Protein 3J5Q (pdb70)

Organism: Chilobrachys guangxiensis (NCBI:txid278060)

Foldseek 3Di:
DDFLVQLLVCLLVLHPPSCPCPLVPCVVVVDAQQDCRNADVAWRAHSLNSNLVNDDPLDHCSNVVVLVSRVVSVVQACRQQTATCHLAQGQDGSLQSCLVVVHPVSVVVSLVSPYDQAGFRAHQQQPDDCPPHDDHLGGGNLSSCLLVLNLVVVCCQQPPPRHHDPQQDAHPQQDGSLLSLLVSADPDPVSLVSSLVSNVVSVVSCCVPPNVDPRQCRATPVGDRSLLSSLLQLVASNNLCCFQVQADDVVRHVRGQWDWDDDDPFWGKIKGRGCQLVDDPRCGNLNSLLPHDPSVSNLRNCPRDDCSVQVLCQFCVVPVVVVLVVVLVVLVVLLVLLCVLLVLPDPPAFQDPQPCDDPSSVVSVVSLVSNLVVLVVLCVVLVVVCVVPVDDLPVPLNVLSNVLSVLSVQLVVVSVVRDPCSSVSSVCNSVSSVVSSLCSLALDLVSVLVVQLVSVCVVPLCVVLCVVVVVLLLVLLVVQCVQACFPQSVDSVSSSVQVVCLLVPHHDALPQPPHDCSVPVNVSCCVSSVCSNPDSVVVSVVVSVVSSVVSNVCRVSSSSSRNSNVSVVCCVVVVVPDGDPIGMDITGDDVD/DDFLVQLLVCLLVLHPPSCPCPLVPCVVVVDAQQDCRNADVAWRAHSLNSNLVNDDPLDHCSNVVVLVSRVVSVVQACRQQTATCHLAQGQDGSLQSCLVVVHPVSVVVSLVSPYDQAGFRAHQQQPDDCPPHDDHLGGGNLSSCLLVLNLVVVCCQQPPPRHHDPQQDAHPQQDGSLLSLLVSADPDPVSLVSSLVSNVVSVVSCCVPPNVDPRQCRATPVGDRSLLSSLLQLVASNNLCCFQVQADDVVRHVRGQWDWDDDDPFWGKIKGRGCQLVDDPRCGNLNSLLPHDPSVSNLRNCPRDDCSVQVLCQFCVVPVVVVLVVVLVVLVVLLVLLCVLLVLPDPPAFQDPQPCDDPSSVVSVVSLVSNLVVLVVLCVVLVVVCVVPVDDLPVPLNVLSNVLSVLSVQLVVVSVVRDPCSSVSSVCNSVSSVVSSLCSLALDLVSVLVVQLVSVCVVPLCVVLCVVVVVLLLVLLVVQCVQACFPQSVDSVSSSVQVVCLLVPHHDALPQPPHDCSVPVNVSCCVSSVCSNPDSVVVSVVVSVVSSVVSNVCRVSSSSSRNSNVSVVCCVVVVVPDGDPIGMDITGDDVD/DDFLVQLLVCLLVLHPPSCPCPLVPCVVVVDAQQDCRNADVAWRAHSLNSNLVNDDPLDHCSNVVVLVSRVVSVVQACRQQTATCHLAQGQDGSLQSCLVVVHPVSVVVSLVSPYDQAGFRAHQQQPDDCPPHDDHLGGGNLSSCLLVLNLVVVCCQQPPPRHHDPQQDAHPQQDGSLLSLLVSADPDPVSLVSSLVSNVVSVVSCCVPPNVDPRQCRATPVGDRSLLSSLLQLVASNNLCCFQVQADDVVRHVRGQWDWDDDDPFWGKIKGRGCQLVDDPRCGNLNSLLPHDPSVSNLRNCPRDDCSVQVLCQFCVVPVVVVLVVVLVVLVVLLVLLCVLLVLPDPPAFQDPQPCDDPSSVVSVVSLVSNLVVLVVLCVVLVVVCVVPVDDLPVPLNVLSNVLSVLSVQLVVVSVVRDPCSSVSSVCNSVSSVVSSLCSLALDLVSVLVVQLVSVCVVPLCVVLCVVVVVLLLVLLVVQCVQACFPQSVDSVSSSVQVVCLLVPHHDALPQPPHDCSVPVNVSCCVSSVCSNPDSVVVSVVVSVVSSVVSNVCRVSSSSSRNSNVSVVCCVVVVVPDGDPIGMDITGDDVD/DDFLVQLLVCLLVLHPPSCPCPLVPCVVVVDAQQDCRNADVAWRAHSLNSNLVNDDPLDHCSNVVVLVSRVVSVVQACRQQTATCHLAQGQDGSLQSCLVVVHPVSVVVSLVSPYDQAGFRAHQQQPDDCPPHDDHLGGGNLSSCLLVLNLVVVCCQQPPPRHHDPQQDAHPQQDGSLLSLLVSADPDPVSLVSSLVSNVVSVVSCCVPPNVDPRQCRATPVGDRSLLSSLLQLVASNNLCCFQVQADDVVRHVRGQWDWDDDDPFWGKIKGRGCQLVDDPRCGNLNSLLPHDPSVSNLRNCPRDDCSVQVLCQFCVVPVVVVLVVVLVVLVVLLVLLCVLLVLPDPPAFQDPQPCDDPSSVVSVVSLVSNLVVLVVLCVVLVVVCVVPVDDLPVPLNVLSNVLSVLSVQLVVVSVVRDPCSSVSSVCNSVSSVVSSLCSLALDLVSVLVVQLVSVCVVPLCVVLCVVVVVLLLVLLVVQCVQACFPQSVDSVSSSVQVVCLLVPHHDALPQPPHDCSVPVNVSCCVSSVCSNPDSVVVSVVVSVVSSVVSNVCRVSSSSSRNSNVSVVCCVVVVVPDGDPIGMDITGDDVD/DAQEAQGAPPDDDPHDDQWDQDPPRRGTDGD/DAQEAQGAPPDDDPHDDQWDQDPPRRGTDGD/DAQEAQGAPPDDDPHDDQWDQDPPRRGTDGD/DAQEAQGAPPDDDPHDDQWDQDPPRRGTDGD

Solvent-accessible surface area: 115366 Å² total; per-residue (Å²): 195,28,88,84,134,53,3,10,65,4,0,47,126,33,42,48,118,109,4,112,71,1,50,64,32,6,98,199,46,159,73,96,2,29,46,92,74,4,64,25,109,123,28,11,48,2,2,1,2,37,0,0,75,41,45,111,146,33,109,12,84,0,0,52,39,0,7,70,5,0,134,136,28,99,1,22,118,101,3,1,38,26,44,13,99,31,84,35,11,104,11,7,3,2,1,0,2,2,0,10,81,96,19,70,87,13,0,37,58,0,2,69,26,19,2,44,1,52,16,35,0,47,3,48,0,0,94,177,68,138,53,98,1,2,27,34,0,1,6,15,0,7,1,0,0,0,6,2,67,16,58,72,10,0,81,44,0,4,83,16,109,146,60,76,4,73,8,33,21,123,11,76,64,4,5,4,5,3,0,1,0,0,55,27,4,84,80,76,129,114,14,33,149,46,0,24,52,6,1,60,35,1,42,85,4,2,52,124,58,70,103,122,86,152,11,64,105,45,60,6,171,159,41,24,31,0,23,5,10,0,6,51,38,4,27,24,28,2,6,23,40,10,9,36,35,50,38,163,124,102,76,29,70,131,60,6,42,11,105,59,80,68,44,2,6,6,8,43,18,26,75,37,65,32,36,8,34,75,35,101,114,55,75,6,4,26,32,8,36,24,113,35,68,99,52,96,46,39,42,42,6,16,115,16,44,3,2,37,49,26,28,23,112,65,56,32,78,86,93,15,26,73,77,32,85,146,71,55,133,86,8,20,48,32,0,84,55,14,8,50,18,17,74,156,83,69,84,71,71,36,22,77,84,49,150,38,103,55,51,67,16,144,172,72,61,54,12,39,65,45,6,65,67,14,5,63,146,22,51,171,48,19,56,56,82,146,78,124,85,80,88,152,139,55,34,42,19,75,70,44,30,116,41,2,2,50,59,11,55,82,10,17,62,21,85,165,74,27,181,38,46,41,12,12,19,16,1,62,0,0,6,49,0,18,28,8,18,35,59,28,33,43,6,50,97,22,48,1,27,22,6,34,0,14,26,38,1,55,48,103,6,40,55,72,5,76,137,24,16,80,28,8,12,73,0,14,1,6,0,6,10,6,0,17,104,17,32,101,10,74,35,62,57,20,0,33,6,20,1,23,25,2,2,10,22,14,22,91,13,40,122,38,114,100,36,28,8,6,7,18,8,0,78,16,11,26,46,5,1,34,35,4,49,16,3,2,22,14,4,6,70,23,19,2,20,69,13,0,73,91,4,41,145,55,6,157,70,19,41,44,50,22,28,27,39,50,12,33,65,34,42,130,89,40,156,80,60,112,62,80,146,132,15,31,41,13,38,43,59,64,106,57,195,28,89,85,136,52,3,9,65,4,0,46,127,33,43,48,117,106,4,113,70,1,50,63,32,6,98,199,46,159,73,96,1,29,46,92,77,4,63,25,110,121,29,10,47,1,1,1,2,38,0,1,74,41,46,111,147,32,109,12,84,0,0,53,39,0,6,70,5,0,136,134,26,101,0,22,118,100,2,1,38,25,45,12,99,31,84,36,11,102,12,7,3,1,0,0,2,2,0,10,80,96,19,68,89,12,0,38,57,0,1,73,26,19,2,44,1,52,16,35,0,47,3,47,0,0,93,176,67,139,52,98,2,2,27,32,0,0,7,15,0,7,2,0,0,0,7,2,68,16,59,72,8,0,80,44,0,4,82,16,110,146,60,75,4,73,9,32,21,124,10,76,64,3,5,5,5,2,0,1,0,0,58,26,5,85,79,76,130,115,14,34,148,45,0,24,54,5,1,60,34,0,43,86,3,3,53,124,58,71,104,122,84,153,12,60,104,42,60,7,172,158,40,25,33,0,23,4,10,0,5,49,38,4,27,24,28,1,6,23,40,11,8,37,35,50,36,165,126,104,76,29,70,130,62,6,41,10,103,57,82,68,44,2,5,6,8,44,18,26,75,38,65,33,37,7,35,76,36,101,115,55,74,5,3,25,33,8,36,25,111,37,66,99,51,94,46,39,42,43,6,17,114,17,43,3,3,36,47,26,28,22,112,67,55,33,80,86,95,16,25,74,76,34,82,146,71,56,134,85,8,21,46,31,0,83,56,12,8,49,19,18,72,158,83,69,83,72,71,36,22,76,84,50,151,37,102,54,52,68,16,146,171,72,61,52,11,39,65,45,6,65,66,13,5,62,147,22,50,173,50,19,55,55,82,147,78,125,86,80,88,148,139,55,33,41,19,74,68,43,30,114,40,2,2,51,61,10,56,82,10,16,63,21,85,168,75,27,181,38,46,41,11,11,20,16,1,61,0,0,6,48,0,18,28,8,18,35,61,28,32,43,7,50,96,22,48,2,27,22,6,33,0,13,25,39,1,55,48,100,6,39,54,71,5,76,134,25,17,80,30,8,13,75,1,16,1,7,0,6,10,6,1,18,106,16,33,101,10,71,32,65,58,20,0,32,6,21,1,23,25,2,2,9,22,13,22,90,12,40,123,37,114,100,38,28,8,5,8,19,8,0,78,17,10,28,46,4,1,35,35,3,50,15,3,3,21,16,5,6,68,23,18,2,20,67,14,0,72,90,3,40,144,55,6,156,71,18,40,45,50,22,30,28,38,50,12,32,66,34,42,131,90,40,156,79,61,113,60,79,148,132,16,31,42,13,38,42,59,64,107,56,197,27,88,84,134,53,3,10,65,4,0,46,130,34,43,49,117,108,5,111,69,1,49,62,32,6,96,199,46,159,73,96,2,31,46,91,77,4,64,26,109,126,28,11,47,2,2,1,2,36,0,1,76,41,45,111,146,32,106,13,84,0,0,53,39,0,7,72,5,0,134,135,27,102,1,21,117,99,2,1,37,24,44,13,99,31,84,34,12,105,11,7,4,2,0,0,3,1,0,10,80,97,19,69,88,12,0,37,58,0,1,70,27,19,2,45,2,52,18,34,0,47,3,49,0,0,95,174,67,140,52,98,1,2,27,32,0,0,6,14,0,7,2,0,0,0,6,2,67,15,59,72,9,0,80,45,0,4,81,16,110,146,60,77,4,72,8,32,20,124,11,77,66,3,4,5,4,3,0,1,0,0,58,25,5,86,78,76,127,116,15,32,146,44,0,24,53,6,1,59,33,0,42,86,4,3,54,124,59,68,104,121,86,150,14,60,108,43,61,6,172,158,40,23,33,0,22,5,10,0,4,51,38,4,27,24,28,1,6,25,41,10,9,35,37,50,38,161,127,102,74,28,69,130,61,6,41,11,103,57,80,67,44,2,6,6,9,43,17,26,76,37,66,34,36,8,33,77,36,100,115,57,73,6,4,27,32,9,36,26,112,35,66,100,52,96,46,40,42,43,5,17,114,18,44,2,2,35,46,27,30,23,111,67,53,32,81,85,94,16,25,73,76,34,84,147,71,55,137,87,7,21,47,30,0,84,56,12,8,49,19,17,74,156,81,69,83,73,70,36,20,78,84,50,148,37,104,53,52,68,16,145,169,72,61,52,12,39,63,45,6,64,67,13,5,62,145,23,49,169,50,19,56,54,82,144,79,124,86,80,87,150,142,56,33,41,19,74,68,41,30,115,43,2,1,51,60,11,55,84,10,17,62,21,85,170,75,28,180,37,45,40,10,10,21,16,2,61,0,0,5,48,0,18,26,9,18,36,59,28,32,45,7,51,98,21,46,2,26,21,5,34,0,12,26,38,0,54,47,103,6,40,52,73,6,76,137,24,16,81,29,8,12,75,0,17,1,6,0,5,10,6,0,18,104,16,32,100,9,72,34,64,55,21,0,32,6,19,1,23,24,2,2,10,21,14,22,92,12,39,123,37,112,102,38,29,8,5,8,19,8,0,77,16,11,26,46,4,1,34,33,4,49,15,3,3,23,15,4,7,70,21,20,2,19,67,13,0,72,92,3,39,144,56,7,157,69,18,40,45,50,22,29,27,38,51,11,32,65,34,40,133,89,40,155,80,58,113,62,82,148,130,16,32,41,13,38,43,59,63,106,56,196,27,88,84,134,51,4,10,64,4,0,46,128,33,42,49,120,108,4,114,69,1,51,63,32,6,96,198,46,160,74,98,2,30,45,91,76,3,62,26,110,123,29,11,48,1,2,1,2,37,0,1,75,42,45,112,145,33,108,12,83,0,0,52,39,0,7,70,6,0,135,135,28,100,1,22,118,99,2,1,38,24,44,13,98,31,85,35,12,103,12,8,3,1,0,0,2,1,0,10,82,97,19,70,88,13,0,38,59,0,2,71,27,19,2,44,1,51,17,36,0,47,3,48,0,0,95,175,66,139,51,99,1,1,28,33,0,1,6,15,0,7,2,0,0,0,7,2,67,17,59,71,9,0,82,44,0,5,81,15,110,147,60,75,5,72,9,32,22,124,10,78,65,4,4,4,5,3,0,1,0,0,58,25,5,85,80,75,129,115,14,32,146,44,0,24,52,5,1,61,33,1,43,86,4,3,54,123,58,69,102,122,85,152,12,62,105,43,60,6,172,159,41,23,32,0,21,4,8,0,5,49,38,3,27,24,28,2,6,23,39,10,8,37,35,50,38,163,124,100,77,30,70,129,61,6,42,10,103,57,79,69,45,2,6,6,8,44,17,27,75,37,64,33,36,8,33,77,35,102,114,55,74,6,4,27,32,9,35,26,112,34,67,100,52,97,46,40,40,43,6,16,115,18,44,4,2,34,47,26,28,21,111,66,53,32,78,85,96,15,25,74,75,35,82,147,71,56,135,85,7,21,45,30,1,82,54,12,8,49,19,18,72,157,81,69,82,72,71,37,21,78,84,51,148,37,104,54,50,67,16,144,173,71,60,52,12,40,64,46,5,64,65,13,4,61,144,24,52,172,49,19,56,56,82,146,79,122,85,79,86,150,140,54,33,42,18,75,68,43,30,115,41,1,1,52,61,10,55,82,10,16,62,20,87,170,75,28,183,37,47,41,11,11,20,15,0,62,0,0,6,48,0,17,26,9,18,37,60,28,32,44,6,49,96,22,48,2,27,22,6,35,0,14,25,38,0,54,46,103,6,42,54,72,5,76,139,24,15,81,27,7,12,74,0,17,1,6,0,5,10,6,1,17,104,16,33,99,10,73,35,63,58,20,0,33,7,21,1,23,25,3,2,11,22,14,22,92,12,38,126,35,112,99,36,28,8,5,7,20,9,1,77,17,10,28,46,4,1,34,34,4,50,16,3,2,23,14,4,6,70,22,18,3,20,65,13,0,73,92,3,40,144,56,6,155,70,18,41,45,51,23,28,26,38,51,11,32,66,34,41,131,90,40,154,81,60,112,62,80,148,132,17,30,41,14,38,42,59,65,107,56,130,52,21,64,80,94,15,52,2,39,9,47,6,56,25,45,100,88,17,37,48,56,18,35,87,8,39,4,68,51,153,130,53,23,63,81,94,16,53,2,39,9,46,6,55,28,46,100,89,17,37,48,56,18,34,88,9,40,4,67,52,155,130,52,22,63,82,95,15,52,2,39,9,47,5,55,25,45,99,87,17,38,48,54,17,35,88,10,40,4,68,52,155,131,52,22,63,81,96,15,53,2,40,9,45,6,56,26,46,99,88,16,37,47,54,17,36,88,9,40,4,67,50,153

Radius of gyration: 47.03 Å; Cα contacts (8 Å, |Δi|>4): 4127; chains: 8; bounding box: 120×120×105 Å

InterPro domains:
  IPR011696 Huwentoxin-1 family [PF07740] (51-79)

Sequence (2492 aa):
LYDRRSIFDAVAQSNCQELESLLPFLQRSKKRLTDSEFKDPETGKTCLLKAMLNLHNGQNDTIALLLDVARKTDSLKQFVNASYTDSYYKGQTALHIAIERRNMTLVTLLVENGADVQAAANGDFFKKTKGRPGFYFGELPLSLAACTNQLAIVKFLLQNSWQPADISARDSVGNTVLHALVEVADNTVDNTKFVTSMYNEILILGAKLHPTLKLEEITNRKGLTPLALAASSGKIGVLAYILQREIHEPECRHLSRKFTEWAYGPVHSSLYDLSCIDTCEKNSVLEVIAYSSSETPNRHDMLLVEPLNRLLQDKWDRFVKRIFYFNFFVYCLYMIIFTAAAYYRPVEGLPPYKLKNTVGDYFRVTGEILSVSGGVYFFFRGIQYFLQRRPSVDSYSEILFFVQSLFMLVSVVLYFSQRKEYVASMVFSLAMGWTNMLYYTRGFQQMGIYAVMIEKMILRDLCRFMFVYLVFLFGFSTAVVTLIEDGKYNSLYSTCLELFKFTIGMGDLEFTENYDFKAVFIILLLAYVILTYILLLNMLIALMGETVNKIAQESKNIWKLQRAITILDTEKSFLKCMRKALYDRRSIFDAVAQSNCQELESLLPFLQRSKKRLTDSEFKDPETGKTCLLKAMLNLHNGQNDTIALLLDVARKTDSLKQFVNASYTDSYYKGQTALHIAIERRNMTLVTLLVENGADVQAAANGDFFKKTKGRPGFYFGELPLSLAACTNQLAIVKFLLQNSWQPADISARDSVGNTVLHALVEVADNTVDNTKFVTSMYNEILILGAKLHPTLKLEEITNRKGLTPLALAASSGKIGVLAYILQREIHEPECRHLSRKFTEWAYGPVHSSLYDLSCIDTCEKNSVLEVIAYSSSETPNRHDMLLVEPLNRLLQDKWDRFVKRIFYFNFFVYCLYMIIFTAAAYYRPVEGLPPYKLKNTVGDYFRVTGEILSVSGGVYFFFRGIQYFLQRRPSVDSYSEILFFVQSLFMLVSVVLYFSQRKEYVASMVFSLAMGWTNMLYYTRGFQQMGIYAVMIEKMILRDLCRFMFVYLVFLFGFSTAVVTLIEDGKYNSLYSTCLELFKFTIGMGDLEFTENYDFKAVFIILLLAYVILTYILLLNMLIALMGETVNKIAQESKNIWKLQRAITILDTEKSFLKCMRKALYDRRSIFDAVAQSNCQELESLLPFLQRSKKRLTDSEFKDPETGKTCLLKAMLNLHNGQNDTIALLLDVARKTDSLKQFVNASYTDSYYKGQTALHIAIERRNMTLVTLLVENGADVQAAANGDFFKKTKGRPGFYFGELPLSLAACTNQLAIVKFLLQNSWQPADISARDSVGNTVLHALVEVADNTVDNTKFVTSMYNEILILGAKLHPTLKLEEITNRKGLTPLALAASSGKIGVLAYILQREIHEPECRHLSRKFTEWAYGPVHSSLYDLSCIDTCEKNSVLEVIAYSSSETPNRHDMLLVEPLNRLLQDKWDRFVKRIFYFNFFVYCLYMIIFTAAAYYRPVEGLPPYKLKNTVGDYFRVTGEILSVSGGVYFFFRGIQYFLQRRPSVDSYSEILFFVQSLFMLVSVVLYFSQRKEYVASMVFSLAMGWTNMLYYTRGFQQMGIYAVMIEKMILRDLCRFMFVYLVFLFGFSTAVVTLIEDGKYNSLYSTCLELFKFTIGMGDLEFTENYDFKAVFIILLLAYVILTYILLLNMLIALMGETVNKIAQESKNIWKLQRAITILDTEKSFLKCMRKALYDRRSIFDAVAQSNCQELESLLPFLQRSKKRLTDSEFKDPETGKTCLLKAMLNLHNGQNDTIALLLDVARKTDSLKQFVNASYTDSYYKGQTALHIAIERRNMTLVTLLVENGADVQAAANGDFFKKTKGRPGFYFGELPLSLAACTNQLAIVKFLLQNSWQPADISARDSVGNTVLHALVEVADNTVDNTKFVTSMYNEILILGAKLHPTLKLEEITNRKGLTPLALAASSGKIGVLAYILQREIHEPECRHLSRKFTEWAYGPVHSSLYDLSCIDTCEKNSVLEVIAYSSSETPNRHDMLLVEPLNRLLQDKWDRFVKRIFYFNFFVYCLYMIIFTAAAYYRPVEGLPPYKLKNTVGDYFRVTGEILSVSGGVYFFFRGIQYFLQRRPSVDSYSEILFFVQSLFMLVSVVLYFSQRKEYVASMVFSLAMGWTNMLYYTRGFQQMGIYAVMIEKMILRDLCRFMFVYLVFLFGFSTAVVTLIEDGKYNSLYSTCLELFKFTIGMGDLEFTENYDFKAVFIILLLAYVILTYILLLNMLIALMGETVNKIAQESKNIWKLQRAITILDTEKSFLKCMRKAECRKMFGGCSVDSDCCAHLGCKPTLKYCAWDECRKMFGGCSVDSDCCAHLGCKPTLKYCAWDECRKMFGGCSVDSDCCAHLGCKPTLKYCAWDECRKMFGGCSVDSDCCAHLGCKPTLKYCAWD

Nearest PDB structures (foldseek):
  3j5q-assembly1_A  TM=1.033E+00  e=2.123E-05  Chilobrachys guangxiensis
  1d1h-assembly1_A  TM=8.222E-01  e=3.586E-03  Grammostola rosea
  1la4-assembly1_A  TM=7.455E-01  e=1.729E-02  unclassified
  2m9l-assembly1_A  TM=7.697E-01  e=4.205E-02  Thrixopelma pruriens
  5irx-assembly1_E  TM=7.419E-01  e=7.960E-01  Cyriopagopus schmidti

Secondary structure (DSSP, 8-state):
--B-TT---SSS--B-SSEEE-TTT--EEE-/---HHHHHHHHHTT-SSTTTTHHHHHHHS---TTSGGGS-TTT---HHHHHHHS-BTTB-HHHHHHHHHHHHTT-HHHHHT----STTTTT--HHHHHHHTT-HHHHHHHHHTT--TT--B-SGGGSS-SSS----S-BSHHHHHHHTT-HHHHHHHHH-SS----TT---TTS--HHHHHHHH--S-HHHHHHHHHHHHHHHHHHHHH-TT--GGGPPPTTS--HHHHHHHTT-HHHHHHHHH----STTHHHH-S-------TT-EEEEE--HHHH--SS-HHHHHHHH--S-S-HHHHHH-TTHHHHHHHHHIIIIIHHHHHHHHHHHHHHHHHHHHHHHH---SSSS------HHHHHHHHHHHHHHHHHHHHHHHHHHHHHHH------SHHHHHHHHHHHHHHHHHHHHHHT-TTHHHHHHHHHHHHHHHHGGGGTT-HHHHHHHHHHHHIIIIIHHHHHHHHHHHHHHHHHHHHHH--TTT-SSHHHHHHHHHHHHHT-------SS-TTHHHHHHHHHHHHHHIIIIIIHHHHHHHHHHHHHHHHHHHHHHHHHHHHHHHHHHHHTTS-S----EEEEE-----/--B-TT---SSS--B-SSEEE-TTT--EEE-/---HHHHHHHHHTT-SSTTTTHHHHHHHS---TTSGGGS-TTT---HHHHHHHS-BTTB-HHHHHHHHHHHHTT-HHHHHT----STTTTT--HHHHHHHTT-HHHHHHHHHTT--TT--B-SGGGSS-SSS----S-BSHHHHHHHTT-HHHHHHHHH-SS----TT---TTS--HHHHHHHH--S-HHHHHHHHHHHHHHHHHHHHH-TT--GGGPPPTTS--HHHHHHHTT-HHHHHHHHH----STTHHHH-S-------TT-EEEEE--HHHH--SS-HHHHHHHH--S-S-HHHHHH-TTHHHHHHHHHIIIIIHHHHHHHHHHHHHHHHHHHHHHHH---SSSS------HHHHHHHHHHHHHHHHHHHHHHHHHHHHHHH------SHHHHHHHHHHHHHHHHHHHHHHT-TTHHHHHHHHHHHHHHHHGGGGTT-HHHHHHHHHHHHIIIIIHHHHHHHHHHHHHHHHHHHHHH--TTT-SSHHHHHHHHHHHHHT-------SS-TTHHHHHHHHHHHHHHIIIIIIHHHHHHHHHHHHHHHHHHHHHHHHHHHHHHHHHHHHTTS-S----EEEEE-----/---HHHHHHHHHTT-SSTTTTHHHHHHHS---TTSGGGS-TTT---HHHHHHHS-BTTB-HHHHHHHHHHHHTT-HHHHHT----STTTTT--HHHHHHHTT-HHHHHHHHHTT--TT--B-SGGGSS-SSS----S-BSHHHHHHHTT-HHHHHHHHH-SS----TT---TTS--HHHHHHHH--S-HHHHHHHHHHHHHHHHHHHHH-TT--GGGPPPTTS--HHHHHHHTT-HHHHHHHHH----STTHHHH-S-------TT-EEEEE--HHHH--SS-HHHHHHHH--S-S-HHHHHH-TTHHHHHHHHHIIIIIHHHHHHHHHHHHHHHHHHHHHHHH---SSSS------HHHHHHHHHHHHHHHHHHHHHHHHHHHHHHH------SHHHHHHHHHHHHHHHHHHHHHHT-TTHHHHHHHHHHHHHHHHGGGGTT-HHHHHHHHHHHHIIIIIHHHHHHHHHHHHHHHHHHHHHH--TTT-SSHHHHHHHHHHHHHT-------SS-TTHHHHHHHHHHHHHHIIIIIIHHHHHHHHHHHHHHHHHHHHHHHHHHHHHHHHHHHHTTS-S----EEEEE-----/--B-TT---SSS--B-SSEEE-TTT--EEE-/---HHHHHHHHHTT-SSTTTTHHHHHHHS---TTSGGGS-TTT---HHHHHHHS-BTTB-HHHHHHHHHHHHTT-HHHHHT----STTTTT--HHHHHHHTT-HHHHHHHHHTT--TT--B-SGGGSS-SSS----S-BSHHHHHHHTT-HHHHHHHHH-SS----TT---TTS--HHHHHHHH--S-HHHHHHHHHHHHHHHHHHHHH-TT--GGGPPPTTS--HHHHHHHTT-HHHHHHHHH----STTHHHH-S-------TT-EEEEE--HHHH--SS-HHHHHHHH--S-S-HHHHHH-TTHHHHHHHHHIIIIIHHHHHHHHHHHHHHHHHHHHHHHH---SSSS------HHHHHHHHHHHHHHHHHHHHHHHHHHHHHHH------SHHHHHHHHHHHHHHHHHHHHHHT-TTHHHHHHHHHHHHHHHHGGGGTT-HHHHHHHHHHHHIIIIIHHHHHHHHHHHHHHHHHHHHHH--TTT-SSHHHHHHHHHHHHHT-------SS-TTHHHHHHHHHHHHHHIIIIIIHHHHHHHHHHHHHHHHHHHHHHHHHHHHHHHHHHHHTTS-S----EEEEE-----/--B-TT---SSS--B-SSEEE-TTT--EEE-

Structure (mmCIF, N/CA/C/O backbone):
data_3J5Q
#
_entry.id   3J5Q
#
_cell.length_a   1.000
_cell.length_b   1.000
_cell.length_c   1.000
_cell.angle_alpha   90.00
_cell.angle_beta   90.00
_cell.angle_gamma   90.00
#
_symmetry.space_group_name_H-M   'P 1'
#
loop_
_entity.id
_entity.type
_entity.pdbx_description
1 polymer 'Transient receptor potential cation channel subfamily V member 1'
2 polymer 'Kappa-theraphotoxin-Cg1a 1'
#
loop_
_atom_site.group_PDB
_atom_site.id
_atom_site.type_symbol
_atom_site.label_atom_id
_atom_site.label_alt_id
_atom_site.label_comp_id
_atom_site.label_asym_id
_atom_site.label_entity_id
_atom_site.label_seq_id
_atom_site.pdbx_PDB_ins_code
_atom_site.Cartn_x
_atom_site.Cartn_y
_atom_site.Cartn_z
_atom_site.occupancy
_atom_site.B_iso_or_equiv
_atom_site.auth_seq_id
_atom_site.auth_comp_id
_atom_site.auth_asym_id
_atom_site.auth_atom_id
_atom_site.pdbx_PDB_model_num
ATOM 1 N N . LEU A 1 1 ? -25.309 59.570 46.419 1.00 38.59 111 LEU D N 1
ATOM 2 C CA . LEU A 1 1 ? -25.661 59.318 44.980 1.00 38.96 111 LEU D CA 1
ATOM 3 C C . LEU A 1 1 ? -24.916 58.134 44.338 1.00 39.03 111 LEU D C 1
ATOM 4 O O . LEU A 1 1 ? -23.800 57.790 44.752 1.00 38.95 111 LEU D O 1
ATOM 9 N N . TYR A 1 2 ? -25.549 57.532 43.321 1.00 39.14 112 TYR D N 1
ATOM 10 C CA . TYR A 1 2 ? -25.045 56.343 42.615 1.00 39.10 112 TYR D CA 1
ATOM 11 C C . TYR A 1 2 ? -25.317 56.422 41.106 1.00 39.27 112 TYR D C 1
ATOM 12 O O . TYR A 1 2 ? -26.465 56.620 40.697 1.00 39.37 112 TYR D O 1
ATOM 21 N N . ASP A 1 3 ? -24.271 56.279 40.289 1.00 39.39 113 ASP D N 1
ATOM 22 C CA . ASP A 1 3 ? -24.456 56.021 38.848 1.00 39.57 113 ASP D CA 1
ATOM 23 C C . ASP A 1 3 ? -24.216 54.540 38.551 1.00 39.87 113 ASP D C 1
ATOM 24 O O . ASP A 1 3 ? -23.826 53.788 39.447 1.00 40.20 113 ASP D O 1
ATOM 29 N N . ARG A 1 4 ? -24.458 54.121 37.314 1.00 39.93 114 ARG D N 1
ATOM 30 C CA . ARG A 1 4 ? -24.237 52.728 36.955 1.00 40.15 114 ARG D CA 1
ATOM 31 C C . ARG A 1 4 ? -22.809 52.283 37.332 1.00 40.23 114 ARG D C 1
ATOM 32 O O . ARG A 1 4 ? -22.622 51.236 37.961 1.00 40.53 114 ARG D O 1
ATOM 40 N N . ARG A 1 5 ? -21.826 53.112 36.967 1.00 40.14 115 ARG D N 1
ATOM 41 C CA . ARG A 1 5 ? -20.397 52.832 37.167 1.00 40.07 115 ARG D CA 1
ATOM 42 C C . ARG A 1 5 ? -20.036 52.573 38.635 1.00 39.81 115 ARG D C 1
ATOM 43 O O . ARG A 1 5 ? -19.306 51.625 38.943 1.00 39.80 115 ARG D O 1
ATOM 51 N N . SER A 1 6 ? -20.569 53.414 39.516 1.00 39.58 116 SER D N 1
ATOM 52 C CA . SER A 1 6 ? -20.332 53.350 40.955 1.00 39.08 116 SER D CA 1
ATOM 53 C C . SER A 1 6 ? -20.643 51.969 41.541 1.00 38.85 116 SER D C 1
ATOM 54 O O . SER A 1 6 ? -19.825 51.398 42.264 1.00 38.96 116 SER D O 1
ATOM 57 N N . ILE A 1 7 ? -21.818 51.438 41.214 1.00 38.38 117 ILE D N 1
ATOM 58 C CA . ILE A 1 7 ? -22.265 50.146 41.736 1.00 38.11 117 ILE D CA 1
ATOM 59 C C . ILE A 1 7 ? -21.489 48.993 41.129 1.00 37.99 117 ILE D C 1
ATOM 60 O O . ILE A 1 7 ? -21.115 48.054 41.830 1.00 37.85 117 ILE D O 1
ATOM 65 N N . PHE A 1 8 ? -21.260 49.074 39.825 1.00 37.93 118 PHE D N 1
ATOM 66 C CA . PHE A 1 8 ? -20.607 48.005 39.085 1.00 38.10 118 PHE D CA 1
ATOM 67 C C . PHE A 1 8 ? -19.198 47.760 39.607 1.00 38.06 118 PHE D C 1
ATOM 68 O O . PHE A 1 8 ? -18.737 46.616 39.632 1.00 38.35 118 PHE D O 1
ATOM 76 N N . ASP A 1 9 ? -18.537 48.835 40.033 1.00 37.75 119 ASP D N 1
ATOM 77 C CA . ASP A 1 9 ? -17.227 48.759 40.674 1.00 37.56 119 ASP D CA 1
ATOM 78 C C . ASP A 1 9 ? -17.304 48.149 42.059 1.00 37.47 119 ASP D C 1
ATOM 79 O O . ASP A 1 9 ? -16.442 47.358 42.433 1.00 37.67 119 ASP D O 1
ATOM 84 N N . ALA A 1 10 ? -18.322 48.549 42.821 1.00 37.22 120 ALA D N 1
ATOM 85 C CA . ALA A 1 10 ? -18.559 48.023 44.156 1.00 37.08 120 ALA D CA 1
ATOM 86 C C . ALA A 1 10 ? -18.717 46.513 44.087 1.00 37.29 120 ALA D C 1
ATOM 87 O O . ALA A 1 10 ? -18.086 45.776 44.842 1.00 37.22 120 ALA D O 1
ATOM 89 N N . VAL A 1 11 ? -19.553 46.075 43.147 1.00 37.81 121 VAL D N 1
ATOM 90 C CA . VAL A 1 11 ? -19.856 44.660 42.897 1.00 38.20 121 VAL D CA 1
ATOM 91 C C . VAL A 1 11 ? -18.598 43.860 42.533 1.00 38.75 121 VAL D C 1
ATOM 92 O O . VAL A 1 11 ? -18.401 42.742 43.006 1.00 38.65 121 VAL D O 1
ATOM 96 N N . ALA A 1 12 ? -17.756 44.465 41.701 1.00 39.52 122 ALA D N 1
ATOM 97 C CA . ALA A 1 12 ? -16.532 43.846 41.209 1.00 40.17 122 ALA D CA 1
ATOM 98 C C . ALA A 1 12 ? -15.647 43.334 42.345 1.00 40.51 122 ALA D C 1
ATOM 99 O O . ALA A 1 12 ? -14.968 42.316 42.209 1.00 41.04 122 ALA D O 1
ATOM 101 N N . GLN A 1 13 ? -15.664 44.034 43.468 1.00 40.68 123 GLN D N 1
ATOM 102 C CA . GLN A 1 13 ? -14.810 43.650 44.586 1.00 40.83 123 GLN D CA 1
ATOM 103 C C . GLN A 1 13 ? -15.540 43.123 45.821 1.00 40.67 123 GLN D C 1
ATOM 104 O O . GLN A 1 13 ? -14.954 43.054 46.906 1.00 40.24 123 GLN D O 1
ATOM 110 N N . SER A 1 14 ? -16.806 42.740 45.624 1.00 40.54 124 SER D N 1
ATOM 111 C CA . SER A 1 14 ? -17.660 42.180 46.680 1.00 40.46 124 SER D CA 1
ATOM 112 C C . SER A 1 14 ? -17.785 43.063 47.922 1.00 40.46 124 SER D C 1
ATOM 113 O O . SER A 1 14 ? -17.686 42.592 49.064 1.00 40.55 124 SER D O 1
ATOM 116 N N . ASN A 1 15 ? -17.986 44.353 47.672 1.00 40.34 125 ASN D N 1
ATOM 117 C CA . ASN A 1 15 ? -18.074 45.372 48.710 1.00 40.00 125 ASN D CA 1
ATOM 118 C C . ASN A 1 15 ? -19.516 45.654 49.129 1.00 39.97 125 ASN D C 1
ATOM 119 O O . ASN A 1 15 ? -20.288 46.263 48.381 1.00 39.73 125 ASN D O 1
ATOM 124 N N . CYS A 1 16 ? -19.897 45.184 50.316 1.00 40.02 126 CYS D N 1
ATOM 125 C CA . CYS A 1 16 ? -21.254 45.395 50.818 1.00 40.19 126 CYS D CA 1
ATOM 126 C C . CYS A 1 16 ? -21.420 46.700 51.591 1.00 40.19 126 CYS D C 1
ATOM 127 O O . CYS A 1 16 ? -22.517 47.036 52.040 1.00 40.35 126 CYS D O 1
ATOM 130 N N . GLN A 1 17 ? -20.325 47.443 51.737 1.00 39.96 127 GLN D N 1
ATOM 131 C CA . GLN A 1 17 ? -20.357 48.717 52.411 1.00 39.86 127 GLN D CA 1
ATOM 132 C C . GLN A 1 17 ? -20.693 49.880 51.483 1.00 39.70 127 GLN D C 1
ATOM 133 O O . GLN A 1 17 ? -21.585 50.667 51.792 1.00 39.89 127 GLN D O 1
ATOM 139 N N . GLU A 1 18 ? -19.979 50.011 50.364 1.00 39.36 128 GLU D N 1
ATOM 140 C CA . GLU A 1 18 ? -20.245 51.129 49.451 1.00 38.87 128 GLU D CA 1
ATOM 141 C C . GLU A 1 18 ? -21.708 51.139 48.997 1.00 38.40 128 GLU D C 1
ATOM 142 O O . GLU A 1 18 ? -22.181 52.105 48.397 1.00 38.38 128 GLU D O 1
ATOM 148 N N . LEU A 1 19 ? -22.418 50.060 49.329 1.00 37.82 129 LEU D N 1
ATOM 149 C CA . LEU A 1 19 ? -23.839 49.913 49.035 1.00 37.32 129 LEU D CA 1
ATOM 150 C C . LEU A 1 19 ? -24.689 50.025 50.317 1.00 37.27 129 LEU D C 1
ATOM 151 O O . LEU A 1 19 ? -25.873 49.660 50.324 1.00 37.02 129 LEU D O 1
ATOM 156 N N . GLU A 1 20 ? -24.082 50.533 51.386 1.00 37.17 130 GLU D N 1
ATOM 157 C CA . GLU A 1 20 ? -24.834 50.924 52.575 1.00 37.14 130 GLU D CA 1
ATOM 158 C C . GLU A 1 20 ? -25.859 52.005 52.251 1.00 37.12 130 GLU D C 1
ATOM 159 O O . GLU A 1 20 ? -27.028 51.899 52.622 1.00 36.99 130 GLU D O 1
ATOM 165 N N . SER A 1 21 ? -25.413 53.044 51.555 1.00 37.17 131 SER D N 1
ATOM 166 C CA . SER A 1 21 ? -26.258 54.180 51.235 1.00 37.31 131 SER D CA 1
ATOM 167 C C . SER A 1 21 ? -27.092 53.942 49.965 1.00 37.35 131 SER D C 1
ATOM 168 O O . SER A 1 21 ? -27.701 54.870 49.427 1.00 37.49 131 SER D O 1
ATOM 171 N N . LEU A 1 22 ? -27.148 52.694 49.509 1.00 37.54 132 LEU D N 1
ATOM 172 C CA . LEU A 1 22 ? -27.805 52.372 48.243 1.00 37.75 132 LEU D CA 1
ATOM 173 C C . LEU A 1 22 ? -29.318 52.461 48.313 1.00 37.89 132 LEU D C 1
ATOM 174 O O . LEU A 1 22 ? -29.921 53.322 47.673 1.00 37.85 132 LEU D O 1
ATOM 179 N N . LEU A 1 23 ? -29.922 51.562 49.079 1.00 38.23 133 LEU D N 1
ATOM 180 C CA . LEU A 1 23 ? -31.371 51.550 49.258 1.00 38.63 133 LEU D CA 1
ATOM 181 C C . LEU A 1 23 ? -31.953 52.965 49.445 1.00 38.59 133 LEU D C 1
ATOM 182 O O . LEU A 1 23 ? -32.836 53.368 48.682 1.00 38.79 133 LEU D O 1
ATOM 187 N N . PRO A 1 24 ? -31.439 53.733 50.433 1.00 38.39 134 PRO D N 1
ATOM 188 C CA . PRO A 1 24 ? -32.024 55.056 50.644 1.00 38.39 134 PRO D CA 1
ATOM 189 C C . PRO A 1 24 ? -31.890 56.030 49.465 1.00 38.38 134 PRO D C 1
ATOM 190 O O . PRO A 1 24 ? -32.660 56.989 49.402 1.00 38.58 134 PRO D O 1
ATOM 194 N N . PHE A 1 25 ? -30.950 55.791 48.546 1.00 38.22 135 PHE D N 1
ATOM 195 C CA . PHE A 1 25 ? -30.771 56.689 47.385 1.00 38.15 135 PHE D CA 1
ATOM 196 C C . PHE A 1 25 ? -31.945 56.664 46.402 1.00 38.22 135 PHE D C 1
ATOM 197 O O . PHE A 1 25 ? -32.483 57.715 46.043 1.00 38.24 135 PHE D O 1
ATOM 205 N N . LEU A 1 26 ? -32.329 55.473 45.955 1.00 38.28 136 LEU D N 1
ATOM 206 C CA . LEU A 1 26 ? -33.427 55.352 44.995 1.00 38.37 136 LEU D CA 1
ATOM 207 C C . LEU A 1 26 ? -34.768 55.290 45.708 1.00 38.58 136 LEU D C 1
ATOM 208 O O . LEU A 1 26 ? -35.778 54.873 45.137 1.00 38.71 136 LEU D O 1
ATOM 213 N N . GLN A 1 27 ? -34.754 55.707 46.970 1.00 38.63 137 GLN D N 1
ATOM 214 C CA . GLN A 1 27 ? -35.956 55.942 47.731 1.00 38.64 137 GLN D CA 1
ATOM 215 C C . GLN A 1 27 ? -36.280 57.412 47.557 1.00 39.00 137 GLN D C 1
ATOM 216 O O . GLN A 1 27 ? -37.445 57.779 47.398 1.00 39.16 137 GLN D O 1
ATOM 222 N N . ARG A 1 28 ? -35.236 58.241 47.581 1.00 39.25 138 ARG D N 1
ATOM 223 C CA . ARG A 1 28 ? -35.357 59.694 47.414 1.00 39.39 138 ARG D CA 1
ATOM 224 C C . ARG A 1 28 ? -35.706 60.002 45.963 1.00 39.31 138 ARG D C 1
ATOM 225 O O . ARG A 1 28 ? -36.733 60.630 45.680 1.00 39.50 138 ARG D O 1
ATOM 233 N N . SER A 1 29 ? -34.847 59.541 45.057 1.00 39.07 139 SER D N 1
ATOM 234 C CA . SER A 1 29 ? -35.010 59.752 43.629 1.00 38.76 139 SER D CA 1
ATOM 235 C C . SER A 1 29 ? -36.052 58.811 43.044 1.00 38.54 139 SER D C 1
ATOM 236 O O . SER A 1 29 ? -36.425 58.934 41.875 1.00 38.28 139 SER D O 1
ATOM 239 N N . LYS A 1 30 ? -36.524 57.873 43.874 1.00 38.44 140 LYS D N 1
ATOM 240 C CA . LYS A 1 30 ? -37.467 56.827 43.457 1.00 38.58 140 LYS D CA 1
ATOM 241 C C . LYS A 1 30 ? -36.997 56.131 42.186 1.00 38.66 140 LYS D C 1
ATOM 242 O O . LYS A 1 30 ? -37.814 55.615 41.421 1.00 38.76 140 LYS D O 1
ATOM 248 N N . LYS A 1 31 ? -35.680 56.127 41.966 1.00 38.72 141 LYS D N 1
ATOM 249 C CA . LYS A 1 31 ? -35.084 55.414 40.843 1.00 38.73 141 LYS D CA 1
ATOM 250 C C . LYS A 1 31 ? -35.170 53.905 41.101 1.00 39.11 141 LYS D C 1
ATOM 251 O O . LYS A 1 31 ? -35.298 53.481 42.255 1.00 39.13 141 LYS D O 1
ATOM 257 N N . ARG A 1 32 ? -35.146 53.098 40.047 1.00 39.34 142 ARG D N 1
ATOM 258 C CA . ARG A 1 32 ? -35.234 51.645 40.219 1.00 39.69 142 ARG D CA 1
ATOM 259 C C . ARG A 1 32 ? -33.976 50.957 39.763 1.00 39.38 142 ARG D C 1
ATOM 260 O O . ARG A 1 32 ? -33.391 51.326 38.745 1.00 39.44 142 ARG D O 1
ATOM 268 N N . LEU A 1 33 ? -33.582 49.927 40.503 1.00 38.96 143 LEU D N 1
ATOM 269 C CA . LEU A 1 33 ? -32.384 49.175 40.192 1.00 38.73 143 LEU D CA 1
ATOM 270 C C . LEU A 1 33 ? -32.457 48.607 38.773 1.00 38.69 143 LEU D C 1
ATOM 271 O O . LEU A 1 33 ? -31.461 48.129 38.221 1.00 38.54 143 LEU D O 1
ATOM 276 N N . THR A 1 34 ? -33.653 48.704 38.193 1.00 38.76 144 THR D N 1
ATOM 277 C CA . THR A 1 34 ? -33.995 48.117 36.895 1.00 38.85 144 THR D CA 1
ATOM 278 C C . THR A 1 34 ? -34.118 49.167 35.787 1.00 39.09 144 THR D C 1
ATOM 279 O O . THR A 1 34 ? -34.356 48.819 34.616 1.00 39.27 144 THR D O 1
ATOM 283 N N . ASP A 1 35 ? -33.974 50.445 36.150 1.00 38.98 145 ASP D N 1
ATOM 284 C CA . ASP A 1 35 ? -34.074 51.529 35.177 1.00 38.85 145 ASP D CA 1
ATOM 285 C C . ASP A 1 35 ? -33.124 51.320 34.007 1.00 39.08 145 ASP D C 1
ATOM 286 O O . ASP A 1 35 ? -32.056 50.714 34.152 1.00 39.05 145 ASP D O 1
ATOM 291 N N . SER A 1 36 ? -33.542 51.810 32.842 1.00 39.39 146 SER D N 1
ATOM 292 C CA . SER A 1 36 ? -32.701 51.859 31.647 1.00 39.67 146 SER D CA 1
ATOM 293 C C . SER A 1 36 ? -31.237 52.207 31.982 1.00 39.67 146 SER D C 1
ATOM 294 O O . SER A 1 36 ? -30.300 51.562 31.492 1.00 39.33 146 SER D O 1
ATOM 297 N N . GLU A 1 37 ? -31.075 53.210 32.852 1.00 39.87 147 GLU D N 1
ATOM 298 C CA . GLU A 1 37 ? -29.782 53.809 33.194 1.00 39.89 147 GLU D CA 1
ATOM 299 C C . GLU A 1 37 ? -28.871 52.899 34.031 1.00 39.69 147 GLU D C 1
ATOM 300 O O . GLU A 1 37 ? -27.674 53.167 34.169 1.00 39.61 147 GLU D O 1
ATOM 306 N N . PHE A 1 38 ? -29.447 51.850 34.611 1.00 39.45 148 PHE D N 1
ATOM 307 C CA . PHE A 1 38 ? -28.690 50.964 35.485 1.00 39.46 148 PHE D CA 1
ATOM 308 C C . PHE A 1 38 ? -28.325 49.654 34.795 1.00 39.33 148 PHE D C 1
ATOM 309 O O . PHE A 1 38 ? -27.950 48.670 35.445 1.00 39.46 148 PHE D O 1
ATOM 317 N N . LYS A 1 39 ? -28.446 49.656 33.469 1.00 39.00 149 LYS D N 1
ATOM 318 C CA . LYS A 1 39 ? -28.067 48.525 32.640 1.00 38.75 149 LYS D CA 1
ATOM 319 C C . LYS A 1 39 ? -27.080 49.003 31.571 1.00 38.43 149 LYS D C 1
ATOM 320 O O . LYS A 1 39 ? -27.140 50.170 31.159 1.00 38.02 149 LYS D O 1
ATOM 326 N N . ASP A 1 40 ? -26.172 48.119 31.142 1.00 38.04 150 ASP D N 1
ATOM 327 C CA . ASP A 1 40 ? -25.330 48.429 29.989 1.00 37.79 150 ASP D CA 1
ATOM 328 C C . ASP A 1 40 ? -26.220 48.542 28.746 1.00 37.52 150 ASP D C 1
ATOM 329 O O . ASP A 1 40 ? -26.905 47.577 28.388 1.00 37.31 150 ASP D O 1
ATOM 334 N N . PRO A 1 41 ? -26.223 49.734 28.107 1.00 37.24 151 PRO D N 1
ATOM 335 C CA . PRO A 1 41 ? -27.103 50.055 26.985 1.00 36.93 151 PRO D CA 1
ATOM 336 C C . PRO A 1 41 ? -26.991 49.172 25.731 1.00 36.66 151 PRO D C 1
ATOM 337 O O . PRO A 1 41 ? -27.730 49.405 24.780 1.00 36.96 151 PRO D O 1
ATOM 341 N N . GLU A 1 42 ? -26.106 48.179 25.713 1.00 36.02 152 GLU D N 1
ATOM 342 C CA . GLU A 1 42 ? -25.940 47.373 24.504 1.00 35.59 152 GLU D CA 1
ATOM 343 C C . GLU A 1 42 ? -26.019 45.889 24.761 1.00 35.14 152 GLU D C 1
ATOM 344 O O . GLU A 1 42 ? -26.146 45.102 23.819 1.00 35.02 152 GLU D O 1
ATOM 350 N N . THR A 1 43 ? -25.929 45.518 26.035 1.00 34.80 153 THR D N 1
ATOM 351 C CA . THR A 1 43 ? -26.022 44.119 26.446 1.00 34.40 153 THR D CA 1
ATOM 352 C C . THR A 1 43 ? -27.206 43.885 27.364 1.00 34.46 153 THR D C 1
ATOM 353 O O . THR A 1 43 ? -27.787 42.811 27.366 1.00 34.63 153 THR D O 1
ATOM 357 N N . GLY A 1 44 ? -27.560 44.894 28.150 1.00 34.74 154 GLY D N 1
ATOM 358 C CA . GLY A 1 44 ? -28.672 44.770 29.085 1.00 34.90 154 GLY D CA 1
ATOM 359 C C . GLY A 1 44 ? -28.260 44.173 30.416 1.00 34.97 154 GLY D C 1
ATOM 360 O O . GLY A 1 44 ? -29.104 43.737 31.191 1.00 35.23 154 GLY D O 1
ATOM 361 N N . LYS A 1 45 ? -26.954 44.150 30.674 1.00 34.94 155 LYS D N 1
ATOM 362 C CA . LYS A 1 45 ? -26.397 43.639 31.917 1.00 34.79 155 LYS D CA 1
ATOM 363 C C . LYS A 1 45 ? -26.795 44.543 33.082 1.00 34.96 155 LYS D C 1
ATOM 364 O O . LYS A 1 45 ? -26.818 45.775 32.953 1.00 35.13 155 LYS D O 1
ATOM 370 N N . THR A 1 46 ? -27.118 43.916 34.208 1.00 35.06 156 THR D N 1
ATOM 371 C CA . THR A 1 46 ? -27.485 44.613 35.439 1.00 34.96 156 THR D CA 1
ATOM 372 C C . THR A 1 46 ? -26.407 44.347 36.467 1.00 35.02 156 THR D C 1
ATOM 373 O O . THR A 1 46 ? -25.515 43.522 36.242 1.00 35.10 156 THR D O 1
ATOM 377 N N . CYS A 1 47 ? -26.486 45.027 37.604 1.00 35.09 157 CYS D N 1
ATOM 378 C CA . CYS A 1 47 ? -25.498 44.829 38.660 1.00 35.66 157 CYS D CA 1
ATOM 379 C C . CYS A 1 47 ? -25.478 43.383 39.153 1.00 35.90 157 CYS D C 1
ATOM 380 O O . CYS A 1 47 ? -24.406 42.805 39.367 1.00 36.18 157 CYS D O 1
ATOM 383 N N . LEU A 1 48 ? -26.661 42.806 39.328 1.00 36.12 158 LEU D N 1
ATOM 384 C CA . LEU A 1 48 ? -26.778 41.400 39.698 1.00 36.17 158 LEU D CA 1
ATOM 385 C C . LEU A 1 48 ? -26.024 40.507 38.717 1.00 36.66 158 LEU D C 1
ATOM 386 O O . LEU A 1 48 ? -25.356 39.554 39.116 1.00 36.92 158 LEU D O 1
ATOM 391 N N . LEU A 1 49 ? -26.140 40.824 37.432 1.00 36.62 159 LEU D N 1
ATOM 392 C CA . LEU A 1 49 ? -25.444 40.082 36.399 1.00 36.33 159 LEU D CA 1
ATOM 393 C C . LEU A 1 49 ? -23.925 40.333 36.430 1.00 36.42 159 LEU D C 1
ATOM 394 O O . LEU A 1 49 ? -23.148 39.372 36.333 1.00 36.36 159 LEU D O 1
ATOM 399 N N . LYS A 1 50 ? -23.498 41.591 36.613 1.00 36.13 160 LYS D N 1
ATOM 400 C CA . LYS A 1 50 ? -22.076 41.894 36.864 1.00 35.98 160 LYS D CA 1
ATOM 401 C C . LYS A 1 50 ? -21.564 41.060 38.050 1.00 35.96 160 LYS D C 1
ATOM 402 O O . LYS A 1 50 ? -20.479 40.463 37.980 1.00 36.14 160 LYS D O 1
ATOM 408 N N . ALA A 1 51 ? -22.372 41.011 39.117 1.00 35.51 161 ALA D N 1
ATOM 409 C CA . ALA A 1 51 ? -22.066 40.221 40.300 1.00 34.75 161 ALA D CA 1
ATOM 410 C C . ALA A 1 51 ? -21.938 38.771 39.923 1.00 34.59 161 ALA D C 1
ATOM 411 O O . ALA A 1 51 ? -21.106 38.083 40.479 1.00 34.45 161 ALA D O 1
ATOM 413 N N . MET A 1 52 ? -22.748 38.319 38.971 1.00 34.65 162 MET D N 1
ATOM 414 C CA . MET A 1 52 ? -22.730 36.912 38.561 1.00 35.39 162 MET D CA 1
ATOM 415 C C . MET A 1 52 ? -21.426 36.559 37.821 1.00 35.59 162 MET D C 1
ATOM 416 O O . MET A 1 52 ? -20.930 35.417 37.868 1.00 35.17 162 MET D O 1
ATOM 421 N N . LEU A 1 53 ? -20.862 37.555 37.150 1.00 36.12 163 LEU D N 1
ATOM 422 C CA . LEU A 1 53 ? -19.594 37.394 36.439 1.00 36.33 163 LEU D CA 1
ATOM 423 C C . LEU A 1 53 ? -18.401 37.568 37.397 1.00 36.44 163 LEU D C 1
ATOM 424 O O . LEU A 1 53 ? -17.376 36.861 37.313 1.00 36.08 163 LEU D O 1
ATOM 429 N N . ASN A 1 54 ? -18.575 38.480 38.344 1.00 36.57 164 ASN D N 1
ATOM 430 C CA . ASN A 1 54 ? -17.548 38.755 39.316 1.00 36.87 164 ASN D CA 1
ATOM 431 C C . ASN A 1 54 ? -17.712 37.896 40.562 1.00 37.10 164 ASN D C 1
ATOM 432 O O . ASN A 1 54 ? -17.941 38.391 41.669 1.00 37.34 164 ASN D O 1
ATOM 437 N N . LEU A 1 55 ? -17.606 36.593 40.356 1.00 37.40 165 LEU D N 1
ATOM 438 C CA . LEU A 1 55 ? -17.563 35.648 41.451 1.00 37.89 165 LEU D CA 1
ATOM 439 C C . LEU A 1 55 ? -16.147 35.491 41.982 1.00 38.56 165 LEU D C 1
ATOM 440 O O . LEU A 1 55 ? -15.183 35.488 41.221 1.00 38.82 165 LEU D O 1
ATOM 445 N N . HIS A 1 56 ? -16.035 35.370 43.299 1.00 39.17 166 HIS D N 1
ATOM 446 C CA . HIS A 1 56 ? -14.804 34.937 43.938 1.00 39.93 166 HIS D CA 1
ATOM 447 C C . HIS A 1 56 ? -15.176 33.741 44.820 1.00 39.77 166 HIS D C 1
ATOM 448 O O . HIS A 1 56 ? -16.048 33.852 45.693 1.00 39.48 166 HIS D O 1
ATOM 455 N N . ASN A 1 57 ? -14.542 32.595 44.571 1.00 39.93 167 ASN D N 1
ATOM 456 C CA . ASN A 1 57 ? -14.915 31.319 45.215 1.00 40.26 167 ASN D CA 1
ATOM 457 C C . ASN A 1 57 ? -16.414 30.939 45.139 1.00 40.12 167 ASN D C 1
ATOM 458 O O . ASN A 1 57 ? -17.009 30.489 46.126 1.00 39.94 167 ASN D O 1
ATOM 463 N N . GLY A 1 58 ? -16.995 31.110 43.955 1.00 40.09 168 GLY D N 1
ATOM 464 C CA . GLY A 1 58 ? -18.420 30.904 43.738 1.00 40.56 168 GLY D CA 1
ATOM 465 C C . GLY A 1 58 ? -19.319 31.669 44.689 1.00 40.77 168 GLY D C 1
ATOM 466 O O . GLY A 1 58 ? -20.419 31.213 44.998 1.00 41.08 168 GLY D O 1
ATOM 467 N N . GLN A 1 59 ? -18.848 32.837 45.143 1.00 41.30 169 GLN D N 1
ATOM 468 C CA . GLN A 1 59 ? -19.509 33.649 46.181 1.00 41.41 169 GLN D CA 1
ATOM 469 C C . GLN A 1 59 ? -19.504 35.147 45.898 1.00 41.42 169 GLN D C 1
ATOM 470 O O . GLN A 1 59 ? -18.559 35.698 45.331 1.00 40.95 169 GLN D O 1
ATOM 476 N N . ASN A 1 60 ? -20.595 35.783 46.316 1.00 41.86 170 ASN D N 1
ATOM 477 C CA . ASN A 1 60 ? -20.780 37.221 46.259 1.00 41.99 170 ASN D CA 1
ATOM 478 C C . ASN A 1 60 ? -22.053 37.538 47.034 1.00 42.39 170 ASN D C 1
ATOM 479 O O . ASN A 1 60 ? -23.122 36.973 46.786 1.00 42.37 170 ASN D O 1
ATOM 484 N N . ASP A 1 61 ? -21.922 38.410 48.025 1.00 42.77 171 ASP D N 1
ATOM 485 C CA . ASP A 1 61 ? -23.062 38.768 48.870 1.00 42.88 171 ASP D CA 1
ATOM 486 C C . ASP A 1 61 ? -23.556 40.163 48.505 1.00 42.46 171 ASP D C 1
ATOM 487 O O . ASP A 1 61 ? -24.521 40.678 49.096 1.00 42.86 171 ASP D O 1
ATOM 492 N N . THR A 1 62 ? -22.890 40.764 47.524 1.00 41.40 172 THR D N 1
ATOM 493 C CA . THR A 1 62 ? -23.460 41.899 46.827 1.00 40.37 172 THR D CA 1
ATOM 494 C C . THR A 1 62 ? -24.769 41.442 46.191 1.00 39.69 172 THR D C 1
ATOM 495 O O . THR A 1 62 ? -25.729 42.207 46.115 1.00 39.48 172 THR D O 1
ATOM 499 N N . ILE A 1 63 ? -24.804 40.173 45.777 1.00 38.95 173 ILE D N 1
ATOM 500 C CA . ILE A 1 63 ? -26.017 39.537 45.267 1.00 38.33 173 ILE D CA 1
ATOM 501 C C . ILE A 1 63 ? -27.126 39.597 46.305 1.00 38.15 173 ILE D C 1
ATOM 502 O O . ILE A 1 63 ? -28.156 40.232 46.076 1.00 38.38 173 ILE D O 1
ATOM 507 N N . ALA A 1 64 ? -26.897 38.949 47.452 1.00 37.74 174 ALA D N 1
ATOM 508 C CA . ALA A 1 64 ? -27.848 38.940 48.569 1.00 37.19 174 ALA D CA 1
ATOM 509 C C . ALA A 1 64 ? -28.351 40.340 48.936 1.00 36.85 174 ALA D C 1
ATOM 510 O O . ALA A 1 64 ? -29.546 40.530 49.158 1.00 36.82 174 ALA D O 1
ATOM 512 N N . LEU A 1 65 ? -27.446 41.307 48.998 1.00 36.44 175 LEU D N 1
ATOM 513 C CA . LEU A 1 65 ? -27.829 42.693 49.249 1.00 36.17 175 LEU D CA 1
ATOM 514 C C . LEU A 1 65 ? -28.579 43.271 48.054 1.00 36.04 175 LEU D C 1
ATOM 515 O O . LEU A 1 65 ? -29.571 43.963 48.227 1.00 36.01 175 LEU D O 1
ATOM 520 N N . LEU A 1 66 ? -28.102 42.989 46.848 1.00 35.86 176 LEU D N 1
ATOM 521 C CA . LEU A 1 66 ? -28.711 43.564 45.659 1.00 35.77 176 LEU D CA 1
ATOM 522 C C . LEU A 1 66 ? -30.154 43.129 45.508 1.00 36.05 176 LEU D C 1
ATOM 523 O O . LEU A 1 66 ? -31.035 43.968 45.272 1.00 36.32 176 LEU D O 1
ATOM 528 N N . LEU A 1 67 ? -30.396 41.829 45.671 1.00 36.01 177 LEU D N 1
ATOM 529 C CA . LEU A 1 67 ? -31.748 41.277 45.676 1.00 35.94 177 LEU D CA 1
ATOM 530 C C . LEU A 1 67 ? -32.602 41.950 46.753 1.00 35.94 177 LEU D C 1
ATOM 531 O O . LEU A 1 67 ? -33.684 42.471 46.474 1.00 35.94 177 LEU D O 1
ATOM 536 N N . ASP A 1 68 ? -32.098 41.933 47.982 1.00 35.85 178 ASP D N 1
ATOM 537 C CA . ASP A 1 68 ? -32.774 42.532 49.133 1.00 35.71 178 ASP D CA 1
ATOM 538 C C . ASP A 1 68 ? -33.298 43.941 48.798 1.00 35.58 178 ASP D C 1
ATOM 539 O O . ASP A 1 68 ? -34.450 44.263 49.074 1.00 35.51 178 ASP D O 1
ATOM 544 N N . VAL A 1 69 ? -32.446 44.749 48.176 1.00 35.46 179 VAL D N 1
ATOM 545 C CA . VAL A 1 69 ? -32.797 46.103 47.757 1.00 35.16 179 VAL D CA 1
ATOM 546 C C . VAL A 1 69 ? -33.938 46.100 46.734 1.00 35.18 179 VAL D C 1
ATOM 547 O O . VAL A 1 69 ? -34.771 47.014 46.726 1.00 35.06 179 VAL D O 1
ATOM 551 N N . ALA A 1 70 ? -33.971 45.082 45.878 1.00 35.23 180 ALA D N 1
ATOM 552 C CA . ALA A 1 70 ? -34.931 45.049 44.779 1.00 35.31 180 ALA D CA 1
ATOM 553 C C . ALA A 1 70 ? -36.340 44.720 45.242 1.00 35.56 180 ALA D C 1
ATOM 554 O O . ALA A 1 70 ? -37.295 45.105 44.590 1.00 35.54 180 ALA D O 1
ATOM 556 N N . ARG A 1 71 ? -36.453 44.011 46.368 1.00 36.06 181 ARG D N 1
ATOM 557 C CA . ARG A 1 71 ? -37.747 43.655 46.967 1.00 36.48 181 ARG D CA 1
ATOM 558 C C . ARG A 1 71 ? -38.317 44.836 47.743 1.00 36.43 181 ARG D C 1
ATOM 559 O O . ARG A 1 71 ? -39.513 45.109 47.687 1.00 36.41 181 ARG D O 1
ATOM 567 N N . LYS A 1 72 ? -37.442 45.529 48.462 1.00 36.57 182 LYS D N 1
ATOM 568 C CA . LYS A 1 72 ? -37.792 46.742 49.192 1.00 36.73 182 LYS D CA 1
ATOM 569 C C . LYS A 1 72 ? -38.404 47.796 48.265 1.00 36.99 182 LYS D C 1
ATOM 570 O O . LYS A 1 72 ? -39.216 48.628 48.687 1.00 36.79 182 LYS D O 1
ATOM 576 N N . THR A 1 73 ? -38.006 47.752 46.997 1.00 37.47 183 THR D N 1
ATOM 577 C CA . THR A 1 73 ? -38.715 48.477 45.949 1.00 37.98 183 THR D CA 1
ATOM 578 C C . THR A 1 73 ? -39.533 47.525 45.079 1.00 38.46 183 THR D C 1
ATOM 579 O O . THR A 1 73 ? -40.233 47.954 44.165 1.00 38.34 183 THR D O 1
ATOM 583 N N . ASP A 1 74 ? -39.435 46.233 45.370 1.00 39.17 184 ASP D N 1
ATOM 584 C CA . ASP A 1 74 ? -40.192 45.222 44.636 1.00 39.96 184 ASP D CA 1
ATOM 585 C C . ASP A 1 74 ? -39.894 45.290 43.143 1.00 40.03 184 ASP D C 1
ATOM 586 O O . ASP A 1 74 ? -40.718 44.885 42.319 1.00 40.00 184 ASP D O 1
ATOM 591 N N . SER A 1 75 ? -38.719 45.801 42.802 1.00 40.19 185 SER D N 1
ATOM 592 C CA . SER A 1 75 ? -38.164 45.608 41.488 1.00 40.37 185 SER D CA 1
ATOM 593 C C . SER A 1 75 ? -37.972 44.110 41.376 1.00 40.21 185 SER D C 1
ATOM 594 O O . SER A 1 75 ? -37.604 43.603 40.319 1.00 40.14 185 SER D O 1
ATOM 597 N N . LEU A 1 76 ? -38.253 43.407 42.474 1.00 40.20 186 LEU D N 1
ATOM 598 C CA . LEU A 1 76 ? -37.744 42.055 42.692 1.00 40.37 186 LEU D CA 1
ATOM 599 C C . LEU A 1 76 ? -37.830 41.111 41.500 1.00 40.39 186 LEU D C 1
ATOM 600 O O . LEU A 1 76 ? -36.798 40.617 41.053 1.00 40.42 186 LEU D O 1
ATOM 605 N N . LYS A 1 77 ? -39.028 40.868 40.975 1.00 40.55 187 LYS D N 1
ATOM 606 C CA . LYS A 1 77 ? -39.165 39.845 39.930 1.00 40.80 187 LYS D CA 1
ATOM 607 C C . LYS A 1 77 ? -38.433 40.180 38.630 1.00 40.74 187 LYS D C 1
ATOM 608 O O . LYS A 1 77 ? -37.662 39.348 38.116 1.00 40.82 187 LYS D O 1
ATOM 614 N N . GLN A 1 78 ? -38.651 41.394 38.111 1.00 40.45 188 GLN D N 1
ATOM 615 C CA . GLN A 1 78 ? -38.060 41.788 36.823 1.00 40.16 188 GLN D CA 1
ATOM 616 C C . GLN A 1 78 ? -36.566 42.029 36.948 1.00 39.54 188 GLN D C 1
ATOM 617 O O . GLN A 1 78 ? -35.854 42.049 35.953 1.00 39.50 188 GLN D O 1
ATOM 623 N N . PHE A 1 79 ? -36.105 42.192 38.185 1.00 38.99 189 PHE D N 1
ATOM 624 C CA . PHE A 1 79 ? -34.690 42.371 38.461 1.00 38.81 189 PHE D CA 1
ATOM 625 C C . PHE A 1 79 ? -33.944 41.052 38.315 1.00 38.59 189 PHE D C 1
ATOM 626 O O . PHE A 1 79 ? -32.989 40.945 37.540 1.00 38.55 189 PHE D O 1
ATOM 634 N N . VAL A 1 80 ? -34.400 40.046 39.057 1.00 38.37 190 VAL D N 1
ATOM 635 C CA . VAL A 1 80 ? -33.839 38.696 39.017 1.00 37.89 190 VAL D CA 1
ATOM 636 C C . VAL A 1 80 ? -34.040 38.028 37.639 1.00 37.68 190 VAL D C 1
ATOM 637 O O . VAL A 1 80 ? -33.370 37.047 37.313 1.00 37.45 190 VAL D O 1
ATOM 641 N N . ASN A 1 81 ? -34.958 38.574 36.835 1.00 37.40 191 ASN D N 1
ATOM 642 C CA . ASN A 1 81 ? -35.273 37.991 35.534 1.00 37.11 191 ASN D CA 1
ATOM 643 C C . ASN A 1 81 ? -34.857 38.783 34.306 1.00 37.21 191 ASN D C 1
ATOM 644 O O . ASN A 1 81 ? -35.281 38.458 33.195 1.00 37.84 191 ASN D O 1
ATOM 649 N N . ALA A 1 82 ? -34.036 39.808 34.485 1.00 36.96 192 ALA D N 1
ATOM 650 C CA . ALA A 1 82 ? -33.586 40.601 33.347 1.00 37.11 192 ALA D CA 1
ATOM 651 C C . ALA A 1 82 ? -32.607 39.801 32.473 1.00 37.09 192 ALA D C 1
ATOM 652 O O . ALA A 1 82 ? -31.772 39.059 32.987 1.00 37.24 192 ALA D O 1
ATOM 654 N N . SER A 1 83 ? -32.722 39.946 31.159 1.00 36.86 193 SER D N 1
ATOM 655 C CA . SER A 1 83 ? -31.910 39.152 30.244 1.00 36.74 193 SER D CA 1
ATOM 656 C C . SER A 1 83 ? -31.008 39.983 29.344 1.00 36.48 193 SER D C 1
ATOM 657 O O . SER A 1 83 ? -31.266 41.152 29.114 1.00 36.45 193 SER D O 1
ATOM 660 N N . TYR A 1 84 ? -29.942 39.358 28.848 1.00 36.53 194 TYR D N 1
ATOM 661 C CA . TYR A 1 84 ? -29.043 39.968 27.864 1.00 36.19 194 TYR D CA 1
ATOM 662 C C . TYR A 1 84 ? -29.792 40.248 26.558 1.00 36.04 194 TYR D C 1
ATOM 663 O O . TYR A 1 84 ? -30.715 39.517 26.200 1.00 36.20 194 TYR D O 1
ATOM 672 N N . THR A 1 85 ? -29.395 41.298 25.849 1.00 35.84 195 THR D N 1
ATOM 673 C CA . THR A 1 85 ? -30.079 41.648 24.606 1.00 36.01 195 THR D CA 1
ATOM 674 C C . THR A 1 85 ? -29.168 41.723 23.360 1.00 35.92 195 THR D C 1
ATOM 675 O O . THR A 1 85 ? -29.657 41.815 22.233 1.00 35.93 195 THR D O 1
ATOM 679 N N . ASP A 1 86 ? -27.859 41.658 23.572 1.00 35.76 196 ASP D N 1
ATOM 680 C CA . ASP A 1 86 ? -26.914 41.606 22.466 1.00 35.82 196 ASP D CA 1
ATOM 681 C C . ASP A 1 86 ? -27.050 40.247 21.772 1.00 35.95 196 ASP D C 1
ATOM 682 O O . ASP A 1 86 ? -27.389 39.253 22.415 1.00 36.10 196 ASP D O 1
ATOM 687 N N . SER A 1 87 ? -26.774 40.199 20.472 1.00 35.95 197 SER D N 1
ATOM 688 C CA . SER A 1 87 ? -26.885 38.960 19.701 1.00 35.93 197 SER D CA 1
ATOM 689 C C . SER A 1 87 ? -26.131 37.780 20.323 1.00 36.26 197 SER D C 1
ATOM 690 O O . SER A 1 87 ? -26.503 36.610 20.131 1.00 36.28 197 SER D O 1
ATOM 693 N N . TYR A 1 88 ? -25.071 38.077 21.068 1.00 36.30 198 TYR D N 1
ATOM 694 C CA . TYR A 1 88 ? -24.266 37.010 21.632 1.00 36.64 198 TYR D CA 1
ATOM 695 C C . TYR A 1 88 ? -24.955 36.237 22.780 1.00 36.95 198 TYR D C 1
ATOM 696 O O . TYR A 1 88 ? -25.257 35.035 22.649 1.00 37.09 198 TYR D O 1
ATOM 705 N N . TYR A 1 89 ? -25.197 36.923 23.897 1.00 36.79 199 TYR D N 1
ATOM 706 C CA . TYR A 1 89 ? -25.683 36.257 25.112 1.00 36.52 199 TYR D CA 1
ATOM 707 C C . TYR A 1 89 ? -27.220 36.354 25.263 1.00 36.61 199 TYR D C 1
ATOM 708 O O . TYR A 1 89 ? -27.781 36.016 26.319 1.00 36.26 199 TYR D O 1
ATOM 717 N N . LYS A 1 90 ? -27.884 36.810 24.191 1.00 36.58 200 LYS D N 1
ATOM 718 C CA . LYS A 1 90 ? -29.313 37.143 24.199 1.00 36.50 200 LYS D CA 1
ATOM 719 C C . LYS A 1 90 ? -30.109 36.191 25.052 1.00 35.94 200 LYS D C 1
ATOM 720 O O . LYS A 1 90 ? -29.972 34.971 24.915 1.00 36.20 200 LYS D O 1
ATOM 726 N N . GLY A 1 91 ? -30.930 36.756 25.933 1.00 35.28 201 GLY D N 1
ATOM 727 C CA . GLY A 1 91 ? -31.867 35.962 26.728 1.00 34.60 201 GLY D CA 1
ATOM 728 C C . GLY A 1 91 ? -31.267 35.255 27.936 1.00 33.96 201 GLY D C 1
ATOM 729 O O . GLY A 1 91 ? -31.979 34.566 28.681 1.00 33.92 201 GLY D O 1
ATOM 730 N N . GLN A 1 92 ? -29.965 35.421 28.133 1.00 33.54 202 GLN D N 1
ATOM 731 C CA . GLN A 1 92 ? -29.326 34.914 29.336 1.00 33.55 202 GLN D CA 1
ATOM 732 C C . GLN A 1 92 ? -29.708 35.725 30.568 1.00 33.13 202 GLN D C 1
ATOM 733 O O . GLN A 1 92 ? -29.638 36.959 30.566 1.00 32.30 202 GLN D O 1
ATOM 739 N N . THR A 1 93 ? -30.094 34.985 31.615 1.00 33.20 203 THR D N 1
ATOM 740 C CA . THR A 1 93 ? -30.502 35.502 32.929 1.00 32.78 203 THR D CA 1
ATOM 741 C C . THR A 1 93 ? -29.454 35.102 33.957 1.00 32.51 203 THR D C 1
ATOM 742 O O . THR A 1 93 ? -28.624 34.247 33.683 1.00 32.76 203 THR D O 1
ATOM 746 N N . ALA A 1 94 ? -29.522 35.674 35.151 1.00 32.34 204 ALA D N 1
ATOM 747 C CA . ALA A 1 94 ? -28.652 35.259 36.241 1.00 31.96 204 ALA D CA 1
ATOM 748 C C . ALA A 1 94 ? -28.748 33.748 36.518 1.00 31.85 204 ALA D C 1
ATOM 749 O O . ALA A 1 94 ? -27.737 33.094 36.712 1.00 31.71 204 ALA D O 1
ATOM 751 N N . LEU A 1 95 ? -29.947 33.179 36.495 1.00 32.32 205 LEU D N 1
ATOM 752 C CA . LEU A 1 95 ? -30.084 31.726 36.730 1.00 32.60 205 LEU D CA 1
ATOM 753 C C . LEU A 1 95 ? -29.276 30.876 35.736 1.00 33.36 205 LEU D C 1
ATOM 754 O O . LEU A 1 95 ? -28.723 29.828 36.103 1.00 33.49 205 LEU D O 1
ATOM 759 N N . HIS A 1 96 ? -29.204 31.325 34.480 1.00 33.70 206 HIS D N 1
ATOM 760 C CA . HIS A 1 96 ? -28.420 30.607 33.507 1.00 33.84 206 HIS D CA 1
ATOM 761 C C . HIS A 1 96 ? -27.001 30.539 34.021 1.00 34.02 206 HIS D C 1
ATOM 762 O O . HIS A 1 96 ? -26.419 29.451 34.113 1.00 34.50 206 HIS D O 1
ATOM 769 N N . ILE A 1 97 ? -26.468 31.688 34.414 1.00 34.13 207 ILE D N 1
ATOM 770 C CA . ILE A 1 97 ? -25.072 31.788 34.838 1.00 33.87 207 ILE D CA 1
ATOM 771 C C . ILE A 1 97 ? -24.762 30.895 36.049 1.00 34.34 207 ILE D C 1
ATOM 772 O O . ILE A 1 97 ? -23.694 30.269 36.097 1.00 34.61 207 ILE D O 1
ATOM 777 N N . ALA A 1 98 ? -25.694 30.832 37.010 1.00 34.56 208 ALA D N 1
ATOM 778 C CA . ALA A 1 98 ? -25.491 30.084 38.265 1.00 34.58 208 ALA D CA 1
ATOM 779 C C . ALA A 1 98 ? -25.292 28.637 37.951 1.00 35.11 208 ALA D C 1
ATOM 780 O O . ALA A 1 98 ? -24.524 27.942 38.631 1.00 34.85 208 ALA D O 1
ATOM 782 N N . ILE A 1 99 ? -26.037 28.184 36.934 1.00 35.52 209 ILE D N 1
ATOM 783 C CA . ILE A 1 99 ? -25.978 26.808 36.489 1.00 36.09 209 ILE D CA 1
ATOM 784 C C . ILE A 1 99 ? -24.691 26.601 35.698 1.00 36.83 209 ILE D C 1
ATOM 785 O O . ILE A 1 99 ? -23.920 25.658 35.971 1.00 37.89 209 ILE D O 1
ATOM 790 N N . GLU A 1 100 ? -24.446 27.481 34.736 1.00 36.05 210 GLU D N 1
ATOM 791 C CA . GLU A 1 100 ? -23.219 27.417 33.999 1.00 36.34 210 GLU D CA 1
ATOM 792 C C . GLU A 1 100 ? -22.038 27.278 34.939 1.00 35.78 210 GLU D C 1
ATOM 793 O O . GLU A 1 100 ? -21.059 26.619 34.611 1.00 36.68 210 GLU D O 1
ATOM 799 N N . ARG A 1 101 ? -22.134 27.885 36.111 1.00 34.82 211 ARG D N 1
ATOM 800 C CA . ARG A 1 101 ? -21.050 27.838 37.073 1.00 33.96 211 ARG D CA 1
ATOM 801 C C . ARG A 1 101 ? -21.167 26.681 38.046 1.00 33.96 211 ARG D C 1
ATOM 802 O O . ARG A 1 101 ? -20.330 26.553 38.936 1.00 33.83 211 ARG D O 1
ATOM 810 N N . ARG A 1 102 ? -22.192 25.840 37.888 1.00 34.16 212 ARG D N 1
ATOM 811 C CA . ARG A 1 102 ? -22.367 24.643 38.729 1.00 34.80 212 ARG D CA 1
ATOM 812 C C . ARG A 1 102 ? -22.503 25.001 40.233 1.00 35.04 212 ARG D C 1
ATOM 813 O O . ARG A 1 102 ? -21.865 24.389 41.114 1.00 35.10 212 ARG D O 1
ATOM 821 N N . ASN A 1 103 ? -23.334 26.000 40.509 1.00 35.16 213 ASN D N 1
ATOM 822 C CA . ASN A 1 103 ? -23.389 26.606 41.819 1.00 34.87 213 ASN D CA 1
ATOM 823 C C . ASN A 1 103 ? -24.780 26.399 42.403 1.00 34.73 213 ASN D C 1
ATOM 824 O O . ASN A 1 103 ? -25.677 27.209 42.198 1.00 35.25 213 ASN D O 1
ATOM 829 N N . MET A 1 104 ? -24.964 25.293 43.122 1.00 34.41 214 MET D N 1
ATOM 830 C CA . MET A 1 104 ? -26.247 24.986 43.751 1.00 34.05 214 MET D CA 1
ATOM 831 C C . MET A 1 104 ? -26.773 26.169 44.547 1.00 33.35 214 MET D C 1
ATOM 832 O O . MET A 1 104 ? -27.876 26.665 44.300 1.00 32.73 214 MET D O 1
ATOM 837 N N . THR A 1 105 ? -25.951 26.603 45.495 1.00 32.53 215 THR D N 1
ATOM 838 C CA . THR A 1 105 ? -26.267 27.700 46.369 1.00 31.99 215 THR D CA 1
ATOM 839 C C . THR A 1 105 ? -26.867 28.893 45.647 1.00 31.91 215 THR D C 1
ATOM 840 O O . THR A 1 105 ? -27.859 29.455 46.108 1.00 32.47 215 THR D O 1
ATOM 844 N N . LEU A 1 106 ? -26.284 29.275 44.516 1.00 31.39 216 LEU D N 1
ATOM 845 C CA . LEU A 1 106 ? -26.810 30.413 43.770 1.00 30.96 216 LEU D CA 1
ATOM 846 C C . LEU A 1 106 ? -28.027 30.068 42.912 1.00 30.67 216 LEU D C 1
ATOM 847 O O . LEU A 1 106 ? -28.879 30.921 42.691 1.00 30.53 216 LEU D O 1
ATOM 852 N N . VAL A 1 107 ? -28.105 28.832 42.423 1.00 30.16 217 VAL D N 1
ATOM 853 C CA . VAL A 1 107 ? -29.325 28.363 41.789 1.00 30.11 217 VAL D CA 1
ATOM 854 C C . VAL A 1 107 ? -30.417 28.475 42.853 1.00 30.57 217 VAL D C 1
ATOM 855 O O . VAL A 1 107 ? -31.382 29.212 42.678 1.00 30.55 217 VAL D O 1
ATOM 859 N N . THR A 1 108 ? -30.231 27.768 43.970 1.00 30.78 218 THR D N 1
ATOM 860 C CA . THR A 1 108 ? -31.170 27.800 45.076 1.00 31.27 218 THR D CA 1
ATOM 861 C C . THR A 1 108 ? -31.599 29.253 45.355 1.00 31.61 218 THR D C 1
ATOM 862 O O . THR A 1 108 ? -32.794 29.563 45.366 1.00 31.90 218 THR D O 1
ATOM 866 N N . LEU A 1 109 ? -30.640 30.147 45.558 1.00 31.40 219 LEU D N 1
ATOM 867 C CA . LEU A 1 109 ? -31.003 31.495 45.962 1.00 31.48 219 LEU D CA 1
ATOM 868 C C . LEU A 1 109 ? -31.881 32.184 44.915 1.00 31.51 219 LEU D C 1
ATOM 869 O O . LEU A 1 109 ? -32.902 32.779 45.255 1.00 31.83 219 LEU D O 1
ATOM 874 N N . LEU A 1 110 ? -31.488 32.077 43.650 1.00 31.24 220 LEU D N 1
ATOM 875 C CA . LEU A 1 110 ? -32.204 32.737 42.561 1.00 30.90 220 LEU D CA 1
ATOM 876 C C . LEU A 1 110 ? -33.624 32.240 42.399 1.00 31.36 220 LEU D C 1
ATOM 877 O O . LEU A 1 110 ? -34.536 33.054 42.249 1.00 31.79 220 LEU D O 1
ATOM 882 N N . VAL A 1 111 ? -33.806 30.917 42.415 1.00 31.56 221 VAL D N 1
ATOM 883 C CA . VAL A 1 111 ? -35.134 30.290 42.393 1.00 31.86 221 VAL D CA 1
ATOM 884 C C . VAL A 1 111 ? -36.061 30.755 43.557 1.00 32.39 221 VAL D C 1
ATOM 885 O O . VAL A 1 111 ? -37.279 30.941 43.374 1.00 32.47 221 VAL D O 1
ATOM 889 N N . GLU A 1 112 ? -35.468 30.977 44.732 1.00 32.58 222 GLU D N 1
ATOM 890 C CA . GLU A 1 112 ? -36.216 31.399 45.914 1.00 32.83 222 GLU D CA 1
ATOM 891 C C . GLU A 1 112 ? -36.631 32.859 45.864 1.00 32.93 222 GLU D C 1
ATOM 892 O O . GLU A 1 112 ? -37.639 33.252 46.448 1.00 32.97 222 GLU D O 1
ATOM 898 N N . ASN A 1 113 ? -35.825 33.672 45.201 1.00 33.20 223 ASN D N 1
ATOM 899 C CA . ASN A 1 113 ? -36.190 35.059 44.968 1.00 33.13 223 ASN D CA 1
ATOM 900 C C . ASN A 1 113 ? -36.830 35.178 43.580 1.00 33.28 223 ASN D C 1
ATOM 901 O O . ASN A 1 113 ? -36.892 36.260 42.997 1.00 33.45 223 ASN D O 1
ATOM 906 N N . GLY A 1 114 ? -37.294 34.045 43.060 1.00 33.11 224 GLY D N 1
ATOM 907 C CA . GLY A 1 114 ? -38.228 34.040 41.950 1.00 33.52 224 GLY D CA 1
ATOM 908 C C . GLY A 1 114 ? -37.686 34.094 40.539 1.00 33.93 224 GLY D C 1
ATOM 909 O O . GLY A 1 114 ? -38.377 34.582 39.644 1.00 34.08 224 GLY D O 1
ATOM 910 N N . ALA A 1 115 ? -36.473 33.585 40.329 1.00 34.20 225 ALA D N 1
ATOM 911 C CA . ALA A 1 115 ? -35.933 33.408 38.979 1.00 34.75 225 ALA D CA 1
ATOM 912 C C . ALA A 1 115 ? -36.876 32.551 38.119 1.00 34.93 225 ALA D C 1
ATOM 913 O O . ALA A 1 115 ? -37.373 31.530 38.583 1.00 34.60 225 ALA D O 1
ATOM 915 N N . ASP A 1 116 ? -37.133 33.003 36.884 1.00 35.17 226 ASP D N 1
ATOM 916 C CA . ASP A 1 116 ? -37.959 32.278 35.943 1.00 35.10 226 ASP D CA 1
ATOM 917 C C . ASP A 1 116 ? -37.182 31.086 35.460 1.00 35.68 226 ASP D C 1
ATOM 918 O O . ASP A 1 116 ? -36.100 31.201 34.872 1.00 36.07 226 ASP D O 1
ATOM 923 N N . VAL A 1 117 ? -37.757 29.925 35.701 1.00 35.93 227 VAL D N 1
ATOM 924 C CA . VAL A 1 117 ? -37.074 28.678 35.479 1.00 35.59 227 VAL D CA 1
ATOM 925 C C . VAL A 1 117 ? -37.191 28.252 34.011 1.00 36.16 227 VAL D C 1
ATOM 926 O O . VAL A 1 117 ? -36.456 27.380 33.547 1.00 36.54 227 VAL D O 1
ATOM 930 N N . GLN A 1 118 ? -38.097 28.892 33.281 1.00 36.72 228 GLN D N 1
ATOM 931 C CA . GLN A 1 118 ? -38.329 28.587 31.860 1.00 37.20 228 GLN D CA 1
ATOM 932 C C . GLN A 1 118 ? -37.678 29.601 30.887 1.00 37.42 228 GLN D C 1
ATOM 933 O O . GLN A 1 118 ? -37.968 29.574 29.684 1.00 37.71 228 GLN D O 1
ATOM 939 N N . ALA A 1 119 ? -36.826 30.492 31.404 1.00 37.18 229 ALA D N 1
ATOM 940 C CA . ALA A 1 119 ? -36.213 31.544 30.597 1.00 37.01 229 ALA D CA 1
ATOM 941 C C . ALA A 1 119 ? -35.237 30.941 29.601 1.00 37.32 229 ALA D C 1
ATOM 942 O O . ALA A 1 119 ? -34.334 30.193 29.981 1.00 37.95 229 ALA D O 1
ATOM 944 N N . ALA A 1 120 ? -35.422 31.267 28.323 1.00 37.46 230 ALA D N 1
ATOM 945 C CA . ALA A 1 120 ? -34.591 30.703 27.251 1.00 37.09 230 ALA D CA 1
ATOM 946 C C . ALA A 1 120 ? -33.399 31.592 26.883 1.00 36.79 230 ALA D C 1
ATOM 947 O O . ALA A 1 120 ? -33.559 32.712 26.411 1.00 36.32 230 ALA D O 1
ATOM 949 N N . ALA A 1 121 ? -32.203 31.080 27.134 1.00 37.21 231 ALA D N 1
ATOM 950 C CA . ALA A 1 121 ? -30.980 31.746 26.717 1.00 37.27 231 ALA D CA 1
ATOM 951 C C . ALA A 1 121 ? -30.748 31.332 25.283 1.00 37.43 231 ALA D C 1
ATOM 952 O O . ALA A 1 121 ? -30.331 30.201 25.049 1.00 37.54 231 ALA D O 1
ATOM 954 N N . ASN A 1 122 ? -31.011 32.237 24.332 1.00 37.63 232 ASN D N 1
ATOM 955 C CA . ASN A 1 122 ? -31.082 31.855 22.898 1.00 37.77 232 ASN D CA 1
ATOM 956 C C . ASN A 1 122 ? -30.118 32.583 21.951 1.00 37.76 232 ASN D C 1
ATOM 957 O O . ASN A 1 122 ? -30.224 32.444 20.720 1.00 38.23 232 ASN D O 1
ATOM 962 N N . GLY A 1 123 ? -29.202 33.367 22.514 1.00 37.20 233 GLY D N 1
ATOM 963 C CA . GLY A 1 123 ? -28.251 34.112 21.702 1.00 36.91 233 GLY D CA 1
ATOM 964 C C . GLY A 1 123 ? -27.241 33.198 21.058 1.00 36.67 233 GLY D C 1
ATOM 965 O O . GLY A 1 123 ? -27.175 32.033 21.396 1.00 36.32 233 GLY D O 1
ATOM 966 N N . ASP A 1 124 ? -26.435 33.732 20.138 1.00 37.19 234 ASP D N 1
ATOM 967 C CA . ASP A 1 124 ? -25.433 32.922 19.417 1.00 37.27 234 ASP D CA 1
ATOM 968 C C . ASP A 1 124 ? -24.443 32.177 20.331 1.00 37.43 234 ASP D C 1
ATOM 969 O O . ASP A 1 124 ? -23.825 31.183 19.915 1.00 37.82 234 ASP D O 1
ATOM 974 N N . PHE A 1 125 ? -24.307 32.642 21.575 1.00 37.05 235 PHE D N 1
ATOM 975 C CA . PHE A 1 125 ? -23.418 31.986 22.520 1.00 36.45 235 PHE D CA 1
ATOM 976 C C . PHE A 1 125 ? -23.980 30.638 22.962 1.00 37.07 235 PHE D C 1
ATOM 977 O O . PHE A 1 125 ? -23.260 29.819 23.511 1.00 37.16 235 PHE D O 1
ATOM 985 N N . PHE A 1 126 ? -25.270 30.429 22.715 1.00 38.32 236 PHE D N 1
ATOM 986 C CA . PHE A 1 126 ? -26.018 29.244 23.148 1.00 39.25 236 PHE D CA 1
ATOM 987 C C . PHE A 1 126 ? -26.483 28.337 22.005 1.00 40.39 236 PHE D C 1
ATOM 988 O O . PHE A 1 126 ? -27.346 27.460 22.211 1.00 40.80 236 PHE D O 1
ATOM 996 N N . LYS A 1 127 ? -25.918 28.566 20.818 1.00 41.63 237 LYS D N 1
ATOM 997 C CA . LYS A 1 127 ? -26.111 27.732 19.635 1.00 43.09 237 LYS D CA 1
ATOM 998 C C . LYS A 1 127 ? -24.748 27.285 19.109 1.00 44.23 237 LYS D C 1
ATOM 999 O O . LYS A 1 127 ? -23.713 27.750 19.603 1.00 44.19 237 LYS D O 1
ATOM 1005 N N . LYS A 1 128 ? -24.758 26.413 18.093 1.00 45.75 238 LYS D N 1
ATOM 1006 C CA . LYS A 1 128 ? -23.535 25.908 17.443 1.00 47.02 238 LYS D CA 1
ATOM 1007 C C . LYS A 1 128 ? -22.598 26.966 16.865 1.00 47.53 238 LYS D C 1
ATOM 1008 O O . LYS A 1 128 ? -23.006 27.859 16.096 1.00 47.60 238 LYS D O 1
ATOM 1014 N N . THR A 1 129 ? -21.331 26.811 17.252 1.00 48.16 239 THR D N 1
ATOM 1015 C CA . THR A 1 129 ? -20.189 27.652 16.881 1.00 48.41 239 THR D CA 1
ATOM 1016 C C . THR A 1 129 ? -20.198 28.136 15.422 1.00 48.72 239 THR D C 1
ATOM 1017 O O . THR A 1 129 ? -20.497 27.370 14.500 1.00 48.88 239 THR D O 1
ATOM 1021 N N . LYS A 1 130 ? -19.878 29.409 15.243 1.00 48.95 240 LYS D N 1
ATOM 1022 C CA . LYS A 1 130 ? -19.678 29.997 13.926 1.00 49.25 240 LYS D CA 1
ATOM 1023 C C . LYS A 1 130 ? -18.526 29.391 13.097 1.00 49.38 240 LYS D C 1
ATOM 1024 O O . LYS A 1 130 ? -18.668 29.265 11.881 1.00 49.73 240 LYS D O 1
ATOM 1030 N N . GLY A 1 131 ? -17.380 29.062 13.707 1.00 49.21 241 GLY D N 1
ATOM 1031 C CA . GLY A 1 131 ? -17.186 29.062 15.144 1.00 48.86 241 GLY D CA 1
ATOM 1032 C C . GLY A 1 131 ? -17.297 30.428 15.793 1.00 48.49 241 GLY D C 1
ATOM 1033 O O . GLY A 1 131 ? -16.691 31.397 15.335 1.00 47.95 241 GLY D O 1
ATOM 1034 N N . ARG A 1 132 ? -18.074 30.501 16.872 1.00 48.01 242 ARG D N 1
ATOM 1035 C CA . ARG A 1 132 ? -18.118 31.696 17.701 1.00 47.44 242 ARG D CA 1
ATOM 1036 C C . ARG A 1 132 ? -17.268 31.460 18.943 1.00 47.52 242 ARG D C 1
ATOM 1037 O O . ARG A 1 132 ? -16.386 32.254 19.273 1.00 47.43 242 ARG D O 1
ATOM 1045 N N . PRO A 1 133 ? -17.501 30.322 19.592 1.00 47.47 243 PRO D N 1
ATOM 1046 C CA . PRO A 1 133 ? -18.660 29.479 19.293 1.00 47.54 243 PRO D CA 1
ATOM 1047 C C . PRO A 1 133 ? -19.842 29.796 20.201 1.00 47.08 243 PRO D C 1
ATOM 1048 O O . PRO A 1 133 ? -19.893 30.871 20.795 1.00 46.99 243 PRO D O 1
ATOM 1052 N N . GLY A 1 134 ? -20.781 28.860 20.307 1.00 46.44 244 GLY D N 1
ATOM 1053 C CA . GLY A 1 134 ? -20.564 27.641 21.064 1.00 45.32 244 GLY D CA 1
ATOM 1054 C C . GLY A 1 134 ? -20.732 27.847 22.558 1.00 44.60 244 GLY D C 1
ATOM 1055 O O . GLY A 1 134 ? -19.883 28.458 23.210 1.00 44.80 244 GLY D O 1
ATOM 1056 N N . PHE A 1 135 ? -21.833 27.333 23.098 1.00 43.60 245 PHE D N 1
ATOM 1057 C CA . PHE A 1 135 ? -22.169 25.922 22.958 1.00 42.40 245 PHE D CA 1
ATOM 1058 C C . PHE A 1 135 ? -23.624 25.661 23.335 1.00 41.70 245 PHE D C 1
ATOM 1059 O O . PHE A 1 135 ? -24.152 26.274 24.262 1.00 41.58 245 PHE D O 1
ATOM 1067 N N . TYR A 1 136 ? -24.263 24.747 22.612 1.00 40.54 246 TYR D N 1
ATOM 1068 C CA . TYR A 1 136 ? -25.713 24.615 22.654 1.00 39.51 246 TYR D CA 1
ATOM 1069 C C . TYR A 1 136 ? -26.227 23.490 23.547 1.00 39.17 246 TYR D C 1
ATOM 1070 O O . TYR A 1 136 ? -25.710 22.373 23.511 1.00 39.13 246 TYR D O 1
ATOM 1079 N N . PHE A 1 137 ? -27.245 23.794 24.344 1.00 38.74 247 PHE D N 1
ATOM 1080 C CA . PHE A 1 137 ? -27.739 22.854 25.344 1.00 38.29 247 PHE D CA 1
ATOM 1081 C C . PHE A 1 137 ? -29.242 22.985 25.571 1.00 38.47 247 PHE D C 1
ATOM 1082 O O . PHE A 1 137 ? -29.718 22.904 26.702 1.00 39.32 247 PHE D O 1
ATOM 1090 N N . GLY A 1 138 ? -29.982 23.186 24.484 1.00 38.07 248 GLY D N 1
ATOM 1091 C CA . GLY A 1 138 ? -30.459 24.508 24.123 1.00 37.44 248 GLY D CA 1
ATOM 1092 C C . GLY A 1 138 ? -31.010 25.130 25.388 1.00 36.79 248 GLY D C 1
ATOM 1093 O O . GLY A 1 138 ? -31.696 24.471 26.168 1.00 36.19 248 GLY D O 1
ATOM 1094 N N . GLU A 1 139 ? -30.704 26.407 25.596 1.00 36.05 249 GLU D N 1
ATOM 1095 C CA . GLU A 1 139 ? -31.722 27.391 25.937 1.00 35.37 249 GLU D CA 1
ATOM 1096 C C . GLU A 1 139 ? -32.335 27.483 27.332 1.00 35.20 249 GLU D C 1
ATOM 1097 O O . GLU A 1 139 ? -32.290 28.534 27.971 1.00 35.15 249 GLU D O 1
ATOM 1103 N N . LEU A 1 140 ? -32.905 26.375 27.797 1.00 34.71 250 LEU D N 1
ATOM 1104 C CA . LEU A 1 140 ? -33.670 26.368 29.044 1.00 34.40 250 LEU D CA 1
ATOM 1105 C C . LEU A 1 140 ? -32.908 25.724 30.182 1.00 34.69 250 LEU D C 1
ATOM 1106 O O . LEU A 1 140 ? -32.272 24.678 29.977 1.00 34.97 250 LEU D O 1
ATOM 1111 N N . PRO A 1 141 ? -33.006 26.312 31.399 1.00 34.97 251 PRO D N 1
ATOM 1112 C CA . PRO A 1 141 ? -32.241 25.893 32.599 1.00 34.76 251 PRO D CA 1
ATOM 1113 C C . PRO A 1 141 ? -32.164 24.390 32.803 1.00 34.77 251 PRO D C 1
ATOM 1114 O O . PRO A 1 141 ? -31.060 23.861 32.961 1.00 34.93 251 PRO D O 1
ATOM 1118 N N . LEU A 1 142 ? -33.303 23.706 32.798 1.00 34.56 252 LEU D N 1
ATOM 1119 C CA . LEU A 1 142 ? -33.315 22.247 32.876 1.00 34.60 252 LEU D CA 1
ATOM 1120 C C . LEU A 1 142 ? -32.398 21.623 31.828 1.00 35.05 252 LEU D C 1
ATOM 1121 O O . LEU A 1 142 ? -31.582 20.756 32.136 1.00 35.30 252 LEU D O 1
ATOM 1126 N N . SER A 1 143 ? -32.548 22.072 30.588 1.00 34.91 253 SER D N 1
ATOM 1127 C CA . SER A 1 143 ? -31.800 21.525 29.449 1.00 34.69 253 SER D CA 1
ATOM 1128 C C . SER A 1 143 ? -30.301 21.703 29.685 1.00 34.17 253 SER D C 1
ATOM 1129 O O . SER A 1 143 ? -29.511 20.769 29.539 1.00 33.85 253 SER D O 1
ATOM 1132 N N . LEU A 1 144 ? -29.938 22.916 30.078 1.00 33.53 254 LEU D N 1
ATOM 1133 C CA . LEU A 1 144 ? -28.596 23.229 30.496 1.00 32.91 254 LEU D CA 1
ATOM 1134 C C . LEU A 1 144 ? -28.129 22.257 31.582 1.00 32.93 254 LEU D C 1
ATOM 1135 O O . LEU A 1 144 ? -27.089 21.576 31.430 1.00 32.67 254 LEU D O 1
ATOM 1140 N N . ALA A 1 145 ? -28.911 22.178 32.658 1.00 32.12 255 ALA D N 1
ATOM 1141 C CA . ALA A 1 145 ? -28.489 21.439 33.836 1.00 31.71 255 ALA D CA 1
ATOM 1142 C C . ALA A 1 145 ? -28.272 19.973 33.489 1.00 31.93 255 ALA D C 1
ATOM 1143 O O . ALA A 1 145 ? -27.401 19.320 34.059 1.00 32.05 255 ALA D O 1
ATOM 1145 N N . ALA A 1 146 ? -29.024 19.464 32.522 1.00 32.11 256 ALA D N 1
ATOM 1146 C CA . ALA A 1 146 ? -28.819 18.084 32.101 1.00 32.63 256 ALA D CA 1
ATOM 1147 C C . ALA A 1 146 ? -27.595 17.942 31.189 1.00 32.95 256 ALA D C 1
ATOM 1148 O O . ALA A 1 146 ? -26.685 17.118 31.448 1.00 32.62 256 ALA D O 1
ATOM 1150 N N . CYS A 1 147 ? -27.559 18.773 30.145 1.00 32.92 257 CYS D N 1
ATOM 1151 C CA . CYS A 1 147 ? -26.505 18.698 29.138 1.00 32.95 257 CYS D CA 1
ATOM 1152 C C . CYS A 1 147 ? -25.113 18.892 29.731 1.00 33.24 257 CYS D C 1
ATOM 1153 O O . CYS A 1 147 ? -24.113 18.506 29.126 1.00 33.78 257 CYS D O 1
ATOM 1156 N N . THR A 1 148 ? -25.046 19.460 30.925 1.00 33.12 258 THR D N 1
ATOM 1157 C CA . THR A 1 148 ? -23.776 19.673 31.581 1.00 32.68 258 THR D CA 1
ATOM 1158 C C . THR A 1 148 ? -23.611 18.631 32.669 1.00 32.55 258 THR D C 1
ATOM 1159 O O . THR A 1 148 ? -22.725 18.735 33.518 1.00 32.39 258 THR D O 1
ATOM 1163 N N . ASN A 1 149 ? -24.469 17.617 32.636 1.00 32.42 259 ASN D N 1
ATOM 1164 C CA . ASN A 1 149 ? -24.384 16.517 33.589 1.00 32.30 259 ASN D CA 1
ATOM 1165 C C . ASN A 1 149 ? -24.438 17.023 35.000 1.00 32.12 259 ASN D C 1
ATOM 1166 O O . ASN A 1 149 ? -23.477 16.865 35.747 1.00 32.02 259 ASN D O 1
ATOM 1171 N N . GLN A 1 150 ? -25.544 17.650 35.363 1.00 32.07 260 GLN D N 1
ATOM 1172 C CA . GLN A 1 150 ? -25.663 18.164 36.707 1.00 32.28 260 GLN D CA 1
ATOM 1173 C C . GLN A 1 150 ? -26.966 17.711 37.328 1.00 32.76 260 GLN D C 1
ATOM 1174 O O . GLN A 1 150 ? -27.927 18.479 37.441 1.00 32.85 260 GLN D O 1
ATOM 1180 N N . LEU A 1 151 ? -26.976 16.455 37.756 1.00 33.43 261 LEU D N 1
ATOM 1181 C CA . LEU A 1 151 ? -28.208 15.796 38.184 1.00 34.04 261 LEU D CA 1
ATOM 1182 C C . LEU A 1 151 ? -28.934 16.523 39.297 1.00 34.12 261 LEU D C 1
ATOM 1183 O O . LEU A 1 151 ? -30.122 16.781 39.161 1.00 34.40 261 LEU D O 1
ATOM 1188 N N . ALA A 1 152 ? -28.223 16.865 40.376 1.00 34.53 262 ALA D N 1
ATOM 1189 C CA . ALA A 1 152 ? -28.855 17.449 41.570 1.00 35.08 262 ALA D CA 1
ATOM 1190 C C . ALA A 1 152 ? -29.684 18.680 41.237 1.00 35.65 262 ALA D C 1
ATOM 1191 O O . ALA A 1 152 ? -30.780 18.887 41.779 1.00 36.05 262 ALA D O 1
ATOM 1193 N N . ILE A 1 153 ? -29.159 19.484 40.323 1.00 36.30 263 ILE D N 1
ATOM 1194 C CA . ILE A 1 153 ? -29.812 20.709 39.886 1.00 36.36 263 ILE D CA 1
ATOM 1195 C C . ILE A 1 153 ? -30.973 20.394 38.931 1.00 36.30 263 ILE D C 1
ATOM 1196 O O . ILE A 1 153 ? -32.013 21.068 38.936 1.00 36.10 263 ILE D O 1
ATOM 1201 N N . VAL A 1 154 ? -30.807 19.366 38.118 1.00 36.61 264 VAL D N 1
ATOM 1202 C CA . VAL A 1 154 ? -31.944 18.873 37.349 1.00 36.92 264 VAL D CA 1
ATOM 1203 C C . VAL A 1 154 ? -33.075 18.554 38.325 1.00 37.18 264 VAL D C 1
ATOM 1204 O O . VAL A 1 154 ? -34.221 19.002 38.135 1.00 37.38 264 VAL D O 1
ATOM 1208 N N . LYS A 1 155 ? -32.753 17.804 39.381 1.00 37.01 265 LYS D N 1
ATOM 1209 C CA . LYS A 1 155 ? -33.753 17.472 40.379 1.00 37.06 265 LYS D CA 1
ATOM 1210 C C . LYS A 1 155 ? -34.336 18.738 41.017 1.00 37.03 265 LYS D C 1
ATOM 1211 O O . LYS A 1 155 ? -35.541 18.968 40.941 1.00 37.38 265 LYS D O 1
ATOM 1217 N N . PHE A 1 156 ? -33.490 19.584 41.595 1.00 36.91 266 PHE D N 1
ATOM 1218 C CA . PHE A 1 156 ? -33.975 20.808 42.212 1.00 36.74 266 PHE D CA 1
ATOM 1219 C C . PHE A 1 156 ? -34.812 21.652 41.265 1.00 37.09 266 PHE D C 1
ATOM 1220 O O . PHE A 1 156 ? -35.712 22.359 41.714 1.00 37.67 266 PHE D O 1
ATOM 1228 N N . LEU A 1 157 ? -34.537 21.611 39.969 1.00 36.91 267 LEU D N 1
ATOM 1229 C CA . LEU A 1 157 ? -35.333 22.439 39.073 1.00 36.91 267 LEU D CA 1
ATOM 1230 C C . LEU A 1 157 ? -36.766 21.914 39.016 1.00 37.10 267 LEU D C 1
ATOM 1231 O O . LEU A 1 157 ? -37.732 22.673 39.212 1.00 36.93 267 LEU D O 1
ATOM 1236 N N . LEU A 1 158 ? -36.874 20.599 38.806 1.00 37.13 268 LEU D N 1
ATOM 1237 C CA . LEU A 1 158 ? -38.146 19.903 38.666 1.00 36.84 268 LEU D CA 1
ATOM 1238 C C . LEU A 1 158 ? -38.916 19.724 39.976 1.00 36.88 268 LEU D C 1
ATOM 1239 O O . LEU A 1 158 ? -40.161 19.654 39.974 1.00 37.27 268 LEU D O 1
ATOM 1244 N N . GLN A 1 159 ? -38.186 19.642 41.090 1.00 36.20 269 GLN D N 1
ATOM 1245 C CA . GLN A 1 159 ? -38.823 19.332 42.375 1.00 35.73 269 GLN D CA 1
ATOM 1246 C C . GLN A 1 159 ? -39.085 20.518 43.340 1.00 35.19 269 GLN D C 1
ATOM 1247 O O . GLN A 1 159 ? -39.956 20.418 44.197 1.00 35.32 269 GLN D O 1
ATOM 1253 N N . ASN A 1 160 ? -38.361 21.630 43.195 1.00 34.61 270 ASN D N 1
ATOM 1254 C CA . ASN A 1 160 ? -38.492 22.789 44.099 1.00 34.25 270 ASN D CA 1
ATOM 1255 C C . ASN A 1 160 ? -39.908 23.345 44.357 1.00 34.68 270 ASN D C 1
ATOM 1256 O O . ASN A 1 160 ? -40.832 23.195 43.538 1.00 34.33 270 ASN D O 1
ATOM 1261 N N . SER A 1 161 ? -40.050 24.003 45.509 1.00 35.17 271 SER D N 1
ATOM 1262 C CA . SER A 1 161 ? -41.319 24.569 45.957 1.00 35.59 271 SER D CA 1
ATOM 1263 C C . SER A 1 161 ? -41.691 25.820 45.192 1.00 36.05 271 SER D C 1
ATOM 1264 O O . SER A 1 161 ? -42.861 26.176 45.143 1.00 36.43 271 SER D O 1
ATOM 1267 N N . TRP A 1 162 ? -40.703 26.502 44.622 1.00 36.79 272 TRP D N 1
ATOM 1268 C CA . TRP A 1 162 ? -40.908 27.874 44.147 1.00 37.18 272 TRP D CA 1
ATOM 1269 C C . TRP A 1 162 ? -41.388 27.931 42.721 1.00 37.58 272 TRP D C 1
ATOM 1270 O O . TRP A 1 162 ? -42.365 28.608 42.433 1.00 38.05 272 TRP D O 1
ATOM 1281 N N . GLN A 1 163 ? -40.706 27.237 41.822 1.00 38.17 273 GLN D N 1
ATOM 1282 C CA . GLN A 1 163 ? -41.244 27.028 40.488 1.00 39.13 273 GLN D CA 1
ATOM 1283 C C . GLN A 1 163 ? -40.664 25.763 39.930 1.00 39.25 273 GLN D C 1
ATOM 1284 O O . GLN A 1 163 ? -39.468 25.723 39.617 1.00 39.86 273 GLN D O 1
ATOM 1290 N N . PRO A 1 164 ? -41.500 24.714 39.807 1.00 39.26 274 PRO D N 1
ATOM 1291 C CA . PRO A 1 164 ? -41.006 23.470 39.234 1.00 39.22 274 PRO D CA 1
ATOM 1292 C C . PRO A 1 164 ? -40.832 23.677 37.742 1.00 39.26 274 PRO D C 1
ATOM 1293 O O . PRO A 1 164 ? -41.659 24.359 37.116 1.00 39.58 274 PRO D O 1
ATOM 1297 N N . ALA A 1 165 ? -39.758 23.121 37.183 1.00 39.06 275 ALA D N 1
ATOM 1298 C CA . ALA A 1 165 ? -39.507 23.226 35.746 1.00 38.44 275 ALA D CA 1
ATOM 1299 C C . ALA A 1 165 ? -40.584 22.470 34.965 1.00 38.13 275 ALA D C 1
ATOM 1300 O O . ALA A 1 165 ? -41.068 21.438 35.424 1.00 38.53 275 ALA D O 1
ATOM 1302 N N . ASP A 1 166 ? -40.993 23.011 33.817 1.00 37.42 276 ASP D N 1
ATOM 1303 C CA . ASP A 1 166 ? -41.847 22.280 32.885 1.00 36.53 276 ASP D CA 1
ATOM 1304 C C . ASP A 1 166 ? -40.963 21.271 32.175 1.00 35.69 276 ASP D C 1
ATOM 1305 O O . ASP A 1 166 ? -40.190 21.645 31.301 1.00 35.57 276 ASP D O 1
ATOM 1310 N N . ILE A 1 167 ? -41.086 19.998 32.541 1.00 34.98 277 ILE D N 1
ATOM 1311 C CA . ILE A 1 167 ? -40.205 18.961 31.993 1.00 34.31 277 ILE D CA 1
ATOM 1312 C C . ILE A 1 167 ? -40.363 18.723 30.485 1.00 34.10 277 ILE D C 1
ATOM 1313 O O . ILE A 1 167 ? -39.500 18.101 29.855 1.00 34.97 277 ILE D O 1
ATOM 1318 N N . SER A 1 168 ? -41.428 19.225 29.888 1.00 33.64 278 SER D N 1
ATOM 1319 C CA . SER A 1 168 ? -41.651 18.976 28.466 1.00 33.28 278 SER D CA 1
ATOM 1320 C C . SER A 1 168 ? -41.472 20.217 27.583 1.00 33.04 278 SER D C 1
ATOM 1321 O O . SER A 1 168 ? -41.839 20.197 26.407 1.00 32.99 278 SER D O 1
ATOM 1324 N N . ALA A 1 169 ? -40.934 21.304 28.129 1.00 32.90 279 ALA D N 1
ATOM 1325 C CA . ALA A 1 169 ? -40.851 22.522 27.339 1.00 32.96 279 ALA D CA 1
ATOM 1326 C C . ALA A 1 169 ? -39.915 22.275 26.155 1.00 33.01 279 ALA D C 1
ATOM 1327 O O . ALA A 1 169 ? -39.053 21.384 26.217 1.00 33.23 279 ALA D O 1
ATOM 1329 N N . ARG A 1 170 ? -40.146 23.017 25.070 1.00 32.67 280 ARG D N 1
ATOM 1330 C CA . ARG A 1 170 ? -39.370 22.929 23.848 1.00 31.94 280 ARG D CA 1
ATOM 1331 C C . ARG A 1 170 ? -38.581 24.221 23.653 1.00 32.36 280 ARG D C 1
ATOM 1332 O O . ARG A 1 170 ? -39.135 25.308 23.848 1.00 32.38 280 ARG D O 1
ATOM 1340 N N . ASP A 1 171 ? -37.296 24.117 23.285 1.00 32.43 281 ASP D N 1
ATOM 1341 C CA . ASP A 1 171 ? -36.479 25.296 22.900 1.00 32.25 281 ASP D CA 1
ATOM 1342 C C . ASP A 1 171 ? -36.817 25.829 21.499 1.00 32.03 281 ASP D C 1
ATOM 1343 O O . ASP A 1 171 ? -37.702 25.294 20.810 1.00 32.49 281 ASP D O 1
ATOM 1348 N N . SER A 1 172 ? -36.110 26.865 21.065 1.00 31.66 282 SER D N 1
ATOM 1349 C CA . SER A 1 172 ? -36.474 27.545 19.813 1.00 31.43 282 SER D CA 1
ATOM 1350 C C . SER A 1 172 ? -36.553 26.577 18.628 1.00 31.29 282 SER D C 1
ATOM 1351 O O . SER A 1 172 ? -37.337 26.785 17.713 1.00 31.10 282 SER D O 1
ATOM 1354 N N . VAL A 1 173 ? -35.768 25.504 18.695 1.00 31.40 283 VAL D N 1
ATOM 1355 C CA . VAL A 1 173 ? -35.669 24.505 17.641 1.00 31.70 283 VAL D CA 1
ATOM 1356 C C . VAL A 1 173 ? -36.694 23.354 17.795 1.00 31.88 283 VAL D C 1
ATOM 1357 O O . VAL A 1 173 ? -36.843 22.507 16.910 1.00 31.87 283 VAL D O 1
ATOM 1361 N N . GLY A 1 174 ? -37.414 23.342 18.910 1.00 32.34 284 GLY D N 1
ATOM 1362 C CA . GLY A 1 174 ? -38.431 22.331 19.169 1.00 32.96 284 GLY D CA 1
ATOM 1363 C C . GLY A 1 174 ? -37.910 21.257 20.099 1.00 33.68 284 GLY D C 1
ATOM 1364 O O . GLY A 1 174 ? -38.619 20.309 20.459 1.00 33.53 284 GLY D O 1
ATOM 1365 N N . ASN A 1 175 ? -36.661 21.414 20.504 1.00 34.42 285 ASN D N 1
ATOM 1366 C CA . ASN A 1 175 ? -36.022 20.392 21.291 1.00 35.30 285 ASN D CA 1
ATOM 1367 C C . ASN A 1 175 ? -36.389 20.428 22.752 1.00 36.05 285 ASN D C 1
ATOM 1368 O O . ASN A 1 175 ? -36.479 21.485 23.361 1.00 36.78 285 ASN D O 1
ATOM 1373 N N . THR A 1 176 ? -36.641 19.261 23.307 1.00 36.77 286 THR D N 1
ATOM 1374 C CA . THR A 1 176 ? -36.819 19.144 24.734 1.00 37.65 286 THR D CA 1
ATOM 1375 C C . THR A 1 176 ? -35.481 18.719 25.288 1.00 38.40 286 THR D C 1
ATOM 1376 O O . THR A 1 176 ? -34.508 18.526 24.527 1.00 38.45 286 THR D O 1
ATOM 1380 N N . VAL A 1 177 ? -35.442 18.531 26.605 1.00 38.89 287 VAL D N 1
ATOM 1381 C CA . VAL A 1 177 ? -34.234 18.077 27.284 1.00 39.65 287 VAL D CA 1
ATOM 1382 C C . VAL A 1 177 ? -33.747 16.759 26.719 1.00 39.71 287 VAL D C 1
ATOM 1383 O O . VAL A 1 177 ? -32.544 16.521 26.657 1.00 40.27 287 VAL D O 1
ATOM 1387 N N . LEU A 1 178 ? -34.675 15.887 26.331 1.00 39.26 288 LEU D N 1
ATOM 1388 C CA . LEU A 1 178 ? -34.283 14.651 25.698 1.00 38.44 288 LEU D CA 1
ATOM 1389 C C . LEU A 1 178 ? -33.691 14.945 24.322 1.00 37.94 288 LEU D C 1
ATOM 1390 O O . LEU A 1 178 ? -32.615 14.406 23.997 1.00 38.41 288 LEU D O 1
ATOM 1395 N N . HIS A 1 179 ? -34.324 15.818 23.539 1.00 36.59 289 HIS D N 1
ATOM 1396 C CA . HIS A 1 179 ? -33.694 16.217 22.279 1.00 36.20 289 HIS D CA 1
ATOM 1397 C C . HIS A 1 179 ? -32.286 16.804 22.499 1.00 35.86 289 HIS D C 1
ATOM 1398 O O . HIS A 1 179 ? -31.332 16.379 21.852 1.00 35.48 289 HIS D O 1
ATOM 1405 N N . ALA A 1 180 ? -32.161 17.778 23.408 1.00 35.53 290 ALA D N 1
ATOM 1406 C CA . ALA A 1 180 ? -30.867 18.432 23.654 1.00 35.39 290 ALA D CA 1
ATOM 1407 C C . ALA A 1 180 ? -29.763 17.434 24.040 1.00 35.64 290 ALA D C 1
ATOM 1408 O O . ALA A 1 180 ? -28.623 17.552 23.578 1.00 35.84 290 ALA D O 1
ATOM 1410 N N . LEU A 1 181 ? -30.118 16.441 24.860 1.00 35.27 291 LEU D N 1
ATOM 1411 C CA . LEU A 1 181 ? -29.174 15.415 25.300 1.00 34.97 291 LEU D CA 1
ATOM 1412 C C . LEU A 1 181 ? -28.614 14.635 24.105 1.00 35.39 291 LEU D C 1
ATOM 1413 O O . LEU A 1 181 ? -27.388 14.394 24.014 1.00 34.76 291 LEU D O 1
ATOM 1418 N N . VAL A 1 182 ? -29.526 14.263 23.186 1.00 35.67 292 VAL D N 1
ATOM 1419 C CA . VAL A 1 182 ? -29.172 13.604 21.917 1.00 35.57 292 VAL D CA 1
ATOM 1420 C C . VAL A 1 182 ? -28.224 14.517 21.151 1.00 35.81 292 VAL D C 1
ATOM 1421 O O . VAL A 1 182 ? -27.274 14.049 20.531 1.00 36.03 292 VAL D O 1
ATOM 1425 N N . GLU A 1 183 ? -28.465 15.822 21.212 1.00 36.13 293 GLU D N 1
ATOM 1426 C CA . GLU A 1 183 ? -27.641 16.751 20.432 1.00 36.61 293 GLU D CA 1
ATOM 1427 C C . GLU A 1 183 ? -26.255 16.884 21.047 1.00 35.99 293 GLU D C 1
ATOM 1428 O O . GLU A 1 183 ? -25.272 17.148 20.360 1.00 35.94 293 GLU D O 1
ATOM 1434 N N . VAL A 1 184 ? -26.189 16.646 22.346 1.00 35.71 294 VAL D N 1
ATOM 1435 C CA . VAL A 1 184 ? -24.964 16.8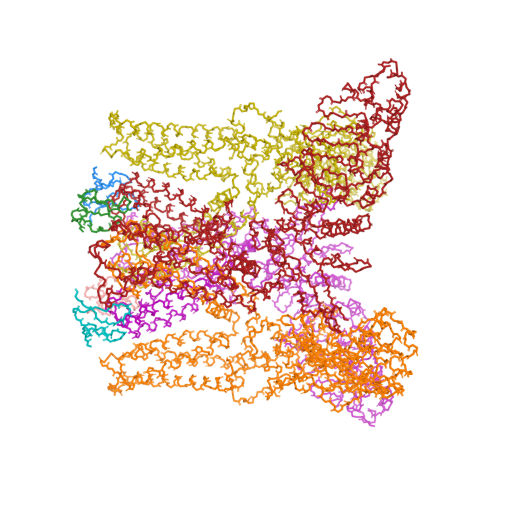72 23.087 1.00 35.07 294 VAL D CA 1
ATOM 1436 C C . VAL A 1 184 ? -24.035 15.637 23.094 1.00 34.72 294 VAL D C 1
ATOM 1437 O O . VAL A 1 184 ? -22.873 15.732 23.484 1.00 34.59 294 VAL D O 1
ATOM 1441 N N . ALA A 1 185 ? -24.554 14.503 22.623 1.00 34.58 295 ALA D N 1
ATOM 1442 C CA . ALA A 1 185 ? -23.773 13.283 22.433 1.00 34.58 295 ALA D CA 1
ATOM 1443 C C . ALA A 1 185 ? -22.749 13.443 21.329 1.00 34.96 295 ALA D C 1
ATOM 1444 O O . ALA A 1 185 ? -23.030 14.079 20.310 1.00 35.16 295 ALA D O 1
ATOM 1446 N N . ASP A 1 186 ? -21.569 12.852 21.538 1.00 35.21 296 ASP D N 1
ATOM 1447 C CA . ASP A 1 186 ? -20.467 12.918 20.577 1.00 35.34 296 ASP D CA 1
ATOM 1448 C C . ASP A 1 186 ? -19.793 11.564 20.328 1.00 35.55 296 ASP D C 1
ATOM 1449 O O . ASP A 1 186 ? -18.641 11.513 19.877 1.00 35.68 296 ASP D O 1
ATOM 1454 N N . ASN A 1 187 ? -20.500 10.480 20.656 1.00 35.54 297 ASN D N 1
ATOM 1455 C CA . ASN A 1 187 ? -20.078 9.093 20.391 1.00 35.48 297 ASN D CA 1
ATOM 1456 C C . ASN A 1 187 ? -18.798 8.607 21.075 1.00 35.25 297 ASN D C 1
ATOM 1457 O O . ASN A 1 187 ? -18.199 7.602 20.676 1.00 35.30 297 ASN D O 1
ATOM 1462 N N . THR A 1 188 ? -18.370 9.312 22.110 1.00 35.11 298 THR D N 1
ATOM 1463 C CA . THR A 1 188 ? -17.244 8.832 22.905 1.00 34.66 298 THR D CA 1
ATOM 1464 C C . THR A 1 188 ? -17.836 8.034 24.053 1.00 34.86 298 THR D C 1
ATOM 1465 O O . THR A 1 188 ? -18.978 8.268 24.452 1.00 34.61 298 THR D O 1
ATOM 1469 N N . VAL A 1 189 ? -17.073 7.084 24.570 1.00 35.38 299 VAL D N 1
ATOM 1470 C CA . VAL A 1 189 ? -17.618 6.135 25.551 1.00 35.48 299 VAL D CA 1
ATOM 1471 C C . VAL A 1 189 ? -18.132 6.801 26.816 1.00 35.54 299 VAL D C 1
ATOM 1472 O O . VAL A 1 189 ? -19.232 6.482 27.246 1.00 35.69 299 VAL D O 1
ATOM 1476 N N . ASP A 1 190 ? -17.352 7.724 27.391 1.00 35.62 300 ASP D N 1
ATOM 1477 C CA . ASP A 1 190 ? -17.790 8.466 28.578 1.00 35.45 300 ASP D CA 1
ATOM 1478 C C . ASP A 1 190 ? -18.931 9.432 28.285 1.00 35.69 300 ASP D C 1
ATOM 1479 O O . ASP A 1 190 ? -19.678 9.782 29.204 1.00 35.84 300 ASP D O 1
ATOM 1484 N N . ASN A 1 191 ? -19.076 9.836 27.012 1.00 35.91 301 ASN D N 1
ATOM 1485 C CA . ASN A 1 191 ? -20.161 10.738 26.586 1.00 35.99 301 ASN D CA 1
ATOM 1486 C C . ASN A 1 191 ? -21.483 10.035 26.595 1.00 36.07 301 ASN D C 1
ATOM 1487 O O . ASN A 1 191 ? -22.423 10.507 27.222 1.00 36.19 301 ASN D O 1
ATOM 1492 N N . THR A 1 192 ? -21.546 8.931 25.855 1.00 36.53 302 THR D N 1
ATOM 1493 C CA . THR A 1 192 ? -22.670 8.014 25.864 1.00 37.03 302 THR D CA 1
ATOM 1494 C C . THR A 1 192 ? -23.080 7.746 27.296 1.00 37.36 302 THR D C 1
ATOM 1495 O O . THR A 1 192 ? -24.223 8.017 27.682 1.00 37.68 302 THR D O 1
ATOM 1499 N N . LYS A 1 193 ? -22.137 7.243 28.092 1.00 37.71 303 LYS D N 1
ATOM 1500 C CA . LYS A 1 193 ? -22.397 6.881 29.476 1.00 38.27 303 LYS D CA 1
ATOM 1501 C C . LYS A 1 193 ? -23.145 7.965 30.234 1.00 37.43 303 LYS D C 1
ATOM 1502 O O . LYS A 1 193 ? -24.186 7.686 30.782 1.00 37.31 303 LYS D O 1
ATOM 1508 N N . PHE A 1 194 ? -22.642 9.198 30.243 1.00 37.33 304 PHE D N 1
ATOM 1509 C CA . PHE A 1 194 ? -23.328 10.275 30.977 1.00 37.43 304 PHE D CA 1
ATOM 1510 C C . PHE A 1 194 ? -24.680 10.699 30.377 1.00 37.02 304 PHE D C 1
ATOM 1511 O O . PHE A 1 194 ? -25.627 10.930 31.124 1.00 36.53 304 PHE D O 1
ATOM 1519 N N . VAL A 1 195 ? -24.762 10.801 29.046 1.00 36.86 305 VAL D N 1
ATOM 1520 C CA . VAL A 1 195 ? -26.011 11.205 28.396 1.00 37.33 305 VAL D CA 1
ATOM 1521 C C . VAL A 1 195 ? -27.052 10.144 28.654 1.00 37.78 305 VAL D C 1
ATOM 1522 O O . VAL A 1 195 ? -28.180 10.420 29.036 1.00 38.04 305 VAL D O 1
ATOM 1526 N N . THR A 1 196 ? -26.623 8.913 28.475 1.00 38.67 306 THR D N 1
ATOM 1527 C CA . THR A 1 196 ? -27.474 7.752 28.563 1.00 39.10 306 THR D CA 1
ATOM 1528 C C . THR A 1 196 ? -28.265 7.689 29.894 1.00 39.31 306 THR D C 1
ATOM 1529 O O . THR A 1 196 ? -29.448 7.397 29.910 1.00 39.36 306 THR D O 1
ATOM 1533 N N . SER A 1 197 ? -27.615 8.013 31.000 1.00 39.48 307 SER D N 1
ATOM 1534 C CA . SER A 1 197 ? -28.209 7.818 32.301 1.00 39.53 307 SER D CA 1
ATOM 1535 C C . SER A 1 197 ? -28.866 9.091 32.784 1.00 39.22 307 SER D C 1
ATOM 1536 O O . SER A 1 197 ? -29.793 9.057 33.589 1.00 39.80 307 SER D O 1
ATOM 1539 N N . MET A 1 198 ? -28.371 10.224 32.318 1.00 38.61 308 MET D N 1
ATOM 1540 C CA . MET A 1 198 ? -29.091 11.457 32.550 1.00 38.33 308 MET D CA 1
ATOM 1541 C C . MET A 1 198 ? -30.424 11.380 31.834 1.00 37.59 308 MET D C 1
ATOM 1542 O O . MET A 1 198 ? -31.430 11.826 32.358 1.00 37.64 308 MET D O 1
ATOM 1547 N N . TYR A 1 199 ? -30.420 10.782 30.655 1.00 37.06 309 TYR D N 1
ATOM 1548 C CA . TYR A 1 199 ? -31.653 10.509 29.907 1.00 37.16 309 TYR D CA 1
ATOM 1549 C C . TYR A 1 199 ? -32.591 9.658 30.776 1.00 36.66 309 TYR D C 1
ATOM 1550 O O . TYR A 1 199 ? -33.720 10.056 31.082 1.00 36.33 309 TYR D O 1
ATOM 1559 N N . ASN A 1 200 ? -32.086 8.493 31.178 1.00 36.13 310 ASN D N 1
ATOM 1560 C CA . ASN A 1 200 ? -32.730 7.600 32.147 1.00 35.67 310 ASN D CA 1
ATOM 1561 C C . ASN A 1 200 ? -33.323 8.361 33.310 1.00 35.02 310 ASN D C 1
ATOM 1562 O O . ASN A 1 200 ? -34.498 8.232 33.619 1.00 34.58 310 ASN D O 1
ATOM 1567 N N . GLU A 1 201 ? -32.496 9.190 33.928 1.00 34.86 311 GLU D N 1
ATOM 1568 C CA . GLU A 1 201 ? -32.916 9.999 35.058 1.00 34.91 311 GLU D CA 1
ATOM 1569 C C . GLU A 1 201 ? -34.096 10.901 34.780 1.00 34.47 311 GLU D C 1
ATOM 1570 O O . GLU A 1 201 ? -34.964 11.066 35.624 1.00 34.49 311 GLU D O 1
ATOM 1576 N N . ILE A 1 202 ? -34.101 11.507 33.607 1.00 34.43 312 ILE D N 1
ATOM 1577 C CA . ILE A 1 202 ? -35.180 12.409 33.216 1.00 34.08 312 ILE D CA 1
ATOM 1578 C C . ILE A 1 202 ? -36.483 11.653 33.099 1.00 33.76 312 ILE D C 1
ATOM 1579 O O . ILE A 1 202 ? -37.531 12.130 33.539 1.00 33.16 312 ILE D O 1
ATOM 1584 N N . LEU A 1 203 ? -36.402 10.466 32.502 1.00 33.86 313 LEU D N 1
ATOM 1585 C CA . LEU A 1 203 ? -37.580 9.653 32.310 1.00 33.99 313 LEU D CA 1
ATOM 1586 C C . LEU A 1 203 ? -38.132 9.212 33.664 1.00 34.81 313 LEU D C 1
ATOM 1587 O O . LEU A 1 203 ? -39.324 9.394 33.925 1.00 35.41 313 LEU D O 1
ATOM 1592 N N . ILE A 1 204 ? -37.254 8.711 34.541 1.00 35.08 314 ILE D N 1
ATOM 1593 C CA . ILE A 1 204 ? -37.649 8.305 35.894 1.00 35.14 314 ILE D CA 1
ATOM 1594 C C . ILE A 1 204 ? -38.370 9.444 36.618 1.00 35.43 314 ILE D C 1
ATOM 1595 O O . ILE A 1 204 ? -39.294 9.209 37.399 1.00 36.07 314 ILE D O 1
ATOM 1600 N N . LEU A 1 205 ? -37.937 10.672 36.356 1.00 35.37 315 LEU D N 1
ATOM 1601 C CA . LEU A 1 205 ? -38.502 11.847 37.000 1.00 35.44 315 LEU D CA 1
ATOM 1602 C C . LEU A 1 205 ? -39.812 12.235 36.343 1.00 35.70 315 LEU D C 1
ATOM 1603 O O . LEU A 1 205 ? -40.720 12.728 37.004 1.00 35.55 315 LEU D O 1
ATOM 1608 N N . GLY A 1 206 ? -39.893 12.023 35.033 1.00 36.01 316 GLY D N 1
ATOM 1609 C CA . GLY A 1 206 ? -41.109 12.281 34.297 1.00 36.12 316 GLY D CA 1
ATOM 1610 C C . GLY A 1 206 ? -42.205 11.407 34.849 1.00 36.42 316 GLY D C 1
ATOM 1611 O O . GLY A 1 206 ? -43.246 11.913 35.269 1.00 36.66 316 GLY D O 1
ATOM 1612 N N . ALA A 1 207 ? -41.949 10.097 34.868 1.00 36.32 317 ALA D N 1
ATOM 1613 C CA . ALA A 1 207 ? -42.882 9.088 35.366 1.00 36.19 317 ALA D CA 1
ATOM 1614 C C . ALA A 1 207 ? -43.240 9.210 36.855 1.00 36.17 317 ALA D C 1
ATOM 1615 O O . ALA A 1 207 ? -44.363 8.876 37.270 1.00 36.66 317 ALA D O 1
ATOM 1617 N N . LYS A 1 208 ? -42.289 9.676 37.666 1.00 35.86 318 LYS D N 1
ATOM 1618 C CA . LYS A 1 208 ? -42.560 9.902 39.079 1.00 35.39 318 LYS D CA 1
ATOM 1619 C C . LYS A 1 208 ? -43.489 11.099 39.222 1.00 35.49 318 LYS D C 1
ATOM 1620 O O . LYS A 1 208 ? -44.583 10.977 39.743 1.00 35.14 318 LYS D O 1
ATOM 1626 N N . LEU A 1 209 ? -43.044 12.242 38.712 1.00 35.90 319 LEU D N 1
ATOM 1627 C CA . LEU A 1 209 ? -43.734 13.521 38.873 1.00 36.33 319 LEU D CA 1
ATOM 1628 C C . LEU A 1 209 ? -44.989 13.709 37.997 1.00 37.06 319 LEU D C 1
ATOM 1629 O O . LEU A 1 209 ? -46.012 14.223 38.469 1.00 37.33 319 LEU D O 1
ATOM 1634 N N . HIS A 1 210 ? -44.915 13.318 36.726 1.00 37.30 320 HIS D N 1
ATOM 1635 C CA . HIS A 1 210 ? -46.008 13.603 35.803 1.00 37.59 320 HIS D CA 1
ATOM 1636 C C . HIS A 1 210 ? -46.220 12.439 34.871 1.00 37.84 320 HIS D C 1
ATOM 1637 O O . HIS A 1 210 ? -45.746 12.472 33.747 1.00 38.14 320 HIS D O 1
ATOM 1644 N N . PRO A 1 211 ? -46.953 11.409 35.331 1.00 38.21 321 PRO D N 1
ATOM 1645 C CA . PRO A 1 211 ? -47.007 10.059 34.730 1.00 38.61 321 PRO D CA 1
ATOM 1646 C C . PRO A 1 211 ? -47.707 9.986 33.373 1.00 39.13 321 PRO D C 1
ATOM 1647 O O . PRO A 1 211 ? -47.434 9.083 32.569 1.00 39.01 321 PRO D O 1
ATOM 1651 N N . THR A 1 212 ? -48.610 10.935 33.144 1.00 40.11 322 THR D N 1
ATOM 1652 C CA . THR A 1 212 ? -49.441 11.001 31.942 1.00 40.57 322 THR D CA 1
ATOM 1653 C C . THR A 1 212 ? -48.640 11.358 30.692 1.00 41.42 322 THR D C 1
ATOM 1654 O O . THR A 1 212 ? -49.084 11.065 29.580 1.00 41.51 322 THR D O 1
ATOM 1658 N N . LEU A 1 213 ? -47.470 11.981 30.890 1.00 42.09 323 LEU D N 1
ATOM 1659 C CA . LEU A 1 213 ? -46.685 12.572 29.804 1.00 43.00 323 LEU D CA 1
ATOM 1660 C C . LEU A 1 213 ? -45.877 11.532 29.059 1.00 43.40 323 LEU D C 1
ATOM 1661 O O . LEU A 1 213 ? -45.015 10.870 29.637 1.00 43.62 323 LEU D O 1
ATOM 1666 N N . LYS A 1 214 ? -46.182 11.368 27.778 1.00 43.96 324 LYS D N 1
ATOM 1667 C CA . LYS A 1 214 ? -45.404 10.469 26.928 1.00 44.34 324 LYS D CA 1
ATOM 1668 C C . LYS A 1 214 ? -44.231 11.257 26.321 1.00 44.17 324 LYS D C 1
ATOM 1669 O O . LYS A 1 214 ? -44.303 11.770 25.201 1.00 44.41 324 LYS D O 1
ATOM 1675 N N . LEU A 1 215 ? -43.158 11.355 27.102 1.00 43.78 325 LEU D N 1
ATOM 1676 C CA . LEU A 1 215 ? -42.024 12.206 26.791 1.00 42.83 325 LEU D CA 1
ATOM 1677 C C . LEU A 1 215 ? -41.305 11.855 25.511 1.00 42.54 325 LEU D C 1
ATOM 1678 O O . LEU A 1 215 ? -40.886 12.740 24.780 1.00 42.49 325 LEU D O 1
ATOM 1683 N N . GLU A 1 216 ? -41.151 10.569 25.233 1.00 42.52 326 GLU D N 1
ATOM 1684 C CA . GLU A 1 216 ? -40.282 10.185 24.126 1.00 42.43 326 GLU D CA 1
ATOM 1685 C C . GLU A 1 216 ? -40.970 10.329 22.787 1.00 42.37 326 GLU D C 1
ATOM 1686 O O . GLU A 1 216 ? -40.350 10.155 21.737 1.00 42.67 326 GLU D O 1
ATOM 1692 N N . GLU A 1 217 ? -42.251 10.661 22.825 1.00 42.14 327 GLU D N 1
ATOM 1693 C CA . GLU A 1 217 ? -43.016 10.864 21.610 1.00 42.71 327 GLU D CA 1
ATOM 1694 C C . GLU A 1 217 ? -43.011 12.316 21.080 1.00 42.18 327 GLU D C 1
ATOM 1695 O O . GLU A 1 217 ? -43.430 12.564 19.936 1.00 41.87 327 GLU D O 1
ATOM 1701 N N . ILE A 1 218 ? -42.528 13.255 21.898 1.00 41.59 328 ILE D N 1
ATOM 1702 C CA . ILE A 1 218 ? -42.538 14.691 21.567 1.00 40.96 328 ILE D CA 1
ATOM 1703 C C . ILE A 1 218 ? -41.530 15.075 20.473 1.00 40.45 328 ILE D C 1
ATOM 1704 O O . ILE A 1 218 ? -40.314 14.911 20.648 1.00 40.35 328 ILE D O 1
ATOM 1709 N N . THR A 1 219 ? -42.061 15.630 19.378 1.00 39.85 329 THR D N 1
ATOM 1710 C CA . THR A 1 219 ? -41.321 15.983 18.155 1.00 39.26 329 THR D CA 1
ATOM 1711 C C . THR A 1 219 ? -40.703 17.393 18.189 1.00 39.24 329 THR D C 1
ATOM 1712 O O . THR A 1 219 ? -41.375 18.366 18.550 1.00 39.32 329 THR D O 1
ATOM 1716 N N . ASN A 1 220 ? -39.431 17.500 17.802 1.00 39.03 330 ASN D N 1
ATOM 1717 C CA . ASN A 1 220 ? -38.770 18.809 17.640 1.00 38.49 330 ASN D CA 1
ATOM 1718 C C . ASN A 1 220 ? -39.289 19.521 16.387 1.00 38.73 330 ASN D C 1
ATOM 1719 O O . ASN A 1 220 ? -40.076 18.933 15.642 1.00 39.12 330 ASN D O 1
ATOM 1724 N N . ARG A 1 221 ? -38.927 20.772 16.159 1.00 38.84 331 ARG D N 1
ATOM 1725 C CA . ARG A 1 221 ? -39.496 21.474 15.011 1.00 39.07 331 ARG D CA 1
ATOM 1726 C C . ARG A 1 221 ? -39.543 20.591 13.762 1.00 38.96 331 ARG D C 1
ATOM 1727 O O . ARG A 1 221 ? -40.546 20.564 13.047 1.00 38.93 331 ARG D O 1
ATOM 1735 N N . LYS A 1 222 ? -38.451 19.898 13.464 1.00 39.20 332 LYS D N 1
ATOM 1736 C CA . LYS A 1 222 ? -38.345 19.167 12.196 1.00 39.52 332 LYS D CA 1
ATOM 1737 C C . LYS A 1 222 ? -39.167 17.881 12.132 1.00 39.12 332 LYS D C 1
ATOM 1738 O O . LYS A 1 222 ? -39.069 17.129 11.168 1.00 38.79 332 LYS D O 1
ATOM 1744 N N . GLY A 1 223 ? -39.979 17.637 13.154 1.00 39.06 333 GLY D N 1
ATOM 1745 C CA . GLY A 1 223 ? -40.815 16.437 13.219 1.00 38.52 333 GLY D CA 1
ATOM 1746 C C . GLY A 1 223 ? -40.164 15.218 13.852 1.00 38.03 333 GLY D C 1
ATOM 1747 O O . GLY A 1 223 ? -40.689 14.118 13.725 1.00 38.36 333 GLY D O 1
ATOM 1748 N N . LEU A 1 224 ? -39.051 15.417 14.554 1.00 37.34 334 LEU D N 1
ATOM 1749 C CA . LEU A 1 224 ? -38.261 14.312 15.072 1.00 36.85 334 LEU D CA 1
ATOM 1750 C C . LEU A 1 224 ? -38.477 14.060 16.548 1.00 36.97 334 LEU D C 1
ATOM 1751 O O . LEU A 1 224 ? -38.303 14.963 17.364 1.00 36.82 334 LEU D O 1
ATOM 1756 N N . THR A 1 225 ? -38.842 12.827 16.885 1.00 36.89 335 THR D N 1
ATOM 1757 C CA . THR A 1 225 ? -38.727 12.345 18.255 1.00 36.74 335 THR D CA 1
ATOM 1758 C C . THR A 1 225 ? -37.240 12.310 18.607 1.00 36.68 335 THR D C 1
ATOM 1759 O O . THR A 1 225 ? -36.410 12.274 17.690 1.00 36.82 335 THR D O 1
ATOM 1763 N N . PRO A 1 226 ? -36.900 12.280 19.924 1.00 36.46 336 PRO D N 1
ATOM 1764 C CA . PRO A 1 226 ? -35.494 12.184 20.346 1.00 35.71 336 PRO D CA 1
ATOM 1765 C C . PRO A 1 226 ? -34.792 11.047 19.640 1.00 35.26 336 PRO D C 1
ATOM 1766 O O . PRO A 1 226 ? -33.755 11.257 19.024 1.00 35.27 336 PRO D O 1
ATOM 1770 N N . LEU A 1 227 ? -35.374 9.853 19.693 1.00 35.26 337 LEU D N 1
ATOM 1771 C CA . LEU A 1 227 ? -34.844 8.704 18.954 1.00 34.53 337 LEU D CA 1
ATOM 1772 C C . LEU A 1 227 ? -34.540 9.067 17.504 1.00 34.37 337 LEU D C 1
ATOM 1773 O O . LEU A 1 227 ? -33.428 8.845 17.030 1.00 34.02 337 LEU D O 1
ATOM 1778 N N . ALA A 1 228 ? -35.524 9.622 16.805 1.00 33.95 338 ALA D N 1
ATOM 1779 C CA . ALA A 1 228 ? -35.350 9.853 15.377 1.00 34.02 338 ALA D CA 1
ATOM 1780 C C . ALA A 1 228 ? -34.275 10.884 15.071 1.00 34.07 338 ALA D C 1
ATOM 1781 O O . ALA A 1 228 ? -33.610 10.777 14.041 1.00 34.62 338 ALA D O 1
ATOM 1783 N N . LEU A 1 229 ? -34.109 11.862 15.961 1.00 33.85 339 LEU D N 1
ATOM 1784 C CA . LEU A 1 229 ? -32.988 12.793 15.900 1.00 33.53 339 LEU D CA 1
ATOM 1785 C C . LEU A 1 229 ? -31.690 12.023 16.068 1.00 33.66 339 LEU D C 1
ATOM 1786 O O . LEU A 1 229 ? -30.817 12.098 15.221 1.00 34.18 339 LEU D O 1
ATOM 1791 N N . ALA A 1 230 ? -31.572 11.261 17.155 1.00 33.60 340 ALA D N 1
ATOM 1792 C CA . ALA A 1 230 ? -30.385 10.456 17.400 1.00 33.36 340 ALA D CA 1
ATOM 1793 C C . ALA A 1 230 ? -29.892 9.791 16.121 1.00 33.23 340 ALA D C 1
ATOM 1794 O O . ALA A 1 230 ? -28.708 9.855 15.791 1.00 33.09 340 ALA D O 1
ATOM 1796 N N . ALA A 1 231 ? -30.835 9.177 15.404 1.00 33.42 341 ALA D N 1
ATOM 1797 C CA . ALA A 1 231 ? -30.570 8.386 14.206 1.00 33.00 341 ALA D CA 1
ATOM 1798 C C . ALA A 1 231 ? -30.305 9.254 12.989 1.00 33.03 341 ALA D C 1
ATOM 1799 O O . ALA A 1 231 ? -29.501 8.887 12.121 1.00 33.45 341 ALA D O 1
ATOM 1801 N N . SER A 1 232 ? -30.978 10.401 12.920 1.00 32.96 342 SER D N 1
ATOM 1802 C CA . SER A 1 232 ? -30.684 11.383 11.871 1.00 32.56 342 SER D CA 1
ATOM 1803 C C . SER A 1 232 ? -29.260 11.922 12.009 1.00 32.96 342 SER D C 1
ATOM 1804 O O . SER A 1 232 ? -28.622 12.195 10.990 1.00 33.30 342 SER D O 1
ATOM 1807 N N . SER A 1 233 ? -28.738 12.030 13.240 1.00 32.75 343 SER D N 1
ATOM 1808 C CA . SER A 1 233 ? -27.397 12.617 13.426 1.00 32.98 343 SER D CA 1
ATOM 1809 C C . SER A 1 233 ? -26.277 11.631 13.830 1.00 33.17 343 SER D C 1
ATOM 1810 O O . SER A 1 233 ? -25.235 12.048 14.359 1.00 32.85 343 SER D O 1
ATOM 1813 N N . GLY A 1 234 ? -26.484 10.341 13.563 1.00 33.56 344 GLY D N 1
ATOM 1814 C CA . GLY A 1 234 ? -25.471 9.306 13.832 1.00 34.45 344 GLY D CA 1
ATOM 1815 C C . GLY A 1 234 ? -24.939 9.255 15.261 1.00 35.18 344 GLY D C 1
ATOM 1816 O O . GLY A 1 234 ? -23.721 9.096 15.475 1.00 35.31 344 GLY D O 1
ATOM 1817 N N . LYS A 1 235 ? -25.847 9.458 16.212 1.00 35.75 345 LYS D N 1
ATOM 1818 C CA . LYS A 1 235 ? -25.553 9.362 17.634 1.00 36.22 345 LYS D CA 1
ATOM 1819 C C . LYS A 1 235 ? -25.892 7.965 18.126 1.00 36.63 345 LYS D C 1
ATOM 1820 O O . LYS A 1 235 ? -26.898 7.749 18.802 1.00 36.92 345 LYS D O 1
ATOM 1826 N N . ILE A 1 236 ? -25.030 7.021 17.772 1.00 36.53 346 ILE D N 1
ATOM 1827 C CA . ILE A 1 236 ? -25.373 5.611 17.705 1.00 36.02 346 ILE D CA 1
ATOM 1828 C C . ILE A 1 236 ? -25.505 4.977 19.089 1.00 36.09 346 ILE D C 1
ATOM 1829 O O . ILE A 1 236 ? -26.470 4.224 19.350 1.00 36.19 346 ILE D O 1
ATOM 1834 N N . GLY A 1 237 ? -24.555 5.295 19.970 1.00 35.51 347 GLY D N 1
ATOM 1835 C CA . GLY A 1 237 ? -24.536 4.699 21.306 1.00 35.19 347 GLY D CA 1
ATOM 1836 C C . GLY A 1 237 ? -25.855 4.963 22.008 1.00 34.92 347 GLY D C 1
ATOM 1837 O O . GLY A 1 237 ? -26.389 4.089 22.720 1.00 34.78 347 GLY D O 1
ATOM 1838 N N . VAL A 1 238 ? -26.374 6.170 21.781 1.00 34.20 348 VAL D N 1
ATOM 1839 C CA . VAL A 1 238 ? -27.578 6.651 22.431 1.00 33.89 348 VAL D CA 1
ATOM 1840 C C . VAL A 1 238 ? -28.798 6.053 21.768 1.00 34.13 348 VAL D C 1
ATOM 1841 O O . VAL A 1 238 ? -29.715 5.569 22.438 1.00 34.36 348 VAL D O 1
ATOM 1845 N N . LEU A 1 239 ? -28.813 6.081 20.439 1.00 34.10 349 LEU D N 1
ATOM 1846 C CA . LEU A 1 239 ? -29.798 5.329 19.671 1.00 33.94 349 LEU D CA 1
ATOM 1847 C C . LEU A 1 239 ? -29.965 3.915 20.221 1.00 33.11 349 LEU D C 1
ATOM 1848 O O . LEU A 1 239 ? -31.067 3.505 20.581 1.00 32.65 349 LEU D O 1
ATOM 1853 N N . ALA A 1 240 ? -28.864 3.176 20.281 1.00 32.35 350 ALA D N 1
ATOM 1854 C CA . ALA A 1 240 ? -28.860 1.833 20.892 1.00 31.91 350 ALA D CA 1
ATOM 1855 C C . ALA A 1 240 ? -29.393 1.815 22.327 1.00 31.54 350 ALA D C 1
ATOM 1856 O O . ALA A 1 240 ? -30.098 0.884 22.734 1.00 31.60 350 ALA D O 1
ATOM 1858 N N . TYR A 1 241 ? -29.036 2.835 23.102 1.00 30.99 351 TYR D N 1
ATOM 1859 C CA . TYR A 1 241 ? -29.514 2.963 24.480 1.00 30.59 351 TYR D CA 1
ATOM 1860 C C . TYR A 1 241 ? -31.031 3.168 24.587 1.00 31.05 351 TYR D C 1
ATOM 1861 O O . TYR A 1 241 ? -31.686 2.576 25.444 1.00 31.61 351 TYR D O 1
ATOM 1870 N N . ILE A 1 242 ? -31.576 4.009 23.717 1.00 30.80 352 ILE D N 1
ATOM 1871 C CA . ILE A 1 242 ? -32.992 4.364 23.751 1.00 30.99 352 ILE D CA 1
ATOM 1872 C C . ILE A 1 242 ? -33.842 3.201 23.319 1.00 31.33 352 ILE D C 1
ATOM 1873 O O . ILE A 1 242 ? -34.945 3.029 23.842 1.00 32.20 352 ILE D O 1
ATOM 1878 N N . LEU A 1 243 ? -33.347 2.399 22.383 1.00 30.90 353 LEU D N 1
ATOM 1879 C CA . LEU A 1 243 ? -34.171 1.317 21.882 1.00 30.99 353 LEU D CA 1
ATOM 1880 C C . LEU A 1 243 ? -34.106 0.141 22.826 1.00 31.13 353 LEU D C 1
ATOM 1881 O O . LEU A 1 243 ? -35.054 -0.629 22.926 1.00 31.12 353 LEU D O 1
ATOM 1886 N N . GLN A 1 244 ? -32.908 -0.065 23.365 1.00 31.81 354 GLN D N 1
ATOM 1887 C CA . GLN A 1 244 ? -32.561 -1.251 24.132 1.00 32.41 354 GLN D CA 1
ATOM 1888 C C . GLN A 1 244 ? -32.385 -0.935 25.605 1.00 33.15 354 GLN D C 1
ATOM 1889 O O . GLN A 1 244 ? -31.840 -1.741 26.359 1.00 33.51 354 GLN D O 1
ATOM 1895 N N . ARG A 1 245 ? -32.838 0.242 26.018 1.00 34.49 355 ARG D N 1
ATOM 1896 C CA . ARG A 1 245 ? -32.642 0.653 27.393 1.00 35.92 355 ARG D CA 1
ATOM 1897 C C . ARG A 1 245 ? -33.728 -0.017 28.209 1.00 36.56 355 ARG D C 1
ATOM 1898 O O . ARG A 1 245 ? -34.665 0.625 28.684 1.00 37.15 355 ARG D O 1
ATOM 1900 N N . GLU A 1 246 ? -33.582 -1.329 28.358 1.00 30.00 356 GLU D N 1
ATOM 1901 C CA . GLU A 1 246 ? -34.531 -2.125 29.114 1.00 30.00 356 GLU D CA 1
ATOM 1902 C C . GLU A 1 246 ? -34.498 -1.686 30.564 1.00 30.00 356 GLU D C 1
ATOM 1903 O O . GLU A 1 246 ? -33.437 -1.404 31.119 1.00 30.00 356 GLU D O 1
ATOM 1905 N N . ILE A 1 247 ? -35.673 -1.628 31.173 1.00 30.00 357 ILE D N 1
ATOM 1906 C CA . ILE A 1 247 ? -35.799 -1.183 32.555 1.00 30.00 357 ILE D CA 1
ATOM 1907 C C . ILE A 1 247 ? -36.488 -2.230 33.419 1.00 30.00 357 ILE D C 1
ATOM 1908 O O . ILE A 1 247 ? -37.508 -2.789 33.021 1.00 30.00 357 ILE D O 1
ATOM 1910 N N . HIS A 1 248 ? -35.942 -2.488 34.604 1.00 30.00 358 HIS D N 1
ATOM 1911 C CA . HIS A 1 248 ? -36.617 -3.382 35.540 1.00 30.00 358 HIS D CA 1
ATOM 1912 C C . HIS A 1 248 ? -36.746 -2.775 36.937 1.00 30.00 358 HIS D C 1
ATOM 1913 O O . HIS A 1 248 ? -35.779 -2.708 37.692 1.00 30.00 358 HIS D O 1
ATOM 1920 N N . GLU A 1 249 ? -37.960 -2.346 37.268 1.00 30.00 359 GLU D N 1
ATOM 1921 C CA . GLU A 1 249 ? -38.323 -1.882 38.603 1.00 30.00 359 GLU D CA 1
ATOM 1922 C C . GLU A 1 249 ? -39.837 -1.786 38.593 1.00 30.00 359 GLU D C 1
ATOM 1923 O O . GLU A 1 249 ? -40.433 -1.841 37.520 1.00 30.00 359 GLU D O 1
ATOM 1929 N N . PRO A 1 250 ? -40.478 -1.529 39.725 1.00 30.00 360 PRO D N 1
ATOM 1930 C CA . PRO A 1 250 ? -41.933 -1.403 39.652 1.00 30.00 360 PRO D CA 1
ATOM 1931 C C . PRO A 1 250 ? -42.244 -0.289 38.658 1.00 30.00 360 PRO D C 1
ATOM 1932 O O . PRO A 1 250 ? -41.646 0.784 38.733 1.00 30.00 360 PRO D O 1
ATOM 1936 N N . GLU A 1 251 ? -43.165 -0.555 37.735 1.00 30.00 361 GLU D N 1
ATOM 1937 C CA . GLU A 1 251 ? -43.514 0.390 36.676 1.00 30.00 361 GLU D CA 1
ATOM 1938 C C . GLU A 1 251 ? -42.491 0.365 35.539 1.00 30.00 361 GLU D C 1
ATOM 1939 O O . GLU A 1 251 ? -42.570 1.157 34.600 1.00 30.00 361 GLU D O 1
ATOM 1941 N N . CYS A 1 252 ? -41.532 -0.552 35.636 1.00 30.00 362 CYS D N 1
ATOM 1942 C CA . CYS A 1 252 ? -40.451 -0.680 34.656 1.00 30.00 362 CYS D CA 1
ATOM 1943 C C . CYS A 1 252 ? -40.901 -1.072 33.247 1.00 30.00 362 CYS D C 1
ATOM 1944 O O . CYS A 1 252 ? -40.370 -0.572 32.256 1.00 30.00 362 CYS D O 1
ATOM 1947 N N . ARG A 1 253 ? -41.868 -1.979 33.167 1.00 30.00 363 ARG D N 1
ATOM 1948 C CA . ARG A 1 253 ? -42.238 -2.620 31.909 1.00 30.00 363 ARG D CA 1
ATOM 1949 C C . ARG A 1 253 ? -42.745 -1.650 30.845 1.00 30.00 363 ARG D C 1
ATOM 1950 O O . ARG A 1 253 ? -42.429 -1.797 29.666 1.00 30.00 363 ARG D O 1
ATOM 1952 N N . HIS A 1 254 ? -43.535 -0.665 31.262 1.00 30.00 364 HIS D N 1
ATOM 1953 C CA . HIS A 1 254 ? -44.105 0.304 30.331 1.00 30.00 364 HIS D CA 1
ATOM 1954 C C . HIS A 1 254 ? -43.013 1.111 29.638 1.00 30.00 364 HIS D C 1
ATOM 1955 O O . HIS A 1 254 ? -43.083 1.374 28.437 1.00 30.00 364 HIS D O 1
ATOM 1962 N N . LEU A 1 255 ? -42.001 1.497 30.407 1.00 30.00 365 LEU D N 1
ATOM 1963 C CA . LEU A 1 255 ? -40.849 2.227 29.880 1.00 30.00 365 LEU D CA 1
ATOM 1964 C C . LEU A 1 255 ? -39.900 1.446 28.960 1.00 30.00 365 LEU D C 1
ATOM 1965 O O . LEU A 1 255 ? -39.452 1.968 27.939 1.00 30.00 365 LEU D O 1
ATOM 1967 N N . SER A 1 256 ? -39.597 0.203 29.322 1.00 30.00 366 SER D N 1
ATOM 1968 C CA . SER A 1 256 ? -38.546 -0.558 28.652 1.00 30.00 366 SER D CA 1
ATOM 1969 C C . SER A 1 256 ? -38.785 -0.872 27.176 1.00 30.00 366 SER D C 1
ATOM 1970 O O . SER A 1 256 ? -39.901 -1.176 26.756 1.00 30.00 366 SER D O 1
ATOM 1973 N N . ARG A 1 257 ? -37.704 -0.801 26.405 1.00 30.00 367 ARG D N 1
ATOM 1974 C CA . ARG A 1 257 ? -37.677 -1.219 24.999 1.00 30.00 367 ARG D CA 1
ATOM 1975 C C . ARG A 1 257 ? -37.386 -2.704 24.758 1.00 30.00 367 ARG D C 1
ATOM 1976 O O . ARG A 1 257 ? -38.032 -3.344 23.929 1.00 30.00 367 ARG D O 1
ATOM 1984 N N . LYS A 1 258 ? -36.413 -3.239 25.487 1.00 30.00 368 LYS D N 1
ATOM 1985 C CA . LYS A 1 258 ? -36.049 -4.648 25.405 1.00 30.00 368 LYS D CA 1
ATOM 1986 C C . LYS A 1 258 ? -36.278 -5.459 26.677 1.00 30.00 368 LYS D C 1
ATOM 1987 O O . LYS A 1 258 ? -35.849 -5.080 27.765 1.00 30.00 368 LYS D O 1
ATOM 1989 N N . PHE A 1 259 ? -36.918 -6.614 26.511 1.00 30.00 369 PHE D N 1
ATOM 1990 C CA . PHE A 1 259 ? -36.972 -7.639 27.548 1.00 30.00 369 PHE D CA 1
ATOM 1991 C C . PHE A 1 259 ? -36.303 -8.897 26.994 1.00 30.00 369 PHE D C 1
ATOM 1992 O O . PHE A 1 259 ? -36.659 -9.366 25.916 1.00 30.00 369 PHE D O 1
ATOM 2000 N N . THR A 1 260 ? -35.331 -9.431 27.727 1.00 30.00 370 THR D N 1
ATOM 2001 C CA . THR A 1 260 ? -34.674 -10.686 27.362 1.00 30.00 370 THR D CA 1
ATOM 2002 C C . THR A 1 260 ? -34.894 -11.649 28.528 1.00 30.00 370 THR D C 1
ATOM 2003 O O . THR A 1 260 ? -34.713 -11.270 29.679 1.00 30.00 370 THR D O 1
ATOM 2005 N N . GLU A 1 261 ? -35.347 -12.868 28.261 1.00 30.00 371 GLU D N 1
ATOM 2006 C CA . GLU A 1 261 ? -35.482 -13.832 29.355 1.00 30.00 371 GLU D CA 1
ATOM 2007 C C . GLU A 1 261 ? -35.332 -15.292 28.957 1.00 30.00 371 GLU D C 1
ATOM 2008 O O . GLU A 1 261 ? -36.310 -15.990 28.963 1.00 30.00 371 GLU D O 1
ATOM 2010 N N . TRP A 1 262 ? -34.144 -15.764 28.587 1.00 30.00 372 TRP D N 1
ATOM 2011 C CA . TRP A 1 262 ? -33.998 -17.199 28.296 1.00 30.00 372 TRP D CA 1
ATOM 2012 C C . TRP A 1 262 ? -32.597 -17.754 28.441 1.00 30.00 372 TRP D C 1
ATOM 2013 O O . TRP A 1 262 ? -31.947 -17.943 27.439 1.00 30.00 372 TRP D O 1
ATOM 2024 N N . ALA A 1 263 ? -32.139 -18.040 29.657 1.00 30.00 373 ALA D N 1
ATOM 2025 C CA . ALA A 1 263 ? -30.734 -18.415 29.846 1.00 30.00 373 ALA D CA 1
ATOM 2026 C C . ALA A 1 263 ? -30.443 -19.865 30.261 1.00 30.00 373 ALA D C 1
ATOM 2027 O O . ALA A 1 263 ? -30.987 -20.374 31.241 1.00 30.00 373 ALA D O 1
ATOM 2029 N N . TYR A 1 264 ? -29.552 -20.507 29.510 1.00 30.00 374 TYR D N 1
ATOM 2030 C CA . TYR A 1 264 ? -29.020 -21.822 29.852 1.00 30.00 374 TYR D CA 1
ATOM 2031 C C . TYR A 1 264 ? -27.537 -21.696 30.192 1.00 30.00 374 TYR D C 1
ATOM 2032 O O . TYR A 1 264 ? -26.855 -20.786 29.720 1.00 30.00 374 TYR D O 1
ATOM 2034 N N . GLY A 1 265 ? -27.052 -22.601 31.033 1.00 30.00 375 GLY D N 1
ATOM 2035 C CA . GLY A 1 265 ? -25.786 -22.438 31.717 1.00 30.00 375 GLY D CA 1
ATOM 2036 C C . GLY A 1 265 ? -24.805 -21.739 30.796 1.00 30.00 375 GLY D C 1
ATOM 2037 O O . GLY A 1 265 ? -24.033 -20.886 31.231 1.00 30.00 375 GLY D O 1
ATOM 2038 N N . PRO A 1 266 ? -24.839 -22.098 29.517 1.00 30.00 376 PRO D N 1
ATOM 2039 C CA . PRO A 1 266 ? -23.971 -21.460 28.505 1.00 30.00 376 PRO D CA 1
ATOM 2040 C C . PRO A 1 266 ? -24.327 -20.017 28.193 1.00 30.00 376 PRO D C 1
ATOM 2041 O O . PRO A 1 266 ? -23.465 -19.149 28.105 1.00 30.00 376 PRO D O 1
ATOM 2045 N N . VAL A 1 267 ? -25.625 -19.768 28.116 1.00 30.00 377 VAL D N 1
ATOM 2046 C CA . VAL A 1 267 ? -26.354 -19.342 26.936 1.00 30.00 377 VAL D CA 1
ATOM 2047 C C . VAL A 1 267 ? -27.147 -18.100 27.303 1.00 30.00 377 VAL D C 1
ATOM 2048 O O . VAL A 1 267 ? -27.384 -17.839 28.480 1.00 30.00 377 VAL D O 1
ATOM 2050 N N . HIS A 1 268 ? -27.565 -17.337 26.305 1.00 30.00 378 HIS D N 1
ATOM 2051 C CA . HIS A 1 268 ? -28.381 -16.166 26.573 1.00 30.00 378 HIS D CA 1
ATOM 2052 C C . HIS A 1 268 ? -29.295 -15.824 25.406 1.00 30.00 378 HIS D C 1
ATOM 2053 O O . HIS A 1 268 ? -29.067 -16.246 24.276 1.00 30.00 378 HIS D O 1
ATOM 2055 N N . SER A 1 269 ? -30.388 -15.144 25.729 1.00 30.00 379 SER D N 1
ATOM 2056 C CA . SER A 1 269 ? -31.340 -14.699 24.733 1.00 30.00 379 SER D CA 1
ATOM 2057 C C . SER A 1 269 ? -31.674 -13.246 25.024 1.00 30.00 379 SER D C 1
ATOM 2058 O O . SER A 1 269 ? -31.799 -12.853 26.181 1.00 30.00 379 SER D O 1
ATOM 2061 N N . SER A 1 270 ? -31.815 -12.449 23.974 1.00 30.00 380 SER D N 1
ATOM 2062 C CA . SER A 1 270 ? -32.168 -11.049 24.129 1.00 30.00 380 SER D CA 1
ATOM 2063 C C . SER A 1 270 ? -33.435 -10.752 23.344 1.00 30.00 380 SER D C 1
ATOM 2064 O O . SER A 1 270 ? -33.597 -11.217 22.218 1.00 30.00 380 SER D O 1
ATOM 2066 N N . LEU A 1 271 ? -34.342 -9.977 23.932 1.00 30.00 381 LEU D N 1
ATOM 2067 C CA . LEU A 1 271 ? -35.611 -9.649 23.282 1.00 30.00 381 LEU D CA 1
ATOM 2068 C C . LEU A 1 271 ? -35.741 -8.147 23.045 1.00 30.00 381 LEU D C 1
ATOM 2069 O O . LEU A 1 271 ? -35.455 -7.351 23.938 1.00 30.00 381 LEU D O 1
ATOM 2074 N N . TYR A 1 272 ? -36.159 -7.757 21.842 1.00 30.00 382 TYR D N 1
ATOM 2075 C CA . TYR A 1 272 ? -36.203 -6.321 21.493 1.00 30.00 382 TYR D CA 1
ATOM 2076 C C . TYR A 1 272 ? -37.618 -5.849 21.111 1.00 30.00 382 TYR D C 1
ATOM 2077 O O . TYR A 1 272 ? -38.437 -6.649 20.662 1.00 30.00 382 TYR D O 1
ATOM 2086 N N . ASP A 1 273 ? -37.953 -4.579 21.337 1.00 30.00 383 ASP D N 1
ATOM 2087 C CA . ASP A 1 273 ? -39.380 -4.304 21.532 1.00 30.00 383 ASP D CA 1
ATOM 2088 C C . ASP A 1 273 ? -40.428 -4.645 20.452 1.00 30.00 383 ASP D C 1
ATOM 2089 O O . ASP A 1 273 ? -41.395 -5.335 20.774 1.00 30.00 383 ASP D O 1
ATOM 2094 N N . LEU A 1 274 ? -40.262 -4.210 19.207 1.00 30.00 384 LEU D N 1
ATOM 2095 C CA . LEU A 1 274 ? -39.349 -3.156 18.833 1.00 30.00 384 LEU D CA 1
ATOM 2096 C C . LEU A 1 274 ? -40.187 -2.047 18.208 1.00 30.00 384 LEU D C 1
ATOM 2097 O O . LEU A 1 274 ? -40.972 -2.281 17.291 1.00 30.00 384 LEU D O 1
ATOM 2102 N N . SER A 1 275 ? -40.013 -0.840 18.723 1.00 30.00 385 SER D N 1
ATOM 2103 C CA . SER A 1 275 ? -40.723 0.347 18.249 1.00 30.00 385 SER D CA 1
ATOM 2104 C C . SER A 1 275 ? -40.306 0.845 16.868 1.00 30.00 385 SER D C 1
ATOM 2105 O O . SER A 1 275 ? -41.141 1.306 16.090 1.00 30.00 385 SER D O 1
ATOM 2108 N N . CYS A 1 276 ? -39.015 0.749 16.568 1.00 30.00 386 CYS D N 1
ATOM 2109 C CA . CYS A 1 276 ? -38.455 1.385 15.382 1.00 30.00 386 CYS D CA 1
ATOM 2110 C C . CYS A 1 276 ? -39.111 0.837 14.128 1.00 30.00 386 CYS D C 1
ATOM 2111 O O . CYS A 1 276 ? -39.404 1.581 13.191 1.00 30.00 386 CYS D O 1
ATOM 2114 N N . ILE A 1 277 ? -39.347 -0.466 14.116 1.00 30.00 387 ILE D N 1
ATOM 2115 C CA . ILE A 1 277 ? -40.080 -1.087 13.025 1.00 30.00 387 ILE D CA 1
ATOM 2116 C C . ILE A 1 277 ? -41.491 -0.510 12.995 1.00 30.00 387 ILE D C 1
ATOM 2117 O O . ILE A 1 277 ? -42.045 -0.251 11.926 1.00 30.00 387 ILE D O 1
ATOM 2119 N N . ASP A 1 278 ? -42.063 -0.311 14.178 1.00 30.00 388 ASP D N 1
ATOM 2120 C CA . ASP A 1 278 ? -43.415 0.223 14.304 1.00 30.00 388 ASP D CA 1
ATOM 2121 C C . ASP A 1 278 ? -43.536 1.637 13.739 1.00 30.00 388 ASP D C 1
ATOM 2122 O O . ASP A 1 278 ? -44.518 1.961 13.072 1.00 30.00 388 ASP D O 1
ATOM 2124 N N . THR A 1 279 ? -42.534 2.485 13.941 1.00 30.00 389 THR D N 1
ATOM 2125 C CA . THR A 1 279 ? -42.672 3.848 13.441 1.00 30.00 389 THR D CA 1
ATOM 2126 C C . THR A 1 279 ? -42.864 3.795 11.928 1.00 30.00 389 THR D C 1
ATOM 2127 O O . THR A 1 279 ? -42.135 3.095 11.226 1.00 30.00 389 THR D O 1
ATOM 2129 N N . CYS A 1 280 ? -43.873 4.507 11.433 1.00 30.00 390 CYS D N 1
ATOM 2130 C CA . CYS A 1 280 ? -44.167 4.508 10.002 1.00 30.00 390 CYS D CA 1
ATOM 2131 C C . CYS A 1 280 ? -44.452 5.894 9.421 1.00 30.00 390 CYS D C 1
ATOM 2132 O O . CYS A 1 280 ? -43.677 6.408 8.616 1.00 30.00 390 CYS D O 1
ATOM 2135 N N . GLU A 1 281 ? -45.570 6.493 9.827 1.00 30.00 391 GLU D N 1
ATOM 2136 C CA . GLU A 1 281 ? -46.001 7.765 9.256 1.00 30.00 391 GLU D CA 1
ATOM 2137 C C . GLU A 1 281 ? -44.940 8.828 9.486 1.00 30.00 391 GLU D C 1
ATOM 2138 O O . GLU A 1 281 ? -44.645 9.634 8.604 1.00 30.00 391 GLU D O 1
ATOM 2140 N N . LYS A 1 282 ? -44.366 8.813 10.683 1.00 30.00 392 LYS D N 1
ATOM 2141 C CA . LYS A 1 282 ? -43.143 9.538 10.970 1.00 30.00 392 LYS D CA 1
ATOM 2142 C C . LYS A 1 282 ? -42.020 8.768 10.290 1.00 30.00 392 LYS D C 1
ATOM 2143 O O . LYS A 1 282 ? -42.166 7.578 10.017 1.00 30.00 392 LYS D O 1
ATOM 2145 N N . ASN A 1 283 ? -40.898 9.429 10.026 1.00 30.00 393 ASN D N 1
ATOM 2146 C CA . ASN A 1 283 ? -39.791 8.761 9.353 1.00 30.00 393 ASN D CA 1
ATOM 2147 C C . ASN A 1 283 ? -39.303 7.606 10.212 1.00 30.00 393 ASN D C 1
ATOM 2148 O O . ASN A 1 283 ? -38.984 6.528 9.710 1.00 30.00 393 ASN D O 1
ATOM 2153 N N . SER A 1 284 ? -39.259 7.844 11.516 1.00 30.00 394 SER D N 1
ATOM 2154 C CA . SER A 1 284 ? -39.007 6.794 12.495 1.00 30.00 394 SER D CA 1
ATOM 2155 C C . SER A 1 284 ? -37.529 6.465 12.654 1.00 30.00 394 SER D C 1
ATOM 2156 O O . SER A 1 284 ? -36.675 7.013 11.958 1.00 30.00 394 SER D O 1
ATOM 2158 N N . VAL A 1 285 ? -37.196 5.677 13.672 1.00 30.00 395 VAL D N 1
ATOM 2159 C CA . VAL A 1 285 ? -35.808 5.268 13.838 1.00 30.00 395 VAL D CA 1
ATOM 2160 C C . VAL A 1 285 ? -35.386 4.359 12.693 1.00 30.00 395 VAL D C 1
ATOM 2161 O O . VAL A 1 285 ? -34.325 4.539 12.083 1.00 30.00 395 VAL D O 1
ATOM 2163 N N . LEU A 1 286 ? -36.250 3.397 12.386 1.00 30.00 396 LEU D N 1
ATOM 2164 C CA . LEU A 1 286 ? -35.990 2.466 11.303 1.00 30.00 396 LEU D CA 1
ATOM 2165 C C . LEU A 1 286 ? -35.974 3.191 9.973 1.00 30.00 396 LEU D C 1
ATOM 2166 O O . LEU A 1 286 ? -35.094 2.970 9.149 1.00 30.00 396 LEU D O 1
ATOM 2168 N N . GLU A 1 287 ? -36.942 4.079 9.779 1.00 30.00 397 GLU D N 1
ATOM 2169 C CA . GLU A 1 287 ? -37.054 4.801 8.522 1.00 30.00 397 GLU D CA 1
ATOM 2170 C C . GLU A 1 287 ? -35.835 5.680 8.311 1.00 30.00 397 GLU D C 1
ATOM 2171 O O . GLU A 1 287 ? -35.264 5.718 7.223 1.00 30.00 397 GLU D O 1
ATOM 2173 N N . VAL A 1 288 ? -35.419 6.363 9.371 1.00 30.00 398 VAL D N 1
ATOM 2174 C CA . VAL A 1 288 ? -34.263 7.237 9.287 1.00 30.00 398 VAL D CA 1
ATOM 2175 C C . VAL A 1 288 ? -33.027 6.415 8.967 1.00 30.00 398 VAL D C 1
ATOM 2176 O O . VAL A 1 288 ? -32.210 6.807 8.133 1.00 30.00 398 VAL D O 1
ATOM 2178 N N . ILE A 1 289 ? -32.902 5.261 9.614 1.00 30.00 399 ILE D N 1
ATOM 2179 C CA . ILE A 1 289 ? -31.735 4.421 9.385 1.00 30.00 399 ILE D CA 1
ATOM 2180 C C . ILE A 1 289 ? -31.703 3.955 7.931 1.00 30.00 399 ILE D C 1
ATOM 2181 O O . ILE A 1 289 ? -30.651 3.929 7.292 1.00 30.00 399 ILE D O 1
ATOM 2186 N N . ALA A 1 290 ? -32.877 3.597 7.420 1.00 30.00 400 ALA D N 1
ATOM 2187 C CA . ALA A 1 290 ? -33.029 3.123 6.052 1.00 30.00 400 ALA D CA 1
ATOM 2188 C C . ALA A 1 290 ? -32.664 4.211 5.058 1.00 30.00 400 ALA D C 1
ATOM 2189 O O . ALA A 1 290 ? -32.045 3.947 4.027 1.00 30.00 400 ALA D O 1
ATOM 2191 N N . TYR A 1 291 ? -33.263 5.380 5.266 1.00 30.00 401 TYR D N 1
ATOM 2192 C CA . TYR A 1 291 ? -33.048 6.565 4.431 1.00 30.00 401 TYR D CA 1
ATOM 2193 C C . TYR A 1 291 ? -31.691 7.261 4.511 1.00 30.00 401 TYR D C 1
ATOM 2194 O O . TYR A 1 291 ? -31.162 7.724 3.502 1.00 30.00 401 TYR D O 1
ATOM 2203 N N . SER A 1 292 ? -31.146 7.354 5.719 1.00 30.00 402 SER D N 1
ATOM 2204 C CA . SER A 1 292 ? -30.085 8.310 6.013 1.00 30.00 402 SER D CA 1
ATOM 2205 C C . SER A 1 292 ? -28.831 8.103 5.174 1.00 30.00 402 SER D C 1
ATOM 2206 O O . SER A 1 292 ? -28.372 6.977 4.979 1.00 30.00 402 SER D O 1
ATOM 2209 N N . SER A 1 293 ? -28.282 9.209 4.677 1.00 30.00 403 SER D N 1
ATOM 2210 C CA . SER A 1 293 ? -27.110 9.156 3.813 1.00 30.00 403 SER D CA 1
ATOM 2211 C C . SER A 1 293 ? -26.163 10.352 3.944 1.00 30.00 403 SER D C 1
ATOM 2212 O O . SER A 1 293 ? -26.552 11.442 4.362 1.00 30.00 403 SER D O 1
ATOM 2215 N N . SER A 1 294 ? -24.914 10.109 3.566 1.00 30.00 404 SER D N 1
ATOM 2216 C CA . SER A 1 294 ? -23.853 11.106 3.494 1.00 30.00 404 SER D CA 1
ATOM 2217 C C . SER A 1 294 ? -23.477 11.701 4.849 1.00 30.00 404 SER D C 1
ATOM 2218 O O . SER A 1 294 ? -22.678 12.635 4.920 1.00 30.00 404 SER D O 1
ATOM 2221 N N . GLU A 1 295 ? -24.048 11.163 5.921 1.00 30.00 405 GLU D N 1
ATOM 2222 C CA . GLU A 1 295 ? -23.705 11.625 7.262 1.00 30.00 405 GLU D CA 1
ATOM 2223 C C . GLU A 1 295 ? -22.260 11.266 7.598 1.00 30.00 405 GLU D C 1
ATOM 2224 O O . GLU A 1 295 ? -21.534 12.058 8.199 1.00 30.00 405 GLU D O 1
ATOM 2226 N N . THR A 1 296 ? -21.865 10.057 7.207 1.00 30.00 406 THR D N 1
ATOM 2227 C CA . THR A 1 296 ? -20.507 9.542 7.399 1.00 30.00 406 THR D CA 1
ATOM 2228 C C . THR A 1 296 ? -20.300 8.849 8.747 1.00 30.00 406 THR D C 1
ATOM 2229 O O . THR A 1 296 ? -19.235 8.269 8.987 1.00 30.00 406 THR D O 1
ATOM 2231 N N . PRO A 1 297 ? -21.375 8.908 9.647 1.00 30.00 407 PRO D N 1
ATOM 2232 C CA . PRO A 1 297 ? -21.183 8.086 10.846 1.00 30.00 407 PRO D CA 1
ATOM 2233 C C . PRO A 1 297 ? -22.033 6.826 10.736 1.00 30.00 407 PRO D C 1
ATOM 2234 O O . PRO A 1 297 ? -22.181 6.080 11.704 1.00 30.00 407 PRO D O 1
ATOM 2238 N N . ASN A 1 298 ? -22.599 6.614 9.553 1.00 30.00 408 ASN D N 1
ATOM 2239 C CA . ASN A 1 298 ? -23.648 5.625 9.344 1.00 30.00 408 ASN D CA 1
ATOM 2240 C C . ASN A 1 298 ? -23.277 4.171 9.617 1.00 30.00 408 ASN D C 1
ATOM 2241 O O . ASN A 1 298 ? -24.079 3.433 10.188 1.00 30.00 408 ASN D O 1
ATOM 2246 N N . ARG A 1 299 ? -22.085 3.741 9.215 1.00 30.00 409 ARG D N 1
ATOM 2247 C CA . ARG A 1 299 ? -21.764 2.330 9.390 1.00 30.00 409 ARG D CA 1
ATOM 2248 C C . ARG A 1 299 ? -22.272 1.832 10.742 1.00 30.00 409 ARG D C 1
ATOM 2249 O O . ARG A 1 299 ? -22.836 0.744 10.847 1.00 30.00 409 ARG D O 1
ATOM 2251 N N . HIS A 1 300 ? -22.060 2.647 11.771 1.00 30.00 410 HIS D N 1
ATOM 2252 C CA . HIS A 1 300 ? -22.441 2.307 13.138 1.00 30.00 410 HIS D CA 1
ATOM 2253 C C . HIS A 1 300 ? -23.948 2.167 13.362 1.00 30.00 410 HIS D C 1
ATOM 2254 O O . HIS A 1 300 ? -24.398 1.261 14.061 1.00 30.00 410 HIS D O 1
ATOM 2256 N N . ASP A 1 301 ? -24.719 3.073 12.771 1.00 30.00 411 ASP D N 1
ATOM 2257 C CA . ASP A 1 301 ? -26.154 3.124 13.011 1.00 30.00 411 ASP D CA 1
ATOM 2258 C C . ASP A 1 301 ? -26.838 1.930 12.364 1.00 30.00 411 ASP D C 1
ATOM 2259 O O . ASP A 1 301 ? -27.737 1.325 12.944 1.00 30.00 411 ASP D O 1
ATOM 2261 N N . MET A 1 302 ? -26.399 1.591 11.155 1.00 30.00 412 MET D N 1
ATOM 2262 C CA . MET A 1 302 ? -26.954 0.450 10.440 1.00 30.00 412 MET D CA 1
ATOM 2263 C C . MET A 1 302 ? -26.680 -0.833 11.214 1.00 30.00 412 MET D C 1
ATOM 2264 O O . MET A 1 302 ? -27.542 -1.708 11.312 1.00 30.00 412 MET D O 1
ATOM 2266 N N . LEU A 1 303 ? -25.485 -0.892 11.787 1.00 30.00 413 LEU D N 1
ATOM 2267 C CA . LEU A 1 303 ? -24.985 -2.049 12.521 1.00 30.00 413 LEU D CA 1
ATOM 2268 C C . LEU A 1 303 ? -25.798 -2.343 13.772 1.00 30.00 413 LEU D C 1
ATOM 2269 O O . LEU A 1 303 ? -25.802 -3.470 14.267 1.00 30.00 413 LEU D O 1
ATOM 2274 N N . LEU A 1 304 ? -26.529 -1.341 14.247 1.00 30.00 414 LEU D N 1
ATOM 2275 C CA . LEU A 1 304 ? -27.161 -1.410 15.557 1.00 30.00 414 LEU D CA 1
ATOM 2276 C C . LEU A 1 304 ? -28.130 -2.579 15.655 1.00 30.00 414 LEU D C 1
ATOM 2277 O O . LEU A 1 304 ? -28.871 -2.879 14.718 1.00 30.00 414 LEU D O 1
ATOM 2282 N N . VAL A 1 305 ? -28.100 -3.241 16.807 1.00 30.00 415 VAL D N 1
ATOM 2283 C CA . VAL A 1 305 ? -28.856 -4.466 17.026 1.00 30.00 415 VAL D CA 1
ATOM 2284 C C . VAL A 1 305 ? -29.406 -4.460 18.447 1.00 30.00 415 VAL D C 1
ATOM 2285 O O . VAL A 1 305 ? -29.056 -3.585 19.237 1.00 30.00 415 VAL D O 1
ATOM 2287 N N . GLU A 1 306 ? -30.268 -5.416 18.778 1.00 30.00 416 GLU D N 1
ATOM 2288 C CA . GLU A 1 306 ? -30.685 -6.485 17.873 1.00 30.00 416 GLU D CA 1
ATOM 2289 C C . GLU A 1 306 ? -31.517 -6.066 16.661 1.00 30.00 416 GLU D C 1
ATOM 2290 O O . GLU A 1 306 ? -31.328 -6.600 15.563 1.00 30.00 416 GLU D O 1
ATOM 2292 N N . PRO A 1 307 ? -32.497 -5.088 16.902 1.00 30.00 417 PRO D N 1
ATOM 2293 C CA . PRO A 1 307 ? -33.480 -4.990 15.805 1.00 30.00 417 PRO D CA 1
ATOM 2294 C C . PRO A 1 307 ? -32.938 -4.558 14.446 1.00 30.00 417 PRO D C 1
ATOM 2295 O O . PRO A 1 307 ? -33.289 -5.187 13.447 1.00 30.00 417 PRO D O 1
ATOM 2299 N N . LEU A 1 308 ? -32.115 -3.524 14.362 1.00 30.00 418 LEU D N 1
ATOM 2300 C CA . LEU A 1 308 ? -31.770 -3.084 13.024 1.00 30.00 418 LEU D CA 1
ATOM 2301 C C . LEU A 1 308 ? -31.070 -4.218 12.286 1.00 30.00 418 LEU D C 1
ATOM 2302 O O . LEU A 1 308 ? -31.456 -4.567 11.166 1.00 30.00 418 LEU D O 1
ATOM 2304 N N . ASN A 1 309 ? -30.084 -4.838 12.927 1.00 30.00 419 ASN D N 1
ATOM 2305 C CA . ASN A 1 309 ? -29.478 -6.038 12.364 1.00 30.00 419 ASN D CA 1
ATOM 2306 C C . ASN A 1 309 ? -30.435 -7.224 12.369 1.00 30.00 419 ASN D C 1
ATOM 2307 O O . ASN A 1 309 ? -30.596 -7.924 11.366 1.00 30.00 419 ASN D O 1
ATOM 2309 N N . ARG A 1 310 ? -31.095 -7.416 13.509 1.00 30.00 420 ARG D N 1
ATOM 2310 C CA . ARG A 1 310 ? -32.028 -8.519 13.674 1.00 30.00 420 ARG D CA 1
ATOM 2311 C C . ARG A 1 310 ? -33.215 -8.346 12.748 1.00 30.00 420 ARG D C 1
ATOM 2312 O O . ARG A 1 310 ? -33.655 -9.291 12.095 1.00 30.00 420 ARG D O 1
ATOM 2314 N N . LEU A 1 311 ? -33.756 -7.138 12.674 1.00 30.00 421 LEU D N 1
ATOM 2315 C CA . LEU A 1 311 ? -34.973 -6.927 11.897 1.00 30.00 421 LEU D CA 1
ATOM 2316 C C . LEU A 1 311 ? -34.775 -7.237 10.414 1.00 30.00 421 LEU D C 1
ATOM 2317 O O . LEU A 1 311 ? -35.631 -7.863 9.774 1.00 30.00 421 LEU D O 1
ATOM 2322 N N . LEU A 1 312 ? -33.638 -6.816 9.872 1.00 30.00 422 LEU D N 1
ATOM 2323 C CA . LEU A 1 312 ? -33.366 -6.997 8.453 1.00 30.00 422 LEU D CA 1
ATOM 2324 C C . LEU A 1 312 ? -33.303 -8.472 8.075 1.00 30.00 422 LEU D C 1
ATOM 2325 O O . LEU A 1 312 ? -33.843 -8.881 7.047 1.00 30.00 422 LEU D O 1
ATOM 2327 N N . GLN A 1 313 ? -32.652 -9.270 8.914 1.00 30.00 423 GLN D N 1
ATOM 2328 C CA . GLN A 1 313 ? -32.515 -10.697 8.651 1.00 30.00 423 GLN D CA 1
ATOM 2329 C C . GLN A 1 313 ? -33.879 -11.377 8.620 1.00 30.00 423 GLN D C 1
ATOM 2330 O O . GLN A 1 313 ? -34.138 -12.232 7.775 1.00 30.00 423 GLN D O 1
ATOM 2336 N N . ASP A 1 314 ? -34.751 -10.984 9.544 1.00 30.00 424 ASP D N 1
ATOM 2337 C CA . ASP A 1 314 ? -36.105 -11.519 9.597 1.00 30.00 424 ASP D CA 1
ATOM 2338 C C . ASP A 1 314 ? -36.899 -11.122 8.358 1.00 30.00 424 ASP D C 1
ATOM 2339 O O . ASP A 1 314 ? -37.642 -11.928 7.801 1.00 30.00 424 ASP D O 1
ATOM 2341 N N . LYS A 1 315 ? -36.738 -9.873 7.933 1.00 0.00 425 LYS D N 1
ATOM 2342 C CA . LYS A 1 315 ? -37.449 -9.375 6.759 1.00 0.00 425 LYS D CA 1
ATOM 2343 C C . LYS A 1 315 ? -37.060 -10.092 5.464 1.00 0.00 425 LYS D C 1
ATOM 2344 O O . LYS A 1 315 ? -37.903 -10.359 4.610 1.00 0.00 425 LYS D O 1
ATOM 2350 N N . TRP A 1 316 ? -35.772 -10.384 5.327 1.00 0.00 426 TRP D N 1
ATOM 2351 C CA . TRP A 1 316 ? -35.186 -10.859 4.071 1.00 0.00 426 TRP D CA 1
ATOM 2352 C C . TRP A 1 316 ? -34.907 -12.350 3.984 1.00 0.00 426 TRP D C 1
ATOM 2353 O O . TRP A 1 316 ? -35.152 -12.977 2.956 1.00 0.00 426 TRP D O 1
ATOM 2364 N N . ASP A 1 317 ? -34.416 -12.934 5.070 1.00 30.00 427 ASP D N 1
ATOM 2365 C CA . ASP A 1 317 ? -34.136 -14.354 5.033 1.00 30.00 427 ASP D CA 1
ATOM 2366 C C . ASP A 1 317 ? -35.464 -15.036 4.754 1.00 30.00 427 ASP D C 1
ATOM 2367 O O . ASP A 1 317 ? -35.539 -15.975 3.963 1.00 30.00 427 ASP D O 1
ATOM 2369 N N . ARG A 1 318 ? -36.518 -14.572 5.415 1.00 30.00 428 ARG D N 1
ATOM 2370 C CA . ARG A 1 318 ? -37.836 -15.164 5.220 1.00 30.00 428 ARG D CA 1
ATOM 2371 C C . ARG A 1 318 ? -38.415 -15.007 3.809 1.00 30.00 428 ARG D C 1
ATOM 2372 O O . ARG A 1 318 ? -38.936 -15.970 3.249 1.00 30.00 428 ARG D O 1
ATOM 2374 N N . PHE A 1 319 ? -38.331 -13.809 3.233 1.00 30.00 429 PHE D N 1
ATOM 2375 C CA . PHE A 1 319 ? -38.912 -13.597 1.903 1.00 30.00 429 PHE D CA 1
ATOM 2376 C C . PHE A 1 319 ? -38.205 -12.634 0.941 1.00 30.00 429 PHE D C 1
ATOM 2377 O O . PHE A 1 319 ? -38.323 -12.776 -0.276 1.00 30.00 429 PHE D O 1
ATOM 2385 N N . VAL A 1 320 ? -37.492 -11.649 1.477 1.00 30.00 430 VAL D N 1
ATOM 2386 C CA . VAL A 1 320 ? -36.986 -10.542 0.662 1.00 30.00 430 VAL D CA 1
ATOM 2387 C C . VAL A 1 320 ? -35.990 -10.945 -0.426 1.00 30.00 430 VAL D C 1
ATOM 2388 O O . VAL A 1 320 ? -36.054 -10.454 -1.552 1.00 30.00 430 VAL D O 1
ATOM 2392 N N . LYS A 1 321 ? -35.077 -11.843 -0.080 1.00 0.00 431 LYS D N 1
ATOM 2393 C CA . LYS A 1 321 ? -34.044 -12.309 -0.990 1.00 0.00 431 LYS D CA 1
ATOM 2394 C C . LYS A 1 321 ? -34.682 -12.888 -2.243 1.00 0.00 431 LYS D C 1
ATOM 2395 O O . LYS A 1 321 ? -34.212 -12.650 -3.354 1.00 0.00 431 LYS D O 1
ATOM 2397 N N . ARG A 1 322 ? -35.763 -13.638 -2.061 1.00 0.00 432 ARG D N 1
ATOM 2398 C CA . ARG A 1 322 ? -36.479 -14.213 -3.191 1.00 0.00 432 ARG D CA 1
ATOM 2399 C C . ARG A 1 322 ? -37.067 -13.125 -4.083 1.00 0.00 432 ARG D C 1
ATOM 2400 O O . ARG A 1 322 ? -37.016 -13.224 -5.309 1.00 0.00 432 ARG D O 1
ATOM 2402 N N . ILE A 1 323 ? -37.623 -12.090 -3.465 1.00 0.00 433 ILE D N 1
ATOM 2403 C CA . ILE A 1 323 ? -38.259 -11.008 -4.211 1.00 0.00 433 ILE D CA 1
ATOM 2404 C C . ILE A 1 323 ? -37.283 -10.234 -5.096 1.00 0.00 433 ILE D C 1
ATOM 2405 O O . ILE A 1 323 ? -37.614 -9.875 -6.226 1.00 0.00 433 ILE D O 1
ATOM 2410 N N . PHE A 1 324 ? -36.085 -9.977 -4.582 1.00 0.00 434 PHE D N 1
ATOM 2411 C CA . PHE A 1 324 ? -35.100 -9.204 -5.331 1.00 0.00 434 PHE D CA 1
ATOM 2412 C C . PHE A 1 324 ? -34.597 -9.907 -6.591 1.00 0.00 434 PHE D C 1
ATOM 2413 O O . PHE A 1 324 ? -34.461 -9.283 -7.643 1.00 0.00 434 PHE D O 1
ATOM 2421 N N . TYR A 1 325 ? -34.332 -11.206 -6.484 1.00 0.00 435 TYR D N 1
ATOM 2422 C CA . TYR A 1 325 ? -33.845 -11.971 -7.618 1.00 0.00 435 TYR D CA 1
ATOM 2423 C C . TYR A 1 325 ? -34.852 -11.970 -8.759 1.00 0.00 435 TYR D C 1
ATOM 2424 O O . TYR A 1 325 ? -34.474 -11.850 -9.922 1.00 0.00 435 TYR D O 1
ATOM 2433 N N . PHE A 1 326 ? -36.132 -12.064 -8.416 1.00 0.00 436 PHE D N 1
ATOM 2434 C CA . PHE A 1 326 ? -37.177 -12.015 -9.423 1.00 0.00 436 PHE D CA 1
ATOM 2435 C C . PHE A 1 326 ? -37.135 -10.667 -10.126 1.00 0.00 436 PHE D C 1
ATOM 2436 O O . PHE A 1 326 ? -37.296 -10.587 -11.343 1.00 0.00 436 PHE D O 1
ATOM 2444 N N . ASN A 1 327 ? -36.907 -9.606 -9.359 1.00 30.00 437 ASN D N 1
ATOM 2445 C CA . ASN A 1 327 ? -36.805 -8.281 -9.952 1.00 30.00 437 ASN D CA 1
ATOM 2446 C C . ASN A 1 327 ? -35.604 -8.190 -10.886 1.00 30.00 437 ASN D C 1
ATOM 2447 O O . ASN A 1 327 ? -35.691 -7.646 -11.990 1.00 30.00 437 ASN D O 1
ATOM 2452 N N . PHE A 1 328 ? -34.481 -8.741 -10.441 1.00 0.00 438 PHE D N 1
ATOM 2453 C CA . PHE A 1 328 ? -33.261 -8.720 -11.228 1.00 0.00 438 PHE D CA 1
ATOM 2454 C C . PHE A 1 328 ? -33.446 -9.497 -12.524 1.00 0.00 438 PHE D C 1
ATOM 2455 O O . PHE A 1 328 ? -33.089 -9.021 -13.597 1.00 0.00 438 PHE D O 1
ATOM 2463 N N . PHE A 1 329 ? -34.026 -10.690 -12.418 1.00 0.00 439 PHE D N 1
ATOM 2464 C CA . PHE A 1 329 ? -34.261 -11.529 -13.585 1.00 0.00 439 PHE D CA 1
ATOM 2465 C C . PHE A 1 329 ? -35.216 -10.865 -14.571 1.00 0.00 439 PHE D C 1
ATOM 2466 O O . PHE A 1 329 ? -34.998 -10.907 -15.783 1.00 0.00 439 PHE D O 1
ATOM 2474 N N . VAL A 1 330 ? -36.264 -10.239 -14.049 1.00 0.00 440 VAL D N 1
ATOM 2475 C CA . VAL A 1 330 ? -37.231 -9.550 -14.885 1.00 0.00 440 VAL D CA 1
ATOM 2476 C C . VAL A 1 330 ? -36.554 -8.409 -15.619 1.00 0.00 440 VAL D C 1
ATOM 2477 O O . VAL A 1 330 ? -36.823 -8.179 -16.794 1.00 0.00 440 VAL D O 1
ATOM 2481 N N . TYR A 1 331 ? -35.674 -7.692 -14.930 1.00 0.00 441 TYR D N 1
ATOM 2482 C CA . TYR A 1 331 ? -34.957 -6.590 -15.555 1.00 0.00 441 TYR D CA 1
ATOM 2483 C C . TYR A 1 331 ? -34.072 -7.085 -16.681 1.00 0.00 441 TYR D C 1
ATOM 2484 O O . TYR A 1 331 ? -33.950 -6.434 -17.713 1.00 0.00 441 TYR D O 1
ATOM 2493 N N . CYS A 1 332 ? -33.451 -8.241 -16.472 1.00 0.00 442 CYS D N 1
ATOM 2494 C CA . CYS A 1 332 ? -32.476 -8.765 -17.417 1.00 0.00 442 CYS D CA 1
ATOM 2495 C C . CYS A 1 332 ? -33.116 -9.029 -18.770 1.00 0.00 442 CYS D C 1
ATOM 2496 O O . CYS A 1 332 ? -32.535 -8.732 -19.811 1.00 0.00 442 CYS D O 1
ATOM 2499 N N . LEU A 1 333 ? -34.323 -9.578 -18.748 1.00 0.00 443 LEU D N 1
ATOM 2500 C CA . LEU A 1 333 ? -35.044 -9.845 -19.982 1.00 0.00 443 LEU D CA 1
ATOM 2501 C C . LEU A 1 333 ? -35.344 -8.537 -20.691 1.00 0.00 443 LEU D C 1
ATOM 2502 O O . LEU A 1 333 ? -35.220 -8.440 -21.907 1.00 0.00 443 LEU D O 1
ATOM 2504 N N . TYR A 1 334 ? -35.667 -7.502 -19.932 1.00 0.00 444 TYR D N 1
ATOM 2505 C CA . TYR A 1 334 ? -35.984 -6.231 -20.559 1.00 0.00 444 TYR D CA 1
ATOM 2506 C C . TYR A 1 334 ? -34.760 -5.788 -21.346 1.00 0.00 444 TYR D C 1
ATOM 2507 O O . TYR A 1 334 ? -34.876 -5.276 -22.461 1.00 0.00 444 TYR D O 1
ATOM 2516 N N . MET A 1 335 ? -33.585 -5.997 -20.764 1.00 0.00 445 MET D N 1
ATOM 2517 C CA . MET A 1 335 ? -32.328 -5.649 -21.417 1.00 0.00 445 MET D CA 1
ATOM 2518 C C . MET A 1 335 ? -32.075 -6.438 -22.702 1.00 0.00 445 MET D C 1
ATOM 2519 O O . MET A 1 335 ? -31.621 -5.877 -23.699 1.00 0.00 445 MET D O 1
ATOM 2524 N N . ILE A 1 336 ? -32.370 -7.734 -22.682 1.00 0.00 446 ILE D N 1
ATOM 2525 C CA . ILE A 1 336 ? -32.124 -8.586 -23.845 1.00 0.00 446 ILE D CA 1
ATOM 2526 C C . ILE A 1 336 ? -32.968 -8.112 -25.017 1.00 0.00 446 ILE D C 1
ATOM 2527 O O . ILE A 1 336 ? -32.509 -8.045 -26.157 1.00 0.00 446 ILE D O 1
ATOM 2532 N N . ILE A 1 337 ? -34.211 -7.775 -24.704 1.00 0.00 447 ILE D N 1
ATOM 2533 C CA . ILE A 1 337 ? -35.173 -7.252 -25.657 1.00 0.00 447 ILE D CA 1
ATOM 2534 C C . ILE A 1 337 ? -34.777 -5.878 -26.224 1.00 0.00 447 ILE D C 1
ATOM 2535 O O . ILE A 1 337 ? -34.890 -5.662 -27.427 1.00 0.00 447 ILE D O 1
ATOM 2540 N N . PHE A 1 338 ? -34.335 -4.956 -25.376 1.00 0.00 448 PHE D N 1
ATOM 2541 C CA . PHE A 1 338 ? -33.992 -3.612 -25.840 1.00 0.00 448 PHE D CA 1
ATOM 2542 C C . PHE A 1 338 ? -32.834 -3.637 -26.841 1.00 0.00 448 PHE D C 1
ATOM 2543 O O . PHE A 1 338 ? -32.867 -2.963 -27.870 1.00 0.00 448 PHE D O 1
ATOM 2551 N N . THR A 1 339 ? -31.827 -4.449 -26.534 1.00 30.00 449 THR D N 1
ATOM 2552 C CA . THR A 1 339 ? -30.702 -4.724 -27.413 1.00 30.00 449 THR D CA 1
ATOM 2553 C C . THR A 1 339 ? -31.101 -5.510 -28.660 1.00 30.00 449 THR D C 1
ATOM 2554 O O . THR A 1 339 ? -30.609 -5.225 -29.748 1.00 30.00 449 THR D O 1
ATOM 2556 N N . ALA A 1 340 ? -31.986 -6.501 -28.509 1.00 30.00 450 ALA D N 1
ATOM 2557 C CA . ALA A 1 340 ? -32.337 -7.346 -29.637 1.00 30.00 450 ALA D CA 1
ATOM 2558 C C . ALA A 1 340 ? -33.033 -6.581 -30.743 1.00 30.00 450 ALA D C 1
ATOM 2559 O O . ALA A 1 340 ? -32.711 -6.748 -31.919 1.00 30.00 450 ALA D O 1
ATOM 2561 N N . ALA A 1 341 ? -33.983 -5.732 -30.370 1.00 30.00 451 ALA D N 1
ATOM 2562 C CA . ALA A 1 341 ? -34.648 -4.925 -31.368 1.00 30.00 451 ALA D CA 1
ATOM 2563 C C . ALA A 1 341 ? -33.620 -3.993 -31.975 1.00 30.00 451 ALA D C 1
ATOM 2564 O O . ALA A 1 341 ? -33.511 -3.880 -33.193 1.00 30.00 451 ALA D O 1
ATOM 2566 N N . ALA A 1 342 ? -32.815 -3.379 -31.113 1.00 30.00 452 ALA D N 1
ATOM 2567 C CA . ALA A 1 342 ? -31.811 -2.429 -31.564 1.00 30.00 452 ALA D CA 1
ATOM 2568 C C . ALA A 1 342 ? -30.780 -3.127 -32.435 1.00 30.00 452 ALA D C 1
ATOM 2569 O O . ALA A 1 342 ? -30.377 -2.607 -33.474 1.00 30.00 452 ALA D O 1
ATOM 2571 N N . TYR A 1 343 ? -30.384 -4.325 -32.023 1.00 30.00 453 TYR D N 1
ATOM 2572 C CA . TYR A 1 343 ? -29.413 -5.116 -32.769 1.00 30.00 453 TYR D CA 1
ATOM 2573 C C . TYR A 1 343 ? -29.942 -5.476 -34.153 1.00 30.00 453 TYR D C 1
ATOM 2574 O O . TYR A 1 343 ? -29.204 -5.457 -35.137 1.00 30.00 453 TYR D O 1
ATOM 2583 N N . TYR A 1 344 ? -31.223 -5.815 -34.210 1.00 30.00 454 TYR D N 1
ATOM 2584 C CA . TYR A 1 344 ? -31.855 -6.302 -35.433 1.00 30.00 454 TYR D CA 1
ATOM 2585 C C . TYR A 1 344 ? -32.733 -5.273 -36.130 1.00 30.00 454 TYR D C 1
ATOM 2586 O O . TYR A 1 344 ? -33.494 -5.611 -37.031 1.00 30.00 454 TYR D O 1
ATOM 2595 N N . ARG A 1 345 ? -32.632 -4.018 -35.712 1.00 30.00 455 ARG D N 1
ATOM 2596 C CA . ARG A 1 345 ? -33.478 -2.973 -36.266 1.00 30.00 455 ARG D CA 1
ATOM 2597 C C . ARG A 1 345 ? -33.226 -2.859 -37.770 1.00 30.00 455 ARG D C 1
ATOM 2598 O O . ARG A 1 345 ? -32.096 -3.041 -38.231 1.00 30.00 455 ARG D O 1
ATOM 2606 N N . PRO A 1 346 ? -34.279 -2.568 -38.524 1.00 30.00 456 PRO D N 1
ATOM 2607 C CA . PRO A 1 346 ? -34.175 -2.451 -39.981 1.00 30.00 456 PRO D CA 1
ATOM 2608 C C . PRO A 1 346 ? -33.616 -1.096 -40.397 1.00 30.00 456 PRO D C 1
ATOM 2609 O O . PRO A 1 346 ? -34.042 -0.068 -39.870 1.00 30.00 456 PRO D O 1
ATOM 2613 N N . VAL A 1 347 ? -32.673 -1.109 -41.333 1.00 30.00 457 VAL D N 1
ATOM 2614 C CA . VAL A 1 347 ? -32.011 0.108 -41.789 1.00 30.00 457 VAL D CA 1
ATOM 2615 C C . VAL A 1 347 ? -32.966 1.096 -42.454 1.00 30.00 457 VAL D C 1
ATOM 2616 O O . VAL A 1 347 ? -32.853 2.301 -42.252 1.00 30.00 457 VAL D O 1
ATOM 2618 N N . GLU A 1 348 ? -33.893 0.581 -43.257 1.00 30.00 458 GLU D N 1
ATOM 2619 C CA . GLU A 1 348 ? -34.839 1.421 -43.987 1.00 30.00 458 GLU D CA 1
ATOM 2620 C C . GLU A 1 348 ? -34.087 2.412 -44.873 1.00 30.00 458 GLU D C 1
ATOM 2621 O O . GLU A 1 348 ? -33.120 2.036 -45.537 1.00 30.00 458 GLU D O 1
ATOM 2622 N N . GLY A 1 349 ? -34.488 3.683 -44.853 1.00 30.00 459 GLY D N 1
ATOM 2623 C CA . GLY A 1 349 ? -35.701 4.135 -44.192 1.00 30.00 459 GLY D CA 1
ATOM 2624 C C . GLY A 1 349 ? -35.506 4.591 -42.759 1.00 30.00 459 GLY D C 1
ATOM 2625 O O . GLY A 1 349 ? -34.541 4.209 -42.103 1.00 30.00 459 GLY D O 1
ATOM 2626 N N . LEU A 1 350 ? -36.429 5.410 -42.269 1.00 30.00 460 LEU D N 1
ATOM 2627 C CA . LEU A 1 350 ? -36.405 5.820 -40.871 1.00 30.00 460 LEU D CA 1
ATOM 2628 C C . LEU A 1 350 ? -37.732 5.504 -40.195 1.00 30.00 460 LEU D C 1
ATOM 2629 O O . LEU A 1 350 ? -38.789 5.929 -40.661 1.00 30.00 460 LEU D O 1
ATOM 2631 N N . PRO A 1 351 ? -37.677 4.765 -39.092 1.00 30.00 461 PRO D N 1
ATOM 2632 C CA . PRO A 1 351 ? -38.886 4.471 -38.318 1.00 30.00 461 PRO D CA 1
ATOM 2633 C C . PRO A 1 351 ? -39.956 3.833 -39.206 1.00 30.00 461 PRO D C 1
ATOM 2634 O O . PRO A 1 351 ? -39.660 2.896 -39.949 1.00 30.00 461 PRO D O 1
ATOM 2636 N N . PRO A 1 352 ? -41.180 4.347 -39.132 1.00 30.00 462 PRO D N 1
ATOM 2637 C CA . PRO A 1 352 ? -42.271 3.921 -40.013 1.00 30.00 462 PRO D CA 1
ATOM 2638 C C . PRO A 1 352 ? -42.055 4.452 -41.429 1.00 30.00 462 PRO D C 1
ATOM 2639 O O . PRO A 1 352 ? -41.330 5.433 -41.591 1.00 30.00 462 PRO D O 1
ATOM 2641 N N . TYR A 1 353 ? -42.657 3.820 -42.435 1.00 30.00 463 TYR D N 1
ATOM 2642 C CA . TYR A 1 353 ? -43.535 2.670 -42.245 1.00 30.00 463 TYR D CA 1
ATOM 2643 C C . TYR A 1 353 ? -42.800 1.397 -41.839 1.00 30.00 463 TYR D C 1
ATOM 2644 O O . TYR A 1 353 ? -41.698 1.123 -42.312 1.00 30.00 463 TYR D O 1
ATOM 2645 N N . LYS A 1 354 ? -43.431 0.617 -40.967 1.00 30.00 464 LYS D N 1
ATOM 2646 C CA . LYS A 1 354 ? -42.934 -0.704 -40.604 1.00 30.00 464 LYS D CA 1
ATOM 2647 C C . LYS A 1 354 ? -44.013 -1.720 -40.959 1.00 30.00 464 LYS D C 1
ATOM 2648 O O . LYS A 1 354 ? -45.176 -1.543 -40.597 1.00 30.00 464 LYS D O 1
ATOM 2649 N N . LEU A 1 355 ? -43.636 -2.747 -41.714 1.00 30.00 465 LEU D N 1
ATOM 2650 C CA . LEU A 1 355 ? -44.597 -3.725 -42.209 1.00 30.00 465 LEU D CA 1
ATOM 2651 C C . LEU A 1 355 ? -45.282 -4.511 -41.097 1.00 30.00 465 LEU D C 1
ATOM 2652 O O . LEU A 1 355 ? -46.488 -4.748 -41.147 1.00 30.00 465 LEU D O 1
ATOM 2657 N N . LYS A 1 356 ? -44.508 -4.915 -40.096 1.00 30.00 466 LYS D N 1
ATOM 2658 C CA . LYS A 1 356 ? -45.047 -5.689 -38.986 1.00 30.00 466 LYS D CA 1
ATOM 2659 C C . LYS A 1 356 ? -45.727 -6.950 -39.510 1.00 30.00 466 LYS D C 1
ATOM 2660 O O . LYS A 1 356 ? -46.771 -7.358 -39.003 1.00 30.00 466 LYS D O 1
ATOM 2661 N N . ASN A 1 357 ? -45.131 -7.561 -40.529 1.00 30.00 467 ASN D N 1
ATOM 2662 C CA . ASN A 1 357 ? -45.708 -8.746 -41.152 1.00 30.00 467 ASN D CA 1
ATOM 2663 C C . ASN A 1 357 ? -44.821 -9.982 -41.045 1.00 30.00 467 ASN D C 1
ATOM 2664 O O . ASN A 1 357 ? -43.634 -9.939 -41.367 1.00 30.00 467 ASN D O 1
ATOM 2669 N N . THR A 1 358 ? -45.410 -11.084 -40.593 1.00 30.00 468 THR D N 1
ATOM 2670 C CA . THR A 1 358 ? -44.693 -12.346 -40.459 1.00 30.00 468 THR D CA 1
ATOM 2671 C C . THR A 1 358 ? -43.927 -12.406 -39.142 1.00 30.00 468 THR D C 1
ATOM 2672 O O . THR A 1 358 ? -43.942 -11.454 -38.362 1.00 30.00 468 THR D O 1
ATOM 2673 N N . VAL A 1 359 ? -43.258 -13.528 -38.900 1.00 30.00 469 VAL D N 1
ATOM 2674 C CA . VAL A 1 359 ? -42.481 -13.700 -37.681 1.00 30.00 469 VAL D CA 1
ATOM 2675 C C . VAL A 1 359 ? -41.325 -12.708 -37.602 1.00 30.00 469 VAL D C 1
ATOM 2676 O O . VAL A 1 359 ? -41.055 -12.139 -36.543 1.00 30.00 469 VAL D O 1
ATOM 2677 N N . GLY A 1 360 ? -40.646 -12.503 -38.726 1.00 30.00 470 GLY D N 1
ATOM 2678 C CA . GLY A 1 360 ? -39.523 -11.584 -38.773 1.00 30.00 470 GLY D CA 1
ATOM 2679 C C . GLY A 1 360 ? -39.932 -10.153 -38.487 1.00 30.00 470 GLY D C 1
ATOM 2680 O O . GLY A 1 360 ? -39.248 -9.433 -37.761 1.00 30.00 470 GLY D O 1
ATOM 2681 N N . ASP A 1 361 ? -41.058 -9.743 -39.060 1.00 30.00 471 ASP D N 1
ATOM 2682 C CA . ASP A 1 361 ? -41.593 -8.409 -38.832 1.00 30.00 471 ASP D CA 1
ATOM 2683 C C . ASP A 1 361 ? -42.472 -8.396 -37.589 1.00 30.00 471 ASP D C 1
ATOM 2684 O O . ASP A 1 361 ? -42.912 -7.339 -37.135 1.00 30.00 471 ASP D O 1
ATOM 2686 N N . TYR A 1 362 ? -42.727 -9.581 -37.045 1.00 0.00 472 TYR D N 1
ATOM 2687 C CA . TYR A 1 362 ? -43.603 -9.716 -35.886 1.00 0.00 472 TYR D CA 1
ATOM 2688 C C . TYR A 1 362 ? -42.841 -9.793 -34.564 1.00 0.00 472 TYR D C 1
ATOM 2689 O O . TYR A 1 362 ? -43.246 -9.185 -33.573 1.00 0.00 472 TYR D O 1
ATOM 2698 N N . PHE A 1 363 ? -41.738 -10.537 -34.549 1.00 0.00 473 PHE D N 1
ATOM 2699 C CA . PHE A 1 363 ? -40.932 -10.666 -33.340 1.00 0.00 473 PHE D CA 1
ATOM 2700 C C . PHE A 1 363 ? -40.249 -9.358 -32.951 1.00 0.00 473 PHE D C 1
ATOM 2701 O O . PHE A 1 363 ? -40.259 -8.972 -31.783 1.00 0.00 473 PHE D O 1
ATOM 2709 N N . ARG A 1 364 ? -39.654 -8.686 -33.932 1.00 30.00 474 ARG D N 1
ATOM 2710 C CA . ARG A 1 364 ? -38.967 -7.420 -33.693 1.00 30.00 474 ARG D CA 1
ATOM 2711 C C . ARG A 1 364 ? -39.914 -6.324 -33.206 1.00 30.00 474 ARG D C 1
ATOM 2712 O O . ARG A 1 364 ? -39.576 -5.552 -32.309 1.00 30.00 474 ARG D O 1
ATOM 2720 N N . VAL A 1 365 ? -41.101 -6.263 -33.799 1.00 0.00 475 VAL D N 1
ATOM 2721 C CA . VAL A 1 365 ? -42.095 -5.257 -33.434 1.00 0.00 475 VAL D CA 1
ATOM 2722 C C . VAL A 1 365 ? -42.569 -5.420 -31.995 1.00 0.00 475 VAL D C 1
ATOM 2723 O O . VAL A 1 365 ? -42.771 -4.434 -31.289 1.00 0.00 475 VAL D O 1
ATOM 2727 N N . THR A 1 366 ? -42.735 -6.657 -31.559 1.00 0.00 476 THR D N 1
ATOM 2728 C CA . THR A 1 366 ? -43.116 -6.906 -30.181 1.00 0.00 476 THR D CA 1
ATOM 2729 C C . THR A 1 366 ? -42.021 -6.387 -29.270 1.00 0.00 476 THR D C 1
ATOM 2730 O O . THR A 1 366 ? -42.295 -5.760 -28.256 1.00 0.00 476 THR D O 1
ATOM 2732 N N . GLY A 1 367 ? -40.775 -6.652 -29.640 1.00 0.00 477 GLY D N 1
ATOM 2733 C CA . GLY A 1 367 ? -39.654 -6.194 -28.847 1.00 0.00 477 GLY D CA 1
ATOM 2734 C C . GLY A 1 367 ? -39.602 -4.684 -28.710 1.00 0.00 477 GLY D C 1
ATOM 2735 O O . GLY A 1 367 ? -39.326 -4.166 -27.630 1.00 0.00 477 GLY D O 1
ATOM 2736 N N . GLU A 1 368 ? -39.833 -3.983 -29.811 1.00 0.00 478 GLU D N 1
ATOM 2737 C CA . GLU A 1 368 ? -39.780 -2.525 -29.813 1.00 0.00 478 GLU D CA 1
ATOM 2738 C C . GLU A 1 368 ? -40.851 -1.947 -28.902 1.00 0.00 478 GLU D C 1
ATOM 2739 O O . GLU A 1 368 ? -40.605 -0.998 -28.161 1.00 0.00 478 GLU D O 1
ATOM 2741 N N . ILE A 1 369 ? -42.059 -2.488 -28.992 1.00 0.00 479 ILE D N 1
ATOM 2742 C CA . ILE A 1 369 ? -43.134 -2.068 -28.105 1.00 0.00 479 ILE D CA 1
ATOM 2743 C C . ILE A 1 369 ? -42.820 -2.420 -26.655 1.00 0.00 479 ILE D C 1
ATOM 2744 O O . ILE A 1 369 ? -43.057 -1.628 -25.748 1.00 0.00 479 ILE D O 1
ATOM 2746 N N . LEU A 1 370 ? -42.282 -3.616 -26.446 1.00 0.00 480 LEU D N 1
ATOM 2747 C CA . LEU A 1 370 ? -41.957 -4.069 -25.103 1.00 0.00 480 LEU D CA 1
ATOM 2748 C C . LEU A 1 370 ? -40.888 -3.197 -24.461 1.00 0.00 480 LEU D C 1
ATOM 2749 O O . LEU A 1 370 ? -40.987 -2.848 -23.291 1.00 0.00 480 LEU D O 1
ATOM 2751 N N . SER A 1 371 ? -39.864 -2.843 -25.234 1.00 0.00 481 SER D N 1
ATOM 2752 C CA . SER A 1 371 ? -38.782 -2.012 -24.719 1.00 0.00 481 SER D CA 1
ATOM 2753 C C . SER A 1 371 ? -39.277 -0.632 -24.326 1.00 0.00 481 SER D C 1
ATOM 2754 O O . SER A 1 371 ? -38.917 -0.112 -23.274 1.00 0.00 481 SER D O 1
ATOM 2756 N N . VAL A 1 372 ? -40.110 -0.014 -25.151 1.00 0.00 482 VAL D N 1
ATOM 2757 C CA . VAL A 1 372 ? -40.649 1.293 -24.790 1.00 0.00 482 VAL D CA 1
ATOM 2758 C C . VAL A 1 372 ? -41.505 1.190 -23.526 1.00 0.00 482 VAL D C 1
ATOM 2759 O O . VAL A 1 372 ? -41.427 2.038 -22.627 1.00 0.00 482 VAL D O 1
ATOM 2763 N N . SER A 1 373 ? -42.301 0.129 -23.463 1.00 0.00 483 SER D N 1
ATOM 2764 C CA . SER A 1 373 ? -43.172 -0.110 -22.318 1.00 0.00 483 SER D CA 1
ATOM 2765 C C . SER A 1 373 ? -42.306 -0.298 -21.086 1.00 0.00 483 SER D C 1
ATOM 2766 O O . SER A 1 373 ? -42.630 0.195 -20.005 1.00 0.00 483 SER D O 1
ATOM 2768 N N . GLY A 1 374 ? -41.195 -0.995 -21.265 1.00 0.00 484 GLY D N 1
ATOM 2769 C CA . GLY A 1 374 ? -40.238 -1.191 -20.200 1.00 0.00 484 GLY D CA 1
ATOM 2770 C C . GLY A 1 374 ? -39.718 0.168 -19.783 1.00 0.00 484 GLY D C 1
ATOM 2771 O O . GLY A 1 374 ? -39.491 0.425 -18.606 1.00 0.00 484 GLY D O 1
ATOM 2772 N N . GLY A 1 375 ? -39.529 1.036 -20.767 1.00 0.00 485 GLY D N 1
ATOM 2773 C CA . GLY A 1 375 ? -39.046 2.376 -20.514 1.00 0.00 485 GLY D CA 1
ATOM 2774 C C . GLY A 1 375 ? -39.983 3.193 -19.647 1.00 0.00 485 GLY D C 1
ATOM 2775 O O . GLY A 1 375 ? -39.527 3.944 -18.788 1.00 0.00 485 GLY D O 1
ATOM 2776 N N . VAL A 1 376 ? -41.287 3.066 -19.858 1.00 0.00 486 VAL D N 1
ATOM 2777 C CA . VAL A 1 376 ? -42.260 3.865 -19.109 1.00 0.00 486 VAL D CA 1
ATOM 2778 C C . VAL A 1 376 ? -42.212 3.577 -17.608 1.00 0.00 486 VAL D C 1
ATOM 2779 O O . VAL A 1 376 ? -42.367 4.481 -16.779 1.00 0.00 486 VAL D O 1
ATOM 2781 N N . TYR A 1 377 ? -41.998 2.317 -17.246 1.00 0.00 487 TYR D N 1
ATOM 2782 C CA . TYR A 1 377 ? -42.057 1.934 -15.841 1.00 0.00 487 TYR D CA 1
ATOM 2783 C C . TYR A 1 377 ? -40.996 2.674 -15.037 1.00 0.00 487 TYR D C 1
ATOM 2784 O O . TYR A 1 377 ? -41.257 3.145 -13.930 1.00 0.00 487 TYR D O 1
ATOM 2793 N N . PHE A 1 378 ? -39.803 2.788 -15.605 1.00 0.00 488 PHE D N 1
ATOM 2794 C CA . PHE A 1 378 ? -38.719 3.510 -14.954 1.00 0.00 488 PHE D CA 1
ATOM 2795 C C . PHE A 1 378 ? -39.064 4.984 -14.786 1.00 0.00 488 PHE D C 1
ATOM 2796 O O . PHE A 1 378 ? -38.765 5.589 -13.758 1.00 0.00 488 PHE D O 1
ATOM 2804 N N . PHE A 1 379 ? -39.697 5.558 -15.804 1.00 0.00 489 PHE D N 1
ATOM 2805 C CA . PHE A 1 379 ? -40.065 6.967 -15.772 1.00 0.00 489 PHE D CA 1
ATOM 2806 C C . PHE A 1 379 ? -41.136 7.216 -14.718 1.00 0.00 489 PHE D C 1
ATOM 2807 O O . PHE A 1 379 ? -41.060 8.182 -13.957 1.00 0.00 489 PHE D O 1
ATOM 2809 N N . PHE A 1 380 ? -42.138 6.344 -14.673 1.00 0.00 490 PHE D N 1
ATOM 2810 C CA . PHE A 1 380 ? -43.177 6.424 -13.648 1.00 0.00 490 PHE D CA 1
ATOM 2811 C C . PHE A 1 380 ? -42.643 6.195 -12.231 1.00 0.00 490 PHE D C 1
ATOM 2812 O O . PHE A 1 380 ? -43.027 6.897 -11.297 1.00 0.00 490 PHE D O 1
ATOM 2820 N N . ARG A 1 381 ? -41.754 5.216 -12.080 1.00 0.00 491 ARG D N 1
ATOM 2821 C CA . ARG A 1 381 ? -41.163 4.903 -10.779 1.00 0.00 491 ARG D CA 1
ATOM 2822 C C . ARG A 1 381 ? -40.276 6.047 -10.312 1.00 0.00 491 ARG D C 1
ATOM 2823 O O . ARG A 1 381 ? -40.243 6.411 -9.139 1.00 0.00 491 ARG D O 1
ATOM 2825 N N . GLY A 1 382 ? -39.522 6.613 -11.250 1.00 0.00 492 GLY D N 1
ATOM 2826 C CA . GLY A 1 382 ? -38.617 7.711 -10.951 1.00 0.00 492 GLY D CA 1
ATOM 2827 C C . GLY A 1 382 ? -39.304 8.976 -10.472 1.00 0.00 492 GLY D C 1
ATOM 2828 O O . GLY A 1 382 ? -38.830 9.654 -9.553 1.00 0.00 492 GLY D O 1
ATOM 2829 N N . ILE A 1 383 ? -40.432 9.294 -11.097 1.00 30.00 493 ILE D N 1
ATOM 2830 C CA . ILE A 1 383 ? -41.159 10.518 -10.794 1.00 30.00 493 ILE D CA 1
ATOM 2831 C C . ILE A 1 383 ? -41.618 10.509 -9.344 1.00 30.00 493 ILE D C 1
ATOM 2832 O O . ILE A 1 383 ? -41.567 11.530 -8.660 1.00 30.00 493 ILE D O 1
ATOM 2834 N N . GLN A 1 384 ? -42.061 9.346 -8.879 1.00 30.00 494 GLN D N 1
ATOM 2835 C CA . GLN A 1 384 ? -42.494 9.198 -7.498 1.00 30.00 494 GLN D CA 1
ATOM 2836 C C . GLN A 1 384 ? -41.324 9.472 -6.562 1.00 30.00 494 GLN D C 1
ATOM 2837 O O . GLN A 1 384 ? -41.487 10.107 -5.520 1.00 30.00 494 GLN D O 1
ATOM 2839 N N . TYR A 1 385 ? -40.145 8.990 -6.938 1.00 30.00 495 TYR D N 1
ATOM 2840 C CA . TYR A 1 385 ? -38.947 9.216 -6.142 1.00 30.00 495 TYR D CA 1
ATOM 2841 C C . TYR A 1 385 ? -38.627 10.705 -6.065 1.00 30.00 495 TYR D C 1
ATOM 2842 O O . TYR A 1 385 ? -38.282 11.219 -5.001 1.00 30.00 495 TYR D O 1
ATOM 2851 N N . PHE A 1 386 ? -38.717 11.395 -7.197 1.00 30.00 496 PHE D N 1
ATOM 2852 C CA . PHE A 1 386 ? -38.654 12.852 -7.206 1.00 30.00 496 PHE D CA 1
ATOM 2853 C C . PHE A 1 386 ? -39.857 13.461 -6.480 1.00 30.00 496 PHE D C 1
ATOM 2854 O O . PHE A 1 386 ? -39.728 14.433 -5.735 1.00 30.00 496 PHE D O 1
ATOM 2862 N N . LEU A 1 387 ? -41.027 12.873 -6.711 1.00 30.00 497 LEU D N 1
ATOM 2863 C CA . LEU A 1 387 ? -42.281 13.328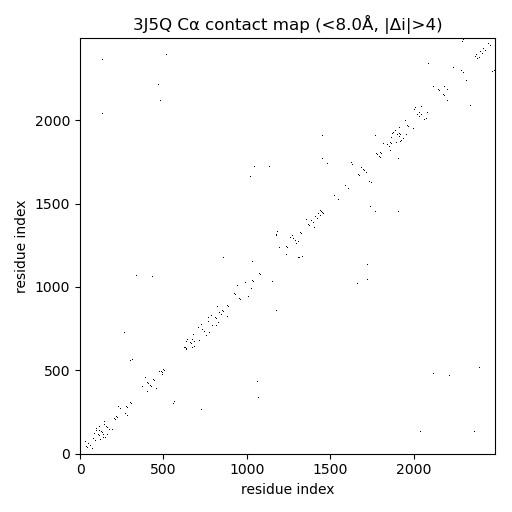 -6.109 1.00 30.00 497 LEU D CA 1
ATOM 2864 C C . LEU A 1 387 ? -42.406 13.098 -4.602 1.00 30.00 497 LEU D C 1
ATOM 2865 O O . LEU A 1 387 ? -42.869 13.972 -3.871 1.00 30.00 497 LEU D O 1
ATOM 2867 N N . GLN A 1 388 ? -42.029 11.911 -4.140 1.00 30.00 498 GLN D N 1
ATOM 2868 C CA . GLN A 1 388 ? -42.142 11.586 -2.721 1.00 30.00 498 GLN D CA 1
ATOM 2869 C C . GLN A 1 388 ? -41.256 12.498 -1.879 1.00 30.00 498 GLN D C 1
ATOM 2870 O O . GLN A 1 388 ? -41.642 12.942 -0.798 1.00 30.00 498 GLN D O 1
ATOM 2876 N N . ARG A 1 389 ? -40.062 12.764 -2.393 1.00 30.00 499 ARG D N 1
ATOM 2877 C CA . ARG A 1 389 ? -39.066 13.588 -1.719 1.00 30.00 499 ARG D CA 1
ATOM 2878 C C . ARG A 1 389 ? -38.452 14.592 -2.688 1.00 30.00 499 ARG D C 1
ATOM 2879 O O . ARG A 1 389 ? -37.418 14.327 -3.300 1.00 30.00 499 ARG D O 1
ATOM 2887 N N . ARG A 1 390 ? -39.096 15.746 -2.821 1.00 30.00 500 ARG D N 1
ATOM 2888 C CA . ARG A 1 390 ? -38.649 16.780 -3.748 1.00 30.00 500 ARG D CA 1
ATOM 2889 C C . ARG A 1 390 ? -37.268 17.330 -3.404 1.00 30.00 500 ARG D C 1
ATOM 2890 O O . ARG A 1 390 ? -36.454 17.581 -4.292 1.00 30.00 500 ARG D O 1
ATOM 2892 N N . PRO A 1 391 ? -37.008 17.524 -2.115 1.00 30.00 501 PRO D N 1
ATOM 2893 C CA . PRO A 1 391 ? -35.741 18.117 -1.673 1.00 30.00 501 PRO D CA 1
ATOM 2894 C C . PRO A 1 391 ? -34.539 17.246 -2.023 1.00 30.00 501 PRO D C 1
ATOM 2895 O O . PRO A 1 391 ? -34.602 16.024 -1.888 1.00 30.00 501 PRO D O 1
ATOM 2897 N N . SER A 1 392 ? -33.456 17.885 -2.458 1.00 30.00 502 SER D N 1
ATOM 2898 C CA . SER A 1 392 ? -32.231 17.187 -2.837 1.00 30.00 502 SER D CA 1
ATOM 2899 C C . SER A 1 392 ? -32.510 15.890 -3.594 1.00 30.00 502 SER D C 1
ATOM 2900 O O . SER A 1 392 ? -31.705 14.960 -3.572 1.00 30.00 502 SER D O 1
ATOM 2903 N N . VAL A 1 398 ? -25.293 12.879 -6.218 1.00 30.00 508 VAL D N 1
ATOM 2904 C CA . VAL A 1 398 ? -24.546 11.910 -5.426 1.00 30.00 508 VAL D CA 1
ATOM 2905 C C . VAL A 1 398 ? -25.436 10.753 -4.987 1.00 30.00 508 VAL D C 1
ATOM 2906 O O . VAL A 1 398 ? -25.583 9.763 -5.704 1.00 30.00 508 VAL D O 1
ATOM 2910 N N . ASP A 1 399 ? -26.063 10.905 -3.825 1.00 30.00 509 ASP D N 1
ATOM 2911 C CA . ASP A 1 399 ? -26.921 9.863 -3.271 1.00 30.00 509 ASP D CA 1
ATOM 2912 C C . ASP A 1 399 ? -28.401 10.247 -3.363 1.00 30.00 509 ASP D C 1
ATOM 2913 O O . ASP A 1 399 ? -28.773 11.362 -2.998 1.00 30.00 509 ASP D O 1
ATOM 2915 N N . SER A 1 400 ? -29.245 9.342 -3.866 1.00 30.00 510 SER D N 1
ATOM 2916 C CA . SER A 1 400 ? -28.833 7.994 -4.257 1.00 30.00 510 SER D CA 1
ATOM 2917 C C . SER A 1 400 ? -28.312 7.971 -5.688 1.00 30.00 510 SER D C 1
ATOM 2918 O O . SER A 1 400 ? -28.983 8.417 -6.617 1.00 30.00 510 SER D O 1
ATOM 2921 N N . TYR A 1 401 ? -27.099 7.455 -5.846 1.00 30.00 511 TYR D N 1
ATOM 2922 C CA . TYR A 1 401 ? -26.436 7.404 -7.142 1.00 30.00 511 TYR D CA 1
ATOM 2923 C C . TYR A 1 401 ? -27.132 6.531 -8.186 1.00 30.00 511 TYR D C 1
ATOM 2924 O O . TYR A 1 401 ? -27.190 6.897 -9.359 1.00 30.00 511 TYR D O 1
ATOM 2933 N N . SER A 1 402 ? -27.643 5.374 -7.773 1.00 30.00 512 SER D N 1
ATOM 2934 C CA . SER A 1 402 ? -28.069 4.375 -8.745 1.00 30.00 512 SER D CA 1
ATOM 2935 C C . SER A 1 402 ? -29.478 4.648 -9.248 1.00 30.00 512 SER D C 1
ATOM 2936 O O . SER A 1 402 ? -29.759 4.500 -10.437 1.00 30.00 512 SER D O 1
ATOM 2939 N N . GLU A 1 403 ? -30.362 5.049 -8.343 1.00 30.00 513 GLU D N 1
ATOM 2940 C CA . GLU A 1 403 ? -31.729 5.350 -8.718 1.00 30.00 513 GLU D CA 1
ATOM 2941 C C . GLU A 1 403 ? -31.659 6.467 -9.744 1.00 30.00 513 GLU D C 1
ATOM 2942 O O . GLU A 1 403 ? -32.430 6.495 -10.701 1.00 30.00 513 GLU D O 1
ATOM 2948 N N . ILE A 1 404 ? -30.739 7.402 -9.533 1.00 0.00 514 ILE D N 1
ATOM 2949 C CA . ILE A 1 404 ? -30.638 8.572 -10.394 1.00 0.00 514 ILE D CA 1
ATOM 2950 C C . ILE A 1 404 ? -30.309 8.166 -11.824 1.00 0.00 514 ILE D C 1
ATOM 2951 O O . ILE A 1 404 ? -30.851 8.720 -12.778 1.00 0.00 514 ILE D O 1
ATOM 2956 N N . LEU A 1 405 ? -29.416 7.195 -11.965 1.00 0.00 515 LEU D N 1
ATOM 2957 C CA . LEU A 1 405 ? -29.036 6.697 -13.279 1.00 0.00 515 LEU D CA 1
ATOM 2958 C C . LEU A 1 405 ? -30.214 6.056 -14.004 1.00 0.00 515 LEU D C 1
ATOM 2959 O O . LEU A 1 405 ? -30.376 6.226 -15.212 1.00 0.00 515 LEU D O 1
ATOM 2964 N N . PHE A 1 406 ? -31.059 5.351 -13.261 1.00 0.00 516 PHE D N 1
ATOM 2965 C CA . PHE A 1 406 ? -32.185 4.649 -13.863 1.00 0.00 516 PHE D CA 1
ATOM 2966 C C . PHE A 1 406 ? -33.123 5.636 -14.544 1.00 0.00 516 PHE D C 1
ATOM 2967 O O . PHE A 1 406 ? -33.626 5.376 -15.637 1.00 0.00 516 PHE D O 1
ATOM 2975 N N . PHE A 1 407 ? -33.353 6.772 -13.896 1.00 0.00 517 PHE D N 1
ATOM 2976 C CA . PHE A 1 407 ? -34.227 7.805 -14.444 1.00 0.00 517 PHE D CA 1
ATOM 2977 C C . PHE A 1 407 ? -33.661 8.356 -15.761 1.00 0.00 517 PHE D C 1
ATOM 2978 O O . PHE A 1 407 ? -34.404 8.612 -16.708 1.00 0.00 517 PHE D O 1
ATOM 2986 N N . VAL A 1 408 ? -32.347 8.538 -15.802 1.00 0.00 518 VAL D N 1
ATOM 2987 C CA . VAL A 1 408 ? -31.683 9.109 -16.968 1.00 0.00 518 VAL D CA 1
ATOM 2988 C C . VAL A 1 408 ? -31.843 8.240 -18.211 1.00 0.00 518 VAL D C 1
ATOM 2989 O O . VAL A 1 408 ? -32.037 8.748 -19.316 1.00 0.00 518 VAL D O 1
ATOM 2993 N N . GLN A 1 409 ? -31.640 6.938 -18.034 1.00 0.00 519 GLN D N 1
ATOM 2994 C CA . GLN A 1 409 ? -31.756 5.972 -19.123 1.00 0.00 519 GLN D CA 1
ATOM 2995 C C . GLN A 1 409 ? -33.173 5.836 -19.675 1.00 0.00 519 GLN D C 1
ATOM 2996 O O . GLN A 1 409 ? -33.373 5.782 -20.888 1.00 0.00 519 GLN D O 1
ATOM 3002 N N . SER A 1 410 ? -34.147 5.766 -18.774 1.00 0.00 520 SER D N 1
ATOM 3003 C CA . SER A 1 410 ? -35.542 5.625 -19.170 1.00 0.00 520 SER D CA 1
ATOM 3004 C C . SER A 1 410 ? -35.979 6.842 -19.969 1.00 0.00 520 SER D C 1
ATOM 3005 O O . SER A 1 410 ? -36.686 6.722 -20.969 1.00 0.00 520 SER D O 1
ATOM 3008 N N . LEU A 1 411 ? -35.547 8.015 -19.523 1.00 0.00 521 LEU D N 1
ATOM 3009 C CA . LEU A 1 411 ? -35.843 9.253 -20.226 1.00 0.00 521 LEU D CA 1
ATOM 3010 C C . LEU A 1 411 ? -35.205 9.219 -21.608 1.00 0.00 521 LEU D C 1
ATOM 3011 O O . LEU A 1 411 ? -35.796 9.664 -22.590 1.00 0.00 521 LEU D O 1
ATOM 3016 N N . PHE A 1 412 ? -33.998 8.671 -21.684 1.00 0.00 522 PHE D N 1
ATOM 3017 C CA . PHE A 1 412 ? -33.272 8.634 -22.944 1.00 0.00 522 PHE D CA 1
ATOM 3018 C C . PHE A 1 412 ? -34.055 7.821 -23.963 1.00 0.00 522 PHE D C 1
ATOM 3019 O O . PHE A 1 412 ? -34.136 8.186 -25.134 1.00 0.00 522 PHE D O 1
ATOM 3027 N N . MET A 1 413 ? -34.638 6.719 -23.507 1.00 0.00 523 MET D N 1
ATOM 3028 C CA . MET A 1 413 ? -35.474 5.892 -24.363 1.00 0.00 523 MET D CA 1
ATOM 3029 C C . MET A 1 413 ? -36.700 6.669 -24.833 1.00 0.00 523 MET D C 1
ATOM 3030 O O . MET A 1 413 ? -37.102 6.570 -25.992 1.00 0.00 523 MET D O 1
ATOM 3035 N N . LEU A 1 414 ? -37.279 7.446 -23.923 1.00 0.00 524 LEU D N 1
ATOM 3036 C CA . LEU A 1 414 ? -38.454 8.247 -24.229 1.00 0.00 524 LEU D CA 1
ATOM 3037 C C . LEU A 1 414 ? -38.123 9.269 -25.305 1.00 0.00 524 LEU D C 1
ATOM 3038 O O . LEU A 1 414 ? -38.921 9.519 -26.208 1.00 0.00 524 LEU D O 1
ATOM 3040 N N . VAL A 1 415 ? -36.935 9.856 -25.208 1.00 0.00 525 VAL D N 1
ATOM 3041 C CA . VAL A 1 415 ? -36.493 10.835 -26.189 1.00 0.00 525 VAL D CA 1
ATOM 3042 C C . VAL A 1 415 ? -36.404 10.171 -27.554 1.00 0.00 525 VAL D C 1
ATOM 3043 O O . VAL A 1 415 ? -36.788 10.753 -28.568 1.00 0.00 525 VAL D O 1
ATOM 3047 N N . SER A 1 416 ? -35.897 8.943 -27.572 1.00 0.00 526 SER D N 1
ATOM 3048 C CA . SER A 1 416 ? -35.801 8.173 -28.805 1.00 0.00 526 SER D CA 1
ATOM 3049 C C . SER A 1 416 ? -37.182 7.886 -29.384 1.00 0.00 526 SER D C 1
ATOM 3050 O O . SER A 1 416 ? -37.386 7.961 -30.596 1.00 0.00 526 SER D O 1
ATOM 3053 N N . VAL A 1 417 ? -38.131 7.558 -28.511 1.00 30.00 527 VAL D N 1
ATOM 3054 C CA . VAL A 1 417 ? -39.474 7.200 -28.945 1.00 30.00 527 VAL D CA 1
ATOM 3055 C C . VAL A 1 417 ? -40.161 8.389 -29.606 1.00 30.00 527 VAL D C 1
ATOM 3056 O O . VAL A 1 417 ? -40.816 8.241 -30.637 1.00 30.00 527 VAL D O 1
ATOM 3058 N N . VAL A 1 418 ? -40.004 9.565 -29.008 1.00 0.00 528 VAL D N 1
ATOM 3059 C CA . VAL A 1 418 ? -40.574 10.778 -29.572 1.00 0.00 528 VAL D CA 1
ATOM 3060 C C . VAL A 1 418 ? -39.938 11.022 -30.931 1.00 0.00 528 VAL D C 1
ATOM 3061 O O . VAL A 1 418 ? -40.610 11.409 -31.886 1.00 0.00 528 VAL D O 1
ATOM 3063 N N . LEU A 1 419 ? -38.634 10.785 -31.006 1.00 0.00 529 LEU D N 1
ATOM 3064 C CA . LEU A 1 419 ? -37.902 10.915 -32.257 1.00 0.00 529 LEU D CA 1
ATOM 3065 C C . LEU A 1 419 ? -38.405 9.914 -33.290 1.00 0.00 529 LEU D C 1
ATOM 3066 O O . LEU A 1 419 ? -38.531 10.239 -34.470 1.00 0.00 529 LEU D O 1
ATOM 3068 N N . TYR A 1 420 ? -38.687 8.698 -32.835 1.00 0.00 530 TYR D N 1
ATOM 3069 C CA . TYR A 1 420 ? -39.164 7.649 -33.723 1.00 0.00 530 TYR D CA 1
ATOM 3070 C C . TYR A 1 420 ? -40.498 8.054 -34.331 1.00 0.00 530 TYR D C 1
ATOM 3071 O O . TYR A 1 420 ? -40.727 7.858 -35.524 1.00 0.00 530 TYR D O 1
ATOM 3080 N N . PHE A 1 421 ? -41.377 8.624 -33.513 1.00 0.00 531 PHE D N 1
ATOM 3081 C CA . PHE A 1 421 ? -42.632 9.163 -34.020 1.00 0.00 531 PHE D CA 1
ATOM 3082 C C . PHE A 1 421 ? -42.305 10.299 -34.978 1.00 0.00 531 PHE D C 1
ATOM 3083 O O . PHE A 1 421 ? -42.910 10.430 -36.041 1.00 0.00 531 PHE D O 1
ATOM 3091 N N . SER A 1 422 ? -41.324 11.109 -34.592 1.00 30.00 532 SER D N 1
ATOM 3092 C CA . SER A 1 422 ? -40.758 12.118 -35.472 1.00 30.00 532 SER D CA 1
ATOM 3093 C C . SER A 1 422 ? -40.059 11.413 -36.625 1.00 30.00 532 SER D C 1
ATOM 3094 O O . SER A 1 422 ? -40.140 11.839 -37.776 1.00 30.00 532 SER D O 1
ATOM 3097 N N . GLN A 1 423 ? -39.439 10.278 -36.319 1.00 30.00 533 GLN D N 1
ATOM 3098 C CA . GLN A 1 423 ? -38.946 9.362 -37.346 1.00 30.00 533 GLN D CA 1
ATOM 3099 C C . GLN A 1 423 ? -37.588 9.730 -37.932 1.00 30.00 533 GLN D C 1
ATOM 3100 O O . GLN A 1 423 ? -37.123 9.091 -38.876 1.00 30.00 533 GLN D O 1
ATOM 3102 N N . ARG A 1 424 ? -36.944 10.726 -37.333 1.00 30.00 534 ARG D N 1
ATOM 3103 C CA . ARG A 1 424 ? -35.603 11.120 -37.736 1.00 30.00 534 ARG D CA 1
ATOM 3104 C C . ARG A 1 424 ? -34.609 9.993 -37.472 1.00 30.00 534 ARG D C 1
ATOM 3105 O O . ARG A 1 424 ? -34.690 9.299 -36.458 1.00 30.00 534 ARG D O 1
ATOM 3113 N N . LYS A 1 425 ? -33.676 9.821 -38.399 1.00 30.00 535 LYS D N 1
ATOM 3114 C CA . LYS A 1 425 ? -32.648 8.785 -38.312 1.00 30.00 535 LYS D CA 1
ATOM 3115 C C . LYS A 1 425 ? -31.776 8.970 -37.079 1.00 30.00 535 LYS D C 1
ATOM 3116 O O . LYS A 1 425 ? -31.317 8.004 -36.471 1.00 30.00 535 LYS D O 1
ATOM 3118 N N . GLU A 1 426 ? -31.551 10.229 -36.724 1.00 30.00 536 GLU D N 1
ATOM 3119 C CA . GLU A 1 426 ? -30.651 10.599 -35.644 1.00 30.00 536 GLU D CA 1
ATOM 3120 C C . GLU A 1 426 ? -31.154 10.021 -34.329 1.00 30.00 536 GLU D C 1
ATOM 3121 O O . GLU A 1 426 ? -30.398 9.900 -33.365 1.00 30.00 536 GLU D O 1
ATOM 3123 N N . TYR A 1 427 ? -32.433 9.667 -34.291 1.00 30.00 537 TYR D N 1
ATOM 3124 C CA . TYR A 1 427 ? -33.047 9.183 -33.065 1.00 30.00 537 TYR D CA 1
ATOM 3125 C C . TYR A 1 427 ? -32.328 7.936 -32.555 1.00 30.00 537 TYR D C 1
ATOM 3126 O O . TYR A 1 427 ? -32.105 7.802 -31.352 1.00 30.00 537 TYR D O 1
ATOM 3135 N N . VAL A 1 428 ? -31.948 7.027 -33.451 1.00 30.00 538 VAL D N 1
ATOM 3136 C CA . VAL A 1 428 ? -31.121 5.910 -33.019 1.00 30.00 538 VAL D CA 1
ATOM 3137 C C . VAL A 1 428 ? -30.067 6.285 -31.987 1.00 30.00 538 VAL D C 1
ATOM 3138 O O . VAL A 1 428 ? -30.068 5.759 -30.875 1.00 30.00 538 VAL D O 1
ATOM 3142 N N . ALA A 1 429 ? -29.159 7.184 -32.355 1.00 0.00 539 ALA D N 1
ATOM 3143 C CA . ALA A 1 429 ? -28.019 7.460 -31.496 1.00 0.00 539 ALA D CA 1
ATOM 3144 C C . ALA A 1 429 ? -28.483 7.546 -30.046 1.00 0.00 539 ALA D C 1
ATOM 3145 O O . ALA A 1 429 ? -27.835 7.014 -29.146 1.00 0.00 539 ALA D O 1
ATOM 3147 N N . SER A 1 430 ? -29.619 8.201 -29.826 1.00 0.00 540 SER D N 1
ATOM 3148 C CA . SER A 1 430 ? -30.176 8.328 -28.484 1.00 0.00 540 SER D CA 1
ATOM 3149 C C . SER A 1 430 ? -30.554 6.972 -27.905 1.00 0.00 540 SER D C 1
ATOM 3150 O O . SER A 1 430 ? -30.322 6.702 -26.728 1.00 0.00 540 SER D O 1
ATOM 3152 N N . MET A 1 431 ? -31.141 6.122 -28.740 1.00 0.00 541 MET D N 1
ATOM 3153 C CA . MET A 1 431 ? -31.521 4.779 -28.325 1.00 0.00 541 MET D CA 1
ATOM 3154 C C . MET A 1 431 ? -30.281 3.983 -27.956 1.00 0.00 541 MET D C 1
ATOM 3155 O O . MET A 1 431 ? -30.278 3.219 -26.991 1.00 0.00 541 MET D O 1
ATOM 3157 N N . VAL A 1 432 ? -29.225 4.174 -28.738 1.00 0.00 542 VAL D N 1
ATOM 3158 C CA . VAL A 1 432 ? -27.985 3.450 -28.554 1.00 0.00 542 VAL D CA 1
ATOM 3159 C C . VAL A 1 432 ? -27.445 3.805 -27.187 1.00 0.00 542 VAL D C 1
ATOM 3160 O O . VAL A 1 432 ? -26.970 2.931 -26.465 1.00 0.00 542 VAL D O 1
ATOM 3164 N N . PHE A 1 433 ? -27.563 5.060 -26.784 1.00 0.00 543 PHE D N 1
ATOM 3165 C CA . PHE A 1 433 ? -27.163 5.417 -25.432 1.00 0.00 543 PHE D CA 1
ATOM 3166 C C . PHE A 1 433 ? -28.037 4.659 -24.436 1.00 0.00 543 PHE D C 1
ATOM 3167 O O . PHE A 1 433 ? -27.557 4.187 -23.408 1.00 0.00 543 PHE D O 1
ATOM 3175 N N . SER A 1 434 ? -29.324 4.550 -24.746 1.00 0.00 544 SER D N 1
ATOM 3176 C CA . SER A 1 434 ? -30.278 3.879 -23.868 1.00 0.00 544 SER D CA 1
ATOM 3177 C C . SER A 1 434 ? -29.999 2.392 -23.663 1.00 0.00 544 SER D C 1
ATOM 3178 O O . SER A 1 434 ? -30.107 1.886 -22.548 1.00 0.00 544 SER D O 1
ATOM 3181 N N . LEU A 1 435 ? -29.641 1.691 -24.735 1.00 0.00 545 LEU D N 1
ATOM 3182 C CA . LEU A 1 435 ? -29.361 0.251 -24.645 1.00 0.00 545 LEU D CA 1
ATOM 3183 C C . LEU A 1 435 ? -28.155 -0.133 -23.772 1.00 0.00 545 LEU D C 1
ATOM 3184 O O . LEU A 1 435 ? -28.206 -1.090 -23.002 1.00 0.00 545 LEU D O 1
ATOM 3189 N N . ALA A 1 436 ? -27.081 0.632 -23.916 1.00 0.00 546 ALA D N 1
ATOM 3190 C CA . ALA A 1 436 ? -25.823 0.457 -23.206 1.00 0.00 546 ALA D CA 1
ATOM 3191 C C . ALA A 1 436 ? -25.951 0.923 -21.767 1.00 0.00 546 ALA D C 1
ATOM 3192 O O . ALA A 1 436 ? -25.455 0.279 -20.838 1.00 0.00 546 ALA D O 1
ATOM 3194 N N . MET A 1 437 ? -26.615 2.058 -21.581 1.00 0.00 547 MET D N 1
ATOM 3195 C CA . MET A 1 437 ? -26.802 2.612 -20.251 1.00 0.00 547 MET D CA 1
ATOM 3196 C C . MET A 1 437 ? -27.619 1.654 -19.400 1.00 0.00 547 MET D C 1
ATOM 3197 O O . MET A 1 437 ? -27.334 1.464 -18.220 1.00 0.00 547 MET D O 1
ATOM 3202 N N . GLY A 1 438 ? -28.640 1.050 -19.997 1.00 0.00 548 GLY D N 1
ATOM 3203 C CA . GLY A 1 438 ? -29.455 0.110 -19.254 1.00 0.00 548 GLY D CA 1
ATOM 3204 C C . GLY A 1 438 ? -28.632 -1.084 -18.829 1.00 0.00 548 GLY D C 1
ATOM 3205 O O . GLY A 1 438 ? -28.722 -1.556 -17.683 1.00 0.00 548 GLY D O 1
ATOM 3206 N N . TRP A 1 439 ? -27.792 -1.563 -19.741 1.00 0.00 549 TRP D N 1
ATOM 3207 C CA . TRP A 1 439 ? -26.956 -2.706 -19.403 1.00 0.00 549 TRP D CA 1
ATOM 3208 C C . TRP A 1 439 ? -26.014 -2.366 -18.248 1.00 0.00 549 TRP D C 1
ATOM 3209 O O . TRP A 1 439 ? -25.868 -3.152 -17.314 1.00 0.00 549 TRP D O 1
ATOM 3220 N N . THR A 1 440 ? -25.403 -1.184 -18.294 1.00 0.00 550 THR D N 1
ATOM 3221 C CA . THR A 1 440 ? -24.485 -0.771 -17.227 1.00 0.00 550 THR D CA 1
ATOM 3222 C C . THR A 1 440 ? -25.232 -0.635 -15.905 1.00 0.00 550 THR D C 1
ATOM 3223 O O . THR A 1 440 ? -24.729 -0.985 -14.839 1.00 0.00 550 THR D O 1
ATOM 3227 N N . ASN A 1 441 ? -26.477 -0.179 -16.007 1.00 0.00 551 ASN D N 1
ATOM 3228 C CA . ASN A 1 441 ? -27.400 -0.082 -14.878 1.00 0.00 551 ASN D CA 1
ATOM 3229 C C . ASN A 1 441 ? -27.720 -1.446 -14.268 1.00 0.00 551 ASN D C 1
ATOM 3230 O O . ASN A 1 441 ? -27.888 -1.575 -13.057 1.00 0.00 551 ASN D O 1
ATOM 3232 N N . MET A 1 442 ? -27.807 -2.455 -15.125 1.00 30.00 552 MET D N 1
ATOM 3233 C CA . MET A 1 442 ? -28.231 -3.797 -14.740 1.00 30.00 552 MET D CA 1
ATOM 3234 C C . MET A 1 442 ? -27.303 -4.388 -13.688 1.00 30.00 552 MET D C 1
ATOM 3235 O O . MET A 1 442 ? -27.724 -5.175 -12.842 1.00 30.00 552 MET D O 1
ATOM 3240 N N . LEU A 1 443 ? -26.037 -4.006 -13.754 1.00 30.00 553 LEU D N 1
ATOM 3241 C CA . LEU A 1 443 ? -25.009 -4.541 -12.872 1.00 30.00 553 LEU D CA 1
ATOM 3242 C C . LEU A 1 443 ? -25.285 -4.219 -11.407 1.00 30.00 553 LEU D C 1
ATOM 3243 O O . LEU A 1 443 ? -24.763 -4.885 -10.512 1.00 30.00 553 LEU D O 1
ATOM 3248 N N . TYR A 1 444 ? -26.160 -3.237 -11.199 1.00 30.00 554 TYR D N 1
ATOM 3249 C CA . TYR A 1 444 ? -26.582 -2.754 -9.883 1.00 30.00 554 TYR D CA 1
ATOM 3250 C C . TYR A 1 444 ? -27.303 -3.828 -9.056 1.00 30.00 554 TYR D C 1
ATOM 3251 O O . TYR A 1 444 ? -27.154 -3.888 -7.837 1.00 30.00 554 TYR D O 1
ATOM 3260 N N . TYR A 1 445 ? -28.086 -4.662 -9.729 1.00 30.00 555 TYR D N 1
ATOM 3261 C CA . TYR A 1 445 ? -28.984 -5.604 -9.070 1.00 30.00 555 TYR D CA 1
ATOM 3262 C C . TYR A 1 445 ? -28.190 -6.576 -8.210 1.00 30.00 555 TYR D C 1
ATOM 3263 O O . TYR A 1 445 ? -28.720 -7.171 -7.273 1.00 30.00 555 TYR D O 1
ATOM 3272 N N . THR A 1 446 ? -26.913 -6.721 -8.535 1.00 30.00 556 THR D N 1
ATOM 3273 C CA . THR A 1 446 ? -26.011 -7.584 -7.790 1.00 30.00 556 THR D CA 1
ATOM 3274 C C . THR A 1 446 ? -25.895 -7.082 -6.354 1.00 30.00 556 THR D C 1
ATOM 3275 O O . THR A 1 446 ? -25.514 -7.828 -5.454 1.00 30.00 556 THR D O 1
ATOM 3277 N N . ARG A 1 447 ? -26.217 -5.808 -6.148 1.00 30.00 557 ARG D N 1
ATOM 3278 C CA . ARG A 1 447 ? -26.053 -5.165 -4.847 1.00 30.00 557 ARG D CA 1
ATOM 3279 C C . ARG A 1 447 ? -26.862 -5.821 -3.720 1.00 30.00 557 ARG D C 1
ATOM 3280 O O . ARG A 1 447 ? -27.978 -6.298 -3.914 1.00 30.00 557 ARG D O 1
ATOM 3288 N N . GLY A 1 448 ? -26.243 -5.828 -2.545 1.00 30.00 558 GLY D N 1
ATOM 3289 C CA . GLY A 1 448 ? -26.630 -6.586 -1.371 1.00 30.00 558 GLY D CA 1
ATOM 3290 C C . GLY A 1 448 ? -25.804 -7.846 -1.207 1.00 30.00 558 GLY D C 1
ATOM 3291 O O . GLY A 1 448 ? -26.061 -8.664 -0.323 1.00 30.00 558 GLY D O 1
ATOM 3292 N N . PHE A 1 449 ? -24.801 -7.999 -2.063 1.00 30.00 559 PHE D N 1
ATOM 3293 C CA . PHE A 1 449 ? -23.920 -9.155 -2.017 1.00 30.00 559 PHE D CA 1
ATOM 3294 C C . PHE A 1 449 ? -22.512 -8.686 -1.678 1.00 30.00 559 PHE D C 1
ATOM 3295 O O . PHE A 1 449 ? -22.001 -7.750 -2.293 1.00 30.00 559 PHE D O 1
ATOM 3303 N N . GLN A 1 450 ? -21.933 -9.304 -0.652 1.00 30.00 560 GLN D N 1
ATOM 3304 C CA . GLN A 1 450 ? -20.747 -8.770 -0.005 1.00 30.00 560 GLN D CA 1
ATOM 3305 C C . GLN A 1 450 ? -19.563 -8.684 -0.945 1.00 30.00 560 GLN D C 1
ATOM 3306 O O . GLN A 1 450 ? -18.870 -7.666 -0.972 1.00 30.00 560 GLN D O 1
ATOM 3312 N N . GLN A 1 451 ? -19.329 -9.729 -1.731 1.00 30.00 561 GLN D N 1
ATOM 3313 C CA . GLN A 1 451 ? -18.313 -9.619 -2.757 1.00 30.00 561 GLN D CA 1
ATOM 3314 C C . GLN A 1 451 ? -18.797 -8.565 -3.734 1.00 30.00 561 GLN D C 1
ATOM 3315 O O . GLN A 1 451 ? -18.070 -7.636 -4.082 1.00 30.00 561 GLN D O 1
ATOM 3317 N N . MET A 1 452 ? -19.982 -8.808 -4.289 1.00 30.00 562 MET D N 1
ATOM 3318 C CA . MET A 1 452 ? -20.549 -7.966 -5.340 1.00 30.00 562 MET D CA 1
ATOM 3319 C C . MET A 1 452 ? -20.869 -6.549 -4.882 1.00 30.00 562 MET D C 1
ATOM 3320 O O . MET A 1 452 ? -20.608 -5.578 -5.594 1.00 30.00 562 MET D O 1
ATOM 3325 N N . GLY A 1 453 ? -21.431 -6.437 -3.685 1.00 30.00 563 GLY D N 1
ATOM 3326 C CA . GLY A 1 453 ? -21.834 -5.145 -3.178 1.00 30.00 563 GLY D CA 1
ATOM 3327 C C . GLY A 1 453 ? -20.611 -4.273 -3.037 1.00 30.00 563 GLY D C 1
ATOM 3328 O O . GLY A 1 453 ? -20.633 -3.092 -3.381 1.00 30.00 563 GLY D O 1
ATOM 3329 N N . ILE A 1 454 ? -19.481 -4.847 -2.655 1.00 30.00 564 ILE D N 1
ATOM 3330 C CA . ILE A 1 454 ? -18.275 -4.030 -2.554 1.00 30.00 564 ILE D CA 1
ATOM 3331 C C . ILE A 1 454 ? -17.862 -3.415 -3.901 1.00 30.00 564 ILE D C 1
ATOM 3332 O O . ILE A 1 454 ? -17.505 -2.232 -3.966 1.00 30.00 564 ILE D O 1
ATOM 3337 N N . TYR A 1 455 ? -17.924 -4.199 -4.974 1.00 30.00 565 TYR D N 1
ATOM 3338 C CA . TYR A 1 455 ? -17.481 -3.718 -6.281 1.00 30.00 565 TYR D CA 1
ATOM 3339 C C . TYR A 1 455 ? -18.308 -2.550 -6.809 1.00 30.00 565 TYR D C 1
ATOM 3340 O O . TYR A 1 455 ? -17.761 -1.562 -7.302 1.00 30.00 565 TYR D O 1
ATOM 3349 N N . ALA A 1 456 ? -19.623 -2.653 -6.681 1.00 30.00 566 ALA D N 1
ATOM 3350 C CA . ALA A 1 456 ? -20.497 -1.595 -7.164 1.00 30.00 566 ALA D CA 1
ATOM 3351 C C . ALA A 1 456 ? -20.222 -0.322 -6.385 1.00 30.00 566 ALA D C 1
ATOM 3352 O O . ALA A 1 456 ? -20.147 0.765 -6.955 1.00 30.00 566 ALA D O 1
ATOM 3354 N N . VAL A 1 457 ? -20.042 -0.465 -5.080 1.00 30.00 567 VAL D N 1
ATOM 3355 C CA . VAL A 1 457 ? -19.793 0.693 -4.244 1.00 30.00 567 VAL D CA 1
ATOM 3356 C C . VAL A 1 457 ? -18.498 1.358 -4.671 1.00 30.00 567 VAL D C 1
ATOM 3357 O O . VAL A 1 457 ? -18.431 2.581 -4.797 1.00 30.00 567 VAL D O 1
ATOM 3361 N N . MET A 1 458 ? -17.472 0.550 -4.929 1.00 30.00 568 MET D N 1
ATOM 3362 C CA . MET A 1 458 ? -16.190 1.110 -5.333 1.00 30.00 568 MET D CA 1
ATOM 3363 C C . MET A 1 458 ? -16.307 1.846 -6.663 1.00 30.00 568 MET D C 1
ATOM 3364 O O . MET A 1 458 ? -15.745 2.935 -6.837 1.00 30.00 568 MET D O 1
ATOM 3369 N N . ILE A 1 459 ? -17.055 1.267 -7.600 1.00 30.00 569 ILE D N 1
ATOM 3370 C CA . ILE A 1 459 ? -17.230 1.917 -8.893 1.00 30.00 569 ILE D CA 1
ATOM 3371 C C . ILE A 1 459 ? -17.952 3.247 -8.727 1.00 30.00 569 ILE D C 1
ATOM 3372 O O . ILE A 1 459 ? -17.587 4.244 -9.347 1.00 30.00 569 ILE D O 1
ATOM 3377 N N . GLU A 1 460 ? -18.972 3.263 -7.878 1.00 0.00 570 GLU D N 1
ATOM 3378 C CA . GLU A 1 460 ? -19.729 4.483 -7.641 1.00 0.00 570 GLU D CA 1
ATOM 3379 C C . GLU A 1 460 ? -18.812 5.543 -7.046 1.00 0.00 570 GLU D C 1
ATOM 3380 O O . GLU A 1 460 ? -18.890 6.719 -7.400 1.00 0.00 570 GLU D O 1
ATOM 3386 N N . LYS A 1 461 ? -17.938 5.115 -6.143 1.00 0.00 571 LYS D N 1
ATOM 3387 C CA . LYS A 1 461 ? -16.985 6.014 -5.511 1.00 0.00 571 LYS D CA 1
ATOM 3388 C C . LYS A 1 461 ? -16.007 6.619 -6.514 1.00 0.00 571 LYS D C 1
ATOM 3389 O O . LYS A 1 461 ? -15.680 7.801 -6.423 1.00 0.00 571 LYS D O 1
ATOM 3395 N N . MET A 1 462 ? -15.538 5.821 -7.471 1.00 0.00 572 MET D N 1
ATOM 3396 C CA . MET A 1 462 ? -14.561 6.330 -8.437 1.00 0.00 572 MET D CA 1
ATOM 3397 C C . MET A 1 462 ? -15.136 7.475 -9.272 1.00 0.00 572 MET D C 1
ATOM 3398 O O . MET A 1 462 ? -14.455 8.453 -9.572 1.00 0.00 572 MET D O 1
ATOM 3403 N N . ILE A 1 463 ? -16.400 7.323 -9.638 1.00 0.00 573 ILE D N 1
ATOM 3404 C CA . ILE A 1 463 ? -17.149 8.232 -10.495 1.00 0.00 573 ILE D CA 1
ATOM 3405 C C . ILE A 1 463 ? -17.738 9.438 -9.759 1.00 0.00 573 ILE D C 1
ATOM 3406 O O . ILE A 1 463 ? -17.665 10.562 -10.249 1.00 0.00 573 ILE D O 1
ATOM 3411 N N . LEU A 1 464 ? -18.282 9.265 -8.567 1.00 0.00 574 LEU D N 1
ATOM 3412 C CA . LEU A 1 464 ? -18.645 10.483 -7.870 1.00 0.00 574 LEU D CA 1
ATOM 3413 C C . LEU A 1 464 ? -17.383 11.298 -7.565 1.00 0.00 574 LEU D C 1
ATOM 3414 O O . LEU A 1 464 ? -17.298 12.483 -7.907 1.00 0.00 574 LEU D O 1
ATOM 3419 N N . ARG A 1 465 ? -16.374 10.694 -6.950 1.00 0.00 575 ARG D N 1
ATOM 3420 C CA . ARG A 1 465 ? -15.238 11.509 -6.520 1.00 0.00 575 ARG D CA 1
ATOM 3421 C C . ARG A 1 465 ? -14.012 11.539 -7.440 1.00 0.00 575 ARG D C 1
ATOM 3422 O O . ARG A 1 465 ? -13.723 12.565 -8.071 1.00 0.00 575 ARG D O 1
ATOM 3430 N N . ASP A 1 466 ? -13.242 10.456 -7.446 1.00 30.00 576 ASP D N 1
ATOM 3431 C CA . ASP A 1 466 ? -11.913 10.498 -8.047 1.00 30.00 576 ASP D CA 1
ATOM 3432 C C . ASP A 1 466 ? -11.895 10.789 -9.545 1.00 30.00 576 ASP D C 1
ATOM 3433 O O . ASP A 1 466 ? -11.117 11.630 -10.009 1.00 30.00 576 ASP D O 1
ATOM 3438 N N . LEU A 1 467 ? -12.758 10.122 -10.302 1.00 0.00 577 LEU D N 1
ATOM 3439 C CA . LEU A 1 467 ? -12.818 10.389 -11.728 1.00 0.00 577 LEU D CA 1
ATOM 3440 C C . LEU A 1 467 ? -13.289 11.811 -11.955 1.00 0.00 577 LEU D C 1
ATOM 3441 O O . LEU A 1 467 ? -12.718 12.549 -12.755 1.00 0.00 577 LEU D O 1
ATOM 3446 N N . CYS A 1 468 ? -14.313 12.205 -11.208 1.00 0.00 578 CYS D N 1
ATOM 3447 C CA . CYS A 1 468 ? -14.912 13.514 -11.390 1.00 0.00 578 CYS D CA 1
ATOM 3448 C C . CYS A 1 468 ? -13.899 14.596 -11.080 1.00 0.00 578 CYS D C 1
ATOM 3449 O O . CYS A 1 468 ? -13.802 15.591 -11.796 1.00 0.00 578 CYS D O 1
ATOM 3452 N N . ARG A 1 469 ? -13.144 14.403 -10.005 1.00 0.00 579 ARG D N 1
ATOM 3453 C CA . ARG A 1 469 ? -12.108 15.357 -9.654 1.00 0.00 579 ARG D CA 1
ATOM 3454 C C . ARG A 1 469 ? -10.997 15.423 -10.699 1.00 0.00 579 ARG D C 1
ATOM 3455 O O . ARG A 1 469 ? -10.575 16.510 -11.086 1.00 0.00 579 ARG D O 1
ATOM 3463 N N . PHE A 1 470 ? -10.526 14.268 -11.162 1.00 0.00 580 PHE D N 1
ATOM 3464 C CA . PHE A 1 470 ? -9.449 14.265 -12.153 1.00 0.00 580 PHE D CA 1
ATOM 3465 C C . PHE A 1 470 ? -9.855 14.830 -13.510 1.00 0.00 580 PHE D C 1
ATOM 3466 O O . PHE A 1 470 ? -9.112 15.582 -14.137 1.00 0.00 580 PHE D O 1
ATOM 3474 N N . MET A 1 471 ? -11.094 14.536 -13.876 1.00 0.00 581 MET D N 1
ATOM 3475 C CA . MET A 1 471 ? -11.598 14.888 -15.177 1.00 0.00 581 MET D CA 1
ATOM 3476 C C . MET A 1 471 ? -11.441 16.382 -15.239 1.00 0.00 581 MET D C 1
ATOM 3477 O O . MET A 1 471 ? -11.108 16.925 -16.289 1.00 0.00 581 MET D O 1
ATOM 3482 N N . PHE A 1 472 ? -11.664 17.068 -14.124 1.00 0.00 582 PHE D N 1
ATOM 3483 C CA . PHE A 1 472 ? -11.421 18.507 -14.208 1.00 0.00 582 PHE D CA 1
ATOM 3484 C C . PHE A 1 472 ? -9.955 18.846 -14.536 1.00 0.00 582 PHE D C 1
ATOM 3485 O O . PHE A 1 472 ? -9.674 19.642 -15.445 1.00 0.00 582 PHE D O 1
ATOM 3493 N N . VAL A 1 473 ? -9.026 18.209 -13.825 1.00 0.00 583 VAL D N 1
ATOM 3494 C CA . VAL A 1 473 ? -7.598 18.439 -14.050 1.00 0.00 583 VAL D CA 1
ATOM 3495 C C . VAL A 1 473 ? -7.102 17.940 -15.403 1.00 0.00 583 VAL D C 1
ATOM 3496 O O . VAL A 1 473 ? -6.364 18.632 -16.100 1.00 0.00 583 VAL D O 1
ATOM 3500 N N . TYR A 1 474 ? -7.524 16.738 -15.774 1.00 0.00 584 TYR D N 1
ATOM 3501 C CA . TYR A 1 474 ? -7.126 16.179 -17.056 1.00 0.00 584 TYR D CA 1
ATOM 3502 C C . TYR A 1 474 ? -7.695 17.030 -18.168 1.00 0.00 584 TYR D C 1
ATOM 3503 O O . TYR A 1 474 ? -7.051 17.255 -19.189 1.00 0.00 584 TYR D O 1
ATOM 3512 N N . LEU A 1 475 ? -8.924 17.485 -17.966 1.00 0.00 585 LEU D N 1
ATOM 3513 C CA . LEU A 1 475 ? -9.589 18.313 -18.950 1.00 0.00 585 LEU D CA 1
ATOM 3514 C C . LEU A 1 475 ? -8.819 19.604 -19.132 1.00 0.00 585 LEU D C 1
ATOM 3515 O O . LEU A 1 475 ? -8.637 20.064 -20.257 1.00 0.00 585 LEU D O 1
ATOM 3520 N N . VAL A 1 476 ? -8.352 20.193 -18.035 1.00 0.00 586 VAL D N 1
ATOM 3521 C CA . VAL A 1 476 ? -7.539 21.398 -18.167 1.00 0.00 586 VAL D CA 1
ATOM 3522 C C . VAL A 1 476 ? -6.227 21.121 -18.901 1.00 0.00 586 VAL D C 1
ATOM 3523 O O . VAL A 1 476 ? -5.795 21.906 -19.744 1.00 0.00 586 VAL D O 1
ATOM 3527 N N . PHE A 1 477 ? -5.525 20.067 -18.501 1.00 0.00 587 PHE D N 1
ATOM 3528 C CA . PHE A 1 477 ? -4.247 19.776 -19.128 1.00 0.00 587 PHE D CA 1
ATOM 3529 C C . PHE A 1 477 ? -4.458 19.446 -20.594 1.00 0.00 587 PHE D C 1
ATOM 3530 O O . PHE A 1 477 ? -3.755 19.955 -21.477 1.00 0.00 587 PHE D O 1
ATOM 3538 N N . LEU A 1 478 ? -5.456 18.611 -20.851 1.00 0.00 588 LEU D N 1
ATOM 3539 C CA . LEU A 1 478 ? -5.741 18.199 -22.211 1.00 0.00 588 LEU D CA 1
ATOM 3540 C C . LEU A 1 478 ? -6.173 19.395 -23.036 1.00 0.00 588 LEU D C 1
ATOM 3541 O O . LEU A 1 478 ? -5.686 19.596 -24.139 1.00 0.00 588 LEU D O 1
ATOM 3546 N N . PHE A 1 479 ? -7.054 20.216 -22.479 1.00 0.00 589 PHE D N 1
ATOM 3547 C CA . PHE A 1 479 ? -7.582 21.333 -23.242 1.00 0.00 589 PHE D CA 1
ATOM 3548 C C . PHE A 1 479 ? -6.467 22.299 -23.605 1.00 0.00 589 PHE D C 1
ATOM 3549 O O . PHE A 1 479 ? -6.341 22.712 -24.759 1.00 0.00 589 PHE D O 1
ATOM 3557 N N . GLY A 1 480 ? -5.619 22.609 -22.632 1.00 0.00 590 GLY D N 1
ATOM 3558 C CA . GLY A 1 480 ? -4.545 23.545 -22.877 1.00 0.00 590 GLY D CA 1
ATOM 3559 C C . GLY A 1 480 ? -3.604 22.994 -23.921 1.00 0.00 590 GLY D C 1
ATOM 3560 O O . GLY A 1 480 ? -3.193 23.702 -24.846 1.00 0.00 590 GLY D O 1
ATOM 3561 N N . PHE A 1 481 ? -3.281 21.711 -23.798 1.00 0.00 591 PHE D N 1
ATOM 3562 C CA . PHE A 1 481 ? -2.347 21.125 -24.745 1.00 0.00 591 PHE D CA 1
ATOM 3563 C C . PHE A 1 481 ? -2.921 21.125 -26.157 1.00 0.00 591 PHE D C 1
ATOM 3564 O O . PHE A 1 481 ? -2.209 21.375 -27.128 1.00 0.00 591 PHE D O 1
ATOM 3572 N N . SER A 1 482 ? -4.213 20.842 -26.257 1.00 0.00 592 SER D N 1
ATOM 3573 C CA . SER A 1 482 ? -4.892 20.817 -27.539 1.00 0.00 592 SER D CA 1
ATOM 3574 C C . SER A 1 482 ? -4.868 22.198 -28.164 1.00 0.00 592 SER D C 1
ATOM 3575 O O . SER A 1 482 ? -4.623 22.338 -29.358 1.00 0.00 592 SER D O 1
ATOM 3578 N N . THR A 1 483 ? -5.104 23.223 -27.351 1.00 30.00 593 THR D N 1
ATOM 3579 C CA . THR A 1 483 ? -5.089 24.582 -27.870 1.00 30.00 593 THR D CA 1
ATOM 3580 C C . THR A 1 483 ? -3.698 24.896 -28.386 1.00 30.00 593 THR D C 1
ATOM 3581 O O . THR A 1 483 ? -3.539 25.473 -29.463 1.00 30.00 593 THR D O 1
ATOM 3585 N N . ALA A 1 484 ? -2.685 24.476 -27.636 1.00 30.00 594 ALA D N 1
ATOM 3586 C CA . ALA A 1 484 ? -1.315 24.750 -28.038 1.00 30.00 594 ALA D CA 1
ATOM 3587 C C . ALA A 1 484 ? -1.014 24.082 -29.372 1.00 30.00 594 ALA D C 1
ATOM 3588 O O . ALA A 1 484 ? -0.378 24.672 -30.241 1.00 30.00 594 ALA D O 1
ATOM 3590 N N . VAL A 1 485 ? -1.457 22.841 -29.533 1.00 30.00 595 VAL D N 1
ATOM 3591 C CA . VAL A 1 485 ? -1.256 22.132 -30.790 1.00 30.00 595 VAL D CA 1
ATOM 3592 C C . VAL A 1 485 ? -1.987 22.781 -31.966 1.00 30.00 595 VAL D C 1
ATOM 3593 O O . VAL A 1 485 ? -1.449 22.861 -33.070 1.00 30.00 595 VAL D O 1
ATOM 3597 N N . VAL A 1 486 ? -3.214 23.231 -31.733 1.00 30.00 596 VAL D N 1
ATOM 3598 C CA . VAL A 1 486 ? -4.049 23.743 -32.812 1.00 30.00 596 VAL D CA 1
ATOM 3599 C C . VAL A 1 486 ? -3.407 24.959 -33.460 1.00 30.00 596 VAL D C 1
ATOM 3600 O O . VAL A 1 486 ? -3.428 25.110 -34.681 1.00 30.00 596 VAL D O 1
ATOM 3604 N N . THR A 1 487 ? -2.848 25.845 -32.647 1.00 30.00 597 THR D N 1
ATOM 3605 C CA . THR A 1 487 ? -2.107 26.986 -33.177 1.00 30.00 597 THR D CA 1
ATOM 3606 C C . THR A 1 487 ? -0.829 26.599 -33.934 1.00 30.00 597 THR D C 1
ATOM 3607 O O . THR A 1 487 ? -0.515 27.173 -34.975 1.00 30.00 597 THR D O 1
ATOM 3611 N N . LEU A 1 488 ? -0.094 25.634 -33.389 1.00 30.00 598 LEU D N 1
ATOM 3612 C CA . LEU A 1 488 ? 1.261 25.323 -33.848 1.00 30.00 598 LEU D CA 1
ATOM 3613 C C . LEU A 1 488 ? 1.445 24.802 -35.278 1.00 30.00 598 LEU D C 1
ATOM 3614 O O . LEU A 1 488 ? 2.373 25.216 -35.972 1.00 30.00 598 LEU D O 1
ATOM 3619 N N . ILE A 1 489 ? 0.540 23.928 -35.702 1.00 30.00 599 ILE D N 1
ATOM 3620 C CA . ILE A 1 489 ? 0.536 23.405 -37.061 1.00 30.00 599 ILE D CA 1
ATOM 3621 C C . ILE A 1 489 ? -0.786 22.701 -37.331 1.00 30.00 599 ILE D C 1
ATOM 3622 O O . ILE A 1 489 ? -1.104 21.698 -36.694 1.00 30.00 599 ILE D O 1
ATOM 3627 N N . GLU A 1 490 ? -1.561 23.229 -38.272 1.00 30.00 600 GLU D N 1
ATOM 3628 C CA . GLU A 1 490 ? -2.856 22.642 -38.578 1.00 30.00 600 GLU D CA 1
ATOM 3629 C C . GLU A 1 490 ? -2.651 21.217 -39.086 1.00 30.00 600 GLU D C 1
ATOM 3630 O O . GLU A 1 490 ? -3.371 20.301 -38.693 1.00 30.00 600 GLU D O 1
ATOM 3636 N N . ASP A 1 491 ? -1.666 21.038 -39.957 1.00 30.00 601 ASP D N 1
ATOM 3637 C CA . ASP A 1 491 ? -1.275 19.707 -40.400 1.00 30.00 601 ASP D CA 1
ATOM 3638 C C . ASP A 1 491 ? -2.483 18.950 -40.932 1.00 30.00 601 ASP D C 1
ATOM 3639 O O . ASP A 1 491 ? -3.270 19.475 -41.717 1.00 30.00 601 ASP D O 1
ATOM 3640 N N . GLY A 1 492 ? -2.581 17.678 -40.556 1.00 30.00 602 GLY D N 1
ATOM 3641 C CA . GLY A 1 492 ? -3.729 16.871 -40.910 1.00 30.00 602 GLY D CA 1
ATOM 3642 C C . GLY A 1 492 ? -4.365 16.240 -39.690 1.00 30.00 602 GLY D C 1
ATOM 3643 O O . GLY A 1 492 ? -3.705 15.536 -38.925 1.00 30.00 602 GLY D O 1
ATOM 3644 N N . LYS A 1 493 ? -5.653 16.506 -39.505 1.00 30.00 603 LYS D N 1
ATOM 3645 C CA . LYS A 1 493 ? -6.439 15.896 -38.442 1.00 30.00 603 LYS D CA 1
ATOM 3646 C C . LYS A 1 493 ? -6.209 16.644 -37.134 1.00 30.00 603 LYS D C 1
ATOM 3647 O O . LYS A 1 493 ? -6.855 16.368 -36.125 1.00 30.00 603 LYS D O 1
ATOM 3653 N N . TYR A 1 494 ? -5.287 17.602 -37.165 1.00 30.00 627 TYR D N 1
ATOM 3654 C CA . TYR A 1 494 ? -5.050 18.468 -36.021 1.00 30.00 627 TYR D CA 1
ATOM 3655 C C . TYR A 1 494 ? -5.685 19.830 -36.255 1.00 30.00 627 TYR D C 1
ATOM 3656 O O . TYR A 1 494 ? -5.643 20.708 -35.395 1.00 30.00 627 TYR D O 1
ATOM 3665 N N . ASN A 1 495 ? -6.279 19.994 -37.432 1.00 30.00 628 ASN D N 1
ATOM 3666 C CA . ASN A 1 495 ? -6.920 21.244 -37.800 1.00 30.00 628 ASN D CA 1
ATOM 3667 C C . ASN A 1 495 ? -8.086 21.542 -36.874 1.00 30.00 628 ASN D C 1
ATOM 3668 O O . ASN A 1 495 ? -8.296 22.684 -36.467 1.00 30.00 628 ASN D O 1
ATOM 3673 N N . SER A 1 496 ? -8.843 20.504 -36.538 1.00 30.00 629 SER D N 1
ATOM 3674 C CA . SER A 1 496 ? -9.972 20.663 -35.635 1.00 30.00 629 SER D CA 1
ATOM 3675 C C . SER A 1 496 ? -9.590 20.456 -34.177 1.00 30.00 629 SER D C 1
ATOM 3676 O O . SER A 1 496 ? -8.775 19.598 -33.850 1.00 30.00 629 SER D O 1
ATOM 3679 N N . LEU A 1 497 ? -10.205 21.239 -33.298 1.00 30.00 630 LEU D N 1
ATOM 3680 C CA . LEU A 1 497 ? -10.120 20.994 -31.859 1.00 30.00 630 LEU D CA 1
ATOM 3681 C C . LEU A 1 497 ? -10.871 19.750 -31.382 1.00 30.00 630 LEU D C 1
ATOM 3682 O O . LEU A 1 497 ? -10.372 19.001 -30.543 1.00 30.00 630 LEU D O 1
ATOM 3687 N N . TYR A 1 498 ? -12.045 19.480 -31.939 1.00 30.00 631 TYR D N 1
ATOM 3688 C CA . TYR A 1 498 ? -12.761 18.260 -31.562 1.00 30.00 631 TYR D CA 1
ATOM 3689 C C . TYR A 1 498 ? -11.987 16.995 -31.933 1.00 30.00 631 TYR D C 1
ATOM 3690 O O . TYR A 1 498 ? -11.931 16.044 -31.159 1.00 30.00 631 TYR D O 1
ATOM 3699 N N . SER A 1 499 ? -11.391 16.995 -33.121 1.00 30.00 632 SER D N 1
ATOM 3700 C CA . SER A 1 499 ? -10.539 15.896 -33.576 1.00 30.00 632 SER D CA 1
ATOM 3701 C C . SER A 1 499 ? -9.198 15.839 -32.850 1.00 30.00 632 SER D C 1
ATOM 3702 O O . SER A 1 499 ? -8.733 14.768 -32.453 1.00 30.00 632 SER D O 1
ATOM 3705 N N . THR A 1 500 ? -8.571 16.997 -32.691 1.00 30.00 633 THR D N 1
ATOM 3706 C CA . THR A 1 500 ? -7.275 17.063 -32.034 1.00 30.00 633 THR D CA 1
ATOM 3707 C C . THR A 1 500 ? -7.387 16.602 -30.589 1.00 30.00 633 THR D C 1
ATOM 3708 O O . THR A 1 500 ? -6.516 15.895 -30.088 1.00 30.00 633 THR D O 1
ATOM 3712 N N . CYS A 1 501 ? -8.467 16.995 -29.926 1.00 30.00 634 CYS D N 1
ATOM 3713 C CA . CYS A 1 501 ? -8.702 16.564 -28.557 1.00 30.00 634 CYS D CA 1
ATOM 3714 C C . CYS A 1 501 ? -8.857 15.050 -28.532 1.00 30.00 634 CYS D C 1
ATOM 3715 O O . CYS A 1 501 ? -8.336 14.378 -27.644 1.00 30.00 634 CYS D O 1
ATOM 3718 N N . LEU A 1 502 ? -9.573 14.517 -29.514 1.00 30.00 635 LEU D N 1
ATOM 3719 C CA . LEU A 1 502 ? -9.750 13.077 -29.630 1.00 30.00 635 LEU D CA 1
ATOM 3720 C C . LEU A 1 502 ? -8.402 12.420 -29.861 1.00 30.00 635 LEU D C 1
ATOM 3721 O O . LEU A 1 502 ? -8.107 11.364 -29.305 1.00 30.00 635 LEU D O 1
ATOM 3726 N N . GLU A 1 503 ? -7.581 13.063 -30.682 1.00 30.00 636 GLU D N 1
ATOM 3727 C CA . GLU A 1 503 ? -6.236 12.580 -30.947 1.00 30.00 636 GLU D CA 1
ATOM 3728 C C . GLU A 1 503 ? -5.423 12.594 -29.661 1.00 30.00 636 GLU D C 1
ATOM 3729 O O . GLU A 1 503 ? -4.638 11.683 -29.401 1.00 30.00 636 GLU D O 1
ATOM 3735 N N . LEU A 1 504 ? -5.613 13.636 -28.859 1.00 30.00 637 LEU D N 1
ATOM 3736 C CA . LEU A 1 504 ? -4.849 13.792 -27.629 1.00 30.00 637 LEU D CA 1
ATOM 3737 C C . LEU A 1 504 ? -5.325 12.859 -26.520 1.00 30.00 637 LEU D C 1
ATOM 3738 O O . LEU A 1 504 ? -4.517 12.282 -25.798 1.00 30.00 637 LEU D O 1
ATOM 3743 N N . PHE A 1 505 ? -6.636 12.670 -26.434 1.00 30.00 638 PHE D N 1
ATOM 3744 C CA . PHE A 1 505 ? -7.213 11.758 -25.455 1.00 30.00 638 PHE D CA 1
ATOM 3745 C C . PHE A 1 505 ? -6.715 10.345 -25.716 1.00 30.00 638 PHE D C 1
ATOM 3746 O O . PHE A 1 505 ? -6.447 9.589 -24.785 1.00 30.00 638 PHE D O 1
ATOM 3754 N N . LYS A 1 506 ? -6.573 10.002 -26.991 1.00 30.00 639 LYS D N 1
ATOM 3755 C CA . LYS A 1 506 ? -6.102 8.678 -27.366 1.00 30.00 639 LYS D CA 1
ATOM 3756 C C . LYS A 1 506 ? -4.704 8.501 -26.802 1.00 30.00 639 LYS D C 1
ATOM 3757 O O . LYS A 1 506 ? -4.346 7.429 -26.321 1.00 30.00 639 LYS D O 1
ATOM 3763 N N . PHE A 1 507 ? -3.920 9.569 -26.867 1.00 30.00 640 PHE D N 1
ATOM 3764 C CA . PHE A 1 507 ? -2.579 9.566 -26.299 1.00 30.00 640 PHE D CA 1
ATOM 3765 C C . PHE A 1 507 ? -2.604 9.379 -24.784 1.00 30.00 640 PHE D C 1
ATOM 3766 O O . PHE A 1 507 ? -1.768 8.665 -24.232 1.00 30.00 640 PHE D O 1
ATOM 3774 N N . THR A 1 508 ? -3.555 10.020 -24.114 1.00 30.00 641 THR D N 1
ATOM 3775 C CA . THR A 1 508 ? -3.641 9.906 -22.664 1.00 30.00 641 THR D CA 1
ATOM 3776 C C . THR A 1 508 ? -4.049 8.508 -22.193 1.00 30.00 641 THR D C 1
ATOM 3777 O O . THR A 1 508 ? -3.508 8.005 -21.211 1.00 30.00 641 THR D O 1
ATOM 3781 N N . ILE A 1 509 ? -4.929 7.876 -22.961 1.00 30.00 642 ILE D N 1
ATOM 3782 C CA . ILE A 1 509 ? -5.358 6.509 -22.708 1.00 30.00 642 ILE D CA 1
ATOM 3783 C C . ILE A 1 509 ? -4.163 5.579 -22.854 1.00 30.00 642 ILE D C 1
ATOM 3784 O O . ILE A 1 509 ? -4.161 4.466 -22.335 1.00 30.00 642 ILE D O 1
ATOM 3789 N N . GLY A 1 510 ? -3.148 6.049 -23.572 1.00 30.00 643 GLY D N 1
ATOM 3790 C CA . GLY A 1 510 ? -1.952 5.263 -23.811 1.00 30.00 643 GLY D CA 1
ATOM 3791 C C . GLY A 1 510 ? -1.911 4.513 -25.125 1.00 30.00 643 GLY D C 1
ATOM 3792 O O . GLY A 1 510 ? -0.984 3.740 -25.372 1.00 30.00 643 GLY D O 1
ATOM 3793 N N . MET A 1 511 ? -2.900 4.739 -25.981 1.00 30.00 644 MET D N 1
ATOM 3794 C CA . MET A 1 511 ? -2.834 4.213 -27.336 1.00 30.00 644 MET D CA 1
ATOM 3795 C C . MET A 1 511 ? -2.541 5.359 -28.294 1.00 30.00 644 MET D C 1
ATOM 3796 O O . MET A 1 511 ? -3.322 6.304 -28.404 1.00 30.00 644 MET D O 1
ATOM 3801 N N . GLY A 1 512 ? -1.407 5.272 -28.982 1.00 30.00 645 GLY D N 1
ATOM 3802 C CA . GLY A 1 512 ? -0.981 6.313 -29.899 1.00 30.00 645 GLY D CA 1
ATOM 3803 C C . GLY A 1 512 ? 0.004 5.815 -30.938 1.00 30.00 645 GLY D C 1
ATOM 3804 O O . GLY A 1 512 ? 0.621 4.767 -30.765 1.00 30.00 645 GLY D O 1
ATOM 3805 N N . ASP A 1 513 ? 0.120 6.567 -32.024 1.00 30.00 646 ASP D N 1
ATOM 3806 C CA . ASP A 1 513 ? 1.127 6.307 -33.027 1.00 30.00 646 ASP D CA 1
ATOM 3807 C C . ASP A 1 513 ? 2.060 7.499 -32.975 1.00 30.00 646 ASP D C 1
ATOM 3808 O O . ASP A 1 513 ? 1.620 8.644 -33.041 1.00 30.00 646 ASP D O 1
ATOM 3813 N N . LEU A 1 514 ? 3.355 7.247 -32.825 1.00 30.00 647 LEU D N 1
ATOM 3814 C CA . LEU A 1 514 ? 4.279 8.307 -32.437 1.00 30.00 647 LEU D CA 1
ATOM 3815 C C . LEU A 1 514 ? 5.295 8.759 -33.483 1.00 30.00 647 LEU D C 1
ATOM 3816 O O . LEU A 1 514 ? 5.871 7.952 -34.212 1.00 30.00 647 LEU D O 1
ATOM 3821 N N . GLU A 1 515 ? 5.498 10.073 -33.532 1.00 30.00 648 GLU D N 1
ATOM 3822 C CA . GLU A 1 515 ? 6.514 10.695 -34.374 1.00 30.00 648 GLU D CA 1
ATOM 3823 C C . GLU A 1 515 ? 6.359 10.409 -35.861 1.00 30.00 648 GLU D C 1
ATOM 3824 O O . GLU A 1 515 ? 7.347 10.225 -36.572 1.00 30.00 648 GLU D O 1
ATOM 3830 N N . PHE A 1 516 ? 5.118 10.383 -36.331 1.00 30.00 649 PHE D N 1
ATOM 3831 C CA . PHE A 1 516 ? 4.869 10.244 -37.756 1.00 30.00 649 PHE D CA 1
ATOM 3832 C C . PHE A 1 516 ? 5.469 11.454 -38.459 1.00 30.00 649 PHE D C 1
ATOM 3833 O O . PHE A 1 516 ? 6.075 11.333 -39.523 1.00 30.00 649 PHE D O 1
ATOM 3841 N N . THR A 1 517 ? 5.301 12.621 -37.846 1.00 30.00 650 THR D N 1
ATOM 3842 C CA . THR A 1 517 ? 5.902 13.845 -38.357 1.00 30.00 650 THR D CA 1
ATOM 3843 C C . THR A 1 517 ? 5.190 14.315 -39.616 1.00 30.00 650 THR D C 1
ATOM 3844 O O . THR A 1 517 ? 4.695 15.441 -39.688 1.00 30.00 650 THR D O 1
ATOM 3848 N N . GLU A 1 518 ? 5.062 13.448 -40.608 1.00 30.00 651 GLU D N 1
ATOM 3849 C CA . GLU A 1 518 ? 5.061 13.874 -41.994 1.00 30.00 651 GLU D CA 1
ATOM 3850 C C . GLU A 1 518 ? 4.050 14.991 -42.233 1.00 30.00 651 GLU D C 1
ATOM 3851 O O . GLU A 1 518 ? 2.948 14.981 -41.689 1.00 30.00 651 GLU D O 1
ATOM 3857 N N . ASN A 1 519 ? 4.473 15.966 -43.041 1.00 30.00 652 ASN D N 1
ATOM 3858 C CA . ASN A 1 519 ? 3.818 17.269 -43.190 1.00 30.00 652 ASN D CA 1
ATOM 3859 C C . ASN A 1 519 ? 3.776 18.115 -41.908 1.00 30.00 652 ASN D C 1
ATOM 3860 O O . ASN A 1 519 ? 2.797 18.811 -41.636 1.00 30.00 652 ASN D O 1
ATOM 3865 N N . TYR A 1 520 ? 4.858 18.059 -41.133 1.00 30.00 653 TYR D N 1
ATOM 3866 C CA . TYR A 1 520 ? 4.922 18.740 -39.846 1.00 30.00 653 TYR D CA 1
ATOM 3867 C C . TYR A 1 520 ? 5.976 19.835 -39.751 1.00 30.00 653 TYR D C 1
ATOM 3868 O O . TYR A 1 520 ? 7.135 19.649 -40.122 1.00 30.00 653 TYR D O 1
ATOM 3877 N N . ASP A 1 521 ? 5.537 20.982 -39.251 1.00 30.00 654 ASP D N 1
ATOM 3878 C CA . ASP A 1 521 ? 6.375 22.162 -39.091 1.00 30.00 654 ASP D CA 1
ATOM 3879 C C . ASP A 1 521 ? 6.749 22.303 -37.621 1.00 30.00 654 ASP D C 1
ATOM 3880 O O . ASP A 1 521 ? 5.910 22.130 -36.738 1.00 30.00 654 ASP D O 1
ATOM 3885 N N . PHE A 1 522 ? 8.018 22.599 -37.361 1.00 30.00 655 PHE D N 1
ATOM 3886 C CA . PHE A 1 522 ? 8.538 22.582 -36.004 1.00 30.00 655 PHE D CA 1
ATOM 3887 C C . PHE A 1 522 ? 8.398 21.178 -35.434 1.00 30.00 655 PHE D C 1
ATOM 3888 O O . PHE A 1 522 ? 8.128 21.002 -34.248 1.00 30.00 655 PHE D O 1
ATOM 3896 N N . LYS A 1 523 ? 8.588 20.180 -36.291 1.00 30.00 656 LYS D N 1
ATOM 3897 C CA . LYS A 1 523 ? 8.461 18.792 -35.873 1.00 30.00 656 LYS D CA 1
ATOM 3898 C C . LYS A 1 523 ? 9.499 18.481 -34.803 1.00 30.00 656 LYS D C 1
ATOM 3899 O O . LYS A 1 523 ? 9.198 17.812 -33.816 1.00 30.00 656 LYS D O 1
ATOM 3900 N N . ALA A 1 524 ? 10.718 18.976 -34.992 1.00 30.00 657 ALA D N 1
ATOM 3901 C CA . ALA A 1 524 ? 11.743 18.838 -33.967 1.00 30.00 657 ALA D CA 1
ATOM 3902 C C . ALA A 1 524 ? 11.276 19.597 -32.738 1.00 30.00 657 ALA D C 1
ATOM 3903 O O . ALA A 1 524 ? 11.406 19.125 -31.611 1.00 30.00 657 ALA D O 1
ATOM 3905 N N . VAL A 1 525 ? 10.721 20.780 -32.975 1.00 30.00 658 VAL D N 1
ATOM 3906 C CA . VAL A 1 525 ? 10.050 21.540 -31.935 1.00 30.00 658 VAL D CA 1
ATOM 3907 C C . VAL A 1 525 ? 8.834 20.754 -31.478 1.00 30.00 658 VAL D C 1
ATOM 3908 O O . VAL A 1 525 ? 8.505 20.719 -30.293 1.00 30.00 658 VAL D O 1
ATOM 3912 N N . PHE A 1 526 ? 8.161 20.137 -32.442 1.00 30.00 659 PHE D N 1
ATOM 3913 C CA . PHE A 1 526 ? 6.912 19.429 -32.179 1.00 30.00 659 PHE D CA 1
ATOM 3914 C C . PHE A 1 526 ? 7.097 18.090 -31.473 1.00 30.00 659 PHE D C 1
ATOM 3915 O O . PHE A 1 526 ? 6.340 17.759 -30.563 1.00 30.00 659 PHE D O 1
ATOM 3923 N N . ILE A 1 527 ? 8.101 17.317 -31.880 1.00 30.00 660 ILE D N 1
ATOM 3924 C CA . ILE A 1 527 ? 8.332 16.028 -31.261 1.00 30.00 660 ILE D CA 1
ATOM 3925 C C . ILE A 1 527 ? 8.602 16.278 -29.790 1.00 30.00 660 ILE D C 1
ATOM 3926 O O . ILE A 1 527 ? 8.145 15.530 -28.930 1.00 30.00 660 ILE D O 1
ATOM 3931 N N . ILE A 1 528 ? 9.336 17.347 -29.505 1.00 30.00 661 ILE D N 1
ATOM 3932 C CA . ILE A 1 528 ? 9.639 17.706 -28.131 1.00 30.00 661 ILE D CA 1
ATOM 3933 C C . ILE A 1 528 ? 8.352 18.007 -27.377 1.00 30.00 661 ILE D C 1
ATOM 3934 O O . ILE A 1 528 ? 8.186 17.592 -26.233 1.00 30.00 661 ILE D O 1
ATOM 3939 N N . LEU A 1 529 ? 7.434 18.712 -28.028 1.00 30.00 662 LEU D N 1
ATOM 3940 C CA . LEU A 1 529 ? 6.160 19.053 -27.410 1.00 30.00 662 LEU D CA 1
ATOM 3941 C C . LEU A 1 529 ? 5.362 17.798 -27.084 1.00 30.00 662 LEU D C 1
ATOM 3942 O O . LEU A 1 529 ? 4.747 17.699 -26.024 1.00 30.00 662 LEU D O 1
ATOM 3947 N N . LEU A 1 530 ? 5.383 16.836 -27.998 1.00 30.00 663 LEU D N 1
ATOM 3948 C CA . LEU A 1 530 ? 4.693 15.569 -27.797 1.00 30.00 663 LEU D CA 1
ATOM 3949 C C . LEU A 1 530 ? 5.310 14.786 -26.648 1.00 30.00 663 LEU D C 1
ATOM 3950 O O . LEU A 1 530 ? 4.604 14.150 -25.870 1.00 30.00 663 LEU D O 1
ATOM 3955 N N . LEU A 1 531 ? 6.635 14.817 -26.559 1.00 30.00 664 LEU D N 1
ATOM 3956 C CA . LEU A 1 531 ? 7.345 14.144 -25.481 1.00 30.00 664 LEU D CA 1
ATOM 3957 C C . LEU A 1 531 ? 6.972 14.766 -24.145 1.00 30.00 664 LEU D C 1
ATOM 3958 O O . LEU A 1 531 ? 6.792 14.064 -23.151 1.00 30.00 664 LEU D O 1
ATOM 3963 N N . ALA A 1 532 ? 6.855 16.088 -24.135 1.00 30.00 665 ALA D N 1
ATOM 3964 C CA . ALA A 1 532 ? 6.476 16.810 -22.932 1.00 30.00 665 ALA D CA 1
ATOM 3965 C C . ALA A 1 532 ? 5.082 16.377 -22.520 1.00 30.00 665 ALA D C 1
ATOM 3966 O O . ALA A 1 532 ? 4.802 16.194 -21.339 1.00 30.00 665 ALA D O 1
ATOM 3968 N N . TYR A 1 533 ? 4.133 16.542 -23.431 1.00 30.00 666 TYR D N 1
ATOM 3969 C CA . TYR A 1 533 ? 2.746 16.321 -23.046 1.00 30.00 666 TYR D CA 1
ATOM 3970 C C . TYR A 1 533 ? 2.407 14.869 -22.771 1.00 30.00 666 TYR D C 1
ATOM 3971 O O . TYR A 1 533 ? 1.778 14.546 -21.765 1.00 30.00 666 TYR D O 1
ATOM 3980 N N . VAL A 1 534 ? 2.832 13.992 -23.674 1.00 30.00 667 VAL D N 1
ATOM 3981 C CA . VAL A 1 534 ? 2.495 12.593 -23.533 1.00 30.00 667 VAL D CA 1
ATOM 3982 C C . VAL A 1 534 ? 3.159 12.032 -22.298 1.00 30.00 667 VAL D C 1
ATOM 3983 O O . VAL A 1 534 ? 2.514 11.389 -21.469 1.00 30.00 667 VAL D O 1
ATOM 3987 N N . ILE A 1 535 ? 4.444 12.329 -22.143 1.00 0.00 668 ILE D N 1
ATOM 3988 C CA . ILE A 1 535 ? 5.166 11.719 -21.051 1.00 0.00 668 ILE D CA 1
ATOM 3989 C C . ILE A 1 535 ? 4.550 12.193 -19.754 1.00 0.00 668 ILE D C 1
ATOM 3990 O O . ILE A 1 535 ? 4.176 11.389 -18.928 1.00 0.00 668 ILE D O 1
ATOM 3995 N N . LEU A 1 536 ? 4.330 13.493 -19.631 1.00 0.00 669 LEU D N 1
ATOM 3996 C CA . LEU A 1 536 ? 3.844 14.012 -18.369 1.00 0.00 669 LEU D CA 1
ATOM 3997 C C . LEU A 1 536 ? 2.485 13.412 -18.085 1.00 0.00 669 LEU D C 1
ATOM 3998 O O . LEU A 1 536 ? 2.218 12.953 -16.975 1.00 0.00 669 LEU D O 1
ATOM 4003 N N . THR A 1 537 ? 1.633 13.379 -19.102 1.00 0.00 670 THR D N 1
ATOM 4004 C CA . THR A 1 537 ? 0.273 12.925 -18.873 1.00 0.00 670 THR D CA 1
ATOM 4005 C C . THR A 1 537 ? 0.222 11.466 -18.447 1.00 0.00 670 THR D C 1
ATOM 4006 O O . THR A 1 537 ? -0.525 11.114 -17.534 1.00 0.00 670 THR D O 1
ATOM 4010 N N . TYR A 1 538 ? 0.997 10.611 -19.109 1.00 0.00 671 TYR D N 1
ATOM 4011 C CA . TYR A 1 538 ? 0.968 9.205 -18.733 1.00 0.00 671 TYR D CA 1
ATOM 4012 C C . TYR A 1 538 ? 1.561 9.076 -17.348 1.00 0.00 671 TYR D C 1
ATOM 4013 O O . TYR A 1 538 ? 1.060 8.370 -16.477 1.00 0.00 671 TYR D O 1
ATOM 4022 N N . ILE A 1 539 ? 2.669 9.782 -17.192 1.00 0.00 672 ILE D N 1
ATOM 4023 C CA . ILE A 1 539 ? 3.482 9.784 -15.997 1.00 0.00 672 ILE D CA 1
ATOM 4024 C C . ILE A 1 539 ? 2.877 10.421 -14.761 1.00 0.00 672 ILE D C 1
ATOM 4025 O O . ILE A 1 539 ? 3.009 9.855 -13.678 1.00 0.00 672 ILE D O 1
ATOM 4030 N N . LEU A 1 540 ? 2.218 11.576 -14.861 1.00 30.00 673 LEU D N 1
ATOM 4031 C CA . LEU A 1 540 ? 1.808 12.100 -13.570 1.00 30.00 673 LEU D CA 1
ATOM 4032 C C . LEU A 1 540 ? 0.316 12.068 -13.326 1.00 30.00 673 LEU D C 1
ATOM 4033 O O . LEU A 1 540 ? -0.122 11.718 -12.233 1.00 30.00 673 LEU D O 1
ATOM 4038 N N . LEU A 1 541 ? -0.476 12.430 -14.327 1.00 30.00 674 LEU D N 1
ATOM 4039 C CA . LEU A 1 541 ? -1.915 12.412 -14.093 1.00 30.00 674 LEU D CA 1
ATOM 4040 C C . LEU A 1 541 ? -2.487 11.008 -13.922 1.00 30.00 674 LEU D C 1
ATOM 4041 O O . LEU A 1 541 ? -3.179 10.727 -12.944 1.00 30.00 674 LEU D O 1
ATOM 4046 N N . LEU A 1 542 ? -2.140 10.107 -14.834 1.00 0.00 675 LEU D N 1
ATOM 4047 C CA . LEU A 1 542 ? -2.720 8.770 -14.797 1.00 0.00 675 LEU D CA 1
ATOM 4048 C C . LEU A 1 542 ? -2.293 7.991 -13.565 1.00 0.00 675 LEU D C 1
ATOM 4049 O O . LEU A 1 542 ? -3.112 7.365 -12.900 1.00 0.00 675 LEU D O 1
ATOM 4054 N N . ASN A 1 543 ? -0.998 8.028 -13.279 1.00 0.00 676 ASN D N 1
ATOM 4055 C CA . ASN A 1 543 ? -0.458 7.428 -12.070 1.00 0.00 676 ASN D CA 1
ATOM 4056 C C . ASN A 1 543 ? -0.993 8.113 -10.816 1.00 0.00 676 ASN D C 1
ATOM 4057 O O . ASN A 1 543 ? -1.306 7.457 -9.825 1.00 0.00 676 ASN D O 1
ATOM 4062 N N . MET A 1 544 ? -1.096 9.438 -10.867 1.00 0.00 677 MET D N 1
ATOM 4063 C CA . MET A 1 544 ? -1.584 10.208 -9.733 1.00 0.00 677 MET D CA 1
ATOM 4064 C C . MET A 1 544 ? -3.036 9.899 -9.526 1.00 0.00 677 MET D C 1
ATOM 4065 O O . MET A 1 544 ? -3.468 9.713 -8.391 1.00 0.00 677 MET D O 1
ATOM 4070 N N . LEU A 1 545 ? -3.809 9.815 -10.604 1.00 0.00 678 LEU D N 1
ATOM 4071 C CA . LEU A 1 545 ? -5.181 9.398 -10.336 1.00 0.00 678 LEU D CA 1
ATOM 4072 C C . LEU A 1 545 ? -5.243 7.949 -9.843 1.00 0.00 678 LEU D C 1
ATOM 4073 O O . LEU A 1 545 ? -5.961 7.622 -8.892 1.00 0.00 678 LEU D O 1
ATOM 4078 N N . ILE A 1 546 ? -4.460 7.094 -10.494 1.00 0.00 679 ILE D N 1
ATOM 4079 C CA . ILE A 1 546 ? -4.409 5.668 -10.178 1.00 0.00 679 ILE D CA 1
ATOM 4080 C C . ILE A 1 546 ? -3.884 5.408 -8.772 1.00 0.00 679 ILE D C 1
ATOM 4081 O O . ILE A 1 546 ? -4.319 4.476 -8.105 1.00 0.00 679 ILE D O 1
ATOM 4086 N N . ALA A 1 547 ? -2.916 6.209 -8.347 1.00 0.00 680 ALA D N 1
ATOM 4087 C CA . ALA A 1 547 ? -2.403 6.125 -6.988 1.00 0.00 680 ALA D CA 1
ATOM 4088 C C . ALA A 1 547 ? -3.522 6.458 -6.009 1.00 0.00 680 ALA D C 1
ATOM 4089 O O . ALA A 1 547 ? -3.645 5.837 -4.955 1.00 0.00 680 ALA D O 1
ATOM 4091 N N . LEU A 1 548 ? -4.333 7.445 -6.371 1.00 0.00 681 LEU D N 1
ATOM 4092 C CA . LEU A 1 548 ? -5.482 7.848 -5.568 1.00 0.00 681 LEU D CA 1
ATOM 4093 C C . LEU A 1 548 ? -6.477 6.703 -5.463 1.00 0.00 681 LEU D C 1
ATOM 4094 O O . LEU A 1 548 ? -7.105 6.499 -4.424 1.00 0.00 681 LEU D O 1
ATOM 4099 N N . MET A 1 549 ? -6.625 5.964 -6.555 1.00 0.00 682 MET D N 1
ATOM 4100 C CA . MET A 1 549 ? -7.616 4.899 -6.632 1.00 0.00 682 MET D CA 1
ATOM 4101 C C . MET A 1 549 ? -7.445 3.762 -5.616 1.00 0.00 682 MET D C 1
ATOM 4102 O O . MET A 1 549 ? -8.441 3.300 -5.066 1.00 0.00 682 MET D O 1
ATOM 4107 N N . GLY A 1 550 ? -6.225 3.297 -5.350 1.00 0.00 683 GLY D N 1
ATOM 4108 C CA . GLY A 1 550 ? -6.112 2.195 -4.418 1.00 0.00 683 GLY D CA 1
ATOM 4109 C C . GLY A 1 550 ? -6.792 2.506 -3.097 1.00 0.00 683 GLY D C 1
ATOM 4110 O O . GLY A 1 550 ? -7.439 1.637 -2.511 1.00 0.00 683 GLY D O 1
ATOM 4111 N N . GLU A 1 551 ? -6.665 3.749 -2.643 1.00 0.00 684 GLU D N 1
ATOM 4112 C CA . GLU A 1 551 ? -7.199 4.166 -1.348 1.00 0.00 684 GLU D CA 1
ATOM 4113 C C . GLU A 1 551 ? -8.725 4.071 -1.235 1.00 0.00 684 GLU D C 1
ATOM 4114 O O . GLU A 1 551 ? -9.248 3.614 -0.219 1.00 0.00 684 GLU D O 1
ATOM 4120 N N . THR A 1 552 ? -9.423 4.527 -2.269 1.00 0.00 685 THR D N 1
ATOM 4121 C CA . THR A 1 552 ? -10.869 4.370 -2.320 1.00 0.00 685 THR D CA 1
ATOM 4122 C C . THR A 1 552 ? -11.218 2.889 -2.380 1.00 0.00 685 THR D C 1
ATOM 4123 O O . THR A 1 552 ? -12.137 2.428 -1.700 1.00 0.00 685 THR D O 1
ATOM 4127 N N . VAL A 1 553 ? -10.469 2.129 -3.170 1.00 0.00 686 VAL D N 1
ATOM 4128 C CA . VAL A 1 553 ? -10.656 0.685 -3.206 1.00 0.00 686 VAL D CA 1
ATOM 4129 C C . VAL A 1 553 ? -10.337 0.030 -1.855 1.00 0.00 686 VAL D C 1
ATOM 4130 O O . VAL A 1 553 ? -11.069 -0.849 -1.395 1.00 0.00 686 VAL D O 1
ATOM 4134 N N . ASN A 1 554 ? -9.246 0.454 -1.227 1.00 0.00 687 ASN D N 1
ATOM 4135 C CA . ASN A 1 554 ? -8.871 -0.089 0.077 1.00 0.00 687 ASN D CA 1
ATOM 4136 C C . ASN A 1 554 ? -9.870 0.242 1.182 1.00 0.00 687 ASN D C 1
ATOM 4137 O O . ASN A 1 554 ? -10.239 -0.619 1.993 1.00 0.00 687 ASN D O 1
ATOM 4142 N N . LYS A 1 555 ? -10.315 1.494 1.203 1.00 0.00 688 LYS D N 1
ATOM 4143 C CA . LYS A 1 555 ? -11.288 1.939 2.192 1.00 0.00 688 LYS D CA 1
ATOM 4144 C C . LYS A 1 555 ? -12.600 1.200 1.993 1.00 0.00 688 LYS D C 1
ATOM 4145 O O . LYS A 1 555 ? -13.244 0.777 2.955 1.00 0.00 688 LYS D O 1
ATOM 4151 N N . ILE A 1 556 ? -12.980 1.037 0.731 1.00 0.00 689 ILE D N 1
ATOM 4152 C CA . ILE A 1 556 ? -14.210 0.339 0.386 1.00 0.00 689 ILE D CA 1
ATOM 4153 C C . ILE A 1 556 ? -14.098 -1.105 0.868 1.00 0.00 689 ILE D C 1
ATOM 4154 O O . ILE A 1 556 ? -15.059 -1.668 1.386 1.00 0.00 689 ILE D O 1
ATOM 4159 N N . ALA A 1 557 ? -12.923 -1.699 0.699 1.00 30.00 690 ALA D N 1
ATOM 4160 C CA . ALA A 1 557 ? -12.705 -3.058 1.182 1.00 30.00 690 ALA D CA 1
ATOM 4161 C C . ALA A 1 557 ? -12.824 -3.167 2.705 1.00 30.00 690 ALA D C 1
ATOM 4162 O O . ALA A 1 557 ? -13.432 -4.108 3.212 1.00 30.00 690 ALA D O 1
ATOM 4164 N N . GLN A 1 558 ? -12.241 -2.231 3.448 1.00 30.00 691 GLN D N 1
ATOM 4165 C CA . GLN A 1 558 ? -12.347 -2.266 4.911 1.00 30.00 691 GLN D CA 1
ATOM 4166 C C . GLN A 1 558 ? -13.788 -2.090 5.414 1.00 30.00 691 GLN D C 1
ATOM 4167 O O . GLN A 1 558 ? -14.237 -2.789 6.322 1.00 30.00 691 GLN D O 1
ATOM 4173 N N . GLU A 1 559 ? -14.495 -1.160 4.787 1.00 30.00 692 GLU D N 1
ATOM 4174 C CA . GLU A 1 559 ? -15.917 -0.937 5.015 1.00 30.00 692 GLU D CA 1
ATOM 4175 C C . GLU A 1 559 ? -16.821 -2.104 4.605 1.00 30.00 692 GLU D C 1
ATOM 4176 O O . GLU A 1 559 ? -17.826 -2.378 5.260 1.00 30.00 692 GLU D O 1
ATOM 4182 N N . SER A 1 560 ? -16.471 -2.771 3.510 1.00 30.00 693 SER D N 1
ATOM 4183 C CA . SER A 1 560 ? -17.408 -3.599 2.752 1.00 30.00 693 SER D CA 1
ATOM 4184 C C . SER A 1 560 ? -18.054 -4.766 3.506 1.00 30.00 693 SER D C 1
ATOM 4185 O O . SER A 1 560 ? -19.251 -5.002 3.359 1.00 30.00 693 SER D O 1
ATOM 4188 N N . LYS A 1 561 ? -17.489 -5.314 4.557 1.00 30.00 694 LYS D N 1
ATOM 4189 C CA . LYS A 1 561 ? -18.469 -6.109 5.288 1.00 30.00 694 LYS D CA 1
ATOM 4190 C C . LYS A 1 561 ? -19.624 -5.156 5.730 1.00 30.00 694 LYS D C 1
ATOM 4191 O O . LYS A 1 561 ? -20.823 -5.404 5.461 1.00 30.00 694 LYS D O 1
ATOM 4197 N N . ASN A 1 562 ? -19.245 -4.023 6.321 1.00 30.00 695 ASN D N 1
ATOM 4198 C CA . ASN A 1 562 ? -20.195 -3.005 6.797 1.00 30.00 695 ASN D CA 1
ATOM 4199 C C . ASN A 1 562 ? -21.004 -2.248 5.734 1.00 30.00 695 ASN D C 1
ATOM 4200 O O . ASN A 1 562 ? -22.211 -1.987 5.899 1.00 30.00 695 ASN D O 1
ATOM 4205 N N . ILE A 1 563 ? -20.322 -1.865 4.659 1.00 30.00 696 ILE D N 1
ATOM 4206 C CA . ILE A 1 563 ? -20.972 -1.159 3.568 1.00 30.00 696 ILE D CA 1
ATOM 4207 C C . ILE A 1 563 ? -21.996 -2.090 2.955 1.00 30.00 696 ILE D C 1
ATOM 4208 O O . ILE A 1 563 ? -23.132 -1.700 2.678 1.00 30.00 696 ILE D O 1
ATOM 4213 N N . TRP A 1 564 ? -21.597 -3.346 2.796 1.00 30.00 697 TRP D N 1
ATOM 4214 C CA . TRP A 1 564 ? -22.474 -4.329 2.192 1.00 30.00 697 TRP D CA 1
ATOM 4215 C C . TRP A 1 564 ? -23.690 -4.443 3.078 1.00 30.00 697 TRP D C 1
ATOM 4216 O O . TRP A 1 564 ? -24.815 -4.541 2.588 1.00 30.00 697 TRP D O 1
ATOM 4227 N N . LYS A 1 565 ? -23.476 -4.423 4.390 1.00 30.00 698 LYS D N 1
ATOM 4228 C CA . LYS A 1 565 ? -24.626 -4.436 5.293 1.00 30.00 698 LYS D CA 1
ATOM 4229 C C . LYS A 1 565 ? -25.602 -3.233 5.220 1.00 30.00 698 LYS D C 1
ATOM 4230 O O . LYS A 1 565 ? -26.813 -3.446 5.202 1.00 30.00 698 LYS D O 1
ATOM 4232 N N . LEU A 1 566 ? -25.112 -1.988 5.182 1.00 30.00 699 LEU D N 1
ATOM 4233 C CA . LEU A 1 566 ? -26.043 -0.823 5.242 1.00 30.00 699 LEU D CA 1
ATOM 4234 C C . LEU A 1 566 ? -27.008 -0.592 4.049 1.00 30.00 699 LEU D C 1
ATOM 4235 O O . LEU A 1 566 ? -28.201 -0.331 4.206 1.00 30.00 699 LEU D O 1
ATOM 4240 N N . GLN A 1 567 ? -26.416 -0.703 2.874 1.00 30.00 700 GLN D N 1
ATOM 4241 C CA . GLN A 1 567 ? -26.937 -0.660 1.513 1.00 30.00 700 GLN D CA 1
ATOM 4242 C C . GLN A 1 567 ? -28.014 -1.723 1.315 1.00 30.00 700 GLN D C 1
ATOM 4243 O O . GLN A 1 567 ? -29.047 -1.471 0.689 1.00 30.00 700 GLN D O 1
ATOM 4245 N N . ARG A 1 568 ? -27.761 -2.915 1.839 1.00 30.00 701 ARG D N 1
ATOM 4246 C CA . ARG A 1 568 ? -28.751 -3.969 1.763 1.00 30.00 701 ARG D CA 1
ATOM 4247 C C . ARG A 1 568 ? -30.010 -3.459 2.428 1.00 30.00 701 ARG D C 1
ATOM 4248 O O . ARG A 1 568 ? -31.091 -3.493 1.846 1.00 30.00 701 ARG D O 1
ATOM 4256 N N . ALA A 1 569 ? -29.858 -2.970 3.653 1.00 30.00 702 ALA D N 1
ATOM 4257 C CA . ALA A 1 569 ? -31.001 -2.520 4.432 1.00 30.00 702 ALA D CA 1
ATOM 4258 C C . ALA A 1 569 ? -31.806 -1.496 3.644 1.00 30.00 702 ALA D C 1
ATOM 4259 O O . ALA A 1 569 ? -33.035 -1.511 3.659 1.00 30.00 702 ALA D O 1
ATOM 4261 N N . ILE A 1 570 ? -31.103 -0.607 2.952 1.00 30.00 703 ILE D N 1
ATOM 4262 C CA . ILE A 1 570 ? -31.757 0.401 2.132 1.00 30.00 703 ILE D CA 1
ATOM 4263 C C . ILE A 1 570 ? -32.546 -0.273 1.018 1.00 30.00 703 ILE D C 1
ATOM 4264 O O . ILE A 1 570 ? -33.678 0.115 0.722 1.00 30.00 703 ILE D O 1
ATOM 4266 N N . THR A 1 571 ? -31.954 -1.297 0.418 1.00 30.00 704 THR D N 1
ATOM 4267 C CA . THR A 1 571 ? -32.620 -2.030 -0.651 1.00 30.00 704 THR D CA 1
ATOM 4268 C C . THR A 1 571 ? -33.883 -2.684 -0.115 1.00 30.00 704 THR D C 1
ATOM 4269 O O . THR A 1 571 ? -34.922 -2.693 -0.770 1.00 30.00 704 THR D O 1
ATOM 4271 N N . ILE A 1 572 ? -33.791 -3.279 1.070 1.00 30.00 705 ILE D N 1
ATOM 4272 C CA . ILE A 1 572 ? -34.955 -3.919 1.667 1.00 30.00 705 ILE D CA 1
ATOM 4273 C C . ILE A 1 572 ? -36.056 -2.908 1.980 1.00 30.00 705 ILE D C 1
ATOM 4274 O O . ILE A 1 572 ? -37.237 -3.155 1.721 1.00 30.00 705 ILE D O 1
ATOM 4279 N N . LEU A 1 573 ? -35.661 -1.765 2.533 1.00 30.00 706 LEU D N 1
ATOM 4280 C CA . LEU A 1 573 ? -36.624 -0.760 2.956 1.00 30.00 706 LEU D CA 1
ATOM 4281 C C . LEU A 1 573 ? -37.423 -0.176 1.798 1.00 30.00 706 LEU D C 1
ATOM 4282 O O . LEU A 1 573 ? -38.640 -0.023 1.892 1.00 30.00 706 LEU D O 1
ATOM 4284 N N . ASP A 1 574 ? -36.742 0.134 0.700 1.00 30.00 707 ASP D N 1
ATOM 4285 C CA . ASP A 1 574 ? -37.417 0.730 -0.444 1.00 30.00 707 ASP D CA 1
ATOM 4286 C C . ASP A 1 574 ? -38.439 -0.237 -1.015 1.00 30.00 707 ASP D C 1
ATOM 4287 O O . ASP A 1 574 ? -39.572 0.140 -1.316 1.00 30.00 707 ASP D O 1
ATOM 4289 N N . THR A 1 575 ? -38.042 -1.500 -1.125 1.00 30.00 708 THR D N 1
ATOM 4290 C CA . THR A 1 575 ? -38.928 -2.521 -1.655 1.00 30.00 708 THR D CA 1
ATOM 4291 C C . THR A 1 575 ? -40.128 -2.668 -0.740 1.00 30.00 708 THR D C 1
ATOM 4292 O O .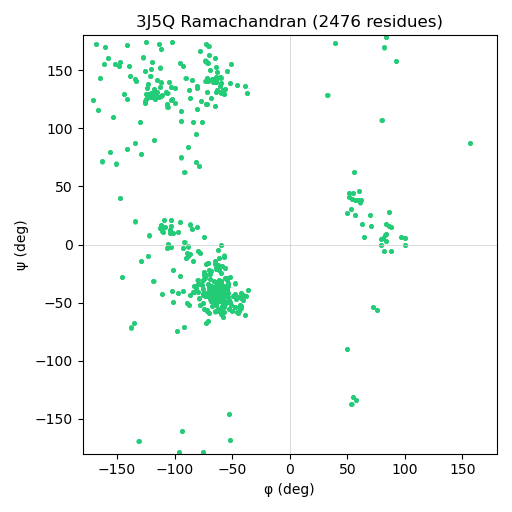 THR A 1 575 ? -41.264 -2.776 -1.201 1.00 30.00 708 THR D O 1
ATOM 4294 N N . GLU A 1 576 ? -39.876 -2.644 0.564 1.00 30.00 709 GLU D N 1
ATOM 4295 C CA . GLU A 1 576 ? -40.957 -2.804 1.522 1.00 30.00 709 GLU D CA 1
ATOM 4296 C C . GLU A 1 576 ? -41.953 -1.662 1.384 1.00 30.00 709 GLU D C 1
ATOM 4297 O O . GLU A 1 576 ? -43.163 -1.872 1.430 1.00 30.00 709 GLU D O 1
ATOM 4299 N N . LYS A 1 577 ? -41.436 -0.449 1.225 1.00 30.00 710 LYS D N 1
ATOM 4300 C CA . LYS A 1 577 ? -42.284 0.724 1.050 1.00 30.00 710 LYS D CA 1
ATOM 4301 C C . LYS A 1 577 ? -43.109 0.649 -0.233 1.00 30.00 710 LYS D C 1
ATOM 4302 O O . LYS A 1 577 ? -44.283 1.019 -0.248 1.00 30.00 710 LYS D O 1
ATOM 4308 N N . SER A 1 578 ? -42.486 0.171 -1.306 1.00 30.00 711 SER D N 1
ATOM 4309 C CA . SER A 1 578 ? -43.135 0.128 -2.611 1.00 30.00 711 SER D CA 1
ATOM 4310 C C . SER A 1 578 ? -43.840 -1.193 -2.907 1.00 30.00 711 SER D C 1
ATOM 4311 O O . SER A 1 578 ? -44.461 -1.342 -3.959 1.00 30.00 711 SER D O 1
ATOM 4314 N N . PHE A 1 579 ? -43.738 -2.152 -1.996 1.00 30.00 712 PHE D N 1
ATOM 4315 C CA . PHE A 1 579 ? -44.282 -3.478 -2.263 1.00 30.00 712 PHE D CA 1
ATOM 4316 C C . PHE A 1 579 ? -45.786 -3.496 -2.019 1.00 30.00 712 PHE D C 1
ATOM 4317 O O . PHE A 1 579 ? -46.389 -4.566 -1.907 1.00 30.00 712 PHE D O 1
ATOM 4319 N N . LEU A 1 580 ? -46.365 -2.302 -1.937 1.00 30.00 713 LEU D N 1
ATOM 4320 C CA . LEU A 1 580 ? -47.770 -2.134 -1.601 1.00 30.00 713 LEU D CA 1
ATOM 4321 C C . LEU A 1 580 ? -48.021 -2.161 -0.093 1.00 30.00 713 LEU D C 1
ATOM 4322 O O . LEU A 1 580 ? -49.172 -2.201 0.340 1.00 30.00 713 LEU D O 1
ATOM 4327 N N . LYS A 1 581 ? -46.957 -2.143 0.709 1.00 30.00 714 LYS D N 1
ATOM 4328 C CA . LYS A 1 581 ? -47.141 -2.208 2.147 1.00 30.00 714 LYS D CA 1
ATOM 4329 C C . LYS A 1 581 ? -48.036 -3.415 2.354 1.00 30.00 714 LYS D C 1
ATOM 4330 O O . LYS A 1 581 ? -48.953 -3.400 3.173 1.00 30.00 714 LYS D O 1
ATOM 4332 N N . CYS A 1 582 ? -47.754 -4.462 1.588 1.00 30.00 715 CYS D N 1
ATOM 4333 C CA . CYS A 1 582 ? -48.550 -5.677 1.585 1.00 30.00 715 CYS D CA 1
ATOM 4334 C C . CYS A 1 582 ? -48.321 -6.366 2.911 1.00 30.00 715 CYS D C 1
ATOM 4335 O O . CYS A 1 582 ? -47.338 -6.077 3.592 1.00 30.00 715 CYS D O 1
ATOM 4337 N N . MET A 1 583 ? -49.194 -7.299 3.262 1.00 30.00 716 MET D N 1
ATOM 4338 C CA . MET A 1 583 ? -49.117 -7.893 4.576 1.00 30.00 716 MET D CA 1
ATOM 4339 C C . MET A 1 583 ? -47.723 -8.473 4.698 1.00 30.00 716 MET D C 1
ATOM 4340 O O . MET A 1 583 ? -47.234 -9.150 3.795 1.00 30.00 716 MET D O 1
ATOM 4342 N N . ARG A 1 584 ? -47.091 -8.189 5.830 1.00 30.00 717 ARG D N 1
ATOM 4343 C CA . ARG A 1 584 ? -45.712 -8.565 6.081 1.00 30.00 717 ARG D CA 1
ATOM 4344 C C . ARG A 1 584 ? -45.540 -8.518 7.583 1.00 30.00 717 ARG D C 1
ATOM 4345 O O . ARG A 1 584 ? -46.420 -8.022 8.286 1.00 30.00 717 ARG D O 1
ATOM 4347 N N . LYS A 1 585 ? -44.423 -9.024 8.091 1.00 30.00 718 LYS D N 1
ATOM 4348 C CA . LYS A 1 585 ? -44.247 -9.036 9.532 1.00 30.00 718 LYS D CA 1
ATOM 4349 C C . LYS A 1 585 ? -44.362 -7.596 10.015 1.00 30.00 718 LYS D C 1
ATOM 4350 O O . LYS A 1 585 ? -43.761 -6.682 9.455 1.00 30.00 718 LYS D O 1
ATOM 4352 N N . ALA A 1 586 ? -45.149 -7.418 11.068 1.00 30.00 719 ALA D N 1
ATOM 4353 C CA . ALA A 1 586 ? -45.370 -6.112 11.677 1.00 30.00 719 ALA D CA 1
ATOM 4354 C C . ALA A 1 586 ? -46.691 -6.071 12.438 1.00 30.00 719 ALA D C 1
ATOM 4355 O O . ALA A 1 586 ? -46.809 -6.628 13.530 1.00 30.00 719 ALA D O 1
ATOM 4357 N N . UNK A 1 618 ? -41.743 -8.949 18.175 1.00 30.00 752 UNK D N 1
ATOM 4358 C CA . UNK A 1 618 ? -40.657 -9.658 18.863 1.00 30.00 752 UNK D CA 1
ATOM 4359 C C . UNK A 1 618 ? -39.392 -9.744 17.996 1.00 30.00 752 UNK D C 1
ATOM 4360 O O . UNK A 1 618 ? -39.449 -10.155 16.836 1.00 30.00 752 UNK D O 1
ATOM 4362 N N . UNK A 1 619 ? -38.265 -9.337 18.582 1.00 30.00 753 UNK D N 1
ATOM 4363 C CA . UNK A 1 619 ? -36.918 -9.509 18.050 1.00 30.00 753 UNK D CA 1
ATOM 4364 C C . UNK A 1 619 ? -36.197 -10.012 19.306 1.00 30.00 753 UNK D C 1
ATOM 4365 O O . UNK A 1 619 ? -36.659 -9.777 20.422 1.00 30.00 753 UNK D O 1
ATOM 4367 N N . UNK A 1 620 ? -35.287 -10.941 19.060 1.00 30.00 754 UNK D N 1
ATOM 4368 C CA . UNK A 1 620 ? -34.409 -11.499 20.059 1.00 30.00 754 UNK D CA 1
ATOM 4369 C C . UNK A 1 620 ? -33.296 -12.125 19.264 1.00 30.00 754 UNK D C 1
ATOM 4370 O O . UNK A 1 620 ? -33.499 -12.505 18.115 1.00 30.00 754 UNK D O 1
ATOM 4371 N N . UNK A 1 621 ? -32.128 -12.268 19.865 1.00 30.00 755 UNK D N 1
ATOM 4372 C CA . UNK A 1 621 ? -31.020 -12.887 19.171 1.00 30.00 755 UNK D CA 1
ATOM 4373 C C . UNK A 1 621 ? -30.538 -14.063 19.982 1.00 30.00 755 UNK D C 1
ATOM 4374 O O . UNK A 1 621 ? -30.279 -13.927 21.174 1.00 30.00 755 UNK D O 1
ATOM 4376 N N . UNK A 1 622 ? -30.394 -15.219 19.348 1.00 30.00 756 UNK D N 1
ATOM 4377 C CA . UNK A 1 622 ? -29.831 -16.350 20.057 1.00 30.00 756 UNK D CA 1
ATOM 4378 C C . UNK A 1 622 ? -28.423 -15.928 20.414 1.00 30.00 756 UNK D C 1
ATOM 4379 O O . UNK A 1 622 ? -27.699 -15.392 19.576 1.00 30.00 756 UNK D O 1
ATOM 4381 N N . UNK A 1 623 ? -28.038 -16.156 21.659 1.00 30.00 757 UNK D N 1
ATOM 4382 C CA . UNK A 1 623 ? -26.730 -15.732 22.123 1.00 30.00 757 UNK D CA 1
ATOM 4383 C C . UNK A 1 623 ? -26.136 -16.801 23.012 1.00 30.00 757 UNK D C 1
ATOM 4384 O O . UNK A 1 623 ? -26.858 -17.577 23.633 1.00 30.00 757 UNK D O 1
ATOM 4386 N N . UNK A 1 624 ? -24.813 -16.838 23.073 1.00 30.00 758 UNK D N 1
ATOM 4387 C CA . UNK A 1 624 ? -24.142 -17.787 23.940 1.00 30.00 758 UNK D CA 1
ATOM 4388 C C . UNK A 1 624 ? -22.685 -17.491 24.242 1.00 30.00 758 UNK D C 1
ATOM 4389 O O . UNK A 1 624 ? -21.802 -18.192 23.762 1.00 30.00 758 UNK D O 1
ATOM 4391 N N . UNK A 1 625 ? -22.425 -16.462 25.046 1.00 30.00 759 UNK D N 1
ATOM 4392 C CA . UNK A 1 625 ? -21.061 -16.147 25.435 1.00 30.00 759 UNK D CA 1
ATOM 4393 C C . UNK A 1 625 ? -20.827 -16.134 26.935 1.00 30.00 759 UNK D C 1
ATOM 4394 O O . UNK A 1 625 ? -21.536 -15.451 27.673 1.00 30.00 759 UNK D O 1
ATOM 4395 N N . UNK A 1 626 ? -19.830 -16.893 27.383 1.00 30.00 760 UNK D N 1
ATOM 4396 C CA . UNK A 1 626 ? -19.445 -16.937 28.794 1.00 30.00 760 UNK D CA 1
ATOM 4397 C C . UNK A 1 626 ? -17.968 -16.613 29.018 1.00 30.00 760 UNK D C 1
ATOM 4398 O O . UNK A 1 626 ? -17.098 -17.212 28.393 1.00 30.00 760 UNK D O 1
ATOM 4400 N N . UNK A 1 627 ? -17.681 -15.691 29.937 1.00 30.00 761 UNK D N 1
ATOM 4401 C CA . UNK A 1 627 ? -18.706 -14.916 30.637 1.00 30.00 761 UNK D CA 1
ATOM 4402 C C . UNK A 1 627 ? -19.518 -15.753 31.623 1.00 30.00 761 UNK D C 1
ATOM 4403 O O . UNK A 1 627 ? -20.582 -15.334 32.075 1.00 30.00 761 UNK D O 1
ATOM 4405 N N . UNK A 1 628 ? -19.006 -16.934 31.959 1.00 30.00 762 UNK D N 1
ATOM 4406 C CA . UNK A 1 628 ? -19.686 -17.824 32.892 1.00 30.00 762 UNK D CA 1
ATOM 4407 C C . UNK A 1 628 ? -18.840 -19.054 33.206 1.00 30.00 762 UNK D C 1
ATOM 4408 O O . UNK A 1 628 ? -18.574 -19.355 34.372 1.00 30.00 762 UNK D O 1
ATOM 4410 N N . LEU B 1 1 ? -59.556 -25.300 46.409 1.00 38.59 111 LEU B N 1
ATOM 4411 C CA . LEU B 1 1 ? -59.305 -25.653 44.970 1.00 38.96 111 LEU B CA 1
ATOM 4412 C C . LEU B 1 1 ? -58.120 -24.908 44.328 1.00 39.03 111 LEU B C 1
ATOM 4413 O O . LEU B 1 1 ? -57.776 -23.793 44.742 1.00 38.95 111 LEU B O 1
ATOM 4418 N N . TYR B 1 2 ? -57.518 -25.541 43.311 1.00 39.14 112 TYR B N 1
ATOM 4419 C CA . TYR B 1 2 ? -56.329 -25.038 42.605 1.00 39.10 112 TYR B CA 1
ATOM 4420 C C . TYR B 1 2 ? -56.409 -25.310 41.096 1.00 39.27 112 TYR B C 1
ATOM 4421 O O . TYR B 1 2 ? -56.607 -26.457 40.687 1.00 39.37 112 TYR B O 1
ATOM 4430 N N . ASP B 1 3 ? -56.265 -24.264 40.279 1.00 39.39 113 ASP B N 1
ATOM 4431 C CA . ASP B 1 3 ? -56.007 -24.448 38.838 1.00 39.57 113 ASP B CA 1
ATOM 4432 C C . ASP B 1 3 ? -54.527 -24.209 38.542 1.00 39.87 113 ASP B C 1
ATOM 4433 O O . ASP B 1 3 ? -53.774 -23.819 39.438 1.00 40.20 113 ASP B O 1
ATOM 4438 N N . ARG B 1 4 ? -54.107 -24.452 37.305 1.00 39.93 114 ARG B N 1
ATOM 4439 C CA . ARG B 1 4 ? -52.714 -24.230 36.945 1.00 40.15 114 ARG B CA 1
ATOM 4440 C C . ARG B 1 4 ? -52.269 -22.803 37.322 1.00 40.23 114 ARG B C 1
ATOM 4441 O O . ARG B 1 4 ? -51.222 -22.616 37.951 1.00 40.53 114 ARG B O 1
ATOM 4449 N N . ARG B 1 5 ? -53.097 -21.819 36.957 1.00 40.14 115 ARG B N 1
ATOM 4450 C CA . ARG B 1 5 ? -52.818 -20.391 37.157 1.00 40.07 115 ARG B CA 1
ATOM 4451 C C . ARG B 1 5 ? -52.558 -20.029 38.625 1.00 39.81 115 ARG B C 1
ATOM 4452 O O . ARG B 1 5 ? -51.610 -19.299 38.933 1.00 39.80 115 ARG B O 1
ATOM 4460 N N . SER B 1 6 ? -53.399 -20.562 39.506 1.00 39.58 116 SER B N 1
ATOM 4461 C CA . SER B 1 6 ? -53.335 -20.325 40.945 1.00 39.08 116 SER B CA 1
ATOM 4462 C C . SER B 1 6 ? -51.954 -20.637 41.531 1.00 38.85 116 SER B C 1
ATOM 4463 O O . SER B 1 6 ? -51.383 -19.819 42.254 1.00 38.96 116 SER B O 1
ATOM 4466 N N . ILE B 1 7 ? -51.423 -21.812 41.204 1.00 38.38 117 ILE B N 1
ATOM 4467 C CA . ILE B 1 7 ? -50.131 -22.259 41.726 1.00 38.11 117 ILE B CA 1
ATOM 4468 C C . ILE B 1 7 ? -48.979 -21.483 41.119 1.00 37.99 117 ILE B C 1
ATOM 4469 O O . ILE B 1 7 ? -48.039 -21.110 41.820 1.00 37.85 117 ILE B O 1
ATOM 4474 N N . PHE B 1 8 ? -49.059 -21.254 39.815 1.00 37.93 118 PHE B N 1
ATOM 4475 C CA . PHE B 1 8 ? -47.990 -20.602 39.075 1.00 38.10 118 PHE B CA 1
ATOM 4476 C C . PHE B 1 8 ? -47.745 -19.192 39.596 1.00 38.06 118 PHE B C 1
ATOM 4477 O O . PHE B 1 8 ? -46.601 -18.732 39.622 1.00 38.35 118 PHE B O 1
ATOM 4485 N N . ASP B 1 9 ? -48.820 -18.531 40.022 1.00 37.75 119 ASP B N 1
ATOM 4486 C CA . ASP B 1 9 ? -48.743 -17.221 40.663 1.00 37.56 119 ASP B CA 1
ATOM 4487 C C . ASP B 1 9 ? -48.134 -17.299 42.048 1.00 37.47 119 ASP B C 1
ATOM 4488 O O . ASP B 1 9 ? -47.342 -16.436 42.423 1.00 37.67 119 ASP B O 1
ATOM 4493 N N . ALA B 1 10 ? -48.533 -18.316 42.810 1.00 37.22 120 ALA B N 1
ATOM 4494 C CA . ALA B 1 10 ? -48.008 -18.553 44.145 1.00 37.08 120 ALA B CA 1
ATOM 4495 C C . ALA B 1 10 ? -46.498 -18.712 44.077 1.00 37.29 120 ALA B C 1
ATOM 4496 O O . ALA B 1 10 ? -45.761 -18.081 44.832 1.00 37.22 120 ALA B O 1
ATOM 4498 N N . VAL B 1 11 ? -46.060 -19.547 43.137 1.00 37.81 121 VAL B N 1
ATOM 4499 C CA . VAL B 1 11 ? -44.645 -19.851 42.887 1.00 38.20 121 VAL B CA 1
ATOM 4500 C C . VAL B 1 11 ? -43.845 -18.593 42.523 1.00 38.75 121 VAL B C 1
ATOM 4501 O O . VAL B 1 11 ? -42.727 -18.396 42.996 1.00 38.65 121 VAL B O 1
ATOM 4505 N N . ALA B 1 12 ? -44.449 -17.751 41.691 1.00 39.52 122 ALA B N 1
ATOM 4506 C CA . ALA B 1 12 ? -43.830 -16.527 41.199 1.00 40.17 122 ALA B CA 1
ATOM 4507 C C . ALA B 1 12 ? -43.319 -15.642 42.335 1.00 40.51 122 ALA B C 1
ATOM 4508 O O . ALA B 1 12 ? -42.300 -14.964 42.198 1.00 41.04 122 ALA B O 1
ATOM 4510 N N . GLN B 1 13 ? -44.018 -15.659 43.458 1.00 40.68 123 GLN B N 1
ATOM 4511 C CA . GLN B 1 13 ? -43.634 -14.805 44.576 1.00 40.83 123 GLN B CA 1
ATOM 4512 C C . GLN B 1 13 ? -43.107 -15.535 45.811 1.00 40.67 123 GLN B C 1
ATOM 4513 O O . GLN B 1 13 ? -43.038 -14.949 46.895 1.00 40.24 123 GLN B O 1
ATOM 4519 N N . SER B 1 14 ? -42.724 -16.801 45.614 1.00 40.54 124 SER B N 1
ATOM 4520 C CA . SER B 1 14 ? -42.165 -17.655 46.670 1.00 40.46 124 SER B CA 1
ATOM 4521 C C . SER B 1 14 ? -43.048 -17.780 47.912 1.00 40.46 124 SER B C 1
ATOM 4522 O O . SER B 1 14 ? -42.577 -17.681 49.054 1.00 40.55 124 SER B O 1
ATOM 4525 N N . ASN B 1 15 ? -44.337 -17.981 47.662 1.00 40.34 125 ASN B N 1
ATOM 4526 C CA . ASN B 1 15 ? -45.357 -18.069 48.700 1.00 40.00 125 ASN B CA 1
ATOM 4527 C C . ASN B 1 15 ? -45.639 -19.510 49.119 1.00 39.97 125 ASN B C 1
ATOM 4528 O O . ASN B 1 15 ? -46.248 -20.282 48.371 1.00 39.73 125 ASN B O 1
ATOM 4533 N N . CYS B 1 16 ? -45.169 -19.891 50.306 1.00 40.02 126 CYS B N 1
ATOM 4534 C CA . CYS B 1 16 ? -45.380 -21.249 50.808 1.00 40.19 126 CYS B CA 1
ATOM 4535 C C . CYS B 1 16 ? -46.686 -21.415 51.581 1.00 40.19 126 CYS B C 1
ATOM 4536 O O . CYS B 1 16 ? -47.022 -22.511 52.030 1.00 40.35 126 CYS B O 1
ATOM 4539 N N . GLN B 1 17 ? -47.428 -20.319 51.726 1.00 39.96 127 GLN B N 1
ATOM 4540 C CA . GLN B 1 17 ? -48.702 -20.351 52.401 1.00 39.86 127 GLN B CA 1
ATOM 4541 C C . GLN B 1 17 ? -49.865 -20.687 51.473 1.00 39.70 127 GLN B C 1
ATOM 4542 O O . GLN B 1 17 ? -50.652 -21.578 51.782 1.00 39.89 127 GLN B O 1
ATOM 4548 N N . GLU B 1 18 ? -49.996 -19.973 50.354 1.00 39.36 128 GLU B N 1
ATOM 4549 C CA . GLU B 1 18 ? -51.114 -20.239 49.441 1.00 38.87 128 GLU B CA 1
ATOM 4550 C C . GLU B 1 18 ? -51.124 -21.702 48.987 1.00 38.40 128 GLU B C 1
ATOM 4551 O O . GLU B 1 18 ? -52.091 -22.174 48.387 1.00 38.38 128 GLU B O 1
ATOM 4557 N N . LEU B 1 19 ? -50.045 -22.411 49.319 1.00 37.82 129 LEU B N 1
ATOM 4558 C CA . LEU B 1 19 ? -49.899 -23.833 49.025 1.00 37.32 129 LEU B CA 1
ATOM 4559 C C . LEU B 1 19 ? -50.011 -24.683 50.307 1.00 37.27 129 LEU B C 1
ATOM 4560 O O . LEU B 1 19 ? -49.647 -25.866 50.314 1.00 37.02 129 LEU B O 1
ATOM 4565 N N . GLU B 1 20 ? -50.518 -24.076 51.376 1.00 37.17 130 GLU B N 1
ATOM 4566 C CA . GLU B 1 20 ? -50.910 -24.827 52.565 1.00 37.14 130 GLU B CA 1
ATOM 4567 C C . GLU B 1 20 ? -51.992 -25.852 52.242 1.00 37.12 130 GLU B C 1
ATOM 4568 O O . GLU B 1 20 ? -51.886 -27.021 52.613 1.00 36.99 130 GLU B O 1
ATOM 4574 N N . SER B 1 21 ? -53.030 -25.405 51.546 1.00 37.17 131 SER B N 1
ATOM 4575 C CA . SER B 1 21 ? -54.166 -26.250 51.226 1.00 37.31 131 SER B CA 1
ATOM 4576 C C . SER B 1 21 ? -53.929 -27.085 49.955 1.00 37.35 131 SER B C 1
ATOM 4577 O O . SER B 1 21 ? -54.857 -27.694 49.417 1.00 37.49 131 SER B O 1
ATOM 4580 N N . LEU B 1 22 ? -52.681 -27.141 49.500 1.00 37.54 132 LEU B N 1
ATOM 4581 C CA . LEU B 1 22 ? -52.359 -27.798 48.234 1.00 37.75 132 LEU B CA 1
ATOM 4582 C C . LEU B 1 22 ? -52.448 -29.311 48.304 1.00 37.89 132 LEU B C 1
ATOM 4583 O O . LEU B 1 22 ? -53.309 -29.914 47.663 1.00 37.85 132 LEU B O 1
ATOM 4588 N N . LEU B 1 23 ? -51.549 -29.915 49.070 1.00 38.23 133 LEU B N 1
ATOM 4589 C CA . LEU B 1 23 ? -51.537 -31.364 49.249 1.00 38.63 133 LEU B CA 1
ATOM 4590 C C . LEU B 1 23 ? -52.952 -31.946 49.435 1.00 38.59 133 LEU B C 1
ATOM 4591 O O . LEU B 1 23 ? -53.356 -32.829 48.672 1.00 38.79 133 LEU B O 1
ATOM 4596 N N . PRO B 1 24 ? -53.720 -31.432 50.423 1.00 38.39 134 PRO B N 1
ATOM 4597 C CA . PRO B 1 24 ? -55.043 -32.017 50.634 1.00 38.39 134 PRO B CA 1
ATOM 4598 C C . PRO B 1 24 ? -56.017 -31.882 49.456 1.00 38.38 134 PRO B C 1
ATOM 4599 O O . PRO B 1 24 ? -56.976 -32.652 49.393 1.00 38.58 134 PRO B O 1
ATOM 4603 N N . PHE B 1 25 ? -55.778 -30.942 48.536 1.00 38.22 135 PHE B N 1
ATOM 4604 C CA . PHE B 1 25 ? -56.676 -30.764 47.375 1.00 38.15 135 PHE B CA 1
ATOM 4605 C C . PHE B 1 25 ? -56.652 -31.938 46.393 1.00 38.22 135 PHE B C 1
ATOM 4606 O O . PHE B 1 25 ? -57.703 -32.475 46.034 1.00 38.24 135 PHE B O 1
ATOM 4614 N N . LEU B 1 26 ? -55.461 -32.322 45.946 1.00 38.28 136 LEU B N 1
ATOM 4615 C CA . LEU B 1 26 ? -55.339 -33.420 44.986 1.00 38.37 136 LEU B CA 1
ATOM 4616 C C . LEU B 1 26 ? -55.278 -34.761 45.699 1.00 38.58 136 LEU B C 1
ATOM 4617 O O . LEU B 1 26 ? -54.862 -35.771 45.128 1.00 38.71 136 LEU B O 1
ATOM 4622 N N . GLN B 1 27 ? -55.695 -34.746 46.961 1.00 38.63 137 GLN B N 1
ATOM 4623 C CA . GLN B 1 27 ? -55.930 -35.948 47.722 1.00 38.64 137 GLN B CA 1
ATOM 4624 C C . GLN B 1 27 ? -57.401 -36.272 47.548 1.00 39.00 137 GLN B C 1
ATOM 4625 O O . GLN B 1 27 ? -57.768 -37.437 47.389 1.00 39.16 137 GLN B O 1
ATOM 4631 N N . ARG B 1 28 ? -58.229 -35.228 47.572 1.00 39.25 138 ARG B N 1
ATOM 4632 C CA . ARG B 1 28 ? -59.682 -35.348 47.405 1.00 39.39 138 ARG B CA 1
ATOM 4633 C C . ARG B 1 28 ? -59.991 -35.698 45.954 1.00 39.31 138 ARG B C 1
ATOM 4634 O O . ARG B 1 28 ? -60.618 -36.725 45.670 1.00 39.50 138 ARG B O 1
ATOM 4642 N N . SER B 1 29 ? -59.529 -34.838 45.048 1.00 39.07 139 SER B N 1
ATOM 4643 C CA . SER B 1 29 ? -59.740 -35.002 43.620 1.00 38.76 139 SER B CA 1
ATOM 4644 C C . SER B 1 29 ? -58.799 -36.044 43.035 1.00 38.54 139 SER B C 1
ATOM 4645 O O . SER B 1 29 ? -58.922 -36.417 41.866 1.00 38.28 139 SER B O 1
ATOM 4648 N N . LYS B 1 30 ? -57.862 -36.516 43.865 1.00 38.44 140 LYS B N 1
ATOM 4649 C CA . LYS B 1 30 ? -56.815 -37.459 43.448 1.00 38.58 140 LYS B CA 1
ATOM 4650 C C . LYS B 1 30 ? -56.120 -36.989 42.177 1.00 38.66 140 LYS B C 1
ATOM 4651 O O . LYS B 1 30 ? -55.604 -37.806 41.412 1.00 38.76 140 LYS B O 1
ATOM 4657 N N . LYS B 1 31 ? -56.115 -35.672 41.957 1.00 38.72 141 LYS B N 1
ATOM 4658 C CA . LYS B 1 31 ? -55.402 -35.077 40.834 1.00 38.73 141 LYS B CA 1
ATOM 4659 C C . LYS B 1 31 ? -53.893 -35.163 41.092 1.00 39.11 141 LYS B C 1
ATOM 4660 O O . LYS B 1 31 ? -53.470 -35.291 42.246 1.00 39.13 141 LYS B O 1
ATOM 4666 N N . ARG B 1 32 ? -53.086 -35.140 40.038 1.00 39.34 142 ARG B N 1
ATOM 4667 C CA . ARG B 1 32 ? -51.633 -35.227 40.209 1.00 39.69 142 ARG B CA 1
ATOM 4668 C C . ARG B 1 32 ? -50.945 -33.969 39.753 1.00 39.38 142 ARG B C 1
ATOM 4669 O O . ARG B 1 32 ? -51.314 -33.385 38.735 1.00 39.44 142 ARG B O 1
ATOM 4677 N N . LEU B 1 33 ? -49.915 -33.576 40.494 1.00 38.96 143 LEU B N 1
ATOM 4678 C CA . LEU B 1 33 ? -49.163 -32.378 40.183 1.00 38.73 143 LEU B CA 1
ATOM 4679 C C . LEU B 1 33 ? -48.595 -32.452 38.764 1.00 38.69 143 LEU B C 1
ATOM 4680 O O . LEU B 1 33 ? -48.116 -31.455 38.212 1.00 38.54 143 LEU B O 1
ATOM 4685 N N . THR B 1 34 ? -48.692 -33.647 38.184 1.00 38.76 144 THR B N 1
ATOM 4686 C CA . THR B 1 34 ? -48.105 -33.989 36.886 1.00 38.85 144 THR B CA 1
ATOM 4687 C C . THR B 1 34 ? -49.155 -34.112 35.778 1.00 39.09 144 THR B C 1
ATOM 4688 O O . THR B 1 34 ? -48.807 -34.350 34.607 1.00 39.27 144 THR B O 1
ATOM 4692 N N . ASP B 1 35 ? -50.433 -33.968 36.140 1.00 38.98 145 ASP B N 1
ATOM 4693 C CA . ASP B 1 35 ? -51.517 -34.068 35.167 1.00 38.85 145 ASP B CA 1
ATOM 4694 C C . ASP B 1 35 ? -51.308 -33.118 33.997 1.00 39.08 145 ASP B C 1
ATOM 4695 O O . ASP B 1 35 ? -50.702 -32.051 34.143 1.00 39.05 145 ASP B O 1
ATOM 4700 N N . SER B 1 36 ? -51.799 -33.536 32.832 1.00 39.39 146 SER B N 1
ATOM 4701 C CA . SER B 1 36 ? -51.847 -32.695 31.637 1.00 39.67 146 SER B CA 1
ATOM 4702 C C . SER B 1 36 ? -52.194 -31.231 31.972 1.00 39.67 146 SER B C 1
ATOM 4703 O O . SER B 1 36 ? -51.550 -30.294 31.483 1.00 39.33 146 SER B O 1
ATOM 4706 N N . GLU B 1 37 ? -53.197 -31.069 32.842 1.00 39.87 147 GLU B N 1
ATOM 4707 C CA . GLU B 1 37 ? -53.796 -29.775 33.184 1.00 39.89 147 GLU B CA 1
ATOM 4708 C C . GLU B 1 37 ? -52.886 -28.865 34.021 1.00 39.69 147 GLU B C 1
ATOM 4709 O O . GLU B 1 37 ? -53.154 -27.667 34.160 1.00 39.61 147 GLU B O 1
ATOM 4715 N N . PHE B 1 38 ? -51.837 -29.441 34.602 1.00 39.45 148 PHE B N 1
ATOM 4716 C CA . PHE B 1 38 ? -50.951 -28.684 35.476 1.00 39.46 148 PHE B CA 1
ATOM 4717 C C . PHE B 1 38 ? -49.640 -28.320 34.786 1.00 39.33 148 PHE B C 1
ATOM 4718 O O . PHE B 1 38 ? -48.657 -27.944 35.435 1.00 39.46 148 PHE B O 1
ATOM 4726 N N . LYS B 1 39 ? -49.643 -28.440 33.460 1.00 39.00 149 LYS B N 1
ATOM 4727 C CA . LYS B 1 39 ? -48.512 -28.061 32.630 1.00 38.75 149 LYS B CA 1
ATOM 4728 C C . LYS B 1 39 ? -48.990 -27.075 31.561 1.00 38.43 149 LYS B C 1
ATOM 4729 O O . LYS B 1 39 ? -50.157 -27.134 31.149 1.00 38.02 149 LYS B O 1
ATOM 4735 N N . ASP B 1 40 ? -48.105 -26.167 31.132 1.00 38.04 150 ASP B N 1
ATOM 4736 C CA . ASP B 1 40 ? -48.416 -25.324 29.979 1.00 37.79 150 ASP B CA 1
ATOM 4737 C C . ASP B 1 40 ? -48.528 -26.215 28.736 1.00 37.52 150 ASP B C 1
ATOM 4738 O O . ASP B 1 40 ? -47.563 -26.900 28.378 1.00 37.31 150 ASP B O 1
ATOM 4743 N N . PRO B 1 41 ? -49.721 -26.218 28.097 1.00 37.24 151 PRO B N 1
ATOM 4744 C CA . PRO B 1 41 ? -50.042 -27.097 26.975 1.00 36.93 151 PRO B CA 1
ATOM 4745 C C . PRO B 1 41 ? -49.159 -26.986 25.721 1.00 36.66 151 PRO B C 1
ATOM 4746 O O . PRO B 1 41 ? -49.391 -27.724 24.770 1.00 36.96 151 PRO B O 1
ATOM 4750 N N . GLU B 1 42 ? -48.166 -26.101 25.703 1.00 36.02 152 GLU B N 1
ATOM 4751 C CA . GLU B 1 42 ? -47.359 -25.935 24.494 1.00 35.59 152 GLU B CA 1
ATOM 4752 C C . GLU B 1 42 ? -45.875 -26.015 24.751 1.00 35.14 152 GLU B C 1
ATOM 4753 O O . GLU B 1 42 ? -45.089 -26.142 23.809 1.00 35.02 152 GLU B O 1
ATOM 4759 N N . THR B 1 43 ? -45.504 -25.924 26.025 1.00 34.80 153 THR B N 1
ATOM 4760 C CA . THR B 1 43 ? -44.106 -26.018 26.436 1.00 34.40 153 THR B CA 1
ATOM 4761 C C . THR B 1 43 ? -43.872 -27.201 27.354 1.00 34.46 153 THR B C 1
ATOM 4762 O O . THR B 1 43 ? -42.798 -27.783 27.356 1.00 34.63 153 THR B O 1
ATOM 4766 N N . GLY B 1 44 ? -44.880 -27.556 28.140 1.00 34.74 154 GLY B N 1
ATOM 4767 C CA . GLY B 1 44 ? -44.758 -28.668 29.075 1.00 34.90 154 GLY B CA 1
ATOM 4768 C C . GLY B 1 44 ? -44.160 -28.256 30.406 1.00 34.97 154 GLY B C 1
ATOM 4769 O O . GLY B 1 44 ? -43.724 -29.100 31.181 1.00 35.23 154 GLY B O 1
ATOM 4770 N N . LYS B 1 45 ? -44.137 -26.950 30.664 1.00 34.94 155 LYS B N 1
ATOM 4771 C CA . LYS B 1 45 ? -43.626 -26.393 31.907 1.00 34.79 155 LYS B CA 1
ATOM 4772 C C . LYS B 1 45 ? -44.530 -26.790 33.072 1.00 34.96 155 LYS B C 1
ATOM 4773 O O . LYS B 1 45 ? -45.762 -26.813 32.943 1.00 35.13 155 LYS B O 1
ATOM 4779 N N . THR B 1 46 ? -43.902 -27.114 34.198 1.00 35.06 156 THR B N 1
ATOM 4780 C CA . THR B 1 46 ? -44.600 -27.480 35.429 1.00 34.96 156 THR B CA 1
ATOM 4781 C C . THR B 1 46 ? -44.333 -26.402 36.457 1.00 35.02 156 THR B C 1
ATOM 4782 O O . THR B 1 46 ? -43.509 -25.510 36.233 1.00 35.10 156 THR B O 1
ATOM 4786 N N . CYS B 1 47 ? -45.013 -26.481 37.594 1.00 35.09 157 CYS B N 1
ATOM 4787 C CA . CYS B 1 47 ? -44.816 -25.493 38.650 1.00 35.66 157 CYS B CA 1
ATOM 4788 C C . CYS B 1 47 ? -43.370 -25.474 39.144 1.00 35.90 157 CYS B C 1
ATOM 4789 O O . CYS B 1 47 ? -42.791 -24.402 39.357 1.00 36.18 157 CYS B O 1
ATOM 4792 N N . LEU B 1 48 ? -42.793 -26.657 39.319 1.00 36.12 158 LEU B N 1
ATOM 4793 C CA . LEU B 1 48 ? -41.386 -26.773 39.688 1.00 36.17 158 LEU B CA 1
ATOM 4794 C C . LEU B 1 48 ? -40.494 -26.020 38.707 1.00 36.66 158 LEU B C 1
ATOM 4795 O O . LEU B 1 48 ? -39.541 -25.353 39.106 1.00 36.92 158 LEU B O 1
ATOM 4800 N N . LEU B 1 49 ? -40.811 -26.136 37.422 1.00 36.62 159 LEU B N 1
ATOM 4801 C CA . LEU B 1 49 ? -40.068 -25.441 36.389 1.00 36.33 159 LEU B CA 1
ATOM 4802 C C . LEU B 1 49 ? -40.319 -23.921 36.420 1.00 36.42 159 LEU B C 1
ATOM 4803 O O . LEU B 1 49 ? -39.357 -23.144 36.323 1.00 36.36 159 LEU B O 1
ATOM 4808 N N . LYS B 1 50 ? -41.577 -23.494 36.603 1.00 36.13 160 LYS B N 1
ATOM 4809 C CA . LYS B 1 50 ? -41.880 -22.071 36.854 1.00 35.98 160 LYS B CA 1
ATOM 4810 C C . LYS B 1 50 ? -41.046 -21.560 38.040 1.00 35.96 160 LYS B C 1
ATOM 4811 O O . LYS B 1 50 ? -40.448 -20.475 37.970 1.00 36.14 160 LYS B O 1
ATOM 4817 N N . ALA B 1 51 ? -40.996 -22.368 39.107 1.00 35.51 161 ALA B N 1
ATOM 4818 C CA . ALA B 1 51 ? -40.207 -22.061 40.290 1.00 34.75 161 ALA B CA 1
ATOM 4819 C C . ALA B 1 51 ? -38.757 -21.934 39.913 1.00 34.59 161 ALA B C 1
ATOM 4820 O O . ALA B 1 51 ? -38.068 -21.102 40.469 1.00 34.45 161 ALA B O 1
ATOM 4822 N N . MET B 1 52 ? -38.305 -22.745 38.961 1.00 34.65 162 MET B N 1
ATOM 4823 C CA . MET B 1 52 ? -36.898 -22.726 38.551 1.00 35.39 162 MET B CA 1
ATOM 4824 C C . MET B 1 52 ? -36.544 -21.423 37.810 1.00 35.59 162 MET B C 1
ATOM 4825 O O . MET B 1 52 ? -35.403 -20.927 37.857 1.00 35.17 162 MET B O 1
ATOM 4830 N N . LEU B 1 53 ? -37.540 -20.859 37.139 1.00 36.12 163 LEU B N 1
ATOM 4831 C CA . LEU B 1 53 ? -37.379 -19.590 36.428 1.00 36.33 163 LEU B CA 1
ATOM 4832 C C . LEU B 1 53 ? -37.553 -18.398 37.386 1.00 36.44 163 LEU B C 1
ATOM 4833 O O . LEU B 1 53 ? -36.845 -17.372 37.303 1.00 36.08 163 LEU B O 1
ATOM 4838 N N . ASN B 1 54 ? -38.464 -18.571 38.333 1.00 36.57 164 ASN B N 1
ATOM 4839 C CA . ASN B 1 54 ? -38.740 -17.544 39.305 1.00 36.87 164 ASN B CA 1
ATOM 4840 C C . ASN B 1 54 ? -37.881 -17.709 40.551 1.00 37.10 164 ASN B C 1
ATOM 4841 O O . ASN B 1 54 ? -38.376 -17.937 41.658 1.00 37.34 164 ASN B O 1
ATOM 4846 N N . LEU B 1 55 ? -36.578 -17.603 40.346 1.00 37.40 165 LEU B N 1
ATOM 4847 C CA . LEU B 1 55 ? -35.633 -17.560 41.441 1.00 37.89 165 LEU B CA 1
ATOM 4848 C C . LEU B 1 55 ? -35.475 -16.144 41.972 1.00 38.56 165 LEU B C 1
ATOM 4849 O O . LEU B 1 55 ? -35.472 -15.180 41.211 1.00 38.82 165 LEU B O 1
ATOM 4854 N N . HIS B 1 56 ? -35.354 -16.032 43.289 1.00 39.17 166 HIS B N 1
ATOM 4855 C CA . HIS B 1 56 ? -34.921 -14.801 43.928 1.00 39.93 166 HIS B CA 1
ATOM 4856 C C . HIS B 1 56 ? -33.725 -15.173 44.810 1.00 39.77 166 HIS B C 1
ATOM 4857 O O . HIS B 1 56 ? -33.837 -16.045 45.683 1.00 39.48 166 HIS B O 1
ATOM 4864 N N . ASN B 1 57 ? -32.579 -14.539 44.560 1.00 39.93 167 ASN B N 1
ATOM 4865 C CA . ASN B 1 57 ? -31.303 -14.913 45.204 1.00 40.26 167 ASN B CA 1
ATOM 4866 C C . ASN B 1 57 ? -30.923 -16.411 45.128 1.00 40.12 167 ASN B C 1
ATOM 4867 O O . ASN B 1 57 ? -30.473 -17.007 46.115 1.00 39.94 167 ASN B O 1
ATOM 4872 N N . GLY B 1 58 ? -31.094 -16.993 43.944 1.00 40.09 168 GLY B N 1
ATOM 4873 C CA . GLY B 1 58 ? -30.889 -18.417 43.728 1.00 40.56 168 GLY B CA 1
ATOM 4874 C C . GLY B 1 58 ? -31.654 -19.317 44.679 1.00 40.77 168 GLY B C 1
ATOM 4875 O O . GLY B 1 58 ? -31.198 -20.417 44.988 1.00 41.08 168 GLY B O 1
ATOM 4876 N N . GLN B 1 59 ? -32.822 -18.845 45.133 1.00 41.30 169 GLN B N 1
ATOM 4877 C CA . GLN B 1 59 ? -33.634 -19.506 46.171 1.00 41.41 169 GLN B CA 1
ATOM 4878 C C . GLN B 1 59 ? -35.132 -19.501 45.888 1.00 41.42 169 GLN B C 1
ATOM 4879 O O . GLN B 1 59 ? -35.683 -18.556 45.321 1.00 40.95 169 GLN B O 1
ATOM 4885 N N . ASN B 1 60 ? -35.768 -20.592 46.305 1.00 41.86 170 ASN B N 1
ATOM 4886 C CA . ASN B 1 60 ? -37.206 -20.776 46.248 1.00 41.99 170 ASN B CA 1
ATOM 4887 C C . ASN B 1 60 ? -37.523 -22.050 47.024 1.00 42.39 170 ASN B C 1
ATOM 4888 O O . ASN B 1 60 ? -36.958 -23.119 46.776 1.00 42.37 170 ASN B O 1
ATOM 4893 N N . ASP B 1 61 ? -38.395 -21.918 48.015 1.00 42.77 171 ASP B N 1
ATOM 4894 C CA . ASP B 1 61 ? -38.753 -23.057 48.860 1.00 42.88 171 ASP B CA 1
ATOM 4895 C C . ASP B 1 61 ? -40.149 -23.552 48.495 1.00 42.46 171 ASP B C 1
ATOM 4896 O O . ASP B 1 61 ? -40.664 -24.516 49.086 1.00 42.86 171 ASP B O 1
ATOM 4901 N N . THR B 1 62 ? -40.750 -22.886 47.514 1.00 41.40 172 THR B N 1
ATOM 4902 C CA . THR B 1 62 ? -41.885 -23.455 46.817 1.00 40.37 172 THR B CA 1
ATOM 4903 C C . THR B 1 62 ? -41.428 -24.765 46.181 1.00 39.69 172 THR B C 1
ATOM 4904 O O . THR B 1 62 ? -42.193 -25.724 46.105 1.00 39.48 172 THR B O 1
ATOM 4908 N N . ILE B 1 63 ? -40.159 -24.800 45.767 1.00 38.95 173 ILE B N 1
ATOM 4909 C CA . ILE B 1 63 ? -39.523 -26.013 45.257 1.00 38.33 173 ILE B CA 1
ATOM 4910 C C . ILE B 1 63 ? -39.583 -27.122 46.295 1.00 38.15 173 ILE B C 1
ATOM 4911 O O . ILE B 1 63 ? -40.219 -28.152 46.066 1.00 38.38 173 ILE B O 1
ATOM 4916 N N . ALA B 1 64 ? -38.935 -26.893 47.442 1.00 37.74 174 ALA B N 1
ATOM 4917 C CA . ALA B 1 64 ? -38.927 -27.844 48.559 1.00 37.19 174 ALA B CA 1
ATOM 4918 C C . ALA B 1 64 ? -40.327 -28.347 48.927 1.00 36.85 174 ALA B C 1
ATOM 4919 O O . ALA B 1 64 ? -40.517 -29.541 49.149 1.00 36.82 174 ALA B O 1
ATOM 4921 N N . LEU B 1 65 ? -41.293 -27.441 48.989 1.00 36.44 175 LEU B N 1
ATOM 4922 C CA . LEU B 1 65 ? -42.680 -27.824 49.239 1.00 36.17 175 LEU B CA 1
ATOM 4923 C C . LEU B 1 65 ? -43.258 -28.573 48.044 1.00 36.04 175 LEU B C 1
ATOM 4924 O O . LEU B 1 65 ? -43.950 -29.566 48.217 1.00 36.01 175 LEU B O 1
ATOM 4929 N N . LEU B 1 66 ? -42.976 -28.097 46.838 1.00 35.86 176 LEU B N 1
ATOM 4930 C CA . LEU B 1 66 ? -43.551 -28.706 45.649 1.00 35.77 176 LEU B CA 1
ATOM 4931 C C . LEU B 1 66 ? -43.116 -30.149 45.498 1.00 36.05 176 LEU B C 1
ATOM 4932 O O . LEU B 1 66 ? -43.955 -31.030 45.262 1.00 36.32 176 LEU B O 1
ATOM 4937 N N . LEU B 1 67 ? -41.816 -30.391 45.661 1.00 36.01 177 LEU B N 1
ATOM 4938 C CA . LEU B 1 67 ? -41.265 -31.744 45.666 1.00 35.94 177 LEU B CA 1
ATOM 4939 C C . LEU B 1 67 ? -41.938 -32.598 46.743 1.00 35.94 177 LEU B C 1
ATOM 4940 O O . LEU B 1 67 ? -42.459 -33.679 46.464 1.00 35.94 177 LEU B O 1
ATOM 4945 N N . ASP B 1 68 ? -41.920 -32.093 47.972 1.00 35.85 178 ASP B N 1
ATOM 4946 C CA . ASP B 1 68 ? -42.520 -32.769 49.123 1.00 35.71 178 ASP B CA 1
ATOM 4947 C C . ASP B 1 68 ? -43.929 -33.292 48.788 1.00 35.58 178 ASP B C 1
ATOM 4948 O O . ASP B 1 68 ? -44.251 -34.445 49.065 1.00 35.51 178 ASP B O 1
ATOM 4953 N N . VAL B 1 69 ? -44.737 -32.441 48.166 1.00 35.46 179 VAL B N 1
ATOM 4954 C CA . VAL B 1 69 ? -46.091 -32.791 47.748 1.00 35.16 179 VAL B CA 1
ATOM 4955 C C . VAL B 1 69 ? -46.088 -33.932 46.725 1.00 35.18 179 VAL B C 1
ATOM 4956 O O . VAL B 1 69 ? -47.002 -34.765 46.717 1.00 35.06 179 VAL B O 1
ATOM 4960 N N . ALA B 1 70 ? -45.069 -33.966 45.869 1.00 35.23 180 ALA B N 1
ATOM 4961 C CA . ALA B 1 70 ? -45.037 -34.926 44.770 1.00 35.31 180 ALA B CA 1
ATOM 4962 C C . ALA B 1 70 ? -44.709 -36.335 45.233 1.00 35.56 180 ALA B C 1
ATOM 4963 O O . ALA B 1 70 ? -45.093 -37.290 44.581 1.00 35.54 180 ALA B O 1
ATOM 4965 N N . ARG B 1 71 ? -44.000 -36.448 46.359 1.00 36.06 181 ARG B N 1
ATOM 4966 C CA . ARG B 1 71 ? -43.643 -37.742 46.958 1.00 36.48 181 ARG B CA 1
ATOM 4967 C C . ARG B 1 71 ? -44.824 -38.312 47.734 1.00 36.43 181 ARG B C 1
ATOM 4968 O O . ARG B 1 71 ? -45.098 -39.507 47.678 1.00 36.41 181 ARG B O 1
ATOM 4976 N N . LYS B 1 72 ? -45.518 -37.436 48.453 1.00 36.57 182 LYS B N 1
ATOM 4977 C CA . LYS B 1 72 ? -46.731 -37.786 49.183 1.00 36.73 182 LYS B CA 1
ATOM 4978 C C . LYS B 1 72 ? -47.785 -38.398 48.256 1.00 36.99 182 LYS B C 1
ATOM 4979 O O . LYS B 1 72 ? -48.617 -39.210 48.677 1.00 36.79 182 LYS B O 1
ATOM 4985 N N . THR B 1 73 ? -47.741 -38.000 46.988 1.00 37.47 183 THR B N 1
ATOM 4986 C CA . THR B 1 73 ? -48.466 -38.709 45.939 1.00 37.98 183 THR B CA 1
ATOM 4987 C C . THR B 1 73 ? -47.514 -39.527 45.069 1.00 38.46 183 THR B C 1
ATOM 4988 O O . THR B 1 73 ? -47.943 -40.227 44.155 1.00 38.34 183 THR B O 1
ATOM 4992 N N . ASP B 1 74 ? -46.222 -39.429 45.361 1.00 39.17 184 ASP B N 1
ATOM 4993 C CA . ASP B 1 74 ? -45.211 -40.187 44.627 1.00 39.96 184 ASP B CA 1
ATOM 4994 C C . ASP B 1 74 ? -45.279 -39.889 43.134 1.00 40.03 184 ASP B C 1
ATOM 4995 O O . ASP B 1 74 ? -44.874 -40.713 42.310 1.00 40.00 184 ASP B O 1
ATOM 5000 N N . SER B 1 75 ? -45.790 -38.714 42.793 1.00 40.19 185 SER B N 1
ATOM 5001 C CA . SER B 1 75 ? -45.597 -38.159 41.479 1.00 40.37 185 SER B CA 1
ATOM 5002 C C . SER B 1 75 ? -44.099 -37.967 41.367 1.00 40.21 185 SER B C 1
ATOM 5003 O O . SER B 1 75 ? -43.591 -37.600 40.310 1.00 40.14 185 SER B O 1
ATOM 5006 N N . LEU B 1 76 ? -43.396 -38.248 42.465 1.00 40.20 186 LEU B N 1
ATOM 5007 C CA . LEU B 1 76 ? -42.044 -37.739 42.683 1.00 40.37 186 LEU B CA 1
ATOM 5008 C C . LEU B 1 76 ? -41.100 -37.826 41.491 1.00 40.39 186 LEU B C 1
ATOM 5009 O O . LEU B 1 76 ? -40.606 -36.794 41.043 1.00 40.42 186 LEU B O 1
ATOM 5014 N N . LYS B 1 77 ? -40.857 -39.023 40.966 1.00 40.55 187 LYS B N 1
ATOM 5015 C CA . LYS B 1 77 ? -39.834 -39.161 39.921 1.00 40.80 187 LYS B CA 1
ATOM 5016 C C . LYS B 1 77 ? -40.169 -38.430 38.620 1.00 40.74 187 LYS B C 1
ATOM 5017 O O . LYS B 1 77 ? -39.336 -37.658 38.106 1.00 40.82 187 LYS B O 1
ATOM 5023 N N . GLN B 1 78 ? -41.383 -38.646 38.102 1.00 40.45 188 GLN B N 1
ATOM 5024 C CA . GLN B 1 78 ? -41.777 -38.056 36.814 1.00 40.16 188 GLN B CA 1
ATOM 5025 C C . GLN B 1 78 ? -42.017 -36.562 36.939 1.00 39.54 188 GLN B C 1
ATOM 5026 O O . GLN B 1 78 ? -42.038 -35.850 35.943 1.00 39.50 188 GLN B O 1
ATOM 5032 N N . PHE B 1 79 ? -42.181 -36.101 38.175 1.00 38.99 189 PHE B N 1
ATOM 5033 C CA . PHE B 1 79 ? -42.359 -34.686 38.451 1.00 38.81 189 PHE B CA 1
ATOM 5034 C C . PHE B 1 79 ? -41.040 -33.940 38.305 1.00 38.59 189 PHE B C 1
ATOM 5035 O O . PHE B 1 79 ? -40.933 -32.985 37.530 1.00 38.55 189 PHE B O 1
ATOM 5043 N N . VAL B 1 80 ? -40.035 -34.396 39.047 1.00 38.37 190 VAL B N 1
ATOM 5044 C CA . VAL B 1 80 ? -38.684 -33.835 39.008 1.00 37.89 190 VAL B CA 1
ATOM 5045 C C . VAL B 1 80 ? -38.016 -34.036 37.630 1.00 37.68 190 VAL B C 1
ATOM 5046 O O . VAL B 1 80 ? -37.035 -33.367 37.304 1.00 37.45 190 VAL B O 1
ATOM 5050 N N . ASN B 1 81 ? -38.562 -34.954 36.826 1.00 37.40 191 ASN B N 1
ATOM 5051 C CA . ASN B 1 81 ? -37.980 -35.269 35.525 1.00 37.11 191 ASN B CA 1
ATOM 5052 C C . ASN B 1 81 ? -38.771 -34.854 34.297 1.00 37.21 191 ASN B C 1
ATOM 5053 O O . ASN B 1 81 ? -38.447 -35.277 33.186 1.00 37.84 191 ASN B O 1
ATOM 5058 N N . ALA B 1 82 ? -39.797 -34.032 34.475 1.00 36.96 192 ALA B N 1
ATOM 5059 C CA . ALA B 1 82 ? -40.589 -33.583 33.337 1.00 37.11 192 ALA B CA 1
ATOM 5060 C C . ALA B 1 82 ? -39.789 -32.604 32.464 1.00 37.09 192 ALA B C 1
ATOM 5061 O O . ALA B 1 82 ? -39.046 -31.768 32.978 1.00 37.24 192 ALA B O 1
ATOM 5063 N N . SER B 1 83 ? -39.934 -32.719 31.150 1.00 36.86 193 SER B N 1
ATOM 5064 C CA . SER B 1 83 ? -39.139 -31.907 30.235 1.00 36.74 193 SER B CA 1
ATOM 5065 C C . SER B 1 83 ? -39.971 -31.004 29.335 1.00 36.48 193 SER B C 1
ATOM 5066 O O . SER B 1 83 ? -41.139 -31.262 29.104 1.00 36.45 193 SER B O 1
ATOM 5069 N N . TYR B 1 84 ? -39.346 -29.938 28.839 1.00 36.53 194 TYR B N 1
ATOM 5070 C CA . TYR B 1 84 ? -39.955 -29.039 27.855 1.00 36.19 194 TYR B CA 1
ATOM 5071 C C . TYR B 1 84 ? -40.235 -29.789 26.549 1.00 36.04 194 TYR B C 1
ATOM 5072 O O . TYR B 1 84 ? -39.505 -30.712 26.191 1.00 36.20 194 TYR B O 1
ATOM 5081 N N . THR B 1 85 ? -41.285 -29.392 25.840 1.00 35.84 195 THR B N 1
ATOM 5082 C CA . THR B 1 85 ? -41.636 -30.075 24.596 1.00 36.01 195 THR B CA 1
ATOM 5083 C C . THR B 1 85 ? -41.710 -29.164 23.351 1.00 35.92 195 THR B C 1
ATOM 5084 O O . THR B 1 85 ? -41.803 -29.654 22.223 1.00 35.93 195 THR B O 1
ATOM 5088 N N . ASP B 1 86 ? -41.645 -27.855 23.563 1.00 35.76 196 ASP B N 1
ATOM 5089 C CA . ASP B 1 86 ? -41.593 -26.910 22.457 1.00 35.82 196 ASP B CA 1
ATOM 5090 C C . ASP B 1 86 ? -40.234 -27.047 21.762 1.00 35.95 196 ASP B C 1
ATOM 5091 O O . ASP B 1 86 ? -39.240 -27.386 22.405 1.00 36.10 196 ASP B O 1
ATOM 5096 N N . SER B 1 87 ? -40.185 -26.771 20.462 1.00 35.95 197 SER B N 1
ATOM 5097 C CA . SER B 1 87 ? -38.946 -26.882 19.691 1.00 35.93 197 SER B CA 1
ATOM 5098 C C . SER B 1 87 ? -37.766 -26.129 20.313 1.00 36.26 197 SER B C 1
ATOM 5099 O O . SER B 1 87 ? -36.597 -26.501 20.121 1.00 36.28 197 SER B O 1
ATOM 5102 N N . TYR B 1 88 ? -38.063 -25.068 21.058 1.00 36.30 198 TYR B N 1
ATOM 5103 C CA . TYR B 1 88 ? -36.996 -24.263 21.622 1.00 36.64 198 TYR B CA 1
ATOM 5104 C C . TYR B 1 88 ? -36.223 -24.953 22.770 1.00 36.95 198 TYR B C 1
ATOM 5105 O O . TYR B 1 88 ? -35.022 -25.255 22.639 1.00 37.09 198 TYR B O 1
ATOM 5114 N N . TYR B 1 89 ? -36.910 -25.195 23.887 1.00 36.79 199 TYR B N 1
ATOM 5115 C CA . TYR B 1 89 ? -36.244 -25.681 25.102 1.00 36.52 199 TYR B CA 1
ATOM 5116 C C . TYR B 1 89 ? -36.341 -27.218 25.253 1.00 36.61 199 TYR B C 1
ATOM 5117 O O . TYR B 1 89 ? -36.003 -27.778 26.309 1.00 36.26 199 TYR B O 1
ATOM 5126 N N . LYS B 1 90 ? -36.797 -27.882 24.181 1.00 36.58 200 LYS B N 1
ATOM 5127 C CA . LYS B 1 90 ? -37.130 -29.310 24.189 1.00 36.50 200 LYS B CA 1
ATOM 5128 C C . LYS B 1 90 ? -36.179 -30.107 25.042 1.00 35.94 200 LYS B C 1
ATOM 5129 O O . LYS B 1 90 ? -34.958 -29.970 24.905 1.00 36.20 200 LYS B O 1
ATOM 5135 N N . GLY B 1 91 ? -36.743 -30.927 25.923 1.00 35.28 201 GLY B N 1
ATOM 5136 C CA . GLY B 1 91 ? -35.950 -31.864 26.718 1.00 34.60 201 GLY B CA 1
ATOM 5137 C C . GLY B 1 91 ? -35.243 -31.265 27.926 1.00 33.96 201 GLY B C 1
ATOM 5138 O O . GLY B 1 91 ? -34.553 -31.977 28.671 1.00 33.92 201 GLY B O 1
ATOM 5139 N N . GLN B 1 92 ? -35.409 -29.962 28.123 1.00 33.54 202 GLN B N 1
ATOM 5140 C CA . GLN B 1 92 ? -34.902 -29.323 29.326 1.00 33.55 202 GLN B CA 1
ATOM 5141 C C . GLN B 1 92 ? -35.712 -29.705 30.558 1.00 33.13 202 GLN B C 1
ATOM 5142 O O . GLN B 1 92 ? -36.946 -29.635 30.556 1.00 32.30 202 GLN B O 1
ATOM 5148 N N . THR B 1 93 ? -34.972 -30.091 31.605 1.00 33.20 203 THR B N 1
ATOM 5149 C CA . THR B 1 93 ? -35.489 -30.500 32.919 1.00 32.78 203 THR B CA 1
ATOM 5150 C C . THR B 1 93 ? -35.089 -29.451 33.947 1.00 32.51 203 THR B C 1
ATOM 5151 O O . THR B 1 93 ? -34.234 -28.622 33.673 1.00 32.76 203 THR B O 1
ATOM 5155 N N . ALA B 1 94 ? -35.662 -29.519 35.141 1.00 32.34 204 ALA B N 1
ATOM 5156 C CA . ALA B 1 94 ? -35.246 -28.649 36.231 1.00 31.96 204 ALA B CA 1
ATOM 5157 C C . ALA B 1 94 ? -33.735 -28.746 36.508 1.00 31.85 204 ALA B C 1
ATOM 5158 O O . ALA B 1 94 ? -33.081 -27.735 36.702 1.00 31.71 204 ALA B O 1
ATOM 5160 N N . LEU B 1 95 ? -33.166 -29.945 36.485 1.00 32.32 205 LEU B N 1
ATOM 5161 C CA . LEU B 1 95 ? -31.714 -30.081 36.720 1.00 32.60 205 LEU B CA 1
ATOM 5162 C C . LEU B 1 95 ? -30.863 -29.274 35.727 1.00 33.36 205 LEU B C 1
ATOM 5163 O O . LEU B 1 95 ? -29.815 -28.722 36.093 1.00 33.49 205 LEU B O 1
ATOM 5168 N N . HIS B 1 96 ? -31.312 -29.202 34.470 1.00 33.70 206 HIS B N 1
ATOM 5169 C CA . HIS B 1 96 ? -30.594 -28.418 33.497 1.00 33.84 206 HIS B CA 1
ATOM 5170 C C . HIS B 1 96 ? -30.526 -26.999 34.011 1.00 34.02 206 HIS B C 1
ATOM 5171 O O . HIS B 1 96 ? -29.438 -26.417 34.103 1.00 34.50 206 HIS B O 1
ATOM 5178 N N . ILE B 1 97 ? -31.674 -26.466 34.404 1.00 34.13 207 ILE B N 1
ATOM 5179 C CA . ILE B 1 97 ? -31.775 -25.070 34.828 1.00 33.87 207 ILE B CA 1
ATOM 5180 C C . ILE B 1 97 ? -30.881 -24.760 36.039 1.00 34.34 207 ILE B C 1
ATOM 5181 O O . ILE B 1 97 ? -30.255 -23.692 36.087 1.00 34.61 207 ILE B O 1
ATOM 5186 N N . ALA B 1 98 ? -30.818 -25.692 37.000 1.00 34.56 208 ALA B N 1
ATOM 5187 C CA . ALA B 1 98 ? -30.071 -25.489 38.255 1.00 34.58 208 ALA B CA 1
ATOM 5188 C C . ALA B 1 98 ? -28.623 -25.290 37.941 1.00 35.11 208 ALA B C 1
ATOM 5189 O O . ALA B 1 98 ? -27.928 -24.522 38.621 1.00 34.85 208 ALA B O 1
ATOM 5191 N N . ILE B 1 99 ? -28.171 -26.036 36.924 1.00 35.52 209 ILE B N 1
ATOM 5192 C CA . ILE B 1 99 ? -26.794 -25.977 36.479 1.00 36.09 209 ILE B CA 1
ATOM 5193 C C . ILE B 1 99 ? -26.587 -24.690 35.688 1.00 36.83 209 ILE B C 1
ATOM 5194 O O . ILE B 1 99 ? -25.644 -23.919 35.961 1.00 37.89 209 ILE B O 1
ATOM 5199 N N . GLU B 1 100 ? -27.468 -24.445 34.726 1.00 36.05 210 GLU B N 1
ATOM 5200 C CA . GLU B 1 100 ? -27.403 -23.218 33.989 1.00 36.34 210 GLU B CA 1
ATOM 5201 C C . GLU B 1 100 ? -27.263 -22.037 34.929 1.00 35.78 210 GLU B C 1
ATOM 5202 O O . GLU B 1 100 ? -26.605 -21.058 34.600 1.00 36.68 210 GLU B O 1
ATOM 5208 N N . ARG B 1 101 ? -27.871 -22.132 36.101 1.00 34.82 211 ARG B N 1
ATOM 5209 C CA . ARG B 1 101 ? -27.824 -21.048 37.062 1.00 33.96 211 ARG B CA 1
ATOM 5210 C C . ARG B 1 101 ? -26.666 -21.165 38.035 1.00 33.96 211 ARG B C 1
ATOM 5211 O O . ARG B 1 101 ? -26.539 -20.329 38.925 1.00 33.83 211 ARG B O 1
ATOM 5219 N N . ARG B 1 102 ? -25.826 -22.191 37.877 1.00 34.16 212 ARG B N 1
ATOM 5220 C CA . ARG B 1 102 ? -24.628 -22.366 38.718 1.00 34.80 212 ARG B CA 1
ATOM 5221 C C . ARG B 1 102 ? -24.987 -22.502 40.222 1.00 35.04 212 ARG B C 1
ATOM 5222 O O . ARG B 1 102 ? -24.375 -21.865 41.103 1.00 35.10 212 ARG B O 1
ATOM 5230 N N . ASN B 1 103 ? -25.986 -23.333 40.499 1.00 35.16 213 ASN B N 1
ATOM 5231 C CA . ASN B 1 103 ? -26.592 -23.388 41.809 1.00 34.87 213 ASN B CA 1
ATOM 5232 C C . ASN B 1 103 ? -26.385 -24.779 42.393 1.00 34.73 213 ASN B C 1
ATOM 5233 O O . ASN B 1 103 ? -27.195 -25.676 42.188 1.00 35.25 213 ASN B O 1
ATOM 5238 N N . MET B 1 104 ? -25.279 -24.963 43.112 1.00 34.41 214 MET B N 1
ATOM 5239 C CA . MET B 1 104 ? -24.973 -26.246 43.741 1.00 34.05 214 MET B CA 1
ATOM 5240 C C . MET B 1 104 ? -26.156 -26.772 44.537 1.00 33.35 214 MET B C 1
ATOM 5241 O O . MET B 1 104 ? -26.651 -27.875 44.290 1.00 32.73 214 MET B O 1
ATOM 5246 N N . THR B 1 105 ? -26.589 -25.950 45.485 1.00 32.53 215 THR B N 1
ATOM 5247 C CA . THR B 1 105 ? -27.687 -26.265 46.359 1.00 31.99 215 THR B CA 1
ATOM 5248 C C . THR B 1 105 ? -28.880 -26.865 45.637 1.00 31.91 215 THR B C 1
ATOM 5249 O O . THR B 1 105 ? -29.442 -27.857 46.098 1.00 32.47 215 THR B O 1
ATOM 5253 N N . LEU B 1 106 ? -29.262 -26.282 44.506 1.00 31.39 216 LEU B N 1
ATOM 5254 C CA . LEU B 1 106 ? -30.400 -26.808 43.760 1.00 30.96 216 LEU B CA 1
ATOM 5255 C C . LEU B 1 106 ? -30.055 -28.025 42.902 1.00 30.67 216 LEU B C 1
ATOM 5256 O O . LEU B 1 106 ? -30.908 -28.877 42.682 1.00 30.53 216 LEU B O 1
ATOM 5261 N N . VAL B 1 107 ? -28.819 -28.103 42.413 1.00 30.16 217 VAL B N 1
ATOM 5262 C CA . VAL B 1 107 ? -28.350 -29.324 41.779 1.00 30.11 217 VAL B CA 1
ATOM 5263 C C . VAL B 1 107 ? -28.462 -30.415 42.843 1.00 30.57 217 VAL B C 1
ATOM 5264 O O . VAL B 1 107 ? -29.200 -31.380 42.669 1.00 30.55 217 VAL B O 1
ATOM 5268 N N . THR B 1 108 ? -27.756 -30.230 43.960 1.00 30.78 218 THR B N 1
ATOM 5269 C CA . THR B 1 108 ? -27.787 -31.168 45.066 1.00 31.27 218 THR B CA 1
ATOM 5270 C C . THR B 1 108 ? -29.240 -31.597 45.346 1.00 31.61 218 THR B C 1
ATOM 5271 O O . THR B 1 108 ? -29.550 -32.792 45.356 1.00 31.90 218 THR B O 1
ATOM 5275 N N . LEU B 1 109 ? -30.135 -30.638 45.549 1.00 31.40 219 LEU B N 1
ATOM 5276 C CA . LEU B 1 109 ? -31.482 -31.000 45.952 1.00 31.48 219 LEU B CA 1
ATOM 5277 C C . LEU B 1 109 ? -32.172 -31.878 44.905 1.00 31.51 219 LEU B C 1
ATOM 5278 O O . LEU B 1 109 ? -32.767 -32.899 45.245 1.00 31.83 219 LEU B O 1
ATOM 5283 N N . LEU B 1 110 ? -32.065 -31.485 43.640 1.00 31.24 220 LEU B N 1
ATOM 5284 C CA . LEU B 1 110 ? -32.725 -32.201 42.551 1.00 30.90 220 LEU B CA 1
ATOM 5285 C C . LEU B 1 110 ? -32.228 -33.622 42.389 1.00 31.36 220 LEU B C 1
ATOM 5286 O O . LEU B 1 110 ? -33.042 -34.533 42.239 1.00 31.79 220 LEU B O 1
ATOM 5291 N N . VAL B 1 111 ? -30.905 -33.804 42.405 1.00 31.56 221 VAL B N 1
ATOM 5292 C CA . VAL B 1 111 ? -30.278 -35.132 42.383 1.00 31.86 221 VAL B CA 1
ATOM 5293 C C . VAL B 1 111 ? -30.743 -36.058 43.547 1.00 32.39 221 VAL B C 1
ATOM 5294 O O . VAL B 1 111 ? -30.930 -37.277 43.364 1.00 32.47 221 VAL B O 1
ATOM 5298 N N . GLU B 1 112 ? -30.965 -35.465 44.722 1.00 32.58 222 GLU B N 1
ATOM 5299 C CA . GLU B 1 112 ? -31.387 -36.213 45.904 1.00 32.83 222 GLU B CA 1
ATOM 5300 C C . GLU B 1 112 ? -32.847 -36.628 45.855 1.00 32.93 222 GLU B C 1
ATOM 5301 O O . GLU B 1 112 ? -33.241 -37.636 46.439 1.00 32.97 222 GLU B O 1
ATOM 5307 N N . ASN B 1 113 ? -33.661 -35.822 45.192 1.00 33.20 223 ASN B N 1
ATOM 5308 C CA . ASN B 1 113 ? -35.047 -36.187 44.959 1.00 33.13 223 ASN B CA 1
ATOM 5309 C C . ASN B 1 113 ? -35.166 -36.827 43.571 1.00 33.28 223 ASN B C 1
ATOM 5310 O O . ASN B 1 113 ? -36.248 -36.889 42.988 1.00 33.45 223 ASN B O 1
ATOM 5315 N N . GLY B 1 114 ? -34.034 -37.291 43.051 1.00 33.11 224 GLY B N 1
ATOM 5316 C CA . GLY B 1 114 ? -34.029 -38.226 41.941 1.00 33.52 224 GLY B CA 1
ATOM 5317 C C . GLY B 1 114 ? -34.083 -37.683 40.530 1.00 33.93 224 GLY B C 1
ATOM 5318 O O . GLY B 1 114 ? -34.571 -38.374 39.635 1.00 34.08 224 GLY B O 1
ATOM 5319 N N . ALA B 1 115 ? -33.573 -36.470 40.320 1.00 34.20 225 ALA B N 1
ATOM 5320 C CA . ALA B 1 115 ? -33.396 -35.931 38.970 1.00 34.75 225 ALA B CA 1
ATOM 5321 C C . ALA B 1 115 ? -32.540 -36.874 38.110 1.00 34.93 225 ALA B C 1
ATOM 5322 O O . ALA B 1 115 ? -31.519 -37.371 38.573 1.00 34.60 225 ALA B O 1
ATOM 5324 N N . ASP B 1 116 ? -32.991 -37.130 36.875 1.00 35.17 226 ASP B N 1
ATOM 5325 C CA . ASP B 1 116 ? -32.267 -37.956 35.934 1.00 35.10 226 ASP B CA 1
ATOM 5326 C C . ASP B 1 116 ? -31.075 -37.180 35.450 1.00 35.68 226 ASP B C 1
ATOM 5327 O O . ASP B 1 116 ? -31.189 -36.098 34.862 1.00 36.07 226 ASP B O 1
ATOM 5332 N N . VAL B 1 117 ? -29.914 -37.756 35.691 1.00 35.93 227 VAL B N 1
ATOM 5333 C CA . VAL B 1 117 ? -28.667 -37.073 35.469 1.00 35.59 227 VAL B CA 1
ATOM 5334 C C . VAL B 1 117 ? -28.241 -37.189 34.001 1.00 36.16 227 VAL B C 1
ATOM 5335 O O . VAL B 1 117 ? -27.369 -36.455 33.538 1.00 36.54 227 VAL B O 1
ATOM 5339 N N . GLN B 1 118 ? -28.881 -38.095 33.271 1.00 36.72 228 GLN B N 1
ATOM 5340 C CA . GLN B 1 118 ? -28.576 -38.328 31.850 1.00 37.20 228 GLN B CA 1
ATOM 5341 C C . GLN B 1 118 ? -29.590 -37.677 30.877 1.00 37.42 228 GLN B C 1
ATOM 5342 O O . GLN B 1 118 ? -29.563 -37.967 29.674 1.00 37.71 228 GLN B O 1
ATOM 5348 N N . ALA B 1 119 ? -30.481 -36.824 31.394 1.00 37.18 229 ALA B N 1
ATOM 5349 C CA . ALA B 1 119 ? -31.533 -36.211 30.587 1.00 37.01 229 ALA B CA 1
ATOM 5350 C C . ALA B 1 119 ? -30.929 -35.235 29.591 1.00 37.32 229 ALA B C 1
ATOM 5351 O O . ALA B 1 119 ? -30.182 -34.333 29.971 1.00 37.95 229 ALA B O 1
ATOM 5353 N N . ALA B 1 120 ? -31.255 -35.421 28.313 1.00 37.46 230 ALA B N 1
ATOM 5354 C CA . ALA B 1 120 ? -30.691 -34.590 27.241 1.00 37.09 230 ALA B CA 1
ATOM 5355 C C . ALA B 1 120 ? -31.580 -33.397 26.873 1.00 36.79 230 ALA B C 1
ATOM 5356 O O . ALA B 1 120 ? -32.700 -33.557 26.401 1.00 36.32 230 ALA B O 1
ATOM 5358 N N . ALA B 1 121 ? -31.068 -32.201 27.124 1.00 37.21 231 ALA B N 1
ATOM 5359 C CA . ALA B 1 121 ? -31.733 -30.978 26.707 1.00 37.27 231 ALA B CA 1
ATOM 5360 C C . ALA B 1 121 ? -31.320 -30.747 25.273 1.00 37.43 231 ALA B C 1
ATOM 5361 O O . ALA B 1 121 ? -30.188 -30.330 25.040 1.00 37.54 231 ALA B O 1
ATOM 5363 N N . ASN B 1 122 ? -32.224 -31.009 24.322 1.00 37.63 232 ASN B N 1
ATOM 5364 C CA . ASN B 1 122 ? -31.842 -31.081 22.888 1.00 37.77 232 ASN B CA 1
ATOM 5365 C C . ASN B 1 122 ? -32.570 -30.116 21.941 1.00 37.76 232 ASN B C 1
ATOM 5366 O O . ASN B 1 122 ? -32.431 -30.222 20.710 1.00 38.23 232 ASN B O 1
ATOM 5371 N N . GLY B 1 123 ? -33.354 -29.200 22.504 1.00 37.20 233 GLY B N 1
ATOM 5372 C CA . GLY B 1 123 ? -34.099 -28.249 21.692 1.00 36.91 233 GLY B CA 1
ATOM 5373 C C . GLY B 1 123 ? -33.185 -27.239 21.048 1.00 36.67 233 GLY B C 1
ATOM 5374 O O . GLY B 1 123 ? -32.020 -27.173 21.387 1.00 36.32 233 GLY B O 1
ATOM 5375 N N . ASP B 1 124 ? -33.719 -26.433 20.128 1.00 37.19 234 ASP B N 1
ATOM 5376 C CA . ASP B 1 124 ? -32.909 -25.431 19.407 1.00 37.27 234 ASP B CA 1
ATOM 5377 C C . ASP B 1 124 ? -32.163 -24.442 20.321 1.00 37.43 234 ASP B C 1
ATOM 5378 O O . ASP B 1 124 ? -31.169 -23.824 19.905 1.00 37.82 234 ASP B O 1
ATOM 5383 N N . PHE B 1 125 ? -32.628 -24.305 21.565 1.00 37.05 235 PHE B N 1
ATOM 5384 C CA . PHE B 1 125 ? -31.973 -23.416 22.510 1.00 36.45 235 PHE B CA 1
ATOM 5385 C C . PHE B 1 125 ? -30.625 -23.979 22.952 1.00 37.07 235 PHE B C 1
ATOM 5386 O O . PHE B 1 125 ? -29.805 -23.259 23.501 1.00 37.16 235 PHE B O 1
ATOM 5394 N N . PHE B 1 126 ? -30.416 -25.269 22.705 1.00 38.32 236 PHE B N 1
ATOM 5395 C CA . PHE B 1 126 ? -29.230 -26.017 23.138 1.00 39.25 236 PHE B CA 1
ATOM 5396 C C . PHE B 1 126 ? -28.324 -26.483 21.995 1.00 40.39 236 PHE B C 1
ATOM 5397 O O . PHE B 1 126 ? -27.447 -27.345 22.201 1.00 40.80 236 PHE B O 1
ATOM 5405 N N . LYS B 1 127 ? -28.553 -25.917 20.808 1.00 41.63 237 LYS B N 1
ATOM 5406 C CA . LYS B 1 127 ? -27.719 -26.111 19.625 1.00 43.09 237 LYS B CA 1
ATOM 5407 C C . LYS B 1 127 ? -27.272 -24.747 19.099 1.00 44.23 237 LYS B C 1
ATOM 5408 O O . LYS B 1 127 ? -27.736 -23.713 19.593 1.00 44.19 237 LYS B O 1
ATOM 5414 N N . LYS B 1 128 ? -26.400 -24.758 18.083 1.00 45.75 238 LYS B N 1
ATOM 5415 C CA . LYS B 1 128 ? -25.894 -23.535 17.433 1.00 47.02 238 LYS B CA 1
ATOM 5416 C C . LYS B 1 128 ? -26.952 -22.598 16.855 1.00 47.53 238 LYS B C 1
ATOM 5417 O O . LYS B 1 128 ? -27.845 -23.005 16.086 1.00 47.60 238 LYS B O 1
ATOM 5423 N N . THR B 1 129 ? -26.796 -21.331 17.241 1.00 48.16 239 THR B N 1
ATOM 5424 C CA . THR B 1 129 ? -27.637 -20.189 16.870 1.00 48.41 239 THR B CA 1
ATOM 5425 C C . THR B 1 129 ? -28.121 -20.198 15.411 1.00 48.72 239 THR B C 1
ATOM 5426 O O . THR B 1 129 ? -27.356 -20.497 14.489 1.00 48.88 239 THR B O 1
ATOM 5430 N N . LYS B 1 130 ? -29.395 -19.877 15.233 1.00 48.95 240 LYS B N 1
ATOM 5431 C CA . LYS B 1 130 ? -29.982 -19.677 13.916 1.00 49.25 240 LYS B CA 1
ATOM 5432 C C . LYS B 1 130 ? -29.376 -18.525 13.086 1.00 49.38 240 LYS B C 1
ATOM 5433 O O . LYS B 1 130 ? -29.250 -18.668 11.870 1.00 49.73 240 LYS B O 1
ATOM 5439 N N . GLY B 1 131 ? -29.047 -17.380 13.696 1.00 49.21 241 GLY B N 1
ATOM 5440 C CA . GLY B 1 131 ? -29.047 -17.185 15.133 1.00 48.86 241 GLY B CA 1
ATOM 5441 C C . GLY B 1 131 ? -30.413 -17.296 15.782 1.00 48.49 241 GLY B C 1
ATOM 5442 O O . GLY B 1 131 ? -31.382 -16.690 15.324 1.00 47.95 241 GLY B O 1
ATOM 5443 N N . ARG B 1 132 ? -30.487 -18.073 16.861 1.00 48.01 242 ARG B N 1
ATOM 5444 C CA . ARG B 1 132 ? -31.681 -18.117 17.691 1.00 47.44 242 ARG B CA 1
ATOM 5445 C C . ARG B 1 132 ? -31.445 -17.267 18.932 1.00 47.52 242 ARG B C 1
ATOM 5446 O O . ARG B 1 132 ? -32.239 -16.385 19.262 1.00 47.43 242 ARG B O 1
ATOM 5454 N N . PRO B 1 133 ? -30.307 -17.500 19.581 1.00 47.47 243 PRO B N 1
ATOM 5455 C CA . PRO B 1 133 ? -29.464 -18.660 19.282 1.00 47.54 243 PRO B CA 1
ATOM 5456 C C . PRO B 1 133 ? -29.781 -19.841 20.191 1.00 47.08 243 PRO B C 1
ATOM 5457 O O . PRO B 1 133 ? -30.856 -19.892 20.785 1.00 46.99 243 PRO B O 1
ATOM 5461 N N . GLY B 1 134 ? -28.846 -20.781 20.297 1.00 46.44 244 GLY B N 1
ATOM 5462 C CA . GLY B 1 134 ? -27.626 -20.564 21.053 1.00 45.32 244 GLY B CA 1
ATOM 5463 C C . GLY B 1 134 ? -27.833 -20.732 22.547 1.00 44.60 244 GLY B C 1
ATOM 5464 O O . GLY B 1 134 ? -28.443 -19.883 23.199 1.00 44.80 244 GLY B O 1
ATOM 5465 N N . PHE B 1 135 ? -27.319 -21.833 23.088 1.00 43.60 245 PHE B N 1
ATOM 5466 C CA . PHE B 1 135 ? -25.907 -22.169 22.947 1.00 42.40 245 PHE B CA 1
ATOM 5467 C C . PHE B 1 135 ? -25.647 -23.624 23.325 1.00 41.70 245 PHE B C 1
ATOM 5468 O O . PHE B 1 135 ? -26.260 -24.151 24.252 1.00 41.58 245 PHE B O 1
ATOM 5476 N N . TYR B 1 136 ? -24.733 -24.263 22.601 1.00 40.54 246 TYR B N 1
ATOM 5477 C CA . TYR B 1 136 ? -24.602 -25.713 22.644 1.00 39.51 246 TYR B CA 1
ATOM 5478 C C . TYR B 1 136 ? -23.477 -26.227 23.537 1.00 39.17 246 TYR B C 1
ATOM 5479 O O . TYR B 1 136 ? -22.360 -25.710 23.500 1.00 39.13 246 TYR B O 1
ATOM 5488 N N . PHE B 1 137 ? -23.781 -27.245 24.334 1.00 38.74 247 PHE B N 1
ATOM 5489 C CA . PHE B 1 137 ? -22.840 -27.740 25.334 1.00 38.29 247 PHE B CA 1
ATOM 5490 C C . PHE B 1 137 ? -22.972 -29.242 25.561 1.00 38.47 247 PHE B C 1
ATOM 5491 O O . PHE B 1 137 ? -22.891 -29.719 26.692 1.00 39.32 247 PHE B O 1
ATOM 5499 N N . GLY B 1 138 ? -23.173 -29.982 24.474 1.00 38.07 248 GLY B N 1
ATOM 5500 C CA . GLY B 1 138 ? -24.495 -30.459 24.113 1.00 37.44 248 GLY B CA 1
ATOM 5501 C C . GLY B 1 138 ? -25.117 -31.010 25.378 1.00 36.79 248 GLY B C 1
ATOM 5502 O O . GLY B 1 138 ? -24.459 -31.696 26.158 1.00 36.19 248 GLY B O 1
ATOM 5503 N N . GLU B 1 139 ? -26.395 -30.703 25.586 1.00 36.05 249 GLU B N 1
ATOM 5504 C CA . GLU B 1 139 ? -27.379 -31.722 25.927 1.00 35.37 249 GLU B CA 1
ATOM 5505 C C . GLU B 1 139 ? -27.471 -32.334 27.323 1.00 35.20 249 GLU B C 1
ATOM 5506 O O . GLU B 1 139 ? -28.522 -32.289 27.962 1.00 35.15 249 GLU B O 1
ATOM 5512 N N . LEU B 1 140 ? -26.363 -32.904 27.787 1.00 34.71 250 LEU B N 1
ATOM 5513 C CA . LEU B 1 140 ? -26.356 -33.670 29.035 1.00 34.40 250 LEU B CA 1
ATOM 5514 C C . LEU B 1 140 ? -25.712 -32.908 30.172 1.00 34.69 250 LEU B C 1
ATOM 5515 O O . LEU B 1 140 ? -24.666 -32.272 29.967 1.00 34.97 250 LEU B O 1
ATOM 5520 N N . PRO B 1 141 ? -26.300 -33.005 31.389 1.00 34.97 251 PRO B N 1
ATOM 5521 C CA . PRO B 1 141 ? -25.881 -32.241 32.589 1.00 34.76 251 PRO B CA 1
ATOM 5522 C C . PRO B 1 141 ? -24.378 -32.163 32.793 1.00 34.77 251 PRO B C 1
ATOM 5523 O O . PRO B 1 141 ? -23.848 -31.059 32.951 1.00 34.93 251 PRO B O 1
ATOM 5527 N N . LEU B 1 142 ? -23.694 -33.302 32.788 1.00 34.56 252 LEU B N 1
ATOM 5528 C CA . LEU B 1 142 ? -22.235 -33.315 32.866 1.00 34.60 252 LEU B CA 1
ATOM 5529 C C . LEU B 1 142 ? -21.610 -32.398 31.818 1.00 35.05 252 LEU B C 1
ATOM 5530 O O . LEU B 1 142 ? -20.744 -31.583 32.126 1.00 35.30 252 LEU B O 1
ATOM 5535 N N . SER B 1 143 ? -22.060 -32.548 30.578 1.00 34.91 253 SER B N 1
ATOM 5536 C CA . SER B 1 143 ? -21.513 -31.800 29.439 1.00 34.69 253 SER B CA 1
ATOM 5537 C C . SER B 1 143 ? -21.690 -30.301 29.675 1.00 34.17 253 SER B C 1
ATOM 5538 O O . SER B 1 143 ? -20.756 -29.512 29.529 1.00 33.85 253 SER B O 1
ATOM 5541 N N . LEU B 1 144 ? -22.903 -29.938 30.068 1.00 33.53 254 LEU B N 1
ATOM 5542 C CA . LEU B 1 144 ? -23.216 -28.596 30.486 1.00 32.91 254 LEU B CA 1
ATOM 5543 C C . LEU B 1 144 ? -22.244 -28.129 31.572 1.00 32.93 254 LEU B C 1
ATOM 5544 O O . LEU B 1 144 ? -21.563 -27.089 31.420 1.00 32.67 254 LEU B O 1
ATOM 5549 N N . ALA B 1 145 ? -22.165 -28.911 32.648 1.00 32.12 255 ALA B N 1
ATOM 5550 C CA . ALA B 1 145 ? -21.426 -28.490 33.826 1.00 31.71 255 ALA B CA 1
ATOM 5551 C C . ALA B 1 145 ? -19.960 -28.272 33.479 1.00 31.93 255 ALA B C 1
ATOM 5552 O O . ALA B 1 145 ? -19.307 -27.401 34.049 1.00 32.05 255 ALA B O 1
ATOM 5554 N N . ALA B 1 146 ? -19.451 -29.025 32.512 1.00 32.11 256 ALA B N 1
ATOM 5555 C CA . ALA B 1 146 ? -18.071 -28.819 32.091 1.00 32.63 256 ALA B CA 1
ATOM 5556 C C . ALA B 1 146 ? -17.929 -27.596 31.179 1.00 32.95 256 ALA B C 1
ATOM 5557 O O . ALA B 1 146 ? -17.104 -26.686 31.438 1.00 32.62 256 ALA B O 1
ATOM 5559 N N . CYS B 1 147 ? -18.760 -27.560 30.135 1.00 32.92 257 CYS B N 1
ATOM 5560 C CA . CYS B 1 147 ? -18.685 -26.506 29.128 1.00 32.95 257 CYS B CA 1
ATOM 5561 C C . CYS B 1 147 ? -18.878 -25.114 29.721 1.00 33.24 257 CYS B C 1
ATOM 5562 O O . CYS B 1 147 ? -18.492 -24.113 29.116 1.00 33.78 257 CYS B O 1
ATOM 5565 N N . THR B 1 148 ? -19.446 -25.047 30.915 1.00 33.12 258 THR B N 1
ATOM 5566 C CA . THR B 1 148 ? -19.659 -23.777 31.571 1.00 32.68 258 THR B CA 1
ATOM 5567 C C . THR B 1 148 ? -18.617 -23.611 32.659 1.00 32.55 258 THR B C 1
ATOM 5568 O O . THR B 1 148 ? -18.720 -22.725 33.508 1.00 32.39 258 THR B O 1
ATOM 5572 N N . ASN B 1 149 ? -17.603 -24.470 32.626 1.00 32.42 259 ASN B N 1
ATOM 5573 C CA . ASN B 1 149 ? -16.503 -24.385 33.579 1.00 32.30 259 ASN B CA 1
ATOM 5574 C C . ASN B 1 149 ? -17.010 -24.439 34.990 1.00 32.12 259 ASN B C 1
ATOM 5575 O O . ASN B 1 149 ? -16.851 -23.478 35.737 1.00 32.02 259 ASN B O 1
ATOM 5580 N N . GLN B 1 150 ? -17.637 -25.544 35.353 1.00 32.07 260 GLN B N 1
ATOM 5581 C CA . GLN B 1 150 ? -18.151 -25.663 36.697 1.00 32.28 260 GLN B CA 1
ATOM 5582 C C . GLN B 1 150 ? -17.697 -26.966 37.318 1.00 32.76 260 GLN B C 1
ATOM 5583 O O . GLN B 1 150 ? -18.466 -27.928 37.431 1.00 32.85 260 GLN B O 1
ATOM 5589 N N . LEU B 1 151 ? -16.441 -26.977 37.746 1.00 33.43 261 LEU B N 1
ATOM 5590 C CA . LEU B 1 151 ? -15.783 -28.209 38.174 1.00 34.04 261 LEU B CA 1
ATOM 5591 C C . LEU B 1 151 ? -16.510 -28.934 39.287 1.00 34.12 261 LEU B C 1
ATOM 5592 O O . LEU B 1 151 ? -16.768 -30.123 39.151 1.00 34.40 261 LEU B O 1
ATOM 5597 N N . ALA B 1 152 ? -16.852 -28.224 40.366 1.00 34.53 262 ALA B N 1
ATOM 5598 C CA . ALA B 1 152 ? -17.436 -28.856 41.560 1.00 35.08 262 ALA B CA 1
ATOM 5599 C C . ALA B 1 152 ? -18.667 -29.685 41.227 1.00 35.65 262 ALA B C 1
ATOM 5600 O O . ALA B 1 152 ? -18.874 -30.780 41.769 1.00 36.05 262 ALA B O 1
ATOM 5602 N N . ILE B 1 153 ? -19.471 -29.159 40.313 1.00 36.30 263 ILE B N 1
ATOM 5603 C CA . ILE B 1 153 ? -20.697 -29.812 39.876 1.00 36.36 263 ILE B CA 1
ATOM 5604 C C . ILE B 1 153 ? -20.381 -30.973 38.921 1.00 36.30 263 ILE B C 1
ATOM 5605 O O . ILE B 1 153 ? -21.055 -32.012 38.926 1.00 36.10 263 ILE B O 1
ATOM 5610 N N . VAL B 1 154 ? -19.353 -30.807 38.109 1.00 36.61 264 VAL B N 1
ATOM 5611 C CA . VAL B 1 154 ? -18.861 -31.944 37.340 1.00 36.92 264 VAL B CA 1
ATOM 5612 C C . VAL B 1 154 ? -18.542 -33.076 38.316 1.00 37.18 264 VAL B C 1
ATOM 5613 O O . VAL B 1 154 ? -18.990 -34.221 38.125 1.00 37.38 264 VAL B O 1
ATOM 5617 N N . LYS B 1 155 ? -17.792 -32.753 39.372 1.00 37.01 265 LYS B N 1
ATOM 5618 C CA . LYS B 1 155 ? -17.460 -33.754 40.370 1.00 37.06 265 LYS B CA 1
ATOM 5619 C C . LYS B 1 155 ? -18.726 -34.337 41.007 1.00 37.03 265 LYS B C 1
ATOM 5620 O O . LYS B 1 155 ? -18.957 -35.541 40.931 1.00 37.38 265 LYS B O 1
ATOM 5626 N N . PHE B 1 156 ? -19.572 -33.490 41.585 1.00 36.91 266 PHE B N 1
ATOM 5627 C CA . PHE B 1 156 ? -20.796 -33.975 42.202 1.00 36.74 266 PHE B CA 1
ATOM 5628 C C . PHE B 1 156 ? -21.641 -34.811 41.255 1.00 37.09 266 PHE B C 1
ATOM 5629 O O . PHE B 1 156 ? -22.347 -35.711 41.704 1.00 37.67 266 PHE B O 1
ATOM 5637 N N . LEU B 1 157 ? -21.599 -34.537 39.959 1.00 36.91 267 LEU B N 1
ATOM 5638 C CA . LEU B 1 157 ? -22.427 -35.333 39.063 1.00 36.91 267 LEU B CA 1
ATOM 5639 C C . LEU B 1 157 ? -21.903 -36.766 39.006 1.00 37.10 267 LEU B C 1
ATOM 5640 O O . LEU B 1 157 ? -22.662 -37.732 39.203 1.00 36.93 267 LEU B O 1
ATOM 5645 N N . LEU B 1 158 ? -20.588 -36.874 38.796 1.00 37.13 268 LEU B N 1
ATOM 5646 C CA . LEU B 1 158 ? -19.892 -38.146 38.656 1.00 36.84 268 LEU B CA 1
ATOM 5647 C C . LEU B 1 158 ? -19.713 -38.916 39.966 1.00 36.88 268 LEU B C 1
ATOM 5648 O O . LEU B 1 158 ? -19.643 -40.161 39.964 1.00 37.27 268 LEU B O 1
ATOM 5653 N N . GLN B 1 159 ? -19.630 -38.186 41.080 1.00 36.20 269 GLN B N 1
ATOM 5654 C CA . GLN B 1 159 ? -19.321 -38.823 42.365 1.00 35.73 269 GLN B CA 1
ATOM 5655 C C . GLN B 1 159 ? -20.507 -39.085 43.330 1.00 35.19 269 GLN B C 1
ATOM 5656 O O . GLN B 1 159 ? -20.407 -39.956 44.188 1.00 35.32 269 GLN B O 1
ATOM 5662 N N . ASN B 1 160 ? -21.619 -38.361 43.186 1.00 34.61 270 ASN B N 1
ATOM 5663 C CA . ASN B 1 160 ? -22.778 -38.492 44.090 1.00 34.25 270 ASN B CA 1
ATOM 5664 C C . ASN B 1 160 ? -23.334 -39.908 44.348 1.00 34.68 270 ASN B C 1
ATOM 5665 O O . ASN B 1 160 ? -23.184 -40.831 43.529 1.00 34.33 270 ASN B O 1
ATOM 5670 N N . SER B 1 161 ? -23.992 -40.049 45.500 1.00 35.17 271 SER B N 1
ATOM 5671 C CA . SER B 1 161 ? -24.558 -41.318 45.948 1.00 35.59 271 SER B CA 1
ATOM 5672 C C . SER B 1 161 ? -25.809 -41.689 45.182 1.00 36.05 271 SER B C 1
ATOM 5673 O O . SER B 1 161 ? -26.166 -42.860 45.133 1.00 36.43 271 SER B O 1
ATOM 5676 N N . TRP B 1 162 ? -26.491 -40.701 44.612 1.00 36.79 272 TRP B N 1
ATOM 5677 C CA . TRP B 1 162 ? -27.864 -40.907 44.137 1.00 37.18 272 TRP B CA 1
ATOM 5678 C C . TRP B 1 162 ? -27.920 -41.386 42.711 1.00 37.58 272 TRP B C 1
ATOM 5679 O O . TRP B 1 162 ? -28.598 -42.363 42.424 1.00 38.05 272 TRP B O 1
ATOM 5690 N N . GLN B 1 163 ? -27.226 -40.705 41.812 1.00 38.17 273 GLN B N 1
ATOM 5691 C CA . GLN B 1 163 ? -27.018 -41.243 40.478 1.00 39.13 273 GLN B CA 1
ATOM 5692 C C . GLN B 1 163 ? -25.753 -40.663 39.920 1.00 39.25 273 GLN B C 1
ATOM 5693 O O . GLN B 1 163 ? -25.713 -39.467 39.608 1.00 39.86 273 GLN B O 1
ATOM 5699 N N . PRO B 1 164 ? -24.703 -41.499 39.798 1.00 39.26 274 PRO B N 1
ATOM 5700 C CA . PRO B 1 164 ? -23.459 -41.005 39.225 1.00 39.22 274 PRO B CA 1
ATOM 5701 C C . PRO B 1 164 ? -23.667 -40.832 37.733 1.00 39.26 274 PRO B C 1
ATOM 5702 O O . PRO B 1 164 ? -24.348 -41.659 37.107 1.00 39.58 274 PRO B O 1
ATOM 5706 N N . ALA B 1 165 ? -23.110 -39.758 37.174 1.00 39.06 275 ALA B N 1
ATOM 5707 C CA . ALA B 1 165 ? -23.215 -39.506 35.737 1.00 38.44 275 ALA B CA 1
ATOM 5708 C C . ALA B 1 165 ? -22.459 -40.584 34.956 1.00 38.13 275 ALA B C 1
ATOM 5709 O O . ALA B 1 165 ? -21.427 -41.068 35.415 1.00 38.53 275 ALA B O 1
ATOM 5711 N N . ASP B 1 166 ? -23.001 -40.993 33.808 1.00 37.42 276 ASP B N 1
ATOM 5712 C CA . ASP B 1 166 ? -22.269 -41.847 32.876 1.00 36.53 276 ASP B CA 1
ATOM 5713 C C . ASP B 1 166 ? -21.261 -40.963 32.166 1.00 35.69 276 ASP B C 1
ATOM 5714 O O . ASP B 1 166 ? -21.634 -40.190 31.292 1.00 35.57 276 ASP B O 1
ATOM 5719 N N . ILE B 1 167 ? -19.988 -41.086 32.532 1.00 34.98 277 ILE B N 1
ATOM 5720 C CA . ILE B 1 167 ? -18.950 -40.206 31.983 1.00 34.31 277 ILE B CA 1
ATOM 5721 C C . ILE B 1 167 ? -18.712 -40.364 30.475 1.00 34.10 277 ILE B C 1
ATOM 5722 O O . ILE B 1 167 ? -18.091 -39.501 29.845 1.00 34.97 277 ILE B O 1
ATOM 5727 N N . SER B 1 168 ? -19.214 -41.428 29.879 1.00 33.64 278 SER B N 1
ATOM 5728 C CA . SER B 1 168 ? -18.965 -41.652 28.457 1.00 33.28 278 SER B CA 1
ATOM 5729 C C . SER B 1 168 ? -20.207 -41.472 27.574 1.00 33.04 278 SER B C 1
ATOM 5730 O O . SER B 1 168 ? -20.187 -41.839 26.398 1.00 32.99 278 SER B O 1
ATOM 5733 N N . ALA B 1 169 ? -21.293 -40.935 28.120 1.00 32.90 279 ALA B N 1
ATOM 5734 C CA . ALA B 1 169 ? -22.512 -40.851 27.330 1.00 32.96 279 ALA B CA 1
ATOM 5735 C C . ALA B 1 169 ? -22.264 -39.916 26.146 1.00 33.01 279 ALA B C 1
ATOM 5736 O O . ALA B 1 169 ? -21.374 -39.053 26.208 1.00 33.23 279 ALA B O 1
ATOM 5738 N N . ARG B 1 170 ? -23.006 -40.146 25.061 1.00 32.67 280 ARG B N 1
ATOM 5739 C CA . ARG B 1 170 ? -22.918 -39.370 23.839 1.00 31.94 280 ARG B CA 1
ATOM 5740 C C . ARG B 1 170 ? -24.211 -38.581 23.644 1.00 32.36 280 ARG B C 1
ATOM 5741 O O . ARG B 1 170 ? -25.298 -39.135 23.839 1.00 32.38 280 ARG B O 1
ATOM 5749 N N . ASP B 1 171 ? -24.106 -37.296 23.276 1.00 32.43 281 ASP B N 1
ATOM 5750 C CA . ASP B 1 171 ? -25.285 -36.479 22.891 1.00 32.25 281 ASP B CA 1
ATOM 5751 C C . ASP B 1 171 ? -25.818 -36.817 21.490 1.00 32.03 281 ASP B C 1
ATOM 5752 O O . ASP B 1 171 ? -25.283 -37.702 20.801 1.00 32.49 281 ASP B O 1
ATOM 5757 N N . SER B 1 172 ? -26.854 -36.109 21.056 1.00 31.66 282 SER B N 1
ATOM 5758 C CA . SER B 1 172 ? -27.533 -36.474 19.804 1.00 31.43 282 SER B CA 1
ATOM 5759 C C . SER B 1 172 ? -26.566 -36.553 18.619 1.00 31.29 282 SER B C 1
ATOM 5760 O O . SER B 1 172 ? -26.774 -37.337 17.704 1.00 31.10 282 SER B O 1
ATOM 5763 N N . VAL B 1 173 ? -25.493 -35.768 18.686 1.00 31.40 283 VAL B N 1
ATOM 5764 C CA . VAL B 1 173 ? -24.494 -35.669 17.632 1.00 31.70 283 VAL B CA 1
ATOM 5765 C C . VAL B 1 173 ? -23.343 -36.694 17.786 1.00 31.88 283 VAL B C 1
ATOM 5766 O O . VAL B 1 173 ? -22.496 -36.844 16.900 1.00 31.87 283 VAL B O 1
ATOM 5770 N N . GLY B 1 174 ? -23.331 -37.414 18.901 1.00 32.34 284 GLY B N 1
ATOM 5771 C CA . GLY B 1 174 ? -22.320 -38.431 19.160 1.00 32.96 284 GLY B CA 1
ATOM 5772 C C . GLY B 1 174 ? -21.246 -37.911 20.089 1.00 33.68 284 GLY B C 1
ATOM 5773 O O . GLY B 1 174 ? -20.298 -38.620 20.449 1.00 33.53 284 GLY B O 1
ATOM 5774 N N . ASN B 1 175 ? -21.403 -36.662 20.494 1.00 34.42 285 ASN B N 1
ATOM 5775 C CA . ASN B 1 175 ? -20.381 -36.023 21.281 1.00 35.30 285 ASN B CA 1
ATOM 5776 C C . ASN B 1 175 ? -20.417 -36.390 22.742 1.00 36.05 285 ASN B C 1
ATOM 5777 O O . ASN B 1 175 ? -21.474 -36.480 23.351 1.00 36.78 285 ASN B O 1
ATOM 5782 N N . THR B 1 176 ? -19.250 -36.642 23.297 1.00 36.77 286 THR B N 1
ATOM 5783 C CA . THR B 1 176 ? -19.133 -36.820 24.724 1.00 37.65 286 THR B CA 1
ATOM 5784 C C . THR B 1 176 ? -18.707 -35.482 25.278 1.00 38.40 286 THR B C 1
ATOM 5785 O O . THR B 1 176 ? -18.514 -34.509 24.517 1.00 38.45 286 THR B O 1
ATOM 5789 N N . VAL B 1 177 ? -18.519 -35.443 26.595 1.00 38.89 287 VAL B N 1
ATOM 5790 C CA . VAL B 1 177 ? -18.065 -34.235 27.274 1.00 39.65 287 VAL B CA 1
ATOM 5791 C C . VAL B 1 177 ? -16.747 -33.748 26.710 1.00 39.71 287 VAL B C 1
ATOM 5792 O O . VAL B 1 177 ? -16.509 -32.546 26.647 1.00 40.27 287 VAL B O 1
ATOM 5796 N N . LEU B 1 178 ? -15.875 -34.677 26.322 1.00 39.26 288 LEU B N 1
ATOM 5797 C CA . LEU B 1 178 ? -14.639 -34.285 25.688 1.00 38.44 288 LEU B CA 1
ATOM 5798 C C . LEU B 1 178 ? -14.933 -33.693 24.312 1.00 37.94 288 LEU B C 1
ATOM 5799 O O . LEU B 1 178 ? -14.394 -32.618 23.987 1.00 38.41 288 LEU B O 1
ATOM 5804 N N . HIS B 1 179 ? -15.806 -34.326 23.530 1.00 36.59 289 HIS B N 1
ATOM 5805 C CA . HIS B 1 179 ? -16.205 -33.696 22.269 1.00 36.20 289 HIS B CA 1
ATOM 5806 C C . HIS B 1 179 ? -16.792 -32.287 22.489 1.00 35.86 289 HIS B C 1
ATOM 5807 O O . HIS B 1 179 ? -16.367 -31.334 21.842 1.00 35.48 289 HIS B O 1
ATOM 5814 N N . ALA B 1 180 ? -17.766 -32.163 23.399 1.00 35.53 290 ALA B N 1
ATOM 5815 C CA . ALA B 1 180 ? -18.420 -30.868 23.644 1.00 35.39 290 ALA B CA 1
ATOM 5816 C C . ALA B 1 180 ? -17.421 -29.764 24.030 1.00 35.64 290 ALA B C 1
ATOM 5817 O O . ALA B 1 180 ? -17.539 -28.624 23.568 1.00 35.84 290 ALA B O 1
ATOM 5819 N N . LEU B 1 181 ? -16.429 -30.120 24.850 1.00 35.27 291 LEU B N 1
ATOM 5820 C CA . LEU B 1 181 ? -15.402 -29.176 25.290 1.00 34.97 291 LEU B CA 1
ATOM 5821 C C . LEU B 1 181 ? -14.622 -28.616 24.095 1.00 35.39 291 LEU B C 1
ATOM 5822 O O . LEU B 1 181 ? -14.381 -27.390 24.004 1.00 34.76 291 LEU B O 1
ATOM 5827 N N . VAL B 1 182 ? -14.250 -29.528 23.176 1.00 35.67 292 VAL B N 1
ATOM 5828 C CA . VAL B 1 182 ? -13.592 -29.174 21.907 1.00 35.57 292 VAL B CA 1
ATOM 5829 C C . VAL B 1 182 ? -14.504 -28.226 21.141 1.00 35.81 292 VAL B C 1
ATOM 5830 O O . VAL B 1 182 ? -14.036 -27.276 20.521 1.00 36.03 292 VAL B O 1
ATOM 5834 N N . GLU B 1 183 ? -15.809 -28.467 21.202 1.00 36.13 293 GLU B N 1
ATOM 5835 C CA . GLU B 1 183 ? -16.738 -27.643 20.422 1.00 36.61 293 GLU B CA 1
ATOM 5836 C C . GLU B 1 183 ? -16.870 -26.257 21.037 1.00 35.99 293 GLU B C 1
ATOM 5837 O O . GLU B 1 183 ? -17.135 -25.273 20.350 1.00 35.94 293 GLU B O 1
ATOM 5843 N N . VAL B 1 184 ? -16.632 -26.190 22.336 1.00 35.71 294 VAL B N 1
ATOM 5844 C CA . VAL B 1 184 ? -16.858 -24.965 23.077 1.00 35.07 294 VAL B CA 1
ATOM 5845 C C . VAL B 1 184 ? -15.624 -24.037 23.083 1.00 34.72 294 VAL B C 1
ATOM 5846 O O . VAL B 1 184 ? -15.718 -22.875 23.473 1.00 34.59 294 VAL B O 1
ATOM 5850 N N . ALA B 1 185 ? -14.490 -24.556 22.612 1.00 34.58 295 ALA B N 1
ATOM 5851 C CA . ALA B 1 185 ? -13.269 -23.775 22.422 1.00 34.58 295 ALA B CA 1
ATOM 5852 C C . ALA B 1 185 ? -13.429 -22.751 21.318 1.00 34.96 295 ALA B C 1
ATOM 5853 O O . ALA B 1 185 ? -14.065 -23.032 20.299 1.00 35.16 295 ALA B O 1
ATOM 5855 N N . ASP B 1 186 ? -12.838 -21.571 21.528 1.00 35.21 296 ASP B N 1
ATOM 5856 C CA . ASP B 1 186 ? -12.903 -20.470 20.567 1.00 35.34 296 ASP B CA 1
ATOM 5857 C C . ASP B 1 186 ? -11.549 -19.795 20.318 1.00 35.55 296 ASP B C 1
ATOM 5858 O O . ASP B 1 186 ? -11.498 -18.643 19.867 1.00 35.68 296 ASP B O 1
ATOM 5863 N N . ASN B 1 187 ? -10.465 -20.503 20.646 1.00 35.54 297 ASN B N 1
ATOM 5864 C CA . ASN B 1 187 ? -9.078 -20.082 20.380 1.00 35.48 297 ASN B CA 1
ATOM 5865 C C . ASN B 1 187 ? -8.592 -18.802 21.064 1.00 35.25 297 ASN B C 1
ATOM 5866 O O . ASN B 1 187 ? -7.587 -18.202 20.665 1.00 35.30 297 ASN B O 1
ATOM 5871 N N . THR B 1 188 ? -9.298 -18.373 22.099 1.00 35.11 298 THR B N 1
ATOM 5872 C CA . THR B 1 188 ? -8.817 -17.247 22.894 1.00 34.66 298 THR B CA 1
ATOM 5873 C C . THR B 1 188 ? -8.019 -17.840 24.042 1.00 34.86 298 THR B C 1
ATOM 5874 O O . THR B 1 188 ? -8.253 -18.981 24.441 1.00 34.61 298 THR B O 1
ATOM 5878 N N . VAL B 1 189 ? -7.068 -17.077 24.559 1.00 35.38 299 VAL B N 1
ATOM 5879 C CA . VAL B 1 189 ? -6.120 -17.621 25.540 1.00 35.48 299 VAL B CA 1
ATOM 5880 C C . VAL B 1 189 ? -6.786 -18.135 26.805 1.00 35.54 299 VAL B C 1
ATOM 5881 O O . VAL B 1 189 ? -6.468 -19.236 27.235 1.00 35.69 299 VAL B O 1
ATOM 5885 N N . ASP B 1 190 ? -7.709 -17.356 27.380 1.00 35.62 300 ASP B N 1
ATOM 5886 C CA . ASP B 1 190 ? -8.451 -17.793 28.567 1.00 35.45 300 ASP B CA 1
ATOM 5887 C C . ASP B 1 190 ? -9.417 -18.934 28.274 1.00 35.69 300 ASP B C 1
ATOM 5888 O O . ASP B 1 190 ? -9.768 -19.681 29.193 1.00 35.84 300 ASP B O 1
ATOM 5893 N N . ASN B 1 191 ? -9.821 -19.079 27.001 1.00 35.91 301 ASN B N 1
ATOM 5894 C CA . ASN B 1 191 ? -10.723 -20.164 26.576 1.00 35.99 301 ASN B CA 1
ATOM 5895 C C . ASN B 1 191 ? -10.020 -21.485 26.585 1.00 36.07 301 ASN B C 1
ATOM 5896 O O . ASN B 1 191 ? -10.493 -22.426 27.212 1.00 36.19 301 ASN B O 1
ATOM 5901 N N . THR B 1 192 ? -8.917 -21.549 25.845 1.00 36.53 302 THR B N 1
ATOM 5902 C CA . THR B 1 192 ? -8.000 -22.673 25.854 1.00 37.03 302 THR B CA 1
ATOM 5903 C C . THR B 1 192 ? -7.732 -23.083 27.286 1.00 37.36 302 THR B C 1
ATOM 5904 O O . THR B 1 192 ? -8.003 -24.226 27.672 1.00 37.68 302 THR B O 1
ATOM 5908 N N . LYS B 1 193 ? -7.229 -22.140 28.081 1.00 37.71 303 LYS B N 1
ATOM 5909 C CA . LYS B 1 193 ? -6.866 -22.400 29.465 1.00 38.27 303 LYS B CA 1
ATOM 5910 C C . LYS B 1 193 ? -7.951 -23.148 30.224 1.00 37.43 303 LYS B C 1
ATOM 5911 O O . LYS B 1 193 ? -7.672 -24.189 30.772 1.00 37.31 303 LYS B O 1
ATOM 5917 N N . PHE B 1 194 ? -9.184 -22.645 30.233 1.00 37.33 304 PHE B N 1
ATOM 5918 C CA . PHE B 1 194 ? -10.261 -23.330 30.967 1.00 37.43 304 PHE B CA 1
ATOM 5919 C C . PHE B 1 194 ? -10.686 -24.682 30.367 1.00 37.02 304 PHE B C 1
ATOM 5920 O O . PHE B 1 194 ? -10.916 -25.629 31.114 1.00 36.53 304 PHE B O 1
ATOM 5928 N N . VAL B 1 195 ? -10.788 -24.764 29.036 1.00 36.86 305 VAL B N 1
ATOM 5929 C CA . VAL B 1 195 ? -11.192 -26.013 28.386 1.00 37.33 305 VAL B CA 1
ATOM 5930 C C . VAL B 1 195 ? -10.131 -27.054 28.644 1.00 37.78 305 VAL B C 1
ATOM 5931 O O . VAL B 1 195 ? -10.407 -28.183 29.025 1.00 38.04 305 VAL B O 1
ATOM 5935 N N . THR B 1 196 ? -8.900 -26.625 28.465 1.00 38.67 306 THR B N 1
ATOM 5936 C CA . THR B 1 196 ? -7.739 -27.478 28.553 1.00 39.10 306 THR B CA 1
ATOM 5937 C C . THR B 1 196 ? -7.676 -28.268 29.884 1.00 39.31 306 THR B C 1
ATOM 5938 O O . THR B 1 196 ? -7.384 -29.451 29.900 1.00 39.36 306 THR B O 1
ATOM 5942 N N . SER B 1 197 ? -8.000 -27.618 30.990 1.00 39.48 307 SER B N 1
ATOM 5943 C CA . SER B 1 197 ? -7.805 -28.212 32.291 1.00 39.53 307 SER B CA 1
ATOM 5944 C C . SER B 1 197 ? -9.078 -28.868 32.774 1.00 39.22 307 SER B C 1
ATOM 5945 O O . SER B 1 197 ? -9.044 -29.795 33.579 1.00 39.80 307 SER B O 1
ATOM 5948 N N . MET B 1 198 ? -10.211 -28.373 32.307 1.00 38.61 308 MET B N 1
ATOM 5949 C CA . MET B 1 198 ? -11.445 -29.093 32.540 1.00 38.33 308 MET B CA 1
ATOM 5950 C C . MET B 1 198 ? -11.368 -30.426 31.824 1.00 37.59 308 MET B C 1
ATOM 5951 O O . MET B 1 198 ? -11.814 -31.433 32.348 1.00 37.64 308 MET B O 1
ATOM 5956 N N . TYR B 1 199 ? -10.770 -30.422 30.645 1.00 37.06 309 TYR B N 1
ATOM 5957 C CA . TYR B 1 199 ? -10.497 -31.656 29.897 1.00 37.16 309 TYR B CA 1
ATOM 5958 C C . TYR B 1 199 ? -9.646 -32.593 30.766 1.00 36.66 309 TYR B C 1
ATOM 5959 O O . TYR B 1 199 ? -10.044 -33.723 31.072 1.00 36.33 309 TYR B O 1
ATOM 5968 N N . ASN B 1 200 ? -8.481 -32.089 31.168 1.00 36.13 310 ASN B N 1
ATOM 5969 C CA . ASN B 1 200 ? -7.588 -32.733 32.137 1.00 35.67 310 ASN B CA 1
ATOM 5970 C C . ASN B 1 200 ? -8.349 -33.326 33.300 1.00 35.02 310 ASN B C 1
ATOM 5971 O O . ASN B 1 200 ? -8.220 -34.501 33.609 1.00 34.58 310 ASN B O 1
ATOM 5976 N N . GLU B 1 201 ? -9.178 -32.498 33.918 1.00 34.86 311 GLU B N 1
ATOM 5977 C CA . GLU B 1 201 ? -9.987 -32.918 35.048 1.00 34.91 311 GLU B CA 1
ATOM 5978 C C . GLU B 1 201 ? -10.889 -34.098 34.770 1.00 34.47 311 GLU B C 1
ATOM 5979 O O . GLU B 1 201 ? -11.054 -34.966 35.614 1.00 34.49 311 GLU B O 1
ATOM 5985 N N . ILE B 1 202 ? -11.496 -34.103 33.597 1.00 34.43 312 ILE B N 1
ATOM 5986 C CA . ILE B 1 202 ? -12.397 -35.182 33.206 1.00 34.08 312 ILE B CA 1
ATOM 5987 C C . ILE B 1 202 ? -11.642 -36.485 33.089 1.00 33.76 312 ILE B C 1
ATOM 5988 O O . ILE B 1 202 ? -12.119 -37.533 33.529 1.00 33.16 312 ILE B O 1
ATOM 5993 N N . LEU B 1 203 ? -10.455 -36.404 32.492 1.00 33.86 313 LEU B N 1
ATOM 5994 C CA . LEU B 1 203 ? -9.642 -37.582 32.300 1.00 33.99 313 LEU B CA 1
ATOM 5995 C C . LEU B 1 203 ? -9.201 -38.134 33.654 1.00 34.81 313 LEU B C 1
ATOM 5996 O O . LEU B 1 203 ? -9.383 -39.327 33.915 1.00 35.41 313 LEU B O 1
ATOM 6001 N N . ILE B 1 204 ? -8.700 -37.257 34.531 1.00 35.08 314 ILE B N 1
ATOM 6002 C CA . ILE B 1 204 ? -8.294 -37.652 35.884 1.00 35.14 314 ILE B CA 1
ATOM 6003 C C . ILE B 1 204 ? -9.433 -38.372 36.608 1.00 35.43 314 ILE B C 1
ATOM 6004 O O . ILE B 1 204 ? -9.198 -39.296 37.389 1.00 36.07 314 ILE B O 1
ATOM 6009 N N . LEU B 1 205 ? -10.661 -37.939 36.346 1.00 35.37 315 LEU B N 1
ATOM 6010 C CA . LEU B 1 205 ? -11.836 -38.504 36.991 1.00 35.44 315 LEU B CA 1
ATOM 6011 C C . LEU B 1 205 ? -12.224 -39.814 36.334 1.00 35.70 315 LEU B C 1
ATOM 6012 O O . LEU B 1 205 ? -12.718 -40.722 36.995 1.00 35.55 315 LEU B O 1
ATOM 6017 N N . GLY B 1 206 ? -12.012 -39.895 35.024 1.00 36.01 316 GLY B N 1
ATOM 6018 C CA . GLY B 1 206 ? -12.271 -41.111 34.288 1.00 36.12 316 GLY B CA 1
ATOM 6019 C C . GLY B 1 206 ? -11.397 -42.207 34.840 1.00 36.42 316 GLY B C 1
ATOM 6020 O O . GLY B 1 206 ? -11.903 -43.248 35.260 1.00 36.66 316 GLY B O 1
ATOM 6021 N N . ALA B 1 207 ? -10.087 -41.952 34.859 1.00 36.32 317 ALA B N 1
ATOM 6022 C CA . ALA B 1 207 ? -9.078 -42.885 35.357 1.00 36.19 317 ALA B CA 1
ATOM 6023 C C . ALA B 1 207 ? -9.200 -43.242 36.846 1.00 36.17 317 ALA B C 1
ATOM 6024 O O . ALA B 1 207 ? -8.866 -44.365 37.261 1.00 36.66 317 ALA B O 1
ATOM 6026 N N . LYS B 1 208 ? -9.665 -42.292 37.657 1.00 35.86 318 LYS B N 1
ATOM 6027 C CA . LYS B 1 208 ? -9.892 -42.562 39.070 1.00 35.39 318 LYS B CA 1
ATOM 6028 C C . LYS B 1 208 ? -11.089 -43.491 39.213 1.00 35.49 318 LYS B C 1
ATOM 6029 O O . LYS B 1 208 ? -10.967 -44.585 39.734 1.00 35.14 318 LYS B O 1
ATOM 6035 N N . LEU B 1 209 ? -12.232 -43.046 38.703 1.00 35.90 319 LEU B N 1
ATOM 6036 C CA . LEU B 1 209 ? -13.511 -43.736 38.863 1.00 36.33 319 LEU B CA 1
ATOM 6037 C C . LEU B 1 209 ? -13.699 -44.990 37.987 1.00 37.06 319 LEU B C 1
ATOM 6038 O O . LEU B 1 209 ? -14.213 -46.014 38.459 1.00 37.33 319 LEU B O 1
ATOM 6043 N N . HIS B 1 210 ? -13.308 -44.917 36.716 1.00 37.30 320 HIS B N 1
ATOM 6044 C CA . HIS B 1 210 ? -13.594 -46.010 35.793 1.00 37.59 320 HIS B CA 1
ATOM 6045 C C . HIS B 1 210 ? -12.429 -46.222 34.861 1.00 37.84 320 HIS B C 1
ATOM 6046 O O . HIS B 1 210 ? -12.462 -45.747 33.737 1.00 38.14 320 HIS B O 1
ATOM 6053 N N . PRO B 1 211 ? -11.399 -46.955 35.322 1.00 38.21 321 PRO B N 1
ATOM 6054 C CA . PRO B 1 211 ? -10.050 -47.010 34.721 1.00 38.61 321 PRO B CA 1
ATOM 6055 C C . PRO B 1 211 ? -9.977 -47.710 33.364 1.00 39.13 321 PRO B C 1
ATOM 6056 O O . PRO B 1 211 ? -9.074 -47.436 32.560 1.00 39.01 321 PRO B O 1
ATOM 6060 N N . THR B 1 212 ? -10.926 -48.612 33.134 1.00 40.11 322 THR B N 1
ATOM 6061 C CA . THR B 1 212 ? -10.993 -49.443 31.932 1.00 40.57 322 THR B CA 1
ATOM 6062 C C . THR B 1 212 ? -11.349 -48.642 30.682 1.00 41.42 322 THR B C 1
ATOM 6063 O O . THR B 1 212 ? -11.056 -49.087 29.570 1.00 41.51 322 THR B O 1
ATOM 6067 N N . LEU B 1 213 ? -11.972 -47.472 30.880 1.00 42.09 323 LEU B N 1
ATOM 6068 C CA . LEU B 1 213 ? -12.563 -46.687 29.794 1.00 43.00 323 LEU B CA 1
ATOM 6069 C C . LEU B 1 213 ? -11.523 -45.879 29.050 1.00 43.40 323 LEU B C 1
ATOM 6070 O O . LEU B 1 213 ? -10.861 -45.017 29.628 1.00 43.62 323 LEU B O 1
ATOM 6075 N N . LYS B 1 214 ? -11.358 -46.184 27.769 1.00 43.96 324 LYS B N 1
ATOM 6076 C CA . LYS B 1 214 ? -10.460 -45.407 26.919 1.00 44.34 324 LYS B CA 1
ATOM 6077 C C . LYS B 1 214 ? -11.247 -44.233 26.312 1.00 44.17 324 LYS B C 1
ATOM 6078 O O . LYS B 1 214 ? -11.760 -44.305 25.192 1.00 44.41 324 LYS B O 1
ATOM 6084 N N . LEU B 1 215 ? -11.345 -43.160 27.093 1.00 43.78 325 LEU B N 1
ATOM 6085 C CA . LEU B 1 215 ? -12.196 -42.027 26.782 1.00 42.83 325 LEU B CA 1
ATOM 6086 C C . LEU B 1 215 ? -11.845 -41.307 25.502 1.00 42.54 325 LEU B C 1
ATOM 6087 O O . LEU B 1 215 ? -12.730 -40.889 24.771 1.00 42.49 325 LEU B O 1
ATOM 6092 N N . GLU B 1 216 ? -10.558 -41.153 25.224 1.00 42.52 326 GLU B N 1
ATOM 6093 C CA . GLU B 1 216 ? -10.175 -40.285 24.117 1.00 42.43 326 GLU B CA 1
ATOM 6094 C C . GLU B 1 216 ? -10.319 -40.973 22.778 1.00 42.37 326 GLU B C 1
ATOM 6095 O O . GLU B 1 216 ? -10.145 -40.353 21.728 1.00 42.67 326 GLU B O 1
ATOM 6101 N N . GLU B 1 217 ? -10.651 -42.254 22.816 1.00 42.14 327 GLU B N 1
ATOM 6102 C CA . GLU B 1 217 ? -10.854 -43.019 21.601 1.00 42.71 327 GLU B CA 1
ATOM 6103 C C . GLU B 1 217 ? -12.306 -43.013 21.071 1.00 42.18 327 GLU B C 1
ATOM 6104 O O . GLU B 1 217 ? -12.554 -43.433 19.927 1.00 41.87 327 GLU B O 1
ATOM 6110 N N . ILE B 1 218 ? -13.245 -42.530 21.889 1.00 41.59 328 ILE B N 1
ATOM 6111 C CA . ILE B 1 218 ? -14.681 -42.540 21.557 1.00 40.96 328 ILE B CA 1
ATOM 6112 C C . ILE B 1 218 ? -15.064 -41.532 20.463 1.00 40.45 328 ILE B C 1
ATOM 6113 O O . ILE B 1 218 ? -14.900 -40.316 20.639 1.00 40.35 328 ILE B O 1
ATOM 6118 N N . THR B 1 219 ? -15.620 -42.063 19.368 1.00 39.85 329 THR B N 1
ATOM 6119 C CA . THR B 1 219 ? -15.973 -41.323 18.145 1.00 39.26 329 THR B CA 1
ATOM 6120 C C . THR B 1 219 ? -17.383 -40.705 18.179 1.00 39.24 329 THR B C 1
ATOM 6121 O O . THR B 1 219 ? -18.356 -41.376 18.540 1.00 39.32 329 THR B O 1
ATOM 6125 N N . ASN B 1 220 ? -17.490 -39.433 17.792 1.00 39.03 330 ASN B N 1
ATOM 6126 C CA . ASN B 1 220 ? -18.798 -38.771 17.630 1.00 38.49 330 ASN B CA 1
ATOM 6127 C C . ASN B 1 220 ? -19.510 -39.290 16.377 1.00 38.73 330 ASN B C 1
ATOM 6128 O O . ASN B 1 220 ? -18.922 -40.077 15.632 1.00 39.12 330 ASN B O 1
ATOM 6133 N N . ARG B 1 221 ? -20.761 -38.928 16.149 1.00 38.84 331 ARG B N 1
ATOM 6134 C CA . ARG B 1 221 ? -21.463 -39.497 15.002 1.00 39.07 331 ARG B CA 1
ATOM 6135 C C . ARG B 1 221 ? -20.580 -39.544 13.753 1.00 38.96 331 ARG B C 1
ATOM 6136 O O . ARG B 1 221 ? -20.554 -40.547 13.038 1.00 38.93 331 ARG B O 1
ATOM 6144 N N . LYS B 1 222 ? -19.887 -38.452 13.454 1.00 39.20 332 LYS B N 1
ATOM 6145 C CA . LYS B 1 222 ? -19.156 -38.347 12.186 1.00 39.52 332 LYS B CA 1
ATOM 6146 C C . LYS B 1 222 ? -17.871 -39.169 12.122 1.00 39.12 332 LYS B C 1
ATOM 6147 O O . LYS B 1 222 ? -17.118 -39.071 11.158 1.00 38.79 332 LYS B O 1
ATOM 6153 N N . GLY B 1 223 ? -17.627 -39.981 13.144 1.00 39.06 333 GLY B N 1
ATOM 6154 C CA . GLY B 1 223 ? -16.427 -40.817 13.209 1.00 38.52 333 GLY B CA 1
ATOM 6155 C C . GLY B 1 223 ? -15.207 -40.167 13.842 1.00 38.03 333 GLY B C 1
ATOM 6156 O O . GLY B 1 223 ? -14.107 -40.692 13.716 1.00 38.36 333 GLY B O 1
ATOM 6157 N N . LEU B 1 224 ? -15.407 -39.053 14.545 1.00 37.34 334 LEU B N 1
ATOM 6158 C CA . LEU B 1 224 ? -14.301 -38.263 15.063 1.00 36.85 334 LEU B CA 1
ATOM 6159 C C . LEU B 1 224 ? -14.050 -38.480 16.539 1.00 36.97 334 LEU B C 1
ATOM 6160 O O . LEU B 1 224 ? -14.952 -38.305 17.355 1.00 36.82 334 LEU B O 1
ATOM 6165 N N . THR B 1 225 ? -12.816 -38.845 16.876 1.00 36.89 335 THR B N 1
ATOM 6166 C CA . THR B 1 225 ? -12.334 -38.730 18.246 1.00 36.74 335 THR B CA 1
ATOM 6167 C C . THR B 1 225 ? -12.299 -37.243 18.597 1.00 36.68 335 THR B C 1
ATOM 6168 O O . THR B 1 225 ? -12.263 -36.413 17.680 1.00 36.82 335 THR B O 1
ATOM 6172 N N . PRO B 1 226 ? -12.269 -36.903 19.914 1.00 36.46 336 PRO B N 1
ATOM 6173 C CA . PRO B 1 226 ? -12.173 -35.496 20.336 1.00 35.71 336 PRO B CA 1
ATOM 6174 C C . PRO B 1 226 ? -11.035 -34.795 19.630 1.00 35.26 336 PRO B C 1
ATOM 6175 O O . PRO B 1 226 ? -11.246 -33.758 19.014 1.00 35.27 336 PRO B O 1
ATOM 6179 N N . LEU B 1 227 ? -9.841 -35.377 19.683 1.00 35.26 337 LEU B N 1
ATOM 6180 C CA . LEU B 1 227 ? -8.692 -34.847 18.944 1.00 34.53 337 LEU B CA 1
ATOM 6181 C C . LEU B 1 227 ? -9.056 -34.544 17.494 1.00 34.37 337 LEU B C 1
ATOM 6182 O O . LEU B 1 227 ? -8.833 -33.431 17.020 1.00 34.02 337 LEU B O 1
ATOM 6187 N N . ALA B 1 228 ? -9.610 -35.528 16.795 1.00 33.95 338 ALA B N 1
ATOM 6188 C CA . ALA B 1 228 ? -9.842 -35.353 15.367 1.00 34.02 338 ALA B CA 1
ATOM 6189 C C . ALA B 1 228 ? -10.872 -34.278 15.061 1.00 34.07 338 ALA B C 1
ATOM 6190 O O . ALA B 1 228 ? -10.765 -33.614 14.031 1.00 34.62 338 ALA B O 1
ATOM 6192 N N . LEU B 1 229 ? -11.850 -34.112 15.951 1.00 33.85 339 LEU B N 1
ATOM 6193 C CA . LEU B 1 229 ? -12.781 -32.991 15.890 1.00 33.53 339 LEU B CA 1
ATOM 6194 C C . LEU B 1 229 ? -12.011 -31.693 16.058 1.00 33.66 339 LEU B C 1
ATOM 6195 O O . LEU B 1 229 ? -12.086 -30.820 15.211 1.00 34.18 339 LEU B O 1
ATOM 6200 N N . ALA B 1 230 ? -11.249 -31.575 17.145 1.00 33.60 340 ALA B N 1
ATOM 6201 C CA . ALA B 1 230 ? -10.443 -30.388 17.390 1.00 33.36 340 ALA B CA 1
ATOM 6202 C C . ALA B 1 230 ? -9.778 -29.895 16.110 1.00 33.23 340 ALA B C 1
ATOM 6203 O O . ALA B 1 230 ? -9.842 -28.711 15.781 1.00 33.09 340 ALA B O 1
ATOM 6205 N N . ALA B 1 231 ? -9.165 -30.838 15.393 1.00 33.42 341 ALA B N 1
ATOM 6206 C CA . ALA B 1 231 ? -8.373 -30.574 14.196 1.00 33.00 341 ALA B CA 1
ATOM 6207 C C . ALA B 1 231 ? -9.242 -30.309 12.978 1.00 33.03 341 ALA B C 1
ATOM 6208 O O . ALA B 1 231 ? -8.874 -29.505 12.111 1.00 33.45 341 ALA B O 1
ATOM 6210 N N . SER B 1 232 ? -10.389 -30.981 12.910 1.00 32.96 342 SER B N 1
ATOM 6211 C CA . SER B 1 232 ? -11.370 -30.687 11.861 1.00 32.56 342 SER B CA 1
ATOM 6212 C C . SER B 1 232 ? -11.909 -29.263 11.999 1.00 32.96 342 SER B C 1
ATOM 6213 O O . SER B 1 232 ? -12.183 -28.625 10.980 1.00 33.30 342 SER B O 1
ATOM 6216 N N . SER B 1 233 ? -12.017 -28.741 13.230 1.00 32.75 343 SER B N 1
ATOM 6217 C CA . SER B 1 233 ? -12.604 -27.400 13.415 1.00 32.98 343 SER B CA 1
ATOM 6218 C C . SER B 1 233 ? -11.618 -26.280 13.819 1.00 33.17 343 SER B C 1
ATOM 6219 O O . SER B 1 233 ? -12.035 -25.238 14.348 1.00 32.85 343 SER B O 1
ATOM 6222 N N . GLY B 1 234 ? -10.328 -26.487 13.553 1.00 33.56 344 GLY B N 1
ATOM 6223 C CA . GLY B 1 234 ? -9.292 -25.475 13.822 1.00 34.45 344 GLY B CA 1
ATOM 6224 C C . GLY B 1 234 ? -9.242 -24.942 15.251 1.00 35.18 344 GLY B C 1
ATOM 6225 O O . GLY B 1 234 ? -9.082 -23.725 15.465 1.00 35.31 344 GLY B O 1
ATOM 6226 N N . LYS B 1 235 ? -9.444 -25.851 16.202 1.00 35.75 345 LYS B N 1
ATOM 6227 C CA . LYS B 1 235 ? -9.349 -25.556 17.624 1.00 36.22 345 LYS B CA 1
ATOM 6228 C C . LYS B 1 235 ? -7.952 -25.896 18.116 1.00 36.63 345 LYS B C 1
ATOM 6229 O O . LYS B 1 235 ? -7.735 -26.902 18.792 1.00 36.92 345 LYS B O 1
ATOM 6235 N N . ILE B 1 236 ? -7.008 -25.034 17.762 1.00 36.53 346 ILE B N 1
ATOM 6236 C CA . ILE B 1 236 ? -5.598 -25.377 17.695 1.00 36.02 346 ILE B CA 1
ATOM 6237 C C . ILE B 1 236 ? -4.964 -25.509 19.078 1.00 36.09 346 ILE B C 1
ATOM 6238 O O . ILE B 1 236 ? -4.211 -26.474 19.340 1.00 36.19 346 ILE B O 1
ATOM 6243 N N . GLY B 1 237 ? -5.281 -24.560 19.959 1.00 35.51 347 GLY B N 1
ATOM 6244 C CA . GLY B 1 237 ? -4.685 -24.541 21.295 1.00 35.19 347 GLY B CA 1
ATOM 6245 C C . GLY B 1 237 ? -4.950 -25.859 21.998 1.00 34.92 347 GLY B C 1
ATOM 6246 O O . GLY B 1 237 ? -4.076 -26.393 22.709 1.00 34.78 347 GLY B O 1
ATOM 6247 N N . VAL B 1 238 ? -6.157 -26.378 21.771 1.00 34.20 348 VAL B N 1
ATOM 6248 C CA . VAL B 1 238 ? -6.638 -27.581 22.421 1.00 33.89 348 VAL B CA 1
ATOM 6249 C C . VAL B 1 238 ? -6.040 -28.802 21.758 1.00 34.13 348 VAL B C 1
ATOM 6250 O O . VAL B 1 238 ? -5.557 -29.719 22.428 1.00 34.36 348 VAL B O 1
ATOM 6254 N N . LEU B 1 239 ? -6.068 -28.817 20.429 1.00 34.10 349 LEU B N 1
ATOM 6255 C CA . LEU B 1 239 ? -5.317 -29.802 19.661 1.00 33.94 349 LEU B CA 1
ATOM 6256 C C . LEU B 1 239 ? -3.903 -29.969 20.211 1.00 33.11 349 LEU B C 1
ATOM 6257 O O . LEU B 1 239 ? -3.493 -31.072 20.571 1.00 32.65 349 LEU B O 1
ATOM 6262 N N . ALA B 1 240 ? -3.163 -28.868 20.271 1.00 32.35 350 ALA B N 1
ATOM 6263 C CA . ALA B 1 240 ? -1.820 -28.865 20.881 1.00 31.91 350 ALA B CA 1
ATOM 6264 C C . ALA B 1 240 ? -1.802 -29.398 22.317 1.00 31.54 350 ALA B C 1
ATOM 6265 O O . ALA B 1 240 ? -0.871 -30.102 22.724 1.00 31.60 350 ALA B O 1
ATOM 6267 N N . TYR B 1 241 ? -2.823 -29.040 23.092 1.00 30.99 351 TYR B N 1
ATOM 6268 C CA . TYR B 1 241 ? -2.951 -29.518 24.470 1.00 30.59 351 TYR B CA 1
ATOM 6269 C C . TYR B 1 241 ? -3.155 -31.036 24.577 1.00 31.05 351 TYR B C 1
ATOM 6270 O O . TYR B 1 241 ? -2.563 -31.691 25.434 1.00 31.61 351 TYR B O 1
ATOM 6279 N N . ILE B 1 242 ? -3.997 -31.580 23.707 1.00 30.80 352 ILE B N 1
ATOM 6280 C CA . ILE B 1 242 ? -4.352 -32.996 23.741 1.00 30.99 352 ILE B CA 1
ATOM 6281 C C . ILE B 1 242 ? -3.189 -33.846 23.309 1.00 31.33 352 ILE B C 1
ATOM 6282 O O . ILE B 1 242 ? -3.017 -34.950 23.832 1.00 32.20 352 ILE B O 1
ATOM 6287 N N . LEU B 1 243 ? -2.387 -33.352 22.373 1.00 30.90 353 LEU B N 1
ATOM 6288 C CA . LEU B 1 243 ? -1.306 -34.176 21.872 1.00 30.99 353 LEU B CA 1
ATOM 6289 C C . LEU B 1 243 ? -0.130 -34.111 22.816 1.00 31.13 353 LEU B C 1
ATOM 6290 O O . LEU B 1 243 ? 0.641 -35.059 22.916 1.00 31.12 353 LEU B O 1
ATOM 6295 N N . GLN B 1 244 ? 0.077 -32.913 23.355 1.00 31.81 354 GLN B N 1
ATOM 6296 C CA . GLN B 1 244 ? 1.263 -32.566 24.122 1.00 32.41 354 GLN B CA 1
ATOM 6297 C C . GLN B 1 244 ? 0.947 -32.390 25.595 1.00 33.15 354 GLN B C 1
ATOM 6298 O O . GLN B 1 244 ? 1.753 -31.845 26.348 1.00 33.51 354 GLN B O 1
ATOM 6304 N N . ARG B 1 245 ? -0.230 -32.843 26.008 1.00 34.49 355 ARG B N 1
ATOM 6305 C CA . ARG B 1 245 ? -0.641 -32.647 27.383 1.00 35.92 355 ARG B CA 1
ATOM 6306 C C . ARG B 1 245 ? 0.029 -33.732 28.199 1.00 36.56 355 ARG B C 1
ATOM 6307 O O . ARG B 1 245 ? -0.613 -34.669 28.674 1.00 37.15 355 ARG B O 1
ATOM 6309 N N . GLU B 1 246 ? 1.341 -33.587 28.348 1.00 30.00 356 GLU B N 1
ATOM 6310 C CA . GLU B 1 246 ? 2.137 -34.536 29.104 1.00 30.00 356 GLU B CA 1
ATOM 6311 C C . GLU B 1 246 ? 1.698 -34.503 30.554 1.00 30.00 356 GLU B C 1
ATOM 6312 O O . GLU B 1 246 ? 1.416 -33.442 31.109 1.00 30.00 356 GLU B O 1
ATOM 6314 N N . ILE B 1 247 ? 1.640 -35.678 31.163 1.00 30.00 357 ILE B N 1
ATOM 6315 C CA . ILE B 1 247 ? 1.195 -35.804 32.545 1.00 30.00 357 ILE B CA 1
ATOM 6316 C C . ILE B 1 247 ? 2.241 -36.493 33.409 1.00 30.00 357 ILE B C 1
ATOM 6317 O O . ILE B 1 247 ? 2.800 -37.513 33.011 1.00 30.00 357 ILE B O 1
ATOM 6319 N N . HIS B 1 248 ? 2.499 -35.947 34.594 1.00 30.00 358 HIS B N 1
ATOM 6320 C CA . HIS B 1 248 ? 3.394 -36.622 35.530 1.00 30.00 358 HIS B CA 1
ATOM 6321 C C . HIS B 1 248 ? 2.786 -36.751 36.927 1.00 30.00 358 HIS B C 1
ATOM 6322 O O . HIS B 1 248 ? 2.719 -35.784 37.682 1.00 30.00 358 HIS B O 1
ATOM 6329 N N . GLU B 1 249 ? 2.357 -37.965 37.258 1.00 30.00 359 GLU B N 1
ATOM 6330 C CA . GLU B 1 249 ? 1.894 -38.327 38.593 1.00 30.00 359 GLU B CA 1
ATOM 6331 C C . GLU B 1 249 ? 1.797 -39.842 38.583 1.00 30.00 359 GLU B C 1
ATOM 6332 O O . GLU B 1 249 ? 1.852 -40.438 37.510 1.00 30.00 359 GLU B O 1
ATOM 6338 N N . PRO B 1 250 ? 1.540 -40.483 39.715 1.00 30.00 360 PRO B N 1
ATOM 6339 C CA . PRO B 1 250 ? 1.413 -41.937 39.642 1.00 30.00 360 PRO B CA 1
ATOM 6340 C C . PRO B 1 250 ? 0.300 -42.248 38.649 1.00 30.00 360 PRO B C 1
ATOM 6341 O O . PRO B 1 250 ? -0.773 -41.650 38.724 1.00 30.00 360 PRO B O 1
ATOM 6345 N N . GLU B 1 251 ? 0.565 -43.170 37.726 1.00 30.00 361 GLU B N 1
ATOM 6346 C CA . GLU B 1 251 ? -0.381 -43.518 36.667 1.00 30.00 361 GLU B CA 1
ATOM 6347 C C . GLU B 1 251 ? -0.355 -42.495 35.530 1.00 30.00 361 GLU B C 1
ATOM 6348 O O . GLU B 1 251 ? -1.147 -42.575 34.591 1.00 30.00 361 GLU B O 1
ATOM 6350 N N . CYS B 1 252 ? 0.562 -41.537 35.626 1.00 30.00 362 CYS B N 1
ATOM 6351 C CA . CYS B 1 252 ? 0.690 -40.456 34.646 1.00 30.00 362 CYS B CA 1
ATOM 6352 C C . CYS B 1 252 ? 1.082 -40.905 33.237 1.00 30.00 362 CYS B C 1
ATOM 6353 O O . CYS B 1 252 ? 0.582 -40.375 32.246 1.00 30.00 362 CYS B O 1
ATOM 6356 N N . ARG B 1 253 ? 1.990 -41.873 33.157 1.00 30.00 363 ARG B N 1
ATOM 6357 C CA . ARG B 1 253 ? 2.630 -42.243 31.899 1.00 30.00 363 ARG B CA 1
ATOM 6358 C C . ARG B 1 253 ? 1.660 -42.750 30.835 1.00 30.00 363 ARG B C 1
ATOM 6359 O O . ARG B 1 253 ? 1.807 -42.434 29.656 1.00 30.00 363 ARG B O 1
ATOM 6361 N N . HIS B 1 254 ? 0.675 -43.540 31.253 1.00 30.00 364 HIS B N 1
ATOM 6362 C CA . HIS B 1 254 ? -0.294 -44.110 30.322 1.00 30.00 364 HIS B CA 1
ATOM 6363 C C . HIS B 1 254 ? -1.101 -43.017 29.629 1.00 30.00 364 HIS B C 1
ATOM 6364 O O . HIS B 1 254 ? -1.364 -43.088 28.428 1.00 30.00 364 HIS B O 1
ATOM 6371 N N . LEU B 1 255 ? -1.487 -42.006 30.398 1.00 30.00 365 LEU B N 1
ATOM 6372 C CA . LEU B 1 255 ? -2.216 -40.853 29.871 1.00 30.00 365 LEU B CA 1
ATOM 6373 C C . LEU B 1 255 ? -1.435 -39.905 28.951 1.00 30.00 365 LEU B C 1
ATOM 6374 O O . LEU B 1 255 ? -1.957 -39.457 27.930 1.00 30.00 365 LEU B O 1
ATOM 6376 N N . SER B 1 256 ? -0.192 -39.602 29.312 1.00 30.00 366 SER B N 1
ATOM 6377 C CA . SER B 1 256 ? 0.569 -38.551 28.642 1.00 30.00 366 SER B CA 1
ATOM 6378 C C . SER B 1 256 ? 0.883 -38.790 27.166 1.00 30.00 366 SER B C 1
ATOM 6379 O O . SER B 1 256 ? 1.187 -39.906 26.746 1.00 30.00 366 SER B O 1
ATOM 6382 N N . ARG B 1 257 ? 0.812 -37.709 26.395 1.00 30.00 367 ARG B N 1
ATOM 6383 C CA . ARG B 1 257 ? 1.230 -37.682 24.989 1.00 30.00 367 ARG B CA 1
ATOM 6384 C C . ARG B 1 257 ? 2.715 -37.392 24.748 1.00 30.00 367 ARG B C 1
ATOM 6385 O O . ARG B 1 257 ? 3.355 -38.038 23.919 1.00 30.00 367 ARG B O 1
ATOM 6393 N N . LYS B 1 258 ? 3.250 -36.419 25.477 1.00 30.00 368 LYS B N 1
ATOM 6394 C CA . LYS B 1 258 ? 4.660 -36.054 25.396 1.00 30.00 368 LYS B CA 1
ATOM 6395 C C . LYS B 1 258 ? 5.470 -36.284 26.667 1.00 30.00 368 LYS B C 1
ATOM 6396 O O . LYS B 1 258 ? 5.092 -35.855 27.755 1.00 30.00 368 LYS B O 1
ATOM 6398 N N . PHE B 1 259 ? 6.625 -36.924 26.501 1.00 30.00 369 PHE B N 1
ATOM 6399 C CA . PHE B 1 259 ? 7.650 -36.979 27.538 1.00 30.00 369 PHE B CA 1
ATOM 6400 C C . PHE B 1 259 ? 8.908 -36.310 26.984 1.00 30.00 369 PHE B C 1
ATOM 6401 O O . PHE B 1 259 ? 9.378 -36.666 25.906 1.00 30.00 369 PHE B O 1
ATOM 6409 N N . THR B 1 260 ? 9.443 -35.338 27.717 1.00 30.00 370 THR B N 1
ATOM 6410 C CA . THR B 1 260 ? 10.698 -34.681 27.352 1.00 30.00 370 THR B CA 1
ATOM 6411 C C . THR B 1 260 ? 11.661 -34.901 28.518 1.00 30.00 370 THR B C 1
ATOM 6412 O O . THR B 1 260 ? 11.282 -34.720 29.669 1.00 30.00 370 THR B O 1
ATOM 6414 N N . GLU B 1 261 ? 12.880 -35.354 28.251 1.00 30.00 371 GLU B N 1
ATOM 6415 C CA . GLU B 1 261 ? 13.843 -35.490 29.344 1.00 30.00 371 GLU B CA 1
ATOM 6416 C C . GLU B 1 261 ? 15.304 -35.339 28.947 1.00 30.00 371 GLU B C 1
ATOM 6417 O O . GLU B 1 261 ? 16.001 -36.318 28.953 1.00 30.00 371 GLU B O 1
ATOM 6419 N N . TRP B 1 262 ? 15.776 -34.152 28.577 1.00 30.00 372 TRP B N 1
ATOM 6420 C CA . TRP B 1 262 ? 17.211 -34.006 28.286 1.00 30.00 372 TRP B CA 1
ATOM 6421 C C . TRP B 1 262 ? 17.766 -32.606 28.431 1.00 30.00 372 TRP B C 1
ATOM 6422 O O . TRP B 1 262 ? 17.955 -31.955 27.429 1.00 30.00 372 TRP B O 1
ATOM 6433 N N . ALA B 1 263 ? 18.052 -32.147 29.647 1.00 30.00 373 ALA B N 1
ATOM 6434 C CA . ALA B 1 263 ? 18.428 -30.742 29.836 1.00 30.00 373 ALA B CA 1
ATOM 6435 C C . ALA B 1 263 ? 19.877 -30.452 30.250 1.00 30.00 373 ALA B C 1
ATOM 6436 O O . ALA B 1 263 ? 20.386 -30.996 31.230 1.00 30.00 373 ALA B O 1
ATOM 6438 N N . TYR B 1 264 ? 20.520 -29.561 29.499 1.00 30.00 374 TYR B N 1
ATOM 6439 C CA . TYR B 1 264 ? 21.835 -29.029 29.841 1.00 30.00 374 TYR B CA 1
ATOM 6440 C C . TYR B 1 264 ? 21.709 -27.546 30.182 1.00 30.00 374 TYR B C 1
ATOM 6441 O O . TYR B 1 264 ? 20.800 -26.864 29.709 1.00 30.00 374 TYR B O 1
ATOM 6443 N N . GLY B 1 265 ? 22.614 -27.062 31.023 1.00 30.00 375 GLY B N 1
ATOM 6444 C CA . GLY B 1 265 ? 22.451 -25.795 31.707 1.00 30.00 375 GLY B CA 1
ATOM 6445 C C . GLY B 1 265 ? 21.752 -24.814 30.786 1.00 30.00 375 GLY B C 1
ATOM 6446 O O . GLY B 1 265 ? 20.900 -24.041 31.221 1.00 30.00 375 GLY B O 1
ATOM 6447 N N . PRO B 1 266 ? 22.111 -24.849 29.507 1.00 30.00 376 PRO B N 1
ATOM 6448 C CA . PRO B 1 266 ? 21.474 -23.980 28.495 1.00 30.00 376 PRO B CA 1
ATOM 6449 C C . PRO B 1 266 ? 20.030 -24.336 28.183 1.00 30.00 376 PRO B C 1
ATOM 6450 O O . PRO B 1 266 ? 19.163 -23.473 28.094 1.00 30.00 376 PRO B O 1
ATOM 6454 N N . VAL B 1 267 ? 19.781 -25.633 28.105 1.00 30.00 377 VAL B N 1
ATOM 6455 C CA . VAL B 1 267 ? 19.355 -26.363 26.925 1.00 30.00 377 VAL B CA 1
ATOM 6456 C C . VAL B 1 267 ? 18.113 -27.155 27.292 1.00 30.00 377 VAL B C 1
ATOM 6457 O O . VAL B 1 267 ? 17.852 -27.392 28.469 1.00 30.00 377 VAL B O 1
ATOM 6459 N N . HIS B 1 268 ? 17.350 -27.573 26.294 1.00 30.00 378 HIS B N 1
ATOM 6460 C CA . HIS B 1 268 ? 16.179 -28.389 26.563 1.00 30.00 378 HIS B CA 1
ATOM 6461 C C . HIS B 1 268 ? 15.837 -29.303 25.396 1.00 30.00 378 HIS B C 1
ATOM 6462 O O . HIS B 1 268 ? 16.258 -29.075 24.266 1.00 30.00 378 HIS B O 1
ATOM 6464 N N . SER B 1 269 ? 15.157 -30.396 25.719 1.00 30.00 379 SER B N 1
ATOM 6465 C CA . SER B 1 269 ? 14.711 -31.348 24.723 1.00 30.00 379 SER B CA 1
ATOM 6466 C C . SER B 1 269 ? 13.259 -31.682 25.014 1.00 30.00 379 SER B C 1
ATOM 6467 O O . SER B 1 269 ? 12.865 -31.806 26.170 1.00 30.00 379 SER B O 1
ATOM 6470 N N . SER B 1 270 ? 12.461 -31.822 23.963 1.00 30.00 380 SER B N 1
ATOM 6471 C CA . SER B 1 270 ? 11.061 -32.176 24.118 1.00 30.00 380 SER B CA 1
ATOM 6472 C C . SER B 1 270 ? 10.764 -33.442 23.334 1.00 30.00 380 SER B C 1
ATOM 6473 O O . SER B 1 270 ? 11.228 -33.604 22.208 1.00 30.00 380 SER B O 1
ATOM 6475 N N . LEU B 1 271 ? 9.989 -34.349 23.922 1.00 30.00 381 LEU B N 1
ATOM 6476 C CA . LEU B 1 271 ? 9.661 -35.618 23.272 1.00 30.00 381 LEU B CA 1
ATOM 6477 C C . LEU B 1 271 ? 8.159 -35.748 23.035 1.00 30.00 381 LEU B C 1
ATOM 6478 O O . LEU B 1 271 ? 7.362 -35.461 23.928 1.00 30.00 381 LEU B O 1
ATOM 6483 N N . TYR B 1 272 ? 7.768 -36.166 21.832 1.00 30.00 382 TYR B N 1
ATOM 6484 C CA . TYR B 1 272 ? 6.332 -36.209 21.483 1.00 30.00 382 TYR B CA 1
ATOM 6485 C C . TYR B 1 272 ? 5.860 -37.624 21.102 1.00 30.00 382 TYR B C 1
ATOM 6486 O O . TYR B 1 272 ? 6.660 -38.444 20.653 1.00 30.00 382 TYR B O 1
ATOM 6495 N N . ASP B 1 273 ? 4.590 -37.959 21.327 1.00 30.00 383 ASP B N 1
ATOM 6496 C CA . ASP B 1 273 ? 4.314 -39.386 21.522 1.00 30.00 383 ASP B CA 1
ATOM 6497 C C . ASP B 1 273 ? 4.655 -40.434 20.442 1.00 30.00 383 ASP B C 1
ATOM 6498 O O . ASP B 1 273 ? 5.345 -41.401 20.764 1.00 30.00 383 ASP B O 1
ATOM 6503 N N . LEU B 1 274 ? 4.221 -40.268 19.197 1.00 30.00 384 LEU B N 1
ATOM 6504 C CA . LEU B 1 274 ? 3.167 -39.354 18.823 1.00 30.00 384 LEU B CA 1
ATOM 6505 C C . LEU B 1 274 ? 2.057 -40.192 18.198 1.00 30.00 384 LEU B C 1
ATOM 6506 O O . LEU B 1 274 ? 2.291 -40.978 17.281 1.00 30.00 384 LEU B O 1
ATOM 6511 N N . SER B 1 275 ? 0.850 -40.018 18.713 1.00 30.00 385 SER B N 1
ATOM 6512 C CA . SER B 1 275 ? -0.337 -40.728 18.240 1.00 30.00 385 SER B CA 1
ATOM 6513 C C . SER B 1 275 ? -0.835 -40.311 16.859 1.00 30.00 385 SER B C 1
ATOM 6514 O O . SER B 1 275 ? -1.295 -41.146 16.081 1.00 30.00 385 SER B O 1
ATOM 6517 N N . CYS B 1 276 ? -0.739 -39.020 16.558 1.00 30.00 386 CYS B N 1
ATOM 6518 C CA . CYS B 1 276 ? -1.375 -38.460 15.372 1.00 30.00 386 CYS B CA 1
ATOM 6519 C C . CYS B 1 276 ? -0.827 -39.116 14.118 1.00 30.00 386 CYS B C 1
ATOM 6520 O O . CYS B 1 276 ? -1.570 -39.409 13.182 1.00 30.00 386 CYS B O 1
ATOM 6523 N N . ILE B 1 277 ? 0.477 -39.352 14.106 1.00 30.00 387 ILE B N 1
ATOM 6524 C CA . ILE B 1 277 ? 1.098 -40.086 13.015 1.00 30.00 387 ILE B CA 1
ATOM 6525 C C . ILE B 1 277 ? 0.520 -41.496 12.985 1.00 30.00 387 ILE B C 1
ATOM 6526 O O . ILE B 1 277 ? 0.261 -42.051 11.917 1.00 30.00 387 ILE B O 1
ATOM 6528 N N . ASP B 1 278 ? 0.321 -42.068 14.169 1.00 30.00 388 ASP B N 1
ATOM 6529 C CA . ASP B 1 278 ? -0.213 -43.420 14.295 1.00 30.00 388 ASP B CA 1
ATOM 6530 C C . ASP B 1 278 ? -1.627 -43.541 13.730 1.00 30.00 388 ASP B C 1
ATOM 6531 O O . ASP B 1 278 ? -1.951 -44.523 13.063 1.00 30.00 388 ASP B O 1
ATOM 6533 N N . THR B 1 279 ? -2.475 -42.539 13.932 1.00 30.00 389 THR B N 1
ATOM 6534 C CA . THR B 1 279 ? -3.838 -42.677 13.431 1.00 30.00 389 THR B CA 1
ATOM 6535 C C . THR B 1 279 ? -3.785 -42.869 11.918 1.00 30.00 389 THR B C 1
ATOM 6536 O O . THR B 1 279 ? -3.085 -42.140 11.217 1.00 30.00 389 THR B O 1
ATOM 6538 N N . CYS B 1 280 ? -4.498 -43.878 11.423 1.00 30.00 390 CYS B N 1
ATOM 6539 C CA . CYS B 1 280 ? -4.498 -44.171 9.992 1.00 30.00 390 CYS B CA 1
ATOM 6540 C C . CYS B 1 280 ? -5.885 -44.457 9.411 1.00 30.00 390 CYS B C 1
ATOM 6541 O O . CYS B 1 280 ? -6.398 -43.681 8.606 1.00 30.00 390 CYS B O 1
ATOM 6544 N N . GLU B 1 281 ? -6.484 -45.574 9.818 1.00 30.00 391 GLU B N 1
ATOM 6545 C CA . GLU B 1 281 ? -7.755 -46.006 9.247 1.00 30.00 391 GLU B CA 1
ATOM 6546 C C . GLU B 1 281 ? -8.819 -44.944 9.477 1.00 30.00 391 GLU B C 1
ATOM 6547 O O . GLU B 1 281 ? -9.625 -44.649 8.595 1.00 30.00 391 GLU B O 1
ATOM 6549 N N . LYS B 1 282 ? -8.804 -44.370 10.674 1.00 30.00 392 LYS B N 1
ATOM 6550 C CA . LYS B 1 282 ? -9.528 -43.147 10.961 1.00 30.00 392 LYS B CA 1
ATOM 6551 C C . LYS B 1 282 ? -8.758 -42.024 10.281 1.00 30.00 392 LYS B C 1
ATOM 6552 O O . LYS B 1 282 ? -7.568 -42.170 10.007 1.00 30.00 392 LYS B O 1
ATOM 6554 N N . ASN B 1 283 ? -9.418 -40.902 10.016 1.00 30.00 393 ASN B N 1
ATOM 6555 C CA . ASN B 1 283 ? -8.750 -39.795 9.343 1.00 30.00 393 ASN B CA 1
ATOM 6556 C C . ASN B 1 283 ? -7.596 -39.307 10.202 1.00 30.00 393 ASN B C 1
ATOM 6557 O O . ASN B 1 283 ? -6.517 -38.989 9.700 1.00 30.00 393 ASN B O 1
ATOM 6562 N N . SER B 1 284 ? -7.834 -39.263 11.506 1.00 30.00 394 SER B N 1
ATOM 6563 C CA . SER B 1 284 ? -6.783 -39.012 12.485 1.00 30.00 394 SER B CA 1
ATOM 6564 C C . SER B 1 284 ? -6.454 -37.533 12.644 1.00 30.00 394 SER B C 1
ATOM 6565 O O . SER B 1 284 ? -7.002 -36.679 11.948 1.00 30.00 394 SER B O 1
ATOM 6567 N N . VAL B 1 285 ? -5.666 -37.201 13.663 1.00 30.00 395 VAL B N 1
ATOM 6568 C CA . VAL B 1 285 ? -5.257 -35.812 13.829 1.00 30.00 395 VAL B CA 1
ATOM 6569 C C . VAL B 1 285 ? -4.348 -35.391 12.683 1.00 30.00 395 VAL B C 1
ATOM 6570 O O . VAL B 1 285 ? -4.528 -34.329 12.073 1.00 30.00 395 VAL B O 1
ATOM 6572 N N . LEU B 1 286 ? -3.385 -36.255 12.376 1.00 30.00 396 LEU B N 1
ATOM 6573 C CA . LEU B 1 286 ? -2.455 -35.995 11.293 1.00 30.00 396 LEU B CA 1
ATOM 6574 C C . LEU B 1 286 ? -3.180 -35.979 9.963 1.00 30.00 396 LEU B C 1
ATOM 6575 O O . LEU B 1 286 ? -2.959 -35.099 9.139 1.00 30.00 396 LEU B O 1
ATOM 6577 N N . GLU B 1 287 ? -4.068 -36.947 9.770 1.00 30.00 397 GLU B N 1
ATOM 6578 C CA . GLU B 1 287 ? -4.790 -37.059 8.513 1.00 30.00 397 GLU B CA 1
ATOM 6579 C C . GLU B 1 287 ? -5.669 -35.839 8.302 1.00 30.00 397 GLU B C 1
ATOM 6580 O O . GLU B 1 287 ? -5.707 -35.269 7.214 1.00 30.00 397 GLU B O 1
ATOM 6582 N N . VAL B 1 288 ? -6.352 -35.423 9.362 1.00 30.00 398 VAL B N 1
ATOM 6583 C CA . VAL B 1 288 ? -7.226 -34.268 9.278 1.00 30.00 398 VAL B CA 1
ATOM 6584 C C . VAL B 1 288 ? -6.403 -33.031 8.957 1.00 30.00 398 VAL B C 1
ATOM 6585 O O . VAL B 1 288 ? -6.795 -32.214 8.123 1.00 30.00 398 VAL B O 1
ATOM 6587 N N . ILE B 1 289 ? -5.249 -32.907 9.604 1.00 30.00 399 ILE B N 1
ATOM 6588 C CA . ILE B 1 289 ? -4.409 -31.740 9.375 1.00 30.00 399 ILE B CA 1
ATOM 6589 C C . ILE B 1 289 ? -3.943 -31.708 7.921 1.00 30.00 399 ILE B C 1
ATOM 6590 O O . ILE B 1 289 ? -3.917 -30.656 7.282 1.00 30.00 399 ILE B O 1
ATOM 6595 N N . ALA B 1 290 ? -3.585 -32.882 7.410 1.00 30.00 400 ALA B N 1
ATOM 6596 C CA . ALA B 1 290 ? -3.111 -33.035 6.042 1.00 30.00 400 ALA B CA 1
ATOM 6597 C C . ALA B 1 290 ? -4.199 -32.669 5.048 1.00 30.00 400 ALA B C 1
ATOM 6598 O O . ALA B 1 290 ? -3.935 -32.050 4.017 1.00 30.00 400 ALA B O 1
ATOM 6600 N N . TYR B 1 291 ? -5.368 -33.268 5.256 1.00 30.00 401 TYR B N 1
ATOM 6601 C CA . TYR B 1 291 ? -6.553 -33.053 4.421 1.00 30.00 401 TYR B CA 1
ATOM 6602 C C . TYR B 1 291 ? -7.249 -31.695 4.501 1.00 30.00 401 TYR B C 1
ATOM 6603 O O . TYR B 1 291 ? -7.712 -31.166 3.492 1.00 30.00 401 TYR B O 1
ATOM 6612 N N . SER B 1 292 ? -7.342 -31.150 5.709 1.00 30.00 402 SER B N 1
ATOM 6613 C CA . SER B 1 292 ? -8.298 -30.090 6.003 1.00 30.00 402 SER B CA 1
ATOM 6614 C C . SER B 1 292 ? -8.091 -28.835 5.164 1.00 30.00 402 SER B C 1
ATOM 6615 O O . SER B 1 292 ? -6.965 -28.377 4.969 1.00 30.00 402 SER B O 1
ATOM 6618 N N . SER B 1 293 ? -9.197 -28.286 4.667 1.00 30.00 403 SER B N 1
ATOM 6619 C CA . SER B 1 293 ? -9.143 -27.114 3.803 1.00 30.00 403 SER B CA 1
ATOM 6620 C C . SER B 1 293 ? -10.339 -26.167 3.934 1.00 30.00 403 SER B C 1
ATOM 6621 O O . SER B 1 293 ? -11.429 -26.556 4.351 1.00 30.00 403 SER B O 1
ATOM 6624 N N . SER B 1 294 ? -10.095 -24.918 3.556 1.00 30.00 404 SER B N 1
ATOM 6625 C CA . SER B 1 294 ? -11.093 -23.856 3.484 1.00 30.00 404 SER B CA 1
ATOM 6626 C C . SER B 1 294 ? -11.687 -23.480 4.839 1.00 30.00 404 SER B C 1
ATOM 6627 O O . SER B 1 294 ? -12.622 -22.682 4.910 1.00 30.00 404 SER B O 1
ATOM 6630 N N . GLU B 1 295 ? -11.149 -24.051 5.911 1.00 30.00 405 GLU B N 1
ATOM 6631 C CA . GLU B 1 295 ? -11.612 -23.709 7.252 1.00 30.00 405 GLU B CA 1
ATOM 6632 C C . GLU B 1 295 ? -11.252 -22.263 7.588 1.00 30.00 405 GLU B C 1
ATOM 6633 O O . GLU B 1 295 ? -12.044 -21.537 8.189 1.00 30.00 405 GLU B O 1
ATOM 6635 N N . THR B 1 296 ? -10.043 -21.868 7.197 1.00 30.00 406 THR B N 1
ATOM 6636 C CA . THR B 1 296 ? -9.528 -20.511 7.388 1.00 30.00 406 THR B CA 1
ATOM 6637 C C . THR B 1 296 ? -8.835 -20.304 8.736 1.00 30.00 406 THR B C 1
ATOM 6638 O O . THR B 1 296 ? -8.255 -19.239 8.976 1.00 30.00 406 THR B O 1
ATOM 6640 N N . PRO B 1 297 ? -8.894 -21.379 9.637 1.00 30.00 407 PRO B N 1
ATOM 6641 C CA . PRO B 1 297 ? -8.071 -21.187 10.835 1.00 30.00 407 PRO B CA 1
ATOM 6642 C C . PRO B 1 297 ? -6.812 -22.037 10.725 1.00 30.00 407 PRO B C 1
ATOM 6643 O O . PRO B 1 297 ? -6.066 -22.186 11.693 1.00 30.00 407 PRO B O 1
ATOM 6647 N N . ASN B 1 298 ? -6.600 -22.604 9.542 1.00 30.00 408 ASN B N 1
ATOM 6648 C CA . ASN B 1 298 ? -5.612 -23.652 9.333 1.00 30.00 408 ASN B CA 1
ATOM 6649 C C . ASN B 1 298 ? -4.157 -23.282 9.606 1.00 30.00 408 ASN B C 1
ATOM 6650 O O . ASN B 1 298 ? -3.420 -24.084 10.177 1.00 30.00 408 ASN B O 1
ATOM 6655 N N . ARG B 1 299 ? -3.727 -22.090 9.204 1.00 30.00 409 ARG B N 1
ATOM 6656 C CA . ARG B 1 299 ? -2.316 -21.769 9.380 1.00 30.00 409 ARG B CA 1
ATOM 6657 C C . ARG B 1 299 ? -1.818 -22.277 10.732 1.00 30.00 409 ARG B C 1
ATOM 6658 O O . ARG B 1 299 ? -0.730 -22.841 10.837 1.00 30.00 409 ARG B O 1
ATOM 6660 N N . HIS B 1 300 ? -2.633 -22.065 11.761 1.00 30.00 410 HIS B N 1
ATOM 6661 C CA . HIS B 1 300 ? -2.293 -22.446 13.128 1.00 30.00 410 HIS B CA 1
ATOM 6662 C C . HIS B 1 300 ? -2.154 -23.953 13.351 1.00 30.00 410 HIS B C 1
ATOM 6663 O O . HIS B 1 300 ? -1.247 -24.403 14.051 1.00 30.00 410 HIS B O 1
ATOM 6665 N N . ASP B 1 301 ? -3.060 -24.724 12.760 1.00 30.00 411 ASP B N 1
ATOM 6666 C CA . ASP B 1 301 ? -3.111 -26.159 13.000 1.00 30.00 411 ASP B CA 1
ATOM 6667 C C . ASP B 1 301 ? -1.917 -26.843 12.353 1.00 30.00 411 ASP B C 1
ATOM 6668 O O . ASP B 1 301 ? -1.312 -27.742 12.933 1.00 30.00 411 ASP B O 1
ATOM 6670 N N . MET B 1 302 ? -1.578 -26.405 11.144 1.00 30.00 412 MET B N 1
ATOM 6671 C CA . MET B 1 302 ? -0.437 -26.960 10.429 1.00 30.00 412 MET B CA 1
ATOM 6672 C C . MET B 1 302 ? 0.846 -26.686 11.204 1.00 30.00 412 MET B C 1
ATOM 6673 O O . MET B 1 302 ? 1.721 -27.548 11.302 1.00 30.00 412 MET B O 1
ATOM 6675 N N . LEU B 1 303 ? 0.906 -25.491 11.777 1.00 30.00 413 LEU B N 1
ATOM 6676 C CA . LEU B 1 303 ? 2.063 -24.991 12.511 1.00 30.00 413 LEU B CA 1
ATOM 6677 C C . LEU B 1 303 ? 2.356 -25.804 13.762 1.00 30.00 413 LEU B C 1
ATOM 6678 O O . LEU B 1 303 ? 3.483 -25.808 14.257 1.00 30.00 413 LEU B O 1
ATOM 6683 N N . LEU B 1 304 ? 1.354 -26.535 14.237 1.00 30.00 414 LEU B N 1
ATOM 6684 C CA . LEU B 1 304 ? 1.423 -27.167 15.547 1.00 30.00 414 LEU B CA 1
ATOM 6685 C C . LEU B 1 304 ? 2.592 -28.136 15.645 1.00 30.00 414 LEU B C 1
ATOM 6686 O O . LEU B 1 304 ? 2.892 -28.877 14.708 1.00 30.00 414 LEU B O 1
ATOM 6691 N N . VAL B 1 305 ? 3.254 -28.107 16.797 1.00 30.00 415 VAL B N 1
ATOM 6692 C CA . VAL B 1 305 ? 4.478 -28.863 17.016 1.00 30.00 415 VAL B CA 1
ATOM 6693 C C . VAL B 1 305 ? 4.472 -29.412 18.437 1.00 30.00 415 VAL B C 1
ATOM 6694 O O . VAL B 1 305 ? 3.598 -29.062 19.227 1.00 30.00 415 VAL B O 1
ATOM 6696 N N . GLU B 1 306 ? 5.429 -30.274 18.768 1.00 30.00 416 GLU B N 1
ATOM 6697 C CA . GLU B 1 306 ? 6.497 -30.691 17.863 1.00 30.00 416 GLU B CA 1
ATOM 6698 C C . GLU B 1 306 ? 6.079 -31.524 16.651 1.00 30.00 416 GLU B C 1
ATOM 6699 O O . GLU B 1 306 ? 6.612 -31.334 15.553 1.00 30.00 416 GLU B O 1
ATOM 6701 N N . PRO B 1 307 ? 5.100 -32.504 16.892 1.00 30.00 417 PRO B N 1
ATOM 6702 C CA . PRO B 1 307 ? 5.002 -33.487 15.795 1.00 30.00 417 PRO B CA 1
ATOM 6703 C C . PRO B 1 307 ? 4.570 -32.945 14.436 1.00 30.00 417 PRO B C 1
ATOM 6704 O O . PRO B 1 307 ? 5.199 -33.296 13.437 1.00 30.00 417 PRO B O 1
ATOM 6708 N N . LEU B 1 308 ? 3.536 -32.121 14.352 1.00 30.00 418 LEU B N 1
ATOM 6709 C CA . LEU B 1 308 ? 3.097 -31.776 13.014 1.00 30.00 418 LEU B CA 1
ATOM 6710 C C . LEU B 1 308 ? 4.230 -31.076 12.276 1.00 30.00 418 LEU B C 1
ATOM 6711 O O . LEU B 1 308 ? 4.579 -31.463 11.156 1.00 30.00 418 LEU B O 1
ATOM 6713 N N . ASN B 1 309 ? 4.851 -30.090 12.917 1.00 30.00 419 ASN B N 1
ATOM 6714 C CA . ASN B 1 309 ? 6.051 -29.485 12.354 1.00 30.00 419 ASN B CA 1
ATOM 6715 C C . ASN B 1 309 ? 7.236 -30.442 12.359 1.00 30.00 419 ASN B C 1
ATOM 6716 O O . ASN B 1 309 ? 7.937 -30.604 11.356 1.00 30.00 419 ASN B O 1
ATOM 6718 N N . ARG B 1 310 ? 7.429 -31.102 13.499 1.00 30.00 420 ARG B N 1
ATOM 6719 C CA . ARG B 1 310 ? 8.531 -32.036 13.664 1.00 30.00 420 ARG B CA 1
ATOM 6720 C C . ARG B 1 310 ? 8.358 -33.222 12.738 1.00 30.00 420 ARG B C 1
ATOM 6721 O O . ARG B 1 310 ? 9.302 -33.662 12.085 1.00 30.00 420 ARG B O 1
ATOM 6723 N N . LEU B 1 311 ? 7.150 -33.763 12.664 1.00 30.00 421 LEU B N 1
ATOM 6724 C CA . LEU B 1 311 ? 6.938 -34.980 11.887 1.00 30.00 421 LEU B CA 1
ATOM 6725 C C . LEU B 1 311 ? 7.248 -34.782 10.404 1.00 30.00 421 LEU B C 1
ATOM 6726 O O . LEU B 1 311 ? 7.874 -35.638 9.764 1.00 30.00 421 LEU B O 1
ATOM 6731 N N . LEU B 1 312 ? 6.828 -33.646 9.862 1.00 30.00 422 LEU B N 1
ATOM 6732 C CA . LEU B 1 312 ? 7.009 -33.373 8.443 1.00 30.00 422 LEU B CA 1
ATOM 6733 C C . LEU B 1 312 ? 8.483 -33.310 8.065 1.00 30.00 422 LEU B C 1
ATOM 6734 O O . LEU B 1 312 ? 8.892 -33.851 7.037 1.00 30.00 422 LEU B O 1
ATOM 6736 N N . GLN B 1 313 ? 9.281 -32.660 8.904 1.00 30.00 423 GLN B N 1
ATOM 6737 C CA . GLN B 1 313 ? 10.709 -32.523 8.641 1.00 30.00 423 GLN B CA 1
ATOM 6738 C C . GLN B 1 313 ? 11.388 -33.888 8.610 1.00 30.00 423 GLN B C 1
ATOM 6739 O O . GLN B 1 313 ? 12.244 -34.146 7.765 1.00 30.00 423 GLN B O 1
ATOM 6745 N N . ASP B 1 314 ? 10.996 -34.759 9.534 1.00 30.00 424 ASP B N 1
ATOM 6746 C CA . ASP B 1 314 ? 11.530 -36.113 9.587 1.00 30.00 424 ASP B CA 1
ATOM 6747 C C . ASP B 1 314 ? 11.133 -36.907 8.348 1.00 30.00 424 ASP B C 1
ATOM 6748 O O . ASP B 1 314 ? 11.939 -37.651 7.791 1.00 30.00 424 ASP B O 1
ATOM 6750 N N . LYS B 1 315 ? 9.884 -36.746 7.923 1.00 0.00 425 LYS B N 1
ATOM 6751 C CA . LYS B 1 315 ? 9.386 -37.457 6.749 1.00 0.00 425 LYS B CA 1
ATOM 6752 C C . LYS B 1 315 ? 10.103 -37.068 5.454 1.00 0.00 425 LYS B C 1
ATOM 6753 O O . LYS B 1 315 ? 10.369 -37.912 4.600 1.00 0.00 425 LYS B O 1
ATOM 6759 N N . TRP B 1 316 ? 10.395 -35.780 5.317 1.00 0.00 426 TRP B N 1
ATOM 6760 C CA . TRP B 1 316 ? 10.870 -35.194 4.061 1.00 0.00 426 TRP B CA 1
ATOM 6761 C C . TRP B 1 316 ? 12.362 -34.915 3.974 1.00 0.00 426 TRP B C 1
ATOM 6762 O O . TRP B 1 316 ? 12.988 -35.161 2.946 1.00 0.00 426 TRP B O 1
ATOM 6773 N N . ASP B 1 317 ? 12.946 -34.424 5.059 1.00 30.00 427 ASP B N 1
ATOM 6774 C CA . ASP B 1 317 ? 14.365 -34.145 5.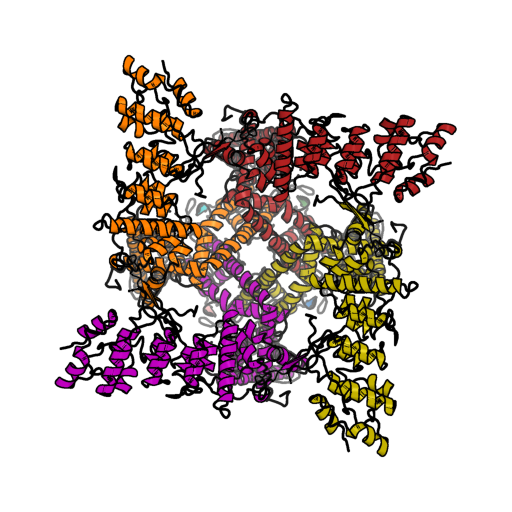023 1.00 30.00 427 ASP B CA 1
ATOM 6775 C C . ASP B 1 317 ? 15.047 -35.473 4.744 1.00 30.00 427 ASP B C 1
ATOM 6776 O O . ASP B 1 317 ? 15.986 -35.549 3.953 1.00 30.00 427 ASP B O 1
ATOM 6778 N N . ARG B 1 318 ? 14.583 -36.527 5.405 1.00 30.00 428 ARG B N 1
ATOM 6779 C CA . ARG B 1 318 ? 15.175 -37.845 5.210 1.00 30.00 428 ARG B CA 1
ATOM 6780 C C . ARG B 1 318 ? 15.018 -38.424 3.799 1.00 30.00 428 ARG B C 1
ATOM 6781 O O . ARG B 1 318 ? 15.981 -38.945 3.239 1.00 30.00 428 ARG B O 1
ATOM 6783 N N . PHE B 1 319 ? 13.820 -38.340 3.223 1.00 30.00 429 PHE B N 1
ATOM 6784 C CA . PHE B 1 319 ? 13.608 -38.921 1.893 1.00 30.00 429 PHE B CA 1
ATOM 6785 C C . PHE B 1 319 ? 12.644 -38.213 0.931 1.00 30.00 429 PHE B C 1
ATOM 6786 O O . PHE B 1 319 ? 12.786 -38.332 -0.286 1.00 30.00 429 PHE B O 1
ATOM 6794 N N . VAL B 1 320 ? 11.659 -37.501 1.467 1.00 30.00 430 VAL B N 1
ATOM 6795 C CA . VAL B 1 320 ? 10.552 -36.995 0.652 1.00 30.00 430 VAL B CA 1
ATOM 6796 C C . VAL B 1 320 ? 10.956 -35.998 -0.436 1.00 30.00 430 VAL B C 1
ATOM 6797 O O . VAL B 1 320 ? 10.465 -36.062 -1.562 1.00 30.00 430 VAL B O 1
ATOM 6801 N N . LYS B 1 321 ? 11.854 -35.086 -0.090 1.00 0.00 431 LYS B N 1
ATOM 6802 C CA . LYS B 1 321 ? 12.321 -34.053 -1.000 1.00 0.00 431 LYS B CA 1
ATOM 6803 C C . LYS B 1 321 ? 12.899 -34.691 -2.253 1.00 0.00 431 LYS B C 1
ATOM 6804 O O . LYS B 1 321 ? 12.662 -34.221 -3.365 1.00 0.00 431 LYS B O 1
ATOM 6806 N N . ARG B 1 322 ? 13.649 -35.772 -2.071 1.00 0.00 432 ARG B N 1
ATOM 6807 C CA . ARG B 1 322 ? 14.224 -36.488 -3.201 1.00 0.00 432 ARG B CA 1
ATOM 6808 C C . ARG B 1 322 ? 13.136 -37.076 -4.093 1.00 0.00 432 ARG B C 1
ATOM 6809 O O . ARG B 1 322 ? 13.235 -37.025 -5.319 1.00 0.00 432 ARG B O 1
ATOM 6811 N N . ILE B 1 323 ? 12.101 -37.632 -3.475 1.00 0.00 433 ILE B N 1
ATOM 6812 C CA . ILE B 1 323 ? 11.019 -38.267 -4.221 1.00 0.00 433 ILE B CA 1
ATOM 6813 C C . ILE B 1 323 ? 10.244 -37.292 -5.106 1.00 0.00 433 ILE B C 1
ATOM 6814 O O . ILE B 1 323 ? 9.886 -37.622 -6.236 1.00 0.00 433 ILE B O 1
ATOM 6819 N N . PHE B 1 324 ? 9.988 -36.093 -4.592 1.00 0.00 434 PHE B N 1
ATOM 6820 C CA . PHE B 1 324 ? 9.215 -35.108 -5.341 1.00 0.00 434 PHE B CA 1
ATOM 6821 C C . PHE B 1 324 ? 9.918 -34.605 -6.601 1.00 0.00 434 PHE B C 1
ATOM 6822 O O . PHE B 1 324 ? 9.295 -34.469 -7.653 1.00 0.00 434 PHE B O 1
ATOM 6830 N N . TYR B 1 325 ? 11.217 -34.341 -6.494 1.00 0.00 435 TYR B N 1
ATOM 6831 C CA . TYR B 1 325 ? 11.983 -33.854 -7.628 1.00 0.00 435 TYR B CA 1
ATOM 6832 C C . TYR B 1 325 ? 11.981 -34.861 -8.769 1.00 0.00 435 TYR B C 1
ATOM 6833 O O . TYR B 1 325 ? 11.861 -34.484 -9.932 1.00 0.00 435 TYR B O 1
ATOM 6842 N N . PHE B 1 326 ? 12.075 -36.141 -8.426 1.00 0.00 436 PHE B N 1
ATOM 6843 C CA . PHE B 1 326 ? 12.026 -37.186 -9.433 1.00 0.00 436 PHE B CA 1
ATOM 6844 C C . PHE B 1 326 ? 10.678 -37.143 -10.136 1.00 0.00 436 PHE B C 1
ATOM 6845 O O . PHE B 1 326 ? 10.598 -37.305 -11.353 1.00 0.00 436 PHE B O 1
ATOM 6853 N N . ASN B 1 327 ? 9.617 -36.916 -9.369 1.00 30.00 437 ASN B N 1
ATOM 6854 C CA . ASN B 1 327 ? 8.292 -36.813 -9.962 1.00 30.00 437 ASN B CA 1
ATOM 6855 C C . ASN B 1 327 ? 8.201 -35.612 -10.896 1.00 30.00 437 ASN B C 1
ATOM 6856 O O . ASN B 1 327 ? 7.657 -35.699 -12.000 1.00 30.00 437 ASN B O 1
ATOM 6861 N N . PHE B 1 328 ? 8.752 -34.490 -10.451 1.00 0.00 438 PHE B N 1
ATOM 6862 C CA . PHE B 1 328 ? 8.731 -33.270 -11.238 1.00 0.00 438 PHE B CA 1
ATOM 6863 C C . PHE B 1 328 ? 9.508 -33.455 -12.534 1.00 0.00 438 PHE B C 1
ATOM 6864 O O . PHE B 1 328 ? 9.033 -33.097 -13.607 1.00 0.00 438 PHE B O 1
ATOM 6872 N N . PHE B 1 329 ? 10.701 -34.035 -12.428 1.00 0.00 439 PHE B N 1
ATOM 6873 C CA . PHE B 1 329 ? 11.541 -34.270 -13.595 1.00 0.00 439 PHE B CA 1
ATOM 6874 C C . PHE B 1 329 ? 10.876 -35.226 -14.581 1.00 0.00 439 PHE B C 1
ATOM 6875 O O . PHE B 1 329 ? 10.919 -35.008 -15.793 1.00 0.00 439 PHE B O 1
ATOM 6883 N N . VAL B 1 330 ? 10.250 -36.273 -14.059 1.00 0.00 440 VAL B N 1
ATOM 6884 C CA . VAL B 1 330 ? 9.560 -37.240 -14.895 1.00 0.00 440 VAL B CA 1
ATOM 6885 C C . VAL B 1 330 ? 8.420 -36.563 -15.629 1.00 0.00 440 VAL B C 1
ATOM 6886 O O . VAL B 1 330 ? 8.189 -36.832 -16.804 1.00 0.00 440 VAL B O 1
ATOM 6890 N N . TYR B 1 331 ? 7.703 -35.683 -14.940 1.00 0.00 441 TYR B N 1
ATOM 6891 C CA . TYR B 1 331 ? 6.602 -34.965 -15.565 1.00 0.00 441 TYR B CA 1
ATOM 6892 C C . TYR B 1 331 ? 7.096 -34.081 -16.691 1.00 0.00 441 TYR B C 1
ATOM 6893 O O . TYR B 1 331 ? 6.446 -33.959 -17.723 1.00 0.00 441 TYR B O 1
ATOM 6902 N N . CYS B 1 332 ? 8.252 -33.460 -16.482 1.00 0.00 442 CYS B N 1
ATOM 6903 C CA . CYS B 1 332 ? 8.776 -32.485 -17.427 1.00 0.00 442 CYS B CA 1
ATOM 6904 C C . CYS B 1 332 ? 9.040 -33.125 -18.780 1.00 0.00 442 CYS B C 1
ATOM 6905 O O . CYS B 1 332 ? 8.743 -32.544 -19.821 1.00 0.00 442 CYS B O 1
ATOM 6908 N N . LEU B 1 333 ? 9.589 -34.332 -18.758 1.00 0.00 443 LEU B N 1
ATOM 6909 C CA . LEU B 1 333 ? 9.856 -35.053 -19.992 1.00 0.00 443 LEU B CA 1
ATOM 6910 C C . LEU B 1 333 ? 8.548 -35.353 -20.701 1.00 0.00 443 LEU B C 1
ATOM 6911 O O . LEU B 1 333 ? 8.451 -35.229 -21.917 1.00 0.00 443 LEU B O 1
ATOM 6913 N N . TYR B 1 334 ? 7.513 -35.675 -19.942 1.00 0.00 444 TYR B N 1
ATOM 6914 C CA . TYR B 1 334 ? 6.242 -35.992 -20.569 1.00 0.00 444 TYR B CA 1
ATOM 6915 C C . TYR B 1 334 ? 5.799 -34.768 -21.356 1.00 0.00 444 TYR B C 1
ATOM 6916 O O . TYR B 1 334 ? 5.287 -34.884 -22.471 1.00 0.00 444 TYR B O 1
ATOM 6925 N N . MET B 1 335 ? 6.008 -33.594 -20.774 1.00 0.00 445 MET B N 1
ATOM 6926 C CA . MET B 1 335 ? 5.661 -32.336 -21.427 1.00 0.00 445 MET B CA 1
ATOM 6927 C C . MET B 1 335 ? 6.449 -32.083 -22.712 1.00 0.00 445 MET B C 1
ATOM 6928 O O . MET B 1 335 ? 5.888 -31.629 -23.709 1.00 0.00 445 MET B O 1
ATOM 6933 N N . ILE B 1 336 ? 7.746 -32.379 -22.692 1.00 0.00 446 ILE B N 1
ATOM 6934 C CA . ILE B 1 336 ? 8.597 -32.133 -23.855 1.00 0.00 446 ILE B CA 1
ATOM 6935 C C . ILE B 1 336 ? 8.123 -32.977 -25.027 1.00 0.00 446 ILE B C 1
ATOM 6936 O O . ILE B 1 336 ? 8.057 -32.518 -26.167 1.00 0.00 446 ILE B O 1
ATOM 6941 N N . ILE B 1 337 ? 7.786 -34.220 -24.714 1.00 0.00 447 ILE B N 1
ATOM 6942 C CA . ILE B 1 337 ? 7.263 -35.182 -25.667 1.00 0.00 447 ILE B CA 1
ATOM 6943 C C . ILE B 1 337 ? 5.889 -34.786 -26.234 1.00 0.00 447 ILE B C 1
ATOM 6944 O O . ILE B 1 337 ? 5.673 -34.899 -27.437 1.00 0.00 447 ILE B O 1
ATOM 6949 N N . PHE B 1 338 ? 4.968 -34.344 -25.386 1.00 0.00 448 PHE B N 1
ATOM 6950 C CA . PHE B 1 338 ? 3.623 -34.000 -25.850 1.00 0.00 448 PHE B CA 1
ATOM 6951 C C . PHE B 1 338 ? 3.648 -32.842 -26.851 1.00 0.00 448 PHE B C 1
ATOM 6952 O O . PHE B 1 338 ? 2.974 -32.875 -27.880 1.00 0.00 448 PHE B O 1
ATOM 6960 N N . THR B 1 339 ? 4.460 -31.836 -26.544 1.00 30.00 449 THR B N 1
ATOM 6961 C CA . THR B 1 339 ? 4.736 -30.711 -27.423 1.00 30.00 449 THR B CA 1
ATOM 6962 C C . THR B 1 339 ? 5.522 -31.109 -28.670 1.00 30.00 449 THR B C 1
ATOM 6963 O O . THR B 1 339 ? 5.237 -30.618 -29.758 1.00 30.00 449 THR B O 1
ATOM 6965 N N . ALA B 1 340 ? 6.512 -31.995 -28.519 1.00 30.00 450 ALA B N 1
ATOM 6966 C CA . ALA B 1 340 ? 7.358 -32.347 -29.647 1.00 30.00 450 ALA B CA 1
ATOM 6967 C C . ALA B 1 340 ? 6.592 -33.042 -30.753 1.00 30.00 450 ALA B C 1
ATOM 6968 O O . ALA B 1 340 ? 6.759 -32.720 -31.929 1.00 30.00 450 ALA B O 1
ATOM 6970 N N . ALA B 1 341 ? 5.743 -33.992 -30.380 1.00 30.00 451 ALA B N 1
ATOM 6971 C CA . ALA B 1 341 ? 4.936 -34.657 -31.378 1.00 30.00 451 ALA B CA 1
ATOM 6972 C C . ALA B 1 341 ? 4.004 -33.629 -31.985 1.00 30.00 451 ALA B C 1
ATOM 6973 O O . ALA B 1 341 ? 3.891 -33.519 -33.203 1.00 30.00 451 ALA B O 1
ATOM 6975 N N . ALA B 1 342 ? 3.391 -32.824 -31.123 1.00 30.00 452 ALA B N 1
ATOM 6976 C CA . ALA B 1 342 ? 2.441 -31.820 -31.574 1.00 30.00 452 ALA B CA 1
ATOM 6977 C C . ALA B 1 342 ? 3.139 -30.789 -32.445 1.00 30.00 452 ALA B C 1
ATOM 6978 O O . ALA B 1 342 ? 2.618 -30.385 -33.484 1.00 30.00 452 ALA B O 1
ATOM 6980 N N . TYR B 1 343 ? 4.337 -30.393 -32.033 1.00 30.00 453 TYR B N 1
ATOM 6981 C CA . TYR B 1 343 ? 5.128 -29.421 -32.779 1.00 30.00 453 TYR B CA 1
ATOM 6982 C C . TYR B 1 343 ? 5.488 -29.951 -34.163 1.00 30.00 453 TYR B C 1
ATOM 6983 O O . TYR B 1 343 ? 5.469 -29.213 -35.147 1.00 30.00 453 TYR B O 1
ATOM 6992 N N . TYR B 1 344 ? 5.827 -31.232 -34.220 1.00 30.00 454 TYR B N 1
ATOM 6993 C CA . TYR B 1 344 ? 6.314 -31.864 -35.443 1.00 30.00 454 TYR B CA 1
ATOM 6994 C C . TYR B 1 344 ? 5.284 -32.743 -36.140 1.00 30.00 454 TYR B C 1
ATOM 6995 O O . TYR B 1 344 ? 5.622 -33.503 -37.041 1.00 30.00 454 TYR B O 1
ATOM 7004 N N . ARG B 1 345 ? 4.030 -32.640 -35.722 1.00 30.00 455 ARG B N 1
ATOM 7005 C CA . ARG B 1 345 ? 2.984 -33.487 -36.277 1.00 30.00 455 ARG B CA 1
ATOM 7006 C C . ARG B 1 345 ? 2.870 -33.234 -37.781 1.00 30.00 455 ARG B C 1
ATOM 7007 O O . ARG B 1 345 ? 3.053 -32.105 -38.241 1.00 30.00 455 ARG B O 1
ATOM 7015 N N . PRO B 1 346 ? 2.579 -34.288 -38.534 1.00 30.00 456 PRO B N 1
ATOM 7016 C CA . PRO B 1 346 ? 2.462 -34.183 -39.991 1.00 30.00 456 PRO B CA 1
ATOM 7017 C C . PRO B 1 346 ? 1.107 -33.625 -40.407 1.00 30.00 456 PRO B C 1
ATOM 7018 O O . PRO B 1 346 ? 0.079 -34.050 -39.880 1.00 30.00 456 PRO B O 1
ATOM 7022 N N . VAL B 1 347 ? 1.120 -32.682 -41.343 1.00 30.00 457 VAL B N 1
ATOM 7023 C CA . VAL B 1 347 ? -0.097 -32.020 -41.799 1.00 30.00 457 VAL B CA 1
ATOM 7024 C C . VAL B 1 347 ? -1.084 -32.974 -42.464 1.00 30.00 457 VAL B C 1
ATOM 7025 O O . VAL B 1 347 ? -2.290 -32.861 -42.262 1.00 30.00 457 VAL B O 1
ATOM 7027 N N . GLU B 1 348 ? -0.570 -33.901 -43.267 1.00 30.00 458 GLU B N 1
ATOM 7028 C CA . GLU B 1 348 ? -1.411 -34.847 -43.997 1.00 30.00 458 GLU B CA 1
ATOM 7029 C C . GLU B 1 348 ? -2.401 -34.095 -44.883 1.00 30.00 458 GLU B C 1
ATOM 7030 O O . GLU B 1 348 ? -2.025 -33.128 -45.547 1.00 30.00 458 GLU B O 1
ATOM 7031 N N . GLY B 1 349 ? -3.672 -34.495 -44.863 1.00 30.00 459 GLY B N 1
ATOM 7032 C CA . GLY B 1 349 ? -4.124 -35.709 -44.202 1.00 30.00 459 GLY B CA 1
ATOM 7033 C C . GLY B 1 349 ? -4.580 -35.514 -42.769 1.00 30.00 459 GLY B C 1
ATOM 7034 O O . GLY B 1 349 ? -4.198 -34.549 -42.113 1.00 30.00 459 GLY B O 1
ATOM 7035 N N . LEU B 1 350 ? -5.400 -36.436 -42.278 1.00 30.00 460 LEU B N 1
ATOM 7036 C CA . LEU B 1 350 ? -5.810 -36.412 -40.880 1.00 30.00 460 LEU B CA 1
ATOM 7037 C C . LEU B 1 350 ? -5.494 -37.739 -40.205 1.00 30.00 460 LEU B C 1
ATOM 7038 O O . LEU B 1 350 ? -5.919 -38.797 -40.671 1.00 30.00 460 LEU B O 1
ATOM 7040 N N . PRO B 1 351 ? -4.755 -37.685 -39.101 1.00 30.00 461 PRO B N 1
ATOM 7041 C CA . PRO B 1 351 ? -4.461 -38.893 -38.327 1.00 30.00 461 PRO B CA 1
ATOM 7042 C C . PRO B 1 351 ? -3.823 -39.963 -39.215 1.00 30.00 461 PRO B C 1
ATOM 7043 O O . PRO B 1 351 ? -2.887 -39.668 -39.958 1.00 30.00 461 PRO B O 1
ATOM 7045 N N . PRO B 1 352 ? -4.337 -41.187 -39.142 1.00 30.00 462 PRO B N 1
ATOM 7046 C CA . PRO B 1 352 ? -3.912 -42.278 -40.023 1.00 30.00 462 PRO B CA 1
ATOM 7047 C C . PRO B 1 352 ? -4.443 -42.062 -41.439 1.00 30.00 462 PRO B C 1
ATOM 7048 O O . PRO B 1 352 ? -5.423 -41.337 -41.601 1.00 30.00 462 PRO B O 1
ATOM 7050 N N . TYR B 1 353 ? -3.811 -42.664 -42.445 1.00 30.00 463 TYR B N 1
ATOM 7051 C CA . TYR B 1 353 ? -2.661 -43.543 -42.255 1.00 30.00 463 TYR B CA 1
ATOM 7052 C C . TYR B 1 353 ? -1.388 -42.809 -41.848 1.00 30.00 463 TYR B C 1
ATOM 7053 O O . TYR B 1 353 ? -1.114 -41.706 -42.321 1.00 30.00 463 TYR B O 1
ATOM 7054 N N . LYS B 1 354 ? -0.608 -43.439 -40.976 1.00 30.00 464 LYS B N 1
ATOM 7055 C CA . LYS B 1 354 ? 0.713 -42.942 -40.613 1.00 30.00 464 LYS B CA 1
ATOM 7056 C C . LYS B 1 354 ? 1.729 -44.022 -40.968 1.00 30.00 464 LYS B C 1
ATOM 7057 O O . LYS B 1 354 ? 1.552 -45.185 -40.606 1.00 30.00 464 LYS B O 1
ATOM 7058 N N . LEU B 1 355 ? 2.756 -43.645 -41.724 1.00 30.00 465 LEU B N 1
ATOM 7059 C CA . LEU B 1 355 ? 3.734 -44.607 -42.219 1.00 30.00 465 LEU B CA 1
ATOM 7060 C C . LEU B 1 355 ? 4.520 -45.291 -41.107 1.00 30.00 465 LEU B C 1
ATOM 7061 O O . LEU B 1 355 ? 4.756 -46.497 -41.156 1.00 30.00 465 LEU B O 1
ATOM 7066 N N . LYS B 1 356 ? 4.924 -44.517 -40.106 1.00 30.00 466 LYS B N 1
ATOM 7067 C CA . LYS B 1 356 ? 5.698 -45.056 -38.996 1.00 30.00 466 LYS B CA 1
ATOM 7068 C C . LYS B 1 356 ? 6.959 -45.736 -39.520 1.00 30.00 466 LYS B C 1
ATOM 7069 O O . LYS B 1 356 ? 7.367 -46.781 -39.013 1.00 30.00 466 LYS B O 1
ATOM 7070 N N . ASN B 1 357 ? 7.570 -45.140 -40.539 1.00 30.00 467 ASN B N 1
ATOM 7071 C CA . ASN B 1 357 ? 8.755 -45.719 -41.162 1.00 30.00 467 ASN B CA 1
ATOM 7072 C C . ASN B 1 357 ? 9.990 -44.832 -41.054 1.00 30.00 467 ASN B C 1
ATOM 7073 O O . ASN B 1 357 ? 9.948 -43.645 -41.376 1.00 30.00 467 ASN B O 1
ATOM 7078 N N . THR B 1 358 ? 11.092 -45.421 -40.602 1.00 30.00 468 THR B N 1
ATOM 7079 C CA . THR B 1 358 ? 12.355 -44.704 -40.468 1.00 30.00 468 THR B CA 1
ATOM 7080 C C . THR B 1 358 ? 12.415 -43.938 -39.152 1.00 30.00 468 THR B C 1
ATOM 7081 O O . THR B 1 358 ? 11.463 -43.952 -38.371 1.00 30.00 468 THR B O 1
ATOM 7082 N N . VAL B 1 359 ? 13.537 -43.269 -38.910 1.00 30.00 469 VAL B N 1
ATOM 7083 C CA . VAL B 1 359 ? 13.709 -42.492 -37.691 1.00 30.00 469 VAL B CA 1
ATOM 7084 C C . VAL B 1 359 ? 12.717 -41.336 -37.612 1.00 30.00 469 VAL B C 1
ATOM 7085 O O . VAL B 1 359 ? 12.149 -41.066 -36.553 1.00 30.00 469 VAL B O 1
ATOM 7086 N N . GLY B 1 360 ? 12.513 -40.656 -38.736 1.00 30.00 470 GLY B N 1
ATOM 7087 C CA . GLY B 1 360 ? 11.594 -39.534 -38.783 1.00 30.00 470 GLY B CA 1
ATOM 7088 C C . GLY B 1 360 ? 10.163 -39.942 -38.497 1.00 30.00 470 GLY B C 1
ATOM 7089 O O . GLY B 1 360 ? 9.443 -39.258 -37.771 1.00 30.00 470 GLY B O 1
ATOM 7090 N N . ASP B 1 361 ? 9.753 -41.068 -39.070 1.00 30.00 471 ASP B N 1
ATOM 7091 C CA . ASP B 1 361 ? 8.418 -41.603 -38.841 1.00 30.00 471 ASP B CA 1
ATOM 7092 C C . ASP B 1 361 ? 8.405 -42.482 -37.598 1.00 30.00 471 ASP B C 1
ATOM 7093 O O . ASP B 1 361 ? 7.348 -42.921 -37.145 1.00 30.00 471 ASP B O 1
ATOM 7095 N N . TYR B 1 362 ? 9.590 -42.737 -37.054 1.00 0.00 472 TYR B N 1
ATOM 7096 C CA . TYR B 1 362 ? 9.725 -43.614 -35.895 1.00 0.00 472 TYR B CA 1
ATOM 7097 C C . TYR B 1 362 ? 9.802 -42.851 -34.573 1.00 0.00 472 TYR B C 1
ATOM 7098 O O . TYR B 1 362 ? 9.195 -43.256 -33.582 1.00 0.00 472 TYR B O 1
ATOM 7107 N N . PHE B 1 363 ? 10.546 -41.748 -34.559 1.00 0.00 473 PHE B N 1
ATOM 7108 C CA . PHE B 1 363 ? 10.676 -40.942 -33.350 1.00 0.00 473 PHE B CA 1
ATOM 7109 C C . PHE B 1 363 ? 9.368 -40.259 -32.961 1.00 0.00 473 PHE B C 1
ATOM 7110 O O . PHE B 1 363 ? 8.982 -40.268 -31.793 1.00 0.00 473 PHE B O 1
ATOM 7118 N N . ARG B 1 364 ? 8.696 -39.664 -33.942 1.00 30.00 474 ARG B N 1
ATOM 7119 C CA . ARG B 1 364 ? 7.430 -38.977 -33.702 1.00 30.00 474 ARG B CA 1
ATOM 7120 C C . ARG B 1 364 ? 6.333 -39.924 -33.216 1.00 30.00 474 ARG B C 1
ATOM 7121 O O . ARG B 1 364 ? 5.562 -39.585 -32.319 1.00 30.00 474 ARG B O 1
ATOM 7129 N N . VAL B 1 365 ? 6.272 -41.111 -33.809 1.00 0.00 475 VAL B N 1
ATOM 7130 C CA . VAL B 1 365 ? 5.267 -42.104 -33.444 1.00 0.00 475 VAL B CA 1
ATOM 7131 C C . VAL B 1 365 ? 5.430 -42.578 -32.005 1.00 0.00 475 VAL B C 1
ATOM 7132 O O . VAL B 1 365 ? 4.443 -42.779 -31.299 1.00 0.00 475 VAL B O 1
ATOM 7136 N N . THR B 1 366 ? 6.666 -42.744 -31.569 1.00 0.00 476 THR B N 1
ATOM 7137 C CA . THR B 1 366 ? 6.915 -43.125 -30.191 1.00 0.00 476 THR B CA 1
ATOM 7138 C C . THR B 1 366 ? 6.396 -42.030 -29.280 1.00 0.00 476 THR B C 1
ATOM 7139 O O . THR B 1 366 ? 5.770 -42.304 -28.266 1.00 0.00 476 THR B O 1
ATOM 7141 N N . GLY B 1 367 ? 6.662 -40.784 -29.650 1.00 0.00 477 GLY B N 1
ATOM 7142 C CA . GLY B 1 367 ? 6.203 -39.663 -28.857 1.00 0.00 477 GLY B CA 1
ATOM 7143 C C . GLY B 1 367 ? 4.694 -39.611 -28.720 1.00 0.00 477 GLY B C 1
ATOM 7144 O O . GLY B 1 367 ? 4.176 -39.334 -27.640 1.00 0.00 477 GLY B O 1
ATOM 7145 N N . GLU B 1 368 ? 3.993 -39.842 -29.821 1.00 0.00 478 GLU B N 1
ATOM 7146 C CA . GLU B 1 368 ? 2.535 -39.788 -29.823 1.00 0.00 478 GLU B CA 1
ATOM 7147 C C . GLU B 1 368 ? 1.956 -40.859 -28.912 1.00 0.00 478 GLU B C 1
ATOM 7148 O O . GLU B 1 368 ? 1.008 -40.612 -28.171 1.00 0.00 478 GLU B O 1
ATOM 7150 N N . ILE B 1 369 ? 2.497 -42.067 -29.002 1.00 0.00 479 ILE B N 1
ATOM 7151 C CA . ILE B 1 369 ? 2.077 -43.142 -28.115 1.00 0.00 479 ILE B CA 1
ATOM 7152 C C . ILE B 1 369 ? 2.430 -42.828 -26.665 1.00 0.00 479 ILE B C 1
ATOM 7153 O O . ILE B 1 369 ? 1.637 -43.065 -25.757 1.00 0.00 479 ILE B O 1
ATOM 7155 N N . LEU B 1 370 ? 3.626 -42.290 -26.456 1.00 0.00 480 LEU B N 1
ATOM 7156 C CA . LEU B 1 370 ? 4.079 -41.965 -25.113 1.00 0.00 480 LEU B CA 1
ATOM 7157 C C . LEU B 1 370 ? 3.207 -40.897 -24.471 1.00 0.00 480 LEU B C 1
ATOM 7158 O O . LEU B 1 370 ? 2.858 -40.995 -23.301 1.00 0.00 480 LEU B O 1
ATOM 7160 N N . SER B 1 371 ? 2.853 -39.872 -25.244 1.00 0.00 481 SER B N 1
ATOM 7161 C CA . SER B 1 371 ? 2.023 -38.790 -24.729 1.00 0.00 481 SER B CA 1
ATOM 7162 C C . SER B 1 371 ? 0.642 -39.285 -24.336 1.00 0.00 481 SER B C 1
ATOM 7163 O O . SER B 1 371 ? 0.122 -38.924 -23.284 1.00 0.00 481 SER B O 1
ATOM 7165 N N . VAL B 1 372 ? 0.024 -40.118 -25.161 1.00 0.00 482 VAL B N 1
ATOM 7166 C CA . VAL B 1 372 ? -1.284 -40.657 -24.799 1.00 0.00 482 VAL B CA 1
ATOM 7167 C C . VAL B 1 372 ? -1.180 -41.512 -23.535 1.00 0.00 482 VAL B C 1
ATOM 7168 O O . VAL B 1 372 ? -2.028 -41.434 -22.636 1.00 0.00 482 VAL B O 1
ATOM 7172 N N . SER B 1 373 ? -0.120 -42.309 -23.472 1.00 0.00 483 SER B N 1
ATOM 7173 C CA . SER B 1 373 ? 0.120 -43.179 -22.327 1.00 0.00 483 SER B CA 1
ATOM 7174 C C . SER B 1 373 ? 0.307 -42.314 -21.095 1.00 0.00 483 SER B C 1
ATOM 7175 O O . SER B 1 373 ? -0.186 -42.638 -20.014 1.00 0.00 483 SER B O 1
ATOM 7177 N N . GLY B 1 374 ? 1.005 -41.203 -21.275 1.00 0.00 484 GLY B N 1
ATOM 7178 C CA . GLY B 1 374 ? 1.201 -40.245 -20.210 1.00 0.00 484 GLY B CA 1
ATOM 7179 C C . GLY B 1 374 ? -0.158 -39.725 -19.793 1.00 0.00 484 GLY B C 1
ATOM 7180 O O . GLY B 1 374 ? -0.415 -39.498 -18.616 1.00 0.00 484 GLY B O 1
ATOM 7181 N N . GLY B 1 375 ? -1.026 -39.536 -20.777 1.00 0.00 485 GLY B N 1
ATOM 7182 C CA . GLY B 1 375 ? -2.366 -39.053 -20.523 1.00 0.00 485 GLY B CA 1
ATOM 7183 C C . GLY B 1 375 ? -3.183 -39.989 -19.656 1.00 0.00 485 GLY B C 1
ATOM 7184 O O . GLY B 1 375 ? -3.934 -39.533 -18.797 1.00 0.00 485 GLY B O 1
ATOM 7185 N N . VAL B 1 376 ? -3.056 -41.294 -19.867 1.00 0.00 486 VAL B N 1
ATOM 7186 C CA . VAL B 1 376 ? -3.855 -42.266 -19.119 1.00 0.00 486 VAL B CA 1
ATOM 7187 C C . VAL B 1 376 ? -3.567 -42.219 -17.618 1.00 0.00 486 VAL B C 1
ATOM 7188 O O . VAL B 1 376 ? -4.471 -42.373 -16.789 1.00 0.00 486 VAL B O 1
ATOM 7190 N N . TYR B 1 377 ? -2.308 -42.005 -17.255 1.00 0.00 487 TYR B N 1
ATOM 7191 C CA . TYR B 1 377 ? -1.924 -42.064 -15.850 1.00 0.00 487 TYR B CA 1
ATOM 7192 C C . TYR B 1 377 ? -2.664 -41.003 -15.046 1.00 0.00 487 TYR B C 1
ATOM 7193 O O . TYR B 1 377 ? -3.135 -41.264 -13.939 1.00 0.00 487 TYR B O 1
ATOM 7202 N N . PHE B 1 378 ? -2.778 -39.809 -15.614 1.00 0.00 488 PHE B N 1
ATOM 7203 C CA . PHE B 1 378 ? -3.499 -38.725 -14.963 1.00 0.00 488 PHE B CA 1
ATOM 7204 C C . PHE B 1 378 ? -4.974 -39.070 -14.796 1.00 0.00 488 PHE B C 1
ATOM 7205 O O . PHE B 1 378 ? -5.578 -38.770 -13.768 1.00 0.00 488 PHE B O 1
ATOM 7213 N N . PHE B 1 379 ? -5.548 -39.703 -15.814 1.00 0.00 489 PHE B N 1
ATOM 7214 C CA . PHE B 1 379 ? -6.957 -40.071 -15.782 1.00 0.00 489 PHE B CA 1
ATOM 7215 C C . PHE B 1 379 ? -7.207 -41.141 -14.728 1.00 0.00 489 PHE B C 1
ATOM 7216 O O . PHE B 1 379 ? -8.172 -41.065 -13.967 1.00 0.00 489 PHE B O 1
ATOM 7218 N N . PHE B 1 380 ? -6.334 -42.144 -14.683 1.00 0.00 490 PHE B N 1
ATOM 7219 C CA . PHE B 1 380 ? -6.414 -43.183 -13.658 1.00 0.00 490 PHE B CA 1
ATOM 7220 C C . PHE B 1 380 ? -6.185 -42.648 -12.241 1.00 0.00 490 PHE B C 1
ATOM 7221 O O . PHE B 1 380 ? -6.887 -43.032 -11.307 1.00 0.00 490 PHE B O 1
ATOM 7229 N N . ARG B 1 381 ? -5.206 -41.760 -12.090 1.00 0.00 491 ARG B N 1
ATOM 7230 C CA . ARG B 1 381 ? -4.893 -41.169 -10.789 1.00 0.00 491 ARG B CA 1
ATOM 7231 C C . ARG B 1 381 ? -6.037 -40.282 -10.322 1.00 0.00 491 ARG B C 1
ATOM 7232 O O . ARG B 1 381 ? -6.400 -40.248 -9.149 1.00 0.00 491 ARG B O 1
ATOM 7234 N N . GLY B 1 382 ? -6.603 -39.528 -11.260 1.00 0.00 492 GLY B N 1
ATOM 7235 C CA . GLY B 1 382 ? -7.700 -38.622 -10.961 1.00 0.00 492 GLY B CA 1
ATOM 7236 C C . GLY B 1 382 ? -8.966 -39.309 -10.482 1.00 0.00 492 GLY B C 1
ATOM 7237 O O . GLY B 1 382 ? -9.644 -38.834 -9.563 1.00 0.00 492 GLY B O 1
ATOM 7238 N N . ILE B 1 383 ? -9.284 -40.437 -11.107 1.00 30.00 493 ILE B N 1
ATOM 7239 C CA . ILE B 1 383 ? -10.508 -41.164 -10.803 1.00 30.00 493 ILE B CA 1
ATOM 7240 C C . ILE B 1 383 ? -10.499 -41.623 -9.353 1.00 30.00 493 ILE B C 1
ATOM 7241 O O . ILE B 1 383 ? -11.520 -41.571 -8.669 1.00 30.00 493 ILE B O 1
ATOM 7243 N N . GLN B 1 384 ? -9.337 -42.066 -8.888 1.00 30.00 494 GLN B N 1
ATOM 7244 C CA . GLN B 1 384 ? -9.189 -42.498 -7.507 1.00 30.00 494 GLN B CA 1
ATOM 7245 C C . GLN B 1 384 ? -9.463 -41.329 -6.571 1.00 30.00 494 GLN B C 1
ATOM 7246 O O . GLN B 1 384 ? -10.097 -41.492 -5.529 1.00 30.00 494 GLN B O 1
ATOM 7248 N N . TYR B 1 385 ? -8.979 -40.150 -6.948 1.00 30.00 495 TYR B N 1
ATOM 7249 C CA . TYR B 1 385 ? -9.205 -38.951 -6.152 1.00 30.00 495 TYR B CA 1
ATOM 7250 C C . TYR B 1 385 ? -10.695 -38.632 -6.075 1.00 30.00 495 TYR B C 1
ATOM 7251 O O . TYR B 1 385 ? -11.208 -38.286 -5.011 1.00 30.00 495 TYR B O 1
ATOM 7260 N N . PHE B 1 386 ? -11.385 -38.721 -7.207 1.00 30.00 496 PHE B N 1
ATOM 7261 C CA . PHE B 1 386 ? -12.842 -38.658 -7.215 1.00 30.00 496 PHE B CA 1
ATOM 7262 C C . PHE B 1 386 ? -13.451 -39.861 -6.489 1.00 30.00 496 PHE B C 1
ATOM 7263 O O . PHE B 1 386 ? -14.423 -39.731 -5.744 1.00 30.00 496 PHE B O 1
ATOM 7271 N N . LEU B 1 387 ? -12.863 -41.031 -6.720 1.00 30.00 497 LEU B N 1
ATOM 7272 C CA . LEU B 1 387 ? -13.318 -42.285 -6.118 1.00 30.00 497 LEU B CA 1
ATOM 7273 C C . LEU B 1 387 ? -13.089 -42.410 -4.611 1.00 30.00 497 LEU B C 1
ATOM 7274 O O . LEU B 1 387 ? -13.963 -42.873 -3.881 1.00 30.00 497 LEU B O 1
ATOM 7276 N N . GLN B 1 388 ? -11.901 -42.033 -4.149 1.00 30.00 498 GLN B N 1
ATOM 7277 C CA . GLN B 1 388 ? -11.576 -42.146 -2.730 1.00 30.00 498 GLN B CA 1
ATOM 7278 C C . GLN B 1 388 ? -12.488 -41.260 -1.888 1.00 30.00 498 GLN B C 1
ATOM 7279 O O . GLN B 1 388 ? -12.932 -41.646 -0.807 1.00 30.00 498 GLN B O 1
ATOM 7285 N N . ARG B 1 389 ? -12.754 -40.066 -2.402 1.00 30.00 499 ARG B N 1
ATOM 7286 C CA . ARG B 1 389 ? -13.578 -39.070 -1.728 1.00 30.00 499 ARG B CA 1
ATOM 7287 C C . ARG B 1 389 ? -14.582 -38.455 -2.697 1.00 30.00 499 ARG B C 1
ATOM 7288 O O . ARG B 1 389 ? -14.316 -37.421 -3.309 1.00 30.00 499 ARG B O 1
ATOM 7296 N N . ARG B 1 390 ? -15.736 -39.099 -2.831 1.00 30.00 500 ARG B N 1
ATOM 7297 C CA . ARG B 1 390 ? -16.769 -38.652 -3.758 1.00 30.00 500 ARG B CA 1
ATOM 7298 C C . ARG B 1 390 ? -17.320 -37.271 -3.414 1.00 30.00 500 ARG B C 1
ATOM 7299 O O . ARG B 1 390 ? -17.570 -36.457 -4.302 1.00 30.00 500 ARG B O 1
ATOM 7301 N N . PRO B 1 391 ? -17.513 -37.011 -2.125 1.00 30.00 501 PRO B N 1
ATOM 7302 C CA . PRO B 1 391 ? -18.106 -35.744 -1.683 1.00 30.00 501 PRO B CA 1
ATOM 7303 C C . PRO B 1 391 ? -17.235 -34.542 -2.032 1.00 30.00 501 PRO B C 1
ATOM 7304 O O . PRO B 1 391 ? -16.013 -34.605 -1.897 1.00 30.00 501 PRO B O 1
ATOM 7306 N N . SER B 1 392 ? -17.873 -33.459 -2.467 1.00 30.00 502 SER B N 1
ATOM 7307 C CA . SER B 1 392 ? -17.175 -32.234 -2.847 1.00 30.00 502 SER B CA 1
ATOM 7308 C C . SER B 1 392 ? -15.878 -32.514 -3.604 1.00 30.00 502 SER B C 1
ATOM 7309 O O . SER B 1 392 ? -14.948 -31.708 -3.582 1.00 30.00 502 SER B O 1
ATOM 7312 N N . VAL B 1 398 ? -12.866 -25.297 -6.229 1.00 30.00 508 VAL B N 1
ATOM 7313 C CA . VAL B 1 398 ? -11.897 -24.550 -5.436 1.00 30.00 508 VAL B CA 1
ATOM 7314 C C . VAL B 1 398 ? -10.740 -25.441 -4.997 1.00 30.00 508 VAL B C 1
ATOM 7315 O O . VAL B 1 398 ? -9.750 -25.587 -5.714 1.00 30.00 508 VAL B O 1
ATOM 7319 N N . ASP B 1 399 ? -10.892 -26.067 -3.835 1.00 30.00 509 ASP B N 1
ATOM 7320 C CA . ASP B 1 399 ? -9.850 -26.925 -3.281 1.00 30.00 509 ASP B CA 1
ATOM 7321 C C . ASP B 1 399 ? -10.234 -28.406 -3.374 1.00 30.00 509 ASP B C 1
ATOM 7322 O O . ASP B 1 399 ? -11.350 -28.777 -3.009 1.00 30.00 509 ASP B O 1
ATOM 7324 N N . SER B 1 400 ? -9.329 -29.249 -3.876 1.00 30.00 510 SER B N 1
ATOM 7325 C CA . SER B 1 400 ? -7.982 -28.838 -4.267 1.00 30.00 510 SER B CA 1
ATOM 7326 C C . SER B 1 400 ? -7.959 -28.317 -5.698 1.00 30.00 510 SER B C 1
ATOM 7327 O O . SER B 1 400 ? -8.405 -28.988 -6.627 1.00 30.00 510 SER B O 1
ATOM 7330 N N . TYR B 1 401 ? -7.442 -27.104 -5.856 1.00 30.00 511 TYR B N 1
ATOM 7331 C CA . TYR B 1 401 ? -7.391 -26.441 -7.152 1.00 30.00 511 TYR B CA 1
ATOM 7332 C C . TYR B 1 401 ? -6.518 -27.137 -8.196 1.00 30.00 511 TYR B C 1
ATOM 7333 O O . TYR B 1 401 ? -6.884 -27.195 -9.369 1.00 30.00 511 TYR B O 1
ATOM 7342 N N . SER B 1 402 ? -5.361 -27.648 -7.783 1.00 30.00 512 SER B N 1
ATOM 7343 C CA . SER B 1 402 ? -4.363 -28.075 -8.755 1.00 30.00 512 SER B CA 1
ATOM 7344 C C . SER B 1 402 ? -4.635 -29.483 -9.258 1.00 30.00 512 SER B C 1
ATOM 7345 O O . SER B 1 402 ? -4.488 -29.764 -10.447 1.00 30.00 512 SER B O 1
ATOM 7348 N N . GLU B 1 403 ? -5.037 -30.368 -8.353 1.00 30.00 513 GLU B N 1
ATOM 7349 C CA . GLU B 1 403 ? -5.338 -31.735 -8.728 1.00 30.00 513 GLU B CA 1
ATOM 7350 C C . GLU B 1 403 ? -6.455 -31.664 -9.754 1.00 30.00 513 GLU B C 1
ATOM 7351 O O . GLU B 1 403 ? -6.483 -32.436 -10.711 1.00 30.00 513 GLU B O 1
ATOM 7357 N N . ILE B 1 404 ? -7.390 -30.744 -9.543 1.00 0.00 514 ILE B N 1
ATOM 7358 C CA . ILE B 1 404 ? -8.560 -30.643 -10.404 1.00 0.00 514 ILE B CA 1
ATOM 7359 C C . ILE B 1 404 ? -8.154 -30.314 -11.834 1.00 0.00 514 ILE B C 1
ATOM 7360 O O . ILE B 1 404 ? -8.708 -30.856 -12.788 1.00 0.00 514 ILE B O 1
ATOM 7365 N N . LEU B 1 405 ? -7.183 -29.422 -11.975 1.00 0.00 515 LEU B N 1
ATOM 7366 C CA . LEU B 1 405 ? -6.685 -29.041 -13.289 1.00 0.00 515 LEU B CA 1
ATOM 7367 C C . LEU B 1 405 ? -6.044 -30.220 -14.014 1.00 0.00 515 LEU B C 1
ATOM 7368 O O . LEU B 1 405 ? -6.214 -30.382 -15.222 1.00 0.00 515 LEU B O 1
ATOM 7373 N N . PHE B 1 406 ? -5.339 -31.065 -13.271 1.00 0.00 516 PHE B N 1
ATOM 7374 C CA . PHE B 1 406 ? -4.638 -32.191 -13.873 1.00 0.00 516 PHE B CA 1
ATOM 7375 C C . PHE B 1 406 ? -5.624 -33.129 -14.554 1.00 0.00 516 PHE B C 1
ATOM 7376 O O . PHE B 1 406 ? -5.365 -33.632 -15.647 1.00 0.00 516 PHE B O 1
ATOM 7384 N N . PHE B 1 407 ? -6.761 -33.358 -13.906 1.00 0.00 517 PHE B N 1
ATOM 7385 C CA . PHE B 1 407 ? -7.793 -34.232 -14.454 1.00 0.00 517 PHE B CA 1
ATOM 7386 C C . PHE B 1 407 ? -8.345 -33.666 -15.771 1.00 0.00 517 PHE B C 1
ATOM 7387 O O . PHE B 1 407 ? -8.600 -34.409 -16.718 1.00 0.00 517 PHE B O 1
ATOM 7395 N N . VAL B 1 408 ? -8.527 -32.352 -15.812 1.00 0.00 518 VAL B N 1
ATOM 7396 C CA . VAL B 1 408 ? -9.098 -31.688 -16.978 1.00 0.00 518 VAL B CA 1
ATOM 7397 C C . VAL B 1 408 ? -8.229 -31.848 -18.221 1.00 0.00 518 VAL B C 1
ATOM 7398 O O . VAL B 1 408 ? -8.736 -32.043 -19.326 1.00 0.00 518 VAL B O 1
ATOM 7402 N N . GLN B 1 409 ? -6.926 -31.646 -18.044 1.00 0.00 519 GLN B N 1
ATOM 7403 C CA . GLN B 1 409 ? -5.960 -31.762 -19.133 1.00 0.00 519 GLN B CA 1
ATOM 7404 C C . GLN B 1 409 ? -5.825 -33.179 -19.685 1.00 0.00 519 GLN B C 1
ATOM 7405 O O . GLN B 1 409 ? -5.771 -33.379 -20.898 1.00 0.00 519 GLN B O 1
ATOM 7411 N N . SER B 1 410 ? -5.755 -34.153 -18.784 1.00 0.00 520 SER B N 1
ATOM 7412 C CA . SER B 1 410 ? -5.614 -35.548 -19.179 1.00 0.00 520 SER B CA 1
ATOM 7413 C C . SER B 1 410 ? -6.831 -35.985 -19.979 1.00 0.00 520 SER B C 1
ATOM 7414 O O . SER B 1 410 ? -6.711 -36.692 -20.979 1.00 0.00 520 SER B O 1
ATOM 7417 N N . LEU B 1 411 ? -8.004 -35.553 -19.533 1.00 0.00 521 LEU B N 1
ATOM 7418 C CA . LEU B 1 411 ? -9.243 -35.849 -20.236 1.00 0.00 521 LEU B CA 1
ATOM 7419 C C . LEU B 1 411 ? -9.208 -35.211 -21.618 1.00 0.00 521 LEU B C 1
ATOM 7420 O O . LEU B 1 411 ? -9.653 -35.802 -22.600 1.00 0.00 521 LEU B O 1
ATOM 7425 N N . PHE B 1 412 ? -8.660 -34.004 -21.694 1.00 0.00 522 PHE B N 1
ATOM 7426 C CA . PHE B 1 412 ? -8.623 -33.278 -22.954 1.00 0.00 522 PHE B CA 1
ATOM 7427 C C . PHE B 1 412 ? -7.810 -34.061 -23.973 1.00 0.00 522 PHE B C 1
ATOM 7428 O O . PHE B 1 412 ? -8.175 -34.142 -25.144 1.00 0.00 522 PHE B O 1
ATOM 7436 N N . MET B 1 413 ? -6.708 -34.644 -23.516 1.00 0.00 523 MET B N 1
ATOM 7437 C CA . MET B 1 413 ? -5.882 -35.480 -24.372 1.00 0.00 523 MET B CA 1
ATOM 7438 C C . MET B 1 413 ? -6.659 -36.706 -24.843 1.00 0.00 523 MET B C 1
ATOM 7439 O O . MET B 1 413 ? -6.559 -37.108 -26.002 1.00 0.00 523 MET B O 1
ATOM 7444 N N . LEU B 1 414 ? -7.436 -37.285 -23.933 1.00 0.00 524 LEU B N 1
ATOM 7445 C CA . LEU B 1 414 ? -8.237 -38.460 -24.239 1.00 0.00 524 LEU B CA 1
ATOM 7446 C C . LEU B 1 414 ? -9.259 -38.128 -25.315 1.00 0.00 524 LEU B C 1
ATOM 7447 O O . LEU B 1 414 ? -9.509 -38.927 -26.218 1.00 0.00 524 LEU B O 1
ATOM 7449 N N . VAL B 1 415 ? -9.845 -36.940 -25.218 1.00 0.00 525 VAL B N 1
ATOM 7450 C CA . VAL B 1 415 ? -10.824 -36.499 -26.199 1.00 0.00 525 VAL B CA 1
ATOM 7451 C C . VAL B 1 415 ? -10.160 -36.410 -27.564 1.00 0.00 525 VAL B C 1
ATOM 7452 O O . VAL B 1 415 ? -10.743 -36.794 -28.578 1.00 0.00 525 VAL B O 1
ATOM 7456 N N . SER B 1 416 ? -8.932 -35.903 -27.582 1.00 0.00 526 SER B N 1
ATOM 7457 C CA . SER B 1 416 ? -8.163 -35.807 -28.815 1.00 0.00 526 SER B CA 1
ATOM 7458 C C . SER B 1 416 ? -7.875 -37.189 -29.394 1.00 0.00 526 SER B C 1
ATOM 7459 O O . SER B 1 416 ? -7.950 -37.392 -30.606 1.00 0.00 526 SER B O 1
ATOM 7462 N N . VAL B 1 417 ? -7.548 -38.137 -28.521 1.00 30.00 527 VAL B N 1
ATOM 7463 C CA . VAL B 1 417 ? -7.190 -39.480 -28.955 1.00 30.00 527 VAL B CA 1
ATOM 7464 C C . VAL B 1 417 ? -8.379 -40.167 -29.616 1.00 30.00 527 VAL B C 1
ATOM 7465 O O . VAL B 1 417 ? -8.231 -40.822 -30.647 1.00 30.00 527 VAL B O 1
ATOM 7467 N N . VAL B 1 418 ? -9.555 -40.010 -29.018 1.00 0.00 528 VAL B N 1
ATOM 7468 C CA . VAL B 1 418 ? -10.768 -40.579 -29.581 1.00 0.00 528 VAL B CA 1
ATOM 7469 C C . VAL B 1 418 ? -11.012 -39.944 -30.940 1.00 0.00 528 VAL B C 1
ATOM 7470 O O . VAL B 1 418 ? -11.399 -40.615 -31.895 1.00 0.00 528 VAL B O 1
ATOM 7472 N N . LEU B 1 419 ? -10.775 -38.639 -31.016 1.00 0.00 529 LEU B N 1
ATOM 7473 C CA . LEU B 1 419 ? -10.905 -37.908 -32.267 1.00 0.00 529 LEU B CA 1
ATOM 7474 C C . LEU B 1 419 ? -9.904 -38.411 -33.300 1.00 0.00 529 LEU B C 1
ATOM 7475 O O . LEU B 1 419 ? -10.229 -38.537 -34.480 1.00 0.00 529 LEU B O 1
ATOM 7477 N N . TYR B 1 420 ? -8.687 -38.693 -32.845 1.00 0.00 530 TYR B N 1
ATOM 7478 C CA . TYR B 1 420 ? -7.639 -39.171 -33.733 1.00 0.00 530 TYR B CA 1
ATOM 7479 C C . TYR B 1 420 ? -8.045 -40.504 -34.341 1.00 0.00 530 TYR B C 1
ATOM 7480 O O . TYR B 1 420 ? -7.849 -40.733 -35.534 1.00 0.00 530 TYR B O 1
ATOM 7489 N N . PHE B 1 421 ? -8.614 -41.383 -33.523 1.00 0.00 531 PHE B N 1
ATOM 7490 C CA . PHE B 1 421 ? -9.153 -42.638 -34.029 1.00 0.00 531 PHE B CA 1
ATOM 7491 C C . PHE B 1 421 ? -10.290 -42.311 -34.987 1.00 0.00 531 PHE B C 1
ATOM 7492 O O . PHE B 1 421 ? -10.421 -42.916 -36.050 1.00 0.00 531 PHE B O 1
ATOM 7500 N N . SER B 1 422 ? -11.099 -41.330 -34.601 1.00 30.00 532 SER B N 1
ATOM 7501 C CA . SER B 1 422 ? -12.108 -40.764 -35.481 1.00 30.00 532 SER B CA 1
ATOM 7502 C C . SER B 1 422 ? -11.404 -40.065 -36.634 1.00 30.00 532 SER B C 1
ATOM 7503 O O . SER B 1 422 ? -11.830 -40.146 -37.785 1.00 30.00 532 SER B O 1
ATOM 7506 N N . GLN B 1 423 ? -10.268 -39.445 -36.329 1.00 30.00 533 GLN B N 1
ATOM 7507 C CA . GLN B 1 423 ? -9.353 -38.953 -37.356 1.00 30.00 533 GLN B CA 1
ATOM 7508 C C . GLN B 1 423 ? -9.720 -37.594 -37.942 1.00 30.00 533 GLN B C 1
ATOM 7509 O O . GLN B 1 423 ? -9.081 -37.129 -38.886 1.00 30.00 533 GLN B O 1
ATOM 7511 N N . ARG B 1 424 ? -10.716 -36.950 -37.343 1.00 30.00 534 ARG B N 1
ATOM 7512 C CA . ARG B 1 424 ? -11.110 -35.608 -37.746 1.00 30.00 534 ARG B CA 1
ATOM 7513 C C . ARG B 1 424 ? -9.982 -34.615 -37.482 1.00 30.00 534 ARG B C 1
ATOM 7514 O O . ARG B 1 424 ? -9.288 -34.696 -36.468 1.00 30.00 534 ARG B O 1
ATOM 7522 N N . LYS B 1 425 ? -9.810 -33.682 -38.409 1.00 30.00 535 LYS B N 1
ATOM 7523 C CA . LYS B 1 425 ? -8.773 -32.655 -38.322 1.00 30.00 535 LYS B CA 1
ATOM 7524 C C . LYS B 1 425 ? -8.959 -31.782 -37.089 1.00 30.00 535 LYS B C 1
ATOM 7525 O O . LYS B 1 425 ? -7.992 -31.323 -36.481 1.00 30.00 535 LYS B O 1
ATOM 7527 N N . GLU B 1 426 ? -10.217 -31.557 -36.734 1.00 30.00 536 GLU B N 1
ATOM 7528 C CA . GLU B 1 426 ? -10.587 -30.656 -35.654 1.00 30.00 536 GLU B CA 1
ATOM 7529 C C . GLU B 1 426 ? -10.009 -31.160 -34.339 1.00 30.00 536 GLU B C 1
ATOM 7530 O O . GLU B 1 426 ? -9.889 -30.404 -33.375 1.00 30.00 536 GLU B O 1
ATOM 7532 N N . TYR B 1 427 ? -9.655 -32.439 -34.301 1.00 30.00 537 TYR B N 1
ATOM 7533 C CA . TYR B 1 427 ? -9.171 -33.053 -33.075 1.00 30.00 537 TYR B CA 1
ATOM 7534 C C . TYR B 1 427 ? -7.924 -32.334 -32.565 1.00 30.00 537 TYR B C 1
ATOM 7535 O O . TYR B 1 427 ? -7.791 -32.112 -31.362 1.00 30.00 537 TYR B O 1
ATOM 7544 N N . VAL B 1 428 ? -7.015 -31.955 -33.461 1.00 30.00 538 VAL B N 1
ATOM 7545 C CA . VAL B 1 428 ? -5.898 -31.128 -33.029 1.00 30.00 538 VAL B CA 1
ATOM 7546 C C . VAL B 1 428 ? -6.273 -30.073 -31.997 1.00 30.00 538 VAL B C 1
ATOM 7547 O O . VAL B 1 428 ? -5.747 -30.074 -30.885 1.00 30.00 538 VAL B O 1
ATOM 7551 N N . ALA B 1 429 ? -7.172 -29.166 -32.365 1.00 0.00 539 ALA B N 1
ATOM 7552 C CA . ALA B 1 429 ? -7.448 -28.025 -31.506 1.00 0.00 539 ALA B CA 1
ATOM 7553 C C . ALA B 1 429 ? -7.534 -28.489 -30.056 1.00 0.00 539 ALA B C 1
ATOM 7554 O O . ALA B 1 429 ? -7.002 -27.841 -29.156 1.00 0.00 539 ALA B O 1
ATOM 7556 N N . SER B 1 430 ? -8.189 -29.625 -29.836 1.00 0.00 540 SER B N 1
ATOM 7557 C CA . SER B 1 430 ? -8.316 -30.182 -28.494 1.00 0.00 540 SER B CA 1
ATOM 7558 C C . SER B 1 430 ? -6.961 -30.560 -27.915 1.00 0.00 540 SER B C 1
ATOM 7559 O O . SER B 1 430 ? -6.690 -30.328 -26.738 1.00 0.00 540 SER B O 1
ATOM 7561 N N . MET B 1 431 ? -6.110 -31.148 -28.750 1.00 0.00 541 MET B N 1
ATOM 7562 C CA . MET B 1 431 ? -4.767 -31.528 -28.335 1.00 0.00 541 MET B CA 1
ATOM 7563 C C . MET B 1 431 ? -3.971 -30.288 -27.966 1.00 0.00 541 MET B C 1
ATOM 7564 O O . MET B 1 431 ? -3.207 -30.285 -27.001 1.00 0.00 541 MET B O 1
ATOM 7566 N N . VAL B 1 432 ? -4.162 -29.232 -28.748 1.00 0.00 542 VAL B N 1
ATOM 7567 C CA . VAL B 1 432 ? -3.438 -27.991 -28.564 1.00 0.00 542 VAL B CA 1
ATOM 7568 C C . VAL B 1 432 ? -3.792 -27.452 -27.197 1.00 0.00 542 VAL B C 1
ATOM 7569 O O . VAL B 1 432 ? -2.918 -26.977 -26.476 1.00 0.00 542 VAL B O 1
ATOM 7573 N N . PHE B 1 433 ? -5.047 -27.570 -26.794 1.00 0.00 543 PHE B N 1
ATOM 7574 C CA . PHE B 1 433 ? -5.405 -27.169 -25.442 1.00 0.00 543 PHE B CA 1
ATOM 7575 C C . PHE B 1 433 ? -4.646 -28.044 -24.446 1.00 0.00 543 PHE B C 1
ATOM 7576 O O . PHE B 1 433 ? -4.175 -27.563 -23.418 1.00 0.00 543 PHE B O 1
ATOM 7584 N N . SER B 1 434 ? -4.538 -29.331 -24.756 1.00 0.00 544 SER B N 1
ATOM 7585 C CA . SER B 1 434 ? -3.867 -30.285 -23.878 1.00 0.00 544 SER B CA 1
ATOM 7586 C C . SER B 1 434 ? -2.380 -30.006 -23.673 1.00 0.00 544 SER B C 1
ATOM 7587 O O . SER B 1 434 ? -1.874 -30.114 -22.558 1.00 0.00 544 SER B O 1
ATOM 7590 N N . LEU B 1 435 ? -1.679 -29.648 -24.745 1.00 0.00 545 LEU B N 1
ATOM 7591 C CA . LEU B 1 435 ? -0.239 -29.368 -24.656 1.00 0.00 545 LEU B CA 1
ATOM 7592 C C . LEU B 1 435 ? 0.145 -28.162 -23.783 1.00 0.00 545 LEU B C 1
ATOM 7593 O O . LEU B 1 435 ? 1.102 -28.214 -23.012 1.00 0.00 545 LEU B O 1
ATOM 7598 N N . ALA B 1 436 ? -0.620 -27.089 -23.927 1.00 0.00 546 ALA B N 1
ATOM 7599 C CA . ALA B 1 436 ? -0.445 -25.830 -23.216 1.00 0.00 546 ALA B CA 1
ATOM 7600 C C . ALA B 1 436 ? -0.910 -25.958 -21.778 1.00 0.00 546 ALA B C 1
ATOM 7601 O O . ALA B 1 436 ? -0.266 -25.462 -20.848 1.00 0.00 546 ALA B O 1
ATOM 7603 N N . MET B 1 437 ? -2.045 -26.622 -21.592 1.00 0.00 547 MET B N 1
ATOM 7604 C CA . MET B 1 437 ? -2.600 -26.808 -20.262 1.00 0.00 547 MET B CA 1
ATOM 7605 C C . MET B 1 437 ? -1.641 -27.626 -19.411 1.00 0.00 547 MET B C 1
ATOM 7606 O O . MET B 1 437 ? -1.452 -27.341 -18.231 1.00 0.00 547 MET B O 1
ATOM 7611 N N . GLY B 1 438 ? -1.038 -28.647 -20.008 1.00 0.00 548 GLY B N 1
ATOM 7612 C CA . GLY B 1 438 ? -0.098 -29.462 -19.265 1.00 0.00 548 GLY B CA 1
ATOM 7613 C C . GLY B 1 438 ? 1.096 -28.639 -18.839 1.00 0.00 548 GLY B C 1
ATOM 7614 O O . GLY B 1 438 ? 1.569 -28.730 -17.693 1.00 0.00 548 GLY B O 1
ATOM 7615 N N . TRP B 1 439 ? 1.576 -27.800 -19.751 1.00 0.00 549 TRP B N 1
ATOM 7616 C CA . TRP B 1 439 ? 2.719 -26.964 -19.413 1.00 0.00 549 TRP B CA 1
ATOM 7617 C C . TRP B 1 439 ? 2.379 -26.021 -18.258 1.00 0.00 549 TRP B C 1
ATOM 7618 O O . TRP B 1 439 ? 3.165 -25.876 -17.324 1.00 0.00 549 TRP B O 1
ATOM 7629 N N . THR B 1 440 ? 1.197 -25.410 -18.304 1.00 0.00 550 THR B N 1
ATOM 7630 C CA . THR B 1 440 ? 0.784 -24.493 -17.237 1.00 0.00 550 THR B CA 1
ATOM 7631 C C . THR B 1 440 ? 0.648 -25.239 -15.915 1.00 0.00 550 THR B C 1
ATOM 7632 O O . THR B 1 440 ? 0.999 -24.736 -14.849 1.00 0.00 550 THR B O 1
ATOM 7636 N N . ASN B 1 441 ? 0.192 -26.485 -16.017 1.00 0.00 551 ASN B N 1
ATOM 7637 C CA . ASN B 1 441 ? 0.095 -27.407 -14.888 1.00 0.00 551 ASN B CA 1
ATOM 7638 C C . ASN B 1 441 ? 1.458 -27.727 -14.278 1.00 0.00 551 ASN B C 1
ATOM 7639 O O . ASN B 1 441 ? 1.588 -27.895 -13.067 1.00 0.00 551 ASN B O 1
ATOM 7641 N N . MET B 1 442 ? 2.467 -27.815 -15.135 1.00 30.00 552 MET B N 1
ATOM 7642 C CA . MET B 1 442 ? 3.809 -28.239 -14.750 1.00 30.00 552 MET B CA 1
ATOM 7643 C C . MET B 1 442 ? 4.401 -27.311 -13.698 1.00 30.00 552 MET B C 1
ATOM 7644 O O . MET B 1 442 ? 5.187 -27.732 -12.852 1.00 30.00 552 MET B O 1
ATOM 7649 N N . LEU B 1 443 ? 4.019 -26.044 -13.764 1.00 30.00 553 LEU B N 1
ATOM 7650 C CA . LEU B 1 443 ? 4.554 -25.016 -12.883 1.00 30.00 553 LEU B CA 1
ATOM 7651 C C . LEU B 1 443 ? 4.232 -25.293 -11.417 1.00 30.00 553 LEU B C 1
ATOM 7652 O O . LEU B 1 443 ? 4.898 -24.771 -10.523 1.00 30.00 553 LEU B O 1
ATOM 7657 N N . TYR B 1 444 ? 3.250 -26.167 -11.209 1.00 30.00 554 TYR B N 1
ATOM 7658 C CA . TYR B 1 444 ? 2.767 -26.589 -9.893 1.00 30.00 554 TYR B CA 1
ATOM 7659 C C . TYR B 1 444 ? 3.841 -27.310 -9.066 1.00 30.00 554 TYR B C 1
ATOM 7660 O O . TYR B 1 444 ? 3.901 -27.161 -7.847 1.00 30.00 554 TYR B O 1
ATOM 7669 N N . TYR B 1 445 ? 4.674 -28.094 -9.739 1.00 30.00 555 TYR B N 1
ATOM 7670 C CA . TYR B 1 445 ? 5.617 -28.991 -9.080 1.00 30.00 555 TYR B CA 1
ATOM 7671 C C . TYR B 1 445 ? 6.589 -28.198 -8.220 1.00 30.00 555 TYR B C 1
ATOM 7672 O O . TYR B 1 445 ? 7.184 -28.728 -7.283 1.00 30.00 555 TYR B O 1
ATOM 7681 N N . THR B 1 446 ? 6.734 -26.921 -8.546 1.00 30.00 556 THR B N 1
ATOM 7682 C CA . THR B 1 446 ? 7.597 -26.019 -7.801 1.00 30.00 556 THR B CA 1
ATOM 7683 C C . THR B 1 446 ? 7.095 -25.903 -6.365 1.00 30.00 556 THR B C 1
ATOM 7684 O O . THR B 1 446 ? 7.841 -25.523 -5.465 1.00 30.00 556 THR B O 1
ATOM 7686 N N . ARG B 1 447 ? 5.821 -26.225 -6.159 1.00 30.00 557 ARG B N 1
ATOM 7687 C CA . ARG B 1 447 ? 5.178 -26.061 -4.858 1.00 30.00 557 ARG B CA 1
ATOM 7688 C C . ARG B 1 447 ? 5.834 -26.869 -3.731 1.00 30.00 557 ARG B C 1
ATOM 7689 O O . ARG B 1 447 ? 6.311 -27.986 -3.924 1.00 30.00 557 ARG B O 1
ATOM 7697 N N . GLY B 1 448 ? 5.841 -26.250 -2.556 1.00 30.00 558 GLY B N 1
ATOM 7698 C CA . GLY B 1 448 ? 6.599 -26.638 -1.382 1.00 30.00 558 GLY B CA 1
ATOM 7699 C C . GLY B 1 448 ? 7.859 -25.812 -1.218 1.00 30.00 558 GLY B C 1
ATOM 7700 O O . GLY B 1 448 ? 8.677 -26.069 -0.334 1.00 30.00 558 GLY B O 1
ATOM 7701 N N . PHE B 1 449 ? 8.012 -24.809 -2.074 1.00 30.00 559 PHE B N 1
ATOM 7702 C CA . PHE B 1 449 ? 9.169 -23.928 -2.027 1.00 30.00 559 PHE B CA 1
ATOM 7703 C C . PHE B 1 449 ? 8.699 -22.520 -1.688 1.00 30.00 559 PHE B C 1
ATOM 7704 O O . PHE B 1 449 ? 7.764 -22.009 -2.304 1.00 30.00 559 PHE B O 1
ATOM 7712 N N . GLN B 1 450 ? 9.318 -21.941 -0.662 1.00 30.00 560 GLN B N 1
ATOM 7713 C CA . GLN B 1 450 ? 8.784 -20.755 -0.015 1.00 30.00 560 GLN B CA 1
ATOM 7714 C C . GLN B 1 450 ? 8.699 -19.571 -0.956 1.00 30.00 560 GLN B C 1
ATOM 7715 O O . GLN B 1 450 ? 7.681 -18.878 -0.982 1.00 30.00 560 GLN B O 1
ATOM 7721 N N . GLN B 1 451 ? 9.743 -19.337 -1.742 1.00 30.00 561 GLN B N 1
ATOM 7722 C CA . GLN B 1 451 ? 9.634 -18.321 -2.768 1.00 30.00 561 GLN B CA 1
ATOM 7723 C C . GLN B 1 451 ? 8.579 -18.805 -3.745 1.00 30.00 561 GLN B C 1
ATOM 7724 O O . GLN B 1 451 ? 7.650 -18.078 -4.093 1.00 30.00 561 GLN B O 1
ATOM 7726 N N . MET B 1 452 ? 8.822 -19.990 -4.300 1.00 30.00 562 MET B N 1
ATOM 7727 C CA . MET B 1 452 ? 7.980 -20.557 -5.350 1.00 30.00 562 MET B CA 1
ATOM 7728 C C . MET B 1 452 ? 6.564 -20.876 -4.893 1.00 30.00 562 MET B C 1
ATOM 7729 O O . MET B 1 452 ? 5.592 -20.616 -5.605 1.00 30.00 562 MET B O 1
ATOM 7734 N N . GLY B 1 453 ? 6.451 -21.439 -3.696 1.00 30.00 563 GLY B N 1
ATOM 7735 C CA . GLY B 1 453 ? 5.159 -21.841 -3.189 1.00 30.00 563 GLY B CA 1
ATOM 7736 C C . GLY B 1 453 ? 4.287 -20.618 -3.048 1.00 30.00 563 GLY B C 1
ATOM 7737 O O . GLY B 1 453 ? 3.106 -20.640 -3.392 1.00 30.00 563 GLY B O 1
ATOM 7738 N N . ILE B 1 454 ? 4.862 -19.488 -2.666 1.00 30.00 564 ILE B N 1
ATOM 7739 C CA . ILE B 1 454 ? 4.045 -18.282 -2.565 1.00 30.00 564 ILE B CA 1
ATOM 7740 C C . ILE B 1 454 ? 3.430 -17.869 -3.912 1.00 30.00 564 ILE B C 1
ATOM 7741 O O . ILE B 1 454 ? 2.246 -17.512 -3.977 1.00 30.00 564 ILE B O 1
ATOM 7746 N N . TYR B 1 455 ? 4.214 -17.931 -4.985 1.00 30.00 565 TYR B N 1
ATOM 7747 C CA . TYR B 1 455 ? 3.733 -17.488 -6.292 1.00 30.00 565 TYR B CA 1
ATOM 7748 C C . TYR B 1 455 ? 2.564 -18.315 -6.820 1.00 30.00 565 TYR B C 1
ATOM 7749 O O . TYR B 1 455 ? 1.576 -17.768 -7.313 1.00 30.00 565 TYR B O 1
ATOM 7758 N N . ALA B 1 456 ? 2.667 -19.630 -6.692 1.00 30.00 566 ALA B N 1
ATOM 7759 C CA . ALA B 1 456 ? 1.609 -20.503 -7.175 1.00 30.00 566 ALA B CA 1
ATOM 7760 C C . ALA B 1 456 ? 0.336 -20.228 -6.396 1.00 30.00 566 ALA B C 1
ATOM 7761 O O . ALA B 1 456 ? -0.751 -20.153 -6.965 1.00 30.00 566 ALA B O 1
ATOM 7763 N N . VAL B 1 457 ? 0.479 -20.049 -5.091 1.00 30.00 567 VAL B N 1
ATOM 7764 C CA . VAL B 1 457 ? -0.679 -19.800 -4.255 1.00 30.00 567 VAL B CA 1
ATOM 7765 C C . VAL B 1 457 ? -1.343 -18.504 -4.682 1.00 30.00 567 VAL B C 1
ATOM 7766 O O . VAL B 1 457 ? -2.566 -18.437 -4.807 1.00 30.00 567 VAL B O 1
ATOM 7770 N N . MET B 1 458 ? -0.535 -17.479 -4.940 1.00 30.00 568 MET B N 1
ATOM 7771 C CA . MET B 1 458 ? -1.095 -16.197 -5.344 1.00 30.00 568 MET B CA 1
ATOM 7772 C C . MET B 1 458 ? -1.831 -16.313 -6.674 1.00 30.00 568 MET B C 1
ATOM 7773 O O . MET B 1 458 ? -2.920 -15.751 -6.848 1.00 30.00 568 MET B O 1
ATOM 7778 N N . ILE B 1 459 ? -1.252 -17.061 -7.611 1.00 30.00 569 ILE B N 1
ATOM 7779 C CA . ILE B 1 459 ? -1.903 -17.236 -8.904 1.00 30.00 569 ILE B CA 1
ATOM 7780 C C . ILE B 1 459 ? -3.232 -17.958 -8.737 1.00 30.00 569 ILE B C 1
ATOM 7781 O O . ILE B 1 459 ? -4.229 -17.593 -9.357 1.00 30.00 569 ILE B O 1
ATOM 7786 N N . GLU B 1 460 ? -3.249 -18.978 -7.888 1.00 0.00 570 GLU B N 1
ATOM 7787 C CA . GLU B 1 460 ? -4.469 -19.735 -7.652 1.00 0.00 570 GLU B CA 1
ATOM 7788 C C . GLU B 1 460 ? -5.529 -18.818 -7.057 1.00 0.00 570 GLU B C 1
ATOM 7789 O O . GLU B 1 460 ? -6.705 -18.896 -7.411 1.00 0.00 570 GLU B O 1
ATOM 7795 N N . LYS B 1 461 ? -5.100 -17.944 -6.154 1.00 0.00 571 LYS B N 1
ATOM 7796 C CA . LYS B 1 461 ? -6.000 -16.990 -5.522 1.00 0.00 571 LYS B CA 1
ATOM 7797 C C . LYS B 1 461 ? -6.604 -16.012 -6.525 1.00 0.00 571 LYS B C 1
ATOM 7798 O O . LYS B 1 461 ? -7.786 -15.685 -6.434 1.00 0.00 571 LYS B O 1
ATOM 7804 N N . MET B 1 462 ? -5.806 -15.543 -7.481 1.00 0.00 572 MET B N 1
ATOM 7805 C CA . MET B 1 462 ? -6.315 -14.566 -8.447 1.00 0.00 572 MET B CA 1
ATOM 7806 C C . MET B 1 462 ? -7.460 -15.141 -9.283 1.00 0.00 572 MET B C 1
ATOM 7807 O O . MET B 1 462 ? -8.438 -14.459 -9.583 1.00 0.00 572 MET B O 1
ATOM 7812 N N . ILE B 1 463 ? -7.308 -16.406 -9.649 1.00 0.00 573 ILE B N 1
ATOM 7813 C CA . ILE B 1 463 ? -8.217 -17.154 -10.506 1.00 0.00 573 ILE B CA 1
ATOM 7814 C C . ILE B 1 463 ? -9.423 -17.743 -9.770 1.00 0.00 573 ILE B C 1
ATOM 7815 O O . ILE B 1 463 ? -10.547 -17.670 -10.260 1.00 0.00 573 ILE B O 1
ATOM 7820 N N . LEU B 1 464 ? -9.251 -18.287 -8.578 1.00 0.00 574 LEU B N 1
ATOM 7821 C CA . LEU B 1 464 ? -10.468 -18.650 -7.881 1.00 0.00 574 LEU B CA 1
ATOM 7822 C C . LEU B 1 464 ? -11.283 -17.388 -7.576 1.00 0.00 574 LEU B C 1
ATOM 7823 O O . LEU B 1 464 ? -12.468 -17.302 -7.918 1.00 0.00 574 LEU B O 1
ATOM 7828 N N . ARG B 1 465 ? -10.679 -16.379 -6.961 1.00 0.00 575 ARG B N 1
ATOM 7829 C CA . ARG B 1 465 ? -11.493 -15.242 -6.531 1.00 0.00 575 ARG B CA 1
ATOM 7830 C C . ARG B 1 465 ? -11.523 -14.016 -7.451 1.00 0.00 575 ARG B C 1
ATOM 7831 O O . ARG B 1 465 ? -12.549 -13.727 -8.082 1.00 0.00 575 ARG B O 1
ATOM 7839 N N . ASP B 1 466 ? -10.441 -13.246 -7.457 1.00 30.00 576 ASP B N 1
ATOM 7840 C CA . ASP B 1 466 ? -10.482 -11.918 -8.058 1.00 30.00 576 ASP B CA 1
ATOM 7841 C C . ASP B 1 466 ? -10.773 -11.899 -9.556 1.00 30.00 576 ASP B C 1
ATOM 7842 O O . ASP B 1 466 ? -11.614 -11.122 -10.020 1.00 30.00 576 ASP B O 1
ATOM 7847 N N . LEU B 1 467 ? -10.107 -12.763 -10.313 1.00 0.00 577 LEU B N 1
ATOM 7848 C CA . LEU B 1 467 ? -10.374 -12.823 -11.739 1.00 0.00 577 LEU B CA 1
ATOM 7849 C C . LEU B 1 467 ? -11.795 -13.293 -11.966 1.00 0.00 577 LEU B C 1
ATOM 7850 O O . LEU B 1 467 ? -12.533 -12.722 -12.766 1.00 0.00 577 LEU B O 1
ATOM 7855 N N . CYS B 1 468 ? -12.189 -14.318 -11.219 1.00 0.00 578 CYS B N 1
ATOM 7856 C CA . CYS B 1 468 ? -13.498 -14.916 -11.401 1.00 0.00 578 CYS B CA 1
ATOM 7857 C C . CYS B 1 468 ? -14.581 -13.903 -11.091 1.00 0.00 578 CYS B C 1
ATOM 7858 O O . CYS B 1 468 ? -15.575 -13.806 -11.807 1.00 0.00 578 CYS B O 1
ATOM 7861 N N . ARG B 1 469 ? -14.387 -13.148 -10.016 1.00 0.00 579 ARG B N 1
ATOM 7862 C CA . ARG B 1 469 ? -15.341 -12.111 -9.665 1.00 0.00 579 ARG B CA 1
ATOM 7863 C C . ARG B 1 469 ? -15.407 -11.001 -10.710 1.00 0.00 579 ARG B C 1
ATOM 7864 O O . ARG B 1 469 ? -16.494 -10.578 -11.097 1.00 0.00 579 ARG B O 1
ATOM 7872 N N . PHE B 1 470 ? -14.252 -10.530 -11.173 1.00 0.00 580 PHE B N 1
ATOM 7873 C CA . PHE B 1 470 ? -14.249 -9.453 -12.164 1.00 0.00 580 PHE B CA 1
ATOM 7874 C C . PHE B 1 470 ? -14.814 -9.859 -13.521 1.00 0.00 580 PHE B C 1
ATOM 7875 O O . PHE B 1 470 ? -15.566 -9.116 -14.148 1.00 0.00 580 PHE B O 1
ATOM 7883 N N . MET B 1 471 ? -14.520 -11.097 -13.887 1.00 0.00 581 MET B N 1
ATOM 7884 C CA . MET B 1 471 ? -14.872 -11.602 -15.188 1.00 0.00 581 MET B CA 1
ATOM 7885 C C . MET B 1 471 ? -16.366 -11.444 -15.250 1.00 0.00 581 MET B C 1
ATOM 7886 O O . MET B 1 471 ? -16.909 -11.111 -16.300 1.00 0.00 581 MET B O 1
ATOM 7891 N N . PHE B 1 472 ? -17.052 -11.667 -14.135 1.00 0.00 582 PHE B N 1
ATOM 7892 C CA . PHE B 1 472 ? -18.491 -11.424 -14.218 1.00 0.00 582 PHE B CA 1
ATOM 7893 C C . PHE B 1 472 ? -18.830 -9.958 -14.547 1.00 0.00 582 PHE B C 1
ATOM 7894 O O . PHE B 1 472 ? -19.626 -9.677 -15.457 1.00 0.00 582 PHE B O 1
ATOM 7902 N N . VAL B 1 473 ? -18.193 -9.029 -13.836 1.00 0.00 583 VAL B N 1
ATOM 7903 C CA . VAL B 1 473 ? -18.422 -7.602 -14.061 1.00 0.00 583 VAL B CA 1
ATOM 7904 C C . VAL B 1 473 ? -17.923 -7.105 -15.414 1.00 0.00 583 VAL B C 1
ATOM 7905 O O . VAL B 1 473 ? -18.615 -6.367 -16.111 1.00 0.00 583 VAL B O 1
ATOM 7909 N N . TYR B 1 474 ? -16.722 -7.527 -15.785 1.00 0.00 584 TYR B N 1
ATOM 7910 C CA . TYR B 1 474 ? -16.162 -7.129 -17.067 1.00 0.00 584 TYR B CA 1
ATOM 7911 C C . TYR B 1 474 ? -17.014 -7.699 -18.179 1.00 0.00 584 TYR B C 1
ATOM 7912 O O . TYR B 1 474 ? -17.239 -7.054 -19.200 1.00 0.00 584 TYR B O 1
ATOM 7921 N N . LEU B 1 475 ? -17.469 -8.928 -17.977 1.00 0.00 585 LEU B N 1
ATOM 7922 C CA . LEU B 1 475 ? -18.297 -9.593 -18.961 1.00 0.00 585 LEU B CA 1
ATOM 7923 C C . LEU B 1 475 ? -19.588 -8.822 -19.143 1.00 0.00 585 LEU B C 1
ATOM 7924 O O . LEU B 1 475 ? -20.047 -8.640 -20.268 1.00 0.00 585 LEU B O 1
ATOM 7929 N N . VAL B 1 476 ? -20.176 -8.355 -18.046 1.00 0.00 586 VAL B N 1
ATOM 7930 C CA . VAL B 1 476 ? -21.382 -7.542 -18.179 1.00 0.00 586 VAL B CA 1
ATOM 7931 C C . VAL B 1 476 ? -21.104 -6.230 -18.912 1.00 0.00 586 VAL B C 1
ATOM 7932 O O . VAL B 1 476 ? -21.889 -5.798 -19.756 1.00 0.00 586 VAL B O 1
ATOM 7936 N N . PHE B 1 477 ? -20.050 -5.528 -18.512 1.00 0.00 587 PHE B N 1
ATOM 7937 C CA . PHE B 1 477 ? -19.759 -4.250 -19.139 1.00 0.00 587 PHE B CA 1
ATOM 7938 C C . PHE B 1 477 ? -19.429 -4.461 -20.605 1.00 0.00 587 PHE B C 1
ATOM 7939 O O . PHE B 1 477 ? -19.938 -3.759 -21.488 1.00 0.00 587 PHE B O 1
ATOM 7947 N N . LEU B 1 478 ? -18.594 -5.460 -20.862 1.00 0.00 588 LEU B N 1
ATOM 7948 C CA . LEU B 1 478 ? -18.182 -5.745 -22.222 1.00 0.00 588 LEU B CA 1
ATOM 7949 C C . LEU B 1 478 ? -19.378 -6.176 -23.047 1.00 0.00 588 LEU B C 1
ATOM 7950 O O . LEU B 1 478 ? -19.579 -5.689 -24.150 1.00 0.00 588 LEU B O 1
ATOM 7955 N N . PHE B 1 479 ? -20.199 -7.057 -22.490 1.00 0.00 589 PHE B N 1
ATOM 7956 C CA . PHE B 1 479 ? -21.316 -7.585 -23.254 1.00 0.00 589 PHE B CA 1
ATOM 7957 C C . PHE B 1 479 ? -22.282 -6.470 -23.617 1.00 0.00 589 PHE B C 1
ATOM 7958 O O . PHE B 1 479 ? -22.695 -6.343 -24.771 1.00 0.00 589 PHE B O 1
ATOM 7966 N N . GLY B 1 480 ? -22.592 -5.622 -22.644 1.00 0.00 590 GLY B N 1
ATOM 7967 C CA . GLY B 1 480 ? -23.528 -4.548 -22.889 1.00 0.00 590 GLY B CA 1
ATOM 7968 C C . GLY B 1 480 ? -22.977 -3.607 -23.933 1.00 0.00 590 GLY B C 1
ATOM 7969 O O . GLY B 1 480 ? -23.684 -3.196 -24.858 1.00 0.00 590 GLY B O 1
ATOM 7970 N N . PHE B 1 481 ? -21.694 -3.284 -23.809 1.00 0.00 591 PHE B N 1
ATOM 7971 C CA . PHE B 1 481 ? -21.108 -2.350 -24.756 1.00 0.00 591 PHE B CA 1
ATOM 7972 C C . PHE B 1 481 ? -21.108 -2.924 -26.168 1.00 0.00 591 PHE B C 1
ATOM 7973 O O . PHE B 1 481 ? -21.357 -2.213 -27.139 1.00 0.00 591 PHE B O 1
ATOM 7981 N N . SER B 1 482 ? -20.825 -4.217 -26.268 1.00 0.00 592 SER B N 1
ATOM 7982 C CA . SER B 1 482 ? -20.800 -4.896 -27.550 1.00 0.00 592 SER B CA 1
ATOM 7983 C C . SER B 1 482 ? -22.181 -4.871 -28.176 1.00 0.00 592 SER B C 1
ATOM 7984 O O . SER B 1 482 ? -22.321 -4.626 -29.370 1.00 0.00 592 SER B O 1
ATOM 7987 N N . THR B 1 483 ? -23.206 -5.106 -27.363 1.00 30.00 593 THR B N 1
ATOM 7988 C CA . THR B 1 483 ? -24.565 -5.092 -27.881 1.00 30.00 593 THR B CA 1
ATOM 7989 C C . THR B 1 483 ? -24.879 -3.700 -28.398 1.00 30.00 593 THR B C 1
ATOM 7990 O O . THR B 1 483 ? -25.455 -3.541 -29.474 1.00 30.00 593 THR B O 1
ATOM 7994 N N . ALA B 1 484 ? -24.458 -2.687 -27.648 1.00 30.00 594 ALA B N 1
ATOM 7995 C CA . ALA B 1 484 ? -24.733 -1.318 -28.050 1.00 30.00 594 ALA B CA 1
ATOM 7996 C C . ALA B 1 484 ? -24.064 -1.017 -29.384 1.00 30.00 594 ALA B C 1
ATOM 7997 O O . ALA B 1 484 ? -24.654 -0.381 -30.253 1.00 30.00 594 ALA B O 1
ATOM 7999 N N . VAL B 1 485 ? -22.824 -1.460 -29.544 1.00 30.00 595 VAL B N 1
ATOM 8000 C CA . VAL B 1 485 ? -22.114 -1.259 -30.801 1.00 30.00 595 VAL B CA 1
ATOM 8001 C C . VAL B 1 485 ? -22.763 -1.990 -31.977 1.00 30.00 595 VAL B C 1
ATOM 8002 O O . VAL B 1 485 ? -22.843 -1.452 -33.081 1.00 30.00 595 VAL B O 1
ATOM 8006 N N . VAL B 1 486 ? -23.214 -3.217 -31.745 1.00 30.00 596 VAL B N 1
ATOM 8007 C CA . VAL B 1 486 ? -23.726 -4.052 -32.824 1.00 30.00 596 VAL B CA 1
ATOM 8008 C C . VAL B 1 486 ? -24.942 -3.410 -33.472 1.00 30.00 596 VAL B C 1
ATOM 8009 O O . VAL B 1 486 ? -25.093 -3.431 -34.693 1.00 30.00 596 VAL B O 1
ATOM 8013 N N . THR B 1 487 ? -25.828 -2.851 -32.659 1.00 30.00 597 THR B N 1
ATOM 8014 C CA . THR B 1 487 ? -26.969 -2.109 -33.188 1.00 30.00 597 THR B CA 1
ATOM 8015 C C . THR B 1 487 ? -26.581 -0.831 -33.946 1.00 30.00 597 THR B C 1
ATOM 8016 O O . THR B 1 487 ? -27.156 -0.517 -34.987 1.00 30.00 597 THR B O 1
ATOM 8020 N N . LEU B 1 488 ? -25.616 -0.097 -33.401 1.00 30.00 598 LEU B N 1
ATOM 8021 C CA . LEU B 1 488 ? -25.305 1.259 -33.860 1.00 30.00 598 LEU B CA 1
ATOM 8022 C C . LEU B 1 488 ? -24.784 1.442 -35.289 1.00 30.00 598 LEU B C 1
ATOM 8023 O O . LEU B 1 488 ? -25.197 2.371 -35.983 1.00 30.00 598 LEU B O 1
ATOM 8028 N N . ILE B 1 489 ? -23.910 0.537 -35.713 1.00 30.00 599 ILE B N 1
ATOM 8029 C CA . ILE B 1 489 ? -23.387 0.532 -37.072 1.00 30.00 599 ILE B CA 1
ATOM 8030 C C . ILE B 1 489 ? -22.683 -0.790 -37.342 1.00 30.00 599 ILE B C 1
ATOM 8031 O O . ILE B 1 489 ? -21.680 -1.108 -36.705 1.00 30.00 599 ILE B O 1
ATOM 8036 N N . GLU B 1 490 ? -23.211 -1.565 -38.283 1.00 30.00 600 GLU B N 1
ATOM 8037 C CA . GLU B 1 490 ? -22.624 -2.860 -38.589 1.00 30.00 600 GLU B CA 1
ATOM 8038 C C . GLU B 1 490 ? -21.200 -2.654 -39.097 1.00 30.00 600 GLU B C 1
ATOM 8039 O O . GLU B 1 490 ? -20.283 -3.375 -38.704 1.00 30.00 600 GLU B O 1
ATOM 8045 N N . ASP B 1 491 ? -21.020 -1.670 -39.968 1.00 30.00 601 ASP B N 1
ATOM 8046 C CA . ASP B 1 491 ? -19.689 -1.279 -40.411 1.00 30.00 601 ASP B CA 1
ATOM 8047 C C . ASP B 1 491 ? -18.933 -2.487 -40.943 1.00 30.00 601 ASP B C 1
ATOM 8048 O O . ASP B 1 491 ? -19.458 -3.274 -41.728 1.00 30.00 601 ASP B O 1
ATOM 8049 N N . GLY B 1 492 ? -17.661 -2.586 -40.567 1.00 30.00 602 GLY B N 1
ATOM 8050 C CA . GLY B 1 492 ? -16.854 -3.734 -40.921 1.00 30.00 602 GLY B CA 1
ATOM 8051 C C . GLY B 1 492 ? -16.223 -4.370 -39.701 1.00 30.00 602 GLY B C 1
ATOM 8052 O O . GLY B 1 492 ? -15.519 -3.711 -38.937 1.00 30.00 602 GLY B O 1
ATOM 8053 N N . LYS B 1 493 ? -16.489 -5.658 -39.516 1.00 30.00 603 LYS B N 1
ATOM 8054 C CA . LYS B 1 493 ? -15.880 -6.444 -38.453 1.00 30.00 603 LYS B CA 1
ATOM 8055 C C . LYS B 1 493 ? -16.627 -6.214 -37.145 1.00 30.00 603 LYS B C 1
ATOM 8056 O O . LYS B 1 493 ? -16.352 -6.860 -36.136 1.00 30.00 603 LYS B O 1
ATOM 8062 N N . TYR B 1 494 ? -17.585 -5.292 -37.176 1.00 30.00 627 TYR B N 1
ATOM 8063 C CA . TYR B 1 494 ? -18.452 -5.054 -36.032 1.00 30.00 627 TYR B CA 1
ATOM 8064 C C . TYR B 1 494 ? -19.814 -5.689 -36.266 1.00 30.00 627 TYR B C 1
ATOM 8065 O O . TYR B 1 494 ? -20.692 -5.647 -35.406 1.00 30.00 627 TYR B O 1
ATOM 8074 N N . ASN B 1 495 ? -19.978 -6.283 -37.443 1.00 30.00 628 ASN B N 1
ATOM 8075 C CA . ASN B 1 495 ? -21.228 -6.923 -37.812 1.00 30.00 628 ASN B CA 1
ATOM 8076 C C . ASN B 1 495 ? -21.526 -8.090 -36.885 1.00 30.00 628 ASN B C 1
ATOM 8077 O O . ASN B 1 495 ? -22.668 -8.299 -36.478 1.00 30.00 628 ASN B O 1
ATOM 8082 N N . SER B 1 496 ? -20.488 -8.847 -36.549 1.00 30.00 629 SER B N 1
ATOM 8083 C CA . SER B 1 496 ? -20.647 -9.976 -35.646 1.00 30.00 629 SER B CA 1
ATOM 8084 C C . SER B 1 496 ? -20.440 -9.594 -34.188 1.00 30.00 629 SER B C 1
ATOM 8085 O O . SER B 1 496 ? -19.581 -8.779 -33.861 1.00 30.00 629 SER B O 1
ATOM 8088 N N . LEU B 1 497 ? -21.223 -10.209 -33.309 1.00 30.00 630 LEU B N 1
ATOM 8089 C CA . LEU B 1 497 ? -20.978 -10.123 -31.870 1.00 30.00 630 LEU B CA 1
ATOM 8090 C C . LEU B 1 497 ? -19.734 -10.874 -31.393 1.00 30.00 630 LEU B C 1
ATOM 8091 O O . LEU B 1 497 ? -18.985 -10.376 -30.554 1.00 30.00 630 LEU B O 1
ATOM 8096 N N . TYR B 1 498 ? -19.464 -12.049 -31.950 1.00 30.00 631 TYR B N 1
ATOM 8097 C CA . TYR B 1 498 ? -18.245 -12.765 -31.573 1.00 30.00 631 TYR B CA 1
ATOM 8098 C C . TYR B 1 498 ? -16.979 -11.991 -31.944 1.00 30.00 631 TYR B C 1
ATOM 8099 O O . TYR B 1 498 ? -16.028 -11.936 -31.170 1.00 30.00 631 TYR B O 1
ATOM 8108 N N . SER B 1 499 ? -16.979 -11.395 -33.132 1.00 30.00 632 SER B N 1
ATOM 8109 C CA . SER B 1 499 ? -15.880 -10.544 -33.587 1.00 30.00 632 SER B CA 1
ATOM 8110 C C . SER B 1 499 ? -15.823 -9.202 -32.861 1.00 30.00 632 SER B C 1
ATOM 8111 O O . SER B 1 499 ? -14.751 -8.738 -32.464 1.00 30.00 632 SER B O 1
ATOM 8114 N N . THR B 1 500 ? -16.981 -8.575 -32.702 1.00 30.00 633 THR B N 1
ATOM 8115 C CA . THR B 1 500 ? -17.047 -7.279 -32.045 1.00 30.00 633 THR B CA 1
ATOM 8116 C C . THR B 1 500 ? -16.585 -7.391 -30.600 1.00 30.00 633 THR B C 1
ATOM 8117 O O . THR B 1 500 ? -15.879 -6.520 -30.099 1.00 30.00 633 THR B O 1
ATOM 8121 N N . CYS B 1 501 ? -16.979 -8.471 -29.937 1.00 30.00 634 CYS B N 1
ATOM 8122 C CA . CYS B 1 501 ? -16.548 -8.706 -28.568 1.00 30.00 634 CYS B CA 1
ATOM 8123 C C . CYS B 1 501 ? -15.034 -8.862 -28.543 1.00 30.00 634 CYS B C 1
ATOM 8124 O O . CYS B 1 501 ? -14.362 -8.341 -27.655 1.00 30.00 634 CYS B O 1
ATOM 8127 N N . LEU B 1 502 ? -14.501 -9.578 -29.525 1.00 30.00 635 LEU B N 1
ATOM 8128 C CA . LEU B 1 502 ? -13.061 -9.755 -29.641 1.00 30.00 635 LEU B CA 1
ATOM 8129 C C . LEU B 1 502 ? -12.404 -8.407 -29.872 1.00 30.00 635 LEU B C 1
ATOM 8130 O O . LEU B 1 502 ? -11.348 -8.112 -29.317 1.00 30.00 635 LEU B O 1
ATOM 8135 N N . GLU B 1 503 ? -13.047 -7.586 -30.693 1.00 30.00 636 GLU B N 1
ATOM 8136 C CA . GLU B 1 503 ? -12.565 -6.242 -30.959 1.00 30.00 636 GLU B CA 1
ATOM 8137 C C . GLU B 1 503 ? -12.577 -5.428 -29.674 1.00 30.00 636 GLU B C 1
ATOM 8138 O O . GLU B 1 503 ? -11.667 -4.643 -29.415 1.00 30.00 636 GLU B O 1
ATOM 8144 N N . LEU B 1 504 ? -13.619 -5.618 -28.871 1.00 30.00 637 LEU B N 1
ATOM 8145 C CA . LEU B 1 504 ? -13.775 -4.854 -27.641 1.00 30.00 637 LEU B CA 1
ATOM 8146 C C . LEU B 1 504 ? -12.842 -5.330 -26.532 1.00 30.00 637 LEU B C 1
ATOM 8147 O O . LEU B 1 504 ? -12.265 -4.522 -25.810 1.00 30.00 637 LEU B O 1
ATOM 8152 N N . PHE B 1 505 ? -12.653 -6.641 -26.446 1.00 30.00 638 PHE B N 1
ATOM 8153 C CA . PHE B 1 505 ? -11.741 -7.218 -25.467 1.00 30.00 638 PHE B CA 1
ATOM 8154 C C . PHE B 1 505 ? -10.328 -6.720 -25.727 1.00 30.00 638 PHE B C 1
ATOM 8155 O O . PHE B 1 505 ? -9.572 -6.453 -24.796 1.00 30.00 638 PHE B O 1
ATOM 8163 N N . LYS B 1 506 ? -9.985 -6.579 -27.002 1.00 30.00 639 LYS B N 1
ATOM 8164 C CA . LYS B 1 506 ? -8.661 -6.108 -27.377 1.00 30.00 639 LYS B CA 1
ATOM 8165 C C . LYS B 1 506 ? -8.484 -4.710 -26.813 1.00 30.00 639 LYS B C 1
ATOM 8166 O O . LYS B 1 506 ? -7.412 -4.353 -26.332 1.00 30.00 639 LYS B O 1
ATOM 8172 N N . PHE B 1 507 ? -9.551 -3.926 -26.878 1.00 30.00 640 PHE B N 1
ATOM 8173 C CA . PHE B 1 507 ? -9.548 -2.585 -26.310 1.00 30.00 640 PHE B CA 1
ATOM 8174 C C . PHE B 1 507 ? -9.361 -2.609 -24.795 1.00 30.00 640 PHE B C 1
ATOM 8175 O O . PHE B 1 507 ? -8.647 -1.773 -24.243 1.00 30.00 640 PHE B O 1
ATOM 8183 N N . THR B 1 508 ? -10.003 -3.560 -24.125 1.00 30.00 641 THR B N 1
ATOM 8184 C CA . THR B 1 508 ? -9.888 -3.646 -22.675 1.00 30.00 641 THR B CA 1
ATOM 8185 C C . THR B 1 508 ? -8.491 -4.055 -22.204 1.00 30.00 641 THR B C 1
ATOM 8186 O O . THR B 1 508 ? -7.987 -3.514 -21.222 1.00 30.00 641 THR B O 1
ATOM 8190 N N . ILE B 1 509 ? -7.859 -4.935 -22.972 1.00 30.00 642 ILE B N 1
ATOM 8191 C CA . ILE B 1 509 ? -6.492 -5.364 -22.719 1.00 30.00 642 ILE B CA 1
ATOM 8192 C C . ILE B 1 509 ? -5.562 -4.169 -22.866 1.00 30.00 642 ILE B C 1
ATOM 8193 O O . ILE B 1 509 ? -4.449 -4.168 -22.347 1.00 30.00 642 ILE B O 1
ATOM 8198 N N . GLY B 1 510 ? -6.031 -3.154 -23.584 1.00 30.00 643 GLY B N 1
ATOM 8199 C CA . GLY B 1 510 ? -5.245 -1.958 -23.823 1.00 30.00 643 GLY B CA 1
ATOM 8200 C C . GLY B 1 510 ? -4.495 -1.918 -25.137 1.00 30.00 643 GLY B C 1
ATOM 8201 O O . GLY B 1 510 ? -3.722 -0.991 -25.384 1.00 30.00 643 GLY B O 1
ATOM 8202 N N . MET B 1 511 ? -4.722 -2.906 -25.993 1.00 30.00 644 MET B N 1
ATOM 8203 C CA . MET B 1 511 ? -4.195 -2.841 -27.348 1.00 30.00 644 MET B CA 1
ATOM 8204 C C . MET B 1 511 ? -5.342 -2.547 -28.306 1.00 30.00 644 MET B C 1
ATOM 8205 O O . MET B 1 511 ? -6.286 -3.328 -28.416 1.00 30.00 644 MET B O 1
ATOM 8210 N N . GLY B 1 512 ? -5.255 -1.413 -28.994 1.00 30.00 645 GLY B N 1
ATOM 8211 C CA . GLY B 1 512 ? -6.295 -0.987 -29.911 1.00 30.00 645 GLY B CA 1
ATOM 8212 C C . GLY B 1 512 ? -5.797 -0.002 -30.950 1.00 30.00 645 GLY B C 1
ATOM 8213 O O . GLY B 1 512 ? -4.749 0.614 -30.777 1.00 30.00 645 GLY B O 1
ATOM 8214 N N . ASP B 1 513 ? -6.549 0.113 -32.036 1.00 30.00 646 ASP B N 1
ATOM 8215 C CA . ASP B 1 513 ? -6.289 1.121 -33.039 1.00 30.00 646 ASP B CA 1
ATOM 8216 C C . ASP B 1 513 ? -7.480 2.054 -32.987 1.00 30.00 646 ASP B C 1
ATOM 8217 O O . ASP B 1 513 ? -8.626 1.614 -33.053 1.00 30.00 646 ASP B O 1
ATOM 8222 N N . LEU B 1 514 ? -7.228 3.348 -32.837 1.00 30.00 647 LEU B N 1
ATOM 8223 C CA . LEU B 1 514 ? -8.288 4.272 -32.449 1.00 30.00 647 LEU B CA 1
ATOM 8224 C C . LEU B 1 514 ? -8.740 5.289 -33.495 1.00 30.00 647 LEU B C 1
ATOM 8225 O O . LEU B 1 514 ? -7.933 5.865 -34.224 1.00 30.00 647 LEU B O 1
ATOM 8230 N N . GLU B 1 515 ? -10.054 5.493 -33.544 1.00 30.00 648 GLU B N 1
ATOM 8231 C CA . GLU B 1 515 ? -10.676 6.509 -34.386 1.00 30.00 648 GLU B CA 1
ATOM 8232 C C . GLU B 1 515 ? -10.389 6.353 -35.873 1.00 30.00 648 GLU B C 1
ATOM 8233 O O . GLU B 1 515 ? -10.205 7.341 -36.584 1.00 30.00 648 GLU B O 1
ATOM 8239 N N . PHE B 1 516 ? -10.364 5.112 -36.343 1.00 30.00 649 PHE B N 1
ATOM 8240 C CA . PHE B 1 516 ? -10.225 4.863 -37.768 1.00 30.00 649 PHE B CA 1
ATOM 8241 C C . PHE B 1 516 ? -11.435 5.463 -38.471 1.00 30.00 649 PHE B C 1
ATOM 8242 O O . PHE B 1 516 ? -11.313 6.069 -39.535 1.00 30.00 649 PHE B O 1
ATOM 8250 N N . THR B 1 517 ? -12.602 5.295 -37.858 1.00 30.00 650 THR B N 1
ATOM 8251 C CA . THR B 1 517 ? -13.826 5.896 -38.369 1.00 30.00 650 THR B CA 1
ATOM 8252 C C . THR B 1 517 ? -14.296 5.184 -39.628 1.00 30.00 650 THR B C 1
ATOM 8253 O O . THR B 1 517 ? -15.422 4.690 -39.699 1.00 30.00 650 THR B O 1
ATOM 8257 N N . GLU B 1 518 ? -13.429 5.057 -40.620 1.00 30.00 651 GLU B N 1
ATOM 8258 C CA . GLU B 1 518 ? -13.855 5.056 -42.006 1.00 30.00 651 GLU B CA 1
ATOM 8259 C C . GLU B 1 518 ? -14.973 4.045 -42.244 1.00 30.00 651 GLU B C 1
ATOM 8260 O O . GLU B 1 518 ? -14.963 2.943 -41.700 1.00 30.00 651 GLU B O 1
ATOM 8266 N N . ASN B 1 519 ? -15.947 4.467 -43.052 1.00 30.00 652 ASN B N 1
ATOM 8267 C CA . ASN B 1 519 ? -17.250 3.813 -43.202 1.00 30.00 652 ASN B CA 1
ATOM 8268 C C . ASN B 1 519 ? -18.096 3.771 -41.920 1.00 30.00 652 ASN B C 1
ATOM 8269 O O . ASN B 1 519 ? -18.792 2.792 -41.648 1.00 30.00 652 ASN B O 1
ATOM 8274 N N . TYR B 1 520 ? -18.040 4.853 -41.145 1.00 30.00 653 TYR B N 1
ATOM 8275 C CA . TYR B 1 520 ? -18.721 4.917 -39.858 1.00 30.00 653 TYR B CA 1
ATOM 8276 C C . TYR B 1 520 ? -19.816 5.972 -39.763 1.00 30.00 653 TYR B C 1
ATOM 8277 O O . TYR B 1 520 ? -19.630 7.131 -40.134 1.00 30.00 653 TYR B O 1
ATOM 8286 N N . ASP B 1 521 ? -20.963 5.533 -39.263 1.00 30.00 654 ASP B N 1
ATOM 8287 C CA . ASP B 1 521 ? -22.143 6.371 -39.103 1.00 30.00 654 ASP B CA 1
ATOM 8288 C C . ASP B 1 521 ? -22.283 6.745 -37.633 1.00 30.00 654 ASP B C 1
ATOM 8289 O O . ASP B 1 521 ? -22.111 5.906 -36.750 1.00 30.00 654 ASP B O 1
ATOM 8294 N N . PHE B 1 522 ? -22.579 8.015 -37.373 1.00 30.00 655 PHE B N 1
ATOM 8295 C CA . PHE B 1 522 ? -22.562 8.535 -36.016 1.00 30.00 655 PHE B CA 1
ATOM 8296 C C . PHE B 1 522 ? -21.159 8.394 -35.446 1.00 30.00 655 PHE B C 1
ATOM 8297 O O . PHE B 1 522 ? -20.982 8.124 -34.260 1.00 30.00 655 PHE B O 1
ATOM 8305 N N . LYS B 1 523 ? -20.160 8.584 -36.303 1.00 30.00 656 LYS B N 1
ATOM 8306 C CA . LYS B 1 523 ? -18.773 8.457 -35.885 1.00 30.00 656 LYS B CA 1
ATOM 8307 C C . LYS B 1 523 ? -18.461 9.495 -34.815 1.00 30.00 656 LYS B C 1
ATOM 8308 O O . LYS B 1 523 ? -17.792 9.193 -33.828 1.00 30.00 656 LYS B O 1
ATOM 8309 N N . ALA B 1 524 ? -18.956 10.713 -35.004 1.00 30.00 657 ALA B N 1
ATOM 8310 C CA . ALA B 1 524 ? -18.818 11.739 -33.979 1.00 30.00 657 ALA B CA 1
ATOM 8311 C C . ALA B 1 524 ? -19.577 11.272 -32.751 1.00 30.00 657 ALA B C 1
ATOM 8312 O O . ALA B 1 524 ? -19.105 11.403 -31.623 1.00 30.00 657 ALA B O 1
ATOM 8314 N N . VAL B 1 525 ? -20.760 10.718 -32.987 1.00 30.00 658 VAL B N 1
ATOM 8315 C CA . VAL B 1 525 ? -21.520 10.047 -31.947 1.00 30.00 658 VAL B CA 1
ATOM 8316 C C . VAL B 1 525 ? -20.734 8.830 -31.490 1.00 30.00 658 VAL B C 1
ATOM 8317 O O . VAL B 1 525 ? -20.699 8.501 -30.305 1.00 30.00 658 VAL B O 1
ATOM 8321 N N . PHE B 1 526 ? -20.117 8.157 -32.454 1.00 30.00 659 PHE B N 1
ATOM 8322 C CA . PHE B 1 526 ? -19.410 6.908 -32.191 1.00 30.00 659 PHE B CA 1
ATOM 8323 C C . PHE B 1 526 ? -18.070 7.093 -31.485 1.00 30.00 659 PHE B C 1
ATOM 8324 O O . PHE B 1 526 ? -17.740 6.336 -30.575 1.00 30.00 659 PHE B O 1
ATOM 8332 N N . ILE B 1 527 ? -17.298 8.096 -31.892 1.00 30.00 660 ILE B N 1
ATOM 8333 C CA . ILE B 1 527 ? -16.008 8.327 -31.273 1.00 30.00 660 ILE B CA 1
ATOM 8334 C C . ILE B 1 527 ? -16.258 8.597 -29.802 1.00 30.00 660 ILE B C 1
ATOM 8335 O O . ILE B 1 527 ? -15.511 8.140 -28.942 1.00 30.00 660 ILE B O 1
ATOM 8340 N N . ILE B 1 528 ? -17.327 9.332 -29.517 1.00 30.00 661 ILE B N 1
ATOM 8341 C CA . ILE B 1 528 ? -17.686 9.635 -28.143 1.00 30.00 661 ILE B CA 1
ATOM 8342 C C . ILE B 1 528 ? -17.988 8.348 -27.389 1.00 30.00 661 ILE B C 1
ATOM 8343 O O . ILE B 1 528 ? -17.572 8.182 -26.244 1.00 30.00 661 ILE B O 1
ATOM 8348 N N . LEU B 1 529 ? -18.692 7.431 -28.040 1.00 30.00 662 LEU B N 1
ATOM 8349 C CA . LEU B 1 529 ? -19.033 6.156 -27.422 1.00 30.00 662 LEU B CA 1
ATOM 8350 C C . LEU B 1 529 ? -17.779 5.358 -27.096 1.00 30.00 662 LEU B C 1
ATOM 8351 O O . LEU B 1 529 ? -17.680 4.743 -26.036 1.00 30.00 662 LEU B O 1
ATOM 8356 N N . LEU B 1 530 ? -16.817 5.379 -28.010 1.00 30.00 663 LEU B N 1
ATOM 8357 C CA . LEU B 1 530 ? -15.550 4.689 -27.808 1.00 30.00 663 LEU B CA 1
ATOM 8358 C C . LEU B 1 530 ? -14.767 5.306 -26.659 1.00 30.00 663 LEU B C 1
ATOM 8359 O O . LEU B 1 530 ? -14.131 4.599 -25.881 1.00 30.00 663 LEU B O 1
ATOM 8364 N N . LEU B 1 531 ? -14.798 6.631 -26.571 1.00 30.00 664 LEU B N 1
ATOM 8365 C CA . LEU B 1 531 ? -14.124 7.340 -25.493 1.00 30.00 664 LEU B CA 1
ATOM 8366 C C . LEU B 1 531 ? -14.746 6.967 -24.157 1.00 30.00 664 LEU B C 1
ATOM 8367 O O . LEU B 1 531 ? -14.045 6.787 -23.163 1.00 30.00 664 LEU B O 1
ATOM 8372 N N . ALA B 1 532 ? -16.068 6.851 -24.147 1.00 30.00 665 ALA B N 1
ATOM 8373 C CA . ALA B 1 532 ? -16.790 6.472 -22.943 1.00 30.00 665 ALA B CA 1
ATOM 8374 C C . ALA B 1 532 ? -16.358 5.078 -22.532 1.00 30.00 665 ALA B C 1
ATOM 8375 O O . ALA B 1 532 ? -16.174 4.798 -21.351 1.00 30.00 665 ALA B O 1
ATOM 8377 N N . TYR B 1 533 ? -16.523 4.129 -23.443 1.00 30.00 666 TYR B N 1
ATOM 8378 C CA . TYR B 1 533 ? -16.302 2.742 -23.058 1.00 30.00 666 TYR B CA 1
ATOM 8379 C C . TYR B 1 533 ? -14.851 2.403 -22.782 1.00 30.00 666 TYR B C 1
ATOM 8380 O O . TYR B 1 533 ? -14.528 1.774 -21.776 1.00 30.00 666 TYR B O 1
ATOM 8389 N N . VAL B 1 534 ? -13.974 2.827 -23.685 1.00 30.00 667 VAL B N 1
ATOM 8390 C CA . VAL B 1 534 ? -12.574 2.491 -23.544 1.00 30.00 667 VAL B CA 1
ATOM 8391 C C . VAL B 1 534 ? -12.013 3.154 -22.310 1.00 30.00 667 VAL B C 1
ATOM 8392 O O . VAL B 1 534 ? -11.370 2.509 -21.481 1.00 30.00 667 VAL B O 1
ATOM 8396 N N . ILE B 1 535 ? -12.310 4.439 -22.155 1.00 0.00 668 ILE B N 1
ATOM 8397 C CA . ILE B 1 535 ? -11.700 5.161 -21.063 1.00 0.00 668 ILE B CA 1
ATOM 8398 C C . ILE B 1 535 ? -12.174 4.546 -19.766 1.00 0.00 668 ILE B C 1
ATOM 8399 O O . ILE B 1 535 ? -11.370 4.171 -18.940 1.00 0.00 668 ILE B O 1
ATOM 8404 N N . LEU B 1 536 ? -13.474 4.326 -19.643 1.00 0.00 669 LEU B N 1
ATOM 8405 C CA . LEU B 1 536 ? -13.993 3.840 -18.380 1.00 0.00 669 LEU B CA 1
ATOM 8406 C C . LEU B 1 536 ? -13.394 2.481 -18.096 1.00 0.00 669 LEU B C 1
ATOM 8407 O O . LEU B 1 536 ? -12.934 2.214 -16.986 1.00 0.00 669 LEU B O 1
ATOM 8412 N N . THR B 1 537 ? -13.360 1.629 -19.113 1.00 0.00 670 THR B N 1
ATOM 8413 C CA . THR B 1 537 ? -12.907 0.269 -18.884 1.00 0.00 670 THR B CA 1
ATOM 8414 C C . THR B 1 537 ? -11.448 0.217 -18.458 1.00 0.00 670 THR B C 1
ATOM 8415 O O . THR B 1 537 ? -11.096 -0.529 -17.545 1.00 0.00 670 THR B O 1
ATOM 8419 N N . TYR B 1 538 ? -10.592 0.992 -19.121 1.00 0.00 671 TYR B N 1
ATOM 8420 C CA . TYR B 1 538 ? -9.186 0.962 -18.745 1.00 0.00 671 TYR B CA 1
ATOM 8421 C C . TYR B 1 538 ? -9.058 1.556 -17.360 1.00 0.00 671 TYR B C 1
ATOM 8422 O O . TYR B 1 538 ? -8.351 1.055 -16.489 1.00 0.00 671 TYR B O 1
ATOM 8431 N N . ILE B 1 539 ? -9.764 2.664 -17.204 1.00 0.00 672 ILE B N 1
ATOM 8432 C CA . ILE B 1 539 ? -9.765 3.477 -16.009 1.00 0.00 672 ILE B CA 1
ATOM 8433 C C . ILE B 1 539 ? -10.402 2.872 -14.773 1.00 0.00 672 ILE B C 1
ATOM 8434 O O . ILE B 1 539 ? -9.836 3.004 -13.690 1.00 0.00 672 ILE B O 1
ATOM 8439 N N . LEU B 1 540 ? -11.558 2.213 -14.873 1.00 30.00 673 LEU B N 1
ATOM 8440 C CA . LEU B 1 540 ? -12.081 1.803 -13.581 1.00 30.00 673 LEU B CA 1
ATOM 8441 C C . LEU B 1 540 ? -12.050 0.311 -13.337 1.00 30.00 673 LEU B C 1
ATOM 8442 O O . LEU B 1 540 ? -11.700 -0.127 -12.244 1.00 30.00 673 LEU B O 1
ATOM 8447 N N . LEU B 1 541 ? -12.411 -0.480 -14.338 1.00 30.00 674 LEU B N 1
ATOM 8448 C CA . LEU B 1 541 ? -12.394 -1.919 -14.104 1.00 30.00 674 LEU B CA 1
ATOM 8449 C C . LEU B 1 541 ? -10.990 -2.492 -13.933 1.00 30.00 674 LEU B C 1
ATOM 8450 O O . LEU B 1 541 ? -10.709 -3.183 -12.955 1.00 30.00 674 LEU B O 1
ATOM 8455 N N . LEU B 1 542 ? -10.089 -2.145 -14.845 1.00 0.00 675 LEU B N 1
ATOM 8456 C CA . LEU B 1 542 ? -8.752 -2.726 -14.808 1.00 0.00 675 LEU B CA 1
ATOM 8457 C C . LEU B 1 542 ? -7.974 -2.298 -13.576 1.00 0.00 675 LEU B C 1
ATOM 8458 O O . LEU B 1 542 ? -7.347 -3.117 -12.911 1.00 0.00 675 LEU B O 1
ATOM 8463 N N . ASN B 1 543 ? -8.012 -1.003 -13.290 1.00 0.00 676 ASN B N 1
ATOM 8464 C CA . ASN B 1 543 ? -7.411 -0.462 -12.082 1.00 0.00 676 ASN B CA 1
ATOM 8465 C C . ASN B 1 543 ? -8.095 -0.997 -10.827 1.00 0.00 676 ASN B C 1
ATOM 8466 O O . ASN B 1 543 ? -7.438 -1.309 -9.836 1.00 0.00 676 ASN B O 1
ATOM 8471 N N . MET B 1 544 ? -9.420 -1.101 -10.878 1.00 0.00 677 MET B N 1
ATOM 8472 C CA . MET B 1 544 ? -10.190 -1.588 -9.744 1.00 0.00 677 MET B CA 1
ATOM 8473 C C . MET B 1 544 ? -9.881 -3.041 -9.537 1.00 0.00 677 MET B C 1
ATOM 8474 O O . MET B 1 544 ? -9.695 -3.472 -8.402 1.00 0.00 677 MET B O 1
ATOM 8479 N N . LEU B 1 545 ? -9.798 -3.814 -10.615 1.00 0.00 678 LEU B N 1
ATOM 8480 C CA . LEU B 1 545 ? -9.381 -5.186 -10.347 1.00 0.00 678 LEU B CA 1
ATOM 8481 C C . LEU B 1 545 ? -7.932 -5.248 -9.854 1.00 0.00 678 LEU B C 1
ATOM 8482 O O . LEU B 1 545 ? -7.605 -5.966 -8.903 1.00 0.00 678 LEU B O 1
ATOM 8487 N N . ILE B 1 546 ? -7.077 -4.465 -10.505 1.00 0.00 679 ILE B N 1
ATOM 8488 C CA . ILE B 1 546 ? -5.651 -4.414 -10.190 1.00 0.00 679 ILE B CA 1
ATOM 8489 C C . ILE B 1 546 ? -5.391 -3.890 -8.784 1.00 0.00 679 ILE B C 1
ATOM 8490 O O . ILE B 1 546 ? -4.459 -4.325 -8.117 1.00 0.00 679 ILE B O 1
ATOM 8495 N N . ALA B 1 547 ? -6.191 -2.922 -8.359 1.00 0.00 680 ALA B N 1
ATOM 8496 C CA . ALA B 1 547 ? -6.108 -2.409 -7.000 1.00 0.00 680 ALA B CA 1
ATOM 8497 C C . ALA B 1 547 ? -6.441 -3.527 -6.021 1.00 0.00 680 ALA B C 1
ATOM 8498 O O . ALA B 1 547 ? -5.820 -3.650 -4.967 1.00 0.00 680 ALA B O 1
ATOM 8500 N N . LEU B 1 548 ? -7.428 -4.338 -6.382 1.00 0.00 681 LEU B N 1
ATOM 8501 C CA . LEU B 1 548 ? -7.831 -5.487 -5.579 1.00 0.00 681 LEU B CA 1
ATOM 8502 C C . LEU B 1 548 ? -6.686 -6.482 -5.474 1.00 0.00 681 LEU B C 1
ATOM 8503 O O . LEU B 1 548 ? -6.482 -7.110 -4.435 1.00 0.00 681 LEU B O 1
ATOM 8508 N N . MET B 1 549 ? -5.947 -6.630 -6.566 1.00 0.00 682 MET B N 1
ATOM 8509 C CA . MET B 1 549 ? -4.882 -7.622 -6.643 1.00 0.00 682 MET B CA 1
ATOM 8510 C C . MET B 1 549 ? -3.746 -7.451 -5.627 1.00 0.00 682 MET B C 1
ATOM 8511 O O . MET B 1 549 ? -3.283 -8.447 -5.077 1.00 0.00 682 MET B O 1
ATOM 8516 N N . GLY B 1 550 ? -3.279 -6.231 -5.362 1.00 0.00 683 GLY B N 1
ATOM 8517 C CA . GLY B 1 550 ? -2.178 -6.118 -4.430 1.00 0.00 683 GLY B CA 1
ATOM 8518 C C . GLY B 1 550 ? -2.489 -6.798 -3.109 1.00 0.00 683 GLY B C 1
ATOM 8519 O O . GLY B 1 550 ? -1.620 -7.445 -2.523 1.00 0.00 683 GLY B O 1
ATOM 8520 N N . GLU B 1 551 ? -3.732 -6.670 -2.654 1.00 0.00 684 GLU B N 1
ATOM 8521 C CA . GLU B 1 551 ? -4.150 -7.204 -1.359 1.00 0.00 684 GLU B CA 1
ATOM 8522 C C . GLU B 1 551 ? -4.054 -8.731 -1.246 1.00 0.00 684 GLU B C 1
ATOM 8523 O O . GLU B 1 551 ? -3.597 -9.254 -0.230 1.00 0.00 684 GLU B O 1
ATOM 8529 N N . THR B 1 552 ? -4.510 -9.429 -2.280 1.00 0.00 685 THR B N 1
ATOM 8530 C CA . THR B 1 552 ? -4.354 -10.874 -2.331 1.00 0.00 685 THR B CA 1
ATOM 8531 C C . THR B 1 552 ? -2.873 -11.224 -2.391 1.00 0.00 685 THR B C 1
ATOM 8532 O O . THR B 1 552 ? -2.412 -12.143 -1.711 1.00 0.00 685 THR B O 1
ATOM 8536 N N . VAL B 1 553 ? -2.113 -10.475 -3.181 1.00 0.00 686 VAL B N 1
ATOM 8537 C CA . VAL B 1 553 ? -0.668 -10.663 -3.217 1.00 0.00 686 VAL B CA 1
ATOM 8538 C C . VAL B 1 553 ? -0.014 -10.344 -1.867 1.00 0.00 686 VAL B C 1
ATOM 8539 O O . VAL B 1 553 ? 0.866 -11.075 -1.407 1.00 0.00 686 VAL B O 1
ATOM 8543 N N . ASN B 1 554 ? -0.437 -9.252 -1.239 1.00 0.00 687 ASN B N 1
ATOM 8544 C CA . ASN B 1 554 ? 0.105 -8.877 0.065 1.00 0.00 687 ASN B CA 1
ATOM 8545 C C . ASN B 1 554 ? -0.226 -9.877 1.170 1.00 0.00 687 ASN B C 1
ATOM 8546 O O . ASN B 1 554 ? 0.636 -10.245 1.981 1.00 0.00 687 ASN B O 1
ATOM 8551 N N . LYS B 1 555 ? -1.477 -10.321 1.192 1.00 0.00 688 LYS B N 1
ATOM 8552 C CA . LYS B 1 555 ? -1.923 -11.294 2.181 1.00 0.00 688 LYS B CA 1
ATOM 8553 C C . LYS B 1 555 ? -1.184 -12.606 1.982 1.00 0.00 688 LYS B C 1
ATOM 8554 O O . LYS B 1 555 ? -0.762 -13.250 2.944 1.00 0.00 688 LYS B O 1
ATOM 8560 N N . ILE B 1 556 ? -1.021 -12.986 0.720 1.00 0.00 689 ILE B N 1
ATOM 8561 C CA . ILE B 1 556 ? -0.323 -14.216 0.375 1.00 0.00 689 ILE B CA 1
ATOM 8562 C C . ILE B 1 556 ? 1.121 -14.104 0.857 1.00 0.00 689 ILE B C 1
ATOM 8563 O O . ILE B 1 556 ? 1.683 -15.066 1.375 1.00 0.00 689 ILE B O 1
ATOM 8568 N N . ALA B 1 557 ? 1.715 -12.930 0.688 1.00 30.00 690 ALA B N 1
ATOM 8569 C CA . ALA B 1 557 ? 3.073 -12.711 1.170 1.00 30.00 690 ALA B CA 1
ATOM 8570 C C . ALA B 1 557 ? 3.183 -12.831 2.693 1.00 30.00 690 ALA B C 1
ATOM 8571 O O . ALA B 1 557 ? 4.124 -13.439 3.201 1.00 30.00 690 ALA B O 1
ATOM 8573 N N . GLN B 1 558 ? 2.247 -12.247 3.436 1.00 30.00 691 GLN B N 1
ATOM 8574 C CA . GLN B 1 558 ? 2.282 -12.353 4.899 1.00 30.00 691 GLN B CA 1
ATOM 8575 C C . GLN B 1 558 ? 2.106 -13.794 5.403 1.00 30.00 691 GLN B C 1
ATOM 8576 O O . GLN B 1 558 ? 2.804 -14.243 6.311 1.00 30.00 691 GLN B O 1
ATOM 8582 N N . GLU B 1 559 ? 1.176 -14.501 4.776 1.00 30.00 692 GLU B N 1
ATOM 8583 C CA . GLU B 1 559 ? 0.952 -15.923 5.004 1.00 30.00 692 GLU B CA 1
ATOM 8584 C C . GLU B 1 559 ? 2.119 -16.828 4.594 1.00 30.00 692 GLU B C 1
ATOM 8585 O O . GLU B 1 559 ? 2.393 -17.832 5.249 1.00 30.00 692 GLU B O 1
ATOM 8591 N N . SER B 1 560 ? 2.787 -16.478 3.499 1.00 30.00 693 SER B N 1
ATOM 8592 C CA . SER B 1 560 ? 3.614 -17.414 2.741 1.00 30.00 693 SER B CA 1
ATOM 8593 C C . SER B 1 560 ? 4.781 -18.061 3.495 1.00 30.00 693 SER B C 1
ATOM 8594 O O . SER B 1 560 ? 5.017 -19.258 3.348 1.00 30.00 693 SER B O 1
ATOM 8597 N N . LYS B 1 561 ? 5.329 -17.496 4.546 1.00 30.00 694 LYS B N 1
ATOM 8598 C CA . LYS B 1 561 ? 6.124 -18.476 5.277 1.00 30.00 694 LYS B CA 1
ATOM 8599 C C . LYS B 1 561 ? 5.171 -19.631 5.719 1.00 30.00 694 LYS B C 1
ATOM 8600 O O . LYS B 1 561 ? 5.419 -20.830 5.450 1.00 30.00 694 LYS B O 1
ATOM 8606 N N . ASN B 1 562 ? 4.037 -19.251 6.310 1.00 30.00 695 ASN B N 1
ATOM 8607 C CA . ASN B 1 562 ? 3.020 -20.202 6.786 1.00 30.00 695 ASN B CA 1
ATOM 8608 C C . ASN B 1 562 ? 2.262 -21.010 5.723 1.00 30.00 695 ASN B C 1
ATOM 8609 O O . ASN B 1 562 ? 2.001 -22.218 5.888 1.00 30.00 695 ASN B O 1
ATOM 8614 N N . ILE B 1 563 ? 1.880 -20.328 4.648 1.00 30.00 696 ILE B N 1
ATOM 8615 C CA . ILE B 1 563 ? 1.174 -20.978 3.557 1.00 30.00 696 ILE B CA 1
ATOM 8616 C C . ILE B 1 563 ? 2.104 -22.003 2.944 1.00 30.00 696 ILE B C 1
ATOM 8617 O O . ILE B 1 563 ? 1.714 -23.138 2.668 1.00 30.00 696 ILE B O 1
ATOM 8622 N N . TRP B 1 564 ? 3.360 -21.604 2.785 1.00 30.00 697 TRP B N 1
ATOM 8623 C CA . TRP B 1 564 ? 4.343 -22.481 2.181 1.00 30.00 697 TRP B CA 1
ATOM 8624 C C . TRP B 1 564 ? 4.457 -23.697 3.067 1.00 30.00 697 TRP B C 1
ATOM 8625 O O . TRP B 1 564 ? 4.555 -24.822 2.577 1.00 30.00 697 TRP B O 1
ATOM 8636 N N . LYS B 1 565 ? 4.437 -23.483 4.379 1.00 30.00 698 LYS B N 1
ATOM 8637 C CA . LYS B 1 565 ? 4.450 -24.633 5.282 1.00 30.00 698 LYS B CA 1
ATOM 8638 C C . LYS B 1 565 ? 3.246 -25.609 5.210 1.00 30.00 698 LYS B C 1
ATOM 8639 O O . LYS B 1 565 ? 3.459 -26.819 5.192 1.00 30.00 698 LYS B O 1
ATOM 8641 N N . LEU B 1 566 ? 2.001 -25.119 5.172 1.00 30.00 699 LEU B N 1
ATOM 8642 C CA . LEU B 1 566 ? 0.836 -26.049 5.232 1.00 30.00 699 LEU B CA 1
ATOM 8643 C C . LEU B 1 566 ? 0.605 -27.014 4.039 1.00 30.00 699 LEU B C 1
ATOM 8644 O O . LEU B 1 566 ? 0.344 -28.207 4.195 1.00 30.00 699 LEU B O 1
ATOM 8649 N N . GLN B 1 567 ? 0.716 -26.422 2.864 1.00 30.00 700 GLN B N 1
ATOM 8650 C CA . GLN B 1 567 ? 0.673 -26.943 1.503 1.00 30.00 700 GLN B CA 1
ATOM 8651 C C . GLN B 1 567 ? 1.735 -28.020 1.305 1.00 30.00 700 GLN B C 1
ATOM 8652 O O . GLN B 1 567 ? 1.484 -29.054 0.679 1.00 30.00 700 GLN B O 1
ATOM 8654 N N . ARG B 1 568 ? 2.928 -27.767 1.829 1.00 30.00 701 ARG B N 1
ATOM 8655 C CA . ARG B 1 568 ? 3.982 -28.758 1.753 1.00 30.00 701 ARG B CA 1
ATOM 8656 C C . ARG B 1 568 ? 3.472 -30.017 2.418 1.00 30.00 701 ARG B C 1
ATOM 8657 O O . ARG B 1 568 ? 3.505 -31.098 1.836 1.00 30.00 701 ARG B O 1
ATOM 8665 N N . ALA B 1 569 ? 2.983 -29.864 3.643 1.00 30.00 702 ALA B N 1
ATOM 8666 C CA . ALA B 1 569 ? 2.532 -31.008 4.422 1.00 30.00 702 ALA B CA 1
ATOM 8667 C C . ALA B 1 569 ? 1.508 -31.813 3.633 1.00 30.00 702 ALA B C 1
ATOM 8668 O O . ALA B 1 569 ? 1.523 -33.042 3.649 1.00 30.00 702 ALA B O 1
ATOM 8670 N N . ILE B 1 570 ? 0.619 -31.109 2.941 1.00 30.00 703 ILE B N 1
ATOM 8671 C CA . ILE B 1 570 ? -0.389 -31.763 2.122 1.00 30.00 703 ILE B CA 1
ATOM 8672 C C . ILE B 1 570 ? 0.284 -32.553 1.008 1.00 30.00 703 ILE B C 1
ATOM 8673 O O . ILE B 1 570 ? -0.104 -33.684 0.712 1.00 30.00 703 ILE B O 1
ATOM 8675 N N . THR B 1 571 ? 1.309 -31.960 0.407 1.00 30.00 704 THR B N 1
ATOM 8676 C CA . THR B 1 571 ? 2.041 -32.627 -0.662 1.00 30.00 704 THR B CA 1
ATOM 8677 C C . THR B 1 571 ? 2.695 -33.890 -0.125 1.00 30.00 704 THR B C 1
ATOM 8678 O O . THR B 1 571 ? 2.704 -34.929 -0.780 1.00 30.00 704 THR B O 1
ATOM 8680 N N . ILE B 1 572 ? 3.290 -33.798 1.060 1.00 30.00 705 ILE B N 1
ATOM 8681 C CA . ILE B 1 572 ? 3.930 -34.962 1.657 1.00 30.00 705 ILE B CA 1
ATOM 8682 C C . ILE B 1 572 ? 2.919 -36.062 1.970 1.00 30.00 705 ILE B C 1
ATOM 8683 O O . ILE B 1 572 ? 3.166 -37.244 1.711 1.00 30.00 705 ILE B O 1
ATOM 8688 N N . LEU B 1 573 ? 1.777 -35.667 2.523 1.00 30.00 706 LEU B N 1
ATOM 8689 C CA . LEU B 1 573 ? 0.771 -36.630 2.946 1.00 30.00 706 LEU B CA 1
ATOM 8690 C C . LEU B 1 573 ? 0.187 -37.429 1.788 1.00 30.00 706 LEU B C 1
ATOM 8691 O O . LEU B 1 573 ? 0.033 -38.646 1.882 1.00 30.00 706 LEU B O 1
ATOM 8693 N N . ASP B 1 574 ? -0.123 -36.748 0.690 1.00 30.00 707 ASP B N 1
ATOM 8694 C CA . ASP B 1 574 ? -0.719 -37.423 -0.454 1.00 30.00 707 ASP B CA 1
ATOM 8695 C C . ASP B 1 574 ? 0.248 -38.445 -1.025 1.00 30.00 707 ASP B C 1
ATOM 8696 O O . ASP B 1 574 ? -0.130 -39.579 -1.326 1.00 30.00 707 ASP B O 1
ATOM 8698 N N . THR B 1 575 ? 1.511 -38.049 -1.135 1.00 30.00 708 THR B N 1
ATOM 8699 C CA . THR B 1 575 ? 2.531 -38.934 -1.665 1.00 30.00 708 THR B CA 1
ATOM 8700 C C . THR B 1 575 ? 2.678 -40.135 -0.750 1.00 30.00 708 THR B C 1
ATOM 8701 O O . THR B 1 575 ? 2.786 -41.271 -1.211 1.00 30.00 708 THR B O 1
ATOM 8703 N N . GLU B 1 576 ? 2.654 -39.883 0.554 1.00 30.00 709 GLU B N 1
ATOM 8704 C CA . GLU B 1 576 ? 2.814 -40.964 1.512 1.00 30.00 709 GLU B CA 1
ATOM 8705 C C . GLU B 1 576 ? 1.672 -41.959 1.374 1.00 30.00 709 GLU B C 1
ATOM 8706 O O . GLU B 1 576 ? 1.881 -43.169 1.421 1.00 30.00 709 GLU B O 1
ATOM 8708 N N . LYS B 1 577 ? 0.458 -41.442 1.215 1.00 30.00 710 LYS B N 1
ATOM 8709 C CA . LYS B 1 577 ? -0.714 -42.290 1.041 1.00 30.00 710 LYS B CA 1
ATOM 8710 C C . LYS B 1 577 ? -0.639 -43.115 -0.242 1.00 30.00 710 LYS B C 1
ATOM 8711 O O . LYS B 1 577 ? -1.009 -44.289 -0.257 1.00 30.00 710 LYS B O 1
ATOM 8717 N N . SER B 1 578 ? -0.161 -42.493 -1.315 1.00 30.00 711 SER B N 1
ATOM 8718 C CA . SER B 1 578 ? -0.118 -43.142 -2.620 1.00 30.00 711 SER B CA 1
ATOM 8719 C C . SER B 1 578 ? 1.203 -43.847 -2.916 1.00 30.00 711 SER B C 1
ATOM 8720 O O . SER B 1 578 ? 1.352 -44.468 -3.968 1.00 30.00 711 SER B O 1
ATOM 8723 N N . PHE B 1 579 ? 2.162 -43.745 -2.005 1.00 30.00 712 PHE B N 1
ATOM 8724 C CA . PHE B 1 579 ? 3.488 -44.289 -2.273 1.00 30.00 712 PHE B CA 1
ATOM 8725 C C . PHE B 1 579 ? 3.505 -45.793 -2.028 1.00 30.00 712 PHE B C 1
ATOM 8726 O O . PHE B 1 579 ? 4.575 -46.396 -1.916 1.00 30.00 712 PHE B O 1
ATOM 8728 N N . LEU B 1 580 ? 2.311 -46.372 -1.946 1.00 30.00 713 LEU B N 1
ATOM 8729 C CA . LEU B 1 580 ? 2.143 -47.777 -1.610 1.00 30.00 713 LEU B CA 1
ATOM 8730 C C . LEU B 1 580 ? 2.170 -48.028 -0.102 1.00 30.00 713 LEU B C 1
ATOM 8731 O O . LEU B 1 580 ? 2.210 -49.179 0.331 1.00 30.00 713 LEU B O 1
ATOM 8736 N N . LYS B 1 581 ? 2.152 -46.964 0.700 1.00 30.00 714 LYS B N 1
ATOM 8737 C CA . LYS B 1 581 ? 2.217 -47.148 2.138 1.00 30.00 714 LYS B CA 1
ATOM 8738 C C . LYS B 1 581 ? 3.424 -48.043 2.345 1.00 30.00 714 LYS B C 1
ATOM 8739 O O . LYS B 1 581 ? 3.408 -48.960 3.164 1.00 30.00 714 LYS B O 1
ATOM 8741 N N . CYS B 1 582 ? 4.470 -47.761 1.579 1.00 30.00 715 CYS B N 1
ATOM 8742 C CA . CYS B 1 582 ? 5.686 -48.557 1.576 1.00 30.00 715 CYS B CA 1
ATOM 8743 C C . CYS B 1 582 ? 6.374 -48.328 2.902 1.00 30.00 715 CYS B C 1
ATOM 8744 O O . CYS B 1 582 ? 6.086 -47.345 3.582 1.00 30.00 715 CYS B O 1
ATOM 8746 N N . MET B 1 583 ? 7.308 -49.201 3.253 1.00 30.00 716 MET B N 1
ATOM 8747 C CA . MET B 1 583 ? 7.902 -49.124 4.566 1.00 30.00 716 MET B CA 1
ATOM 8748 C C . MET B 1 583 ? 8.482 -47.730 4.688 1.00 30.00 716 MET B C 1
ATOM 8749 O O . MET B 1 583 ? 9.159 -47.241 3.785 1.00 30.00 716 MET B O 1
ATOM 8751 N N . ARG B 1 584 ? 8.198 -47.099 5.820 1.00 30.00 717 ARG B N 1
ATOM 8752 C CA . ARG B 1 584 ? 8.574 -45.719 6.071 1.00 30.00 717 ARG B CA 1
ATOM 8753 C C . ARG B 1 584 ? 8.528 -45.547 7.573 1.00 30.00 717 ARG B C 1
ATOM 8754 O O . ARG B 1 584 ? 8.031 -46.428 8.276 1.00 30.00 717 ARG B O 1
ATOM 8756 N N . LYS B 1 585 ? 9.034 -44.430 8.082 1.00 30.00 718 LYS B N 1
ATOM 8757 C CA . LYS B 1 585 ? 9.046 -44.254 9.523 1.00 30.00 718 LYS B CA 1
ATOM 8758 C C . LYS B 1 585 ? 7.605 -44.369 10.005 1.00 30.00 718 LYS B C 1
ATOM 8759 O O . LYS B 1 585 ? 6.692 -43.768 9.445 1.00 30.00 718 LYS B O 1
ATOM 8761 N N . ALA B 1 586 ? 7.427 -45.156 11.058 1.00 30.00 719 ALA B N 1
ATOM 8762 C CA . ALA B 1 586 ? 6.122 -45.376 11.667 1.00 30.00 719 ALA B CA 1
ATOM 8763 C C . ALA B 1 586 ? 6.080 -46.697 12.428 1.00 30.00 719 ALA B C 1
ATOM 8764 O O . ALA B 1 586 ? 6.637 -46.815 13.520 1.00 30.00 719 ALA B O 1
ATOM 8766 N N . UNK B 1 618 ? 8.959 -41.750 18.166 1.00 30.00 752 UNK B N 1
ATOM 8767 C CA . UNK B 1 618 ? 9.668 -40.664 18.853 1.00 30.00 752 UNK B CA 1
ATOM 8768 C C . UNK B 1 618 ? 9.755 -39.399 17.986 1.00 30.00 752 UNK B C 1
ATOM 8769 O O . UNK B 1 618 ? 10.166 -39.457 16.826 1.00 30.00 752 UNK B O 1
ATOM 8771 N N . UNK B 1 619 ? 9.348 -38.272 18.572 1.00 30.00 753 UNK B N 1
ATOM 8772 C CA . UNK B 1 619 ? 9.520 -36.926 18.040 1.00 30.00 753 UNK B CA 1
ATOM 8773 C C . UNK B 1 619 ? 10.023 -36.205 19.296 1.00 30.00 753 UNK B C 1
ATOM 8774 O O . UNK B 1 619 ? 9.788 -36.666 20.412 1.00 30.00 753 UNK B O 1
ATOM 8776 N N . UNK B 1 620 ? 10.953 -35.294 19.050 1.00 30.00 754 UNK B N 1
ATOM 8777 C CA . UNK B 1 620 ? 11.510 -34.416 20.049 1.00 30.00 754 UNK B CA 1
ATOM 8778 C C . UNK B 1 620 ? 12.137 -33.303 19.253 1.00 30.00 754 UNK B C 1
ATOM 8779 O O . UNK B 1 620 ? 12.517 -33.507 18.104 1.00 30.00 754 UNK B O 1
ATOM 8780 N N . UNK B 1 621 ? 12.280 -32.136 19.854 1.00 30.00 755 UNK B N 1
ATOM 8781 C CA . UNK B 1 621 ? 12.899 -31.028 19.161 1.00 30.00 755 UNK B CA 1
ATOM 8782 C C . UNK B 1 621 ? 14.075 -30.546 19.972 1.00 30.00 755 UNK B C 1
ATOM 8783 O O . UNK B 1 621 ? 13.939 -30.287 21.164 1.00 30.00 755 UNK B O 1
ATOM 8785 N N . UNK B 1 622 ? 15.231 -30.402 19.338 1.00 30.00 756 UNK B N 1
ATOM 8786 C CA . UNK B 1 622 ? 16.362 -29.840 20.047 1.00 30.00 756 UNK B CA 1
ATOM 8787 C C . UNK B 1 622 ? 15.941 -28.431 20.404 1.00 30.00 756 UNK B C 1
ATOM 8788 O O . UNK B 1 622 ? 15.405 -27.707 19.566 1.00 30.00 756 UNK B O 1
ATOM 8790 N N . UNK B 1 623 ? 16.169 -28.047 21.649 1.00 30.00 757 UNK B N 1
ATOM 8791 C CA . UNK B 1 623 ? 15.746 -26.738 22.112 1.00 30.00 757 UNK B CA 1
ATOM 8792 C C . UNK B 1 623 ? 16.815 -26.145 23.001 1.00 30.00 757 UNK B C 1
ATOM 8793 O O . UNK B 1 623 ? 17.590 -26.866 23.622 1.00 30.00 757 UNK B O 1
ATOM 8795 N N . UNK B 1 624 ? 16.852 -24.822 23.062 1.00 30.00 758 UNK B N 1
ATOM 8796 C CA . UNK B 1 624 ? 17.801 -24.151 23.929 1.00 30.00 758 UNK B CA 1
ATOM 8797 C C . UNK B 1 624 ? 17.505 -22.693 24.231 1.00 30.00 758 UNK B C 1
ATOM 8798 O O . UNK B 1 624 ? 18.206 -21.810 23.751 1.00 30.00 758 UNK B O 1
ATOM 8800 N N . UNK B 1 625 ? 16.476 -22.433 25.035 1.00 30.00 759 UNK B N 1
ATOM 8801 C CA . UNK B 1 625 ? 16.161 -21.069 25.424 1.00 30.00 759 UNK B CA 1
ATOM 8802 C C . UNK B 1 625 ? 16.149 -20.835 26.924 1.00 30.00 759 UNK B C 1
ATOM 8803 O O . UNK B 1 625 ? 15.465 -21.544 27.662 1.00 30.00 759 UNK B O 1
ATOM 8804 N N . UNK B 1 626 ? 16.907 -19.838 27.372 1.00 30.00 760 UNK B N 1
ATOM 8805 C CA . UNK B 1 626 ? 16.952 -19.453 28.783 1.00 30.00 760 UNK B CA 1
ATOM 8806 C C . UNK B 1 626 ? 16.629 -17.976 29.006 1.00 30.00 760 UNK B C 1
ATOM 8807 O O . UNK B 1 626 ? 17.227 -17.106 28.382 1.00 30.00 760 UNK B O 1
ATOM 8809 N N . UNK B 1 627 ? 15.706 -17.689 29.926 1.00 30.00 761 UNK B N 1
ATOM 8810 C CA . UNK B 1 627 ? 14.931 -18.714 30.626 1.00 30.00 761 UNK B CA 1
ATOM 8811 C C . UNK B 1 627 ? 15.768 -19.525 31.612 1.00 30.00 761 UNK B C 1
ATOM 8812 O O . UNK B 1 627 ? 15.349 -20.590 32.064 1.00 30.00 761 UNK B O 1
ATOM 8814 N N . UNK B 1 628 ? 16.948 -19.015 31.948 1.00 30.00 762 UNK B N 1
ATOM 8815 C CA . UNK B 1 628 ? 17.839 -19.694 32.882 1.00 30.00 762 UNK B CA 1
ATOM 8816 C C . UNK B 1 628 ? 19.069 -18.848 33.195 1.00 30.00 762 UNK B C 1
ATOM 8817 O O . UNK B 1 628 ? 19.370 -18.582 34.361 1.00 30.00 762 UNK B O 1
ATOM 8819 N N . LEU C 1 1 ? 25.326 -59.560 46.418 1.00 38.59 111 LEU E N 1
ATOM 8820 C CA . LEU C 1 1 ? 25.678 -59.309 44.979 1.00 38.96 111 LEU E CA 1
ATOM 8821 C C . LEU C 1 1 ? 24.933 -58.125 44.338 1.00 39.03 111 LEU E C 1
ATOM 8822 O O . LEU C 1 1 ? 23.818 -57.781 44.752 1.00 38.95 111 LEU E O 1
ATOM 8827 N N . TYR C 1 2 ? 25.566 -57.523 43.320 1.00 39.14 112 TYR E N 1
ATOM 8828 C CA . TYR C 1 2 ? 25.062 -56.334 42.615 1.00 39.10 112 TYR E CA 1
ATOM 8829 C C . TYR C 1 2 ? 25.334 -56.413 41.106 1.00 39.27 112 TYR E C 1
ATOM 8830 O O . TYR C 1 2 ? 26.482 -56.611 40.696 1.00 39.37 112 TYR E O 1
ATOM 8839 N N . ASP C 1 3 ? 24.288 -56.269 40.289 1.00 39.39 113 ASP E N 1
ATOM 8840 C CA . ASP C 1 3 ? 24.472 -56.012 38.848 1.00 39.57 113 ASP E CA 1
ATOM 8841 C C . ASP C 1 3 ? 24.232 -54.531 38.551 1.00 39.87 113 ASP E C 1
ATOM 8842 O O . ASP C 1 3 ? 23.843 -53.779 39.447 1.00 40.20 113 ASP E O 1
ATOM 8847 N N . ARG C 1 4 ? 24.475 -54.112 37.314 1.00 39.93 114 ARG E N 1
ATOM 8848 C CA . ARG C 1 4 ? 24.253 -52.719 36.954 1.00 40.15 114 ARG E CA 1
ATOM 8849 C C . ARG C 1 4 ? 22.826 -52.274 37.331 1.00 40.23 114 ARG E C 1
ATOM 8850 O O . ARG C 1 4 ? 22.639 -51.227 37.960 1.00 40.53 114 ARG E O 1
ATOM 8858 N N . ARG C 1 5 ? 21.842 -53.102 36.967 1.00 40.14 115 ARG E N 1
ATOM 8859 C CA . ARG C 1 5 ? 20.414 -52.823 37.167 1.00 40.07 115 ARG E CA 1
ATOM 8860 C C . ARG C 1 5 ? 20.053 -52.563 38.635 1.00 39.81 115 ARG E C 1
ATOM 8861 O O . ARG C 1 5 ? 19.322 -51.615 38.943 1.00 39.80 115 ARG E O 1
ATOM 8869 N N . SER C 1 6 ? 20.585 -53.404 39.516 1.00 39.58 116 SER E N 1
ATOM 8870 C CA . SER C 1 6 ? 20.349 -53.340 40.955 1.00 39.08 116 SER E CA 1
ATOM 8871 C C . SER C 1 6 ? 20.660 -51.960 41.541 1.00 38.85 116 SER E C 1
ATOM 8872 O O . SER C 1 6 ? 19.842 -51.388 42.264 1.00 38.96 116 SER E O 1
ATOM 8875 N N . ILE C 1 7 ? 21.835 -51.428 41.214 1.00 38.38 117 ILE E N 1
ATOM 8876 C CA . ILE C 1 7 ? 22.282 -50.136 41.736 1.00 38.11 117 ILE E CA 1
ATOM 8877 C C . ILE C 1 7 ? 21.506 -48.984 41.129 1.00 37.99 117 ILE E C 1
ATOM 8878 O O . ILE C 1 7 ? 21.133 -48.044 41.830 1.00 37.85 117 ILE E O 1
ATOM 8883 N N . PHE C 1 8 ? 21.277 -49.064 39.825 1.00 37.93 118 PHE E N 1
ATOM 8884 C CA . PHE C 1 8 ? 20.624 -47.995 39.085 1.00 38.10 118 PHE E CA 1
ATOM 8885 C C . PHE C 1 8 ? 19.215 -47.750 39.606 1.00 38.06 118 PHE E C 1
ATOM 8886 O O . PHE C 1 8 ? 18.754 -46.606 39.632 1.00 38.35 118 PHE E O 1
ATOM 8894 N N . ASP C 1 9 ? 18.554 -48.825 40.033 1.00 37.75 119 ASP E N 1
ATOM 8895 C CA . ASP C 1 9 ? 17.244 -48.749 40.674 1.00 37.56 119 ASP E CA 1
ATOM 8896 C C . ASP C 1 9 ? 17.322 -48.139 42.059 1.00 37.47 119 ASP E C 1
ATOM 8897 O O . ASP C 1 9 ? 16.459 -47.348 42.433 1.00 37.67 119 ASP E O 1
ATOM 8902 N N . ALA C 1 10 ? 18.339 -48.539 42.821 1.00 37.22 120 ALA E N 1
ATOM 8903 C CA . ALA C 1 10 ? 18.576 -48.013 44.156 1.00 37.08 120 ALA E CA 1
ATOM 8904 C C . ALA C 1 10 ? 18.735 -46.504 44.087 1.00 37.29 120 ALA E C 1
ATOM 8905 O O . ALA C 1 10 ? 18.104 -45.767 44.842 1.00 37.22 120 ALA E O 1
ATOM 8907 N N . VAL C 1 11 ? 19.570 -46.065 43.146 1.00 37.81 121 VAL E N 1
ATOM 8908 C CA . VAL C 1 11 ? 19.873 -44.650 42.896 1.00 38.20 121 VAL E CA 1
ATOM 8909 C C . VAL C 1 11 ? 18.616 -43.850 42.533 1.00 38.75 121 VAL E C 1
ATOM 8910 O O . VAL C 1 11 ? 18.419 -42.732 43.006 1.00 38.65 121 VAL E O 1
ATOM 8914 N N . ALA C 1 12 ? 17.773 -44.455 41.701 1.00 39.52 122 ALA E N 1
ATOM 8915 C CA . ALA C 1 12 ? 16.549 -43.836 41.209 1.00 40.17 122 ALA E CA 1
ATOM 8916 C C . ALA C 1 12 ? 15.664 -43.325 42.346 1.00 40.51 122 ALA E C 1
ATOM 8917 O O . ALA C 1 12 ? 14.986 -42.306 42.209 1.00 41.04 122 ALA E O 1
ATOM 8919 N N . GLN C 1 13 ? 15.682 -44.024 43.469 1.00 40.68 123 GLN E N 1
ATOM 8920 C CA . GLN C 1 13 ? 14.827 -43.640 44.587 1.00 40.83 123 GLN E CA 1
ATOM 8921 C C . GLN C 1 13 ? 15.558 -43.113 45.822 1.00 40.67 123 GLN E C 1
ATOM 8922 O O . GLN C 1 13 ? 14.972 -43.044 46.906 1.00 40.24 123 GLN E O 1
ATOM 8928 N N . SER C 1 14 ? 16.824 -42.730 45.624 1.00 40.54 124 SER E N 1
ATOM 8929 C CA . SER C 1 14 ? 17.678 -42.170 46.680 1.00 40.46 124 SER E CA 1
ATOM 8930 C C . SER C 1 14 ? 17.803 -43.053 47.922 1.00 40.46 124 SER E C 1
ATOM 8931 O O . SER C 1 14 ? 17.704 -42.582 49.064 1.00 40.55 124 SER E O 1
ATOM 8934 N N . ASN C 1 15 ? 18.004 -44.343 47.672 1.00 40.34 125 ASN E N 1
ATOM 8935 C CA . ASN C 1 15 ? 18.093 -45.362 48.710 1.00 40.00 125 ASN E CA 1
ATOM 8936 C C . ASN C 1 15 ? 19.534 -45.644 49.129 1.00 39.97 125 ASN E C 1
ATOM 8937 O O . ASN C 1 15 ? 20.306 -46.253 48.380 1.00 39.73 125 ASN E O 1
ATOM 8942 N N . CYS C 1 16 ? 19.915 -45.174 50.315 1.00 40.02 126 CYS E N 1
ATOM 8943 C CA . CYS C 1 16 ? 21.273 -45.385 50.817 1.00 40.19 126 CYS E CA 1
ATOM 8944 C C . CYS C 1 16 ? 21.439 -46.690 51.591 1.00 40.19 126 CYS E C 1
ATOM 8945 O O . CYS C 1 16 ? 22.536 -47.026 52.040 1.00 40.35 126 CYS E O 1
ATOM 8948 N N . GLN C 1 17 ? 20.344 -47.433 51.736 1.00 39.96 127 GLN E N 1
ATOM 8949 C CA . GLN C 1 17 ? 20.376 -48.707 52.411 1.00 39.86 127 GLN E CA 1
ATOM 8950 C C . GLN C 1 17 ? 20.712 -49.870 51.483 1.00 39.70 127 GLN E C 1
ATOM 8951 O O . GLN C 1 17 ? 21.604 -50.657 51.792 1.00 39.89 127 GLN E O 1
ATOM 8957 N N . GLU C 1 18 ? 19.998 -50.001 50.364 1.00 39.36 128 GLU E N 1
ATOM 8958 C CA . GLU C 1 18 ? 20.264 -51.119 49.451 1.00 38.87 128 GLU E CA 1
ATOM 8959 C C . GLU C 1 18 ? 21.726 -51.129 48.997 1.00 38.40 128 GLU E C 1
ATOM 8960 O O . GLU C 1 18 ? 22.199 -52.095 48.397 1.00 38.38 128 GLU E O 1
ATOM 8966 N N . LEU C 1 19 ? 22.436 -50.050 49.329 1.00 37.82 129 LEU E N 1
ATOM 8967 C CA . LEU C 1 19 ? 23.857 -49.903 49.034 1.00 37.32 129 LEU E CA 1
ATOM 8968 C C . LEU C 1 19 ? 24.708 -50.016 50.316 1.00 37.27 129 LEU E C 1
ATOM 8969 O O . LEU C 1 19 ? 25.891 -49.650 50.323 1.00 37.02 129 LEU E O 1
ATOM 8974 N N . GLU C 1 20 ? 24.101 -50.523 51.385 1.00 37.17 130 GLU E N 1
ATOM 8975 C CA . GLU C 1 20 ? 24.853 -50.914 52.574 1.00 37.14 130 GLU E CA 1
ATOM 8976 C C . GLU C 1 20 ? 25.878 -51.996 52.251 1.00 37.12 130 GLU E C 1
ATOM 8977 O O . GLU C 1 20 ? 27.047 -51.889 52.621 1.00 36.99 130 GLU E O 1
ATOM 8983 N N . SER C 1 21 ? 25.431 -53.034 51.555 1.00 37.17 131 SER E N 1
ATOM 8984 C CA . SER C 1 21 ? 26.276 -54.170 51.234 1.00 37.31 131 SER E CA 1
ATOM 8985 C C . SER C 1 21 ? 27.110 -53.932 49.964 1.00 37.35 131 SER E C 1
ATOM 8986 O O . SER C 1 21 ? 27.720 -54.860 49.426 1.00 37.49 131 SER E O 1
ATOM 8989 N N . LEU C 1 22 ? 27.166 -52.684 49.508 1.00 37.54 132 LEU E N 1
ATOM 8990 C CA . LEU C 1 22 ? 27.823 -52.362 48.242 1.00 37.75 132 LEU E CA 1
ATOM 8991 C C . LEU C 1 22 ? 29.336 -52.452 48.312 1.00 37.89 132 LEU E C 1
ATOM 8992 O O . LEU C 1 22 ? 29.939 -53.313 47.672 1.00 37.85 132 LEU E O 1
ATOM 8997 N N . LEU C 1 23 ? 29.940 -51.552 49.078 1.00 38.23 133 LEU E N 1
ATOM 8998 C CA . LEU C 1 23 ? 31.389 -51.540 49.256 1.00 38.63 133 LEU E CA 1
ATOM 8999 C C . LEU C 1 23 ? 31.972 -52.955 49.443 1.00 38.59 133 LEU E C 1
ATOM 9000 O O . LEU C 1 23 ? 32.854 -53.359 48.680 1.00 38.79 133 LEU E O 1
ATOM 9005 N N . PRO C 1 24 ? 31.458 -53.723 50.431 1.00 38.39 134 PRO E N 1
ATOM 9006 C CA . PRO C 1 24 ? 32.043 -55.046 50.642 1.00 38.39 134 PRO E CA 1
ATOM 9007 C C . PRO C 1 24 ? 31.908 -56.020 49.464 1.00 38.38 134 PRO E C 1
ATOM 9008 O O . PRO C 1 24 ? 32.678 -56.979 49.401 1.00 38.58 134 PRO E O 1
ATOM 9012 N N . PHE C 1 25 ? 30.968 -55.782 48.544 1.00 38.22 135 PHE E N 1
ATOM 9013 C CA . PHE C 1 25 ? 30.789 -56.679 47.383 1.00 38.15 135 PHE E CA 1
ATOM 9014 C C . PHE C 1 25 ? 31.963 -56.655 46.401 1.00 38.22 135 PHE E C 1
ATOM 9015 O O . PHE C 1 25 ? 32.500 -57.706 46.042 1.00 38.24 135 PHE E O 1
ATOM 9023 N N . LEU C 1 26 ? 32.347 -55.464 45.954 1.00 38.28 136 LEU E N 1
ATOM 9024 C CA . LEU C 1 26 ? 33.445 -55.342 44.994 1.00 38.37 136 LEU E CA 1
ATOM 9025 C C . LEU C 1 26 ? 34.786 -55.281 45.706 1.00 38.58 136 LEU E C 1
ATOM 9026 O O . LEU C 1 26 ? 35.796 -54.864 45.135 1.00 38.71 136 LEU E O 1
ATOM 9031 N N . GLN C 1 27 ? 34.772 -55.698 46.968 1.00 38.63 137 GLN E N 1
ATOM 9032 C CA . GLN C 1 27 ? 35.973 -55.933 47.729 1.00 38.64 137 GLN E CA 1
ATOM 9033 C C . GLN C 1 27 ? 36.298 -57.403 47.555 1.00 39.00 137 GLN E C 1
ATOM 9034 O O . GLN C 1 27 ? 37.462 -57.770 47.395 1.00 39.16 137 GLN E O 1
ATOM 9040 N N . ARG C 1 28 ? 35.254 -58.231 47.579 1.00 39.25 138 ARG E N 1
ATOM 9041 C CA . ARG C 1 28 ? 35.374 -59.685 47.412 1.00 39.39 138 ARG E CA 1
ATOM 9042 C C . ARG C 1 28 ? 35.723 -59.993 45.961 1.00 39.31 138 ARG E C 1
ATOM 9043 O O . ARG C 1 28 ? 36.750 -60.621 45.678 1.00 39.50 138 ARG E O 1
ATOM 9051 N N . SER C 1 29 ? 34.864 -59.532 45.055 1.00 39.07 139 SER E N 1
ATOM 9052 C CA . SER C 1 29 ? 35.027 -59.743 43.627 1.00 38.76 139 SER E CA 1
ATOM 9053 C C . SER C 1 29 ? 36.069 -58.802 43.042 1.00 38.54 139 SER E C 1
ATOM 9054 O O . SER C 1 29 ? 36.442 -58.925 41.873 1.00 38.28 139 SER E O 1
ATOM 9057 N N . LYS C 1 30 ? 36.541 -57.864 43.872 1.00 38.44 140 LYS E N 1
ATOM 9058 C CA . LYS C 1 30 ? 37.484 -56.818 43.455 1.00 38.58 140 LYS E CA 1
ATOM 9059 C C . LYS C 1 30 ? 37.014 -56.122 42.184 1.00 38.66 140 LYS E C 1
ATOM 9060 O O . LYS C 1 30 ? 37.830 -55.606 41.418 1.00 38.76 140 LYS E O 1
ATOM 9066 N N . LYS C 1 31 ? 35.697 -56.118 41.964 1.00 38.72 141 LYS E N 1
ATOM 9067 C CA . LYS C 1 31 ? 35.101 -55.405 40.841 1.00 38.73 141 LYS E CA 1
ATOM 9068 C C . LYS C 1 31 ? 35.187 -53.896 41.099 1.00 39.11 141 LYS E C 1
ATOM 9069 O O . LYS C 1 31 ? 35.315 -53.472 42.253 1.00 39.13 141 LYS E O 1
ATOM 9075 N N . ARG C 1 32 ? 35.163 -53.089 40.045 1.00 39.34 142 ARG E N 1
ATOM 9076 C CA . ARG C 1 32 ? 35.250 -51.636 40.216 1.00 39.69 142 ARG E CA 1
ATOM 9077 C C . ARG C 1 32 ? 33.992 -50.948 39.761 1.00 39.38 142 ARG E C 1
ATOM 9078 O O . ARG C 1 32 ? 33.408 -51.317 38.743 1.00 39.44 142 ARG E O 1
ATOM 9086 N N . LEU C 1 33 ? 33.599 -49.918 40.501 1.00 38.96 143 LEU E N 1
ATOM 9087 C CA . LEU C 1 33 ? 32.400 -49.166 40.190 1.00 38.73 143 LEU E CA 1
ATOM 9088 C C . LEU C 1 33 ? 32.474 -48.598 38.771 1.00 38.69 143 LEU E C 1
ATOM 9089 O O . LEU C 1 33 ? 31.478 -48.120 38.219 1.00 38.54 143 LEU E O 1
ATOM 9094 N N . THR C 1 34 ? 33.670 -48.695 38.191 1.00 38.76 144 THR E N 1
ATOM 9095 C CA . THR C 1 34 ? 34.011 -48.108 36.893 1.00 38.85 144 THR E CA 1
ATOM 9096 C C . THR C 1 34 ? 34.134 -49.158 35.785 1.00 39.09 144 THR E C 1
ATOM 9097 O O . THR C 1 34 ? 34.372 -48.810 34.614 1.00 39.27 144 THR E O 1
ATOM 9101 N N . ASP C 1 35 ? 33.990 -50.436 36.148 1.00 38.98 145 ASP E N 1
ATOM 9102 C CA . ASP C 1 35 ? 34.090 -51.520 35.175 1.00 38.85 145 ASP E CA 1
ATOM 9103 C C . ASP C 1 35 ? 33.139 -51.311 34.005 1.00 39.08 145 ASP E C 1
ATOM 9104 O O . ASP C 1 35 ? 32.072 -50.706 34.150 1.00 39.05 145 ASP E O 1
ATOM 9109 N N . SER C 1 36 ? 33.557 -51.802 32.840 1.00 39.39 146 SER E N 1
ATOM 9110 C CA . SER C 1 36 ? 32.717 -51.851 31.645 1.00 39.67 146 SER E CA 1
ATOM 9111 C C . SER C 1 36 ? 31.253 -52.198 31.980 1.00 39.67 146 SER E C 1
ATOM 9112 O O . SER C 1 36 ? 30.315 -51.554 31.491 1.00 39.33 146 SER E O 1
ATOM 9115 N N . GLU C 1 37 ? 31.091 -53.201 32.850 1.00 39.87 147 GLU E N 1
ATOM 9116 C CA . GLU C 1 37 ? 29.797 -53.800 33.193 1.00 39.89 147 GLU E CA 1
ATOM 9117 C C . GLU C 1 37 ? 28.887 -52.890 34.030 1.00 39.69 147 GLU E C 1
ATOM 9118 O O . GLU C 1 37 ? 27.690 -53.159 34.168 1.00 39.61 147 GLU E O 1
ATOM 9124 N N . PHE C 1 38 ? 29.463 -51.841 34.610 1.00 39.45 148 PHE E N 1
ATOM 9125 C CA . PHE C 1 38 ? 28.706 -50.955 35.484 1.00 39.46 148 PHE E CA 1
ATOM 9126 C C . PHE C 1 38 ? 28.341 -49.645 34.794 1.00 39.33 148 PHE E C 1
ATOM 9127 O O . PHE C 1 38 ? 27.966 -48.661 35.443 1.00 39.46 148 PHE E O 1
ATOM 9135 N N . LYS C 1 39 ? 28.462 -49.647 33.468 1.00 39.00 149 LYS E N 1
ATOM 9136 C CA . LYS C 1 39 ? 28.083 -48.516 32.638 1.00 38.75 149 LYS E CA 1
ATOM 9137 C C . LYS C 1 39 ? 27.096 -48.994 31.569 1.00 38.43 149 LYS E C 1
ATOM 9138 O O . LYS C 1 39 ? 27.156 -50.162 31.157 1.00 38.02 149 LYS E O 1
ATOM 9144 N N . ASP C 1 40 ? 26.188 -48.110 31.141 1.00 38.04 150 ASP E N 1
ATOM 9145 C CA . ASP C 1 40 ? 25.345 -48.421 29.988 1.00 37.79 150 ASP E CA 1
ATOM 9146 C C . ASP C 1 40 ? 26.236 -48.533 28.745 1.00 37.52 150 ASP E C 1
ATOM 9147 O O . ASP C 1 40 ? 26.920 -47.568 28.387 1.00 37.31 150 ASP E O 1
ATOM 9152 N N . PRO C 1 41 ? 26.239 -49.726 28.106 1.00 37.24 151 PRO E N 1
ATOM 9153 C CA . PRO C 1 41 ? 27.118 -50.046 26.983 1.00 36.93 151 PRO E CA 1
ATOM 9154 C C . PRO C 1 41 ? 27.006 -49.164 25.729 1.00 36.66 151 PRO E C 1
ATOM 9155 O O . PRO C 1 41 ? 27.744 -49.396 24.778 1.00 36.96 151 PRO E O 1
ATOM 9159 N N . GLU C 1 42 ? 26.120 -48.171 25.712 1.00 36.02 152 GLU E N 1
ATOM 9160 C CA . GLU C 1 42 ? 25.954 -47.364 24.503 1.00 35.59 152 GLU E CA 1
ATOM 9161 C C . GLU C 1 42 ? 26.034 -45.880 24.760 1.00 35.14 152 GLU E C 1
ATOM 9162 O O . GLU C 1 42 ? 26.161 -45.094 23.818 1.00 35.02 152 GLU E O 1
ATOM 9168 N N . THR C 1 43 ? 25.944 -45.509 26.034 1.00 34.80 153 THR E N 1
ATOM 9169 C CA . THR C 1 43 ? 26.037 -44.111 26.445 1.00 34.40 153 THR E CA 1
ATOM 9170 C C . THR C 1 43 ? 27.221 -43.876 27.363 1.00 34.46 153 THR E C 1
ATOM 9171 O O . THR C 1 43 ? 27.803 -42.802 27.365 1.00 34.63 153 THR E O 1
ATOM 9175 N N . GLY C 1 44 ? 27.575 -44.885 28.149 1.00 34.74 154 GLY E N 1
ATOM 9176 C CA . GLY C 1 44 ? 28.688 -44.762 29.083 1.00 34.90 154 GLY E CA 1
ATOM 9177 C C . GLY C 1 44 ? 28.276 -44.164 30.414 1.00 34.97 154 GLY E C 1
ATOM 9178 O O . GLY C 1 44 ? 29.120 -43.729 31.189 1.00 35.23 154 GLY E O 1
ATOM 9179 N N . LYS C 1 45 ? 26.970 -44.141 30.673 1.00 34.94 155 LYS E N 1
ATOM 9180 C CA . LYS C 1 45 ? 26.413 -43.630 31.916 1.00 34.79 155 LYS E CA 1
ATOM 9181 C C . LYS C 1 45 ? 26.811 -44.534 33.081 1.00 34.96 155 LYS E C 1
ATOM 9182 O O . LYS C 1 45 ? 26.834 -45.766 32.952 1.00 35.13 155 LYS E O 1
ATOM 9188 N N . THR C 1 46 ? 27.134 -43.907 34.207 1.00 35.06 156 THR E N 1
ATOM 9189 C CA . THR C 1 46 ? 27.502 -44.604 35.438 1.00 34.96 156 THR E CA 1
ATOM 9190 C C . THR C 1 46 ? 26.423 -44.338 36.466 1.00 35.02 156 THR E C 1
ATOM 9191 O O . THR C 1 46 ? 25.532 -43.513 36.241 1.00 35.10 156 THR E O 1
ATOM 9195 N N . CYS C 1 47 ? 26.503 -45.018 37.603 1.00 35.09 157 CYS E N 1
ATOM 9196 C CA . CYS C 1 47 ? 25.515 -44.820 38.659 1.00 35.66 157 CYS E CA 1
ATOM 9197 C C . CYS C 1 47 ? 25.496 -43.374 39.152 1.00 35.90 157 CYS E C 1
ATOM 9198 O O . CYS C 1 47 ? 24.424 -42.796 39.365 1.00 36.18 157 CYS E O 1
ATOM 9201 N N . LEU C 1 48 ? 26.679 -42.797 39.327 1.00 36.12 158 LEU E N 1
ATOM 9202 C CA . LEU C 1 48 ? 26.795 -41.390 39.696 1.00 36.17 158 LEU E CA 1
ATOM 9203 C C . LEU C 1 48 ? 26.041 -40.498 38.715 1.00 36.66 158 LEU E C 1
ATOM 9204 O O . LEU C 1 48 ? 25.374 -39.545 39.114 1.00 36.92 158 LEU E O 1
ATOM 9209 N N . LEU C 1 49 ? 26.157 -40.815 37.430 1.00 36.62 159 LEU E N 1
ATOM 9210 C CA . LEU C 1 49 ? 25.461 -40.073 36.397 1.00 36.33 159 LEU E CA 1
ATOM 9211 C C . LEU C 1 49 ? 23.942 -40.324 36.429 1.00 36.42 159 LEU E C 1
ATOM 9212 O O . LEU C 1 49 ? 23.164 -39.362 36.332 1.00 36.36 159 LEU E O 1
ATOM 9217 N N . LYS C 1 50 ? 23.515 -41.582 36.612 1.00 36.13 160 LYS E N 1
ATOM 9218 C CA . LYS C 1 50 ? 22.092 -41.885 36.863 1.00 35.98 160 LYS E CA 1
ATOM 9219 C C . LYS C 1 50 ? 21.581 -41.051 38.049 1.00 35.96 160 LYS E C 1
ATOM 9220 O O . LYS C 1 50 ? 20.496 -40.453 37.980 1.00 36.14 160 LYS E O 1
ATOM 9226 N N . ALA C 1 51 ? 22.389 -41.001 39.116 1.00 35.51 161 ALA E N 1
ATOM 9227 C CA . ALA C 1 51 ? 22.083 -40.212 40.299 1.00 34.75 161 ALA E CA 1
ATOM 9228 C C . ALA C 1 51 ? 21.955 -38.762 39.922 1.00 34.59 161 ALA E C 1
ATOM 9229 O O . ALA C 1 51 ? 21.123 -38.073 40.478 1.00 34.45 161 ALA E O 1
ATOM 9231 N N . MET C 1 52 ? 22.766 -38.310 38.970 1.00 34.65 162 MET E N 1
ATOM 9232 C CA . MET C 1 52 ? 22.747 -36.903 38.560 1.00 35.39 162 MET E CA 1
ATOM 9233 C C . MET C 1 52 ? 21.443 -36.550 37.819 1.00 35.59 162 MET E C 1
ATOM 9234 O O . MET C 1 52 ? 20.947 -35.408 37.867 1.00 35.17 162 MET E O 1
ATOM 9239 N N . LEU C 1 53 ? 20.879 -37.546 37.149 1.00 36.12 163 LEU E N 1
ATOM 9240 C CA . LEU C 1 53 ? 19.611 -37.385 36.438 1.00 36.33 163 LEU E CA 1
ATOM 9241 C C . LEU C 1 53 ? 18.418 -37.559 37.396 1.00 36.44 163 LEU E C 1
ATOM 9242 O O . LEU C 1 53 ? 17.393 -36.851 37.312 1.00 36.08 163 LEU E O 1
ATOM 9247 N N . ASN C 1 54 ? 18.592 -38.470 38.343 1.00 36.57 164 ASN E N 1
ATOM 9248 C CA . ASN C 1 54 ? 17.565 -38.745 39.315 1.00 36.87 164 ASN E CA 1
ATOM 9249 C C . ASN C 1 54 ? 17.730 -37.887 40.561 1.00 37.10 164 ASN E C 1
ATOM 9250 O O . ASN C 1 54 ? 17.958 -38.381 41.668 1.00 37.34 164 ASN E O 1
ATOM 9255 N N . LEU C 1 55 ? 17.624 -36.584 40.355 1.00 37.40 165 LEU E N 1
ATOM 9256 C CA . LEU C 1 55 ? 17.581 -35.639 41.450 1.00 37.89 165 LEU E CA 1
ATOM 9257 C C . LEU C 1 55 ? 16.165 -35.481 41.982 1.00 38.56 165 LEU E C 1
ATOM 9258 O O . LEU C 1 55 ? 15.201 -35.478 41.221 1.00 38.82 165 LEU E O 1
ATOM 9263 N N . HIS C 1 56 ? 16.053 -35.360 43.299 1.00 39.17 166 HIS E N 1
ATOM 9264 C CA . HIS C 1 56 ? 14.822 -34.927 43.938 1.00 39.93 166 HIS E CA 1
ATOM 9265 C C . HIS C 1 56 ? 15.194 -33.731 44.820 1.00 39.77 166 HIS E C 1
ATOM 9266 O O . HIS C 1 56 ? 16.067 -33.842 45.693 1.00 39.48 166 HIS E O 1
ATOM 9273 N N . ASN C 1 57 ? 14.560 -32.585 44.570 1.00 39.93 167 ASN E N 1
ATOM 9274 C CA . ASN C 1 57 ? 14.933 -31.308 45.214 1.00 40.26 167 ASN E CA 1
ATOM 9275 C C . ASN C 1 57 ? 16.432 -30.929 45.138 1.00 40.12 167 ASN E C 1
ATOM 9276 O O . ASN C 1 57 ? 17.028 -30.479 46.125 1.00 39.94 167 ASN E O 1
ATOM 9281 N N . GLY C 1 58 ? 17.014 -31.100 43.954 1.00 40.09 168 GLY E N 1
ATOM 9282 C CA . GLY C 1 58 ? 18.438 -30.894 43.737 1.00 40.56 168 GLY E CA 1
ATOM 9283 C C . GLY C 1 58 ? 19.338 -31.660 44.688 1.00 40.77 168 GLY E C 1
ATOM 9284 O O . GLY C 1 58 ? 20.438 -31.203 44.997 1.00 41.08 168 GLY E O 1
ATOM 9285 N N . GLN C 1 59 ? 18.866 -32.827 45.142 1.00 41.30 169 GLN E N 1
ATOM 9286 C CA . GLN C 1 59 ? 19.528 -33.639 46.180 1.00 41.41 169 GLN E CA 1
ATOM 9287 C C . GLN C 1 59 ? 19.522 -35.137 45.897 1.00 41.42 169 GLN E C 1
ATOM 9288 O O . GLN C 1 59 ? 18.577 -35.688 45.330 1.00 40.95 169 GLN E O 1
ATOM 9294 N N . ASN C 1 60 ? 20.614 -35.773 46.315 1.00 41.86 170 ASN E N 1
ATOM 9295 C CA . ASN C 1 60 ? 20.798 -37.211 46.258 1.00 41.99 170 ASN E CA 1
ATOM 9296 C C . ASN C 1 60 ? 22.072 -37.528 47.033 1.00 42.39 170 ASN E C 1
ATOM 9297 O O . ASN C 1 60 ? 23.141 -36.963 46.785 1.00 42.37 170 ASN E O 1
ATOM 9302 N N . ASP C 1 61 ? 21.941 -38.400 48.024 1.00 42.77 171 ASP E N 1
ATOM 9303 C CA . ASP C 1 61 ? 23.080 -38.758 48.869 1.00 42.88 171 ASP E CA 1
ATOM 9304 C C . ASP C 1 61 ? 23.575 -40.154 48.504 1.00 42.46 171 ASP E C 1
ATOM 9305 O O . ASP C 1 61 ? 24.539 -40.668 49.095 1.00 42.86 171 ASP E O 1
ATOM 9310 N N . THR C 1 62 ? 22.909 -40.754 47.523 1.00 41.40 172 THR E N 1
ATOM 9311 C CA . THR C 1 62 ? 23.478 -41.889 46.826 1.00 40.37 172 THR E CA 1
ATOM 9312 C C . THR C 1 62 ? 24.787 -41.432 46.189 1.00 39.69 172 THR E C 1
ATOM 9313 O O . THR C 1 62 ? 25.747 -42.197 46.113 1.00 39.48 172 THR E O 1
ATOM 9317 N N . ILE C 1 63 ? 24.822 -40.163 45.775 1.00 38.95 173 ILE E N 1
ATOM 9318 C CA . ILE C 1 63 ? 26.035 -39.527 45.265 1.00 38.33 173 ILE E CA 1
ATOM 9319 C C . ILE C 1 63 ? 27.144 -39.587 46.303 1.00 38.15 173 ILE E C 1
ATOM 9320 O O . ILE C 1 63 ? 28.174 -40.223 46.074 1.00 38.38 173 ILE E O 1
ATOM 9325 N N . ALA C 1 64 ? 26.916 -38.939 47.450 1.00 37.74 174 ALA E N 1
ATOM 9326 C CA . ALA C 1 64 ? 27.867 -38.931 48.567 1.00 37.19 174 ALA E CA 1
ATOM 9327 C C . ALA C 1 64 ? 28.370 -40.330 48.935 1.00 36.85 174 ALA E C 1
ATOM 9328 O O . ALA C 1 64 ? 29.565 -40.520 49.156 1.00 36.82 174 ALA E O 1
ATOM 9330 N N . LEU C 1 65 ? 27.464 -41.297 48.997 1.00 36.44 175 LEU E N 1
ATOM 9331 C CA . LEU C 1 65 ? 27.847 -42.684 49.248 1.00 36.17 175 LEU E CA 1
ATOM 9332 C C . LEU C 1 65 ? 28.597 -43.262 48.052 1.00 36.04 175 LEU E C 1
ATOM 9333 O O . LEU C 1 65 ? 29.590 -43.953 48.225 1.00 36.01 175 LEU E O 1
ATOM 9338 N N . LEU C 1 66 ? 28.120 -42.980 46.847 1.00 35.86 176 LEU E N 1
ATOM 9339 C CA . LEU C 1 66 ? 28.729 -43.555 45.657 1.00 35.77 176 LEU E CA 1
ATOM 9340 C C . LEU C 1 66 ? 30.172 -43.119 45.506 1.00 36.05 176 LEU E C 1
ATOM 9341 O O . LEU C 1 66 ? 31.053 -43.959 45.270 1.00 36.32 176 LEU E O 1
ATOM 9346 N N . LEU C 1 67 ? 30.414 -41.819 45.669 1.00 36.01 177 LEU E N 1
ATOM 9347 C CA . LEU C 1 67 ? 31.767 -41.268 45.674 1.00 35.94 177 LEU E CA 1
ATOM 9348 C C . LEU C 1 67 ? 32.621 -41.941 46.750 1.00 35.94 177 LEU E C 1
ATOM 9349 O O . LEU C 1 67 ? 33.702 -42.462 46.471 1.00 35.94 177 LEU E O 1
ATOM 9354 N N . ASP C 1 68 ? 32.116 -41.923 47.980 1.00 35.85 178 ASP E N 1
ATOM 9355 C CA . ASP C 1 68 ? 32.792 -42.522 49.130 1.00 35.71 178 ASP E CA 1
ATOM 9356 C C . ASP C 1 68 ? 33.316 -43.931 48.795 1.00 35.58 178 ASP E C 1
ATOM 9357 O O . ASP C 1 68 ? 34.469 -44.253 49.072 1.00 35.51 178 ASP E O 1
ATOM 9362 N N . VAL C 1 69 ? 32.465 -44.740 48.173 1.00 35.46 179 VAL E N 1
ATOM 9363 C CA . VAL C 1 69 ? 32.815 -46.093 47.755 1.00 35.16 179 VAL E CA 1
ATOM 9364 C C . VAL C 1 69 ? 33.956 -46.090 46.732 1.00 35.18 179 VAL E C 1
ATOM 9365 O O . VAL C 1 69 ? 34.789 -47.005 46.724 1.00 35.06 179 VAL E O 1
ATOM 9369 N N . ALA C 1 70 ? 33.989 -45.072 45.876 1.00 35.23 180 ALA E N 1
ATOM 9370 C CA . ALA C 1 70 ? 34.949 -45.040 44.777 1.00 35.31 180 ALA E CA 1
ATOM 9371 C C . ALA C 1 70 ? 36.358 -44.711 45.239 1.00 35.56 180 ALA E C 1
ATOM 9372 O O . ALA C 1 70 ? 37.313 -45.096 44.587 1.00 35.54 180 ALA E O 1
ATOM 9374 N N . ARG C 1 71 ? 36.471 -44.002 46.365 1.00 36.06 181 ARG E N 1
ATOM 9375 C CA . ARG C 1 71 ? 37.765 -43.645 46.964 1.00 36.48 181 ARG E CA 1
ATOM 9376 C C . ARG C 1 71 ? 38.335 -44.826 47.740 1.00 36.43 181 ARG E C 1
ATOM 9377 O O . ARG C 1 71 ? 39.531 -45.100 47.684 1.00 36.41 181 ARG E O 1
ATOM 9385 N N . LYS C 1 72 ? 37.460 -45.520 48.459 1.00 36.57 182 LYS E N 1
ATOM 9386 C CA . LYS C 1 72 ? 37.811 -46.733 49.189 1.00 36.73 182 LYS E CA 1
ATOM 9387 C C . LYS C 1 72 ? 38.423 -47.787 48.262 1.00 36.99 182 LYS E C 1
ATOM 9388 O O . LYS C 1 72 ? 39.234 -48.619 48.683 1.00 36.79 182 LYS E O 1
ATOM 9394 N N . THR C 1 73 ? 38.024 -47.743 46.994 1.00 37.47 183 THR E N 1
ATOM 9395 C CA . THR C 1 73 ? 38.733 -48.468 45.946 1.00 37.98 183 THR E CA 1
ATOM 9396 C C . THR C 1 73 ? 39.550 -47.516 45.075 1.00 38.46 183 THR E C 1
ATOM 9397 O O . THR C 1 73 ? 40.250 -47.945 44.161 1.00 38.34 183 THR E O 1
ATOM 9401 N N . ASP C 1 74 ? 39.452 -46.224 45.367 1.00 39.17 184 ASP E N 1
ATOM 9402 C CA . ASP C 1 74 ? 40.210 -45.213 44.632 1.00 39.96 184 ASP E CA 1
ATOM 9403 C C . ASP C 1 74 ? 39.911 -45.281 43.139 1.00 40.03 184 ASP E C 1
ATOM 9404 O O . ASP C 1 74 ? 40.736 -44.876 42.315 1.00 40.00 184 ASP E O 1
ATOM 9409 N N . SER C 1 75 ? 38.737 -45.792 42.799 1.00 40.19 185 SER E N 1
ATOM 9410 C CA . SER C 1 75 ? 38.182 -45.599 41.485 1.00 40.37 185 SER E CA 1
ATOM 9411 C C . SER C 1 75 ? 37.989 -44.102 41.373 1.00 40.21 185 SER E C 1
ATOM 9412 O O . SER C 1 75 ? 37.621 -43.594 40.316 1.00 40.14 185 SER E O 1
ATOM 9415 N N . LEU C 1 76 ? 38.270 -43.398 42.471 1.00 40.20 186 LEU E N 1
ATOM 9416 C CA . LEU C 1 76 ? 37.762 -42.046 42.689 1.00 40.37 186 LEU E CA 1
ATOM 9417 C C . LEU C 1 76 ? 37.848 -41.102 41.497 1.00 40.39 186 LEU E C 1
ATOM 9418 O O . LEU C 1 76 ? 36.815 -40.609 41.049 1.00 40.42 186 LEU E O 1
ATOM 9423 N N . LYS C 1 77 ? 39.045 -40.859 40.972 1.00 40.55 187 LYS E N 1
ATOM 9424 C CA . LYS C 1 77 ? 39.182 -39.836 39.927 1.00 40.80 187 LYS E CA 1
ATOM 9425 C C . LYS C 1 77 ? 38.451 -40.171 38.626 1.00 40.74 187 LYS E C 1
ATOM 9426 O O . LYS C 1 77 ? 37.679 -39.339 38.112 1.00 40.82 187 LYS E O 1
ATOM 9432 N N . GLN C 1 78 ? 38.668 -41.385 38.108 1.00 40.45 188 GLN E N 1
ATOM 9433 C CA . GLN C 1 78 ? 38.077 -41.779 36.820 1.00 40.16 188 GLN E CA 1
ATOM 9434 C C . GLN C 1 78 ? 36.583 -42.020 36.945 1.00 39.54 188 GLN E C 1
ATOM 9435 O O . GLN C 1 78 ? 35.871 -42.041 35.950 1.00 39.50 188 GLN E O 1
ATOM 9441 N N . PHE C 1 79 ? 36.122 -42.183 38.182 1.00 38.99 189 PHE E N 1
ATOM 9442 C CA . PHE C 1 79 ? 34.707 -42.362 38.458 1.00 38.81 189 PHE E CA 1
ATOM 9443 C C . PHE C 1 79 ? 33.961 -41.043 38.312 1.00 38.59 189 PHE E C 1
ATOM 9444 O O . PHE C 1 79 ? 33.006 -40.936 37.537 1.00 38.55 189 PHE E O 1
ATOM 9452 N N . VAL C 1 80 ? 34.417 -40.038 39.054 1.00 38.37 190 VAL E N 1
ATOM 9453 C CA . VAL C 1 80 ? 33.856 -38.687 39.014 1.00 37.89 190 VAL E CA 1
ATOM 9454 C C . VAL C 1 80 ? 34.057 -38.019 37.636 1.00 37.68 190 VAL E C 1
ATOM 9455 O O . VAL C 1 80 ? 33.387 -37.038 37.310 1.00 37.45 190 VAL E O 1
ATOM 9459 N N . ASN C 1 81 ? 34.975 -38.565 36.832 1.00 37.40 191 ASN E N 1
ATOM 9460 C CA . ASN C 1 81 ? 35.289 -37.983 35.531 1.00 37.11 191 ASN E CA 1
ATOM 9461 C C . ASN C 1 81 ? 34.874 -38.774 34.303 1.00 37.21 191 ASN E C 1
ATOM 9462 O O . ASN C 1 81 ? 35.297 -38.450 33.192 1.00 37.84 191 ASN E O 1
ATOM 9467 N N . ALA C 1 82 ? 34.052 -39.800 34.482 1.00 36.96 192 ALA E N 1
ATOM 9468 C CA . ALA C 1 82 ? 33.603 -40.592 33.344 1.00 37.11 192 ALA E CA 1
ATOM 9469 C C . ALA C 1 82 ? 32.624 -39.792 32.471 1.00 37.09 192 ALA E C 1
ATOM 9470 O O . ALA C 1 82 ? 31.788 -39.050 32.985 1.00 37.24 192 ALA E O 1
ATOM 9472 N N . SER C 1 83 ? 32.738 -39.938 31.157 1.00 36.86 193 SER E N 1
ATOM 9473 C CA . SER C 1 83 ? 31.926 -39.143 30.242 1.00 36.74 193 SER E CA 1
ATOM 9474 C C . SER C 1 83 ? 31.024 -39.975 29.342 1.00 36.48 193 SER E C 1
ATOM 9475 O O . SER C 1 83 ? 31.282 -41.143 29.112 1.00 36.45 193 SER E O 1
ATOM 9478 N N . TYR C 1 84 ? 29.957 -39.350 28.846 1.00 36.53 194 TYR E N 1
ATOM 9479 C CA . TYR C 1 84 ? 29.058 -39.959 27.862 1.00 36.19 194 TYR E CA 1
ATOM 9480 C C . TYR C 1 84 ? 29.807 -40.240 26.556 1.00 36.04 194 TYR E C 1
ATOM 9481 O O . TYR C 1 84 ? 30.731 -39.509 26.198 1.00 36.20 194 TYR E O 1
ATOM 9490 N N . THR C 1 85 ? 29.411 -41.290 25.847 1.00 35.84 195 THR E N 1
ATOM 9491 C CA . THR C 1 85 ? 30.094 -41.640 24.604 1.00 36.01 195 THR E CA 1
ATOM 9492 C C . THR C 1 85 ? 29.182 -41.714 23.358 1.00 35.92 195 THR E C 1
ATOM 9493 O O . THR C 1 85 ? 29.672 -41.807 22.231 1.00 35.93 195 THR E O 1
ATOM 9497 N N . ASP C 1 86 ? 27.873 -41.649 23.571 1.00 35.76 196 ASP E N 1
ATOM 9498 C CA . ASP C 1 86 ? 26.928 -41.598 22.465 1.00 35.82 196 ASP E CA 1
ATOM 9499 C C . ASP C 1 86 ? 27.064 -40.239 21.770 1.00 35.95 196 ASP E C 1
ATOM 9500 O O . ASP C 1 86 ? 27.404 -39.245 22.413 1.00 36.10 196 ASP E O 1
ATOM 9505 N N . SER C 1 87 ? 26.788 -40.190 20.470 1.00 35.95 197 SER E N 1
ATOM 9506 C CA . SER C 1 87 ? 26.899 -38.952 19.699 1.00 35.93 197 SER E CA 1
ATOM 9507 C C . SER C 1 87 ? 26.146 -37.771 20.321 1.00 36.26 197 SER E C 1
ATOM 9508 O O . SER C 1 87 ? 26.518 -36.602 20.129 1.00 36.28 197 SER E O 1
ATOM 9511 N N . TYR C 1 88 ? 25.086 -38.069 21.066 1.00 36.30 198 TYR E N 1
ATOM 9512 C CA . TYR C 1 88 ? 24.280 -37.001 21.631 1.00 36.64 198 TYR E CA 1
ATOM 9513 C C . TYR C 1 88 ? 24.970 -36.229 22.779 1.00 36.95 198 TYR E C 1
ATOM 9514 O O . TYR C 1 88 ? 25.272 -35.027 22.648 1.00 37.09 198 TYR E O 1
ATOM 9523 N N . TYR C 1 89 ? 25.212 -36.915 23.896 1.00 36.79 199 TYR E N 1
ATOM 9524 C CA . TYR C 1 89 ? 25.699 -36.249 25.110 1.00 36.52 199 TYR E CA 1
ATOM 9525 C C . TYR C 1 89 ? 27.235 -36.345 25.261 1.00 36.61 199 TYR E C 1
ATOM 9526 O O . TYR C 1 89 ? 27.796 -36.007 26.317 1.00 36.26 199 TYR E O 1
ATOM 9535 N N . LYS C 1 90 ? 27.899 -36.801 24.189 1.00 36.58 200 LYS E N 1
ATOM 9536 C CA . LYS C 1 90 ? 29.328 -37.135 24.196 1.00 36.50 200 LYS E CA 1
ATOM 9537 C C . LYS C 1 90 ? 30.125 -36.183 25.049 1.00 35.94 200 LYS E C 1
ATOM 9538 O O . LYS C 1 90 ? 29.988 -34.963 24.912 1.00 36.20 200 LYS E O 1
ATOM 9544 N N . GLY C 1 91 ? 30.945 -36.747 25.930 1.00 35.28 201 GLY E N 1
ATOM 9545 C CA . GLY C 1 91 ? 31.882 -35.954 26.725 1.00 34.60 201 GLY E CA 1
ATOM 9546 C C . GLY C 1 91 ? 31.283 -35.247 27.933 1.00 33.96 201 GLY E C 1
ATOM 9547 O O . GLY C 1 91 ? 31.995 -34.557 28.678 1.00 33.92 201 GLY E O 1
ATOM 9548 N N . GLN C 1 92 ? 29.981 -35.413 28.130 1.00 33.54 202 GLN E N 1
ATOM 9549 C CA . GLN C 1 92 ? 29.342 -34.906 29.334 1.00 33.55 202 GLN E CA 1
ATOM 9550 C C . GLN C 1 92 ? 29.724 -35.717 30.565 1.00 33.13 202 GLN E C 1
ATOM 9551 O O . GLN C 1 92 ? 29.654 -36.951 30.563 1.00 32.30 202 GLN E O 1
ATOM 9557 N N . THR C 1 93 ? 30.110 -34.976 31.612 1.00 33.20 203 THR E N 1
ATOM 9558 C CA . THR C 1 93 ? 30.519 -35.493 32.926 1.00 32.78 203 THR E CA 1
ATOM 9559 C C . THR C 1 93 ? 29.471 -35.093 33.955 1.00 32.51 203 THR E C 1
ATOM 9560 O O . THR C 1 93 ? 28.641 -34.238 33.681 1.00 32.76 203 THR E O 1
ATOM 9564 N N . ALA C 1 94 ? 29.539 -35.666 35.149 1.00 32.34 204 ALA E N 1
ATOM 9565 C CA . ALA C 1 94 ? 28.669 -35.250 36.239 1.00 31.96 204 ALA E CA 1
ATOM 9566 C C . ALA C 1 94 ? 28.765 -33.739 36.516 1.00 31.85 204 ALA E C 1
ATOM 9567 O O . ALA C 1 94 ? 27.755 -33.085 36.710 1.00 31.71 204 ALA E O 1
ATOM 9569 N N . LEU C 1 95 ? 29.964 -33.170 36.493 1.00 32.32 205 LEU E N 1
ATOM 9570 C CA . LEU C 1 95 ? 30.101 -31.718 36.728 1.00 32.60 205 LEU E CA 1
ATOM 9571 C C . LEU C 1 95 ? 29.293 -30.867 35.734 1.00 33.36 205 LEU E C 1
ATOM 9572 O O . LEU C 1 95 ? 28.741 -29.819 36.100 1.00 33.49 205 LEU E O 1
ATOM 9577 N N . HIS C 1 96 ? 29.221 -31.316 34.478 1.00 33.70 206 HIS E N 1
ATOM 9578 C CA . HIS C 1 96 ? 28.437 -30.599 33.504 1.00 33.84 206 HIS E CA 1
ATOM 9579 C C . HIS C 1 96 ? 27.018 -30.530 34.018 1.00 34.02 206 HIS E C 1
ATOM 9580 O O . HIS C 1 96 ? 26.436 -29.443 34.111 1.00 34.50 206 HIS E O 1
ATOM 9587 N N . ILE C 1 97 ? 26.485 -31.679 34.411 1.00 34.13 207 ILE E N 1
ATOM 9588 C CA . ILE C 1 97 ? 25.089 -31.779 34.836 1.00 33.87 207 ILE E CA 1
ATOM 9589 C C . ILE C 1 97 ? 24.779 -30.886 36.047 1.00 34.34 207 ILE E C 1
ATOM 9590 O O . ILE C 1 97 ? 23.711 -30.260 36.095 1.00 34.61 207 ILE E O 1
ATOM 9595 N N . ALA C 1 98 ? 25.711 -30.822 37.008 1.00 34.56 208 ALA E N 1
ATOM 9596 C CA . ALA C 1 98 ? 25.509 -30.075 38.263 1.00 34.58 208 ALA E CA 1
ATOM 9597 C C . ALA C 1 98 ? 25.309 -28.628 37.949 1.00 35.11 208 ALA E C 1
ATOM 9598 O O . ALA C 1 98 ? 24.541 -27.933 38.629 1.00 34.85 208 ALA E O 1
ATOM 9600 N N . ILE C 1 99 ? 26.054 -28.175 36.932 1.00 35.52 209 ILE E N 1
ATOM 9601 C CA . ILE C 1 99 ? 25.996 -26.799 36.487 1.00 36.09 209 ILE E CA 1
ATOM 9602 C C . ILE C 1 99 ? 24.709 -26.592 35.696 1.00 36.83 209 ILE E C 1
ATOM 9603 O O . ILE C 1 99 ? 23.937 -25.649 35.969 1.00 37.89 209 ILE E O 1
ATOM 9608 N N . GLU C 1 100 ? 24.463 -27.472 34.734 1.00 36.05 210 GLU E N 1
ATOM 9609 C CA . GLU C 1 100 ? 23.236 -27.408 33.997 1.00 36.34 210 GLU E CA 1
ATOM 9610 C C . GLU C 1 100 ? 22.055 -27.268 34.938 1.00 35.78 210 GLU E C 1
ATOM 9611 O O . GLU C 1 100 ? 21.076 -26.610 34.609 1.00 36.68 210 GLU E O 1
ATOM 9617 N N . ARG C 1 101 ? 22.151 -27.876 36.110 1.00 34.82 211 ARG E N 1
ATOM 9618 C CA . ARG C 1 101 ? 21.067 -27.829 37.071 1.00 33.96 211 ARG E CA 1
ATOM 9619 C C . ARG C 1 101 ? 21.184 -26.671 38.044 1.00 33.96 211 ARG E C 1
ATOM 9620 O O . ARG C 1 101 ? 20.348 -26.544 38.934 1.00 33.83 211 ARG E O 1
ATOM 9628 N N . ARG C 1 102 ? 22.210 -25.831 37.886 1.00 34.16 212 ARG E N 1
ATOM 9629 C CA . ARG C 1 102 ? 22.385 -24.633 38.727 1.00 34.80 212 ARG E CA 1
ATOM 9630 C C . ARG C 1 102 ? 22.521 -24.991 40.231 1.00 35.04 212 ARG E C 1
ATOM 9631 O O . ARG C 1 102 ? 21.884 -24.379 41.112 1.00 35.10 212 ARG E O 1
ATOM 9639 N N . ASN C 1 103 ? 23.352 -25.991 40.508 1.00 35.16 213 ASN E N 1
ATOM 9640 C CA . ASN C 1 103 ? 23.407 -26.597 41.817 1.00 34.87 213 ASN E CA 1
ATOM 9641 C C . ASN C 1 103 ? 24.799 -26.389 42.401 1.00 34.73 213 ASN E C 1
ATOM 9642 O O . ASN C 1 103 ? 25.695 -27.200 42.196 1.00 35.25 213 ASN E O 1
ATOM 9647 N N . MET C 1 104 ? 24.983 -25.284 43.120 1.00 34.41 214 MET E N 1
ATOM 9648 C CA . MET C 1 104 ? 26.265 -24.977 43.749 1.00 34.05 214 MET E CA 1
ATOM 9649 C C . MET C 1 104 ? 26.792 -26.160 44.545 1.00 33.35 214 MET E C 1
ATOM 9650 O O . MET C 1 104 ? 27.895 -26.655 44.297 1.00 32.73 214 MET E O 1
ATOM 9655 N N . THR C 1 105 ? 25.970 -26.593 45.493 1.00 32.53 215 THR E N 1
ATOM 9656 C CA . THR C 1 105 ? 26.286 -27.691 46.367 1.00 31.99 215 THR E CA 1
ATOM 9657 C C . THR C 1 105 ? 26.886 -28.884 45.644 1.00 31.91 215 THR E C 1
ATOM 9658 O O . THR C 1 105 ? 27.878 -29.445 46.105 1.00 32.47 215 THR E O 1
ATOM 9662 N N . LEU C 1 106 ? 26.303 -29.266 44.514 1.00 31.39 216 LEU E N 1
ATOM 9663 C CA . LEU C 1 106 ? 26.829 -30.404 43.767 1.00 30.96 216 LEU E CA 1
ATOM 9664 C C . LEU C 1 106 ? 28.045 -30.059 42.909 1.00 30.67 216 LEU E C 1
ATOM 9665 O O . LEU C 1 106 ? 28.898 -30.912 42.689 1.00 30.53 216 LEU E O 1
ATOM 9670 N N . VAL C 1 107 ? 28.123 -28.823 42.420 1.00 30.16 217 VAL E N 1
ATOM 9671 C CA . VAL C 1 107 ? 29.343 -28.354 41.786 1.00 30.11 217 VAL E CA 1
ATOM 9672 C C . VAL C 1 107 ? 30.436 -28.465 42.850 1.00 30.57 217 VAL E C 1
ATOM 9673 O O . VAL C 1 107 ? 31.400 -29.203 42.675 1.00 30.55 217 VAL E O 1
ATOM 9677 N N . THR C 1 108 ? 30.250 -27.759 43.967 1.00 30.78 218 THR E N 1
ATOM 9678 C CA . THR C 1 108 ? 31.188 -27.791 45.072 1.00 31.27 218 THR E CA 1
ATOM 9679 C C . THR C 1 108 ? 31.618 -29.243 45.352 1.00 31.61 218 THR E C 1
ATOM 9680 O O . THR C 1 108 ? 32.812 -29.553 45.363 1.00 31.90 218 THR E O 1
ATOM 9684 N N . LEU C 1 109 ? 30.658 -30.138 45.556 1.00 31.40 219 LEU E N 1
ATOM 9685 C CA . LEU C 1 109 ? 31.021 -31.485 45.959 1.00 31.48 219 LEU E CA 1
ATOM 9686 C C . LEU C 1 109 ? 31.899 -32.175 44.912 1.00 31.51 219 LEU E C 1
ATOM 9687 O O . LEU C 1 109 ? 32.920 -32.770 45.252 1.00 31.83 219 LEU E O 1
ATOM 9692 N N . LEU C 1 110 ? 31.506 -32.068 43.647 1.00 31.24 220 LEU E N 1
ATOM 9693 C CA . LEU C 1 110 ? 32.222 -32.728 42.558 1.00 30.90 220 LEU E CA 1
ATOM 9694 C C . LEU C 1 110 ? 33.642 -32.231 42.396 1.00 31.36 220 LEU E C 1
ATOM 9695 O O . LEU C 1 110 ? 34.554 -33.045 42.245 1.00 31.79 220 LEU E O 1
ATOM 9700 N N . VAL C 1 111 ? 33.824 -30.908 42.412 1.00 31.56 221 VAL E N 1
ATOM 9701 C CA . VAL C 1 111 ? 35.152 -30.281 42.389 1.00 31.86 221 VAL E CA 1
ATOM 9702 C C . VAL C 1 111 ? 36.079 -30.746 43.553 1.00 32.39 221 VAL E C 1
ATOM 9703 O O . VAL C 1 111 ? 37.298 -30.932 43.370 1.00 32.47 221 VAL E O 1
ATOM 9707 N N . GLU C 1 112 ? 35.486 -30.968 44.728 1.00 32.58 222 GLU E N 1
ATOM 9708 C CA . GLU C 1 112 ? 36.235 -31.390 45.910 1.00 32.83 222 GLU E CA 1
ATOM 9709 C C . GLU C 1 112 ? 36.649 -32.850 45.861 1.00 32.93 222 GLU E C 1
ATOM 9710 O O . GLU C 1 112 ? 37.658 -33.243 46.445 1.00 32.97 222 GLU E O 1
ATOM 9716 N N . ASN C 1 113 ? 35.844 -33.663 45.198 1.00 33.20 223 ASN E N 1
ATOM 9717 C CA . ASN C 1 113 ? 36.208 -35.050 44.965 1.00 33.13 223 ASN E CA 1
ATOM 9718 C C . ASN C 1 113 ? 36.848 -35.169 43.577 1.00 33.28 223 ASN E C 1
ATOM 9719 O O . ASN C 1 113 ? 36.910 -36.251 42.994 1.00 33.45 223 ASN E O 1
ATOM 9724 N N . GLY C 1 114 ? 37.312 -34.036 43.057 1.00 33.11 224 GLY E N 1
ATOM 9725 C CA . GLY C 1 114 ? 38.246 -34.031 41.946 1.00 33.52 224 GLY E CA 1
ATOM 9726 C C . GLY C 1 114 ? 37.704 -34.085 40.536 1.00 33.93 224 GLY E C 1
ATOM 9727 O O . GLY C 1 114 ? 38.395 -34.573 39.640 1.00 34.08 224 GLY E O 1
ATOM 9728 N N . ALA C 1 115 ? 36.491 -33.576 40.326 1.00 34.20 225 ALA E N 1
ATOM 9729 C CA . ALA C 1 115 ? 35.951 -33.399 38.976 1.00 34.75 225 ALA E CA 1
ATOM 9730 C C . ALA C 1 115 ? 36.894 -32.543 38.116 1.00 34.93 225 ALA E C 1
ATOM 9731 O O . ALA C 1 115 ? 37.391 -31.521 38.579 1.00 34.60 225 ALA E O 1
ATOM 9733 N N . ASP C 1 116 ? 37.150 -32.994 36.881 1.00 35.17 226 ASP E N 1
ATOM 9734 C CA . ASP C 1 116 ? 37.976 -32.269 35.940 1.00 35.10 226 ASP E CA 1
ATOM 9735 C C . ASP C 1 116 ? 37.199 -31.078 35.456 1.00 35.68 226 ASP E C 1
ATOM 9736 O O . ASP C 1 116 ? 36.117 -31.192 34.868 1.00 36.07 226 ASP E O 1
ATOM 9741 N N . VAL C 1 117 ? 37.774 -29.917 35.697 1.00 35.93 227 VAL E N 1
ATOM 9742 C CA . VAL C 1 117 ? 37.091 -28.670 35.475 1.00 35.59 227 VAL E CA 1
ATOM 9743 C C . VAL C 1 117 ? 37.208 -28.244 34.007 1.00 36.16 227 VAL E C 1
ATOM 9744 O O . VAL C 1 117 ? 36.473 -27.372 33.543 1.00 36.54 227 VAL E O 1
ATOM 9748 N N . GLN C 1 118 ? 38.113 -28.883 33.277 1.00 36.72 228 GLN E N 1
ATOM 9749 C CA . GLN C 1 118 ? 38.346 -28.579 31.856 1.00 37.20 228 GLN E CA 1
ATOM 9750 C C . GLN C 1 118 ? 37.695 -29.593 30.883 1.00 37.42 228 GLN E C 1
ATOM 9751 O O . GLN C 1 118 ? 37.984 -29.566 29.680 1.00 37.71 228 GLN E O 1
ATOM 9757 N N . ALA C 1 119 ? 36.842 -30.484 31.400 1.00 37.18 229 ALA E N 1
ATOM 9758 C CA . ALA C 1 119 ? 36.230 -31.536 30.593 1.00 37.01 229 ALA E CA 1
ATOM 9759 C C . ALA C 1 119 ? 35.253 -30.933 29.597 1.00 37.32 229 ALA E C 1
ATOM 9760 O O . ALA C 1 119 ? 34.351 -30.185 29.978 1.00 37.95 229 ALA E O 1
ATOM 9762 N N . ALA C 1 120 ? 35.438 -31.259 28.319 1.00 37.46 230 ALA E N 1
ATOM 9763 C CA . ALA C 1 120 ? 34.607 -30.694 27.247 1.00 37.09 230 ALA E CA 1
ATOM 9764 C C . ALA C 1 120 ? 33.415 -31.583 26.880 1.00 36.79 230 ALA E C 1
ATOM 9765 O O . ALA C 1 120 ? 33.575 -32.704 26.408 1.00 36.32 230 ALA E O 1
ATOM 9767 N N . ALA C 1 121 ? 32.218 -31.071 27.131 1.00 37.21 231 ALA E N 1
ATOM 9768 C CA . ALA C 1 121 ? 30.995 -31.738 26.714 1.00 37.27 231 ALA E CA 1
ATOM 9769 C C . ALA C 1 121 ? 30.764 -31.324 25.280 1.00 37.43 231 ALA E C 1
ATOM 9770 O O . ALA C 1 121 ? 30.346 -30.192 25.047 1.00 37.54 231 ALA E O 1
ATOM 9772 N N . ASN C 1 122 ? 31.026 -32.228 24.329 1.00 37.63 232 ASN E N 1
ATOM 9773 C CA . ASN C 1 122 ? 31.097 -31.846 22.895 1.00 37.77 232 ASN E CA 1
ATOM 9774 C C . ASN C 1 122 ? 30.133 -32.575 21.949 1.00 37.76 232 ASN E C 1
ATOM 9775 O O . ASN C 1 122 ? 30.239 -32.436 20.717 1.00 38.23 232 ASN E O 1
ATOM 9780 N N . GLY C 1 123 ? 29.217 -33.358 22.512 1.00 37.20 233 GLY E N 1
ATOM 9781 C CA . GLY C 1 123 ? 28.266 -34.104 21.700 1.00 36.91 233 GLY E CA 1
ATOM 9782 C C . GLY C 1 123 ? 27.255 -33.190 21.056 1.00 36.67 233 GLY E C 1
ATOM 9783 O O . GLY C 1 123 ? 27.189 -32.025 21.394 1.00 36.32 233 GLY E O 1
ATOM 9784 N N . ASP C 1 124 ? 26.449 -33.724 20.136 1.00 37.19 234 ASP E N 1
ATOM 9785 C CA . ASP C 1 124 ? 25.448 -32.914 19.415 1.00 37.27 234 ASP E CA 1
ATOM 9786 C C . ASP C 1 124 ? 24.458 -32.169 20.329 1.00 37.43 234 ASP E C 1
ATOM 9787 O O . ASP C 1 124 ? 23.839 -31.175 19.913 1.00 37.82 234 ASP E O 1
ATOM 9792 N N . PHE C 1 125 ? 24.322 -32.633 21.573 1.00 37.05 235 PHE E N 1
ATOM 9793 C CA . PHE C 1 125 ? 23.433 -31.978 22.518 1.00 36.45 235 PHE E CA 1
ATOM 9794 C C . PHE C 1 125 ? 23.995 -30.630 22.960 1.00 37.07 235 PHE E C 1
ATOM 9795 O O . PHE C 1 125 ? 23.276 -29.811 23.509 1.00 37.16 235 PHE E O 1
ATOM 9803 N N . PHE C 1 126 ? 25.285 -30.421 22.713 1.00 38.32 236 PHE E N 1
ATOM 9804 C CA . PHE C 1 126 ? 26.033 -29.235 23.146 1.00 39.25 236 PHE E CA 1
ATOM 9805 C C . PHE C 1 126 ? 26.499 -28.329 22.003 1.00 40.39 236 PHE E C 1
ATOM 9806 O O . PHE C 1 126 ? 27.361 -27.451 22.208 1.00 40.80 236 PHE E O 1
ATOM 9814 N N . LYS C 1 127 ? 25.933 -28.558 20.816 1.00 41.63 237 LYS E N 1
ATOM 9815 C CA . LYS C 1 127 ? 26.126 -27.724 19.633 1.00 43.09 237 LYS E CA 1
ATOM 9816 C C . LYS C 1 127 ? 24.763 -27.277 19.107 1.00 44.23 237 LYS E C 1
ATOM 9817 O O . LYS C 1 127 ? 23.728 -27.741 19.601 1.00 44.19 237 LYS E O 1
ATOM 9823 N N . LYS C 1 128 ? 24.773 -26.405 18.091 1.00 45.75 238 LYS E N 1
ATOM 9824 C CA . LYS C 1 128 ? 23.549 -25.900 17.441 1.00 47.02 238 LYS E CA 1
ATOM 9825 C C . LYS C 1 128 ? 22.612 -26.958 16.864 1.00 47.53 238 LYS E C 1
ATOM 9826 O O . LYS C 1 128 ? 23.020 -27.851 16.095 1.00 47.60 238 LYS E O 1
ATOM 9832 N N . THR C 1 129 ? 21.346 -26.802 17.250 1.00 48.16 239 THR E N 1
ATOM 9833 C CA . THR C 1 129 ? 20.203 -27.644 16.879 1.00 48.41 239 THR E CA 1
ATOM 9834 C C . THR C 1 129 ? 20.212 -28.128 15.420 1.00 48.72 239 THR E C 1
ATOM 9835 O O . THR C 1 129 ? 20.511 -27.362 14.498 1.00 48.88 239 THR E O 1
ATOM 9839 N N . LYS C 1 130 ? 19.892 -29.401 15.242 1.00 48.95 240 LYS E N 1
ATOM 9840 C CA . LYS C 1 130 ? 19.692 -29.989 13.925 1.00 49.25 240 LYS E CA 1
ATOM 9841 C C . LYS C 1 130 ? 18.540 -29.383 13.096 1.00 49.38 240 LYS E C 1
ATOM 9842 O O . LYS C 1 130 ? 18.682 -29.257 11.880 1.00 49.73 240 LYS E O 1
ATOM 9848 N N . GLY C 1 131 ? 17.394 -29.054 13.706 1.00 49.21 241 GLY E N 1
ATOM 9849 C CA . GLY C 1 131 ? 17.200 -29.054 15.143 1.00 48.86 241 GLY E CA 1
ATOM 9850 C C . GLY C 1 131 ? 17.311 -30.420 15.792 1.00 48.49 241 GLY E C 1
ATOM 9851 O O . GLY C 1 131 ? 16.705 -31.389 15.334 1.00 47.95 241 GLY E O 1
ATOM 9852 N N . ARG C 1 132 ? 18.088 -30.493 16.871 1.00 48.01 242 ARG E N 1
ATOM 9853 C CA . ARG C 1 132 ? 18.132 -31.687 17.701 1.00 47.44 242 ARG E CA 1
ATOM 9854 C C . ARG C 1 132 ? 17.283 -31.452 18.942 1.00 47.52 242 ARG E C 1
ATOM 9855 O O . ARG C 1 132 ? 16.401 -32.246 19.272 1.00 47.43 242 ARG E O 1
ATOM 9863 N N . PRO C 1 133 ? 17.516 -30.313 19.591 1.00 47.47 243 PRO E N 1
ATOM 9864 C CA . PRO C 1 133 ? 18.675 -29.470 19.292 1.00 47.54 243 PRO E CA 1
ATOM 9865 C C . PRO C 1 133 ? 19.857 -29.787 20.200 1.00 47.08 243 PRO E C 1
ATOM 9866 O O . PRO C 1 133 ? 19.908 -30.862 20.794 1.00 46.99 243 PRO E O 1
ATOM 9870 N N . GLY C 1 134 ? 20.796 -28.852 20.306 1.00 46.44 244 GLY E N 1
ATOM 9871 C CA . GLY C 1 134 ? 20.579 -27.632 21.062 1.00 45.32 244 GLY E CA 1
ATOM 9872 C C . GLY C 1 134 ? 20.747 -27.839 22.556 1.00 44.60 244 GLY E C 1
ATOM 9873 O O . GLY C 1 134 ? 19.899 -28.449 23.208 1.00 44.80 244 GLY E O 1
ATOM 9874 N N . PHE C 1 135 ? 21.848 -27.325 23.097 1.00 43.60 245 PHE E N 1
ATOM 9875 C CA . PHE C 1 135 ? 22.185 -25.913 22.956 1.00 42.40 245 PHE E CA 1
ATOM 9876 C C . PHE C 1 135 ? 23.639 -25.652 23.333 1.00 41.70 245 PHE E C 1
ATOM 9877 O O . PHE C 1 135 ? 24.167 -26.265 24.260 1.00 41.58 245 PHE E O 1
ATOM 9885 N N . TYR C 1 136 ? 24.278 -24.738 22.609 1.00 40.54 246 TYR E N 1
ATOM 9886 C CA . TYR C 1 136 ? 25.729 -24.607 22.652 1.00 39.51 246 TYR E CA 1
ATOM 9887 C C . TYR C 1 136 ? 26.243 -23.482 23.545 1.00 39.17 246 TYR E C 1
ATOM 9888 O O . TYR C 1 136 ? 25.726 -22.365 23.508 1.00 39.13 246 TYR E O 1
ATOM 9897 N N . PHE C 1 137 ? 27.260 -23.785 24.342 1.00 38.74 247 PHE E N 1
ATOM 9898 C CA . PHE C 1 137 ? 27.755 -22.845 25.342 1.00 38.29 247 PHE E CA 1
ATOM 9899 C C . PHE C 1 137 ? 29.258 -22.977 25.568 1.00 38.47 247 PHE E C 1
ATOM 9900 O O . PHE C 1 137 ? 29.734 -22.895 26.699 1.00 39.32 247 PHE E O 1
ATOM 9908 N N . GLY C 1 138 ? 29.997 -23.178 24.481 1.00 38.07 248 GLY E N 1
ATOM 9909 C CA . GLY C 1 138 ? 30.474 -24.500 24.120 1.00 37.44 248 GLY E CA 1
ATOM 9910 C C . GLY C 1 138 ? 31.026 -25.121 25.385 1.00 36.79 248 GLY E C 1
ATOM 9911 O O . GLY C 1 138 ? 31.712 -24.463 26.165 1.00 36.19 248 GLY E O 1
ATOM 9912 N N . GLU C 1 139 ? 30.720 -26.399 25.593 1.00 36.05 249 GLU E N 1
ATOM 9913 C CA . GLU C 1 139 ? 31.738 -27.383 25.933 1.00 35.37 249 GLU E CA 1
ATOM 9914 C C . GLU C 1 139 ? 32.351 -27.475 27.329 1.00 35.20 249 GLU E C 1
ATOM 9915 O O . GLU C 1 139 ? 32.306 -28.526 27.968 1.00 35.15 249 GLU E O 1
ATOM 9921 N N . LEU C 1 140 ? 32.921 -26.367 27.793 1.00 34.71 250 LEU E N 1
ATOM 9922 C CA . LEU C 1 140 ? 33.686 -26.360 29.041 1.00 34.40 250 LEU E CA 1
ATOM 9923 C C . LEU C 1 140 ? 32.925 -25.716 30.178 1.00 34.69 250 LEU E C 1
ATOM 9924 O O . LEU C 1 140 ? 32.288 -24.670 29.973 1.00 34.97 250 LEU E O 1
ATOM 9929 N N . PRO C 1 141 ? 33.022 -26.304 31.395 1.00 34.97 251 PRO E N 1
ATOM 9930 C CA . PRO C 1 141 ? 32.258 -25.885 32.595 1.00 34.76 251 PRO E CA 1
ATOM 9931 C C . PRO C 1 141 ? 32.181 -24.382 32.799 1.00 34.77 251 PRO E C 1
ATOM 9932 O O . PRO C 1 141 ? 31.076 -23.852 32.958 1.00 34.93 251 PRO E O 1
ATOM 9936 N N . LEU C 1 142 ? 33.320 -23.698 32.794 1.00 34.56 252 LEU E N 1
ATOM 9937 C CA . LEU C 1 142 ? 33.332 -22.239 32.872 1.00 34.60 252 LEU E CA 1
ATOM 9938 C C . LEU C 1 142 ? 32.415 -21.614 31.824 1.00 35.05 252 LEU E C 1
ATOM 9939 O O . LEU C 1 142 ? 31.599 -20.748 32.133 1.00 35.30 252 LEU E O 1
ATOM 9944 N N . SER C 1 143 ? 32.565 -22.063 30.584 1.00 34.91 253 SER E N 1
ATOM 9945 C CA . SER C 1 143 ? 31.816 -21.517 29.446 1.00 34.69 253 SER E CA 1
ATOM 9946 C C . SER C 1 143 ? 30.317 -21.695 29.682 1.00 34.17 253 SER E C 1
ATOM 9947 O O . SER C 1 143 ? 29.528 -20.760 29.536 1.00 33.85 253 SER E O 1
ATOM 9950 N N . LEU C 1 144 ? 29.954 -22.907 30.075 1.00 33.53 254 LEU E N 1
ATOM 9951 C CA . LEU C 1 144 ? 28.613 -23.221 30.493 1.00 32.91 254 LEU E CA 1
ATOM 9952 C C . LEU C 1 144 ? 28.146 -22.248 31.580 1.00 32.93 254 LEU E C 1
ATOM 9953 O O . LEU C 1 144 ? 27.106 -21.567 31.427 1.00 32.67 254 LEU E O 1
ATOM 9958 N N . ALA C 1 145 ? 28.928 -22.169 32.655 1.00 32.12 255 ALA E N 1
ATOM 9959 C CA . ALA C 1 145 ? 28.507 -21.430 33.833 1.00 31.71 255 ALA E CA 1
ATOM 9960 C C . ALA C 1 145 ? 28.289 -19.964 33.486 1.00 31.93 255 ALA E C 1
ATOM 9961 O O . ALA C 1 145 ? 27.418 -19.311 34.056 1.00 32.05 255 ALA E O 1
ATOM 9963 N N . ALA C 1 146 ? 29.041 -19.456 32.518 1.00 32.11 256 ALA E N 1
ATOM 9964 C CA . ALA C 1 146 ? 28.836 -18.075 32.098 1.00 32.63 256 ALA E CA 1
ATOM 9965 C C . ALA C 1 146 ? 27.612 -17.933 31.186 1.00 32.95 256 ALA E C 1
ATOM 9966 O O . ALA C 1 146 ? 26.702 -17.109 31.445 1.00 32.62 256 ALA E O 1
ATOM 9968 N N . CYS C 1 147 ? 27.576 -18.764 30.142 1.00 32.92 257 CYS E N 1
ATOM 9969 C CA . CYS C 1 147 ? 26.522 -18.689 29.135 1.00 32.95 257 CYS E CA 1
ATOM 9970 C C . CYS C 1 147 ? 25.130 -18.883 29.728 1.00 33.24 257 CYS E C 1
ATOM 9971 O O . CYS C 1 147 ? 24.129 -18.498 29.124 1.00 33.78 257 CYS E O 1
ATOM 9974 N N . THR C 1 148 ? 25.063 -19.451 30.922 1.00 33.12 258 THR E N 1
ATOM 9975 C CA . THR C 1 148 ? 23.793 -19.664 31.579 1.00 32.68 258 THR E CA 1
ATOM 9976 C C . THR C 1 148 ? 23.628 -18.622 32.667 1.00 32.55 258 THR E C 1
ATOM 9977 O O . THR C 1 148 ? 22.742 -18.726 33.516 1.00 32.39 258 THR E O 1
ATOM 9981 N N . ASN C 1 149 ? 24.486 -17.608 32.634 1.00 32.42 259 ASN E N 1
ATOM 9982 C CA . ASN C 1 149 ? 24.401 -16.508 33.587 1.00 32.30 259 ASN E CA 1
ATOM 9983 C C . ASN C 1 149 ? 24.456 -17.014 34.998 1.00 32.12 259 ASN E C 1
ATOM 9984 O O . ASN C 1 149 ? 23.494 -16.856 35.745 1.00 32.02 259 ASN E O 1
ATOM 9989 N N . GLN C 1 150 ? 25.561 -17.641 35.360 1.00 32.07 260 GLN E N 1
ATOM 9990 C CA . GLN C 1 150 ? 25.681 -18.155 36.704 1.00 32.28 260 GLN E CA 1
ATOM 9991 C C . GLN C 1 150 ? 26.983 -17.702 37.325 1.00 32.76 260 GLN E C 1
ATOM 9992 O O . GLN C 1 150 ? 27.945 -18.470 37.438 1.00 32.85 260 GLN E O 1
ATOM 9998 N N . LEU C 1 151 ? 26.994 -16.446 37.753 1.00 33.43 261 LEU E N 1
ATOM 9999 C CA . LEU C 1 151 ? 28.226 -15.787 38.181 1.00 34.04 261 LEU E CA 1
ATOM 10000 C C . LEU C 1 151 ? 28.952 -16.514 39.294 1.00 34.12 261 LEU E C 1
ATOM 10001 O O . LEU C 1 151 ? 30.140 -16.772 39.157 1.00 34.40 261 LEU E O 1
ATOM 10006 N N . ALA C 1 152 ? 28.242 -16.856 40.373 1.00 34.53 262 ALA E N 1
ATOM 10007 C CA . ALA C 1 152 ? 28.874 -17.440 41.567 1.00 35.08 262 ALA E CA 1
ATOM 10008 C C . ALA C 1 152 ? 29.703 -18.671 41.233 1.00 35.65 262 ALA E C 1
ATOM 10009 O O . ALA C 1 152 ? 30.799 -18.878 41.775 1.00 36.05 262 ALA E O 1
ATOM 10011 N N . ILE C 1 153 ? 29.177 -19.475 40.319 1.00 36.30 263 ILE E N 1
ATOM 10012 C CA . ILE C 1 153 ? 29.830 -20.700 39.883 1.00 36.36 263 ILE E CA 1
ATOM 10013 C C . ILE C 1 153 ? 30.991 -20.385 38.928 1.00 36.30 263 ILE E C 1
ATOM 10014 O O . ILE C 1 153 ? 32.030 -21.059 38.933 1.00 36.10 263 ILE E O 1
ATOM 10019 N N . VAL C 1 154 ? 30.825 -19.357 38.115 1.00 36.61 264 VAL E N 1
ATOM 10020 C CA . VAL C 1 154 ? 31.962 -18.865 37.346 1.00 36.92 264 VAL E CA 1
ATOM 10021 C C . VAL C 1 154 ? 33.093 -18.545 38.321 1.00 37.18 264 VAL E C 1
ATOM 10022 O O . VAL C 1 154 ? 34.239 -18.993 38.131 1.00 37.38 264 VAL E O 1
ATOM 10026 N N . LYS C 1 155 ? 32.771 -17.795 39.378 1.00 37.01 265 LYS E N 1
ATOM 10027 C CA . LYS C 1 155 ? 33.772 -17.463 40.375 1.00 37.06 265 LYS E CA 1
ATOM 10028 C C . LYS C 1 155 ? 34.355 -18.729 41.013 1.00 37.03 265 LYS E C 1
ATOM 10029 O O . LYS C 1 155 ? 35.559 -18.960 40.937 1.00 37.38 265 LYS E O 1
ATOM 10035 N N . PHE C 1 156 ? 33.509 -19.575 41.591 1.00 36.91 266 PHE E N 1
ATOM 10036 C CA . PHE C 1 156 ? 33.994 -20.799 42.208 1.00 36.74 266 PHE E CA 1
ATOM 10037 C C . PHE C 1 156 ? 34.830 -21.643 41.261 1.00 37.09 266 PHE E C 1
ATOM 10038 O O . PHE C 1 156 ? 35.730 -22.350 41.710 1.00 37.67 266 PHE E O 1
ATOM 10046 N N . LEU C 1 157 ? 34.555 -21.602 39.965 1.00 36.91 267 LEU E N 1
ATOM 10047 C CA . LEU C 1 157 ? 35.351 -22.430 39.069 1.00 36.91 267 LEU E CA 1
ATOM 10048 C C . LEU C 1 157 ? 36.784 -21.905 39.011 1.00 37.10 267 LEU E C 1
ATOM 10049 O O . LEU C 1 157 ? 37.750 -22.664 39.208 1.00 36.93 267 LEU E O 1
ATOM 10054 N N . LEU C 1 158 ? 36.892 -20.591 38.801 1.00 37.13 268 LEU E N 1
ATOM 10055 C CA . LEU C 1 158 ? 38.164 -19.895 38.661 1.00 36.84 268 LEU E CA 1
ATOM 10056 C C . LEU C 1 158 ? 38.934 -19.715 39.971 1.00 36.88 268 LEU E C 1
ATOM 10057 O O . LEU C 1 158 ? 40.179 -19.645 39.969 1.00 37.27 268 LEU E O 1
ATOM 10062 N N . GLN C 1 159 ? 38.204 -19.633 41.085 1.00 36.20 269 GLN E N 1
ATOM 10063 C CA . GLN C 1 159 ? 38.841 -19.323 42.370 1.00 35.73 269 GLN E CA 1
ATOM 10064 C C . GLN C 1 159 ? 39.103 -20.509 43.335 1.00 35.19 269 GLN E C 1
ATOM 10065 O O . GLN C 1 159 ? 39.975 -20.409 44.193 1.00 35.32 269 GLN E O 1
ATOM 10071 N N . ASN C 1 160 ? 38.380 -21.621 43.191 1.00 34.61 270 ASN E N 1
ATOM 10072 C CA . ASN C 1 160 ? 38.511 -22.780 44.095 1.00 34.25 270 ASN E CA 1
ATOM 10073 C C . ASN C 1 160 ? 39.927 -23.336 44.353 1.00 34.68 270 ASN E C 1
ATOM 10074 O O . ASN C 1 160 ? 40.850 -23.186 43.533 1.00 34.33 270 ASN E O 1
ATOM 10079 N N . SER C 1 161 ? 40.068 -23.994 45.504 1.00 35.17 271 SER E N 1
ATOM 10080 C CA . SER C 1 161 ? 41.338 -24.560 45.952 1.00 35.59 271 SER E CA 1
ATOM 10081 C C . SER C 1 161 ? 41.709 -25.811 45.187 1.00 36.05 271 SER E C 1
ATOM 10082 O O . SER C 1 161 ? 42.880 -26.168 45.138 1.00 36.43 271 SER E O 1
ATOM 10085 N N . TRP C 1 162 ? 40.721 -26.493 44.617 1.00 36.79 272 TRP E N 1
ATOM 10086 C CA . TRP C 1 162 ? 40.927 -27.865 44.142 1.00 37.18 272 TRP E CA 1
ATOM 10087 C C . TRP C 1 162 ? 41.406 -27.922 42.716 1.00 37.58 272 TRP E C 1
ATOM 10088 O O . TRP C 1 162 ? 42.383 -28.600 42.429 1.00 38.05 272 TRP E O 1
ATOM 10099 N N . GLN C 1 163 ? 40.724 -27.228 41.817 1.00 38.17 273 GLN E N 1
ATOM 10100 C CA . GLN C 1 163 ? 41.262 -27.020 40.483 1.00 39.13 273 GLN E CA 1
ATOM 10101 C C . GLN C 1 163 ? 40.682 -25.755 39.925 1.00 39.25 273 GLN E C 1
ATOM 10102 O O . GLN C 1 163 ? 39.486 -25.715 39.613 1.00 39.86 273 GLN E O 1
ATOM 10108 N N . PRO C 1 164 ? 41.518 -24.705 39.802 1.00 39.26 274 PRO E N 1
ATOM 10109 C CA . PRO C 1 164 ? 41.024 -23.461 39.229 1.00 39.22 274 PRO E CA 1
ATOM 10110 C C . PRO C 1 164 ? 40.850 -23.669 37.737 1.00 39.26 274 PRO E C 1
ATOM 10111 O O . PRO C 1 164 ? 41.677 -24.350 37.111 1.00 39.58 274 PRO E O 1
ATOM 10115 N N . ALA C 1 165 ? 39.776 -23.112 37.179 1.00 39.06 275 ALA E N 1
ATOM 10116 C CA . ALA C 1 165 ? 39.524 -23.218 35.742 1.00 38.44 275 ALA E CA 1
ATOM 10117 C C . ALA C 1 165 ? 40.601 -22.461 34.960 1.00 38.13 275 ALA E C 1
ATOM 10118 O O . ALA C 1 165 ? 41.085 -21.429 35.419 1.00 38.53 275 ALA E O 1
ATOM 10120 N N . ASP C 1 166 ? 41.010 -23.003 33.812 1.00 37.42 276 ASP E N 1
ATOM 10121 C CA . ASP C 1 166 ? 41.864 -22.271 32.880 1.00 36.53 276 ASP E CA 1
ATOM 10122 C C . ASP C 1 166 ? 40.979 -21.263 32.170 1.00 35.69 276 ASP E C 1
ATOM 10123 O O . ASP C 1 166 ? 40.207 -21.637 31.297 1.00 35.57 276 ASP E O 1
ATOM 10128 N N . ILE C 1 167 ? 41.103 -19.990 32.536 1.00 34.98 277 ILE E N 1
ATOM 10129 C CA . ILE C 1 167 ? 40.222 -18.953 31.988 1.00 34.31 277 ILE E CA 1
ATOM 10130 C C . ILE C 1 167 ? 40.380 -18.715 30.480 1.00 34.10 277 ILE E C 1
ATOM 10131 O O . ILE C 1 167 ? 39.517 -18.093 29.850 1.00 34.97 277 ILE E O 1
ATOM 10136 N N . SER C 1 168 ? 41.444 -19.216 29.883 1.00 33.64 278 SER E N 1
ATOM 10137 C CA . SER C 1 168 ? 41.667 -18.968 28.461 1.00 33.28 278 SER E CA 1
ATOM 10138 C C . SER C 1 168 ? 41.488 -20.209 27.578 1.00 33.04 278 SER E C 1
ATOM 10139 O O . SER C 1 168 ? 41.855 -20.189 26.402 1.00 32.99 278 SER E O 1
ATOM 10142 N N . ALA C 1 169 ? 40.950 -21.296 28.124 1.00 32.90 279 ALA E N 1
ATOM 10143 C CA . ALA C 1 169 ? 40.867 -22.514 27.334 1.00 32.96 279 ALA E CA 1
ATOM 10144 C C . ALA C 1 169 ? 39.931 -22.267 26.151 1.00 33.01 279 ALA E C 1
ATOM 10145 O O . ALA C 1 169 ? 39.069 -21.376 26.213 1.00 33.23 279 ALA E O 1
ATOM 10147 N N . ARG C 1 170 ? 40.162 -23.009 25.065 1.00 32.67 280 ARG E N 1
ATOM 10148 C CA . ARG C 1 170 ? 39.386 -22.921 23.844 1.00 31.94 280 ARG E CA 1
ATOM 10149 C C . ARG C 1 170 ? 38.597 -24.214 23.649 1.00 32.36 280 ARG E C 1
ATOM 10150 O O . ARG C 1 170 ? 39.151 -25.301 23.844 1.00 32.38 280 ARG E O 1
ATOM 10158 N N . ASP C 1 171 ? 37.312 -24.110 23.281 1.00 32.43 281 ASP E N 1
ATOM 10159 C CA . ASP C 1 171 ? 36.495 -25.288 22.896 1.00 32.25 281 ASP E CA 1
ATOM 10160 C C . ASP C 1 171 ? 36.832 -25.822 21.495 1.00 32.03 281 ASP E C 1
ATOM 10161 O O . ASP C 1 171 ? 37.717 -25.286 20.806 1.00 32.49 281 ASP E O 1
ATOM 10166 N N . SER C 1 172 ? 36.125 -26.857 21.061 1.00 31.66 282 SER E N 1
ATOM 10167 C CA . SER C 1 172 ? 36.489 -27.537 19.809 1.00 31.43 282 SER E CA 1
ATOM 10168 C C . SER C 1 172 ? 36.568 -26.569 18.624 1.00 31.29 282 SER E C 1
ATOM 10169 O O . SER C 1 172 ? 37.352 -26.777 17.709 1.00 31.10 282 SER E O 1
ATOM 10172 N N . VAL C 1 173 ? 35.782 -25.497 18.691 1.00 31.40 283 VAL E N 1
ATOM 10173 C CA . VAL C 1 173 ? 35.684 -24.498 17.638 1.00 31.70 283 VAL E CA 1
ATOM 10174 C C . VAL C 1 173 ? 36.709 -23.346 17.791 1.00 31.88 283 VAL E C 1
ATOM 10175 O O . VAL C 1 173 ? 36.858 -22.499 16.905 1.00 31.87 283 VAL E O 1
ATOM 10179 N N . GLY C 1 174 ? 37.429 -23.334 18.906 1.00 32.34 284 GLY E N 1
ATOM 10180 C CA . GLY C 1 174 ? 38.446 -22.323 19.165 1.00 32.96 284 GLY E CA 1
ATOM 10181 C C . GLY C 1 174 ? 37.926 -21.249 20.094 1.00 33.68 284 GLY E C 1
ATOM 10182 O O . GLY C 1 174 ? 38.634 -20.302 20.454 1.00 33.53 284 GLY E O 1
ATOM 10183 N N . ASN C 1 175 ? 36.676 -21.406 20.499 1.00 34.42 285 ASN E N 1
ATOM 10184 C CA . ASN C 1 175 ? 36.037 -20.384 21.287 1.00 35.30 285 ASN E CA 1
ATOM 10185 C C . ASN C 1 175 ? 36.405 -20.420 22.748 1.00 36.05 285 ASN E C 1
ATOM 10186 O O . ASN C 1 175 ? 36.495 -21.477 23.356 1.00 36.78 285 ASN E O 1
ATOM 10191 N N . THR C 1 176 ? 36.657 -19.253 23.303 1.00 36.77 286 THR E N 1
ATOM 10192 C CA . THR C 1 176 ? 36.835 -19.136 24.730 1.00 37.65 286 THR E CA 1
ATOM 10193 C C . THR C 1 176 ? 35.497 -18.711 25.284 1.00 38.40 286 THR E C 1
ATOM 10194 O O . THR C 1 176 ? 34.524 -18.518 24.523 1.00 38.45 286 THR E O 1
ATOM 10198 N N . VAL C 1 177 ? 35.459 -18.523 26.601 1.00 38.89 287 VAL E N 1
ATOM 10199 C CA . VAL C 1 177 ? 34.250 -18.069 27.280 1.00 39.65 287 VAL E CA 1
ATOM 10200 C C . VAL C 1 177 ? 33.763 -16.751 26.715 1.00 39.71 287 VAL E C 1
ATOM 10201 O O . VAL C 1 177 ? 32.561 -16.513 26.653 1.00 40.27 287 VAL E O 1
ATOM 10205 N N . LEU C 1 178 ? 34.692 -15.878 26.327 1.00 39.26 288 LEU E N 1
ATOM 10206 C CA . LEU C 1 178 ? 34.300 -14.643 25.693 1.00 38.44 288 LEU E CA 1
ATOM 10207 C C . LEU C 1 178 ? 33.707 -14.937 24.317 1.00 37.94 288 LEU E C 1
ATOM 10208 O O . LEU C 1 178 ? 32.632 -14.398 23.993 1.00 38.41 288 LEU E O 1
ATOM 10213 N N . HIS C 1 179 ? 34.340 -15.810 23.535 1.00 36.59 289 HIS E N 1
ATOM 10214 C CA . HIS C 1 179 ? 33.710 -16.209 22.274 1.00 36.20 289 HIS E CA 1
ATOM 10215 C C . HIS C 1 179 ? 32.301 -16.796 22.495 1.00 35.86 289 HIS E C 1
ATOM 10216 O O . HIS C 1 179 ? 31.348 -16.371 21.848 1.00 35.48 289 HIS E O 1
ATOM 10223 N N . ALA C 1 180 ? 32.177 -17.770 23.405 1.00 35.53 290 ALA E N 1
ATOM 10224 C CA . ALA C 1 180 ? 30.883 -18.424 23.650 1.00 35.39 290 ALA E CA 1
ATOM 10225 C C . ALA C 1 180 ? 29.779 -17.425 24.036 1.00 35.64 290 ALA E C 1
ATOM 10226 O O . ALA C 1 180 ? 28.638 -17.544 23.575 1.00 35.84 290 ALA E O 1
ATOM 10228 N N . LEU C 1 181 ? 30.134 -16.433 24.856 1.00 35.27 291 LEU E N 1
ATOM 10229 C CA . LEU C 1 181 ? 29.190 -15.407 25.297 1.00 34.97 291 LEU E CA 1
ATOM 10230 C C . LEU C 1 181 ? 28.630 -14.627 24.102 1.00 35.39 291 LEU E C 1
ATOM 10231 O O . LEU C 1 181 ? 27.404 -14.386 24.011 1.00 34.76 291 LEU E O 1
ATOM 10236 N N . VAL C 1 182 ? 29.542 -14.255 23.183 1.00 35.67 292 VAL E N 1
ATOM 10237 C CA . VAL C 1 182 ? 29.187 -13.596 21.914 1.00 35.57 292 VAL E CA 1
ATOM 10238 C C . VAL C 1 182 ? 28.240 -14.509 21.148 1.00 35.81 292 VAL E C 1
ATOM 10239 O O . VAL C 1 182 ? 27.289 -14.041 20.528 1.00 36.03 292 VAL E O 1
ATOM 10243 N N . GLU C 1 183 ? 28.481 -15.814 21.209 1.00 36.13 293 GLU E N 1
ATOM 10244 C CA . GLU C 1 183 ? 27.657 -16.743 20.429 1.00 36.61 293 GLU E CA 1
ATOM 10245 C C . GLU C 1 183 ? 26.271 -16.876 21.044 1.00 35.99 293 GLU E C 1
ATOM 10246 O O . GLU C 1 183 ? 25.287 -17.140 20.357 1.00 35.94 293 GLU E O 1
ATOM 10252 N N . VAL C 1 184 ? 26.204 -16.638 22.343 1.00 35.71 294 VAL E N 1
ATOM 10253 C CA . VAL C 1 184 ? 24.979 -16.864 23.085 1.00 35.07 294 VAL E CA 1
ATOM 10254 C C . VAL C 1 184 ? 24.051 -15.629 23.091 1.00 34.72 294 VAL E C 1
ATOM 10255 O O . VAL C 1 184 ? 22.889 -15.723 23.481 1.00 34.59 294 VAL E O 1
ATOM 10259 N N . ALA C 1 185 ? 24.570 -14.495 22.620 1.00 34.58 295 ALA E N 1
ATOM 10260 C CA . ALA C 1 185 ? 23.789 -13.275 22.430 1.00 34.58 295 ALA E CA 1
ATOM 10261 C C . ALA C 1 185 ? 22.764 -13.435 21.326 1.00 34.96 295 ALA E C 1
ATOM 10262 O O . ALA C 1 185 ? 23.045 -14.070 20.307 1.00 35.16 295 ALA E O 1
ATOM 10264 N N . ASP C 1 186 ? 21.584 -12.844 21.536 1.00 35.21 296 ASP E N 1
ATOM 10265 C CA . ASP C 1 186 ? 20.483 -12.909 20.575 1.00 35.34 296 ASP E CA 1
ATOM 10266 C C . ASP C 1 186 ? 19.808 -11.555 20.326 1.00 35.55 296 ASP E C 1
ATOM 10267 O O . ASP C 1 186 ? 18.656 -11.504 19.875 1.00 35.68 296 ASP E O 1
ATOM 10272 N N . ASN C 1 187 ? 20.516 -10.471 20.654 1.00 35.54 297 ASN E N 1
ATOM 10273 C CA . ASN C 1 187 ? 20.094 -9.085 20.388 1.00 35.48 297 ASN E CA 1
ATOM 10274 C C . ASN C 1 187 ? 18.814 -8.599 21.072 1.00 35.25 297 ASN E C 1
ATOM 10275 O O . ASN C 1 187 ? 18.215 -7.594 20.674 1.00 35.30 297 ASN E O 1
ATOM 10280 N N . THR C 1 188 ? 18.386 -9.304 22.108 1.00 35.11 298 THR E N 1
ATOM 10281 C CA . THR C 1 188 ? 17.260 -8.823 22.903 1.00 34.66 298 THR E CA 1
ATOM 10282 C C . THR C 1 188 ? 17.853 -8.025 24.051 1.00 34.86 298 THR E C 1
ATOM 10283 O O . THR C 1 188 ? 18.995 -8.259 24.449 1.00 34.61 298 THR E O 1
ATOM 10287 N N . VAL C 1 189 ? 17.089 -7.075 24.568 1.00 35.38 299 VAL E N 1
ATOM 10288 C CA . VAL C 1 189 ? 17.634 -6.126 25.549 1.00 35.48 299 VAL E CA 1
ATOM 10289 C C . VAL C 1 189 ? 18.148 -6.792 26.814 1.00 35.54 299 VAL E C 1
ATOM 10290 O O . VAL C 1 189 ? 19.249 -6.474 27.243 1.00 35.69 299 VAL E O 1
ATOM 10294 N N . ASP C 1 190 ? 17.369 -7.716 27.389 1.00 35.62 300 ASP E N 1
ATOM 10295 C CA . ASP C 1 190 ? 17.807 -8.457 28.576 1.00 35.45 300 ASP E CA 1
ATOM 10296 C C . ASP C 1 190 ? 18.948 -9.423 28.282 1.00 35.69 300 ASP E C 1
ATOM 10297 O O . ASP C 1 190 ? 19.695 -9.773 29.201 1.00 35.84 300 ASP E O 1
ATOM 10302 N N . ASN C 1 191 ? 19.093 -9.827 27.009 1.00 35.91 301 ASN E N 1
ATOM 10303 C CA . ASN C 1 191 ? 20.178 -10.729 26.584 1.00 35.99 301 ASN E CA 1
ATOM 10304 C C . ASN C 1 191 ? 21.499 -10.026 26.593 1.00 36.07 301 ASN E C 1
ATOM 10305 O O . ASN C 1 191 ? 22.440 -10.499 27.219 1.00 36.19 301 ASN E O 1
ATOM 10310 N N . THR C 1 192 ? 21.563 -8.922 25.853 1.00 36.53 302 THR E N 1
ATOM 10311 C CA . THR C 1 192 ? 22.686 -8.005 25.862 1.00 37.03 302 THR E CA 1
ATOM 10312 C C . THR C 1 192 ? 23.097 -7.738 27.293 1.00 37.36 302 THR E C 1
ATOM 10313 O O . THR C 1 192 ? 24.240 -8.009 27.679 1.00 37.68 302 THR E O 1
ATOM 10317 N N . LYS C 1 193 ? 22.154 -7.234 28.089 1.00 37.71 303 LYS E N 1
ATOM 10318 C CA . LYS C 1 193 ? 22.414 -6.872 29.473 1.00 38.27 303 LYS E CA 1
ATOM 10319 C C . LYS C 1 193 ? 23.162 -7.956 30.231 1.00 37.43 303 LYS E C 1
ATOM 10320 O O . LYS C 1 193 ? 24.203 -7.677 30.779 1.00 37.31 303 LYS E O 1
ATOM 10326 N N . PHE C 1 194 ? 22.659 -9.189 30.240 1.00 37.33 304 PHE E N 1
ATOM 10327 C CA . PHE C 1 194 ? 23.345 -10.266 30.974 1.00 37.43 304 PHE E CA 1
ATOM 10328 C C . PHE C 1 194 ? 24.697 -10.690 30.374 1.00 37.02 304 PHE E C 1
ATOM 10329 O O . PHE C 1 194 ? 25.644 -10.921 31.121 1.00 36.53 304 PHE E O 1
ATOM 10337 N N . VAL C 1 195 ? 24.779 -10.793 29.043 1.00 36.86 305 VAL E N 1
ATOM 10338 C CA . VAL C 1 195 ? 26.028 -11.197 28.393 1.00 37.33 305 VAL E CA 1
ATOM 10339 C C . VAL C 1 195 ? 27.069 -10.135 28.650 1.00 37.78 305 VAL E C 1
ATOM 10340 O O . VAL C 1 195 ? 28.197 -10.411 29.032 1.00 38.04 305 VAL E O 1
ATOM 10344 N N . THR C 1 196 ? 26.639 -8.905 28.472 1.00 38.67 306 THR E N 1
ATOM 10345 C CA . THR C 1 196 ? 27.491 -7.744 28.559 1.00 39.10 306 THR E CA 1
ATOM 10346 C C . THR C 1 196 ? 28.282 -7.680 29.890 1.00 39.31 306 THR E C 1
ATOM 10347 O O . THR C 1 196 ? 29.465 -7.388 29.906 1.00 39.36 306 THR E O 1
ATOM 10351 N N . SER C 1 197 ? 27.633 -8.004 30.996 1.00 39.48 307 SER E N 1
ATOM 10352 C CA . SER C 1 197 ? 28.226 -7.809 32.297 1.00 39.53 307 SER E CA 1
ATOM 10353 C C . SER C 1 197 ? 28.883 -9.082 32.780 1.00 39.22 307 SER E C 1
ATOM 10354 O O . SER C 1 197 ? 29.811 -9.048 33.585 1.00 39.80 307 SER E O 1
ATOM 10357 N N . MET C 1 198 ? 28.388 -10.216 32.314 1.00 38.61 308 MET E N 1
ATOM 10358 C CA . MET C 1 198 ? 29.108 -11.449 32.547 1.00 38.33 308 MET E CA 1
ATOM 10359 C C . MET C 1 198 ? 30.441 -11.372 31.830 1.00 37.59 308 MET E C 1
ATOM 10360 O O . MET C 1 198 ? 31.448 -11.817 32.354 1.00 37.64 308 MET E O 1
ATOM 10365 N N . TYR C 1 199 ? 30.437 -10.774 30.651 1.00 37.06 309 TYR E N 1
ATOM 10366 C CA . TYR C 1 199 ? 31.670 -10.501 29.903 1.00 37.16 309 TYR E CA 1
ATOM 10367 C C . TYR C 1 199 ? 32.608 -9.649 30.772 1.00 36.66 309 TYR E C 1
ATOM 10368 O O . TYR C 1 199 ? 33.737 -10.047 31.078 1.00 36.33 309 TYR E O 1
ATOM 10377 N N . ASN C 1 200 ? 32.104 -8.484 31.174 1.00 36.13 310 ASN E N 1
ATOM 10378 C CA . ASN C 1 200 ? 32.748 -7.592 32.142 1.00 35.67 310 ASN E CA 1
ATOM 10379 C C . ASN C 1 200 ? 33.341 -8.353 33.306 1.00 35.02 310 ASN E C 1
ATOM 10380 O O . ASN C 1 200 ? 34.516 -8.223 33.615 1.00 34.58 310 ASN E O 1
ATOM 10385 N N . GLU C 1 201 ? 32.513 -9.181 33.924 1.00 34.86 311 GLU E N 1
ATOM 10386 C CA . GLU C 1 201 ? 32.933 -9.990 35.054 1.00 34.91 311 GLU E CA 1
ATOM 10387 C C . GLU C 1 201 ? 34.114 -10.892 34.776 1.00 34.47 311 GLU E C 1
ATOM 10388 O O . GLU C 1 201 ? 34.982 -11.057 35.619 1.00 34.49 311 GLU E O 1
ATOM 10394 N N . ILE C 1 202 ? 34.119 -11.499 33.603 1.00 34.43 312 ILE E N 1
ATOM 10395 C CA . ILE C 1 202 ? 35.197 -12.401 33.211 1.00 34.08 312 ILE E CA 1
ATOM 10396 C C . ILE C 1 202 ? 36.500 -11.645 33.094 1.00 33.76 312 ILE E C 1
ATOM 10397 O O . ILE C 1 202 ? 37.549 -12.121 33.534 1.00 33.16 312 ILE E O 1
ATOM 10402 N N . LEU C 1 203 ? 36.419 -10.458 32.497 1.00 33.86 313 LEU E N 1
ATOM 10403 C CA . LEU C 1 203 ? 37.597 -9.644 32.305 1.00 33.99 313 LEU E CA 1
ATOM 10404 C C . LEU C 1 203 ? 38.149 -9.203 33.659 1.00 34.81 313 LEU E C 1
ATOM 10405 O O . LEU C 1 203 ? 39.342 -9.385 33.919 1.00 35.41 313 LEU E O 1
ATOM 10410 N N . ILE C 1 204 ? 37.272 -8.703 34.536 1.00 35.08 314 ILE E N 1
ATOM 10411 C CA . ILE C 1 204 ? 37.667 -8.297 35.889 1.00 35.14 314 ILE E CA 1
ATOM 10412 C C . ILE C 1 204 ? 38.388 -9.436 36.613 1.00 35.43 314 ILE E C 1
ATOM 10413 O O . ILE C 1 204 ? 39.312 -9.200 37.393 1.00 36.07 314 ILE E O 1
ATOM 10418 N N . LEU C 1 205 ? 37.955 -10.663 36.351 1.00 35.37 315 LEU E N 1
ATOM 10419 C CA . LEU C 1 205 ? 38.520 -11.838 36.995 1.00 35.44 315 LEU E CA 1
ATOM 10420 C C . LEU C 1 205 ? 39.830 -12.226 36.338 1.00 35.70 315 LEU E C 1
ATOM 10421 O O . LEU C 1 205 ? 40.738 -12.720 36.999 1.00 35.55 315 LEU E O 1
ATOM 10426 N N . GLY C 1 206 ? 39.911 -12.014 35.028 1.00 36.01 316 GLY E N 1
ATOM 10427 C CA . GLY C 1 206 ? 41.127 -12.273 34.292 1.00 36.12 316 GLY E CA 1
ATOM 10428 C C . GLY C 1 206 ? 42.223 -11.399 34.844 1.00 36.42 316 GLY E C 1
ATOM 10429 O O . GLY C 1 206 ? 43.263 -11.905 35.263 1.00 36.66 316 GLY E O 1
ATOM 10430 N N . ALA C 1 207 ? 41.967 -10.089 34.863 1.00 36.32 317 ALA E N 1
ATOM 10431 C CA . ALA C 1 207 ? 42.900 -9.080 35.360 1.00 36.19 317 ALA E CA 1
ATOM 10432 C C . ALA C 1 207 ? 43.258 -9.202 36.849 1.00 36.17 317 ALA E C 1
ATOM 10433 O O . ALA C 1 207 ? 44.381 -8.868 37.264 1.00 36.66 317 ALA E O 1
ATOM 10435 N N . LYS C 1 208 ? 42.308 -9.667 37.661 1.00 35.86 318 LYS E N 1
ATOM 10436 C CA . LYS C 1 208 ? 42.579 -9.894 39.074 1.00 35.39 318 LYS E CA 1
ATOM 10437 C C . LYS C 1 208 ? 43.508 -11.090 39.216 1.00 35.49 318 LYS E C 1
ATOM 10438 O O . LYS C 1 208 ? 44.602 -10.968 39.737 1.00 35.14 318 LYS E O 1
ATOM 10444 N N . LEU C 1 209 ? 43.063 -12.234 38.706 1.00 35.90 319 LEU E N 1
ATOM 10445 C CA . LEU C 1 209 ? 43.753 -13.513 38.867 1.00 36.33 319 LEU E CA 1
ATOM 10446 C C . LEU C 1 209 ? 45.007 -13.701 37.991 1.00 37.06 319 LEU E C 1
ATOM 10447 O O . LEU C 1 209 ? 46.030 -14.214 38.462 1.00 37.33 319 LEU E O 1
ATOM 10452 N N . HIS C 1 210 ? 44.933 -13.309 36.720 1.00 37.30 320 HIS E N 1
ATOM 10453 C CA . HIS C 1 210 ? 46.026 -13.595 35.796 1.00 37.59 320 HIS E CA 1
ATOM 10454 C C . HIS C 1 210 ? 46.237 -12.430 34.865 1.00 37.84 320 HIS E C 1
ATOM 10455 O O . HIS C 1 210 ? 45.763 -12.464 33.741 1.00 38.14 320 HIS E O 1
ATOM 10462 N N . PRO C 1 211 ? 46.971 -11.401 35.324 1.00 38.21 321 PRO E N 1
ATOM 10463 C CA . PRO C 1 211 ? 47.025 -10.051 34.723 1.00 38.61 321 PRO E CA 1
ATOM 10464 C C . PRO C 1 211 ? 47.725 -9.978 33.366 1.00 39.13 321 PRO E C 1
ATOM 10465 O O . PRO C 1 211 ? 47.451 -9.075 32.562 1.00 39.01 321 PRO E O 1
ATOM 10469 N N . THR C 1 212 ? 48.627 -10.927 33.137 1.00 40.11 322 THR E N 1
ATOM 10470 C CA . THR C 1 212 ? 49.458 -10.994 31.935 1.00 40.57 322 THR E CA 1
ATOM 10471 C C . THR C 1 212 ? 48.657 -11.350 30.685 1.00 41.42 322 THR E C 1
ATOM 10472 O O . THR C 1 212 ? 49.101 -11.057 29.573 1.00 41.51 322 THR E O 1
ATOM 10476 N N . LEU C 1 213 ? 47.487 -11.973 30.883 1.00 42.09 323 LEU E N 1
ATOM 10477 C CA . LEU C 1 213 ? 46.702 -12.564 29.797 1.00 43.00 323 LEU E CA 1
ATOM 10478 C C . LEU C 1 213 ? 45.893 -11.525 29.053 1.00 43.40 323 LEU E C 1
ATOM 10479 O O . LEU C 1 213 ? 45.032 -10.862 29.631 1.00 43.62 323 LEU E O 1
ATOM 10484 N N . LYS C 1 214 ? 46.198 -11.360 27.772 1.00 43.96 324 LYS E N 1
ATOM 10485 C CA . LYS C 1 214 ? 45.421 -10.462 26.922 1.00 44.34 324 LYS E CA 1
ATOM 10486 C C . LYS C 1 214 ? 44.247 -11.249 26.315 1.00 44.17 324 LYS E C 1
ATOM 10487 O O . LYS C 1 214 ? 44.319 -11.762 25.195 1.00 44.41 324 LYS E O 1
ATOM 10493 N N . LEU C 1 215 ? 43.174 -11.347 27.096 1.00 43.78 325 LEU E N 1
ATOM 10494 C CA . LEU C 1 215 ? 42.041 -12.198 26.786 1.00 42.83 325 LEU E CA 1
ATOM 10495 C C . LEU C 1 215 ? 41.321 -11.847 25.506 1.00 42.54 325 LEU E C 1
ATOM 10496 O O . LEU C 1 215 ? 40.902 -12.732 24.775 1.00 42.49 325 LEU E O 1
ATOM 10501 N N . GLU C 1 216 ? 41.167 -10.561 25.228 1.00 42.52 326 GLU E N 1
ATOM 10502 C CA . GLU C 1 216 ? 40.298 -10.177 24.121 1.00 42.43 326 GLU E CA 1
ATOM 10503 C C . GLU C 1 216 ? 40.986 -10.321 22.782 1.00 42.37 326 GLU E C 1
ATOM 10504 O O . GLU C 1 216 ? 40.366 -10.147 21.732 1.00 42.67 326 GLU E O 1
ATOM 10510 N N . GLU C 1 217 ? 42.267 -10.653 22.820 1.00 42.14 327 GLU E N 1
ATOM 10511 C CA . GLU C 1 217 ? 43.032 -10.857 21.604 1.00 42.71 327 GLU E CA 1
ATOM 10512 C C . GLU C 1 217 ? 43.026 -12.309 21.074 1.00 42.18 327 GLU E C 1
ATOM 10513 O O . GLU C 1 217 ? 43.445 -12.556 19.930 1.00 41.87 327 GLU E O 1
ATOM 10519 N N . ILE C 1 218 ? 42.544 -13.248 21.892 1.00 41.59 328 ILE E N 1
ATOM 10520 C CA . ILE C 1 218 ? 42.553 -14.684 21.561 1.00 40.96 328 ILE E CA 1
ATOM 10521 C C . ILE C 1 218 ? 41.546 -15.067 20.468 1.00 40.45 328 ILE E C 1
ATOM 10522 O O . ILE C 1 218 ? 40.330 -14.903 20.643 1.00 40.35 328 ILE E O 1
ATOM 10527 N N . THR C 1 219 ? 42.076 -15.623 19.372 1.00 39.85 329 THR E N 1
ATOM 10528 C CA . THR C 1 219 ? 41.337 -15.976 18.150 1.00 39.26 329 THR E CA 1
ATOM 10529 C C . THR C 1 219 ? 40.718 -17.386 18.184 1.00 39.24 329 THR E C 1
ATOM 10530 O O . THR C 1 219 ? 41.390 -18.359 18.544 1.00 39.32 329 THR E O 1
ATOM 10534 N N . ASN C 1 220 ? 39.446 -17.493 17.797 1.00 39.03 330 ASN E N 1
ATOM 10535 C CA . ASN C 1 220 ? 38.785 -18.802 17.635 1.00 38.49 330 ASN E CA 1
ATOM 10536 C C . ASN C 1 220 ? 39.303 -19.513 16.382 1.00 38.73 330 ASN E C 1
ATOM 10537 O O . ASN C 1 220 ? 40.090 -18.926 15.637 1.00 39.12 330 ASN E O 1
ATOM 10542 N N . ARG C 1 221 ? 38.941 -20.765 16.154 1.00 38.84 331 ARG E N 1
ATOM 10543 C CA . ARG C 1 221 ? 39.510 -21.467 15.007 1.00 39.07 331 ARG E CA 1
ATOM 10544 C C . ARG C 1 221 ? 39.557 -20.584 13.758 1.00 38.96 331 ARG E C 1
ATOM 10545 O O . ARG C 1 221 ? 40.560 -20.557 13.043 1.00 38.93 331 ARG E O 1
ATOM 10553 N N . LYS C 1 222 ? 38.465 -19.891 13.459 1.00 39.20 332 LYS E N 1
ATOM 10554 C CA . LYS C 1 222 ? 38.359 -19.160 12.191 1.00 39.52 332 LYS E CA 1
ATOM 10555 C C . LYS C 1 222 ? 39.181 -17.874 12.127 1.00 39.12 332 LYS E C 1
ATOM 10556 O O . LYS C 1 222 ? 39.083 -17.122 11.163 1.00 38.79 332 LYS E O 1
ATOM 10562 N N . GLY C 1 223 ? 39.994 -17.630 13.149 1.00 39.06 333 GLY E N 1
ATOM 10563 C CA . GLY C 1 223 ? 40.830 -16.430 13.214 1.00 38.52 333 GLY E CA 1
ATOM 10564 C C . GLY C 1 223 ? 40.179 -15.211 13.847 1.00 38.03 333 GLY E C 1
ATOM 10565 O O . GLY C 1 223 ? 40.703 -14.111 13.720 1.00 38.36 333 GLY E O 1
ATOM 10566 N N . LEU C 1 224 ? 39.066 -15.410 14.549 1.00 37.34 334 LEU E N 1
ATOM 10567 C CA . LEU C 1 224 ? 38.275 -14.305 15.067 1.00 36.85 334 LEU E CA 1
ATOM 10568 C C . LEU C 1 224 ? 38.492 -14.053 16.543 1.00 36.97 334 LEU E C 1
ATOM 10569 O O . LEU C 1 224 ? 38.318 -14.956 17.359 1.00 36.82 334 LEU E O 1
ATOM 10574 N N . THR C 1 225 ? 38.857 -12.820 16.880 1.00 36.89 335 THR E N 1
ATOM 10575 C CA . THR C 1 225 ? 38.742 -12.338 18.250 1.00 36.74 335 THR E CA 1
ATOM 10576 C C . THR C 1 225 ? 37.256 -12.302 18.602 1.00 36.68 335 THR E C 1
ATOM 10577 O O . THR C 1 225 ? 36.425 -12.267 17.685 1.00 36.82 335 THR E O 1
ATOM 10581 N N . PRO C 1 226 ? 36.916 -12.273 19.919 1.00 36.46 336 PRO E N 1
ATOM 10582 C CA . PRO C 1 226 ? 35.509 -12.176 20.341 1.00 35.71 336 PRO E CA 1
ATOM 10583 C C . PRO C 1 226 ? 34.808 -11.039 19.635 1.00 35.26 336 PRO E C 1
ATOM 10584 O O . PRO C 1 226 ? 33.770 -11.250 19.020 1.00 35.27 336 PRO E O 1
ATOM 10588 N N . LEU C 1 227 ? 35.390 -9.845 19.688 1.00 35.26 337 LEU E N 1
ATOM 10589 C CA . LEU C 1 227 ? 34.859 -8.696 18.950 1.00 34.53 337 LEU E CA 1
ATOM 10590 C C . LEU C 1 227 ? 34.556 -9.060 17.500 1.00 34.37 337 LEU E C 1
ATOM 10591 O O . LEU C 1 227 ? 33.443 -8.837 17.026 1.00 34.02 337 LEU E O 1
ATOM 10596 N N . ALA C 1 228 ? 35.539 -9.614 16.800 1.00 33.95 338 ALA E N 1
ATOM 10597 C CA . ALA C 1 228 ? 35.365 -9.846 15.372 1.00 34.02 338 ALA E CA 1
ATOM 10598 C C . ALA C 1 228 ? 34.290 -10.876 15.067 1.00 34.07 338 ALA E C 1
ATOM 10599 O O . ALA C 1 228 ? 33.625 -10.769 14.037 1.00 34.62 338 ALA E O 1
ATOM 10601 N N . LEU C 1 229 ? 34.124 -11.854 15.957 1.00 33.85 339 LEU E N 1
ATOM 10602 C CA . LEU C 1 229 ? 33.003 -12.785 15.896 1.00 33.53 339 LEU E CA 1
ATOM 10603 C C . LEU C 1 229 ? 31.705 -12.015 16.064 1.00 33.66 339 LEU E C 1
ATOM 10604 O O . LEU C 1 229 ? 30.832 -12.091 15.217 1.00 34.18 339 LEU E O 1
ATOM 10609 N N . ALA C 1 230 ? 31.587 -11.253 17.151 1.00 33.60 340 ALA E N 1
ATOM 10610 C CA . ALA C 1 230 ? 30.400 -10.448 17.397 1.00 33.36 340 ALA E CA 1
ATOM 10611 C C . ALA C 1 230 ? 29.907 -9.783 16.117 1.00 33.23 340 ALA E C 1
ATOM 10612 O O . ALA C 1 230 ? 28.723 -9.847 15.787 1.00 33.09 340 ALA E O 1
ATOM 10614 N N . ALA C 1 231 ? 30.850 -9.170 15.399 1.00 33.42 341 ALA E N 1
ATOM 10615 C CA . ALA C 1 231 ? 30.585 -8.378 14.202 1.00 33.00 341 ALA E CA 1
ATOM 10616 C C . ALA C 1 231 ? 30.320 -9.247 12.985 1.00 33.03 341 ALA E C 1
ATOM 10617 O O . ALA C 1 231 ? 29.515 -8.879 12.117 1.00 33.45 341 ALA E O 1
ATOM 10619 N N . SER C 1 232 ? 30.992 -10.394 12.916 1.00 32.96 342 SER E N 1
ATOM 10620 C CA . SER C 1 232 ? 30.698 -11.375 11.867 1.00 32.56 342 SER E CA 1
ATOM 10621 C C . SER C 1 232 ? 29.275 -11.914 12.006 1.00 32.96 342 SER E C 1
ATOM 10622 O O . SER C 1 232 ? 28.636 -12.188 10.987 1.00 33.30 342 SER E O 1
ATOM 10625 N N . SER C 1 233 ? 28.753 -12.022 13.237 1.00 32.75 343 SER E N 1
ATOM 10626 C CA . SER C 1 233 ? 27.412 -12.609 13.422 1.00 32.98 343 SER E CA 1
ATOM 10627 C C . SER C 1 233 ? 26.291 -11.623 13.826 1.00 33.17 343 SER E C 1
ATOM 10628 O O . SER C 1 233 ? 25.250 -12.041 14.356 1.00 32.85 343 SER E O 1
ATOM 10631 N N . GLY C 1 234 ? 26.498 -10.334 13.559 1.00 33.56 344 GLY E N 1
ATOM 10632 C CA . GLY C 1 234 ? 25.486 -9.298 13.829 1.00 34.45 344 GLY E CA 1
ATOM 10633 C C . GLY C 1 234 ? 24.954 -9.247 15.258 1.00 35.18 344 GLY E C 1
ATOM 10634 O O . GLY C 1 234 ? 23.736 -9.088 15.472 1.00 35.31 344 GLY E O 1
ATOM 10635 N N . LYS C 1 235 ? 25.863 -9.450 16.209 1.00 35.75 345 LYS E N 1
ATOM 10636 C CA . LYS C 1 235 ? 25.568 -9.354 17.631 1.00 36.22 345 LYS E CA 1
ATOM 10637 C C . LYS C 1 235 ? 25.907 -7.957 18.123 1.00 36.63 345 LYS E C 1
ATOM 10638 O O . LYS C 1 235 ? 26.914 -7.741 18.799 1.00 36.92 345 LYS E O 1
ATOM 10644 N N . ILE C 1 236 ? 25.046 -7.013 17.769 1.00 36.53 346 ILE E N 1
ATOM 10645 C CA . ILE C 1 236 ? 25.388 -5.603 17.702 1.00 36.02 346 ILE E CA 1
ATOM 10646 C C . ILE C 1 236 ? 25.520 -4.969 19.085 1.00 36.09 346 ILE E C 1
ATOM 10647 O O . ILE C 1 236 ? 26.486 -4.216 19.347 1.00 36.19 346 ILE E O 1
ATOM 10652 N N . GLY C 1 237 ? 24.571 -5.287 19.966 1.00 35.51 347 GLY E N 1
ATOM 10653 C CA . GLY C 1 237 ? 24.552 -4.691 21.302 1.00 35.19 347 GLY E CA 1
ATOM 10654 C C . GLY C 1 237 ? 25.871 -4.955 22.005 1.00 34.92 347 GLY E C 1
ATOM 10655 O O . GLY C 1 237 ? 26.405 -4.081 22.716 1.00 34.78 347 GLY E O 1
ATOM 10656 N N . VAL C 1 238 ? 26.390 -6.162 21.778 1.00 34.20 348 VAL E N 1
ATOM 10657 C CA . VAL C 1 238 ? 27.594 -6.643 22.427 1.00 33.89 348 VAL E CA 1
ATOM 10658 C C . VAL C 1 238 ? 28.814 -6.045 21.764 1.00 34.13 348 VAL E C 1
ATOM 10659 O O . VAL C 1 238 ? 29.731 -5.561 22.434 1.00 34.36 348 VAL E O 1
ATOM 10663 N N . LEU C 1 239 ? 28.829 -6.073 20.435 1.00 34.10 349 LEU E N 1
ATOM 10664 C CA . LEU C 1 239 ? 29.814 -5.321 19.667 1.00 33.94 349 LEU E CA 1
ATOM 10665 C C . LEU C 1 239 ? 29.980 -3.908 20.217 1.00 33.11 349 LEU E C 1
ATOM 10666 O O . LEU C 1 239 ? 31.083 -3.497 20.577 1.00 32.65 349 LEU E O 1
ATOM 10671 N N . ALA C 1 240 ? 28.880 -3.168 20.277 1.00 32.35 350 ALA E N 1
ATOM 10672 C CA . ALA C 1 240 ? 28.876 -1.825 20.887 1.00 31.91 350 ALA E CA 1
ATOM 10673 C C . ALA C 1 240 ? 29.409 -1.807 22.323 1.00 31.54 350 ALA E C 1
ATOM 10674 O O . ALA C 1 240 ? 30.114 -0.876 22.730 1.00 31.60 350 ALA E O 1
ATOM 10676 N N . TYR C 1 241 ? 29.052 -2.827 23.098 1.00 30.99 351 TYR E N 1
ATOM 10677 C CA . TYR C 1 241 ? 29.530 -2.955 24.476 1.00 30.59 351 TYR E CA 1
ATOM 10678 C C . TYR C 1 241 ? 31.048 -3.159 24.583 1.00 31.05 351 TYR E C 1
ATOM 10679 O O . TYR C 1 241 ? 31.703 -2.568 25.440 1.00 31.61 351 TYR E O 1
ATOM 10688 N N . ILE C 1 242 ? 31.592 -4.001 23.713 1.00 30.80 352 ILE E N 1
ATOM 10689 C CA . ILE C 1 242 ? 33.009 -4.356 23.746 1.00 30.99 352 ILE E CA 1
ATOM 10690 C C . ILE C 1 242 ? 33.858 -3.193 23.314 1.00 31.33 352 ILE E C 1
ATOM 10691 O O . ILE C 1 242 ? 34.962 -3.021 23.837 1.00 32.20 352 ILE E O 1
ATOM 10696 N N . LEU C 1 243 ? 33.363 -2.391 22.378 1.00 30.90 353 LEU E N 1
ATOM 10697 C CA . LEU C 1 243 ? 34.187 -1.309 21.877 1.00 30.99 353 LEU E CA 1
ATOM 10698 C C . LEU C 1 243 ? 34.122 -0.133 22.821 1.00 31.13 353 LEU E C 1
ATOM 10699 O O . LEU C 1 243 ? 35.071 0.637 22.921 1.00 31.12 353 LEU E O 1
ATOM 10704 N N . GLN C 1 244 ? 32.925 0.073 23.360 1.00 31.81 354 GLN E N 1
ATOM 10705 C CA . GLN C 1 244 ? 32.578 1.259 24.128 1.00 32.41 354 GLN E CA 1
ATOM 10706 C C . GLN C 1 244 ? 32.402 0.943 25.601 1.00 33.15 354 GLN E C 1
ATOM 10707 O O . GLN C 1 244 ? 31.857 1.749 26.354 1.00 33.51 354 GLN E O 1
ATOM 10713 N N . ARG C 1 245 ? 32.855 -0.233 26.013 1.00 34.49 355 ARG E N 1
ATOM 10714 C CA . ARG C 1 245 ? 32.660 -0.645 27.388 1.00 35.92 355 ARG E CA 1
ATOM 10715 C C . ARG C 1 245 ? 33.745 0.025 28.204 1.00 36.56 355 ARG E C 1
ATOM 10716 O O . ARG C 1 245 ? 34.682 -0.617 28.679 1.00 37.15 355 ARG E O 1
ATOM 10718 N N . GLU C 1 246 ? 33.599 1.337 28.353 1.00 30.00 356 GLU E N 1
ATOM 10719 C CA . GLU C 1 246 ? 34.548 2.134 29.109 1.00 30.00 356 GLU E CA 1
ATOM 10720 C C . GLU C 1 246 ? 34.516 1.695 30.559 1.00 30.00 356 GLU E C 1
ATOM 10721 O O . GLU C 1 246 ? 33.455 1.412 31.114 1.00 30.00 356 GLU E O 1
ATOM 10723 N N . ILE C 1 247 ? 35.691 1.637 31.168 1.00 30.00 357 ILE E N 1
ATOM 10724 C CA . ILE C 1 247 ? 35.817 1.191 32.550 1.00 30.00 357 ILE E CA 1
ATOM 10725 C C . ILE C 1 247 ? 36.506 2.238 33.414 1.00 30.00 357 ILE E C 1
ATOM 10726 O O . ILE C 1 247 ? 37.526 2.798 33.015 1.00 30.00 357 ILE E O 1
ATOM 10728 N N . HIS C 1 248 ? 35.960 2.496 34.599 1.00 30.00 358 HIS E N 1
ATOM 10729 C CA . HIS C 1 248 ? 36.635 3.391 35.535 1.00 30.00 358 HIS E CA 1
ATOM 10730 C C . HIS C 1 248 ? 36.764 2.784 36.932 1.00 30.00 358 HIS E C 1
ATOM 10731 O O . HIS C 1 248 ? 35.798 2.716 37.687 1.00 30.00 358 HIS E O 1
ATOM 10738 N N . GLU C 1 249 ? 37.979 2.355 37.262 1.00 30.00 359 GLU E N 1
ATOM 10739 C CA . GLU C 1 249 ? 38.341 1.891 38.597 1.00 30.00 359 GLU E CA 1
ATOM 10740 C C . GLU C 1 249 ? 39.856 1.795 38.587 1.00 30.00 359 GLU E C 1
ATOM 10741 O O . GLU C 1 249 ? 40.452 1.850 37.514 1.00 30.00 359 GLU E O 1
ATOM 10747 N N . PRO C 1 250 ? 40.497 1.538 39.719 1.00 30.00 360 PRO E N 1
ATOM 10748 C CA . PRO C 1 250 ? 41.952 1.411 39.645 1.00 30.00 360 PRO E CA 1
ATOM 10749 C C . PRO C 1 250 ? 42.263 0.298 38.652 1.00 30.00 360 PRO E C 1
ATOM 10750 O O . PRO C 1 250 ? 41.665 -0.775 38.727 1.00 30.00 360 PRO E O 1
ATOM 10754 N N . GLU C 1 251 ? 43.184 0.563 37.729 1.00 30.00 361 GLU E N 1
ATOM 10755 C CA . GLU C 1 251 ? 43.532 -0.382 36.670 1.00 30.00 361 GLU E CA 1
ATOM 10756 C C . GLU C 1 251 ? 42.509 -0.356 35.533 1.00 30.00 361 GLU E C 1
ATOM 10757 O O . GLU C 1 251 ? 42.589 -1.149 34.594 1.00 30.00 361 GLU E O 1
ATOM 10759 N N . CYS C 1 252 ? 41.551 0.560 35.629 1.00 30.00 362 CYS E N 1
ATOM 10760 C CA . CYS C 1 252 ? 40.469 0.688 34.650 1.00 30.00 362 CYS E CA 1
ATOM 10761 C C . CYS C 1 252 ? 40.919 1.080 33.240 1.00 30.00 362 CYS E C 1
ATOM 10762 O O . CYS C 1 252 ? 40.388 0.580 32.250 1.00 30.00 362 CYS E O 1
ATOM 10765 N N . ARG C 1 253 ? 41.886 1.988 33.160 1.00 30.00 363 ARG E N 1
ATOM 10766 C CA . ARG C 1 253 ? 42.256 2.628 31.902 1.00 30.00 363 ARG E CA 1
ATOM 10767 C C . ARG C 1 253 ? 42.763 1.658 30.838 1.00 30.00 363 ARG E C 1
ATOM 10768 O O . ARG C 1 253 ? 42.446 1.805 29.659 1.00 30.00 363 ARG E O 1
ATOM 10770 N N . HIS C 1 254 ? 43.553 0.673 31.256 1.00 30.00 364 HIS E N 1
ATOM 10771 C CA . HIS C 1 254 ? 44.123 -0.296 30.325 1.00 30.00 364 HIS E CA 1
ATOM 10772 C C . HIS C 1 254 ? 43.030 -1.103 29.632 1.00 30.00 364 HIS E C 1
ATOM 10773 O O . HIS C 1 254 ? 43.101 -1.366 28.431 1.00 30.00 364 HIS E O 1
ATOM 10780 N N . LEU C 1 255 ? 42.019 -1.489 30.401 1.00 30.00 365 LEU E N 1
ATOM 10781 C CA . LEU C 1 255 ? 40.867 -2.219 29.874 1.00 30.00 365 LEU E CA 1
ATOM 10782 C C . LEU C 1 255 ? 39.918 -1.438 28.955 1.00 30.00 365 LEU E C 1
ATOM 10783 O O . LEU C 1 255 ? 39.470 -1.960 27.934 1.00 30.00 365 LEU E O 1
ATOM 10785 N N . SER C 1 256 ? 39.615 -0.194 29.316 1.00 30.00 366 SER E N 1
ATOM 10786 C CA . SER C 1 256 ? 38.564 0.566 28.646 1.00 30.00 366 SER E CA 1
ATOM 10787 C C . SER C 1 256 ? 38.802 0.880 27.170 1.00 30.00 366 SER E C 1
ATOM 10788 O O . SER C 1 256 ? 39.918 1.184 26.750 1.00 30.00 366 SER E O 1
ATOM 10791 N N . ARG C 1 257 ? 37.721 0.809 26.399 1.00 30.00 367 ARG E N 1
ATOM 10792 C CA . ARG C 1 257 ? 37.694 1.227 24.993 1.00 30.00 367 ARG E CA 1
ATOM 10793 C C . ARG C 1 257 ? 37.403 2.712 24.752 1.00 30.00 367 ARG E C 1
ATOM 10794 O O . ARG C 1 257 ? 38.049 3.352 23.923 1.00 30.00 367 ARG E O 1
ATOM 10802 N N . LYS C 1 258 ? 36.430 3.247 25.482 1.00 30.00 368 LYS E N 1
ATOM 10803 C CA . LYS C 1 258 ? 36.066 4.656 25.400 1.00 30.00 368 LYS E CA 1
ATOM 10804 C C . LYS C 1 258 ? 36.295 5.467 26.671 1.00 30.00 368 LYS E C 1
ATOM 10805 O O . LYS C 1 258 ? 35.867 5.089 27.759 1.00 30.00 368 LYS E O 1
ATOM 10807 N N . PHE C 1 259 ? 36.935 6.622 26.505 1.00 30.00 369 PHE E N 1
ATOM 10808 C CA . PHE C 1 259 ? 36.990 7.647 27.542 1.00 3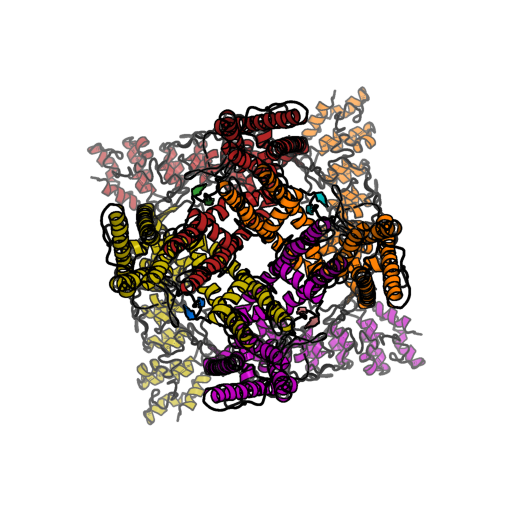0.00 369 PHE E CA 1
ATOM 10809 C C . PHE C 1 259 ? 36.321 8.905 26.988 1.00 30.00 369 PHE E C 1
ATOM 10810 O O . PHE C 1 259 ? 36.676 9.374 25.910 1.00 30.00 369 PHE E O 1
ATOM 10818 N N . THR C 1 260 ? 35.349 9.439 27.721 1.00 30.00 370 THR E N 1
ATOM 10819 C CA . THR C 1 260 ? 34.692 10.695 27.356 1.00 30.00 370 THR E CA 1
ATOM 10820 C C . THR C 1 260 ? 34.912 11.657 28.522 1.00 30.00 370 THR E C 1
ATOM 10821 O O . THR C 1 260 ? 34.731 11.278 29.674 1.00 30.00 370 THR E O 1
ATOM 10823 N N . GLU C 1 261 ? 35.365 12.876 28.255 1.00 30.00 371 GLU E N 1
ATOM 10824 C CA . GLU C 1 261 ? 35.500 13.840 29.348 1.00 30.00 371 GLU E CA 1
ATOM 10825 C C . GLU C 1 261 ? 35.350 15.300 28.951 1.00 30.00 371 GLU E C 1
ATOM 10826 O O . GLU C 1 261 ? 36.328 15.998 28.956 1.00 30.00 371 GLU E O 1
ATOM 10828 N N . TRP C 1 262 ? 34.162 15.772 28.581 1.00 30.00 372 TRP E N 1
ATOM 10829 C CA . TRP C 1 262 ? 34.016 17.208 28.290 1.00 30.00 372 TRP E CA 1
ATOM 10830 C C . TRP C 1 262 ? 32.615 17.762 28.435 1.00 30.00 372 TRP E C 1
ATOM 10831 O O . TRP C 1 262 ? 31.965 17.951 27.434 1.00 30.00 372 TRP E O 1
ATOM 10842 N N . ALA C 1 263 ? 32.157 18.049 29.651 1.00 30.00 373 ALA E N 1
ATOM 10843 C CA . ALA C 1 263 ? 30.752 18.424 29.841 1.00 30.00 373 ALA E CA 1
ATOM 10844 C C . ALA C 1 263 ? 30.461 19.873 30.255 1.00 30.00 373 ALA E C 1
ATOM 10845 O O . ALA C 1 263 ? 31.005 20.382 31.235 1.00 30.00 373 ALA E O 1
ATOM 10847 N N . TYR C 1 264 ? 29.570 20.516 29.504 1.00 30.00 374 TYR E N 1
ATOM 10848 C CA . TYR C 1 264 ? 29.038 21.831 29.846 1.00 30.00 374 TYR E CA 1
ATOM 10849 C C . TYR C 1 264 ? 27.555 21.705 30.187 1.00 30.00 374 TYR E C 1
ATOM 10850 O O . TYR C 1 264 ? 26.874 20.795 29.715 1.00 30.00 374 TYR E O 1
ATOM 10852 N N . GLY C 1 265 ? 27.071 22.610 31.028 1.00 30.00 375 GLY E N 1
ATOM 10853 C CA . GLY C 1 265 ? 25.805 22.447 31.712 1.00 30.00 375 GLY E CA 1
ATOM 10854 C C . GLY C 1 265 ? 24.823 21.747 30.791 1.00 30.00 375 GLY E C 1
ATOM 10855 O O . GLY C 1 265 ? 24.051 20.895 31.227 1.00 30.00 375 GLY E O 1
ATOM 10856 N N . PRO C 1 266 ? 24.858 22.106 29.512 1.00 30.00 376 PRO E N 1
ATOM 10857 C CA . PRO C 1 266 ? 23.989 21.469 28.501 1.00 30.00 376 PRO E CA 1
ATOM 10858 C C . PRO C 1 266 ? 24.345 20.025 28.189 1.00 30.00 376 PRO E C 1
ATOM 10859 O O . PRO C 1 266 ? 23.483 19.158 28.101 1.00 30.00 376 PRO E O 1
ATOM 10863 N N . VAL C 1 267 ? 25.643 19.776 28.111 1.00 30.00 377 VAL E N 1
ATOM 10864 C CA . VAL C 1 267 ? 26.372 19.350 26.931 1.00 30.00 377 VAL E CA 1
ATOM 10865 C C . VAL C 1 267 ? 27.165 18.109 27.298 1.00 30.00 377 VAL E C 1
ATOM 10866 O O . VAL C 1 267 ? 27.402 17.847 28.475 1.00 30.00 377 VAL E O 1
ATOM 10868 N N . HIS C 1 268 ? 27.582 17.345 26.300 1.00 30.00 378 HIS E N 1
ATOM 10869 C CA . HIS C 1 268 ? 28.398 16.175 26.568 1.00 30.00 378 HIS E CA 1
ATOM 10870 C C . HIS C 1 268 ? 29.313 15.832 25.401 1.00 30.00 378 HIS E C 1
ATOM 10871 O O . HIS C 1 268 ? 29.084 16.254 24.271 1.00 30.00 378 HIS E O 1
ATOM 10873 N N . SER C 1 269 ? 30.406 15.153 25.724 1.00 30.00 379 SER E N 1
ATOM 10874 C CA . SER C 1 269 ? 31.358 14.707 24.728 1.00 30.00 379 SER E CA 1
ATOM 10875 C C . SER C 1 269 ? 31.691 13.255 25.018 1.00 30.00 379 SER E C 1
ATOM 10876 O O . SER C 1 269 ? 31.816 12.861 26.175 1.00 30.00 379 SER E O 1
ATOM 10879 N N . SER C 1 270 ? 31.832 12.457 23.968 1.00 30.00 380 SER E N 1
ATOM 10880 C CA . SER C 1 270 ? 32.186 11.057 24.123 1.00 30.00 380 SER E CA 1
ATOM 10881 C C . SER C 1 270 ? 33.452 10.760 23.339 1.00 30.00 380 SER E C 1
ATOM 10882 O O . SER C 1 270 ? 33.613 11.225 22.213 1.00 30.00 380 SER E O 1
ATOM 10884 N N . LEU C 1 271 ? 34.359 9.985 23.927 1.00 30.00 381 LEU E N 1
ATOM 10885 C CA . LEU C 1 271 ? 35.628 9.657 23.276 1.00 30.00 381 LEU E CA 1
ATOM 10886 C C . LEU C 1 271 ? 35.758 8.155 23.039 1.00 30.00 381 LEU E C 1
ATOM 10887 O O . LEU C 1 271 ? 35.472 7.358 23.932 1.00 30.00 381 LEU E O 1
ATOM 10892 N N . TYR C 1 272 ? 36.176 7.764 21.836 1.00 30.00 382 TYR E N 1
ATOM 10893 C CA . TYR C 1 272 ? 36.219 6.328 21.487 1.00 30.00 382 TYR E CA 1
ATOM 10894 C C . TYR C 1 272 ? 37.634 5.857 21.106 1.00 30.00 382 TYR E C 1
ATOM 10895 O O . TYR C 1 272 ? 38.454 6.657 20.656 1.00 30.00 382 TYR E O 1
ATOM 10904 N N . ASP C 1 273 ? 37.969 4.587 21.331 1.00 30.00 383 ASP E N 1
ATOM 10905 C CA . ASP C 1 273 ? 39.396 4.311 21.526 1.00 30.00 383 ASP E CA 1
ATOM 10906 C C . ASP C 1 273 ? 40.444 4.653 20.446 1.00 30.00 383 ASP E C 1
ATOM 10907 O O . ASP C 1 273 ? 41.412 5.342 20.768 1.00 30.00 383 ASP E O 1
ATOM 10912 N N . LEU C 1 274 ? 40.278 4.218 19.201 1.00 30.00 384 LEU E N 1
ATOM 10913 C CA . LEU C 1 274 ? 39.365 3.163 18.827 1.00 30.00 384 LEU E CA 1
ATOM 10914 C C . LEU C 1 274 ? 40.203 2.054 18.202 1.00 30.00 384 LEU E C 1
ATOM 10915 O O . LEU C 1 274 ? 40.988 2.288 17.285 1.00 30.00 384 LEU E O 1
ATOM 10920 N N . SER C 1 275 ? 40.029 0.847 18.717 1.00 30.00 385 SER E N 1
ATOM 10921 C CA . SER C 1 275 ? 40.739 -0.340 18.243 1.00 30.00 385 SER E CA 1
ATOM 10922 C C . SER C 1 275 ? 40.322 -0.838 16.863 1.00 30.00 385 SER E C 1
ATOM 10923 O O . SER C 1 275 ? 41.157 -1.298 16.084 1.00 30.00 385 SER E O 1
ATOM 10926 N N . CYS C 1 276 ? 39.031 -0.742 16.562 1.00 30.00 386 CYS E N 1
ATOM 10927 C CA . CYS C 1 276 ? 38.470 -1.378 15.376 1.00 30.00 386 CYS E CA 1
ATOM 10928 C C . CYS C 1 276 ? 39.126 -0.830 14.122 1.00 30.00 386 CYS E C 1
ATOM 10929 O O . CYS C 1 276 ? 39.419 -1.573 13.186 1.00 30.00 386 CYS E O 1
ATOM 10932 N N . ILE C 1 277 ? 39.362 0.474 14.110 1.00 30.00 387 ILE E N 1
ATOM 10933 C CA . ILE C 1 277 ? 40.095 1.095 13.019 1.00 30.00 387 ILE E CA 1
ATOM 10934 C C . ILE C 1 277 ? 41.506 0.517 12.988 1.00 30.00 387 ILE E C 1
ATOM 10935 O O . ILE C 1 277 ? 42.060 0.258 11.920 1.00 30.00 387 ILE E O 1
ATOM 10937 N N . ASP C 1 278 ? 42.078 0.318 14.172 1.00 30.00 388 ASP E N 1
ATOM 10938 C CA . ASP C 1 278 ? 43.430 -0.216 14.298 1.00 30.00 388 ASP E CA 1
ATOM 10939 C C . ASP C 1 278 ? 43.551 -1.630 13.733 1.00 30.00 388 ASP E C 1
ATOM 10940 O O . ASP C 1 278 ? 44.533 -1.954 13.065 1.00 30.00 388 ASP E O 1
ATOM 10942 N N . THR C 1 279 ? 42.549 -2.477 13.935 1.00 30.00 389 THR E N 1
ATOM 10943 C CA . THR C 1 279 ? 42.687 -3.841 13.435 1.00 30.00 389 THR E CA 1
ATOM 10944 C C . THR C 1 279 ? 42.879 -3.788 11.922 1.00 30.00 389 THR E C 1
ATOM 10945 O O . THR C 1 279 ? 42.150 -3.088 11.220 1.00 30.00 389 THR E O 1
ATOM 10947 N N . CYS C 1 280 ? 43.887 -4.501 11.426 1.00 30.00 390 CYS E N 1
ATOM 10948 C CA . CYS C 1 280 ? 44.181 -4.501 9.995 1.00 30.00 390 CYS E CA 1
ATOM 10949 C C . CYS C 1 280 ? 44.467 -5.887 9.414 1.00 30.00 390 CYS E C 1
ATOM 10950 O O . CYS C 1 280 ? 43.691 -6.401 8.609 1.00 30.00 390 CYS E O 1
ATOM 10953 N N . GLU C 1 281 ? 45.584 -6.486 9.821 1.00 30.00 391 GLU E N 1
ATOM 10954 C CA . GLU C 1 281 ? 46.016 -7.758 9.250 1.00 30.00 391 GLU E CA 1
ATOM 10955 C C . GLU C 1 281 ? 44.954 -8.821 9.480 1.00 30.00 391 GLU E C 1
ATOM 10956 O O . GLU C 1 281 ? 44.659 -9.628 8.598 1.00 30.00 391 GLU E O 1
ATOM 10958 N N . LYS C 1 282 ? 44.380 -8.806 10.677 1.00 30.00 392 LYS E N 1
ATOM 10959 C CA . LYS C 1 282 ? 43.157 -9.531 10.964 1.00 30.00 392 LYS E CA 1
ATOM 10960 C C . LYS C 1 282 ? 42.034 -8.761 10.285 1.00 30.00 392 LYS E C 1
ATOM 10961 O O . LYS C 1 282 ? 42.180 -7.571 10.011 1.00 30.00 392 LYS E O 1
ATOM 10963 N N . ASN C 1 283 ? 40.912 -9.422 10.020 1.00 30.00 393 ASN E N 1
ATOM 10964 C CA . ASN C 1 283 ? 39.805 -8.754 9.347 1.00 30.00 393 ASN E CA 1
ATOM 10965 C C . ASN C 1 283 ? 39.317 -7.599 10.206 1.00 30.00 393 ASN E C 1
ATOM 10966 O O . ASN C 1 283 ? 38.999 -6.521 9.705 1.00 30.00 393 ASN E O 1
ATOM 10971 N N . SER C 1 284 ? 39.273 -7.837 11.510 1.00 30.00 394 SER E N 1
ATOM 10972 C CA . SER C 1 284 ? 39.022 -6.787 12.490 1.00 30.00 394 SER E CA 1
ATOM 10973 C C . SER C 1 284 ? 37.544 -6.457 12.649 1.00 30.00 394 SER E C 1
ATOM 10974 O O . SER C 1 284 ? 36.689 -7.006 11.953 1.00 30.00 394 SER E O 1
ATOM 10976 N N . VAL C 1 285 ? 37.211 -5.670 13.667 1.00 30.00 395 VAL E N 1
ATOM 10977 C CA . VAL C 1 285 ? 35.823 -5.261 13.833 1.00 30.00 395 VAL E CA 1
ATOM 10978 C C . VAL C 1 285 ? 35.401 -4.352 12.688 1.00 30.00 395 VAL E C 1
ATOM 10979 O O . VAL C 1 285 ? 34.339 -4.532 12.078 1.00 30.00 395 VAL E O 1
ATOM 10981 N N . LEU C 1 286 ? 36.264 -3.389 12.380 1.00 30.00 396 LEU E N 1
ATOM 10982 C CA . LEU C 1 286 ? 36.005 -2.459 11.298 1.00 30.00 396 LEU E CA 1
ATOM 10983 C C . LEU C 1 286 ? 35.988 -3.184 9.967 1.00 30.00 396 LEU E C 1
ATOM 10984 O O . LEU C 1 286 ? 35.108 -2.963 9.144 1.00 30.00 396 LEU E O 1
ATOM 10986 N N . GLU C 1 287 ? 36.957 -4.072 9.774 1.00 30.00 397 GLU E N 1
ATOM 10987 C CA . GLU C 1 287 ? 37.068 -4.794 8.517 1.00 30.00 397 GLU E CA 1
ATOM 10988 C C . GLU C 1 287 ? 35.849 -5.673 8.306 1.00 30.00 397 GLU E C 1
ATOM 10989 O O . GLU C 1 287 ? 35.278 -5.711 7.219 1.00 30.00 397 GLU E O 1
ATOM 10991 N N . VAL C 1 288 ? 35.433 -6.356 9.366 1.00 30.00 398 VAL E N 1
ATOM 10992 C CA . VAL C 1 288 ? 34.277 -7.230 9.283 1.00 30.00 398 VAL E CA 1
ATOM 10993 C C . VAL C 1 288 ? 33.041 -6.408 8.962 1.00 30.00 398 VAL E C 1
ATOM 10994 O O . VAL C 1 288 ? 32.224 -6.800 8.128 1.00 30.00 398 VAL E O 1
ATOM 10996 N N . ILE C 1 289 ? 32.917 -5.254 9.609 1.00 30.00 399 ILE E N 1
ATOM 10997 C CA . ILE C 1 289 ? 31.749 -4.414 9.380 1.00 30.00 399 ILE E CA 1
ATOM 10998 C C . ILE C 1 289 ? 31.717 -3.948 7.927 1.00 30.00 399 ILE E C 1
ATOM 10999 O O . ILE C 1 289 ? 30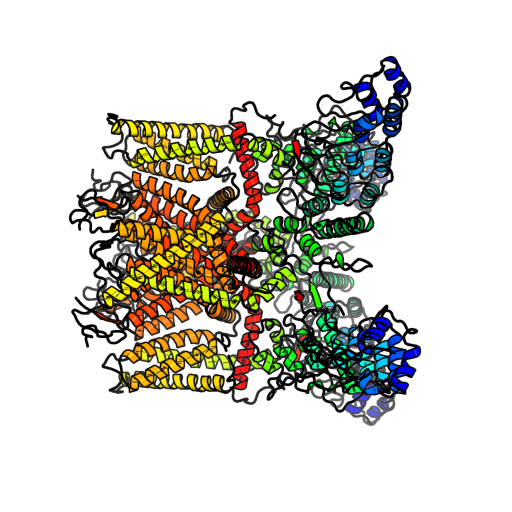.665 -3.922 7.288 1.00 30.00 399 ILE E O 1
ATOM 11004 N N . ALA C 1 290 ? 32.891 -3.590 7.415 1.00 30.00 400 ALA E N 1
ATOM 11005 C CA . ALA C 1 290 ? 33.043 -3.116 6.047 1.00 30.00 400 ALA E CA 1
ATOM 11006 C C . ALA C 1 290 ? 32.677 -4.204 5.053 1.00 30.00 400 ALA E C 1
ATOM 11007 O O . ALA C 1 290 ? 32.058 -3.940 4.022 1.00 30.00 400 ALA E O 1
ATOM 11009 N N . TYR C 1 291 ? 33.276 -5.373 5.261 1.00 30.00 401 TYR E N 1
ATOM 11010 C CA . TYR C 1 291 ? 33.061 -6.558 4.426 1.00 30.00 401 TYR E CA 1
ATOM 11011 C C . TYR C 1 291 ? 31.704 -7.254 4.506 1.00 30.00 401 TYR E C 1
ATOM 11012 O O . TYR C 1 291 ? 31.175 -7.717 3.497 1.00 30.00 401 TYR E O 1
ATOM 11021 N N . SER C 1 292 ? 31.159 -7.347 5.714 1.00 30.00 402 SER E N 1
ATOM 11022 C CA . SER C 1 292 ? 30.099 -8.303 6.009 1.00 30.00 402 SER E CA 1
ATOM 11023 C C . SER C 1 292 ? 28.844 -8.096 5.170 1.00 30.00 402 SER E C 1
ATOM 11024 O O . SER C 1 292 ? 28.386 -6.970 4.975 1.00 30.00 402 SER E O 1
ATOM 11027 N N . SER C 1 293 ? 28.295 -9.202 4.673 1.00 30.00 403 SER E N 1
ATOM 11028 C CA . SER C 1 293 ? 27.123 -9.149 3.809 1.00 30.00 403 SER E CA 1
ATOM 11029 C C . SER C 1 293 ? 26.176 -10.345 3.941 1.00 30.00 403 SER E C 1
ATOM 11030 O O . SER C 1 293 ? 26.565 -11.435 4.358 1.00 30.00 403 SER E O 1
ATOM 11033 N N . SER C 1 294 ? 24.927 -10.102 3.563 1.00 30.00 404 SER E N 1
ATOM 11034 C CA . SER C 1 294 ? 23.866 -11.099 3.491 1.00 30.00 404 SER E CA 1
ATOM 11035 C C . SER C 1 294 ? 23.490 -11.693 4.846 1.00 30.00 404 SER E C 1
ATOM 11036 O O . SER C 1 294 ? 22.692 -12.628 4.917 1.00 30.00 404 SER E O 1
ATOM 11039 N N . GLU C 1 295 ? 24.061 -11.155 5.918 1.00 30.00 405 GLU E N 1
ATOM 11040 C CA . GLU C 1 295 ? 23.719 -11.618 7.259 1.00 30.00 405 GLU E CA 1
ATOM 11041 C C . GLU C 1 295 ? 22.274 -11.258 7.595 1.00 30.00 405 GLU E C 1
ATOM 11042 O O . GLU C 1 295 ? 21.547 -12.050 8.197 1.00 30.00 405 GLU E O 1
ATOM 11044 N N . THR C 1 296 ? 21.878 -10.050 7.205 1.00 30.00 406 THR E N 1
ATOM 11045 C CA . THR C 1 296 ? 20.521 -9.535 7.396 1.00 30.00 406 THR E CA 1
ATOM 11046 C C . THR C 1 296 ? 20.314 -8.841 8.744 1.00 30.00 406 THR E C 1
ATOM 11047 O O . THR C 1 296 ? 19.249 -8.262 8.984 1.00 30.00 406 THR E O 1
ATOM 11049 N N . PRO C 1 297 ? 21.389 -8.900 9.645 1.00 30.00 407 PRO E N 1
ATOM 11050 C CA . PRO C 1 297 ? 21.197 -8.078 10.843 1.00 30.00 407 PRO E CA 1
ATOM 11051 C C . PRO C 1 297 ? 22.047 -6.818 10.733 1.00 30.00 407 PRO E C 1
ATOM 11052 O O . PRO C 1 297 ? 22.196 -6.073 11.701 1.00 30.00 407 PRO E O 1
ATOM 11056 N N . ASN C 1 298 ? 22.613 -6.606 9.550 1.00 30.00 408 ASN E N 1
ATOM 11057 C CA . ASN C 1 298 ? 23.662 -5.618 9.340 1.00 30.00 408 ASN E CA 1
ATOM 11058 C C . ASN C 1 298 ? 23.291 -4.163 9.614 1.00 30.00 408 ASN E C 1
ATOM 11059 O O . ASN C 1 298 ? 24.094 -3.426 10.184 1.00 30.00 408 ASN E O 1
ATOM 11064 N N . ARG C 1 299 ? 22.099 -3.733 9.212 1.00 30.00 409 ARG E N 1
ATOM 11065 C CA . ARG C 1 299 ? 21.778 -2.323 9.387 1.00 30.00 409 ARG E CA 1
ATOM 11066 C C . ARG C 1 299 ? 22.286 -1.825 10.739 1.00 30.00 409 ARG E C 1
ATOM 11067 O O . ARG C 1 299 ? 22.850 -0.737 10.844 1.00 30.00 409 ARG E O 1
ATOM 11069 N N . HIS C 1 300 ? 22.074 -2.639 11.768 1.00 30.00 410 HIS E N 1
ATOM 11070 C CA . HIS C 1 300 ? 22.456 -2.299 13.135 1.00 30.00 410 HIS E CA 1
ATOM 11071 C C . HIS C 1 300 ? 23.963 -2.159 13.359 1.00 30.00 410 HIS E C 1
ATOM 11072 O O . HIS C 1 300 ? 24.413 -1.253 14.057 1.00 30.00 410 HIS E O 1
ATOM 11074 N N . ASP C 1 301 ? 24.734 -3.066 12.767 1.00 30.00 411 ASP E N 1
ATOM 11075 C CA . ASP C 1 301 ? 26.169 -3.116 13.007 1.00 30.00 411 ASP E CA 1
ATOM 11076 C C . ASP C 1 301 ? 26.853 -1.922 12.360 1.00 30.00 411 ASP E C 1
ATOM 11077 O O . ASP C 1 301 ? 27.752 -1.318 12.940 1.00 30.00 411 ASP E O 1
ATOM 11079 N N . MET C 1 302 ? 26.414 -1.583 11.151 1.00 30.00 412 MET E N 1
ATOM 11080 C CA . MET C 1 302 ? 26.969 -0.442 10.436 1.00 30.00 412 MET E CA 1
ATOM 11081 C C . MET C 1 302 ? 26.695 0.840 11.210 1.00 30.00 412 MET E C 1
ATOM 11082 O O . MET C 1 302 ? 27.556 1.716 11.308 1.00 30.00 412 MET E O 1
ATOM 11084 N N . LEU C 1 303 ? 25.500 0.900 11.783 1.00 30.00 413 LEU E N 1
ATOM 11085 C CA . LEU C 1 303 ? 25.000 2.057 12.517 1.00 30.00 413 LEU E CA 1
ATOM 11086 C C . LEU C 1 303 ? 25.813 2.351 13.768 1.00 30.00 413 LEU E C 1
ATOM 11087 O O . LEU C 1 303 ? 25.817 3.477 14.263 1.00 30.00 413 LEU E O 1
ATOM 11092 N N . LEU C 1 304 ? 26.544 1.348 14.243 1.00 30.00 414 LEU E N 1
ATOM 11093 C CA . LEU C 1 304 ? 27.177 1.418 15.553 1.00 30.00 414 LEU E CA 1
ATOM 11094 C C . LEU C 1 304 ? 28.146 2.587 15.651 1.00 30.00 414 LEU E C 1
ATOM 11095 O O . LEU C 1 304 ? 28.886 2.887 14.714 1.00 30.00 414 LEU E O 1
ATOM 11100 N N . VAL C 1 305 ? 28.116 3.249 16.803 1.00 30.00 415 VAL E N 1
ATOM 11101 C CA . VAL C 1 305 ? 28.872 4.473 17.022 1.00 30.00 415 VAL E CA 1
ATOM 11102 C C . VAL C 1 305 ? 29.422 4.467 18.442 1.00 30.00 415 VAL E C 1
ATOM 11103 O O . VAL C 1 305 ? 29.072 3.593 19.233 1.00 30.00 415 VAL E O 1
ATOM 11105 N N . GLU C 1 306 ? 30.284 5.424 18.773 1.00 30.00 416 GLU E N 1
ATOM 11106 C CA . GLU C 1 306 ? 30.701 6.492 17.868 1.00 30.00 416 GLU E CA 1
ATOM 11107 C C . GLU C 1 306 ? 31.533 6.074 16.656 1.00 30.00 416 GLU E C 1
ATOM 11108 O O . GLU C 1 306 ? 31.343 6.608 15.558 1.00 30.00 416 GLU E O 1
ATOM 11110 N N . PRO C 1 307 ? 32.513 5.096 16.897 1.00 30.00 417 PRO E N 1
ATOM 11111 C CA . PRO C 1 307 ? 33.496 4.998 15.800 1.00 30.00 417 PRO E CA 1
ATOM 11112 C C . PRO C 1 307 ? 32.954 4.566 14.441 1.00 30.00 417 PRO E C 1
ATOM 11113 O O . PRO C 1 307 ? 33.305 5.194 13.442 1.00 30.00 417 PRO E O 1
ATOM 11117 N N . LEU C 1 308 ? 32.130 3.531 14.357 1.00 30.00 418 LEU E N 1
ATOM 11118 C CA . LEU C 1 308 ? 31.785 3.092 13.019 1.00 30.00 418 LEU E CA 1
ATOM 11119 C C . LEU C 1 308 ? 31.085 4.225 12.281 1.00 30.00 418 LEU E C 1
ATOM 11120 O O . LEU C 1 308 ? 31.471 4.575 11.161 1.00 30.00 418 LEU E O 1
ATOM 11122 N N . ASN C 1 309 ? 30.099 4.846 12.922 1.00 30.00 419 ASN E N 1
ATOM 11123 C CA . ASN C 1 309 ? 29.494 6.046 12.360 1.00 30.00 419 ASN E CA 1
ATOM 11124 C C . ASN C 1 309 ? 30.451 7.231 12.364 1.00 30.00 419 ASN E C 1
ATOM 11125 O O . ASN C 1 309 ? 30.611 7.932 11.361 1.00 30.00 419 ASN E O 1
ATOM 11127 N N . ARG C 1 310 ? 31.110 7.424 13.504 1.00 30.00 420 ARG E N 1
ATOM 11128 C CA . ARG C 1 310 ? 32.044 8.526 13.669 1.00 30.00 420 ARG E CA 1
ATOM 11129 C C . ARG C 1 310 ? 33.230 8.354 12.743 1.00 30.00 420 ARG E C 1
ATOM 11130 O O . ARG C 1 310 ? 33.670 9.298 12.090 1.00 30.00 420 ARG E O 1
ATOM 11132 N N . LEU C 1 311 ? 33.771 7.146 12.669 1.00 30.00 421 LEU E N 1
ATOM 11133 C CA . LEU C 1 311 ? 34.988 6.934 11.891 1.00 30.00 421 LEU E CA 1
ATOM 11134 C C . LEU C 1 311 ? 34.790 7.244 10.408 1.00 30.00 421 LEU E C 1
ATOM 11135 O O . LEU C 1 311 ? 35.646 7.870 9.768 1.00 30.00 421 LEU E O 1
ATOM 11140 N N . LEU C 1 312 ? 33.653 6.823 9.867 1.00 30.00 422 LEU E N 1
ATOM 11141 C CA . LEU C 1 312 ? 33.380 7.005 8.448 1.00 30.00 422 LEU E CA 1
ATOM 11142 C C . LEU C 1 312 ? 33.317 8.479 8.070 1.00 30.00 422 LEU E C 1
ATOM 11143 O O . LEU C 1 312 ? 33.858 8.888 7.042 1.00 30.00 422 LEU E O 1
ATOM 11145 N N . GLN C 1 313 ? 32.667 9.277 8.909 1.00 30.00 423 GLN E N 1
ATOM 11146 C CA . GLN C 1 313 ? 32.530 10.704 8.646 1.00 30.00 423 GLN E CA 1
ATOM 11147 C C . GLN C 1 313 ? 33.894 11.384 8.615 1.00 30.00 423 GLN E C 1
ATOM 11148 O O . GLN C 1 313 ? 34.152 12.239 7.770 1.00 30.00 423 GLN E O 1
ATOM 11154 N N . ASP C 1 314 ? 34.766 10.991 9.538 1.00 30.00 424 ASP E N 1
ATOM 11155 C CA . ASP C 1 314 ? 36.120 11.526 9.591 1.00 30.00 424 ASP E CA 1
ATOM 11156 C C . ASP C 1 314 ? 36.914 11.129 8.352 1.00 30.00 424 ASP E C 1
ATOM 11157 O O . ASP C 1 314 ? 37.657 11.935 7.795 1.00 30.00 424 ASP E O 1
ATOM 11159 N N . LYS C 1 315 ? 36.753 9.880 7.927 1.00 0.00 425 LYS E N 1
ATOM 11160 C CA . LYS C 1 315 ? 37.464 9.382 6.753 1.00 0.00 425 LYS E CA 1
ATOM 11161 C C . LYS C 1 315 ? 37.074 10.099 5.458 1.00 0.00 425 LYS E C 1
ATOM 11162 O O . LYS C 1 315 ? 37.918 10.365 4.604 1.00 0.00 425 LYS E O 1
ATOM 11168 N N . TRP C 1 316 ? 35.786 10.391 5.321 1.00 0.00 426 TRP E N 1
ATOM 11169 C CA . TRP C 1 316 ? 35.200 10.866 4.065 1.00 0.00 426 TRP E CA 1
ATOM 11170 C C . TRP C 1 316 ? 34.921 12.357 3.979 1.00 0.00 426 TRP E C 1
ATOM 11171 O O . TRP C 1 316 ? 35.166 12.984 2.950 1.00 0.00 426 TRP E O 1
ATOM 11182 N N . ASP C 1 317 ? 34.430 12.941 5.064 1.00 30.00 427 ASP E N 1
ATOM 11183 C CA . ASP C 1 317 ? 34.150 14.361 5.027 1.00 30.00 427 ASP E CA 1
ATOM 11184 C C . ASP C 1 317 ? 35.478 15.042 4.747 1.00 30.00 427 ASP E C 1
ATOM 11185 O O . ASP C 1 317 ? 35.554 15.981 3.957 1.00 30.00 427 ASP E O 1
ATOM 11187 N N . ARG C 1 318 ? 36.533 14.579 5.409 1.00 30.00 428 ARG E N 1
ATOM 11188 C CA . ARG C 1 318 ? 37.851 15.171 5.214 1.00 30.00 428 ARG E CA 1
ATOM 11189 C C . ARG C 1 318 ? 38.429 15.014 3.803 1.00 30.00 428 ARG E C 1
ATOM 11190 O O . ARG C 1 318 ? 38.950 15.977 3.243 1.00 30.00 428 ARG E O 1
ATOM 11192 N N . PHE C 1 319 ? 38.345 13.816 3.227 1.00 30.00 429 PHE E N 1
ATOM 11193 C CA . PHE C 1 319 ? 38.926 13.604 1.897 1.00 30.00 429 PHE E CA 1
ATOM 11194 C C . PHE C 1 319 ? 38.218 12.640 0.935 1.00 30.00 429 PHE E C 1
ATOM 11195 O O . PHE C 1 319 ? 38.336 12.782 -0.282 1.00 30.00 429 PHE E O 1
ATOM 11203 N N . VAL C 1 320 ? 37.506 11.655 1.471 1.00 30.00 430 VAL E N 1
ATOM 11204 C CA . VAL C 1 320 ? 37.000 10.548 0.656 1.00 30.00 430 VAL E CA 1
ATOM 11205 C C . VAL C 1 320 ? 36.003 10.952 -0.432 1.00 30.00 430 VAL E C 1
ATOM 11206 O O . VAL C 1 320 ? 36.067 10.461 -1.558 1.00 30.00 430 VAL E O 1
ATOM 11210 N N . LYS C 1 321 ? 35.091 11.849 -0.086 1.00 0.00 431 LYS E N 1
ATOM 11211 C CA . LYS C 1 321 ? 34.057 12.316 -0.995 1.00 0.00 431 LYS E CA 1
ATOM 11212 C C . LYS C 1 321 ? 34.695 12.894 -2.248 1.00 0.00 431 LYS E C 1
ATOM 11213 O O . LYS C 1 321 ? 34.225 12.657 -3.360 1.00 0.00 431 LYS E O 1
ATOM 11215 N N . ARG C 1 322 ? 35.776 13.644 -2.067 1.00 0.00 432 ARG E N 1
ATOM 11216 C CA . ARG C 1 322 ? 36.492 14.219 -3.197 1.00 0.00 432 ARG E CA 1
ATOM 11217 C C . ARG C 1 322 ? 37.080 13.131 -4.089 1.00 0.00 432 ARG E C 1
ATOM 11218 O O . ARG C 1 322 ? 37.029 13.230 -5.315 1.00 0.00 432 ARG E O 1
ATOM 11220 N N . ILE C 1 323 ? 37.636 12.096 -3.471 1.00 0.00 433 ILE E N 1
ATOM 11221 C CA . ILE C 1 323 ? 38.272 11.014 -4.217 1.00 0.00 433 ILE E CA 1
ATOM 11222 C C . ILE C 1 323 ? 37.296 10.240 -5.102 1.00 0.00 433 ILE E C 1
ATOM 11223 O O . ILE C 1 323 ? 37.626 9.881 -6.232 1.00 0.00 433 ILE E O 1
ATOM 11228 N N . PHE C 1 324 ? 36.098 9.983 -4.588 1.00 0.00 434 PHE E N 1
ATOM 11229 C CA . PHE C 1 324 ? 35.112 9.210 -5.337 1.00 0.00 434 PHE E CA 1
ATOM 11230 C C . PHE C 1 324 ? 34.609 9.913 -6.597 1.00 0.00 434 PHE E C 1
ATOM 11231 O O . PHE C 1 324 ? 34.473 9.290 -7.649 1.00 0.00 434 PHE E O 1
ATOM 11239 N N . TYR C 1 325 ? 34.344 11.212 -6.489 1.00 0.00 435 TYR E N 1
ATOM 11240 C CA . TYR C 1 325 ? 33.857 11.978 -7.623 1.00 0.00 435 TYR E CA 1
ATOM 11241 C C . TYR C 1 325 ? 34.864 11.976 -8.764 1.00 0.00 435 TYR E C 1
ATOM 11242 O O . TYR C 1 325 ? 34.486 11.856 -9.927 1.00 0.00 435 TYR E O 1
ATOM 11251 N N . PHE C 1 326 ? 36.144 12.070 -8.422 1.00 0.00 436 PHE E N 1
ATOM 11252 C CA . PHE C 1 326 ? 37.189 12.021 -9.429 1.00 0.00 436 PHE E CA 1
ATOM 11253 C C . PHE C 1 326 ? 37.147 10.673 -10.132 1.00 0.00 436 PHE E C 1
ATOM 11254 O O . PHE C 1 326 ? 37.308 10.593 -11.349 1.00 0.00 436 PHE E O 1
ATOM 11262 N N . ASN C 1 327 ? 36.919 9.612 -9.365 1.00 30.00 437 ASN E N 1
ATOM 11263 C CA . ASN C 1 327 ? 36.817 8.287 -9.958 1.00 30.00 437 ASN E CA 1
ATOM 11264 C C . ASN C 1 327 ? 35.615 8.196 -10.892 1.00 30.00 437 ASN E C 1
ATOM 11265 O O . ASN C 1 327 ? 35.702 7.652 -11.996 1.00 30.00 437 ASN E O 1
ATOM 11270 N N . PHE C 1 328 ? 34.493 8.747 -10.447 1.00 0.00 438 PHE E N 1
ATOM 11271 C CA . PHE C 1 328 ? 33.273 8.726 -11.233 1.00 0.00 438 PHE E CA 1
ATOM 11272 C C . PHE C 1 328 ? 33.458 9.502 -12.529 1.00 0.00 438 PHE E C 1
ATOM 11273 O O . PHE C 1 328 ? 33.100 9.027 -13.602 1.00 0.00 438 PHE E O 1
ATOM 11281 N N . PHE C 1 329 ? 34.038 10.696 -12.423 1.00 0.00 439 PHE E N 1
ATOM 11282 C CA . PHE C 1 329 ? 34.272 11.535 -13.590 1.00 0.00 439 PHE E CA 1
ATOM 11283 C C . PHE C 1 329 ? 35.228 10.871 -14.577 1.00 0.00 439 PHE E C 1
ATOM 11284 O O . PHE C 1 329 ? 35.009 10.913 -15.789 1.00 0.00 439 PHE E O 1
ATOM 11292 N N . VAL C 1 330 ? 36.276 10.245 -14.055 1.00 0.00 440 VAL E N 1
ATOM 11293 C CA . VAL C 1 330 ? 37.243 9.555 -14.891 1.00 0.00 440 VAL E CA 1
ATOM 11294 C C . VAL C 1 330 ? 36.565 8.415 -15.625 1.00 0.00 440 VAL E C 1
ATOM 11295 O O . VAL C 1 330 ? 36.834 8.184 -16.800 1.00 0.00 440 VAL E O 1
ATOM 11299 N N . TYR C 1 331 ? 35.686 7.698 -14.936 1.00 0.00 441 TYR E N 1
ATOM 11300 C CA . TYR C 1 331 ? 34.968 6.596 -15.561 1.00 0.00 441 TYR E CA 1
ATOM 11301 C C . TYR C 1 331 ? 34.083 7.091 -16.687 1.00 0.00 441 TYR E C 1
ATOM 11302 O O . TYR C 1 331 ? 33.961 6.440 -17.719 1.00 0.00 441 TYR E O 1
ATOM 11311 N N . CYS C 1 332 ? 33.462 8.247 -16.477 1.00 0.00 442 CYS E N 1
ATOM 11312 C CA . CYS C 1 332 ? 32.487 8.770 -17.422 1.00 0.00 442 CYS E CA 1
ATOM 11313 C C . CYS C 1 332 ? 33.127 9.034 -18.775 1.00 0.00 442 CYS E C 1
ATOM 11314 O O . CYS C 1 332 ? 32.545 8.737 -19.816 1.00 0.00 442 CYS E O 1
ATOM 11317 N N . LEU C 1 333 ? 34.334 9.583 -18.753 1.00 0.00 443 LEU E N 1
ATOM 11318 C CA . LEU C 1 333 ? 35.055 9.850 -19.988 1.00 0.00 443 LEU E CA 1
ATOM 11319 C C . LEU C 1 333 ? 35.354 8.543 -20.697 1.00 0.00 443 LEU E C 1
ATOM 11320 O O . LEU C 1 333 ? 35.230 8.445 -21.913 1.00 0.00 443 LEU E O 1
ATOM 11322 N N . TYR C 1 334 ? 35.677 7.507 -19.938 1.00 0.00 444 TYR E N 1
ATOM 11323 C CA . TYR C 1 334 ? 35.994 6.237 -20.565 1.00 0.00 444 TYR E CA 1
ATOM 11324 C C . TYR C 1 334 ? 34.770 5.794 -21.352 1.00 0.00 444 TYR E C 1
ATOM 11325 O O . TYR C 1 334 ? 34.886 5.282 -22.467 1.00 0.00 444 TYR E O 1
ATOM 11334 N N . MET C 1 335 ? 33.595 6.003 -20.769 1.00 0.00 445 MET E N 1
ATOM 11335 C CA . MET C 1 335 ? 32.338 5.655 -21.422 1.00 0.00 445 MET E CA 1
ATOM 11336 C C . MET C 1 335 ? 32.085 6.443 -22.707 1.00 0.00 445 MET E C 1
ATOM 11337 O O . MET C 1 335 ? 31.630 5.882 -23.704 1.00 0.00 445 MET E O 1
ATOM 11342 N N . ILE C 1 336 ? 32.380 7.740 -22.687 1.00 0.00 446 ILE E N 1
ATOM 11343 C CA . ILE C 1 336 ? 32.134 8.591 -23.850 1.00 0.00 446 ILE E CA 1
ATOM 11344 C C . ILE C 1 336 ? 32.978 8.117 -25.022 1.00 0.00 446 ILE E C 1
ATOM 11345 O O . ILE C 1 336 ? 32.518 8.051 -26.162 1.00 0.00 446 ILE E O 1
ATOM 11350 N N . ILE C 1 337 ? 34.220 7.780 -24.710 1.00 0.00 447 ILE E N 1
ATOM 11351 C CA . ILE C 1 337 ? 35.182 7.257 -25.663 1.00 0.00 447 ILE E CA 1
ATOM 11352 C C . ILE C 1 337 ? 34.787 5.883 -26.230 1.00 0.00 447 ILE E C 1
ATOM 11353 O O . ILE C 1 337 ? 34.899 5.667 -27.433 1.00 0.00 447 ILE E O 1
ATOM 11358 N N . PHE C 1 338 ? 34.345 4.962 -25.382 1.00 0.00 448 PHE E N 1
ATOM 11359 C CA . PHE C 1 338 ? 34.001 3.617 -25.846 1.00 0.00 448 PHE E CA 1
ATOM 11360 C C . PHE C 1 338 ? 32.843 3.642 -26.846 1.00 0.00 448 PHE E C 1
ATOM 11361 O O . PHE C 1 338 ? 32.876 2.968 -27.875 1.00 0.00 448 PHE E O 1
ATOM 11369 N N . THR C 1 339 ? 31.836 4.454 -26.539 1.00 30.00 449 THR E N 1
ATOM 11370 C CA . THR C 1 339 ? 30.712 4.730 -27.418 1.00 30.00 449 THR E CA 1
ATOM 11371 C C . THR C 1 339 ? 31.110 5.515 -28.665 1.00 30.00 449 THR E C 1
ATOM 11372 O O . THR C 1 339 ? 30.618 5.230 -29.753 1.00 30.00 449 THR E O 1
ATOM 11374 N N . ALA C 1 340 ? 31.995 6.506 -28.514 1.00 30.00 450 ALA E N 1
ATOM 11375 C CA . ALA C 1 340 ? 32.346 7.351 -29.642 1.00 30.00 450 ALA E CA 1
ATOM 11376 C C . ALA C 1 340 ? 33.042 6.586 -30.748 1.00 30.00 450 ALA E C 1
ATOM 11377 O O . ALA C 1 340 ? 32.720 6.753 -31.924 1.00 30.00 450 ALA E O 1
ATOM 11379 N N . ALA C 1 341 ? 33.992 5.736 -30.376 1.00 30.00 451 ALA E N 1
ATOM 11380 C CA . ALA C 1 341 ? 34.657 4.929 -31.374 1.00 30.00 451 ALA E CA 1
ATOM 11381 C C . ALA C 1 341 ? 33.628 3.998 -31.981 1.00 30.00 451 ALA E C 1
ATOM 11382 O O . ALA C 1 341 ? 33.519 3.884 -33.199 1.00 30.00 451 ALA E O 1
ATOM 11384 N N . ALA C 1 342 ? 32.824 3.384 -31.118 1.00 30.00 452 ALA E N 1
ATOM 11385 C CA . ALA C 1 342 ? 31.820 2.434 -31.569 1.00 30.00 452 ALA E CA 1
ATOM 11386 C C . ALA C 1 342 ? 30.789 3.132 -32.440 1.00 30.00 452 ALA E C 1
ATOM 11387 O O . ALA C 1 342 ? 30.385 2.611 -33.479 1.00 30.00 452 ALA E O 1
ATOM 11389 N N . TYR C 1 343 ? 30.393 4.330 -32.028 1.00 30.00 453 TYR E N 1
ATOM 11390 C CA . TYR C 1 343 ? 29.421 5.121 -32.773 1.00 30.00 453 TYR E CA 1
ATOM 11391 C C . TYR C 1 343 ? 29.950 5.481 -34.158 1.00 30.00 453 TYR E C 1
ATOM 11392 O O . TYR C 1 343 ? 29.212 5.461 -35.141 1.00 30.00 453 TYR E O 1
ATOM 11401 N N . TYR C 1 344 ? 31.231 5.820 -34.215 1.00 30.00 454 TYR E N 1
ATOM 11402 C CA . TYR C 1 344 ? 31.863 6.307 -35.438 1.00 30.00 454 TYR E CA 1
ATOM 11403 C C . TYR C 1 344 ? 32.741 5.278 -36.135 1.00 30.00 454 TYR E C 1
ATOM 11404 O O . TYR C 1 344 ? 33.502 5.616 -37.036 1.00 30.00 454 TYR E O 1
ATOM 11413 N N . ARG C 1 345 ? 32.639 4.023 -35.717 1.00 30.00 455 ARG E N 1
ATOM 11414 C CA . ARG C 1 345 ? 33.486 2.978 -36.272 1.00 30.00 455 ARG E CA 1
ATOM 11415 C C . ARG C 1 345 ? 33.233 2.863 -37.776 1.00 30.00 455 ARG E C 1
ATOM 11416 O O . ARG C 1 345 ? 32.103 3.046 -38.236 1.00 30.00 455 ARG E O 1
ATOM 11424 N N . PRO C 1 346 ? 34.286 2.572 -38.529 1.00 30.00 456 PRO E N 1
ATOM 11425 C CA . PRO C 1 346 ? 34.182 2.456 -39.986 1.00 30.00 456 PRO E CA 1
ATOM 11426 C C . PRO C 1 346 ? 33.624 1.101 -40.402 1.00 30.00 456 PRO E C 1
ATOM 11427 O O . PRO C 1 346 ? 34.049 0.073 -39.875 1.00 30.00 456 PRO E O 1
ATOM 11431 N N . VAL C 1 347 ? 32.680 1.113 -41.337 1.00 30.00 457 VAL E N 1
ATOM 11432 C CA . VAL C 1 347 ? 32.018 -0.104 -41.793 1.00 30.00 457 VAL E CA 1
ATOM 11433 C C . VAL C 1 347 ? 32.973 -1.091 -42.459 1.00 30.00 457 VAL E C 1
ATOM 11434 O O . VAL C 1 347 ? 32.860 -2.297 -42.257 1.00 30.00 457 VAL E O 1
ATOM 11436 N N . GLU C 1 348 ? 33.899 -0.577 -43.262 1.00 30.00 458 GLU E N 1
ATOM 11437 C CA . GLU C 1 348 ? 34.846 -1.417 -43.992 1.00 30.00 458 GLU E CA 1
ATOM 11438 C C . GLU C 1 348 ? 34.093 -2.408 -44.878 1.00 30.00 458 GLU E C 1
ATOM 11439 O O . GLU C 1 348 ? 33.126 -2.032 -45.542 1.00 30.00 458 GLU E O 1
ATOM 11440 N N . GLY C 1 349 ? 34.494 -3.679 -44.858 1.00 30.00 459 GLY E N 1
ATOM 11441 C CA . GLY C 1 349 ? 35.707 -4.131 -44.197 1.00 30.00 459 GLY E CA 1
ATOM 11442 C C . GLY C 1 349 ? 35.513 -4.586 -42.764 1.00 30.00 459 GLY E C 1
ATOM 11443 O O . GLY C 1 349 ? 34.548 -4.205 -42.108 1.00 30.00 459 GLY E O 1
ATOM 11444 N N . LEU C 1 350 ? 36.436 -5.406 -42.274 1.00 30.00 460 LEU E N 1
ATOM 11445 C CA . LEU C 1 350 ? 36.411 -5.816 -40.876 1.00 30.00 460 LEU E CA 1
ATOM 11446 C C . LEU C 1 350 ? 37.739 -5.500 -40.200 1.00 30.00 460 LEU E C 1
ATOM 11447 O O . LEU C 1 350 ? 38.796 -5.925 -40.666 1.00 30.00 460 LEU E O 1
ATOM 11449 N N . PRO C 1 351 ? 37.684 -4.761 -39.097 1.00 30.00 461 PRO E N 1
ATOM 11450 C CA . PRO C 1 351 ? 38.893 -4.467 -38.323 1.00 30.00 461 PRO E CA 1
ATOM 11451 C C . PRO C 1 351 ? 39.963 -3.829 -39.212 1.00 30.00 461 PRO E C 1
ATOM 11452 O O . PRO C 1 351 ? 39.667 -2.892 -39.954 1.00 30.00 461 PRO E O 1
ATOM 11454 N N . PRO C 1 352 ? 41.187 -4.343 -39.138 1.00 30.00 462 PRO E N 1
ATOM 11455 C CA . PRO C 1 352 ? 42.278 -3.917 -40.019 1.00 30.00 462 PRO E CA 1
ATOM 11456 C C . PRO C 1 352 ? 42.061 -4.448 -41.435 1.00 30.00 462 PRO E C 1
ATOM 11457 O O . PRO C 1 352 ? 41.337 -5.429 -41.597 1.00 30.00 462 PRO E O 1
ATOM 11459 N N . TYR C 1 353 ? 42.663 -3.816 -42.441 1.00 30.00 463 TYR E N 1
ATOM 11460 C CA . TYR C 1 353 ? 43.542 -2.666 -42.251 1.00 30.00 463 TYR E CA 1
ATOM 11461 C C . TYR C 1 353 ? 42.807 -1.393 -41.845 1.00 30.00 463 TYR E C 1
ATOM 11462 O O . TYR C 1 353 ? 41.705 -1.119 -42.318 1.00 30.00 463 TYR E O 1
ATOM 11463 N N . LYS C 1 354 ? 43.438 -0.613 -40.973 1.00 30.00 464 LYS E N 1
ATOM 11464 C CA . LYS C 1 354 ? 42.941 0.708 -40.610 1.00 30.00 464 LYS E CA 1
ATOM 11465 C C . LYS C 1 354 ? 44.020 1.724 -40.965 1.00 30.00 464 LYS E C 1
ATOM 11466 O O . LYS C 1 354 ? 45.183 1.547 -40.604 1.00 30.00 464 LYS E O 1
ATOM 11467 N N . LEU C 1 355 ? 43.643 2.750 -41.721 1.00 30.00 465 LEU E N 1
ATOM 11468 C CA . LEU C 1 355 ? 44.604 3.729 -42.216 1.00 30.00 465 LEU E CA 1
ATOM 11469 C C . LEU C 1 355 ? 45.289 4.515 -41.104 1.00 30.00 465 LEU E C 1
ATOM 11470 O O . LEU C 1 355 ? 46.495 4.752 -41.154 1.00 30.00 465 LEU E O 1
ATOM 11475 N N . LYS C 1 356 ? 44.515 4.919 -40.103 1.00 30.00 466 LYS E N 1
ATOM 11476 C CA . LYS C 1 356 ? 45.054 5.693 -38.993 1.00 30.00 466 LYS E CA 1
ATOM 11477 C C . LYS C 1 356 ? 45.734 6.954 -39.517 1.00 30.00 466 LYS E C 1
ATOM 11478 O O . LYS C 1 356 ? 46.779 7.362 -39.011 1.00 30.00 466 LYS E O 1
ATOM 11479 N N . ASN C 1 357 ? 45.138 7.565 -40.536 1.00 30.00 467 ASN E N 1
ATOM 11480 C CA . ASN C 1 357 ? 45.716 8.750 -41.159 1.00 30.00 467 ASN E CA 1
ATOM 11481 C C . ASN C 1 357 ? 44.829 9.986 -41.052 1.00 30.00 467 ASN E C 1
ATOM 11482 O O . ASN C 1 357 ? 43.642 9.942 -41.374 1.00 30.00 467 ASN E O 1
ATOM 11487 N N . THR C 1 358 ? 45.418 11.088 -40.600 1.00 30.00 468 THR E N 1
ATOM 11488 C CA . THR C 1 358 ? 44.701 12.350 -40.466 1.00 30.00 468 THR E CA 1
ATOM 11489 C C . THR C 1 358 ? 43.935 12.410 -39.150 1.00 30.00 468 THR E C 1
ATOM 11490 O O . THR C 1 358 ? 43.950 11.458 -38.369 1.00 30.00 468 THR E O 1
ATOM 11491 N N . VAL C 1 359 ? 43.266 13.532 -38.908 1.00 30.00 469 VAL E N 1
ATOM 11492 C CA . VAL C 1 359 ? 42.489 13.704 -37.688 1.00 30.00 469 VAL E CA 1
ATOM 11493 C C . VAL C 1 359 ? 41.333 12.712 -37.609 1.00 30.00 469 VAL E C 1
ATOM 11494 O O . VAL C 1 359 ? 41.063 12.143 -36.550 1.00 30.00 469 VAL E O 1
ATOM 11495 N N . GLY C 1 360 ? 40.653 12.507 -38.733 1.00 30.00 470 GLY E N 1
ATOM 11496 C CA . GLY C 1 360 ? 39.531 11.588 -38.780 1.00 30.00 470 GLY E CA 1
ATOM 11497 C C . GLY C 1 360 ? 39.940 10.157 -38.494 1.00 30.00 470 GLY E C 1
ATOM 11498 O O . GLY C 1 360 ? 39.256 9.437 -37.768 1.00 30.00 470 GLY E O 1
ATOM 11499 N N . ASP C 1 361 ? 41.066 9.747 -39.067 1.00 30.00 471 ASP E N 1
ATOM 11500 C CA . ASP C 1 361 ? 41.601 8.413 -38.838 1.00 30.00 471 ASP E CA 1
ATOM 11501 C C . ASP C 1 361 ? 42.480 8.400 -37.596 1.00 30.00 471 ASP E C 1
ATOM 11502 O O . ASP C 1 361 ? 42.919 7.343 -37.142 1.00 30.00 471 ASP E O 1
ATOM 11504 N N . TYR C 1 362 ? 42.735 9.585 -37.052 1.00 0.00 472 TYR E N 1
ATOM 11505 C CA . TYR C 1 362 ? 43.612 9.720 -35.893 1.00 0.00 472 TYR E CA 1
ATOM 11506 C C . TYR C 1 362 ? 42.849 9.797 -34.571 1.00 0.00 472 TYR E C 1
ATOM 11507 O O . TYR C 1 362 ? 43.254 9.190 -33.580 1.00 0.00 472 TYR E O 1
ATOM 11516 N N . PHE C 1 363 ? 41.746 10.541 -34.556 1.00 0.00 473 PHE E N 1
ATOM 11517 C CA . PHE C 1 363 ? 40.941 10.670 -33.347 1.00 0.00 473 PHE E CA 1
ATOM 11518 C C . PHE C 1 363 ? 40.258 9.362 -32.958 1.00 0.00 473 PHE E C 1
ATOM 11519 O O . PHE C 1 363 ? 40.267 8.976 -31.790 1.00 0.00 473 PHE E O 1
ATOM 11527 N N . ARG C 1 364 ? 39.662 8.690 -33.939 1.00 30.00 474 ARG E N 1
ATOM 11528 C CA . ARG C 1 364 ? 38.975 7.425 -33.699 1.00 30.00 474 ARG E CA 1
ATOM 11529 C C . ARG C 1 364 ? 39.923 6.328 -33.212 1.00 30.00 474 ARG E C 1
ATOM 11530 O O . ARG C 1 364 ? 39.585 5.557 -32.315 1.00 30.00 474 ARG E O 1
ATOM 11538 N N . VAL C 1 365 ? 41.110 6.267 -33.805 1.00 0.00 475 VAL E N 1
ATOM 11539 C CA . VAL C 1 365 ? 42.103 5.262 -33.441 1.00 0.00 475 VAL E CA 1
ATOM 11540 C C . VAL C 1 365 ? 42.578 5.425 -32.002 1.00 0.00 475 VAL E C 1
ATOM 11541 O O . VAL C 1 365 ? 42.779 4.438 -31.296 1.00 0.00 475 VAL E O 1
ATOM 11545 N N . THR C 1 366 ? 42.744 6.661 -31.566 1.00 0.00 476 THR E N 1
ATOM 11546 C CA . THR C 1 366 ? 43.124 6.911 -30.188 1.00 0.00 476 THR E CA 1
ATOM 11547 C C . THR C 1 366 ? 42.030 6.391 -29.277 1.00 0.00 476 THR E C 1
ATOM 11548 O O . THR C 1 366 ? 42.304 5.765 -28.263 1.00 0.00 476 THR E O 1
ATOM 11550 N N . GLY C 1 367 ? 40.784 6.656 -29.646 1.00 0.00 477 GLY E N 1
ATOM 11551 C CA . GLY C 1 367 ? 39.663 6.198 -28.853 1.00 0.00 477 GLY E CA 1
ATOM 11552 C C . GLY C 1 367 ? 39.611 4.688 -28.716 1.00 0.00 477 GLY E C 1
ATOM 11553 O O . GLY C 1 367 ? 39.335 4.171 -27.636 1.00 0.00 477 GLY E O 1
ATOM 11554 N N . GLU C 1 368 ? 39.842 3.988 -29.817 1.00 0.00 478 GLU E N 1
ATOM 11555 C CA . GLU C 1 368 ? 39.788 2.530 -29.819 1.00 0.00 478 GLU E CA 1
ATOM 11556 C C . GLU C 1 368 ? 40.860 1.951 -28.908 1.00 0.00 478 GLU E C 1
ATOM 11557 O O . GLU C 1 368 ? 40.613 1.003 -28.167 1.00 0.00 478 GLU E O 1
ATOM 11559 N N . ILE C 1 369 ? 42.068 2.492 -28.999 1.00 0.00 479 ILE E N 1
ATOM 11560 C CA . ILE C 1 369 ? 43.143 2.073 -28.112 1.00 0.00 479 ILE E CA 1
ATOM 11561 C C . ILE C 1 369 ? 42.829 2.425 -26.662 1.00 0.00 479 ILE E C 1
ATOM 11562 O O . ILE C 1 369 ? 43.066 1.633 -25.754 1.00 0.00 479 ILE E O 1
ATOM 11564 N N . LEU C 1 370 ? 42.291 3.621 -26.453 1.00 0.00 480 LEU E N 1
ATOM 11565 C CA . LEU C 1 370 ? 41.966 4.074 -25.110 1.00 0.00 480 LEU E CA 1
ATOM 11566 C C . LEU C 1 370 ? 40.898 3.202 -24.467 1.00 0.00 480 LEU E C 1
ATOM 11567 O O . LEU C 1 370 ? 40.997 2.853 -23.297 1.00 0.00 480 LEU E O 1
ATOM 11569 N N . SER C 1 371 ? 39.873 2.848 -25.240 1.00 0.00 481 SER E N 1
ATOM 11570 C CA . SER C 1 371 ? 38.792 2.017 -24.725 1.00 0.00 481 SER E CA 1
ATOM 11571 C C . SER C 1 371 ? 39.287 0.637 -24.332 1.00 0.00 481 SER E C 1
ATOM 11572 O O . SER C 1 371 ? 38.926 0.117 -23.280 1.00 0.00 481 SER E O 1
ATOM 11574 N N . VAL C 1 372 ? 40.120 0.019 -25.157 1.00 0.00 482 VAL E N 1
ATOM 11575 C CA . VAL C 1 372 ? 40.659 -1.289 -24.796 1.00 0.00 482 VAL E CA 1
ATOM 11576 C C . VAL C 1 372 ? 41.514 -1.185 -23.532 1.00 0.00 482 VAL E C 1
ATOM 11577 O O . VAL C 1 372 ? 41.437 -2.033 -22.633 1.00 0.00 482 VAL E O 1
ATOM 11581 N N . SER C 1 373 ? 42.311 -0.124 -23.469 1.00 0.00 483 SER E N 1
ATOM 11582 C CA . SER C 1 373 ? 43.181 0.115 -22.324 1.00 0.00 483 SER E CA 1
ATOM 11583 C C . SER C 1 373 ? 42.316 0.303 -21.092 1.00 0.00 483 SER E C 1
ATOM 11584 O O . SER C 1 373 ? 42.641 -0.190 -20.011 1.00 0.00 483 SER E O 1
ATOM 11586 N N . GLY C 1 374 ? 41.205 1.000 -21.272 1.00 0.00 484 GLY E N 1
ATOM 11587 C CA . GLY C 1 374 ? 40.248 1.196 -20.206 1.00 0.00 484 GLY E CA 1
ATOM 11588 C C . GLY C 1 374 ? 39.728 -0.162 -19.789 1.00 0.00 484 GLY E C 1
ATOM 11589 O O . GLY C 1 374 ? 39.502 -0.420 -18.612 1.00 0.00 484 GLY E O 1
ATOM 11590 N N . GLY C 1 375 ? 39.539 -1.031 -20.773 1.00 0.00 485 GLY E N 1
ATOM 11591 C CA . GLY C 1 375 ? 39.056 -2.371 -20.519 1.00 0.00 485 GLY E CA 1
ATOM 11592 C C . GLY C 1 375 ? 39.993 -3.188 -19.653 1.00 0.00 485 GLY E C 1
ATOM 11593 O O . GLY C 1 375 ? 39.537 -3.939 -18.793 1.00 0.00 485 GLY E O 1
ATOM 11594 N N . VAL C 1 376 ? 41.297 -3.061 -19.864 1.00 0.00 486 VAL E N 1
ATOM 11595 C CA . VAL C 1 376 ? 42.270 -3.859 -19.115 1.00 0.00 486 VAL E CA 1
ATOM 11596 C C . VAL C 1 376 ? 42.223 -3.571 -17.614 1.00 0.00 486 VAL E C 1
ATOM 11597 O O . VAL C 1 376 ? 42.377 -4.476 -16.785 1.00 0.00 486 VAL E O 1
ATOM 11599 N N . TYR C 1 377 ? 42.009 -2.312 -17.252 1.00 0.00 487 TYR E N 1
ATOM 11600 C CA . TYR C 1 377 ? 42.068 -1.928 -15.847 1.00 0.00 487 TYR E CA 1
ATOM 11601 C C . TYR C 1 377 ? 41.007 -2.669 -15.043 1.00 0.00 487 TYR E C 1
ATOM 11602 O O . TYR C 1 377 ? 41.268 -3.139 -13.936 1.00 0.00 487 TYR E O 1
ATOM 11611 N N . PHE C 1 378 ? 39.813 -2.783 -15.610 1.00 0.00 488 PHE E N 1
ATOM 11612 C CA . PHE C 1 378 ? 38.729 -3.504 -14.959 1.00 0.00 488 PHE E CA 1
ATOM 11613 C C . PHE C 1 378 ? 39.075 -4.979 -14.791 1.00 0.00 488 PHE E C 1
ATOM 11614 O O . PHE C 1 378 ? 38.775 -5.583 -13.763 1.00 0.00 488 PHE E O 1
ATOM 11622 N N . PHE C 1 379 ? 39.708 -5.552 -15.810 1.00 0.00 489 PHE E N 1
ATOM 11623 C CA . PHE C 1 379 ? 40.076 -6.961 -15.778 1.00 0.00 489 PHE E CA 1
ATOM 11624 C C . PHE C 1 379 ? 41.147 -7.211 -14.724 1.00 0.00 489 PHE E C 1
ATOM 11625 O O . PHE C 1 379 ? 41.070 -8.177 -13.963 1.00 0.00 489 PHE E O 1
ATOM 11627 N N . PHE C 1 380 ? 42.149 -6.338 -14.679 1.00 0.00 490 PHE E N 1
ATOM 11628 C CA . PHE C 1 380 ? 43.188 -6.418 -13.654 1.00 0.00 490 PHE E CA 1
ATOM 11629 C C . PHE C 1 380 ? 42.654 -6.189 -12.237 1.00 0.00 490 PHE E C 1
ATOM 11630 O O . PHE C 1 380 ? 43.038 -6.891 -11.303 1.00 0.00 490 PHE E O 1
ATOM 11638 N N . ARG C 1 381 ? 41.765 -5.210 -12.086 1.00 0.00 491 ARG E N 1
ATOM 11639 C CA . ARG C 1 381 ? 41.174 -4.897 -10.785 1.00 0.00 491 ARG E CA 1
ATOM 11640 C C . ARG C 1 381 ? 40.288 -6.042 -10.318 1.00 0.00 491 ARG E C 1
ATOM 11641 O O . ARG C 1 381 ? 40.254 -6.405 -9.145 1.00 0.00 491 ARG E O 1
ATOM 11643 N N . GLY C 1 382 ? 39.533 -6.607 -11.256 1.00 0.00 492 GLY E N 1
ATOM 11644 C CA . GLY C 1 382 ? 38.628 -7.705 -10.956 1.00 0.00 492 GLY E CA 1
ATOM 11645 C C . GLY C 1 382 ? 39.315 -8.970 -10.478 1.00 0.00 492 GLY E C 1
ATOM 11646 O O . GLY C 1 382 ? 38.841 -9.648 -9.559 1.00 0.00 492 GLY E O 1
ATOM 11647 N N . ILE C 1 383 ? 40.443 -9.288 -11.103 1.00 30.00 493 ILE E N 1
ATOM 11648 C CA . ILE C 1 383 ? 41.170 -10.512 -10.799 1.00 30.00 493 ILE E CA 1
ATOM 11649 C C . ILE C 1 383 ? 41.630 -10.503 -9.349 1.00 30.00 493 ILE E C 1
ATOM 11650 O O . ILE C 1 383 ? 41.578 -11.524 -8.665 1.00 30.00 493 ILE E O 1
ATOM 11652 N N . GLN C 1 384 ? 42.073 -9.341 -8.884 1.00 30.00 494 GLN E N 1
ATOM 11653 C CA . GLN C 1 384 ? 42.505 -9.192 -7.503 1.00 30.00 494 GLN E CA 1
ATOM 11654 C C . GLN C 1 384 ? 41.336 -9.467 -6.567 1.00 30.00 494 GLN E C 1
ATOM 11655 O O . GLN C 1 384 ? 41.499 -10.101 -5.525 1.00 30.00 494 GLN E O 1
ATOM 11657 N N . TYR C 1 385 ? 40.157 -8.984 -6.944 1.00 30.00 495 TYR E N 1
ATOM 11658 C CA . TYR C 1 385 ? 38.958 -9.210 -6.148 1.00 30.00 495 TYR E CA 1
ATOM 11659 C C . TYR C 1 385 ? 38.639 -10.699 -6.071 1.00 30.00 495 TYR E C 1
ATOM 11660 O O . TYR C 1 385 ? 38.293 -11.213 -5.006 1.00 30.00 495 TYR E O 1
ATOM 11669 N N . PHE C 1 386 ? 38.729 -11.389 -7.203 1.00 30.00 496 PHE E N 1
ATOM 11670 C CA . PHE C 1 386 ? 38.665 -12.846 -7.211 1.00 30.00 496 PHE E CA 1
ATOM 11671 C C . PHE C 1 386 ? 39.868 -13.455 -6.485 1.00 30.00 496 PHE E C 1
ATOM 11672 O O . PHE C 1 386 ? 39.739 -14.427 -5.740 1.00 30.00 496 PHE E O 1
ATOM 11680 N N . LEU C 1 387 ? 41.038 -12.867 -6.716 1.00 30.00 497 LEU E N 1
ATOM 11681 C CA . LEU C 1 387 ? 42.293 -13.322 -6.115 1.00 30.00 497 LEU E CA 1
ATOM 11682 C C . LEU C 1 387 ? 42.418 -13.092 -4.608 1.00 30.00 497 LEU E C 1
ATOM 11683 O O . LEU C 1 387 ? 42.881 -13.966 -3.877 1.00 30.00 497 LEU E O 1
ATOM 11685 N N . GLN C 1 388 ? 42.041 -11.905 -4.145 1.00 30.00 498 GLN E N 1
ATOM 11686 C CA . GLN C 1 388 ? 42.154 -11.580 -2.726 1.00 30.00 498 GLN E CA 1
ATOM 11687 C C . GLN C 1 388 ? 41.268 -12.492 -1.884 1.00 30.00 498 GLN E C 1
ATOM 11688 O O . GLN C 1 388 ? 41.655 -12.935 -0.803 1.00 30.00 498 GLN E O 1
ATOM 11694 N N . ARG C 1 389 ? 40.075 -12.758 -2.398 1.00 30.00 499 ARG E N 1
ATOM 11695 C CA . ARG C 1 389 ? 39.078 -13.582 -1.724 1.00 30.00 499 ARG E CA 1
ATOM 11696 C C . ARG C 1 389 ? 38.464 -14.586 -2.693 1.00 30.00 499 ARG E C 1
ATOM 11697 O O . ARG C 1 389 ? 37.430 -14.320 -3.304 1.00 30.00 499 ARG E O 1
ATOM 11705 N N . ARG C 1 390 ? 39.108 -15.740 -2.826 1.00 30.00 500 ARG E N 1
ATOM 11706 C CA . ARG C 1 390 ? 38.661 -16.773 -3.753 1.00 30.00 500 ARG E CA 1
ATOM 11707 C C . ARG C 1 390 ? 37.280 -17.324 -3.409 1.00 30.00 500 ARG E C 1
ATOM 11708 O O . ARG C 1 390 ? 36.465 -17.575 -4.296 1.00 30.00 500 ARG E O 1
ATOM 11710 N N . PRO C 1 391 ? 37.020 -17.518 -2.119 1.00 30.00 501 PRO E N 1
ATOM 11711 C CA . PRO C 1 391 ? 35.753 -18.111 -1.677 1.00 30.00 501 PRO E CA 1
ATOM 11712 C C . PRO C 1 391 ? 34.551 -17.240 -2.027 1.00 30.00 501 PRO E C 1
ATOM 11713 O O . PRO C 1 391 ? 34.614 -16.018 -1.892 1.00 30.00 501 PRO E O 1
ATOM 11715 N N . SER C 1 392 ? 33.468 -17.878 -2.462 1.00 30.00 502 SER E N 1
ATOM 11716 C CA . SER C 1 392 ? 32.243 -17.180 -2.841 1.00 30.00 502 SER E CA 1
ATOM 11717 C C . SER C 1 392 ? 32.522 -15.883 -3.598 1.00 30.00 502 SER E C 1
ATOM 11718 O O . SER C 1 392 ? 31.717 -14.953 -3.576 1.00 30.00 502 SER E O 1
ATOM 11721 N N . VAL C 1 398 ? 25.304 -12.873 -6.221 1.00 30.00 508 VAL E N 1
ATOM 11722 C CA . VAL C 1 398 ? 24.557 -11.904 -5.429 1.00 30.00 508 VAL E CA 1
ATOM 11723 C C . VAL C 1 398 ? 25.448 -10.746 -4.990 1.00 30.00 508 VAL E C 1
ATOM 11724 O O . VAL C 1 398 ? 25.595 -9.756 -5.707 1.00 30.00 508 VAL E O 1
ATOM 11728 N N . ASP C 1 399 ? 26.075 -10.898 -3.828 1.00 30.00 509 ASP E N 1
ATOM 11729 C CA . ASP C 1 399 ? 26.933 -9.856 -3.275 1.00 30.00 509 ASP E CA 1
ATOM 11730 C C . ASP C 1 399 ? 28.413 -10.240 -3.367 1.00 30.00 509 ASP E C 1
ATOM 11731 O O . ASP C 1 399 ? 28.785 -11.355 -3.002 1.00 30.00 509 ASP E O 1
ATOM 11733 N N . SER C 1 400 ? 29.257 -9.335 -3.870 1.00 30.00 510 SER E N 1
ATOM 11734 C CA . SER C 1 400 ? 28.845 -7.988 -4.261 1.00 30.00 510 SER E CA 1
ATOM 11735 C C . SER C 1 400 ? 28.324 -7.965 -5.692 1.00 30.00 510 SER E C 1
ATOM 11736 O O . SER C 1 400 ? 28.995 -8.411 -6.621 1.00 30.00 510 SER E O 1
ATOM 11739 N N . TYR C 1 401 ? 27.111 -7.449 -5.850 1.00 30.00 511 TYR E N 1
ATOM 11740 C CA . TYR C 1 401 ? 26.448 -7.398 -7.145 1.00 30.00 511 TYR E CA 1
ATOM 11741 C C . TYR C 1 401 ? 27.143 -6.525 -8.189 1.00 30.00 511 TYR E C 1
ATOM 11742 O O . TYR C 1 401 ? 27.201 -6.891 -9.363 1.00 30.00 511 TYR E O 1
ATOM 11751 N N . SER C 1 402 ? 27.654 -5.367 -7.777 1.00 30.00 512 SER E N 1
ATOM 11752 C CA . SER C 1 402 ? 28.081 -4.369 -8.749 1.00 30.00 512 SER E CA 1
ATOM 11753 C C . SER C 1 402 ? 29.489 -4.641 -9.252 1.00 30.00 512 SER E C 1
ATOM 11754 O O . SER C 1 402 ? 29.770 -4.494 -10.441 1.00 30.00 512 SER E O 1
ATOM 11757 N N . GLU C 1 403 ? 30.374 -5.043 -8.347 1.00 30.00 513 GLU E N 1
ATOM 11758 C CA . GLU C 1 403 ? 31.741 -5.344 -8.723 1.00 30.00 513 GLU E CA 1
ATOM 11759 C C . GLU C 1 403 ? 31.670 -6.461 -9.749 1.00 30.00 513 GLU E C 1
ATOM 11760 O O . GLU C 1 403 ? 32.442 -6.489 -10.706 1.00 30.00 513 GLU E O 1
ATOM 11766 N N . ILE C 1 404 ? 30.751 -7.395 -9.537 1.00 0.00 514 ILE E N 1
ATOM 11767 C CA . ILE C 1 404 ? 30.649 -8.566 -10.398 1.00 0.00 514 ILE E CA 1
ATOM 11768 C C . ILE C 1 404 ? 30.320 -8.160 -11.828 1.00 0.00 514 ILE E C 1
ATOM 11769 O O . ILE C 1 404 ? 30.862 -8.714 -12.783 1.00 0.00 514 ILE E O 1
ATOM 11774 N N . LEU C 1 405 ? 29.427 -7.189 -11.969 1.00 0.00 515 LEU E N 1
ATOM 11775 C CA . LEU C 1 405 ? 29.047 -6.691 -13.283 1.00 0.00 515 LEU E CA 1
ATOM 11776 C C . LEU C 1 405 ? 30.225 -6.050 -14.008 1.00 0.00 515 LEU E C 1
ATOM 11777 O O . LEU C 1 405 ? 30.387 -6.220 -15.216 1.00 0.00 515 LEU E O 1
ATOM 11782 N N . PHE C 1 406 ? 31.070 -5.345 -13.265 1.00 0.00 516 PHE E N 1
ATOM 11783 C CA . PHE C 1 406 ? 32.196 -4.643 -13.868 1.00 0.00 516 PHE E CA 1
ATOM 11784 C C . PHE C 1 406 ? 33.134 -5.630 -14.549 1.00 0.00 516 PHE E C 1
ATOM 11785 O O . PHE C 1 406 ? 33.636 -5.371 -15.642 1.00 0.00 516 PHE E O 1
ATOM 11793 N N . PHE C 1 407 ? 33.363 -6.766 -13.901 1.00 0.00 517 PHE E N 1
ATOM 11794 C CA . PHE C 1 407 ? 34.238 -7.799 -14.448 1.00 0.00 517 PHE E CA 1
ATOM 11795 C C . PHE C 1 407 ? 33.671 -8.351 -15.765 1.00 0.00 517 PHE E C 1
ATOM 11796 O O . PHE C 1 407 ? 34.414 -8.606 -16.712 1.00 0.00 517 PHE E O 1
ATOM 11804 N N . VAL C 1 408 ? 32.357 -8.533 -15.806 1.00 0.00 518 VAL E N 1
ATOM 11805 C CA . VAL C 1 408 ? 31.693 -9.103 -16.972 1.00 0.00 518 VAL E CA 1
ATOM 11806 C C . VAL C 1 408 ? 31.853 -8.235 -18.216 1.00 0.00 518 VAL E C 1
ATOM 11807 O O . VAL C 1 408 ? 32.047 -8.742 -19.320 1.00 0.00 518 VAL E O 1
ATOM 11811 N N . GLN C 1 409 ? 31.650 -6.932 -18.039 1.00 0.00 519 GLN E N 1
ATOM 11812 C CA . GLN C 1 409 ? 31.766 -5.967 -19.128 1.00 0.00 519 GLN E CA 1
ATOM 11813 C C . GLN C 1 409 ? 33.183 -5.831 -19.680 1.00 0.00 519 GLN E C 1
ATOM 11814 O O . GLN C 1 409 ? 33.382 -5.777 -20.893 1.00 0.00 519 GLN E O 1
ATOM 11820 N N . SER C 1 410 ? 34.157 -5.760 -18.779 1.00 0.00 520 SER E N 1
ATOM 11821 C CA . SER C 1 410 ? 35.552 -5.620 -19.175 1.00 0.00 520 SER E CA 1
ATOM 11822 C C . SER C 1 410 ? 35.989 -6.836 -19.974 1.00 0.00 520 SER E C 1
ATOM 11823 O O . SER C 1 410 ? 36.696 -6.716 -20.974 1.00 0.00 520 SER E O 1
ATOM 11826 N N . LEU C 1 411 ? 35.557 -8.010 -19.528 1.00 0.00 521 LEU E N 1
ATOM 11827 C CA . LEU C 1 411 ? 35.853 -9.248 -20.231 1.00 0.00 521 LEU E CA 1
ATOM 11828 C C . LEU C 1 411 ? 35.215 -9.214 -21.613 1.00 0.00 521 LEU E C 1
ATOM 11829 O O . LEU C 1 411 ? 35.806 -9.659 -22.595 1.00 0.00 521 LEU E O 1
ATOM 11834 N N . PHE C 1 412 ? 34.007 -8.666 -21.688 1.00 0.00 522 PHE E N 1
ATOM 11835 C CA . PHE C 1 412 ? 33.281 -8.629 -22.948 1.00 0.00 522 PHE E CA 1
ATOM 11836 C C . PHE C 1 412 ? 34.064 -7.816 -23.967 1.00 0.00 522 PHE E C 1
ATOM 11837 O O . PHE C 1 412 ? 34.145 -8.181 -25.138 1.00 0.00 522 PHE E O 1
ATOM 11845 N N . MET C 1 413 ? 34.647 -6.714 -23.511 1.00 0.00 523 MET E N 1
ATOM 11846 C CA . MET C 1 413 ? 35.483 -5.887 -24.368 1.00 0.00 523 MET E CA 1
ATOM 11847 C C . MET C 1 413 ? 36.709 -6.664 -24.838 1.00 0.00 523 MET E C 1
ATOM 11848 O O . MET C 1 413 ? 37.111 -6.565 -25.997 1.00 0.00 523 MET E O 1
ATOM 11853 N N . LEU C 1 414 ? 37.288 -7.441 -23.928 1.00 0.00 524 LEU E N 1
ATOM 11854 C CA . LEU C 1 414 ? 38.464 -8.242 -24.234 1.00 0.00 524 LEU E CA 1
ATOM 11855 C C . LEU C 1 414 ? 38.132 -9.264 -25.310 1.00 0.00 524 LEU E C 1
ATOM 11856 O O . LEU C 1 414 ? 38.930 -9.514 -26.214 1.00 0.00 524 LEU E O 1
ATOM 11858 N N . VAL C 1 415 ? 36.944 -9.851 -25.213 1.00 0.00 525 VAL E N 1
ATOM 11859 C CA . VAL C 1 415 ? 36.502 -10.830 -26.194 1.00 0.00 525 VAL E CA 1
ATOM 11860 C C . VAL C 1 415 ? 36.413 -10.166 -27.559 1.00 0.00 525 VAL E C 1
ATOM 11861 O O . VAL C 1 415 ? 36.796 -10.748 -28.573 1.00 0.00 525 VAL E O 1
ATOM 11865 N N . SER C 1 416 ? 35.906 -8.938 -27.577 1.00 0.00 526 SER E N 1
ATOM 11866 C CA . SER C 1 416 ? 35.809 -8.169 -28.810 1.00 0.00 526 SER E CA 1
ATOM 11867 C C . SER C 1 416 ? 37.191 -7.881 -29.389 1.00 0.00 526 SER E C 1
ATOM 11868 O O . SER C 1 416 ? 37.394 -7.956 -30.601 1.00 0.00 526 SER E O 1
ATOM 11871 N N . VAL C 1 417 ? 38.140 -7.553 -28.516 1.00 30.00 527 VAL E N 1
ATOM 11872 C CA . VAL C 1 417 ? 39.482 -7.195 -28.951 1.00 30.00 527 VAL E CA 1
ATOM 11873 C C . VAL C 1 417 ? 40.169 -8.385 -29.612 1.00 30.00 527 VAL E C 1
ATOM 11874 O O . VAL C 1 417 ? 40.824 -8.237 -30.643 1.00 30.00 527 VAL E O 1
ATOM 11876 N N . VAL C 1 418 ? 40.012 -9.560 -29.014 1.00 0.00 528 VAL E N 1
ATOM 11877 C CA . VAL C 1 418 ? 40.582 -10.773 -29.577 1.00 0.00 528 VAL E CA 1
ATOM 11878 C C . VAL C 1 418 ? 39.946 -11.017 -30.936 1.00 0.00 528 VAL E C 1
ATOM 11879 O O . VAL C 1 418 ? 40.618 -11.404 -31.891 1.00 0.00 528 VAL E O 1
ATOM 11881 N N . LEU C 1 419 ? 38.642 -10.780 -31.012 1.00 0.00 529 LEU E N 1
ATOM 11882 C CA . LEU C 1 419 ? 37.910 -10.911 -32.262 1.00 0.00 529 LEU E CA 1
ATOM 11883 C C . LEU C 1 419 ? 38.413 -9.910 -33.295 1.00 0.00 529 LEU E C 1
ATOM 11884 O O . LEU C 1 419 ? 38.539 -10.235 -34.475 1.00 0.00 529 LEU E O 1
ATOM 11886 N N . TYR C 1 420 ? 38.695 -8.693 -32.840 1.00 0.00 530 TYR E N 1
ATOM 11887 C CA . TYR C 1 420 ? 39.172 -7.645 -33.729 1.00 0.00 530 TYR E CA 1
ATOM 11888 C C . TYR C 1 420 ? 40.505 -8.050 -34.337 1.00 0.00 530 TYR E C 1
ATOM 11889 O O . TYR C 1 420 ? 40.734 -7.854 -35.530 1.00 0.00 530 TYR E O 1
ATOM 11898 N N . PHE C 1 421 ? 41.385 -8.619 -33.519 1.00 0.00 531 PHE E N 1
ATOM 11899 C CA . PHE C 1 421 ? 42.640 -9.158 -34.025 1.00 0.00 531 PHE E CA 1
ATOM 11900 C C . PHE C 1 421 ? 42.313 -10.295 -34.983 1.00 0.00 531 PHE E C 1
ATOM 11901 O O . PHE C 1 421 ? 42.917 -10.426 -36.047 1.00 0.00 531 PHE E O 1
ATOM 11909 N N . SER C 1 422 ? 41.331 -11.104 -34.597 1.00 30.00 532 SER E N 1
ATOM 11910 C CA . SER C 1 422 ? 40.765 -12.113 -35.477 1.00 30.00 532 SER E CA 1
ATOM 11911 C C . SER C 1 422 ? 40.066 -11.409 -36.630 1.00 30.00 532 SER E C 1
ATOM 11912 O O . SER C 1 422 ? 40.147 -11.835 -37.781 1.00 30.00 532 SER E O 1
ATOM 11915 N N . GLN C 1 423 ? 39.446 -10.274 -36.325 1.00 30.00 533 GLN E N 1
ATOM 11916 C CA . GLN C 1 423 ? 38.953 -9.358 -37.352 1.00 30.00 533 GLN E CA 1
ATOM 11917 C C . GLN C 1 423 ? 37.595 -9.726 -37.937 1.00 30.00 533 GLN E C 1
ATOM 11918 O O . GLN C 1 423 ? 37.130 -9.087 -38.881 1.00 30.00 533 GLN E O 1
ATOM 11920 N N . ARG C 1 424 ? 36.951 -10.722 -37.338 1.00 30.00 534 ARG E N 1
ATOM 11921 C CA . ARG C 1 424 ? 35.610 -11.116 -37.741 1.00 30.00 534 ARG E CA 1
ATOM 11922 C C . ARG C 1 424 ? 34.616 -9.988 -37.477 1.00 30.00 534 ARG E C 1
ATOM 11923 O O . ARG C 1 424 ? 34.697 -9.294 -36.462 1.00 30.00 534 ARG E O 1
ATOM 11931 N N . LYS C 1 425 ? 33.682 -9.817 -38.403 1.00 30.00 535 LYS E N 1
ATOM 11932 C CA . LYS C 1 425 ? 32.655 -8.780 -38.316 1.00 30.00 535 LYS E CA 1
ATOM 11933 C C . LYS C 1 425 ? 31.783 -8.966 -37.083 1.00 30.00 535 LYS E C 1
ATOM 11934 O O . LYS C 1 425 ? 31.324 -7.999 -36.476 1.00 30.00 535 LYS E O 1
ATOM 11936 N N . GLU C 1 426 ? 31.558 -10.224 -36.728 1.00 30.00 536 GLU E N 1
ATOM 11937 C CA . GLU C 1 426 ? 30.658 -10.594 -35.648 1.00 30.00 536 GLU E CA 1
ATOM 11938 C C . GLU C 1 426 ? 31.161 -10.016 -34.333 1.00 30.00 536 GLU E C 1
ATOM 11939 O O . GLU C 1 426 ? 30.406 -9.896 -33.368 1.00 30.00 536 GLU E O 1
ATOM 11941 N N . TYR C 1 427 ? 32.441 -9.662 -34.295 1.00 30.00 537 TYR E N 1
ATOM 11942 C CA . TYR C 1 427 ? 33.055 -9.178 -33.069 1.00 30.00 537 TYR E CA 1
ATOM 11943 C C . TYR C 1 427 ? 32.336 -7.931 -32.560 1.00 30.00 537 TYR E C 1
ATOM 11944 O O . TYR C 1 427 ? 32.113 -7.797 -31.357 1.00 30.00 537 TYR E O 1
ATOM 11953 N N . VAL C 1 428 ? 31.956 -7.022 -33.456 1.00 30.00 538 VAL E N 1
ATOM 11954 C CA . VAL C 1 428 ? 31.129 -5.905 -33.023 1.00 30.00 538 VAL E CA 1
ATOM 11955 C C . VAL C 1 428 ? 30.075 -6.280 -31.991 1.00 30.00 538 VAL E C 1
ATOM 11956 O O . VAL C 1 428 ? 30.076 -5.754 -30.879 1.00 30.00 538 VAL E O 1
ATOM 11960 N N . ALA C 1 429 ? 29.167 -7.179 -32.359 1.00 0.00 539 ALA E N 1
ATOM 11961 C CA . ALA C 1 429 ? 28.027 -7.455 -31.500 1.00 0.00 539 ALA E CA 1
ATOM 11962 C C . ALA C 1 429 ? 28.491 -7.541 -30.050 1.00 0.00 539 ALA E C 1
ATOM 11963 O O . ALA C 1 429 ? 27.843 -7.009 -29.150 1.00 0.00 539 ALA E O 1
ATOM 11965 N N . SER C 1 430 ? 29.627 -8.196 -29.830 1.00 0.00 540 SER E N 1
ATOM 11966 C CA . SER C 1 430 ? 30.184 -8.323 -28.488 1.00 0.00 540 SER E CA 1
ATOM 11967 C C . SER C 1 430 ? 30.563 -6.967 -27.909 1.00 0.00 540 SER E C 1
ATOM 11968 O O . SER C 1 430 ? 30.330 -6.697 -26.732 1.00 0.00 540 SER E O 1
ATOM 11970 N N . MET C 1 431 ? 31.150 -6.117 -28.744 1.00 0.00 541 MET E N 1
ATOM 11971 C CA . MET C 1 431 ? 31.530 -4.774 -28.329 1.00 0.00 541 MET E CA 1
ATOM 11972 C C . MET C 1 431 ? 30.289 -3.978 -27.960 1.00 0.00 541 MET E C 1
ATOM 11973 O O . MET C 1 431 ? 30.287 -3.214 -26.995 1.00 0.00 541 MET E O 1
ATOM 11975 N N . VAL C 1 432 ? 29.234 -4.169 -28.742 1.00 0.00 542 VAL E N 1
ATOM 11976 C CA . VAL C 1 432 ? 27.993 -3.445 -28.558 1.00 0.00 542 VAL E CA 1
ATOM 11977 C C . VAL C 1 432 ? 27.454 -3.799 -27.190 1.00 0.00 542 VAL E C 1
ATOM 11978 O O . VAL C 1 432 ? 26.979 -2.925 -26.469 1.00 0.00 542 VAL E O 1
ATOM 11982 N N . PHE C 1 433 ? 27.572 -5.054 -26.788 1.00 0.00 543 PHE E N 1
ATOM 11983 C CA . PHE C 1 433 ? 27.172 -5.412 -25.435 1.00 0.00 543 PHE E CA 1
ATOM 11984 C C . PHE C 1 433 ? 28.046 -4.653 -24.440 1.00 0.00 543 PHE E C 1
ATOM 11985 O O . PHE C 1 433 ? 27.566 -4.182 -23.411 1.00 0.00 543 PHE E O 1
ATOM 11993 N N . SER C 1 434 ? 29.333 -4.544 -24.750 1.00 0.00 544 SER E N 1
ATOM 11994 C CA . SER C 1 434 ? 30.288 -3.874 -23.872 1.00 0.00 544 SER E CA 1
ATOM 11995 C C . SER C 1 434 ? 30.008 -2.386 -23.667 1.00 0.00 544 SER E C 1
ATOM 11996 O O . SER C 1 434 ? 30.116 -1.881 -22.552 1.00 0.00 544 SER E O 1
ATOM 11999 N N . LEU C 1 435 ? 29.650 -1.686 -24.739 1.00 0.00 545 LEU E N 1
ATOM 12000 C CA . LEU C 1 435 ? 29.370 -0.245 -24.650 1.00 0.00 545 LEU E CA 1
ATOM 12001 C C . LEU C 1 435 ? 28.164 0.139 -23.776 1.00 0.00 545 LEU E C 1
ATOM 12002 O O . LEU C 1 435 ? 28.216 1.095 -23.006 1.00 0.00 545 LEU E O 1
ATOM 12007 N N . ALA C 1 436 ? 27.091 -0.627 -23.920 1.00 0.00 546 ALA E N 1
ATOM 12008 C CA . ALA C 1 436 ? 25.832 -0.452 -23.210 1.00 0.00 546 ALA E CA 1
ATOM 12009 C C . ALA C 1 436 ? 25.961 -0.917 -21.771 1.00 0.00 546 ALA E C 1
ATOM 12010 O O . ALA C 1 436 ? 25.465 -0.273 -20.842 1.00 0.00 546 ALA E O 1
ATOM 12012 N N . MET C 1 437 ? 26.625 -2.052 -21.585 1.00 0.00 547 MET E N 1
ATOM 12013 C CA . MET C 1 437 ? 26.812 -2.606 -20.255 1.00 0.00 547 MET E CA 1
ATOM 12014 C C . MET C 1 437 ? 27.629 -1.648 -19.404 1.00 0.00 547 MET E C 1
ATOM 12015 O O . MET C 1 437 ? 27.344 -1.458 -18.224 1.00 0.00 547 MET E O 1
ATOM 12020 N N . GLY C 1 438 ? 28.650 -1.044 -20.002 1.00 0.00 548 GLY E N 1
ATOM 12021 C CA . GLY C 1 438 ? 29.465 -0.105 -19.259 1.00 0.00 548 GLY E CA 1
ATOM 12022 C C . GLY C 1 438 ? 28.642 1.090 -18.833 1.00 0.00 548 GLY E C 1
ATOM 12023 O O . GLY C 1 438 ? 28.733 1.562 -17.687 1.00 0.00 548 GLY E O 1
ATOM 12024 N N . TRP C 1 439 ? 27.802 1.569 -19.745 1.00 0.00 549 TRP E N 1
ATOM 12025 C CA . TRP C 1 439 ? 26.966 2.712 -19.407 1.00 0.00 549 TRP E CA 1
ATOM 12026 C C . TRP C 1 439 ? 26.024 2.372 -18.252 1.00 0.00 549 TRP E C 1
ATOM 12027 O O . TRP C 1 439 ? 25.879 3.158 -17.318 1.00 0.00 549 TRP E O 1
ATOM 12038 N N . THR C 1 440 ? 25.413 1.190 -18.298 1.00 0.00 550 THR E N 1
ATOM 12039 C CA . THR C 1 440 ? 24.496 0.777 -17.230 1.00 0.00 550 THR E CA 1
ATOM 12040 C C . THR C 1 440 ? 25.243 0.641 -15.909 1.00 0.00 550 THR E C 1
ATOM 12041 O O . THR C 1 440 ? 24.740 0.992 -14.843 1.00 0.00 550 THR E O 1
ATOM 12045 N N . ASN C 1 441 ? 26.488 0.185 -16.011 1.00 0.00 551 ASN E N 1
ATOM 12046 C CA . ASN C 1 441 ? 27.411 0.088 -14.882 1.00 0.00 551 ASN E CA 1
ATOM 12047 C C . ASN C 1 441 ? 27.731 1.452 -14.272 1.00 0.00 551 ASN E C 1
ATOM 12048 O O . ASN C 1 441 ? 27.899 1.581 -13.061 1.00 0.00 551 ASN E O 1
ATOM 12050 N N . MET C 1 442 ? 27.818 2.461 -15.129 1.00 30.00 552 MET E N 1
ATOM 12051 C CA . MET C 1 442 ? 28.242 3.803 -14.744 1.00 30.00 552 MET E CA 1
ATOM 12052 C C . MET C 1 442 ? 27.314 4.394 -13.692 1.00 30.00 552 MET E C 1
ATOM 12053 O O . MET C 1 442 ? 27.735 5.181 -12.846 1.00 30.00 552 MET E O 1
ATOM 12058 N N . LEU C 1 443 ? 26.048 4.012 -13.758 1.00 30.00 553 LEU E N 1
ATOM 12059 C CA . LEU C 1 443 ? 25.020 4.547 -12.876 1.00 30.00 553 LEU E CA 1
ATOM 12060 C C . LEU C 1 443 ? 25.297 4.226 -11.411 1.00 30.00 553 LEU E C 1
ATOM 12061 O O . LEU C 1 443 ? 24.775 4.891 -10.516 1.00 30.00 553 LEU E O 1
ATOM 12066 N N . TYR C 1 444 ? 26.171 3.243 -11.203 1.00 30.00 554 TYR E N 1
ATOM 12067 C CA . TYR C 1 444 ? 26.594 2.760 -9.887 1.00 30.00 554 TYR E CA 1
ATOM 12068 C C . TYR C 1 444 ? 27.315 3.834 -9.060 1.00 30.00 554 TYR E C 1
ATOM 12069 O O . TYR C 1 444 ? 27.166 3.894 -7.841 1.00 30.00 554 TYR E O 1
ATOM 12078 N N . TYR C 1 445 ? 28.098 4.668 -9.733 1.00 30.00 555 TYR E N 1
ATOM 12079 C CA . TYR C 1 445 ? 28.996 5.610 -9.074 1.00 30.00 555 TYR E CA 1
ATOM 12080 C C . TYR C 1 445 ? 28.202 6.583 -8.214 1.00 30.00 555 TYR E C 1
ATOM 12081 O O . TYR C 1 445 ? 28.733 7.178 -7.277 1.00 30.00 555 TYR E O 1
ATOM 12090 N N . THR C 1 446 ? 26.926 6.728 -8.540 1.00 30.00 556 THR E N 1
ATOM 12091 C CA . THR C 1 446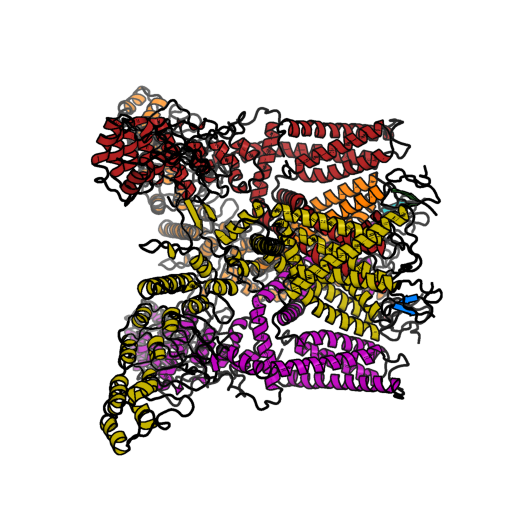 ? 26.023 7.590 -7.795 1.00 30.00 556 THR E CA 1
ATOM 12092 C C . THR C 1 446 ? 25.908 7.088 -6.359 1.00 30.00 556 THR E C 1
ATOM 12093 O O . THR C 1 446 ? 25.527 7.835 -5.458 1.00 30.00 556 THR E O 1
ATOM 12095 N N . ARG C 1 447 ? 26.230 5.815 -6.153 1.00 30.00 557 ARG E N 1
ATOM 12096 C CA . ARG C 1 447 ? 26.066 5.172 -4.852 1.00 30.00 557 ARG E CA 1
ATOM 12097 C C . ARG C 1 447 ? 26.874 5.828 -3.725 1.00 30.00 557 ARG E C 1
ATOM 12098 O O . ARG C 1 447 ? 27.991 6.305 -3.918 1.00 30.00 557 ARG E O 1
ATOM 12106 N N . GLY C 1 448 ? 26.256 5.835 -2.550 1.00 30.00 558 GLY E N 1
ATOM 12107 C CA . GLY C 1 448 ? 26.643 6.593 -1.376 1.00 30.00 558 GLY E CA 1
ATOM 12108 C C . GLY C 1 448 ? 25.817 7.853 -1.211 1.00 30.00 558 GLY E C 1
ATOM 12109 O O . GLY C 1 448 ? 26.075 8.671 -0.327 1.00 30.00 558 GLY E O 1
ATOM 12110 N N . PHE C 1 449 ? 24.814 8.006 -2.067 1.00 30.00 559 PHE E N 1
ATOM 12111 C CA . PHE C 1 449 ? 23.933 9.162 -2.021 1.00 30.00 559 PHE E CA 1
ATOM 12112 C C . PHE C 1 449 ? 22.525 8.693 -1.682 1.00 30.00 559 PHE E C 1
ATOM 12113 O O . PHE C 1 449 ? 22.014 7.757 -2.297 1.00 30.00 559 PHE E O 1
ATOM 12121 N N . GLN C 1 450 ? 21.947 9.311 -0.655 1.00 30.00 560 GLN E N 1
ATOM 12122 C CA . GLN C 1 450 ? 20.760 8.777 -0.008 1.00 30.00 560 GLN E CA 1
ATOM 12123 C C . GLN C 1 450 ? 19.577 8.691 -0.949 1.00 30.00 560 GLN E C 1
ATOM 12124 O O . GLN C 1 450 ? 18.883 7.673 -0.975 1.00 30.00 560 GLN E O 1
ATOM 12130 N N . GLN C 1 451 ? 19.342 9.736 -1.735 1.00 30.00 561 GLN E N 1
ATOM 12131 C CA . GLN C 1 451 ? 18.326 9.626 -2.761 1.00 30.00 561 GLN E CA 1
ATOM 12132 C C . GLN C 1 451 ? 18.810 8.572 -3.738 1.00 30.00 561 GLN E C 1
ATOM 12133 O O . GLN C 1 451 ? 18.083 7.643 -4.086 1.00 30.00 561 GLN E O 1
ATOM 12135 N N . MET C 1 452 ? 19.995 8.815 -4.293 1.00 30.00 562 MET E N 1
ATOM 12136 C CA . MET C 1 452 ? 20.561 7.973 -5.343 1.00 30.00 562 MET E CA 1
ATOM 12137 C C . MET C 1 452 ? 20.881 6.556 -4.885 1.00 30.00 562 MET E C 1
ATOM 12138 O O . MET C 1 452 ? 20.620 5.585 -5.597 1.00 30.00 562 MET E O 1
ATOM 12143 N N . GLY C 1 453 ? 21.444 6.444 -3.688 1.00 30.00 563 GLY E N 1
ATOM 12144 C CA . GLY C 1 453 ? 21.846 5.152 -3.182 1.00 30.00 563 GLY E CA 1
ATOM 12145 C C . GLY C 1 453 ? 20.624 4.280 -3.040 1.00 30.00 563 GLY E C 1
ATOM 12146 O O . GLY C 1 453 ? 20.646 3.099 -3.384 1.00 30.00 563 GLY E O 1
ATOM 12147 N N . ILE C 1 454 ? 19.494 4.855 -2.658 1.00 30.00 564 ILE E N 1
ATOM 12148 C CA . ILE C 1 454 ? 18.288 4.037 -2.557 1.00 30.00 564 ILE E CA 1
ATOM 12149 C C . ILE C 1 454 ? 17.874 3.422 -3.904 1.00 30.00 564 ILE E C 1
ATOM 12150 O O . ILE C 1 454 ? 17.517 2.239 -3.969 1.00 30.00 564 ILE E O 1
ATOM 12155 N N . TYR C 1 455 ? 17.936 4.206 -4.977 1.00 30.00 565 TYR E N 1
ATOM 12156 C CA . TYR C 1 455 ? 17.493 3.725 -6.284 1.00 30.00 565 TYR E CA 1
ATOM 12157 C C . TYR C 1 455 ? 18.320 2.557 -6.812 1.00 30.00 565 TYR E C 1
ATOM 12158 O O . TYR C 1 455 ? 17.773 1.568 -7.305 1.00 30.00 565 TYR E O 1
ATOM 12167 N N . ALA C 1 456 ? 19.635 2.659 -6.684 1.00 30.00 566 ALA E N 1
ATOM 12168 C CA . ALA C 1 456 ? 20.509 1.602 -7.167 1.00 30.00 566 ALA E CA 1
ATOM 12169 C C . ALA C 1 456 ? 20.234 0.328 -6.388 1.00 30.00 566 ALA E C 1
ATOM 12170 O O . ALA C 1 456 ? 20.159 -0.758 -6.957 1.00 30.00 566 ALA E O 1
ATOM 12172 N N . VAL C 1 457 ? 20.054 0.472 -5.083 1.00 30.00 567 VAL E N 1
ATOM 12173 C CA . VAL C 1 457 ? 19.806 -0.686 -4.247 1.00 30.00 567 VAL E CA 1
ATOM 12174 C C . VAL C 1 457 ? 18.510 -1.351 -4.674 1.00 30.00 567 VAL E C 1
ATOM 12175 O O . VAL C 1 457 ? 18.443 -2.574 -4.799 1.00 30.00 567 VAL E O 1
ATOM 12179 N N . MET C 1 458 ? 17.485 -0.543 -4.932 1.00 30.00 568 MET E N 1
ATOM 12180 C CA . MET C 1 458 ? 16.203 -1.103 -5.336 1.00 30.00 568 MET E CA 1
ATOM 12181 C C . MET C 1 458 ? 16.319 -1.839 -6.666 1.00 30.00 568 MET E C 1
ATOM 12182 O O . MET C 1 458 ? 15.757 -2.928 -6.839 1.00 30.00 568 MET E O 1
ATOM 12187 N N . ILE C 1 459 ? 17.067 -1.260 -7.603 1.00 30.00 569 ILE E N 1
ATOM 12188 C CA . ILE C 1 459 ? 17.241 -1.911 -8.896 1.00 30.00 569 ILE E CA 1
ATOM 12189 C C . ILE C 1 459 ? 17.963 -3.240 -8.729 1.00 30.00 569 ILE E C 1
ATOM 12190 O O . ILE C 1 459 ? 17.599 -4.237 -9.349 1.00 30.00 569 ILE E O 1
ATOM 12195 N N . GLU C 1 460 ? 18.984 -3.256 -7.880 1.00 0.00 570 GLU E N 1
ATOM 12196 C CA . GLU C 1 460 ? 19.741 -4.477 -7.644 1.00 0.00 570 GLU E CA 1
ATOM 12197 C C . GLU C 1 460 ? 18.824 -5.536 -7.048 1.00 0.00 570 GLU E C 1
ATOM 12198 O O . GLU C 1 460 ? 18.902 -6.712 -7.402 1.00 0.00 570 GLU E O 1
ATOM 12204 N N . LYS C 1 461 ? 17.950 -5.108 -6.145 1.00 0.00 571 LYS E N 1
ATOM 12205 C CA . LYS C 1 461 ? 16.997 -6.007 -5.513 1.00 0.00 571 LYS E CA 1
ATOM 12206 C C . LYS C 1 461 ? 16.018 -6.612 -6.516 1.00 0.00 571 LYS E C 1
ATOM 12207 O O . LYS C 1 461 ? 15.692 -7.794 -6.425 1.00 0.00 571 LYS E O 1
ATOM 12213 N N . MET C 1 462 ? 15.550 -5.814 -7.473 1.00 0.00 572 MET E N 1
ATOM 12214 C CA . MET C 1 462 ? 14.572 -6.323 -8.438 1.00 0.00 572 MET E CA 1
ATOM 12215 C C . MET C 1 462 ? 15.147 -7.468 -9.274 1.00 0.00 572 MET E C 1
ATOM 12216 O O . MET C 1 462 ? 14.466 -8.446 -9.573 1.00 0.00 572 MET E O 1
ATOM 12221 N N . ILE C 1 463 ? 16.412 -7.316 -9.640 1.00 0.00 573 ILE E N 1
ATOM 12222 C CA . ILE C 1 463 ? 17.160 -8.225 -10.497 1.00 0.00 573 ILE E CA 1
ATOM 12223 C C . ILE C 1 463 ? 17.749 -9.431 -9.761 1.00 0.00 573 ILE E C 1
ATOM 12224 O O . ILE C 1 463 ? 17.676 -10.555 -10.251 1.00 0.00 573 ILE E O 1
ATOM 12229 N N . LEU C 1 464 ? 18.294 -9.258 -8.569 1.00 0.00 574 LEU E N 1
ATOM 12230 C CA . LEU C 1 464 ? 18.657 -10.476 -7.873 1.00 0.00 574 LEU E CA 1
ATOM 12231 C C . LEU C 1 464 ? 17.395 -11.291 -7.567 1.00 0.00 574 LEU E C 1
ATOM 12232 O O . LEU C 1 464 ? 17.310 -12.476 -7.909 1.00 0.00 574 LEU E O 1
ATOM 12237 N N . ARG C 1 465 ? 16.386 -10.687 -6.952 1.00 0.00 575 ARG E N 1
ATOM 12238 C CA . ARG C 1 465 ? 15.250 -11.501 -6.522 1.00 0.00 575 ARG E CA 1
ATOM 12239 C C . ARG C 1 465 ? 14.023 -11.531 -7.441 1.00 0.00 575 ARG E C 1
ATOM 12240 O O . ARG C 1 465 ? 13.735 -12.558 -8.072 1.00 0.00 575 ARG E O 1
ATOM 12248 N N . ASP C 1 466 ? 13.253 -10.449 -7.447 1.00 30.00 576 ASP E N 1
ATOM 12249 C CA . ASP C 1 466 ? 11.925 -10.491 -8.048 1.00 30.00 576 ASP E CA 1
ATOM 12250 C C . ASP C 1 466 ? 11.906 -10.782 -9.546 1.00 30.00 576 ASP E C 1
ATOM 12251 O O . ASP C 1 466 ? 11.129 -11.623 -10.010 1.00 30.00 576 ASP E O 1
ATOM 12256 N N . LEU C 1 467 ? 12.769 -10.115 -10.303 1.00 0.00 577 LEU E N 1
ATOM 12257 C CA . LEU C 1 467 ? 12.829 -10.382 -11.729 1.00 0.00 577 LEU E CA 1
ATOM 12258 C C . LEU C 1 467 ? 13.300 -11.804 -11.956 1.00 0.00 577 LEU E C 1
ATOM 12259 O O . LEU C 1 467 ? 12.728 -12.542 -12.756 1.00 0.00 577 LEU E O 1
ATOM 12264 N N . CYS C 1 468 ? 14.324 -12.198 -11.210 1.00 0.00 578 CYS E N 1
ATOM 12265 C CA . CYS C 1 468 ? 14.923 -13.507 -11.392 1.00 0.00 578 CYS E CA 1
ATOM 12266 C C . CYS C 1 468 ? 13.909 -14.589 -11.082 1.00 0.00 578 CYS E C 1
ATOM 12267 O O . CYS C 1 468 ? 13.813 -15.584 -11.798 1.00 0.00 578 CYS E O 1
ATOM 12270 N N . ARG C 1 469 ? 13.155 -14.396 -10.006 1.00 0.00 579 ARG E N 1
ATOM 12271 C CA . ARG C 1 469 ? 12.119 -15.350 -9.655 1.00 0.00 579 ARG E CA 1
ATOM 12272 C C . ARG C 1 469 ? 11.008 -15.416 -10.700 1.00 0.00 579 ARG E C 1
ATOM 12273 O O . ARG C 1 469 ? 10.585 -16.503 -11.087 1.00 0.00 579 ARG E O 1
ATOM 12281 N N . PHE C 1 470 ? 10.537 -14.261 -11.163 1.00 0.00 580 PHE E N 1
ATOM 12282 C CA . PHE C 1 470 ? 9.460 -14.258 -12.153 1.00 0.00 580 PHE E CA 1
ATOM 12283 C C . PHE C 1 470 ? 9.866 -14.823 -13.511 1.00 0.00 580 PHE E C 1
ATOM 12284 O O . PHE C 1 470 ? 9.122 -15.575 -14.137 1.00 0.00 580 PHE E O 1
ATOM 12292 N N . MET C 1 471 ? 11.104 -14.529 -13.877 1.00 0.00 581 MET E N 1
ATOM 12293 C CA . MET C 1 471 ? 11.608 -14.881 -15.178 1.00 0.00 581 MET E CA 1
ATOM 12294 C C . MET C 1 471 ? 11.451 -16.375 -15.240 1.00 0.00 581 MET E C 1
ATOM 12295 O O . MET C 1 471 ? 11.117 -16.918 -16.290 1.00 0.00 581 MET E O 1
ATOM 12300 N N . PHE C 1 472 ? 11.674 -17.061 -14.125 1.00 0.00 582 PHE E N 1
ATOM 12301 C CA . PHE C 1 472 ? 11.431 -18.500 -14.208 1.00 0.00 582 PHE E CA 1
ATOM 12302 C C . PHE C 1 472 ? 9.965 -18.840 -14.537 1.00 0.00 582 PHE E C 1
ATOM 12303 O O . PHE C 1 472 ? 9.684 -19.635 -15.446 1.00 0.00 582 PHE E O 1
ATOM 12311 N N . VAL C 1 473 ? 9.036 -18.202 -13.826 1.00 0.00 583 VAL E N 1
ATOM 12312 C CA . VAL C 1 473 ? 7.609 -18.432 -14.050 1.00 0.00 583 VAL E CA 1
ATOM 12313 C C . VAL C 1 473 ? 7.112 -17.933 -15.403 1.00 0.00 583 VAL E C 1
ATOM 12314 O O . VAL C 1 473 ? 6.374 -18.625 -16.100 1.00 0.00 583 VAL E O 1
ATOM 12318 N N . TYR C 1 474 ? 7.534 -16.732 -15.774 1.00 0.00 584 TYR E N 1
ATOM 12319 C CA . TYR C 1 474 ? 7.135 -16.172 -17.056 1.00 0.00 584 TYR E CA 1
ATOM 12320 C C . TYR C 1 474 ? 7.705 -17.024 -18.168 1.00 0.00 584 TYR E C 1
ATOM 12321 O O . TYR C 1 474 ? 7.060 -17.249 -19.189 1.00 0.00 584 TYR E O 1
ATOM 12330 N N . LEU C 1 475 ? 8.934 -17.479 -17.967 1.00 0.00 585 LEU E N 1
ATOM 12331 C CA . LEU C 1 475 ? 9.599 -18.307 -18.951 1.00 0.00 585 LEU E CA 1
ATOM 12332 C C . LEU C 1 475 ? 8.828 -19.598 -19.133 1.00 0.00 585 LEU E C 1
ATOM 12333 O O . LEU C 1 475 ? 8.646 -20.057 -20.258 1.00 0.00 585 LEU E O 1
ATOM 12338 N N . VAL C 1 476 ? 8.362 -20.186 -18.035 1.00 0.00 586 VAL E N 1
ATOM 12339 C CA . VAL C 1 476 ? 7.549 -21.392 -18.167 1.00 0.00 586 VAL E CA 1
ATOM 12340 C C . VAL C 1 476 ? 6.236 -21.114 -18.901 1.00 0.00 586 VAL E C 1
ATOM 12341 O O . VAL C 1 476 ? 5.805 -21.900 -19.744 1.00 0.00 586 VAL E O 1
ATOM 12345 N N . PHE C 1 477 ? 5.535 -20.060 -18.501 1.00 0.00 587 PHE E N 1
ATOM 12346 C CA . PHE C 1 477 ? 4.256 -19.769 -19.127 1.00 0.00 587 PHE E CA 1
ATOM 12347 C C . PHE C 1 477 ? 4.467 -19.439 -20.593 1.00 0.00 587 PHE E C 1
ATOM 12348 O O . PHE C 1 477 ? 3.764 -19.948 -21.476 1.00 0.00 587 PHE E O 1
ATOM 12356 N N . LEU C 1 478 ? 5.466 -18.604 -20.851 1.00 0.00 588 LEU E N 1
ATOM 12357 C CA . LEU C 1 478 ? 5.750 -18.192 -22.211 1.00 0.00 588 LEU E CA 1
ATOM 12358 C C . LEU C 1 478 ? 6.182 -19.388 -23.036 1.00 0.00 588 LEU E C 1
ATOM 12359 O O . LEU C 1 478 ? 5.694 -19.589 -24.139 1.00 0.00 588 LEU E O 1
ATOM 12364 N N . PHE C 1 479 ? 7.063 -20.210 -22.479 1.00 0.00 589 PHE E N 1
ATOM 12365 C CA . PHE C 1 479 ? 7.591 -21.326 -23.242 1.00 0.00 589 PHE E CA 1
ATOM 12366 C C . PHE C 1 479 ? 6.476 -22.293 -23.605 1.00 0.00 589 PHE E C 1
ATOM 12367 O O . PHE C 1 479 ? 6.349 -22.705 -24.759 1.00 0.00 589 PHE E O 1
ATOM 12375 N N . GLY C 1 480 ? 5.628 -22.602 -22.632 1.00 0.00 590 GLY E N 1
ATOM 12376 C CA . GLY C 1 480 ? 4.554 -23.538 -22.877 1.00 0.00 590 GLY E CA 1
ATOM 12377 C C . GLY C 1 480 ? 3.613 -22.988 -23.920 1.00 0.00 590 GLY E C 1
ATOM 12378 O O . GLY C 1 480 ? 3.201 -23.695 -24.845 1.00 0.00 590 GLY E O 1
ATOM 12379 N N . PHE C 1 481 ? 3.290 -21.704 -23.797 1.00 0.00 591 PHE E N 1
ATOM 12380 C CA . PHE C 1 481 ? 2.356 -21.119 -24.744 1.00 0.00 591 PHE E CA 1
ATOM 12381 C C . PHE C 1 481 ? 2.929 -21.119 -26.156 1.00 0.00 591 PHE E C 1
ATOM 12382 O O . PHE C 1 481 ? 2.218 -21.368 -27.127 1.00 0.00 591 PHE E O 1
ATOM 12390 N N . SER C 1 482 ? 4.222 -20.836 -26.257 1.00 0.00 592 SER E N 1
ATOM 12391 C CA . SER C 1 482 ? 4.900 -20.811 -27.539 1.00 0.00 592 SER E CA 1
ATOM 12392 C C . SER C 1 482 ? 4.876 -22.192 -28.164 1.00 0.00 592 SER E C 1
ATOM 12393 O O . SER C 1 482 ? 4.630 -22.332 -29.358 1.00 0.00 592 SER E O 1
ATOM 12396 N N . THR C 1 483 ? 5.112 -23.217 -27.351 1.00 30.00 593 THR E N 1
ATOM 12397 C CA . THR C 1 483 ? 5.097 -24.576 -27.869 1.00 30.00 593 THR E CA 1
ATOM 12398 C C . THR C 1 483 ? 3.706 -24.890 -28.386 1.00 30.00 593 THR E C 1
ATOM 12399 O O . THR C 1 483 ? 3.546 -25.467 -29.462 1.00 30.00 593 THR E O 1
ATOM 12403 N N . ALA C 1 484 ? 2.692 -24.469 -27.635 1.00 30.00 594 ALA E N 1
ATOM 12404 C CA . ALA C 1 484 ? 1.323 -24.744 -28.037 1.00 30.00 594 ALA E CA 1
ATOM 12405 C C . ALA C 1 484 ? 1.022 -24.075 -29.371 1.00 30.00 594 ALA E C 1
ATOM 12406 O O . ALA C 1 484 ? 0.385 -24.665 -30.240 1.00 30.00 594 ALA E O 1
ATOM 12408 N N . VAL C 1 485 ? 1.465 -22.835 -29.532 1.00 30.00 595 VAL E N 1
ATOM 12409 C CA . VAL C 1 485 ? 1.263 -22.126 -30.789 1.00 30.00 595 VAL E CA 1
ATOM 12410 C C . VAL C 1 485 ? 1.994 -22.775 -31.965 1.00 30.00 595 VAL E C 1
ATOM 12411 O O . VAL C 1 485 ? 1.456 -22.855 -33.069 1.00 30.00 595 VAL E O 1
ATOM 12415 N N . VAL C 1 486 ? 3.221 -23.225 -31.732 1.00 30.00 596 VAL E N 1
ATOM 12416 C CA . VAL C 1 486 ? 4.056 -23.737 -32.812 1.00 30.00 596 VAL E CA 1
ATOM 12417 C C . VAL C 1 486 ? 3.414 -24.953 -33.460 1.00 30.00 596 VAL E C 1
ATOM 12418 O O . VAL C 1 486 ? 3.435 -25.104 -34.681 1.00 30.00 596 VAL E O 1
ATOM 12422 N N . THR C 1 487 ? 2.855 -25.839 -32.646 1.00 30.00 597 THR E N 1
ATOM 12423 C CA . THR C 1 487 ? 2.114 -26.980 -33.175 1.00 30.00 597 THR E CA 1
ATOM 12424 C C . THR C 1 487 ? 0.835 -26.593 -33.933 1.00 30.00 597 THR E C 1
ATOM 12425 O O . THR C 1 487 ? 0.521 -27.167 -34.974 1.00 30.00 597 THR E O 1
ATOM 12429 N N . LEU C 1 488 ? 0.101 -25.628 -33.388 1.00 30.00 598 LEU E N 1
ATOM 12430 C CA . LEU C 1 488 ? -1.254 -25.317 -33.846 1.00 30.00 598 LEU E CA 1
ATOM 12431 C C . LEU C 1 488 ? -1.438 -24.796 -35.276 1.00 30.00 598 LEU E C 1
ATOM 12432 O O . LEU C 1 488 ? -2.367 -25.210 -35.970 1.00 30.00 598 LEU E O 1
ATOM 12437 N N . ILE C 1 489 ? -0.534 -23.922 -35.700 1.00 30.00 599 ILE E N 1
ATOM 12438 C CA . ILE C 1 489 ? -0.529 -23.399 -37.059 1.00 30.00 599 ILE E CA 1
ATOM 12439 C C . ILE C 1 489 ? 0.793 -22.695 -37.330 1.00 30.00 599 ILE E C 1
ATOM 12440 O O . ILE C 1 489 ? 1.111 -21.692 -36.693 1.00 30.00 599 ILE E O 1
ATOM 12445 N N . GLU C 1 490 ? 1.568 -23.223 -38.271 1.00 30.00 600 GLU E N 1
ATOM 12446 C CA . GLU C 1 490 ? 2.863 -22.636 -38.577 1.00 30.00 600 GLU E CA 1
ATOM 12447 C C . GLU C 1 490 ? 2.657 -21.212 -39.085 1.00 30.00 600 GLU E C 1
ATOM 12448 O O . GLU C 1 490 ? 3.377 -20.295 -38.692 1.00 30.00 600 GLU E O 1
ATOM 12454 N N . ASP C 1 491 ? 1.672 -21.032 -39.956 1.00 30.00 601 ASP E N 1
ATOM 12455 C CA . ASP C 1 491 ? 1.281 -19.701 -40.399 1.00 30.00 601 ASP E CA 1
ATOM 12456 C C . ASP C 1 491 ? 2.489 -18.944 -40.931 1.00 30.00 601 ASP E C 1
ATOM 12457 O O . ASP C 1 491 ? 3.276 -19.469 -41.716 1.00 30.00 601 ASP E O 1
ATOM 12458 N N . GLY C 1 492 ? 2.587 -17.672 -40.555 1.00 30.00 602 GLY E N 1
ATOM 12459 C CA . GLY C 1 492 ? 3.735 -16.865 -40.909 1.00 30.00 602 GLY E CA 1
ATOM 12460 C C . GLY C 1 492 ? 4.372 -16.234 -39.689 1.00 30.00 602 GLY E C 1
ATOM 12461 O O . GLY C 1 492 ? 3.712 -15.530 -38.925 1.00 30.00 602 GLY E O 1
ATOM 12462 N N . LYS C 1 493 ? 5.659 -16.500 -39.505 1.00 30.00 603 LYS E N 1
ATOM 12463 C CA . LYS C 1 493 ? 6.446 -15.891 -38.442 1.00 30.00 603 LYS E CA 1
ATOM 12464 C C . LYS C 1 493 ? 6.216 -16.638 -37.134 1.00 30.00 603 LYS E C 1
ATOM 12465 O O . LYS C 1 493 ? 6.862 -16.363 -36.125 1.00 30.00 603 LYS E O 1
ATOM 12471 N N . TYR C 1 494 ? 5.294 -17.596 -37.165 1.00 30.00 627 TYR E N 1
ATOM 12472 C CA . TYR C 1 494 ? 5.057 -18.463 -36.021 1.00 30.00 627 TYR E CA 1
ATOM 12473 C C . TYR C 1 494 ? 5.692 -19.825 -36.255 1.00 30.00 627 TYR E C 1
ATOM 12474 O O . TYR C 1 494 ? 5.650 -20.703 -35.395 1.00 30.00 627 TYR E O 1
ATOM 12483 N N . ASN C 1 495 ? 6.285 -19.989 -37.432 1.00 30.00 628 ASN E N 1
ATOM 12484 C CA . ASN C 1 495 ? 6.926 -21.239 -37.800 1.00 30.00 628 ASN E CA 1
ATOM 12485 C C . ASN C 1 495 ? 8.093 -21.536 -36.873 1.00 30.00 628 ASN E C 1
ATOM 12486 O O . ASN C 1 495 ? 8.302 -22.679 -36.467 1.00 30.00 628 ASN E O 1
ATOM 12491 N N . SER C 1 496 ? 8.850 -20.499 -36.538 1.00 30.00 629 SER E N 1
ATOM 12492 C CA . SER C 1 496 ? 9.979 -20.658 -35.635 1.00 30.00 629 SER E CA 1
ATOM 12493 C C . SER C 1 496 ? 9.597 -20.450 -34.177 1.00 30.00 629 SER E C 1
ATOM 12494 O O . SER C 1 496 ? 8.782 -19.592 -33.851 1.00 30.00 629 SER E O 1
ATOM 12497 N N . LEU C 1 497 ? 10.212 -21.233 -33.298 1.00 30.00 630 LEU E N 1
ATOM 12498 C CA . LEU C 1 497 ? 10.127 -20.988 -31.859 1.00 30.00 630 LEU E CA 1
ATOM 12499 C C . LEU C 1 497 ? 10.878 -19.744 -31.382 1.00 30.00 630 LEU E C 1
ATOM 12500 O O . LEU C 1 497 ? 10.380 -18.995 -30.544 1.00 30.00 630 LEU E O 1
ATOM 12505 N N . TYR C 1 498 ? 12.052 -19.474 -31.939 1.00 30.00 631 TYR E N 1
ATOM 12506 C CA . TYR C 1 498 ? 12.769 -18.254 -31.562 1.00 30.00 631 TYR E CA 1
ATOM 12507 C C . TYR C 1 498 ? 11.994 -16.989 -31.934 1.00 30.00 631 TYR E C 1
ATOM 12508 O O . TYR C 1 498 ? 11.939 -16.038 -31.160 1.00 30.00 631 TYR E O 1
ATOM 12517 N N . SER C 1 499 ? 11.398 -16.989 -33.122 1.00 30.00 632 SER E N 1
ATOM 12518 C CA . SER C 1 499 ? 10.547 -15.891 -33.577 1.00 30.00 632 SER E CA 1
ATOM 12519 C C . SER C 1 499 ? 9.205 -15.833 -32.850 1.00 30.00 632 SER E C 1
ATOM 12520 O O . SER C 1 499 ? 8.741 -14.762 -32.453 1.00 30.00 632 SER E O 1
ATOM 12523 N N . THR C 1 500 ? 8.578 -16.991 -32.691 1.00 30.00 633 THR E N 1
ATOM 12524 C CA . THR C 1 500 ? 7.282 -17.057 -32.034 1.00 30.00 633 THR E CA 1
ATOM 12525 C C . THR C 1 500 ? 7.394 -16.596 -30.589 1.00 30.00 633 THR E C 1
ATOM 12526 O O . THR C 1 500 ? 6.524 -15.889 -30.088 1.00 30.00 633 THR E O 1
ATOM 12530 N N . CYS C 1 501 ? 8.475 -16.989 -29.926 1.00 30.00 634 CYS E N 1
ATOM 12531 C CA . CYS C 1 501 ? 8.710 -16.558 -28.557 1.00 30.00 634 CYS E CA 1
ATOM 12532 C C . CYS C 1 501 ? 8.865 -15.044 -28.532 1.00 30.00 634 CYS E C 1
ATOM 12533 O O . CYS C 1 501 ? 8.345 -14.372 -27.644 1.00 30.00 634 CYS E O 1
ATOM 12536 N N . LEU C 1 502 ? 9.581 -14.511 -29.515 1.00 30.00 635 LEU E N 1
ATOM 12537 C CA . LEU C 1 502 ? 9.758 -13.072 -29.630 1.00 30.00 635 LEU E CA 1
ATOM 12538 C C . LEU C 1 502 ? 8.410 -12.414 -29.861 1.00 30.00 635 LEU E C 1
ATOM 12539 O O . LEU C 1 502 ? 8.115 -11.358 -29.306 1.00 30.00 635 LEU E O 1
ATOM 12544 N N . GLU C 1 503 ? 7.589 -13.057 -30.682 1.00 30.00 636 GLU E N 1
ATOM 12545 C CA . GLU C 1 503 ? 6.245 -12.575 -30.947 1.00 30.00 636 GLU E CA 1
ATOM 12546 C C . GLU C 1 503 ? 5.431 -12.588 -29.661 1.00 30.00 636 GLU E C 1
ATOM 12547 O O . GLU C 1 503 ? 4.646 -11.678 -29.402 1.00 30.00 636 GLU E O 1
ATOM 12553 N N . LEU C 1 504 ? 5.622 -13.630 -28.859 1.00 30.00 637 LEU E N 1
ATOM 12554 C CA . LEU C 1 504 ? 4.858 -13.786 -27.629 1.00 30.00 637 LEU E CA 1
ATOM 12555 C C . LEU C 1 504 ? 5.333 -12.853 -26.520 1.00 30.00 637 LEU E C 1
ATOM 12556 O O . LEU C 1 504 ? 4.526 -12.275 -25.798 1.00 30.00 637 LEU E O 1
ATOM 12561 N N . PHE C 1 505 ? 6.645 -12.664 -26.435 1.00 30.00 638 PHE E N 1
ATOM 12562 C CA . PHE C 1 505 ? 7.222 -11.752 -25.456 1.00 30.00 638 PHE E CA 1
ATOM 12563 C C . PHE C 1 505 ? 6.724 -10.339 -25.717 1.00 30.00 638 PHE E C 1
ATOM 12564 O O . PHE C 1 505 ? 6.456 -9.582 -24.786 1.00 30.00 638 PHE E O 1
ATOM 12572 N N . LYS C 1 506 ? 6.582 -9.996 -26.992 1.00 30.00 639 LYS E N 1
ATOM 12573 C CA . LYS C 1 506 ? 6.111 -8.672 -27.366 1.00 30.00 639 LYS E CA 1
ATOM 12574 C C . LYS C 1 506 ? 4.712 -8.495 -26.802 1.00 30.00 639 LYS E C 1
ATOM 12575 O O . LYS C 1 506 ? 4.355 -7.423 -26.321 1.00 30.00 639 LYS E O 1
ATOM 12581 N N . PHE C 1 507 ? 3.929 -9.562 -26.867 1.00 30.00 640 PHE E N 1
ATOM 12582 C CA . PHE C 1 507 ? 2.588 -9.559 -26.299 1.00 30.00 640 PHE E CA 1
ATOM 12583 C C . PHE C 1 507 ? 2.612 -9.372 -24.784 1.00 30.00 640 PHE E C 1
ATOM 12584 O O . PHE C 1 507 ? 1.777 -8.658 -24.231 1.00 30.00 640 PHE E O 1
ATOM 12592 N N . THR C 1 508 ? 3.564 -10.014 -24.114 1.00 30.00 641 THR E N 1
ATOM 12593 C CA . THR C 1 508 ? 3.650 -9.899 -22.664 1.00 30.00 641 THR E CA 1
ATOM 12594 C C . THR C 1 508 ? 4.059 -8.502 -22.193 1.00 30.00 641 THR E C 1
ATOM 12595 O O . THR C 1 508 ? 3.518 -7.998 -21.211 1.00 30.00 641 THR E O 1
ATOM 12599 N N . ILE C 1 509 ? 4.938 -7.869 -22.961 1.00 30.00 642 ILE E N 1
ATOM 12600 C CA . ILE C 1 509 ? 5.368 -6.503 -22.708 1.00 30.00 642 ILE E CA 1
ATOM 12601 C C . ILE C 1 509 ? 4.172 -5.573 -22.855 1.00 30.00 642 ILE E C 1
ATOM 12602 O O . ILE C 1 509 ? 4.171 -4.460 -22.336 1.00 30.00 642 ILE E O 1
ATOM 12607 N N . GLY C 1 510 ? 3.157 -6.042 -23.573 1.00 30.00 643 GLY E N 1
ATOM 12608 C CA . GLY C 1 510 ? 1.961 -5.256 -23.811 1.00 30.00 643 GLY E CA 1
ATOM 12609 C C . GLY C 1 510 ? 1.920 -4.506 -25.125 1.00 30.00 643 GLY E C 1
ATOM 12610 O O . GLY C 1 510 ? 0.993 -3.734 -25.372 1.00 30.00 643 GLY E O 1
ATOM 12611 N N . MET C 1 511 ? 2.909 -4.733 -25.981 1.00 30.00 644 MET E N 1
ATOM 12612 C CA . MET C 1 511 ? 2.843 -4.206 -27.336 1.00 30.00 644 MET E CA 1
ATOM 12613 C C . MET C 1 511 ? 2.549 -5.353 -28.294 1.00 30.00 644 MET E C 1
ATOM 12614 O O . MET C 1 511 ? 3.331 -6.297 -28.405 1.00 30.00 644 MET E O 1
ATOM 12619 N N . GLY C 1 512 ? 1.415 -5.266 -28.982 1.00 30.00 645 GLY E N 1
ATOM 12620 C CA . GLY C 1 512 ? 0.989 -6.306 -29.899 1.00 30.00 645 GLY E CA 1
ATOM 12621 C C . GLY C 1 512 ? 0.004 -5.809 -30.938 1.00 30.00 645 GLY E C 1
ATOM 12622 O O . GLY C 1 512 ? -0.613 -4.761 -30.765 1.00 30.00 645 GLY E O 1
ATOM 12623 N N . ASP C 1 513 ? -0.112 -6.560 -32.024 1.00 30.00 646 ASP E N 1
ATOM 12624 C CA . ASP C 1 513 ? -1.120 -6.301 -33.026 1.00 30.00 646 ASP E CA 1
ATOM 12625 C C . ASP C 1 513 ? -2.053 -7.492 -32.974 1.00 30.00 646 ASP E C 1
ATOM 12626 O O . ASP C 1 513 ? -1.612 -8.638 -33.040 1.00 30.00 646 ASP E O 1
ATOM 12631 N N . LEU C 1 514 ? -3.347 -7.240 -32.824 1.00 30.00 647 LEU E N 1
ATOM 12632 C CA . LEU C 1 514 ? -4.271 -8.301 -32.436 1.00 30.00 647 LEU E CA 1
ATOM 12633 C C . LEU C 1 514 ? -5.288 -8.753 -33.482 1.00 30.00 647 LEU E C 1
ATOM 12634 O O . LEU C 1 514 ? -5.864 -7.946 -34.210 1.00 30.00 647 LEU E O 1
ATOM 12639 N N . GLU C 1 515 ? -5.491 -10.067 -33.531 1.00 30.00 648 GLU E N 1
ATOM 12640 C CA . GLU C 1 515 ? -6.507 -10.689 -34.372 1.00 30.00 648 GLU E CA 1
ATOM 12641 C C . GLU C 1 515 ? -6.352 -10.402 -35.859 1.00 30.00 648 GLU E C 1
ATOM 12642 O O . GLU C 1 515 ? -7.340 -10.219 -36.570 1.00 30.00 648 GLU E O 1
ATOM 12648 N N . PHE C 1 516 ? -5.111 -10.377 -36.330 1.00 30.00 649 PHE E N 1
ATOM 12649 C CA . PHE C 1 516 ? -4.862 -10.238 -37.755 1.00 30.00 649 PHE E CA 1
ATOM 12650 C C . PHE C 1 516 ? -5.462 -11.448 -38.458 1.00 30.00 649 PHE E C 1
ATOM 12651 O O . PHE C 1 516 ? -6.068 -11.327 -39.521 1.00 30.00 649 PHE E O 1
ATOM 12659 N N . THR C 1 517 ? -5.294 -12.615 -37.845 1.00 30.00 650 THR E N 1
ATOM 12660 C CA . THR C 1 517 ? -5.895 -13.839 -38.356 1.00 30.00 650 THR E CA 1
ATOM 12661 C C . THR C 1 517 ? -5.183 -14.309 -39.615 1.00 30.00 650 THR E C 1
ATOM 12662 O O . THR C 1 517 ? -4.689 -15.435 -39.686 1.00 30.00 650 THR E O 1
ATOM 12666 N N . GLU C 1 518 ? -5.056 -13.442 -40.607 1.00 30.00 651 GLU E N 1
ATOM 12667 C CA . GLU C 1 518 ? -5.055 -13.868 -41.993 1.00 30.00 651 GLU E CA 1
ATOM 12668 C C . GLU C 1 518 ? -4.044 -14.986 -42.231 1.00 30.00 651 GLU E C 1
ATOM 12669 O O . GLU C 1 518 ? -2.942 -14.975 -41.687 1.00 30.00 651 GLU E O 1
ATOM 12675 N N . ASN C 1 519 ? -4.467 -15.960 -43.039 1.00 30.00 652 ASN E N 1
ATOM 12676 C CA . ASN C 1 519 ? -3.812 -17.263 -43.188 1.00 30.00 652 ASN E CA 1
ATOM 12677 C C . ASN C 1 519 ? -3.770 -18.109 -41.906 1.00 30.00 652 ASN E C 1
ATOM 12678 O O . ASN C 1 519 ? -2.791 -18.805 -41.635 1.00 30.00 652 ASN E O 1
ATOM 12683 N N . TYR C 1 520 ? -4.852 -18.053 -41.131 1.00 30.00 653 TYR E N 1
ATOM 12684 C CA . TYR C 1 520 ? -4.915 -18.734 -39.844 1.00 30.00 653 TYR E CA 1
ATOM 12685 C C . TYR C 1 520 ? -5.970 -19.829 -39.749 1.00 30.00 653 TYR E C 1
ATOM 12686 O O . TYR C 1 520 ? -7.129 -19.643 -40.120 1.00 30.00 653 TYR E O 1
ATOM 12695 N N . ASP C 1 521 ? -5.531 -20.976 -39.249 1.00 30.00 654 ASP E N 1
ATOM 12696 C CA . ASP C 1 521 ? -6.369 -22.156 -39.089 1.00 30.00 654 ASP E CA 1
ATOM 12697 C C . ASP C 1 521 ? -6.743 -22.297 -37.619 1.00 30.00 654 ASP E C 1
ATOM 12698 O O . ASP C 1 521 ? -5.903 -22.124 -36.736 1.00 30.00 654 ASP E O 1
ATOM 12703 N N . PHE C 1 522 ? -8.012 -22.593 -37.359 1.00 30.00 655 PHE E N 1
ATOM 12704 C CA . PHE C 1 522 ? -8.532 -22.576 -36.001 1.00 30.00 655 PHE E CA 1
ATOM 12705 C C . PHE C 1 522 ? -8.391 -21.172 -35.431 1.00 30.00 655 PHE E C 1
ATOM 12706 O O . PHE C 1 522 ? -8.121 -20.995 -34.245 1.00 30.00 655 PHE E O 1
ATOM 12714 N N . LYS C 1 523 ? -8.581 -20.174 -36.288 1.00 30.00 656 LYS E N 1
ATOM 12715 C CA . LYS C 1 523 ? -8.454 -18.786 -35.870 1.00 30.00 656 LYS E CA 1
ATOM 12716 C C . LYS C 1 523 ? -9.492 -18.474 -34.801 1.00 30.00 656 LYS E C 1
ATOM 12717 O O . LYS C 1 523 ? -9.190 -17.806 -33.814 1.00 30.00 656 LYS E O 1
ATOM 12718 N N . ALA C 1 524 ? -10.711 -18.969 -34.990 1.00 30.00 657 ALA E N 1
ATOM 12719 C CA . ALA C 1 524 ? -11.736 -18.832 -33.964 1.00 30.00 657 ALA E CA 1
ATOM 12720 C C . ALA C 1 524 ? -11.269 -19.590 -32.736 1.00 30.00 657 ALA E C 1
ATOM 12721 O O . ALA C 1 524 ? -11.399 -19.118 -31.609 1.00 30.00 657 ALA E O 1
ATOM 12723 N N . VAL C 1 525 ? -10.714 -20.773 -32.972 1.00 30.00 658 VAL E N 1
ATOM 12724 C CA . VAL C 1 525 ? -10.043 -21.533 -31.932 1.00 30.00 658 VAL E CA 1
ATOM 12725 C C . VAL C 1 525 ? -8.827 -20.747 -31.475 1.00 30.00 658 VAL E C 1
ATOM 12726 O O . VAL C 1 525 ? -8.497 -20.712 -30.290 1.00 30.00 658 VAL E O 1
ATOM 12730 N N . PHE C 1 526 ? -8.154 -20.131 -32.439 1.00 30.00 659 PHE E N 1
ATOM 12731 C CA . PHE C 1 526 ? -6.905 -19.423 -32.177 1.00 30.00 659 PHE E CA 1
ATOM 12732 C C . PHE C 1 526 ? -7.089 -18.083 -31.471 1.00 30.00 659 PHE E C 1
ATOM 12733 O O . PHE C 1 526 ? -6.332 -17.753 -30.561 1.00 30.00 659 PHE E O 1
ATOM 12741 N N . ILE C 1 527 ? -8.093 -17.311 -31.878 1.00 30.00 660 ILE E N 1
ATOM 12742 C CA . ILE C 1 527 ? -8.324 -16.021 -31.259 1.00 30.00 660 ILE E CA 1
ATOM 12743 C C . ILE C 1 527 ? -8.594 -16.271 -29.788 1.00 30.00 660 ILE E C 1
ATOM 12744 O O . ILE C 1 527 ? -8.136 -15.524 -28.928 1.00 30.00 660 ILE E O 1
ATOM 12749 N N . ILE C 1 528 ? -9.329 -17.340 -29.503 1.00 30.00 661 ILE E N 1
ATOM 12750 C CA . ILE C 1 528 ? -9.631 -17.699 -28.129 1.00 30.00 661 ILE E CA 1
ATOM 12751 C C . ILE C 1 528 ? -8.344 -18.000 -27.374 1.00 30.00 661 ILE E C 1
ATOM 12752 O O . ILE C 1 528 ? -8.177 -17.585 -26.230 1.00 30.00 661 ILE E O 1
ATOM 12757 N N . LEU C 1 529 ? -7.426 -18.705 -28.026 1.00 30.00 662 LEU E N 1
ATOM 12758 C CA . LEU C 1 529 ? -6.152 -19.046 -27.408 1.00 30.00 662 LEU E CA 1
ATOM 12759 C C . LEU C 1 529 ? -5.354 -17.791 -27.082 1.00 30.00 662 LEU E C 1
ATOM 12760 O O . LEU C 1 529 ? -4.738 -17.692 -26.022 1.00 30.00 662 LEU E O 1
ATOM 12765 N N . LEU C 1 530 ? -5.375 -16.829 -27.996 1.00 30.00 663 LEU E N 1
ATOM 12766 C CA . LEU C 1 530 ? -4.685 -15.562 -27.795 1.00 30.00 663 LEU E CA 1
ATOM 12767 C C . LEU C 1 530 ? -5.302 -14.779 -26.646 1.00 30.00 663 LEU E C 1
ATOM 12768 O O . LEU C 1 530 ? -4.595 -14.144 -25.868 1.00 30.00 663 LEU E O 1
ATOM 12773 N N . LEU C 1 531 ? -6.627 -14.810 -26.558 1.00 30.00 664 LEU E N 1
ATOM 12774 C CA . LEU C 1 531 ? -7.336 -14.137 -25.479 1.00 30.00 664 LEU E CA 1
ATOM 12775 C C . LEU C 1 531 ? -6.963 -14.759 -24.143 1.00 30.00 664 LEU E C 1
ATOM 12776 O O . LEU C 1 531 ? -6.783 -14.057 -23.149 1.00 30.00 664 LEU E O 1
ATOM 12781 N N . ALA C 1 532 ? -6.846 -16.081 -24.134 1.00 30.00 665 ALA E N 1
ATOM 12782 C CA . ALA C 1 532 ? -6.467 -16.803 -22.930 1.00 30.00 665 ALA E CA 1
ATOM 12783 C C . ALA C 1 532 ? -5.073 -16.370 -22.518 1.00 30.00 665 ALA E C 1
ATOM 12784 O O . ALA C 1 532 ? -4.793 -16.186 -21.337 1.00 30.00 665 ALA E O 1
ATOM 12786 N N . TYR C 1 533 ? -4.124 -16.535 -23.429 1.00 30.00 666 TYR E N 1
ATOM 12787 C CA . TYR C 1 533 ? -2.737 -16.314 -23.045 1.00 30.00 666 TYR E CA 1
ATOM 12788 C C . TYR C 1 533 ? -2.398 -14.862 -22.770 1.00 30.00 666 TYR E C 1
ATOM 12789 O O . TYR C 1 533 ? -1.769 -14.539 -21.764 1.00 30.00 666 TYR E O 1
ATOM 12798 N N . VAL C 1 534 ? -2.823 -13.986 -23.672 1.00 30.00 667 VAL E N 1
ATOM 12799 C CA . VAL C 1 534 ? -2.486 -12.586 -23.531 1.00 30.00 667 VAL E CA 1
ATOM 12800 C C . VAL C 1 534 ? -3.150 -12.025 -22.297 1.00 30.00 667 VAL E C 1
ATOM 12801 O O . VAL C 1 534 ? -2.505 -11.382 -21.468 1.00 30.00 667 VAL E O 1
ATOM 12805 N N . ILE C 1 535 ? -4.435 -12.322 -22.142 1.00 0.00 668 ILE E N 1
ATOM 12806 C CA . ILE C 1 535 ? -5.156 -11.712 -21.050 1.00 0.00 668 ILE E CA 1
ATOM 12807 C C . ILE C 1 535 ? -4.541 -12.186 -19.753 1.00 0.00 668 ILE E C 1
ATOM 12808 O O . ILE C 1 535 ? -4.166 -11.382 -18.927 1.00 0.00 668 ILE E O 1
ATOM 12813 N N . LEU C 1 536 ? -4.321 -13.486 -19.630 1.00 0.00 669 LEU E N 1
ATOM 12814 C CA . LEU C 1 536 ? -3.834 -14.005 -18.367 1.00 0.00 669 LEU E CA 1
ATOM 12815 C C . LEU C 1 536 ? -2.475 -13.405 -18.083 1.00 0.00 669 LEU E C 1
ATOM 12816 O O . LEU C 1 536 ? -2.208 -12.946 -16.974 1.00 0.00 669 LEU E O 1
ATOM 12821 N N . THR C 1 537 ? -1.624 -13.372 -19.101 1.00 0.00 670 THR E N 1
ATOM 12822 C CA . THR C 1 537 ? -0.264 -12.918 -18.872 1.00 0.00 670 THR E CA 1
ATOM 12823 C C . THR C 1 537 ? -0.212 -11.459 -18.446 1.00 0.00 670 THR E C 1
ATOM 12824 O O . THR C 1 537 ? 0.534 -11.107 -17.533 1.00 0.00 670 THR E O 1
ATOM 12828 N N . TYR C 1 538 ? -0.987 -10.604 -19.109 1.00 0.00 671 TYR E N 1
ATOM 12829 C CA . TYR C 1 538 ? -0.958 -9.198 -18.733 1.00 0.00 671 TYR E CA 1
ATOM 12830 C C . TYR C 1 538 ? -1.551 -9.069 -17.347 1.00 0.00 671 TYR E C 1
ATOM 12831 O O . TYR C 1 538 ? -1.050 -8.363 -16.477 1.00 0.00 671 TYR E O 1
ATOM 12840 N N . ILE C 1 539 ? -2.659 -9.775 -17.191 1.00 0.00 672 ILE E N 1
ATOM 12841 C CA . ILE C 1 539 ? -3.472 -9.777 -15.996 1.00 0.00 672 ILE E CA 1
ATOM 12842 C C . ILE C 1 539 ? -2.867 -10.414 -14.760 1.00 0.00 672 ILE E C 1
ATOM 12843 O O . ILE C 1 539 ? -2.999 -9.848 -13.677 1.00 0.00 672 ILE E O 1
ATOM 12848 N N . LEU C 1 540 ? -2.208 -11.569 -14.860 1.00 30.00 673 LEU E N 1
ATOM 12849 C CA . LEU C 1 540 ? -1.797 -12.093 -13.569 1.00 30.00 673 LEU E CA 1
ATOM 12850 C C . LEU C 1 540 ? -0.305 -12.061 -13.325 1.00 30.00 673 LEU E C 1
ATOM 12851 O O . LEU C 1 540 ? 0.133 -11.711 -12.232 1.00 30.00 673 LEU E O 1
ATOM 12856 N N . LEU C 1 541 ? 0.486 -12.422 -14.326 1.00 30.00 674 LEU E N 1
ATOM 12857 C CA . LEU C 1 541 ? 1.925 -12.405 -14.093 1.00 30.00 674 LEU E CA 1
ATOM 12858 C C . LEU C 1 541 ? 2.498 -11.001 -13.922 1.00 30.00 674 LEU E C 1
ATOM 12859 O O . LEU C 1 541 ? 3.189 -10.720 -12.944 1.00 30.00 674 LEU E O 1
ATOM 12864 N N . LEU C 1 542 ? 2.151 -10.100 -14.833 1.00 0.00 675 LEU E N 1
ATOM 12865 C CA . LEU C 1 542 ? 2.731 -8.763 -14.797 1.00 0.00 675 LEU E CA 1
ATOM 12866 C C . LEU C 1 542 ? 2.304 -7.984 -13.564 1.00 0.00 675 LEU E C 1
ATOM 12867 O O . LEU C 1 542 ? 3.123 -7.358 -12.900 1.00 0.00 675 LEU E O 1
ATOM 12872 N N . ASN C 1 543 ? 1.009 -8.021 -13.278 1.00 0.00 676 ASN E N 1
ATOM 12873 C CA . ASN C 1 543 ? 0.469 -7.420 -12.069 1.00 0.00 676 ASN E CA 1
ATOM 12874 C C . ASN C 1 543 ? 1.004 -8.105 -10.815 1.00 0.00 676 ASN E C 1
ATOM 12875 O O . ASN C 1 543 ? 1.317 -7.448 -9.824 1.00 0.00 676 ASN E O 1
ATOM 12880 N N . MET C 1 544 ? 1.107 -9.430 -10.866 1.00 0.00 677 MET E N 1
ATOM 12881 C CA . MET C 1 544 ? 1.595 -10.200 -9.732 1.00 0.00 677 MET E CA 1
ATOM 12882 C C . MET C 1 544 ? 3.047 -9.892 -9.526 1.00 0.00 677 MET E C 1
ATOM 12883 O O . MET C 1 544 ? 3.479 -9.705 -8.391 1.00 0.00 677 MET E O 1
ATOM 12888 N N . LEU C 1 545 ? 3.820 -9.808 -10.604 1.00 0.00 678 LEU E N 1
ATOM 12889 C CA . LEU C 1 545 ? 5.192 -9.391 -10.336 1.00 0.00 678 LEU E CA 1
ATOM 12890 C C . LEU C 1 545 ? 5.255 -7.942 -9.843 1.00 0.00 678 LEU E C 1
ATOM 12891 O O . LEU C 1 545 ? 5.972 -7.614 -8.892 1.00 0.00 678 LEU E O 1
ATOM 12896 N N . ILE C 1 546 ? 4.471 -7.087 -10.494 1.00 0.00 679 ILE E N 1
ATOM 12897 C CA . ILE C 1 546 ? 4.420 -5.661 -10.179 1.00 0.00 679 ILE E CA 1
ATOM 12898 C C . ILE C 1 546 ? 3.896 -5.401 -8.773 1.00 0.00 679 ILE E C 1
ATOM 12899 O O . ILE C 1 546 ? 4.331 -4.469 -8.106 1.00 0.00 679 ILE E O 1
ATOM 12904 N N . ALA C 1 547 ? 2.928 -6.202 -8.347 1.00 0.00 680 ALA E N 1
ATOM 12905 C CA . ALA C 1 547 ? 2.415 -6.118 -6.988 1.00 0.00 680 ALA E CA 1
ATOM 12906 C C . ALA C 1 547 ? 3.534 -6.451 -6.010 1.00 0.00 680 ALA E C 1
ATOM 12907 O O . ALA C 1 547 ? 3.657 -5.830 -4.956 1.00 0.00 680 ALA E O 1
ATOM 12909 N N . LEU C 1 548 ? 4.345 -7.438 -6.371 1.00 0.00 681 LEU E N 1
ATOM 12910 C CA . LEU C 1 548 ? 5.494 -7.841 -5.568 1.00 0.00 681 LEU E CA 1
ATOM 12911 C C . LEU C 1 548 ? 6.489 -6.695 -5.463 1.00 0.00 681 LEU E C 1
ATOM 12912 O O . LEU C 1 548 ? 7.117 -6.491 -4.425 1.00 0.00 681 LEU E O 1
ATOM 12917 N N . MET C 1 549 ? 6.637 -5.957 -6.555 1.00 0.00 682 MET E N 1
ATOM 12918 C CA . MET C 1 549 ? 7.628 -4.891 -6.633 1.00 0.00 682 MET E CA 1
ATOM 12919 C C . MET C 1 549 ? 7.457 -3.755 -5.616 1.00 0.00 682 MET E C 1
ATOM 12920 O O . MET C 1 549 ? 8.453 -3.293 -5.067 1.00 0.00 682 MET E O 1
ATOM 12925 N N . GLY C 1 550 ? 6.237 -3.289 -5.351 1.00 0.00 683 GLY E N 1
ATOM 12926 C CA . GLY C 1 550 ? 6.124 -2.188 -4.419 1.00 0.00 683 GLY E CA 1
ATOM 12927 C C . GLY C 1 550 ? 6.805 -2.498 -3.098 1.00 0.00 683 GLY E C 1
ATOM 12928 O O . GLY C 1 550 ? 7.452 -1.629 -2.512 1.00 0.00 683 GLY E O 1
ATOM 12929 N N . GLU C 1 551 ? 6.677 -3.742 -2.643 1.00 0.00 684 GLU E N 1
ATOM 12930 C CA . GLU C 1 551 ? 7.212 -4.159 -1.348 1.00 0.00 684 GLU E CA 1
ATOM 12931 C C . GLU C 1 551 ? 8.738 -4.063 -1.236 1.00 0.00 684 GLU E C 1
ATOM 12932 O O . GLU C 1 551 ? 9.261 -3.606 -0.220 1.00 0.00 684 GLU E O 1
ATOM 12938 N N . THR C 1 552 ? 9.436 -4.519 -2.270 1.00 0.00 685 THR E N 1
ATOM 12939 C CA . THR C 1 552 ? 10.881 -4.363 -2.321 1.00 0.00 685 THR E CA 1
ATOM 12940 C C . THR C 1 552 ? 11.231 -2.881 -2.381 1.00 0.00 685 THR E C 1
ATOM 12941 O O . THR C 1 552 ? 12.149 -2.421 -1.702 1.00 0.00 685 THR E O 1
ATOM 12945 N N . VAL C 1 553 ? 10.482 -2.122 -3.171 1.00 0.00 686 VAL E N 1
ATOM 12946 C CA . VAL C 1 553 ? 10.669 -0.677 -3.207 1.00 0.00 686 VAL E CA 1
ATOM 12947 C C . VAL C 1 553 ? 10.350 -0.023 -1.857 1.00 0.00 686 VAL E C 1
ATOM 12948 O O . VAL C 1 553 ? 11.082 0.857 -1.397 1.00 0.00 686 VAL E O 1
ATOM 12952 N N . ASN C 1 554 ? 9.259 -0.446 -1.229 1.00 0.00 687 ASN E N 1
ATOM 12953 C CA . ASN C 1 554 ? 8.884 0.096 0.075 1.00 0.00 687 ASN E CA 1
ATOM 12954 C C . ASN C 1 554 ? 9.884 -0.234 1.180 1.00 0.00 687 ASN E C 1
ATOM 12955 O O . ASN C 1 554 ? 10.252 0.627 1.991 1.00 0.00 687 ASN E O 1
ATOM 12960 N N . LYS C 1 555 ? 10.329 -1.486 1.202 1.00 0.00 688 LYS E N 1
ATOM 12961 C CA . LYS C 1 555 ? 11.301 -1.932 2.191 1.00 0.00 688 LYS E CA 1
ATOM 12962 C C . LYS C 1 555 ? 12.613 -1.193 1.991 1.00 0.00 688 LYS E C 1
ATOM 12963 O O . LYS C 1 555 ? 13.257 -0.770 2.953 1.00 0.00 688 LYS E O 1
ATOM 12969 N N . ILE C 1 556 ? 12.993 -1.029 0.729 1.00 0.00 689 ILE E N 1
ATOM 12970 C CA . ILE C 1 556 ? 14.223 -0.331 0.384 1.00 0.00 689 ILE E CA 1
ATOM 12971 C C . ILE C 1 556 ? 14.111 1.113 0.866 1.00 0.00 689 ILE E C 1
ATOM 12972 O O . ILE C 1 556 ? 15.073 1.675 1.384 1.00 0.00 689 ILE E O 1
ATOM 12977 N N . ALA C 1 557 ? 12.937 1.707 0.697 1.00 30.00 690 ALA E N 1
ATOM 12978 C CA . ALA C 1 557 ? 12.718 3.065 1.180 1.00 30.00 690 ALA E CA 1
ATOM 12979 C C . ALA C 1 557 ? 12.838 3.175 2.703 1.00 30.00 690 ALA E C 1
ATOM 12980 O O . ALA C 1 557 ? 13.446 4.116 3.209 1.00 30.00 690 ALA E O 1
ATOM 12982 N N . GLN C 1 558 ? 12.254 2.239 3.446 1.00 30.00 691 GLN E N 1
ATOM 12983 C CA . GLN C 1 558 ? 12.361 2.274 4.909 1.00 30.00 691 GLN E CA 1
ATOM 12984 C C . GLN C 1 558 ? 13.801 2.098 5.412 1.00 30.00 691 GLN E C 1
ATOM 12985 O O . GLN C 1 558 ? 14.251 2.797 6.320 1.00 30.00 691 GLN E O 1
ATOM 12991 N N . GLU C 1 559 ? 14.509 1.168 4.785 1.00 30.00 692 GLU E N 1
ATOM 12992 C CA . GLU C 1 559 ? 15.931 0.945 5.013 1.00 30.00 692 GLU E CA 1
ATOM 12993 C C . GLU C 1 559 ? 16.835 2.111 4.602 1.00 30.00 692 GLU E C 1
ATOM 12994 O O . GLU C 1 559 ? 17.840 2.386 5.257 1.00 30.00 692 GLU E O 1
ATOM 13000 N N . SER C 1 560 ? 16.485 2.779 3.508 1.00 30.00 693 SER E N 1
ATOM 13001 C CA . SER C 1 560 ? 17.421 3.607 2.749 1.00 30.00 693 SER E CA 1
ATOM 13002 C C . SER C 1 560 ? 18.067 4.774 3.503 1.00 30.00 693 SER E C 1
ATOM 13003 O O . SER C 1 560 ? 19.265 5.010 3.356 1.00 30.00 693 SER E O 1
ATOM 13006 N N . LYS C 1 561 ? 17.502 5.321 4.554 1.00 30.00 694 LYS E N 1
ATOM 13007 C CA . LYS C 1 561 ? 18.483 6.117 5.285 1.00 30.00 694 LYS E CA 1
ATOM 13008 C C . LYS C 1 561 ? 19.639 5.164 5.727 1.00 30.00 694 LYS E C 1
ATOM 13009 O O . LYS C 1 561 ? 20.837 5.412 5.458 1.00 30.00 694 LYS E O 1
ATOM 13015 N N . ASN C 1 562 ? 19.259 4.030 6.318 1.00 30.00 695 ASN E N 1
ATOM 13016 C CA . ASN C 1 562 ? 20.209 3.013 6.794 1.00 30.00 695 ASN E CA 1
ATOM 13017 C C . ASN C 1 562 ? 21.018 2.256 5.730 1.00 30.00 695 ASN E C 1
ATOM 13018 O O . ASN C 1 562 ? 22.225 1.995 5.895 1.00 30.00 695 ASN E O 1
ATOM 13023 N N . ILE C 1 563 ? 20.336 1.873 4.656 1.00 30.00 696 ILE E N 1
ATOM 13024 C CA . ILE C 1 563 ? 20.986 1.167 3.564 1.00 30.00 696 ILE E CA 1
ATOM 13025 C C . ILE C 1 563 ? 22.010 2.097 2.951 1.00 30.00 696 ILE E C 1
ATOM 13026 O O . ILE C 1 563 ? 23.145 1.707 2.675 1.00 30.00 696 ILE E O 1
ATOM 13031 N N . TRP C 1 564 ? 21.611 3.353 2.792 1.00 30.00 697 TRP E N 1
ATOM 13032 C CA . TRP C 1 564 ? 22.487 4.336 2.188 1.00 30.00 697 TRP E CA 1
ATOM 13033 C C . TRP C 1 564 ? 23.704 4.450 3.074 1.00 30.00 697 TRP E C 1
ATOM 13034 O O . TRP C 1 564 ? 24.829 4.549 2.584 1.00 30.00 697 TRP E O 1
ATOM 13045 N N . LYS C 1 565 ? 23.490 4.431 4.386 1.00 30.00 698 LYS E N 1
ATOM 13046 C CA . LYS C 1 565 ? 24.640 4.444 5.289 1.00 30.00 698 LYS E CA 1
ATOM 13047 C C . LYS C 1 565 ? 25.616 3.240 5.216 1.00 30.00 698 LYS E C 1
ATOM 13048 O O . LYS C 1 565 ? 26.827 3.453 5.198 1.00 30.00 698 LYS E O 1
ATOM 13050 N N . LEU C 1 566 ? 25.126 1.995 5.178 1.00 30.00 699 LEU E N 1
ATOM 13051 C CA . LEU C 1 566 ? 26.056 0.831 5.238 1.00 30.00 699 LEU E CA 1
ATOM 13052 C C . LEU C 1 566 ? 27.022 0.599 4.045 1.00 30.00 699 LEU E C 1
ATOM 13053 O O . LEU C 1 566 ? 28.214 0.338 4.202 1.00 30.00 699 LEU E O 1
ATOM 13058 N N . GLN C 1 567 ? 26.430 0.710 2.870 1.00 30.00 700 GLN E N 1
ATOM 13059 C CA . GLN C 1 567 ? 26.950 0.667 1.509 1.00 30.00 700 GLN E CA 1
ATOM 13060 C C . GLN C 1 567 ? 28.027 1.730 1.311 1.00 30.00 700 GLN E C 1
ATOM 13061 O O . GLN C 1 567 ? 29.060 1.478 0.684 1.00 30.00 700 GLN E O 1
ATOM 13063 N N . ARG C 1 568 ? 27.774 2.922 1.835 1.00 30.00 701 ARG E N 1
ATOM 13064 C CA . ARG C 1 568 ? 28.765 3.976 1.759 1.00 30.00 701 ARG E CA 1
ATOM 13065 C C . ARG C 1 568 ? 30.024 3.466 2.423 1.00 30.00 701 ARG E C 1
ATOM 13066 O O . ARG C 1 568 ? 31.105 3.500 1.841 1.00 30.00 701 ARG E O 1
ATOM 13074 N N . ALA C 1 569 ? 29.871 2.977 3.648 1.00 30.00 702 ALA E N 1
ATOM 13075 C CA . ALA C 1 569 ? 31.015 2.527 4.427 1.00 30.00 702 ALA E CA 1
ATOM 13076 C C . ALA C 1 569 ? 31.820 1.503 3.639 1.00 30.00 702 ALA E C 1
ATOM 13077 O O . ALA C 1 569 ? 33.049 1.518 3.654 1.00 30.00 702 ALA E O 1
ATOM 13079 N N . ILE C 1 570 ? 31.117 0.613 2.947 1.00 30.00 703 ILE E N 1
ATOM 13080 C CA . ILE C 1 570 ? 31.771 -0.395 2.128 1.00 30.00 703 ILE E CA 1
ATOM 13081 C C . ILE C 1 570 ? 32.559 0.279 1.014 1.00 30.00 703 ILE E C 1
ATOM 13082 O O . ILE C 1 570 ? 33.691 -0.109 0.717 1.00 30.00 703 ILE E O 1
ATOM 13084 N N . THR C 1 571 ? 31.967 1.304 0.413 1.00 30.00 704 THR E N 1
ATOM 13085 C CA . THR C 1 571 ? 32.633 2.036 -0.656 1.00 30.00 704 THR E CA 1
ATOM 13086 C C . THR C 1 571 ? 33.896 2.690 -0.120 1.00 30.00 704 THR E C 1
ATOM 13087 O O . THR C 1 571 ? 34.935 2.700 -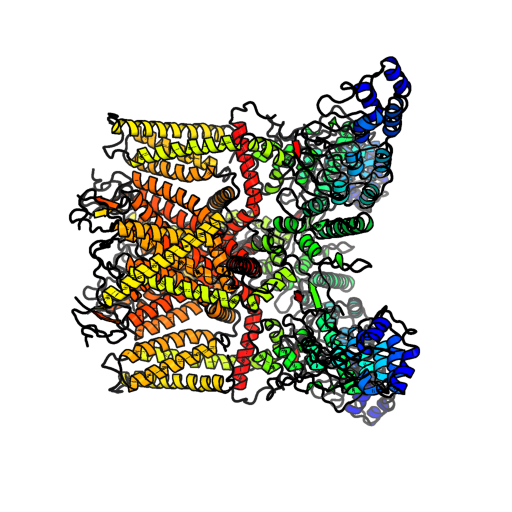0.775 1.00 30.00 704 THR E O 1
ATOM 13089 N N . ILE C 1 572 ? 33.804 3.285 1.064 1.00 30.00 705 ILE E N 1
ATOM 13090 C CA . ILE C 1 572 ? 34.969 3.925 1.661 1.00 30.00 705 ILE E CA 1
ATOM 13091 C C . ILE C 1 572 ? 36.069 2.915 1.975 1.00 30.00 705 ILE E C 1
ATOM 13092 O O . ILE C 1 572 ? 37.250 3.162 1.715 1.00 30.00 705 ILE E O 1
ATOM 13097 N N . LEU C 1 573 ? 35.674 1.772 2.528 1.00 30.00 706 LEU E N 1
ATOM 13098 C CA . LEU C 1 573 ? 36.638 0.767 2.951 1.00 30.00 706 LEU E CA 1
ATOM 13099 C C . LEU C 1 573 ? 37.437 0.182 1.792 1.00 30.00 706 LEU E C 1
ATOM 13100 O O . LEU C 1 573 ? 38.653 0.029 1.886 1.00 30.00 706 LEU E O 1
ATOM 13102 N N . ASP C 1 574 ? 36.755 -0.127 0.694 1.00 30.00 707 ASP E N 1
ATOM 13103 C CA . ASP C 1 574 ? 37.430 -0.724 -0.450 1.00 30.00 707 ASP E CA 1
ATOM 13104 C C . ASP C 1 574 ? 38.452 0.244 -1.021 1.00 30.00 707 ASP E C 1
ATOM 13105 O O . ASP C 1 574 ? 39.585 -0.134 -1.322 1.00 30.00 707 ASP E O 1
ATOM 13107 N N . THR C 1 575 ? 38.055 1.506 -1.131 1.00 30.00 708 THR E N 1
ATOM 13108 C CA . THR C 1 575 ? 38.940 2.527 -1.661 1.00 30.00 708 THR E CA 1
ATOM 13109 C C . THR C 1 575 ? 40.141 2.674 -0.746 1.00 30.00 708 THR E C 1
ATOM 13110 O O . THR C 1 575 ? 41.277 2.782 -1.208 1.00 30.00 708 THR E O 1
ATOM 13112 N N . GLU C 1 576 ? 39.889 2.650 0.558 1.00 30.00 709 GLU E N 1
ATOM 13113 C CA . GLU C 1 576 ? 40.971 2.811 1.516 1.00 30.00 709 GLU E CA 1
ATOM 13114 C C . GLU C 1 576 ? 41.966 1.668 1.377 1.00 30.00 709 GLU E C 1
ATOM 13115 O O . GLU C 1 576 ? 43.176 1.878 1.424 1.00 30.00 709 GLU E O 1
ATOM 13117 N N . LYS C 1 577 ? 41.449 0.455 1.218 1.00 30.00 710 LYS E N 1
ATOM 13118 C CA . LYS C 1 577 ? 42.297 -0.717 1.044 1.00 30.00 710 LYS E CA 1
ATOM 13119 C C . LYS C 1 577 ? 43.122 -0.643 -0.239 1.00 30.00 710 LYS E C 1
ATOM 13120 O O . LYS C 1 577 ? 44.296 -1.013 -0.254 1.00 30.00 710 LYS E O 1
ATOM 13126 N N . SER C 1 578 ? 42.499 -0.165 -1.312 1.00 30.00 711 SER E N 1
ATOM 13127 C CA . SER C 1 578 ? 43.148 -0.122 -2.617 1.00 30.00 711 SER E CA 1
ATOM 13128 C C . SER C 1 578 ? 43.853 1.199 -2.913 1.00 30.00 711 SER E C 1
ATOM 13129 O O . SER C 1 578 ? 44.474 1.348 -3.965 1.00 30.00 711 SER E O 1
ATOM 13132 N N . PHE C 1 579 ? 43.751 2.158 -2.002 1.00 30.00 712 PHE E N 1
ATOM 13133 C CA . PHE C 1 579 ? 44.295 3.484 -2.270 1.00 30.00 712 PHE E CA 1
ATOM 13134 C C . PHE C 1 579 ? 45.799 3.502 -2.026 1.00 30.00 712 PHE E C 1
ATOM 13135 O O . PHE C 1 579 ? 46.402 4.572 -1.914 1.00 30.00 712 PHE E O 1
ATOM 13137 N N . LEU C 1 580 ? 46.378 2.308 -1.944 1.00 30.00 713 LEU E N 1
ATOM 13138 C CA . LEU C 1 580 ? 47.783 2.140 -1.608 1.00 30.00 713 LEU E CA 1
ATOM 13139 C C . LEU C 1 580 ? 48.034 2.167 -0.100 1.00 30.00 713 LEU E C 1
ATOM 13140 O O . LEU C 1 580 ? 49.185 2.207 0.332 1.00 30.00 713 LEU E O 1
ATOM 13145 N N . LYS C 1 581 ? 46.970 2.149 0.702 1.00 30.00 714 LYS E N 1
ATOM 13146 C CA . LYS C 1 581 ? 47.155 2.215 2.140 1.00 30.00 714 LYS E CA 1
ATOM 13147 C C . LYS C 1 581 ? 48.050 3.421 2.347 1.00 30.00 714 LYS E C 1
ATOM 13148 O O . LYS C 1 581 ? 48.967 3.406 3.166 1.00 30.00 714 LYS E O 1
ATOM 13150 N N . CYS C 1 582 ? 47.767 4.468 1.581 1.00 30.00 715 CYS E N 1
ATOM 13151 C CA . CYS C 1 582 ? 48.563 5.683 1.578 1.00 30.00 715 CYS E CA 1
ATOM 13152 C C . CYS C 1 582 ? 48.335 6.372 2.904 1.00 30.00 715 CYS E C 1
ATOM 13153 O O . CYS C 1 582 ? 47.352 6.083 3.584 1.00 30.00 715 CYS E O 1
ATOM 13155 N N . MET C 1 583 ? 49.207 7.305 3.255 1.00 30.00 716 MET E N 1
ATOM 13156 C CA . MET C 1 583 ? 49.131 7.899 4.568 1.00 30.00 716 MET E CA 1
ATOM 13157 C C . MET C 1 583 ? 47.737 8.480 4.690 1.00 30.00 716 MET E C 1
ATOM 13158 O O . MET C 1 583 ? 47.248 9.156 3.787 1.00 30.00 716 MET E O 1
ATOM 13160 N N . ARG C 1 584 ? 47.105 8.196 5.822 1.00 30.00 717 ARG E N 1
ATOM 13161 C CA . ARG C 1 584 ? 45.726 8.572 6.074 1.00 30.00 717 ARG E CA 1
ATOM 13162 C C . ARG C 1 584 ? 45.554 8.525 7.576 1.00 30.00 717 ARG E C 1
ATOM 13163 O O . ARG C 1 584 ? 46.435 8.029 8.278 1.00 30.00 717 ARG E O 1
ATOM 13165 N N . LYS C 1 585 ? 44.437 9.031 8.084 1.00 30.00 718 LYS E N 1
ATOM 13166 C CA . LYS C 1 585 ? 44.262 9.043 9.525 1.00 30.00 718 LYS E CA 1
ATOM 13167 C C . LYS C 1 585 ? 44.377 7.603 10.008 1.00 30.00 718 LYS E C 1
ATOM 13168 O O . LYS C 1 585 ? 43.776 6.689 9.448 1.00 30.00 718 LYS E O 1
ATOM 13170 N N . ALA C 1 586 ? 45.164 7.424 11.061 1.00 30.00 719 ALA E N 1
ATOM 13171 C CA . ALA C 1 586 ? 45.385 6.119 11.670 1.00 30.00 719 ALA E CA 1
ATOM 13172 C C . ALA C 1 586 ? 46.706 6.078 12.430 1.00 30.00 719 ALA E C 1
ATOM 13173 O O . ALA C 1 586 ? 46.824 6.635 13.522 1.00 30.00 719 ALA E O 1
ATOM 13175 N N . UNK C 1 618 ? 41.759 8.957 18.169 1.00 30.00 752 UNK E N 1
ATOM 13176 C CA . UNK C 1 618 ? 40.673 9.665 18.856 1.00 30.00 752 UNK E CA 1
ATOM 13177 C C . UNK C 1 618 ? 39.408 9.751 17.989 1.00 30.00 752 UNK E C 1
ATOM 13178 O O . UNK C 1 618 ? 39.465 10.162 16.829 1.00 30.00 752 UNK E O 1
ATOM 13180 N N . UNK C 1 619 ? 38.281 9.344 18.576 1.00 30.00 753 UNK E N 1
ATOM 13181 C CA . UNK C 1 619 ? 36.935 9.516 18.044 1.00 30.00 753 UNK E CA 1
ATOM 13182 C C . UNK C 1 619 ? 36.214 10.019 19.300 1.00 30.00 753 UNK E C 1
ATOM 13183 O O . UNK C 1 619 ? 36.676 9.785 20.416 1.00 30.00 753 UNK E O 1
ATOM 13185 N N . UNK C 1 620 ? 35.303 10.949 19.054 1.00 30.00 754 UNK E N 1
ATOM 13186 C CA . UNK C 1 620 ? 34.425 11.506 20.054 1.00 30.00 754 UNK E CA 1
ATOM 13187 C C . UNK C 1 620 ? 33.312 12.133 19.258 1.00 30.00 754 UNK E C 1
ATOM 13188 O O . UNK C 1 620 ? 33.515 12.513 18.109 1.00 30.00 754 UNK E O 1
ATOM 13189 N N . UNK C 1 621 ? 32.145 12.276 19.859 1.00 30.00 755 UNK E N 1
ATOM 13190 C CA . UNK C 1 621 ? 31.036 12.895 19.165 1.00 30.00 755 UNK E CA 1
ATOM 13191 C C . UNK C 1 621 ? 30.554 14.071 19.977 1.00 30.00 755 UNK E C 1
ATOM 13192 O O . UNK C 1 621 ? 30.296 13.935 21.169 1.00 30.00 755 UNK E O 1
ATOM 13194 N N . UNK C 1 622 ? 30.410 15.227 19.343 1.00 30.00 756 UNK E N 1
ATOM 13195 C CA . UNK C 1 622 ? 29.848 16.358 20.052 1.00 30.00 756 UNK E CA 1
ATOM 13196 C C . UNK C 1 622 ? 28.440 15.936 20.409 1.00 30.00 756 UNK E C 1
ATOM 13197 O O . UNK C 1 622 ? 27.715 15.400 19.571 1.00 30.00 756 UNK E O 1
ATOM 13199 N N . UNK C 1 623 ? 28.055 16.165 21.654 1.00 30.00 757 UNK E N 1
ATOM 13200 C CA . UNK C 1 623 ? 26.747 15.741 22.118 1.00 30.00 757 UNK E CA 1
ATOM 13201 C C . UNK C 1 623 ? 26.154 16.810 23.007 1.00 30.00 757 UNK E C 1
ATOM 13202 O O . UNK C 1 623 ? 26.875 17.585 23.628 1.00 30.00 757 UNK E O 1
ATOM 13204 N N . UNK C 1 624 ? 24.831 16.847 23.068 1.00 30.00 758 UNK E N 1
ATOM 13205 C CA . UNK C 1 624 ? 24.159 17.796 23.935 1.00 30.00 758 UNK E CA 1
ATOM 13206 C C . UNK C 1 624 ? 22.702 17.499 24.238 1.00 30.00 758 UNK E C 1
ATOM 13207 O O . UNK C 1 624 ? 21.819 18.201 23.758 1.00 30.00 758 UNK E O 1
ATOM 13209 N N . UNK C 1 625 ? 22.443 16.470 25.042 1.00 30.00 759 UNK E N 1
ATOM 13210 C CA . UNK C 1 625 ? 21.078 16.156 25.431 1.00 30.00 759 UNK E CA 1
ATOM 13211 C C . UNK C 1 625 ? 20.844 16.143 26.931 1.00 30.00 759 UNK E C 1
ATOM 13212 O O . UNK C 1 625 ? 21.554 15.460 27.669 1.00 30.00 759 UNK E O 1
ATOM 13213 N N . UNK C 1 626 ? 19.848 16.902 27.379 1.00 30.00 760 UNK E N 1
ATOM 13214 C CA . UNK C 1 626 ? 19.463 16.946 28.791 1.00 30.00 760 UNK E CA 1
ATOM 13215 C C . UNK C 1 626 ? 17.986 16.622 29.014 1.00 30.00 760 UNK E C 1
ATOM 13216 O O . UNK C 1 626 ? 17.116 17.221 28.389 1.00 30.00 760 UNK E O 1
ATOM 13218 N N . UNK C 1 627 ? 17.700 15.700 29.934 1.00 30.00 761 UNK E N 1
ATOM 13219 C CA . UNK C 1 627 ? 18.724 14.925 30.634 1.00 30.00 761 UNK E CA 1
ATOM 13220 C C . UNK C 1 627 ? 19.536 15.762 31.619 1.00 30.00 761 UNK E C 1
ATOM 13221 O O . UNK C 1 627 ? 20.600 15.343 32.071 1.00 30.00 761 UNK E O 1
ATOM 13223 N N . UNK C 1 628 ? 19.025 16.943 31.956 1.00 30.00 762 UNK E N 1
ATOM 13224 C CA . UNK C 1 628 ? 19.705 17.833 32.889 1.00 30.00 762 UNK E CA 1
ATOM 13225 C C . UNK C 1 628 ? 18.859 19.063 33.202 1.00 30.00 762 UNK E C 1
ATOM 13226 O O . UNK C 1 628 ? 18.593 19.364 34.368 1.00 30.00 762 UNK E O 1
ATOM 13228 N N . LEU D 1 1 ? 59.583 25.359 46.466 1.00 38.59 111 LEU G N 1
ATOM 13229 C CA . LEU D 1 1 ? 59.331 25.711 45.027 1.00 38.96 111 LEU G CA 1
ATOM 13230 C C . LEU D 1 1 ? 58.148 24.964 44.385 1.00 39.03 111 LEU G C 1
ATOM 13231 O O . LEU D 1 1 ? 57.806 23.848 44.799 1.00 38.95 111 LEU G O 1
ATOM 13236 N N . TYR D 1 2 ? 57.545 25.596 43.368 1.00 39.14 112 TYR G N 1
ATOM 13237 C CA . TYR D 1 2 ? 56.357 25.091 42.662 1.00 39.10 112 TYR G CA 1
ATOM 13238 C C . TYR D 1 2 ? 56.436 25.363 41.153 1.00 39.27 112 TYR G C 1
ATOM 13239 O O . TYR D 1 2 ? 56.632 26.511 40.744 1.00 39.37 112 TYR G O 1
ATOM 13248 N N . ASP D 1 3 ? 56.294 24.317 40.336 1.00 39.39 113 ASP G N 1
ATOM 13249 C CA . ASP D 1 3 ? 56.036 24.501 38.895 1.00 39.57 113 ASP G CA 1
ATOM 13250 C C . ASP D 1 3 ? 54.556 24.259 38.598 1.00 39.87 113 ASP G C 1
ATOM 13251 O O . ASP D 1 3 ? 53.804 23.868 39.494 1.00 40.20 113 ASP G O 1
ATOM 13256 N N . ARG D 1 4 ? 54.136 24.501 37.361 1.00 39.93 114 ARG G N 1
ATOM 13257 C CA . ARG D 1 4 ? 52.744 24.277 37.001 1.00 40.15 114 ARG G CA 1
ATOM 13258 C C . ARG D 1 4 ? 52.301 22.849 37.378 1.00 40.23 114 ARG G C 1
ATOM 13259 O O . ARG D 1 4 ? 51.254 22.660 38.007 1.00 40.53 114 ARG G O 1
ATOM 13267 N N . ARG D 1 5 ? 53.131 21.867 37.013 1.00 40.14 115 ARG G N 1
ATOM 13268 C CA . ARG D 1 5 ? 52.854 20.438 37.213 1.00 40.07 115 ARG G CA 1
ATOM 13269 C C . ARG D 1 5 ? 52.595 20.076 38.681 1.00 39.81 115 ARG G C 1
ATOM 13270 O O . ARG D 1 5 ? 51.648 19.344 38.989 1.00 39.80 115 ARG G O 1
ATOM 13278 N N . SER D 1 6 ? 53.435 20.610 39.562 1.00 39.58 116 SER G N 1
ATOM 13279 C CA . SER D 1 6 ? 53.371 20.373 41.001 1.00 39.08 116 SER G CA 1
ATOM 13280 C C . SER D 1 6 ? 51.990 20.682 41.587 1.00 38.85 116 SER G C 1
ATOM 13281 O O . SER D 1 6 ? 51.420 19.863 42.310 1.00 38.96 116 SER G O 1
ATOM 13284 N N . ILE D 1 7 ? 51.457 21.856 41.260 1.00 38.38 117 ILE G N 1
ATOM 13285 C CA . ILE D 1 7 ? 50.164 22.301 41.782 1.00 38.11 117 ILE G CA 1
ATOM 13286 C C . ILE D 1 7 ? 49.013 21.523 41.175 1.00 37.99 117 ILE G C 1
ATOM 13287 O O . ILE D 1 7 ? 48.074 21.148 41.876 1.00 37.85 117 ILE G O 1
ATOM 13292 N N . PHE D 1 8 ? 49.094 21.294 39.871 1.00 37.93 118 PHE G N 1
ATOM 13293 C CA . PHE D 1 8 ? 48.026 20.640 39.131 1.00 38.10 118 PHE G CA 1
ATOM 13294 C C . PHE D 1 8 ? 47.783 19.230 39.652 1.00 38.06 118 PHE G C 1
ATOM 13295 O O . PHE D 1 8 ? 46.640 18.768 39.677 1.00 38.35 118 PHE G O 1
ATOM 13303 N N . ASP D 1 9 ? 48.859 18.571 40.078 1.00 37.75 119 ASP G N 1
ATOM 13304 C CA . ASP D 1 9 ? 48.785 17.261 40.719 1.00 37.56 119 ASP G CA 1
ATOM 13305 C C . ASP D 1 9 ? 48.175 17.337 42.104 1.00 37.47 119 ASP G C 1
ATOM 13306 O O . ASP D 1 9 ? 47.385 16.473 42.478 1.00 37.67 119 ASP G O 1
ATOM 13311 N N . ALA D 1 10 ? 48.573 18.355 42.866 1.00 37.22 120 ALA G N 1
ATOM 13312 C CA . ALA D 1 10 ? 48.047 18.591 44.201 1.00 37.08 120 ALA G CA 1
ATOM 13313 C C . ALA D 1 10 ? 46.537 18.747 44.132 1.00 37.29 120 ALA G C 1
ATOM 13314 O O . ALA D 1 10 ? 45.801 18.115 44.887 1.00 37.22 120 ALA G O 1
ATOM 13316 N N . VAL D 1 11 ? 46.097 19.582 43.192 1.00 37.81 121 VAL G N 1
ATOM 13317 C CA . VAL D 1 11 ? 44.682 19.883 42.942 1.00 38.20 121 VAL G CA 1
ATOM 13318 C C . VAL D 1 11 ? 43.884 18.624 42.578 1.00 38.75 121 VAL G C 1
ATOM 13319 O O . VAL D 1 11 ? 42.766 18.425 43.051 1.00 38.65 121 VAL G O 1
ATOM 13323 N N . ALA D 1 12 ? 44.490 17.783 41.746 1.00 39.52 122 ALA G N 1
ATOM 13324 C CA . ALA D 1 12 ? 43.873 16.558 41.254 1.00 40.17 122 ALA G CA 1
ATOM 13325 C C . ALA D 1 12 ? 43.363 15.672 42.390 1.00 40.51 122 ALA G C 1
ATOM 13326 O O . ALA D 1 12 ? 42.346 14.992 42.253 1.00 41.04 122 ALA G O 1
ATOM 13328 N N . GLN D 1 13 ? 44.062 15.690 43.513 1.00 40.68 123 GLN G N 1
ATOM 13329 C CA . GLN D 1 13 ? 43.680 14.835 44.631 1.00 40.83 123 GLN G CA 1
ATOM 13330 C C . GLN D 1 13 ? 43.151 15.564 45.866 1.00 40.67 123 GLN G C 1
ATOM 13331 O O . GLN D 1 13 ? 43.083 14.978 46.950 1.00 40.24 123 GLN G O 1
ATOM 13337 N N . SER D 1 14 ? 42.766 16.830 45.669 1.00 40.54 124 SER G N 1
ATOM 13338 C CA . SER D 1 14 ? 42.205 17.683 46.725 1.00 40.46 124 SER G CA 1
ATOM 13339 C C . SER D 1 14 ? 43.088 17.809 47.967 1.00 40.46 124 SER G C 1
ATOM 13340 O O . SER D 1 14 ? 42.617 17.709 49.109 1.00 40.55 124 SER G O 1
ATOM 13343 N N . ASN D 1 15 ? 44.377 18.012 47.717 1.00 40.34 125 ASN G N 1
ATOM 13344 C CA . ASN D 1 15 ? 45.396 18.102 48.755 1.00 40.00 125 ASN G CA 1
ATOM 13345 C C . ASN D 1 15 ? 45.676 19.544 49.174 1.00 39.97 125 ASN G C 1
ATOM 13346 O O . ASN D 1 15 ? 46.284 20.317 48.426 1.00 39.73 125 ASN G O 1
ATOM 13351 N N . CYS D 1 16 ? 45.205 19.924 50.361 1.00 40.02 126 CYS G N 1
ATOM 13352 C CA . CYS D 1 16 ? 45.414 21.282 50.863 1.00 40.19 126 CYS G CA 1
ATOM 13353 C C . CYS D 1 16 ? 46.719 21.450 51.637 1.00 40.19 126 CYS G C 1
ATOM 13354 O O . CYS D 1 16 ? 47.053 22.547 52.086 1.00 40.35 126 CYS G O 1
ATOM 13357 N N . GLN D 1 17 ? 47.463 20.356 51.782 1.00 39.96 127 GLN G N 1
ATOM 13358 C CA . GLN D 1 17 ? 48.737 20.390 52.457 1.00 39.86 127 GLN G CA 1
ATOM 13359 C C . GLN D 1 17 ? 49.900 20.728 51.529 1.00 39.70 127 GLN G C 1
ATOM 13360 O O . GLN D 1 17 ? 50.685 21.621 51.838 1.00 39.89 127 GLN G O 1
ATOM 13366 N N . GLU D 1 18 ? 50.032 20.014 50.410 1.00 39.36 128 GLU G N 1
ATOM 13367 C CA . GLU D 1 18 ? 51.150 20.282 49.497 1.00 38.87 128 GLU G CA 1
ATOM 13368 C C . GLU D 1 18 ? 51.157 21.745 49.043 1.00 38.40 128 GLU G C 1
ATOM 13369 O O . GLU D 1 18 ? 52.123 22.219 48.443 1.00 38.38 128 GLU G O 1
ATOM 13375 N N . LEU D 1 19 ? 50.077 22.453 49.375 1.00 37.82 129 LEU G N 1
ATOM 13376 C CA . LEU D 1 19 ? 49.928 23.874 49.081 1.00 37.32 129 LEU G CA 1
ATOM 13377 C C . LEU D 1 19 ? 50.039 24.724 50.363 1.00 37.27 129 LEU G C 1
ATOM 13378 O O . LEU D 1 19 ? 49.672 25.907 50.370 1.00 37.02 129 LEU G O 1
ATOM 13383 N N . GLU D 1 20 ? 50.547 24.118 51.432 1.00 37.17 130 GLU G N 1
ATOM 13384 C CA . GLU D 1 20 ? 50.937 24.870 52.621 1.00 37.14 130 GLU G CA 1
ATOM 13385 C C . GLU D 1 20 ? 52.017 25.897 52.298 1.00 37.12 130 GLU G C 1
ATOM 13386 O O . GLU D 1 20 ? 51.909 27.066 52.669 1.00 36.99 130 GLU G O 1
ATOM 13392 N N . SER D 1 21 ? 53.056 25.452 51.602 1.00 37.17 131 SER G N 1
ATOM 13393 C CA . SER D 1 21 ? 54.191 26.299 51.282 1.00 37.31 131 SER G CA 1
ATOM 13394 C C . SER D 1 21 ? 53.952 27.133 50.012 1.00 37.35 131 SER G C 1
ATOM 13395 O O . SER D 1 21 ? 54.879 27.744 49.474 1.00 37.49 131 SER G O 1
ATOM 13398 N N . LEU D 1 22 ? 52.704 27.187 49.556 1.00 37.54 132 LEU G N 1
ATOM 13399 C CA . LEU D 1 22 ? 52.381 27.844 48.290 1.00 37.75 132 LEU G CA 1
ATOM 13400 C C . LEU D 1 22 ? 52.468 29.357 48.360 1.00 37.89 132 LEU G C 1
ATOM 13401 O O . LEU D 1 22 ? 53.328 29.961 47.720 1.00 37.85 132 LEU G O 1
ATOM 13406 N N . LEU D 1 23 ? 51.567 29.959 49.126 1.00 38.23 133 LEU G N 1
ATOM 13407 C CA . LEU D 1 23 ? 51.553 31.408 49.305 1.00 38.63 133 LEU G CA 1
ATOM 13408 C C . LEU D 1 23 ? 52.967 31.993 49.492 1.00 38.59 133 LEU G C 1
ATOM 13409 O O . LEU D 1 23 ? 53.369 32.876 48.729 1.00 38.79 133 LEU G O 1
ATOM 13414 N N . PRO D 1 24 ? 53.736 31.480 50.480 1.00 38.39 134 PRO G N 1
ATOM 13415 C CA . PRO D 1 24 ? 55.058 32.067 50.691 1.00 38.39 134 PRO G CA 1
ATOM 13416 C C . PRO D 1 24 ? 56.032 31.934 49.513 1.00 38.38 134 PRO G C 1
ATOM 13417 O O . PRO D 1 24 ? 56.990 32.706 49.450 1.00 38.58 134 PRO G O 1
ATOM 13421 N N . PHE D 1 25 ? 55.795 30.994 48.593 1.00 38.22 135 PHE G N 1
ATOM 13422 C CA . PHE D 1 25 ? 56.693 30.817 47.432 1.00 38.15 135 PHE G CA 1
ATOM 13423 C C . PHE D 1 25 ? 56.667 31.991 46.450 1.00 38.22 135 PHE G C 1
ATOM 13424 O O . PHE D 1 25 ? 57.717 32.530 46.091 1.00 38.24 135 PHE G O 1
ATOM 13432 N N . LEU D 1 26 ? 55.475 32.373 46.003 1.00 38.28 136 LEU G N 1
ATOM 13433 C CA . LEU D 1 26 ? 55.352 33.471 45.043 1.00 38.37 136 LEU G CA 1
ATOM 13434 C C . LEU D 1 26 ? 55.288 34.812 45.756 1.00 38.58 136 LEU G C 1
ATOM 13435 O O . LEU D 1 26 ? 54.870 35.821 45.185 1.00 38.71 136 LEU G O 1
ATOM 13440 N N . GLN D 1 27 ? 55.705 34.798 47.018 1.00 38.63 137 GLN G N 1
ATOM 13441 C CA . GLN D 1 27 ? 55.938 36.000 47.779 1.00 38.64 137 GLN G CA 1
ATOM 13442 C C . GLN D 1 27 ? 57.408 36.327 47.605 1.00 39.00 137 GLN G C 1
ATOM 13443 O O . GLN D 1 27 ? 57.773 37.492 47.446 1.00 39.16 137 GLN G O 1
ATOM 13449 N N . ARG D 1 28 ? 58.238 35.284 47.629 1.00 39.25 138 ARG G N 1
ATOM 13450 C CA . ARG D 1 28 ? 59.691 35.407 47.462 1.00 39.39 138 ARG G CA 1
ATOM 13451 C C . ARG D 1 28 ? 59.999 35.757 46.011 1.00 39.31 138 ARG G C 1
ATOM 13452 O O . ARG D 1 28 ? 60.625 36.785 45.728 1.00 39.50 138 ARG G O 1
ATOM 13460 N N . SER D 1 29 ? 59.539 34.897 45.105 1.00 39.07 139 SER G N 1
ATOM 13461 C CA . SER D 1 29 ? 59.750 35.061 43.677 1.00 38.76 139 SER G CA 1
ATOM 13462 C C . SER D 1 29 ? 58.807 36.101 43.092 1.00 38.54 139 SER G C 1
ATOM 13463 O O . SER D 1 29 ? 58.930 36.475 41.923 1.00 38.28 139 SER G O 1
ATOM 13466 N N . LYS D 1 30 ? 57.869 36.572 43.922 1.00 38.44 140 LYS G N 1
ATOM 13467 C CA . LYS D 1 30 ? 56.821 37.513 43.505 1.00 38.58 140 LYS G CA 1
ATOM 13468 C C . LYS D 1 30 ? 56.126 37.042 42.234 1.00 38.66 140 LYS G C 1
ATOM 13469 O O . LYS D 1 30 ? 55.609 37.858 41.469 1.00 38.76 140 LYS G O 1
ATOM 13475 N N . LYS D 1 31 ? 56.124 35.725 42.014 1.00 38.72 141 LYS G N 1
ATOM 13476 C CA . LYS D 1 31 ? 55.412 35.128 40.891 1.00 38.73 141 LYS G CA 1
ATOM 13477 C C . LYS D 1 31 ? 53.903 35.212 41.149 1.00 39.11 141 LYS G C 1
ATOM 13478 O O . LYS D 1 31 ? 53.479 35.339 42.303 1.00 39.13 141 LYS G O 1
ATOM 13484 N N . ARG D 1 32 ? 53.096 35.187 40.095 1.00 39.34 142 ARG G N 1
ATOM 13485 C CA . ARG D 1 32 ? 51.643 35.272 40.266 1.00 39.69 142 ARG G CA 1
ATOM 13486 C C . ARG D 1 32 ? 50.957 34.013 39.810 1.00 39.38 142 ARG G C 1
ATOM 13487 O O . ARG D 1 32 ? 51.327 33.429 38.792 1.00 39.44 142 ARG G O 1
ATOM 13495 N N . LEU D 1 33 ? 49.928 33.618 40.550 1.00 38.96 143 LEU G N 1
ATOM 13496 C CA . LEU D 1 33 ? 49.178 32.418 40.239 1.00 38.73 143 LEU G CA 1
ATOM 13497 C C . LEU D 1 33 ? 48.610 32.491 38.820 1.00 38.69 143 LEU G C 1
ATOM 13498 O O . LEU D 1 33 ? 48.133 31.494 38.268 1.00 38.54 143 LEU G O 1
ATOM 13503 N N . THR D 1 34 ? 48.705 33.687 38.240 1.00 38.76 144 THR G N 1
ATOM 13504 C CA . THR D 1 34 ? 48.117 34.028 36.942 1.00 38.85 144 THR G CA 1
ATOM 13505 C C . THR D 1 34 ? 49.167 34.153 35.834 1.00 39.09 144 THR G C 1
ATOM 13506 O O . THR D 1 34 ? 48.819 34.390 34.663 1.00 39.27 144 THR G O 1
ATOM 13510 N N . ASP D 1 35 ? 50.445 34.011 36.197 1.00 38.98 145 ASP G N 1
ATOM 13511 C CA . ASP D 1 35 ? 51.529 34.113 35.224 1.00 38.85 145 ASP G CA 1
ATOM 13512 C C . ASP D 1 35 ? 51.322 33.162 34.054 1.00 39.08 145 ASP G C 1
ATOM 13513 O O . ASP D 1 35 ? 50.718 32.094 34.199 1.00 39.05 145 ASP G O 1
ATOM 13518 N N . SER D 1 36 ? 51.812 33.581 32.889 1.00 39.39 146 SER G N 1
ATOM 13519 C CA . SER D 1 36 ? 51.862 32.741 31.694 1.00 39.67 146 SER G CA 1
ATOM 13520 C C . SER D 1 36 ? 52.212 31.277 32.029 1.00 39.67 146 SER G C 1
ATOM 13521 O O . SER D 1 36 ? 51.569 30.339 31.539 1.00 39.33 146 SER G O 1
ATOM 13524 N N . GLU D 1 37 ? 53.215 31.117 32.899 1.00 39.87 147 GLU G N 1
ATOM 13525 C CA . GLU D 1 37 ? 53.816 29.824 33.241 1.00 39.89 147 GLU G CA 1
ATOM 13526 C C . GLU D 1 37 ? 52.908 28.912 34.078 1.00 39.69 147 GLU G C 1
ATOM 13527 O O . GLU D 1 37 ? 53.178 27.715 34.216 1.00 39.61 147 GLU G O 1
ATOM 13533 N N . PHE D 1 38 ? 51.858 29.486 34.658 1.00 39.45 148 PHE G N 1
ATOM 13534 C CA . PHE D 1 38 ? 50.973 28.728 35.532 1.00 39.46 148 PHE G CA 1
ATOM 13535 C C . PHE D 1 38 ? 49.663 28.361 34.842 1.00 39.33 148 PHE G C 1
ATOM 13536 O O . PHE D 1 38 ? 48.680 27.984 35.491 1.00 39.46 148 PHE G O 1
ATOM 13544 N N . LYS D 1 39 ? 49.665 28.482 33.516 1.00 39.00 149 LYS G N 1
ATOM 13545 C CA . LYS D 1 39 ? 48.535 28.101 32.686 1.00 38.75 149 LYS G CA 1
ATOM 13546 C C . LYS D 1 39 ? 49.015 27.115 31.617 1.00 38.43 149 LYS G C 1
ATOM 13547 O O . LYS D 1 39 ? 50.182 27.177 31.205 1.00 38.02 149 LYS G O 1
ATOM 13553 N N . ASP D 1 40 ? 48.132 26.206 31.188 1.00 38.04 150 ASP G N 1
ATOM 13554 C CA . ASP D 1 40 ? 48.444 25.364 30.035 1.00 37.79 150 ASP G CA 1
ATOM 13555 C C . ASP D 1 40 ? 48.555 26.255 28.792 1.00 37.52 150 ASP G C 1
ATOM 13556 O O . ASP D 1 40 ? 47.589 26.938 28.434 1.00 37.31 150 ASP G O 1
ATOM 13561 N N . PRO D 1 41 ? 49.748 26.260 28.153 1.00 37.24 151 PRO G N 1
ATOM 13562 C CA . PRO D 1 41 ? 50.067 27.140 27.031 1.00 36.93 151 PRO G CA 1
ATOM 13563 C C . PRO D 1 41 ? 49.185 27.027 25.777 1.00 36.66 151 PRO G C 1
ATOM 13564 O O . PRO D 1 41 ? 49.416 27.766 24.826 1.00 36.96 151 PRO G O 1
ATOM 13568 N N . GLU D 1 42 ? 48.193 26.140 25.759 1.00 36.02 152 GLU G N 1
ATOM 13569 C CA . GLU D 1 42 ? 47.387 25.973 24.550 1.00 35.59 152 GLU G CA 1
ATOM 13570 C C . GLU D 1 42 ? 45.903 26.050 24.807 1.00 35.14 152 GLU G C 1
ATOM 13571 O O . GLU D 1 42 ? 45.116 26.176 23.865 1.00 35.02 152 GLU G O 1
ATOM 13577 N N . THR D 1 43 ? 45.532 25.959 26.081 1.00 34.80 153 THR G N 1
ATOM 13578 C CA . THR D 1 43 ? 44.133 26.050 26.492 1.00 34.40 153 THR G CA 1
ATOM 13579 C C . THR D 1 43 ? 43.897 27.233 27.410 1.00 34.46 153 THR G C 1
ATOM 13580 O O . THR D 1 43 ? 42.822 27.813 27.412 1.00 34.63 153 THR G O 1
ATOM 13584 N N . GLY D 1 44 ? 44.905 27.589 28.196 1.00 34.74 154 GLY G N 1
ATOM 13585 C CA . GLY D 1 44 ? 44.780 28.701 29.131 1.00 34.90 154 GLY G CA 1
ATOM 13586 C C . GLY D 1 44 ? 44.183 28.288 30.462 1.00 34.97 154 GLY G C 1
ATOM 13587 O O . GLY D 1 44 ? 43.746 29.131 31.237 1.00 35.23 154 GLY G O 1
ATOM 13588 N N . LYS D 1 45 ? 44.162 26.982 30.720 1.00 34.94 155 LYS G N 1
ATOM 13589 C CA . LYS D 1 45 ? 43.652 26.424 31.963 1.00 34.79 155 LYS G CA 1
ATOM 13590 C C . LYS D 1 45 ? 44.555 26.823 33.128 1.00 34.96 155 LYS G C 1
ATOM 13591 O O . LYS D 1 45 ? 45.787 26.848 32.999 1.00 35.13 155 LYS G O 1
ATOM 13597 N N . THR D 1 46 ? 43.927 27.145 34.254 1.00 35.06 156 THR G N 1
ATOM 13598 C CA . THR D 1 46 ? 44.624 27.513 35.485 1.00 34.96 156 THR G CA 1
ATOM 13599 C C . THR D 1 46 ? 44.359 26.434 36.513 1.00 35.02 156 THR G C 1
ATOM 13600 O O . THR D 1 46 ? 43.536 25.541 36.288 1.00 35.10 156 THR G O 1
ATOM 13604 N N . CYS D 1 47 ? 45.039 26.514 37.650 1.00 35.09 157 CYS G N 1
ATOM 13605 C CA . CYS D 1 47 ? 44.843 25.526 38.706 1.00 35.66 157 CYS G CA 1
ATOM 13606 C C . CYS D 1 47 ? 43.397 25.504 39.199 1.00 35.90 157 CYS G C 1
ATOM 13607 O O . CYS D 1 47 ? 42.820 24.431 39.412 1.00 36.18 157 CYS G O 1
ATOM 13610 N N . LEU D 1 48 ? 42.818 26.686 39.374 1.00 36.12 158 LEU G N 1
ATOM 13611 C CA . LEU D 1 48 ? 41.411 26.800 39.743 1.00 36.17 158 LEU G CA 1
ATOM 13612 C C . LEU D 1 48 ? 40.520 26.045 38.762 1.00 36.66 158 LEU G C 1
ATOM 13613 O O . LEU D 1 48 ? 39.568 25.376 39.161 1.00 36.92 158 LEU G O 1
ATOM 13618 N N . LEU D 1 49 ? 40.837 26.162 37.477 1.00 36.62 159 LEU G N 1
ATOM 13619 C CA . LEU D 1 49 ? 40.096 25.465 36.444 1.00 36.33 159 LEU G CA 1
ATOM 13620 C C . LEU D 1 49 ? 40.349 23.946 36.475 1.00 36.42 159 LEU G C 1
ATOM 13621 O O . LEU D 1 49 ? 39.389 23.167 36.378 1.00 36.36 159 LEU G O 1
ATOM 13626 N N . LYS D 1 50 ? 41.608 23.521 36.658 1.00 36.13 160 LYS G N 1
ATOM 13627 C CA . LYS D 1 50 ? 41.913 22.099 36.909 1.00 35.98 160 LYS G CA 1
ATOM 13628 C C . LYS D 1 50 ? 41.080 21.586 38.095 1.00 35.96 160 LYS G C 1
ATOM 13629 O O . LYS D 1 50 ? 40.484 20.500 38.025 1.00 36.14 160 LYS G O 1
ATOM 13635 N N . ALA D 1 51 ? 41.029 22.394 39.162 1.00 35.51 161 ALA G N 1
ATOM 13636 C CA . ALA D 1 51 ? 40.240 22.086 40.345 1.00 34.75 161 ALA G CA 1
ATOM 13637 C C . ALA D 1 51 ? 38.790 21.956 39.968 1.00 34.59 161 ALA G C 1
ATOM 13638 O O . ALA D 1 51 ? 38.103 21.123 40.524 1.00 34.45 161 ALA G O 1
ATOM 13640 N N . MET D 1 52 ? 38.337 22.766 39.016 1.00 34.65 162 MET G N 1
ATOM 13641 C CA . MET D 1 52 ? 36.930 22.745 38.606 1.00 35.39 162 MET G CA 1
ATOM 13642 C C . MET D 1 52 ? 36.579 21.441 37.865 1.00 35.59 162 MET G C 1
ATOM 13643 O O . MET D 1 52 ? 35.438 20.943 37.912 1.00 35.17 162 MET G O 1
ATOM 13648 N N . LEU D 1 53 ? 37.576 20.879 37.194 1.00 36.12 163 LEU G N 1
ATOM 13649 C CA . LEU D 1 53 ? 37.417 19.610 36.483 1.00 36.33 163 LEU G CA 1
ATOM 13650 C C . LEU D 1 53 ? 37.593 18.418 37.441 1.00 36.44 163 LEU G C 1
ATOM 13651 O O . LEU D 1 53 ? 36.887 17.391 37.357 1.00 36.08 163 LEU G O 1
ATOM 13656 N N . ASN D 1 54 ? 38.504 18.593 38.388 1.00 36.57 164 ASN G N 1
ATOM 13657 C CA . ASN D 1 54 ? 38.781 17.566 39.360 1.00 36.87 164 ASN G CA 1
ATOM 13658 C C . ASN D 1 54 ? 37.922 17.729 40.606 1.00 37.10 164 ASN G C 1
ATOM 13659 O O . ASN D 1 54 ? 38.416 17.958 41.713 1.00 37.34 164 ASN G O 1
ATOM 13664 N N . LEU D 1 55 ? 36.619 17.621 40.400 1.00 37.40 165 LEU G N 1
ATOM 13665 C CA . LEU D 1 55 ? 35.674 17.576 41.495 1.00 37.89 165 LEU G CA 1
ATOM 13666 C C . LEU D 1 55 ? 35.519 16.160 42.026 1.00 38.56 165 LEU G C 1
ATOM 13667 O O . LEU D 1 55 ? 35.517 15.196 41.265 1.00 38.82 165 LEU G O 1
ATOM 13672 N N . HIS D 1 56 ? 35.398 16.048 43.343 1.00 39.17 166 HIS G N 1
ATOM 13673 C CA . HIS D 1 56 ? 34.967 14.816 43.982 1.00 39.93 166 HIS G CA 1
ATOM 13674 C C . HIS D 1 56 ? 33.770 15.186 44.864 1.00 39.77 166 HIS G C 1
ATOM 13675 O O . HIS D 1 56 ? 33.880 16.058 45.737 1.00 39.48 166 HIS G O 1
ATOM 13682 N N . ASN D 1 57 ? 32.625 14.550 44.614 1.00 39.93 167 ASN G N 1
ATOM 13683 C CA . ASN D 1 57 ? 31.348 14.921 45.258 1.00 40.26 167 ASN G CA 1
ATOM 13684 C C . ASN D 1 57 ? 30.966 16.419 45.182 1.00 40.12 167 ASN G C 1
ATOM 13685 O O . ASN D 1 57 ? 30.515 17.014 46.169 1.00 39.94 167 ASN G O 1
ATOM 13690 N N . GLY D 1 58 ? 31.136 17.001 43.998 1.00 40.09 168 GLY G N 1
ATOM 13691 C CA . GLY D 1 58 ? 30.928 18.425 43.782 1.00 40.56 168 GLY G CA 1
ATOM 13692 C C . GLY D 1 58 ? 31.692 19.326 44.733 1.00 40.77 168 GLY G C 1
ATOM 13693 O O . GLY D 1 58 ? 31.234 20.425 45.042 1.00 41.08 168 GLY G O 1
ATOM 13694 N N . GLN D 1 59 ? 32.860 18.856 45.187 1.00 41.30 169 GLN G N 1
ATOM 13695 C CA . GLN D 1 59 ? 33.671 19.519 46.225 1.00 41.41 169 GLN G CA 1
ATOM 13696 C C . GLN D 1 59 ? 35.169 19.516 45.942 1.00 41.42 169 GLN G C 1
ATOM 13697 O O . GLN D 1 59 ? 35.722 18.572 45.375 1.00 40.95 169 GLN G O 1
ATOM 13703 N N . ASN D 1 60 ? 35.803 20.608 46.360 1.00 41.86 170 ASN G N 1
ATOM 13704 C CA . ASN D 1 60 ? 37.241 20.795 46.303 1.00 41.99 170 ASN G CA 1
ATOM 13705 C C . ASN D 1 60 ? 37.556 22.069 47.079 1.00 42.39 170 ASN G C 1
ATOM 13706 O O . ASN D 1 60 ? 36.989 23.137 46.831 1.00 42.37 170 ASN G O 1
ATOM 13711 N N . ASP D 1 61 ? 38.428 21.939 48.070 1.00 42.77 171 ASP G N 1
ATOM 13712 C CA . ASP D 1 61 ? 38.784 23.079 48.915 1.00 42.88 171 ASP G CA 1
ATOM 13713 C C . ASP D 1 61 ? 40.179 23.576 48.550 1.00 42.46 171 ASP G C 1
ATOM 13714 O O . ASP D 1 61 ? 40.692 24.541 49.141 1.00 42.86 171 ASP G O 1
ATOM 13719 N N . THR D 1 62 ? 40.781 22.911 47.569 1.00 41.40 172 THR G N 1
ATOM 13720 C CA . THR D 1 62 ? 41.915 23.482 46.872 1.00 40.37 172 THR G CA 1
ATOM 13721 C C . THR D 1 62 ? 41.456 24.791 46.236 1.00 39.69 172 THR G C 1
ATOM 13722 O O . THR D 1 62 ? 42.219 25.752 46.160 1.00 39.48 172 THR G O 1
ATOM 13726 N N . ILE D 1 63 ? 40.187 24.824 45.822 1.00 38.95 173 ILE G N 1
ATOM 13727 C CA . ILE D 1 63 ? 39.549 26.036 45.312 1.00 38.33 173 ILE G CA 1
ATOM 13728 C C . ILE D 1 63 ? 39.607 27.145 46.350 1.00 38.15 173 ILE G C 1
ATOM 13729 O O . ILE D 1 63 ? 40.241 28.176 46.121 1.00 38.38 173 ILE G O 1
ATOM 13734 N N . ALA D 1 64 ? 38.959 26.915 47.497 1.00 37.74 174 ALA G N 1
ATOM 13735 C CA . ALA D 1 64 ? 38.949 27.866 48.614 1.00 37.19 174 ALA G CA 1
ATOM 13736 C C . ALA D 1 64 ? 40.348 28.371 48.982 1.00 36.85 174 ALA G C 1
ATOM 13737 O O . ALA D 1 64 ? 40.536 29.566 49.204 1.00 36.82 174 ALA G O 1
ATOM 13739 N N . LEU D 1 65 ? 41.316 27.467 49.044 1.00 36.44 175 LEU G N 1
ATOM 13740 C CA . LEU D 1 65 ? 42.702 27.852 49.295 1.00 36.17 175 LEU G CA 1
ATOM 13741 C C . LEU D 1 65 ? 43.279 28.603 48.100 1.00 36.04 175 LEU G C 1
ATOM 13742 O O . LEU D 1 65 ? 43.969 29.597 48.273 1.00 36.01 175 LEU G O 1
ATOM 13747 N N . LEU D 1 66 ? 42.998 28.126 46.894 1.00 35.86 176 LEU G N 1
ATOM 13748 C CA . LEU D 1 66 ? 43.572 28.736 45.705 1.00 35.77 176 LEU G CA 1
ATOM 13749 C C . LEU D 1 66 ? 43.134 30.178 45.554 1.00 36.05 176 LEU G C 1
ATOM 13750 O O . LEU D 1 66 ? 43.972 31.061 45.318 1.00 36.32 176 LEU G O 1
ATOM 13755 N N . LEU D 1 67 ? 41.834 30.418 45.717 1.00 36.01 177 LEU G N 1
ATOM 13756 C CA . LEU D 1 67 ? 41.280 31.770 45.722 1.00 35.94 177 LEU G CA 1
ATOM 13757 C C . LEU D 1 67 ? 41.952 32.625 46.799 1.00 35.94 177 LEU G C 1
ATOM 13758 O O . LEU D 1 67 ? 42.471 33.707 46.520 1.00 35.94 177 LEU G O 1
ATOM 13763 N N . ASP D 1 68 ? 41.935 32.120 48.028 1.00 35.85 178 ASP G N 1
ATOM 13764 C CA . ASP D 1 68 ? 42.533 32.797 49.179 1.00 35.71 178 ASP G CA 1
ATOM 13765 C C . ASP D 1 68 ? 43.941 33.323 48.844 1.00 35.58 178 ASP G C 1
ATOM 13766 O O . ASP D 1 68 ? 44.261 34.476 49.121 1.00 35.51 178 ASP G O 1
ATOM 13771 N N . VAL D 1 69 ? 44.751 32.473 48.222 1.00 35.46 179 VAL G N 1
ATOM 13772 C CA . VAL D 1 69 ? 46.104 32.826 47.804 1.00 35.16 179 VAL G CA 1
ATOM 13773 C C . VAL D 1 69 ? 46.099 33.967 46.781 1.00 35.18 179 VAL G C 1
ATOM 13774 O O . VAL D 1 69 ? 47.012 34.801 46.773 1.00 35.06 179 VAL G O 1
ATOM 13778 N N . ALA D 1 70 ? 45.081 33.999 45.925 1.00 35.23 180 ALA G N 1
ATOM 13779 C CA . ALA D 1 70 ? 45.047 34.959 44.826 1.00 35.31 180 ALA G CA 1
ATOM 13780 C C . ALA D 1 70 ? 44.716 36.367 45.289 1.00 35.56 180 ALA G C 1
ATOM 13781 O O . ALA D 1 70 ? 45.099 37.323 44.637 1.00 35.54 180 ALA G O 1
ATOM 13783 N N . ARG D 1 71 ? 44.007 36.479 46.415 1.00 36.06 181 ARG G N 1
ATOM 13784 C CA . ARG D 1 71 ? 43.648 37.772 47.014 1.00 36.48 181 ARG G CA 1
ATOM 13785 C C . ARG D 1 71 ? 44.828 38.344 47.790 1.00 36.43 181 ARG G C 1
ATOM 13786 O O . ARG D 1 71 ? 45.100 39.540 47.734 1.00 36.41 181 ARG G O 1
ATOM 13794 N N . LYS D 1 72 ? 45.523 37.470 48.509 1.00 36.57 182 LYS G N 1
ATOM 13795 C CA . LYS D 1 72 ? 46.735 37.822 49.239 1.00 36.73 182 LYS G CA 1
ATOM 13796 C C . LYS D 1 72 ? 47.788 38.436 48.312 1.00 36.99 182 LYS G C 1
ATOM 13797 O O . LYS D 1 72 ? 48.619 39.249 48.734 1.00 36.79 182 LYS G O 1
ATOM 13803 N N . THR D 1 73 ? 47.745 38.038 47.044 1.00 37.47 183 THR G N 1
ATOM 13804 C CA . THR D 1 73 ? 48.469 38.748 45.996 1.00 37.98 183 THR G CA 1
ATOM 13805 C C . THR D 1 73 ? 47.516 39.564 45.126 1.00 38.46 183 THR G C 1
ATOM 13806 O O . THR D 1 73 ? 47.944 40.265 44.212 1.00 38.34 183 THR G O 1
ATOM 13810 N N . ASP D 1 74 ? 46.224 39.464 45.417 1.00 39.17 184 ASP G N 1
ATOM 13811 C CA . ASP D 1 74 ? 45.212 40.220 44.683 1.00 39.96 184 ASP G CA 1
ATOM 13812 C C . ASP D 1 74 ? 45.280 39.922 43.190 1.00 40.03 184 ASP G C 1
ATOM 13813 O O . ASP D 1 74 ? 44.874 40.746 42.366 1.00 40.00 184 ASP G O 1
ATOM 13818 N N . SER D 1 75 ? 45.793 38.748 42.849 1.00 40.19 185 SER G N 1
ATOM 13819 C CA . SER D 1 75 ? 45.601 38.193 41.535 1.00 40.37 185 SER G CA 1
ATOM 13820 C C . SER D 1 75 ? 44.104 37.998 41.423 1.00 40.21 185 SER G C 1
ATOM 13821 O O . SER D 1 75 ? 43.597 37.630 40.366 1.00 40.14 185 SER G O 1
ATOM 13824 N N . LEU D 1 76 ? 43.400 38.278 42.521 1.00 40.20 186 LEU G N 1
ATOM 13825 C CA . LEU D 1 76 ? 42.049 37.767 42.739 1.00 40.37 186 LEU G CA 1
ATOM 13826 C C . LEU D 1 76 ? 41.105 37.852 41.547 1.00 40.39 186 LEU G C 1
ATOM 13827 O O . LEU D 1 76 ? 40.613 36.819 41.099 1.00 40.42 186 LEU G O 1
ATOM 13832 N N . LYS D 1 77 ? 40.860 39.049 41.022 1.00 40.55 187 LYS G N 1
ATOM 13833 C CA . LYS D 1 77 ? 39.837 39.185 39.977 1.00 40.80 187 LYS G CA 1
ATOM 13834 C C . LYS D 1 77 ? 40.173 38.454 38.676 1.00 40.74 187 LYS G C 1
ATOM 13835 O O . LYS D 1 77 ? 39.342 37.681 38.162 1.00 40.82 187 LYS G O 1
ATOM 13841 N N . GLN D 1 78 ? 41.387 38.673 38.158 1.00 40.45 188 GLN G N 1
ATOM 13842 C CA . GLN D 1 78 ? 41.782 38.083 36.870 1.00 40.16 188 GLN G CA 1
ATOM 13843 C C . GLN D 1 78 ? 42.025 36.590 36.995 1.00 39.54 188 GLN G C 1
ATOM 13844 O O . GLN D 1 78 ? 42.047 35.878 35.999 1.00 39.50 188 GLN G O 1
ATOM 13850 N N . PHE D 1 79 ? 42.189 36.129 38.231 1.00 38.99 189 PHE G N 1
ATOM 13851 C CA . PHE D 1 79 ? 42.370 34.714 38.507 1.00 38.81 189 PHE G CA 1
ATOM 13852 C C . PHE D 1 79 ? 41.052 33.966 38.361 1.00 38.59 189 PHE G C 1
ATOM 13853 O O . PHE D 1 79 ? 40.947 33.011 37.586 1.00 38.55 189 PHE G O 1
ATOM 13861 N N . VAL D 1 80 ? 40.046 34.420 39.103 1.00 38.37 190 VAL G N 1
ATOM 13862 C CA . VAL D 1 80 ? 38.696 33.857 39.063 1.00 37.89 190 VAL G CA 1
ATOM 13863 C C . VAL D 1 80 ? 38.028 34.057 37.685 1.00 37.68 190 VAL G C 1
ATOM 13864 O O . VAL D 1 80 ? 37.048 33.386 37.359 1.00 37.45 190 VAL G O 1
ATOM 13868 N N . ASN D 1 81 ? 38.573 34.976 36.881 1.00 37.40 191 ASN G N 1
ATOM 13869 C CA . ASN D 1 81 ? 37.990 35.290 35.580 1.00 37.11 191 ASN G CA 1
ATOM 13870 C C . ASN D 1 81 ? 38.782 34.876 34.352 1.00 37.21 191 ASN G C 1
ATOM 13871 O O . ASN D 1 81 ? 38.457 35.299 33.241 1.00 37.84 191 ASN G O 1
ATOM 13876 N N . ALA D 1 82 ? 39.809 34.056 34.531 1.00 36.96 192 ALA G N 1
ATOM 13877 C CA . ALA D 1 82 ? 40.602 33.608 33.393 1.00 37.11 192 ALA G CA 1
ATOM 13878 C C . ALA D 1 82 ? 39.804 32.628 32.519 1.00 37.09 192 ALA G C 1
ATOM 13879 O O . ALA D 1 82 ? 39.063 31.791 33.033 1.00 37.24 192 ALA G O 1
ATOM 13881 N N . SER D 1 83 ? 39.949 32.743 31.205 1.00 36.86 193 SER G N 1
ATOM 13882 C CA . SER D 1 83 ? 39.156 31.930 30.290 1.00 36.74 193 SER G CA 1
ATOM 13883 C C . SER D 1 83 ? 39.989 31.029 29.390 1.00 36.48 193 SER G C 1
ATOM 13884 O O . SER D 1 83 ? 41.157 31.289 29.160 1.00 36.45 193 SER G O 1
ATOM 13887 N N . TYR D 1 84 ? 39.366 29.962 28.894 1.00 36.53 194 TYR G N 1
ATOM 13888 C CA . TYR D 1 84 ? 39.977 29.064 27.910 1.00 36.19 194 TYR G CA 1
ATOM 13889 C C . TYR D 1 84 ? 40.256 29.814 26.604 1.00 36.04 194 TYR G C 1
ATOM 13890 O O . TYR D 1 84 ? 39.524 30.736 26.246 1.00 36.20 194 TYR G O 1
ATOM 13899 N N . THR D 1 85 ? 41.307 29.419 25.895 1.00 35.84 195 THR G N 1
ATOM 13900 C CA . THR D 1 85 ? 41.656 30.103 24.652 1.00 36.01 195 THR G CA 1
ATOM 13901 C C . THR D 1 85 ? 41.732 29.192 23.406 1.00 35.92 195 THR G C 1
ATOM 13902 O O . THR D 1 85 ? 41.824 29.682 22.279 1.00 35.93 195 THR G O 1
ATOM 13906 N N . ASP D 1 86 ? 41.669 27.883 23.618 1.00 35.76 196 ASP G N 1
ATOM 13907 C CA . ASP D 1 86 ? 41.619 26.938 22.512 1.00 35.82 196 ASP G CA 1
ATOM 13908 C C . ASP D 1 86 ? 40.260 27.072 21.817 1.00 35.95 196 ASP G C 1
ATOM 13909 O O . ASP D 1 86 ? 39.265 27.410 22.460 1.00 36.10 196 ASP G O 1
ATOM 13914 N N . SER D 1 87 ? 40.212 26.796 20.517 1.00 35.95 197 SER G N 1
ATOM 13915 C CA . SER D 1 87 ? 38.973 26.905 19.746 1.00 35.93 197 SER G CA 1
ATOM 13916 C C . SER D 1 87 ? 37.794 26.150 20.368 1.00 36.26 197 SER G C 1
ATOM 13917 O O . SER D 1 87 ? 36.624 26.520 20.176 1.00 36.28 197 SER G O 1
ATOM 13920 N N . TYR D 1 88 ? 38.093 25.090 21.113 1.00 36.30 198 TYR G N 1
ATOM 13921 C CA . TYR D 1 88 ? 37.027 24.283 21.677 1.00 36.64 198 TYR G CA 1
ATOM 13922 C C . TYR D 1 88 ? 36.253 24.971 22.825 1.00 36.95 198 TYR G C 1
ATOM 13923 O O . TYR D 1 88 ? 35.051 25.271 22.694 1.00 37.09 198 TYR G O 1
ATOM 13932 N N . TYR D 1 89 ? 36.939 25.214 23.942 1.00 36.79 199 TYR G N 1
ATOM 13933 C CA . TYR D 1 89 ? 36.272 25.699 25.157 1.00 36.52 199 TYR G CA 1
ATOM 13934 C C . TYR D 1 89 ? 36.366 27.236 25.308 1.00 36.61 199 TYR G C 1
ATOM 13935 O O . TYR D 1 89 ? 36.027 27.796 26.364 1.00 36.26 199 TYR G O 1
ATOM 13944 N N . LYS D 1 90 ? 36.821 27.901 24.236 1.00 36.58 200 LYS G N 1
ATOM 13945 C CA . LYS D 1 90 ? 37.152 29.330 24.244 1.00 36.50 200 LYS G CA 1
ATOM 13946 C C . LYS D 1 90 ? 36.199 30.125 25.097 1.00 35.94 200 LYS G C 1
ATOM 13947 O O . LYS D 1 90 ? 34.979 29.986 24.960 1.00 36.20 200 LYS G O 1
ATOM 13953 N N . GLY D 1 91 ? 36.762 30.946 25.978 1.00 35.28 201 GLY G N 1
ATOM 13954 C CA . GLY D 1 91 ? 35.967 31.882 26.773 1.00 34.60 201 GLY G CA 1
ATOM 13955 C C . GLY D 1 91 ? 35.261 31.281 27.981 1.00 33.96 201 GLY G C 1
ATOM 13956 O O . GLY D 1 91 ? 34.570 31.992 28.726 1.00 33.92 201 GLY G O 1
ATOM 13957 N N . GLN D 1 92 ? 35.429 29.979 28.178 1.00 33.54 202 GLN G N 1
ATOM 13958 C CA . GLN D 1 92 ? 34.923 29.339 29.381 1.00 33.55 202 GLN G CA 1
ATOM 13959 C C . GLN D 1 92 ? 35.733 29.722 30.613 1.00 33.13 202 GLN G C 1
ATOM 13960 O O . GLN D 1 92 ? 36.967 29.654 30.611 1.00 32.30 202 GLN G O 1
ATOM 13966 N N . THR D 1 93 ? 34.992 30.107 31.660 1.00 33.20 203 THR G N 1
ATOM 13967 C CA . THR D 1 93 ? 35.508 30.516 32.974 1.00 32.78 203 THR G CA 1
ATOM 13968 C C . THR D 1 93 ? 35.110 29.467 34.002 1.00 32.51 203 THR G C 1
ATOM 13969 O O . THR D 1 93 ? 34.256 28.636 33.728 1.00 32.76 203 THR G O 1
ATOM 13973 N N . ALA D 1 94 ? 35.682 29.536 35.196 1.00 32.34 204 ALA G N 1
ATOM 13974 C CA . ALA D 1 94 ? 35.268 28.665 36.286 1.00 31.96 204 ALA G CA 1
ATOM 13975 C C . ALA D 1 94 ? 33.757 28.759 36.563 1.00 31.85 204 ALA G C 1
ATOM 13976 O O . ALA D 1 94 ? 33.104 27.747 36.757 1.00 31.71 204 ALA G O 1
ATOM 13978 N N . LEU D 1 95 ? 33.186 29.957 36.540 1.00 32.32 205 LEU G N 1
ATOM 13979 C CA . LEU D 1 95 ? 31.733 30.091 36.775 1.00 32.60 205 LEU G CA 1
ATOM 13980 C C . LEU D 1 95 ? 30.884 29.282 35.781 1.00 33.36 205 LEU G C 1
ATOM 13981 O O . LEU D 1 95 ? 29.837 28.728 36.147 1.00 33.49 205 LEU G O 1
ATOM 13986 N N . HIS D 1 96 ? 31.333 29.211 34.525 1.00 33.70 206 HIS G N 1
ATOM 13987 C CA . HIS D 1 96 ? 30.617 28.426 33.551 1.00 33.84 206 HIS G CA 1
ATOM 13988 C C . HIS D 1 96 ? 30.551 27.007 34.065 1.00 34.02 206 HIS G C 1
ATOM 13989 O O . HIS D 1 96 ? 29.464 26.423 34.157 1.00 34.50 206 HIS G O 1
ATOM 13996 N N . ILE D 1 97 ? 31.700 26.476 34.458 1.00 34.13 207 ILE G N 1
ATOM 13997 C CA . ILE D 1 97 ? 31.803 25.080 34.882 1.00 33.87 207 ILE G CA 1
ATOM 13998 C C . ILE D 1 97 ? 30.910 24.768 36.093 1.00 34.34 207 ILE G C 1
ATOM 13999 O O . ILE D 1 97 ? 30.286 23.699 36.141 1.00 34.61 207 ILE G O 1
ATOM 14004 N N . ALA D 1 98 ? 30.845 25.700 37.054 1.00 34.56 208 ALA G N 1
ATOM 14005 C CA . ALA D 1 98 ? 30.098 25.496 38.309 1.00 34.58 208 ALA G CA 1
ATOM 14006 C C . ALA D 1 98 ? 28.651 25.294 37.995 1.00 35.11 208 ALA G C 1
ATOM 14007 O O . ALA D 1 98 ? 27.957 24.525 38.675 1.00 34.85 208 ALA G O 1
ATOM 14009 N N . ILE D 1 99 ? 28.197 26.039 36.978 1.00 35.52 209 ILE G N 1
ATOM 14010 C CA . ILE D 1 99 ? 26.821 25.978 36.533 1.00 36.09 209 ILE G CA 1
ATOM 14011 C C . ILE D 1 99 ? 26.616 24.691 35.742 1.00 36.83 209 ILE G C 1
ATOM 14012 O O . ILE D 1 99 ? 25.674 23.918 36.015 1.00 37.89 209 ILE G O 1
ATOM 14017 N N . GLU D 1 100 ? 27.497 24.447 34.780 1.00 36.05 210 GLU G N 1
ATOM 14018 C CA . GLU D 1 100 ? 27.435 23.220 34.043 1.00 36.34 210 GLU G CA 1
ATOM 14019 C C . GLU D 1 100 ? 27.297 22.039 34.983 1.00 35.78 210 GLU G C 1
ATOM 14020 O O . GLU D 1 100 ? 26.640 21.059 34.654 1.00 36.68 210 GLU G O 1
ATOM 14026 N N . ARG D 1 101 ? 27.904 22.135 36.155 1.00 34.82 211 ARG G N 1
ATOM 14027 C CA . ARG D 1 101 ? 27.859 21.051 37.116 1.00 33.96 211 ARG G CA 1
ATOM 14028 C C . ARG D 1 101 ? 26.701 21.166 38.089 1.00 33.96 211 ARG G C 1
ATOM 14029 O O . ARG D 1 101 ? 26.575 20.329 38.979 1.00 33.83 211 ARG G O 1
ATOM 14037 N N . ARG D 1 102 ? 25.859 22.190 37.931 1.00 34.16 212 ARG G N 1
ATOM 14038 C CA . ARG D 1 102 ? 24.661 22.363 38.772 1.00 34.80 212 ARG G CA 1
ATOM 14039 C C . ARG D 1 102 ? 25.019 22.500 40.276 1.00 35.04 212 ARG G C 1
ATOM 14040 O O . ARG D 1 102 ? 24.408 21.861 41.157 1.00 35.10 212 ARG G O 1
ATOM 14048 N N . ASN D 1 103 ? 26.017 23.332 40.553 1.00 35.16 213 ASN G N 1
ATOM 14049 C CA . ASN D 1 103 ? 26.623 23.388 41.863 1.00 34.87 213 ASN G CA 1
ATOM 14050 C C . ASN D 1 103 ? 26.413 24.779 42.447 1.00 34.73 213 ASN G C 1
ATOM 14051 O O . ASN D 1 103 ? 27.222 25.677 42.242 1.00 35.25 213 ASN G O 1
ATOM 14056 N N . MET D 1 104 ? 25.307 24.961 43.166 1.00 34.41 214 MET G N 1
ATOM 14057 C CA . MET D 1 104 ? 24.998 26.243 43.795 1.00 34.05 214 MET G CA 1
ATOM 14058 C C . MET D 1 104 ? 26.180 26.771 44.591 1.00 33.35 214 MET G C 1
ATOM 14059 O O . MET D 1 104 ? 26.674 27.875 44.344 1.00 32.73 214 MET G O 1
ATOM 14064 N N . THR D 1 105 ? 26.615 25.950 45.539 1.00 32.53 215 THR G N 1
ATOM 14065 C CA . THR D 1 105 ? 27.712 26.267 46.413 1.00 31.99 215 THR G CA 1
ATOM 14066 C C . THR D 1 105 ? 28.904 26.869 45.691 1.00 31.91 215 THR G C 1
ATOM 14067 O O . THR D 1 105 ? 29.464 27.862 46.152 1.00 32.47 215 THR G O 1
ATOM 14071 N N . LEU D 1 106 ? 29.287 26.287 44.560 1.00 31.39 216 LEU G N 1
ATOM 14072 C CA . LEU D 1 106 ? 30.424 26.815 43.814 1.00 30.96 216 LEU G CA 1
ATOM 14073 C C . LEU D 1 106 ? 30.077 28.031 42.956 1.00 30.67 216 LEU G C 1
ATOM 14074 O O . LEU D 1 106 ? 30.929 28.885 42.736 1.00 30.53 216 LEU G O 1
ATOM 14079 N N . VAL D 1 107 ? 28.841 28.107 42.467 1.00 30.16 217 VAL G N 1
ATOM 14080 C CA . VAL D 1 107 ? 28.370 29.327 41.833 1.00 30.11 217 VAL G CA 1
ATOM 14081 C C . VAL D 1 107 ? 28.480 30.419 42.897 1.00 30.57 217 VAL G C 1
ATOM 14082 O O . VAL D 1 107 ? 29.216 31.385 42.723 1.00 30.55 217 VAL G O 1
ATOM 14086 N N . THR D 1 108 ? 27.774 30.232 44.014 1.00 30.78 218 THR G N 1
ATOM 14087 C CA . THR D 1 108 ? 27.804 31.170 45.120 1.00 31.27 218 THR G CA 1
ATOM 14088 C C . THR D 1 108 ? 29.256 31.602 45.400 1.00 31.61 218 THR G C 1
ATOM 14089 O O . THR D 1 108 ? 29.564 32.797 45.411 1.00 31.90 218 THR G O 1
ATOM 14093 N N . LEU D 1 109 ? 30.152 30.644 45.603 1.00 31.40 219 LEU G N 1
ATOM 14094 C CA . LEU D 1 109 ? 31.499 31.009 46.007 1.00 31.48 219 LEU G CA 1
ATOM 14095 C C . LEU D 1 109 ? 32.187 31.888 44.960 1.00 31.51 219 LEU G C 1
ATOM 14096 O O . LEU D 1 109 ? 32.780 32.910 45.300 1.00 31.83 219 LEU G O 1
ATOM 14101 N N . LEU D 1 110 ? 32.081 31.495 43.695 1.00 31.24 220 LEU G N 1
ATOM 14102 C CA . LEU D 1 110 ? 32.740 32.212 42.606 1.00 30.90 220 LEU G CA 1
ATOM 14103 C C . LEU D 1 110 ? 32.240 33.632 42.444 1.00 31.36 220 LEU G C 1
ATOM 14104 O O . LEU D 1 110 ? 33.053 34.545 42.294 1.00 31.79 220 LEU G O 1
ATOM 14109 N N . VAL D 1 111 ? 30.917 33.812 42.460 1.00 31.56 221 VAL G N 1
ATOM 14110 C CA . VAL D 1 111 ? 30.288 35.139 42.438 1.00 31.86 221 VAL G CA 1
ATOM 14111 C C . VAL D 1 111 ? 30.751 36.066 43.602 1.00 32.39 221 VAL G C 1
ATOM 14112 O O . VAL D 1 111 ? 30.936 37.285 43.419 1.00 32.47 221 VAL G O 1
ATOM 14116 N N . GLU D 1 112 ? 30.974 35.473 44.777 1.00 32.58 222 GLU G N 1
ATOM 14117 C CA . GLU D 1 112 ? 31.395 36.222 45.959 1.00 32.83 222 GLU G CA 1
ATOM 14118 C C . GLU D 1 112 ? 32.854 36.639 45.910 1.00 32.93 222 GLU G C 1
ATOM 14119 O O . GLU D 1 112 ? 33.246 37.648 46.494 1.00 32.97 222 GLU G O 1
ATOM 14125 N N . ASN D 1 113 ? 33.669 35.835 45.247 1.00 33.20 223 ASN G N 1
ATOM 14126 C CA . ASN D 1 113 ? 35.055 36.202 45.014 1.00 33.13 223 ASN G CA 1
ATOM 14127 C C . ASN D 1 113 ? 35.173 36.842 43.626 1.00 33.28 223 ASN G C 1
ATOM 14128 O O . ASN D 1 113 ? 36.255 36.906 43.043 1.00 33.45 223 ASN G O 1
ATOM 14133 N N . GLY D 1 114 ? 34.040 37.304 43.106 1.00 33.11 224 GLY G N 1
ATOM 14134 C CA . GLY D 1 114 ? 34.033 38.239 41.996 1.00 33.52 224 GLY G CA 1
ATOM 14135 C C . GLY D 1 114 ? 34.088 37.697 40.585 1.00 33.93 224 GLY G C 1
ATOM 14136 O O . GLY D 1 114 ? 34.575 38.389 39.690 1.00 34.08 224 GLY G O 1
ATOM 14137 N N . ALA D 1 115 ? 33.581 36.483 40.375 1.00 34.20 225 ALA G N 1
ATOM 14138 C CA . ALA D 1 115 ? 33.405 35.943 39.025 1.00 34.75 225 ALA G CA 1
ATOM 14139 C C . ALA D 1 115 ? 32.547 36.885 38.165 1.00 34.93 225 ALA G C 1
ATOM 14140 O O . ALA D 1 115 ? 31.525 37.380 38.628 1.00 34.60 225 ALA G O 1
ATOM 14142 N N . ASP D 1 116 ? 32.998 37.142 36.930 1.00 35.17 226 ASP G N 1
ATOM 14143 C CA . ASP D 1 116 ? 32.272 37.967 35.989 1.00 35.10 226 ASP G CA 1
ATOM 14144 C C . ASP D 1 116 ? 31.082 37.189 35.505 1.00 35.68 226 ASP G C 1
ATOM 14145 O O . ASP D 1 116 ? 31.198 36.107 34.917 1.00 36.07 226 ASP G O 1
ATOM 14150 N N . VAL D 1 117 ? 29.920 37.762 35.746 1.00 35.93 227 VAL G N 1
ATOM 14151 C CA . VAL D 1 117 ? 28.674 37.077 35.524 1.00 35.59 227 VAL G CA 1
ATOM 14152 C C . VAL D 1 117 ? 28.248 37.193 34.056 1.00 36.16 227 VAL G C 1
ATOM 14153 O O . VAL D 1 117 ? 27.377 36.457 33.592 1.00 36.54 227 VAL G O 1
ATOM 14157 N N . GLN D 1 118 ? 28.886 38.100 33.326 1.00 36.72 228 GLN G N 1
ATOM 14158 C CA . GLN D 1 118 ? 28.581 38.332 31.905 1.00 37.20 228 GLN G CA 1
ATOM 14159 C C . GLN D 1 118 ? 29.596 37.683 30.932 1.00 37.42 228 GLN G C 1
ATOM 14160 O O . GLN D 1 118 ? 29.569 37.973 29.729 1.00 37.71 228 GLN G O 1
ATOM 14166 N N . ALA D 1 119 ? 30.489 36.832 31.449 1.00 37.18 229 ALA G N 1
ATOM 14167 C CA . ALA D 1 119 ? 31.542 36.221 30.642 1.00 37.01 229 ALA G CA 1
ATOM 14168 C C . ALA D 1 119 ? 30.940 35.244 29.646 1.00 37.32 229 ALA G C 1
ATOM 14169 O O . ALA D 1 119 ? 30.194 34.340 30.026 1.00 37.95 229 ALA G O 1
ATOM 14171 N N . ALA D 1 120 ? 31.266 35.430 28.368 1.00 37.46 230 ALA G N 1
ATOM 14172 C CA . ALA D 1 120 ? 30.703 34.598 27.296 1.00 37.09 230 ALA G CA 1
ATOM 14173 C C . ALA D 1 120 ? 31.594 33.407 26.928 1.00 36.79 230 ALA G C 1
ATOM 14174 O O . ALA D 1 120 ? 32.714 33.569 26.456 1.00 36.32 230 ALA G O 1
ATOM 14176 N N . ALA D 1 121 ? 31.084 32.210 27.179 1.00 37.21 231 ALA G N 1
ATOM 14177 C CA . ALA D 1 121 ? 31.752 30.988 26.762 1.00 37.27 231 ALA G CA 1
ATOM 14178 C C . ALA D 1 121 ? 31.339 30.756 25.328 1.00 37.43 231 ALA G C 1
ATOM 14179 O O . ALA D 1 121 ? 30.208 30.337 25.094 1.00 37.54 231 ALA G O 1
ATOM 14181 N N . ASN D 1 122 ? 32.243 31.020 24.377 1.00 37.63 232 ASN G N 1
ATOM 14182 C CA . ASN D 1 122 ? 31.861 31.091 22.943 1.00 37.77 232 ASN G CA 1
ATOM 14183 C C . ASN D 1 122 ? 32.591 30.128 21.996 1.00 37.76 232 ASN G C 1
ATOM 14184 O O . ASN D 1 122 ? 32.452 30.234 20.765 1.00 38.23 232 ASN G O 1
ATOM 14189 N N . GLY D 1 123 ? 33.376 29.213 22.559 1.00 37.20 233 GLY G N 1
ATOM 14190 C CA . GLY D 1 123 ? 34.123 28.264 21.747 1.00 36.91 233 GLY G CA 1
ATOM 14191 C C . GLY D 1 123 ? 33.211 27.252 21.103 1.00 36.67 233 GLY G C 1
ATOM 14192 O O . GLY D 1 123 ? 32.046 27.184 21.441 1.00 36.32 233 GLY G O 1
ATOM 14193 N N . ASP D 1 124 ? 33.746 26.447 20.183 1.00 37.19 234 ASP G N 1
ATOM 14194 C CA . ASP D 1 124 ? 32.938 25.444 19.461 1.00 37.27 234 ASP G CA 1
ATOM 14195 C C . ASP D 1 124 ? 32.194 24.453 20.375 1.00 37.43 234 ASP G C 1
ATOM 14196 O O . ASP D 1 124 ? 31.201 23.833 19.959 1.00 37.82 234 ASP G O 1
ATOM 14201 N N . PHE D 1 125 ? 32.659 24.317 21.619 1.00 37.05 235 PHE G N 1
ATOM 14202 C CA . PHE D 1 125 ? 32.005 23.427 22.564 1.00 36.45 235 PHE G CA 1
ATOM 14203 C C . PHE D 1 125 ? 30.656 23.987 23.006 1.00 37.07 235 PHE G C 1
ATOM 14204 O O . PHE D 1 125 ? 29.838 23.266 23.555 1.00 37.16 235 PHE G O 1
ATOM 14212 N N . PHE D 1 126 ? 30.445 25.277 22.759 1.00 38.32 236 PHE G N 1
ATOM 14213 C CA . PHE D 1 126 ? 29.258 26.023 23.192 1.00 39.25 236 PHE G CA 1
ATOM 14214 C C . PHE D 1 126 ? 28.351 26.487 22.049 1.00 40.39 236 PHE G C 1
ATOM 14215 O O . PHE D 1 126 ? 27.472 27.348 22.255 1.00 40.80 236 PHE G O 1
ATOM 14223 N N . LYS D 1 127 ? 28.581 25.922 20.862 1.00 41.63 237 LYS G N 1
ATOM 14224 C CA . LYS D 1 127 ? 27.747 26.114 19.679 1.00 43.09 237 LYS G CA 1
ATOM 14225 C C . LYS D 1 127 ? 27.302 24.750 19.153 1.00 44.23 237 LYS G C 1
ATOM 14226 O O . LYS D 1 127 ? 27.768 23.716 19.647 1.00 44.19 237 LYS G O 1
ATOM 14232 N N . LYS D 1 128 ? 26.430 24.759 18.137 1.00 45.75 238 LYS G N 1
ATOM 14233 C CA . LYS D 1 128 ? 25.927 23.535 17.487 1.00 47.02 238 LYS G CA 1
ATOM 14234 C C . LYS D 1 128 ? 26.986 22.600 16.909 1.00 47.53 238 LYS G C 1
ATOM 14235 O O . LYS D 1 128 ? 27.879 23.009 16.140 1.00 47.60 238 LYS G O 1
ATOM 14241 N N . THR D 1 129 ? 26.833 21.333 17.295 1.00 48.16 239 THR G N 1
ATOM 14242 C CA . THR D 1 129 ? 27.676 20.192 16.924 1.00 48.41 239 THR G CA 1
ATOM 14243 C C . THR D 1 129 ? 28.160 20.202 15.465 1.00 48.72 239 THR G C 1
ATOM 14244 O O . THR D 1 129 ? 27.394 20.500 14.543 1.00 48.88 239 THR G O 1
ATOM 14248 N N . LYS D 1 130 ? 29.434 19.884 15.287 1.00 48.95 240 LYS G N 1
ATOM 14249 C CA . LYS D 1 130 ? 30.022 19.685 13.970 1.00 49.25 240 LYS G CA 1
ATOM 14250 C C . LYS D 1 130 ? 29.418 18.532 13.140 1.00 49.38 240 LYS G C 1
ATOM 14251 O O . LYS D 1 130 ? 29.292 18.674 11.924 1.00 49.73 240 LYS G O 1
ATOM 14257 N N . GLY D 1 131 ? 29.091 17.386 13.750 1.00 49.21 241 GLY G N 1
ATOM 14258 C CA . GLY D 1 131 ? 29.091 17.191 15.187 1.00 48.86 241 GLY G CA 1
ATOM 14259 C C . GLY D 1 131 ? 30.457 17.304 15.836 1.00 48.49 241 GLY G C 1
ATOM 14260 O O . GLY D 1 131 ? 31.427 16.700 15.378 1.00 47.95 241 GLY G O 1
ATOM 14261 N N . ARG D 1 132 ? 30.529 18.081 16.915 1.00 48.01 242 ARG G N 1
ATOM 14262 C CA . ARG D 1 132 ? 31.723 18.127 17.745 1.00 47.44 242 ARG G CA 1
ATOM 14263 C C . ARG D 1 132 ? 31.489 17.277 18.986 1.00 47.52 242 ARG G C 1
ATOM 14264 O O . ARG D 1 132 ? 32.284 16.396 19.316 1.00 47.43 242 ARG G O 1
ATOM 14272 N N . PRO D 1 133 ? 30.350 17.508 19.635 1.00 47.47 243 PRO G N 1
ATOM 14273 C CA . PRO D 1 133 ? 29.505 18.666 19.336 1.00 47.54 243 PRO G CA 1
ATOM 14274 C C . PRO D 1 133 ? 29.820 19.848 20.245 1.00 47.08 243 PRO G C 1
ATOM 14275 O O . PRO D 1 133 ? 30.895 19.901 20.839 1.00 46.99 243 PRO G O 1
ATOM 14279 N N . GLY D 1 134 ? 28.883 20.786 20.351 1.00 46.44 244 GLY G N 1
ATOM 14280 C CA . GLY D 1 134 ? 27.664 20.567 21.107 1.00 45.32 244 GLY G CA 1
ATOM 14281 C C . GLY D 1 134 ? 27.870 20.735 22.601 1.00 44.60 244 GLY G C 1
ATOM 14282 O O . GLY D 1 134 ? 28.482 19.887 23.253 1.00 44.80 244 GLY G O 1
ATOM 14283 N N . PHE D 1 135 ? 27.354 21.835 23.142 1.00 43.60 245 PHE G N 1
ATOM 14284 C CA . PHE D 1 135 ? 25.942 22.169 23.001 1.00 42.40 245 PHE G CA 1
ATOM 14285 C C . PHE D 1 135 ? 25.679 23.623 23.379 1.00 41.70 245 PHE G C 1
ATOM 14286 O O . PHE D 1 135 ? 26.291 24.152 24.306 1.00 41.58 245 PHE G O 1
ATOM 14294 N N . TYR D 1 136 ? 24.764 24.261 22.655 1.00 40.54 246 TYR G N 1
ATOM 14295 C CA . TYR D 1 136 ? 24.630 25.711 22.698 1.00 39.51 246 TYR G CA 1
ATOM 14296 C C . TYR D 1 136 ? 23.504 26.223 23.591 1.00 39.17 246 TYR G C 1
ATOM 14297 O O . TYR D 1 136 ? 22.388 25.704 23.554 1.00 39.13 246 TYR G O 1
ATOM 14306 N N . PHE D 1 137 ? 23.806 27.241 24.388 1.00 38.74 247 PHE G N 1
ATOM 14307 C CA . PHE D 1 137 ? 22.865 27.734 25.388 1.00 38.29 247 PHE G CA 1
ATOM 14308 C C . PHE D 1 137 ? 22.994 29.237 25.615 1.00 38.47 247 PHE G C 1
ATOM 14309 O O . PHE D 1 137 ? 22.912 29.713 26.746 1.00 39.32 247 PHE G O 1
ATOM 14317 N N . GLY D 1 138 ? 23.194 29.977 24.528 1.00 38.07 248 GLY G N 1
ATOM 14318 C CA . GLY D 1 138 ? 24.515 30.456 24.167 1.00 37.44 248 GLY G CA 1
ATOM 14319 C C . GLY D 1 138 ? 25.136 31.008 25.432 1.00 36.79 248 GLY G C 1
ATOM 14320 O O . GLY D 1 138 ? 24.476 31.693 26.212 1.00 36.19 248 GLY G O 1
ATOM 14321 N N . GLU D 1 139 ? 26.414 30.704 25.640 1.00 36.05 249 GLU G N 1
ATOM 14322 C CA . GLU D 1 139 ? 27.396 31.724 25.981 1.00 35.37 249 GLU G CA 1
ATOM 14323 C C . GLU D 1 139 ? 27.487 32.337 27.377 1.00 35.20 249 GLU G C 1
ATOM 14324 O O . GLU D 1 139 ? 28.538 32.293 28.016 1.00 35.15 249 GLU G O 1
ATOM 14330 N N . LEU D 1 140 ? 26.378 32.905 27.841 1.00 34.71 250 LEU G N 1
ATOM 14331 C CA . LEU D 1 140 ? 26.370 33.670 29.089 1.00 34.40 250 LEU G CA 1
ATOM 14332 C C . LEU D 1 140 ? 25.727 32.907 30.226 1.00 34.69 250 LEU G C 1
ATOM 14333 O O . LEU D 1 140 ? 24.682 32.269 30.021 1.00 34.97 250 LEU G O 1
ATOM 14338 N N . PRO D 1 141 ? 26.315 33.005 31.443 1.00 34.97 251 PRO G N 1
ATOM 14339 C CA . PRO D 1 141 ? 25.897 32.240 32.643 1.00 34.76 251 PRO G CA 1
ATOM 14340 C C . PRO D 1 141 ? 24.394 32.160 32.847 1.00 34.77 251 PRO G C 1
ATOM 14341 O O . PRO D 1 141 ? 23.866 31.055 33.005 1.00 34.93 251 PRO G O 1
ATOM 14345 N N . LEU D 1 142 ? 23.708 33.298 32.842 1.00 34.56 252 LEU G N 1
ATOM 14346 C CA . LEU D 1 142 ? 22.249 33.308 32.920 1.00 34.60 252 LEU G CA 1
ATOM 14347 C C . LEU D 1 142 ? 21.626 32.390 31.872 1.00 35.05 252 LEU G C 1
ATOM 14348 O O . LEU D 1 142 ? 20.761 31.573 32.180 1.00 35.30 252 LEU G O 1
ATOM 14353 N N . SER D 1 143 ? 22.075 32.541 30.632 1.00 34.91 253 SER G N 1
ATOM 14354 C CA . SER D 1 143 ? 21.530 31.792 29.493 1.00 34.69 253 SER G CA 1
ATOM 14355 C C . SER D 1 143 ? 21.710 30.293 29.729 1.00 34.17 253 SER G C 1
ATOM 14356 O O . SER D 1 143 ? 20.777 29.502 29.583 1.00 33.85 253 SER G O 1
ATOM 14359 N N . LEU D 1 144 ? 22.923 29.932 30.122 1.00 33.53 254 LEU G N 1
ATOM 14360 C CA . LEU D 1 144 ? 23.239 28.591 30.540 1.00 32.91 254 LEU G CA 1
ATOM 14361 C C . LEU D 1 144 ? 22.267 28.122 31.626 1.00 32.93 254 LEU G C 1
ATOM 14362 O O . LEU D 1 144 ? 21.588 27.081 31.473 1.00 32.67 254 LEU G O 1
ATOM 14367 N N . ALA D 1 145 ? 22.187 28.904 32.702 1.00 32.12 255 ALA G N 1
ATOM 14368 C CA . ALA D 1 145 ? 21.448 28.481 33.880 1.00 31.71 255 ALA G CA 1
ATOM 14369 C C . ALA D 1 145 ? 19.983 28.261 33.532 1.00 31.93 255 ALA G C 1
ATOM 14370 O O . ALA D 1 145 ? 19.331 27.389 34.102 1.00 32.05 255 ALA G O 1
ATOM 14372 N N . ALA D 1 146 ? 19.473 29.013 32.565 1.00 32.11 256 ALA G N 1
ATOM 14373 C CA . ALA D 1 146 ? 18.093 28.805 32.144 1.00 32.63 256 ALA G CA 1
ATOM 14374 C C . ALA D 1 146 ? 17.953 27.581 31.232 1.00 32.95 256 ALA G C 1
ATOM 14375 O O . ALA D 1 146 ? 17.130 26.670 31.491 1.00 32.62 256 ALA G O 1
ATOM 14377 N N . CYS D 1 147 ? 18.784 27.547 30.188 1.00 32.92 257 CYS G N 1
ATOM 14378 C CA . CYS D 1 147 ? 18.711 26.493 29.181 1.00 32.95 257 CYS G CA 1
ATOM 14379 C C . CYS D 1 147 ? 18.907 25.101 29.774 1.00 33.24 257 CYS G C 1
ATOM 14380 O O . CYS D 1 147 ? 18.523 24.100 29.169 1.00 33.78 257 CYS G O 1
ATOM 14383 N N . THR D 1 148 ? 19.475 25.035 30.968 1.00 33.12 258 THR G N 1
ATOM 14384 C CA . THR D 1 148 ? 19.690 23.765 31.624 1.00 32.68 258 THR G CA 1
ATOM 14385 C C . THR D 1 148 ? 18.648 23.598 32.712 1.00 32.55 258 THR G C 1
ATOM 14386 O O . THR D 1 148 ? 18.753 22.712 33.561 1.00 32.39 258 THR G O 1
ATOM 14390 N N . ASN D 1 149 ? 17.633 24.455 32.679 1.00 32.42 259 ASN G N 1
ATOM 14391 C CA . ASN D 1 149 ? 16.533 24.368 33.632 1.00 32.30 259 ASN G CA 1
ATOM 14392 C C . ASN D 1 149 ? 17.039 24.423 35.043 1.00 32.12 259 ASN G C 1
ATOM 14393 O O . ASN D 1 149 ? 16.882 23.461 35.790 1.00 32.02 259 ASN G O 1
ATOM 14398 N N . GLN D 1 150 ? 17.664 25.529 35.406 1.00 32.07 260 GLN G N 1
ATOM 14399 C CA . GLN D 1 150 ? 18.178 25.649 36.750 1.00 32.28 260 GLN G CA 1
ATOM 14400 C C . GLN D 1 150 ? 17.722 26.951 37.371 1.00 32.76 260 GLN G C 1
ATOM 14401 O O . GLN D 1 150 ? 18.489 27.914 37.484 1.00 32.85 260 GLN G O 1
ATOM 14407 N N . LEU D 1 151 ? 16.466 26.959 37.799 1.00 33.43 261 LEU G N 1
ATOM 14408 C CA . LEU D 1 151 ? 15.805 28.190 38.227 1.00 34.04 261 LEU G CA 1
ATOM 14409 C C . LEU D 1 151 ? 16.531 28.917 39.340 1.00 34.12 261 LEU G C 1
ATOM 14410 O O . LEU D 1 151 ? 16.787 30.106 39.204 1.00 34.40 261 LEU G O 1
ATOM 14415 N N . ALA D 1 152 ? 16.874 28.207 40.419 1.00 34.53 262 ALA G N 1
ATOM 14416 C CA . ALA D 1 152 ? 17.457 28.840 41.613 1.00 35.08 262 ALA G CA 1
ATOM 14417 C C . ALA D 1 152 ? 18.687 29.671 41.280 1.00 35.65 262 ALA G C 1
ATOM 14418 O O . ALA D 1 152 ? 18.892 30.767 41.822 1.00 36.05 262 ALA G O 1
ATOM 14420 N N . ILE D 1 153 ? 19.492 29.147 40.366 1.00 36.30 263 ILE G N 1
ATOM 14421 C CA . ILE D 1 153 ? 20.716 29.802 39.930 1.00 36.36 263 ILE G CA 1
ATOM 14422 C C . ILE D 1 153 ? 20.399 30.962 38.975 1.00 36.30 263 ILE G C 1
ATOM 14423 O O . ILE D 1 153 ? 21.071 32.003 38.980 1.00 36.10 263 ILE G O 1
ATOM 14428 N N . VAL D 1 154 ? 19.371 30.795 38.162 1.00 36.61 264 VAL G N 1
ATOM 14429 C CA . VAL D 1 154 ? 18.877 31.931 37.393 1.00 36.92 264 VAL G CA 1
ATOM 14430 C C . VAL D 1 154 ? 18.556 33.062 38.369 1.00 37.18 264 VAL G C 1
ATOM 14431 O O . VAL D 1 154 ? 19.002 34.208 38.179 1.00 37.38 264 VAL G O 1
ATOM 14435 N N . LYS D 1 155 ? 17.806 32.738 39.425 1.00 37.01 265 LYS G N 1
ATOM 14436 C CA . LYS D 1 155 ? 17.472 33.738 40.423 1.00 37.06 265 LYS G CA 1
ATOM 14437 C C . LYS D 1 155 ? 18.737 34.323 41.061 1.00 37.03 265 LYS G C 1
ATOM 14438 O O . LYS D 1 155 ? 18.966 35.528 40.985 1.00 37.38 265 LYS G O 1
ATOM 14444 N N . PHE D 1 156 ? 19.585 33.478 41.639 1.00 36.91 266 PHE G N 1
ATOM 14445 C CA . PHE D 1 156 ? 20.808 33.965 42.256 1.00 36.74 266 PHE G CA 1
ATOM 14446 C C . PHE D 1 156 ? 21.651 34.803 41.309 1.00 37.09 266 PHE G C 1
ATOM 14447 O O . PHE D 1 156 ? 22.356 35.704 41.758 1.00 37.67 266 PHE G O 1
ATOM 14455 N N . LEU D 1 157 ? 21.610 34.528 40.013 1.00 36.91 267 LEU G N 1
ATOM 14456 C CA . LEU D 1 157 ? 22.437 35.326 39.117 1.00 36.91 267 LEU G CA 1
ATOM 14457 C C . LEU D 1 157 ? 21.910 36.758 39.060 1.00 37.10 267 LEU G C 1
ATOM 14458 O O . LEU D 1 157 ? 22.667 37.725 39.257 1.00 36.93 267 LEU G O 1
ATOM 14463 N N . LEU D 1 158 ? 20.595 36.864 38.850 1.00 37.13 268 LEU G N 1
ATOM 14464 C CA . LEU D 1 158 ? 19.897 38.135 38.710 1.00 36.84 268 LEU G CA 1
ATOM 14465 C C . LEU D 1 158 ? 19.716 38.904 40.020 1.00 36.88 268 LEU G C 1
ATOM 14466 O O . LEU D 1 158 ? 19.644 40.149 40.018 1.00 37.27 268 LEU G O 1
ATOM 14471 N N . GLN D 1 159 ? 19.635 38.174 41.134 1.00 36.20 269 GLN G N 1
ATOM 14472 C CA . GLN D 1 159 ? 19.324 38.810 42.419 1.00 35.73 269 GLN G CA 1
ATOM 14473 C C . GLN D 1 159 ? 20.510 39.074 43.384 1.00 35.19 269 GLN G C 1
ATOM 14474 O O . GLN D 1 159 ? 20.408 39.945 44.242 1.00 35.32 269 GLN G O 1
ATOM 14480 N N . ASN D 1 160 ? 21.623 38.352 43.240 1.00 34.61 270 ASN G N 1
ATOM 14481 C CA . ASN D 1 160 ? 22.782 38.485 44.144 1.00 34.25 270 ASN G CA 1
ATOM 14482 C C . ASN D 1 160 ? 23.335 39.902 44.402 1.00 34.68 270 ASN G C 1
ATOM 14483 O O . ASN D 1 160 ? 23.184 40.825 43.583 1.00 34.33 270 ASN G O 1
ATOM 14488 N N . SER D 1 161 ? 23.993 40.044 45.554 1.00 35.17 271 SER G N 1
ATOM 14489 C CA . SER D 1 161 ? 24.557 41.314 46.002 1.00 35.59 271 SER G CA 1
ATOM 14490 C C . SER D 1 161 ? 25.807 41.688 45.237 1.00 36.05 271 SER G C 1
ATOM 14491 O O . SER D 1 161 ? 26.162 42.859 45.188 1.00 36.43 271 SER G O 1
ATOM 14494 N N . TRP D 1 162 ? 26.491 40.701 44.667 1.00 36.79 272 TRP G N 1
ATOM 14495 C CA . TRP D 1 162 ? 27.863 40.909 44.192 1.00 37.18 272 TRP G CA 1
ATOM 14496 C C . TRP D 1 162 ? 27.919 41.389 42.766 1.00 37.58 272 TRP G C 1
ATOM 14497 O O . TRP D 1 162 ? 28.595 42.367 42.479 1.00 38.05 272 TRP G O 1
ATOM 14508 N N . GLN D 1 163 ? 27.226 40.706 41.867 1.00 38.17 273 GLN G N 1
ATOM 14509 C CA . GLN D 1 163 ? 27.017 41.244 40.533 1.00 39.13 273 GLN G CA 1
ATOM 14510 C C . GLN D 1 163 ? 25.753 40.662 39.975 1.00 39.25 273 GLN G C 1
ATOM 14511 O O . GLN D 1 163 ? 25.715 39.466 39.662 1.00 39.86 273 GLN G O 1
ATOM 14517 N N . PRO D 1 164 ? 24.702 41.496 39.852 1.00 39.26 274 PRO G N 1
ATOM 14518 C CA . PRO D 1 164 ? 23.459 41.000 39.279 1.00 39.22 274 PRO G CA 1
ATOM 14519 C C . PRO D 1 164 ? 23.667 40.827 37.787 1.00 39.26 274 PRO G C 1
ATOM 14520 O O . PRO D 1 164 ? 24.347 41.655 37.161 1.00 39.58 274 PRO G O 1
ATOM 14524 N N . ALA D 1 165 ? 23.112 39.752 37.228 1.00 39.06 275 ALA G N 1
ATOM 14525 C CA . ALA D 1 165 ? 23.218 39.501 35.791 1.00 38.44 275 ALA G CA 1
ATOM 14526 C C . ALA D 1 165 ? 22.460 40.577 35.010 1.00 38.13 275 ALA G C 1
ATOM 14527 O O . ALA D 1 165 ? 21.427 41.059 35.469 1.00 38.53 275 ALA G O 1
ATOM 14529 N N . ASP D 1 166 ? 23.001 40.987 33.862 1.00 37.42 276 ASP G N 1
ATOM 14530 C CA . ASP D 1 166 ? 22.268 41.840 32.930 1.00 36.53 276 ASP G CA 1
ATOM 14531 C C . ASP D 1 166 ? 21.261 40.954 32.220 1.00 35.69 276 ASP G C 1
ATOM 14532 O O . ASP D 1 166 ? 21.636 40.182 31.346 1.00 35.57 276 ASP G O 1
ATOM 14537 N N . ILE D 1 167 ? 19.988 41.075 32.586 1.00 34.98 277 ILE G N 1
ATOM 14538 C CA . ILE D 1 167 ? 18.952 40.193 32.037 1.00 34.31 277 ILE G CA 1
ATOM 14539 C C . ILE D 1 167 ? 18.714 40.351 30.529 1.00 34.10 277 ILE G C 1
ATOM 14540 O O . ILE D 1 167 ? 18.094 39.487 29.899 1.00 34.97 277 ILE G O 1
ATOM 14545 N N . SER D 1 168 ? 19.214 41.416 29.933 1.00 33.64 278 SER G N 1
ATOM 14546 C CA . SER D 1 168 ? 18.965 41.639 28.511 1.00 33.28 278 SER G CA 1
ATOM 14547 C C . SER D 1 168 ? 20.207 41.462 27.628 1.00 33.04 278 SER G C 1
ATOM 14548 O O . SER D 1 168 ? 20.186 41.829 26.452 1.00 32.99 278 SER G O 1
ATOM 14551 N N . ALA D 1 169 ? 21.294 40.926 28.174 1.00 32.90 279 ALA G N 1
ATOM 14552 C CA . ALA D 1 169 ? 22.513 40.845 27.384 1.00 32.96 279 ALA G CA 1
ATOM 14553 C C . ALA D 1 169 ? 22.267 39.909 26.200 1.00 33.01 279 ALA G C 1
ATOM 14554 O O . ALA D 1 169 ? 21.378 39.045 26.262 1.00 33.23 279 ALA G O 1
ATOM 14556 N N . ARG D 1 170 ? 23.009 40.141 25.115 1.00 32.67 280 ARG G N 1
ATOM 14557 C CA . ARG D 1 170 ? 22.922 39.365 23.893 1.00 31.94 280 ARG G CA 1
ATOM 14558 C C . ARG D 1 170 ? 24.216 38.578 23.698 1.00 32.36 280 ARG G C 1
ATOM 14559 O O . ARG D 1 170 ? 25.302 39.134 23.893 1.00 32.38 280 ARG G O 1
ATOM 14567 N N . ASP D 1 171 ? 24.114 37.293 23.330 1.00 32.43 281 ASP G N 1
ATOM 14568 C CA . ASP D 1 171 ? 25.294 36.478 22.945 1.00 32.25 281 ASP G CA 1
ATOM 14569 C C . ASP D 1 171 ? 25.827 36.817 21.544 1.00 32.03 281 ASP G C 1
ATOM 14570 O O . ASP D 1 171 ? 25.290 37.701 20.855 1.00 32.49 281 ASP G O 1
ATOM 14575 N N . SER D 1 172 ? 26.864 36.111 21.110 1.00 31.66 282 SER G N 1
ATOM 14576 C CA . SER D 1 172 ? 27.543 36.477 19.858 1.00 31.43 282 SER G CA 1
ATOM 14577 C C . SER D 1 172 ? 26.575 36.554 18.673 1.00 31.29 282 SER G C 1
ATOM 14578 O O . SER D 1 172 ? 26.782 37.339 17.758 1.00 31.10 282 SER G O 1
ATOM 14581 N N . VAL D 1 173 ? 25.504 35.767 18.740 1.00 31.40 283 VAL G N 1
ATOM 14582 C CA . VAL D 1 173 ? 24.505 35.667 17.686 1.00 31.70 283 VAL G CA 1
ATOM 14583 C C . VAL D 1 173 ? 23.352 36.690 17.840 1.00 31.88 283 VAL G C 1
ATOM 14584 O O . VAL D 1 173 ? 22.505 36.838 16.954 1.00 31.87 283 VAL G O 1
ATOM 14588 N N . GLY D 1 174 ? 23.339 37.410 18.955 1.00 32.34 284 GLY G N 1
ATOM 14589 C CA . GLY D 1 174 ? 22.326 38.425 19.214 1.00 32.96 284 GLY G CA 1
ATOM 14590 C C . GLY D 1 174 ? 21.253 37.903 20.143 1.00 33.68 284 GLY G C 1
ATOM 14591 O O . GLY D 1 174 ? 20.304 38.610 20.503 1.00 33.53 284 GLY G O 1
ATOM 14592 N N . ASN D 1 175 ? 21.412 36.654 20.548 1.00 34.42 285 ASN G N 1
ATOM 14593 C CA . ASN D 1 175 ? 20.391 36.013 21.335 1.00 35.30 285 ASN G CA 1
ATOM 14594 C C . ASN D 1 175 ? 20.426 36.380 22.796 1.00 36.05 285 ASN G C 1
ATOM 14595 O O . ASN D 1 175 ? 21.483 36.472 23.405 1.00 36.78 285 ASN G O 1
ATOM 14600 N N . THR D 1 176 ? 19.259 36.630 23.351 1.00 36.77 286 THR G N 1
ATOM 14601 C CA . THR D 1 176 ? 19.141 36.808 24.778 1.00 37.65 286 THR G CA 1
ATOM 14602 C C . THR D 1 176 ? 18.718 35.469 25.332 1.00 38.40 286 THR G C 1
ATOM 14603 O O . THR D 1 176 ? 18.527 34.496 24.571 1.00 38.45 286 THR G O 1
ATOM 14607 N N . VAL D 1 177 ? 18.530 35.430 26.649 1.00 38.89 287 VAL G N 1
ATOM 14608 C CA . VAL D 1 177 ? 18.078 34.221 27.328 1.00 39.65 287 VAL G CA 1
ATOM 14609 C C . VAL D 1 177 ? 16.761 33.732 26.763 1.00 39.71 287 VAL G C 1
ATOM 14610 O O . VAL D 1 177 ? 16.525 32.529 26.700 1.00 40.27 287 VAL G O 1
ATOM 14614 N N . LEU D 1 178 ? 15.887 34.659 26.375 1.00 39.26 288 LEU G N 1
ATOM 14615 C CA . LEU D 1 178 ? 14.652 34.265 25.741 1.00 38.44 288 LEU G CA 1
ATOM 14616 C C . LEU D 1 178 ? 14.947 33.673 24.365 1.00 37.94 288 LEU G C 1
ATOM 14617 O O . LEU D 1 178 ? 14.410 32.597 24.040 1.00 38.41 288 LEU G O 1
ATOM 14622 N N . HIS D 1 179 ? 15.819 34.308 23.583 1.00 36.59 289 HIS G N 1
ATOM 14623 C CA . HIS D 1 179 ? 16.219 33.679 22.322 1.00 36.20 289 HIS G CA 1
ATOM 14624 C C . HIS D 1 179 ? 16.809 32.271 22.542 1.00 35.86 289 HIS G C 1
ATOM 14625 O O . HIS D 1 179 ? 16.385 31.317 21.895 1.00 35.48 289 HIS G O 1
ATOM 14632 N N . ALA D 1 180 ? 17.783 32.148 23.452 1.00 35.53 290 ALA G N 1
ATOM 14633 C CA . ALA D 1 180 ? 18.439 30.855 23.697 1.00 35.39 290 ALA G CA 1
ATOM 14634 C C . ALA D 1 180 ? 17.442 29.749 24.083 1.00 35.64 290 ALA G C 1
ATOM 14635 O O . ALA D 1 180 ? 17.562 28.609 23.621 1.00 35.84 290 ALA G O 1
ATOM 14637 N N . LEU D 1 181 ? 16.449 30.103 24.903 1.00 35.27 291 LEU G N 1
ATOM 14638 C CA . LEU D 1 181 ? 15.424 29.157 25.343 1.00 34.97 291 LEU G CA 1
ATOM 14639 C C . LEU D 1 181 ? 14.645 28.596 24.148 1.00 35.39 291 LEU G C 1
ATOM 14640 O O . LEU D 1 181 ? 14.406 27.369 24.057 1.00 34.76 291 LEU G O 1
ATOM 14645 N N . VAL D 1 182 ? 14.272 29.507 23.229 1.00 35.67 292 VAL G N 1
ATOM 14646 C CA . VAL D 1 182 ? 13.614 29.152 21.960 1.00 35.57 292 VAL G CA 1
ATOM 14647 C C . VAL D 1 182 ? 14.528 28.206 21.194 1.00 35.81 292 VAL G C 1
ATOM 14648 O O . VAL D 1 182 ? 14.062 27.255 20.574 1.00 36.03 292 VAL G O 1
ATOM 14652 N N . GLU D 1 183 ? 15.833 28.449 21.255 1.00 36.13 293 GLU G N 1
ATOM 14653 C CA . GLU D 1 183 ? 16.763 27.627 20.475 1.00 36.61 293 GLU G CA 1
ATOM 14654 C C . GLU D 1 183 ? 16.898 26.241 21.090 1.00 35.99 293 GLU G C 1
ATOM 14655 O O . GLU D 1 183 ? 17.164 25.258 20.403 1.00 35.94 293 GLU G O 1
ATOM 14661 N N . VAL D 1 184 ? 16.660 26.174 22.389 1.00 35.71 294 VAL G N 1
ATOM 14662 C CA . VAL D 1 184 ? 16.888 24.949 23.130 1.00 35.07 294 VAL G CA 1
ATOM 14663 C C . VAL D 1 184 ? 15.655 24.019 23.136 1.00 34.72 294 VAL G C 1
ATOM 14664 O O . VAL D 1 184 ? 15.751 22.857 23.526 1.00 34.59 294 VAL G O 1
ATOM 14668 N N . ALA D 1 185 ? 14.520 24.536 22.665 1.00 34.58 295 ALA G N 1
ATOM 14669 C CA . ALA D 1 185 ? 13.301 23.753 22.475 1.00 34.58 295 ALA G CA 1
ATOM 14670 C C . ALA D 1 185 ? 13.463 22.729 21.371 1.00 34.96 295 ALA G C 1
ATOM 14671 O O . ALA D 1 185 ? 14.098 23.011 20.352 1.00 35.16 295 ALA G O 1
ATOM 14673 N N . ASP D 1 186 ? 12.874 21.548 21.580 1.00 35.21 296 ASP G N 1
ATOM 14674 C CA . ASP D 1 186 ? 12.941 20.447 20.619 1.00 35.34 296 ASP G CA 1
ATOM 14675 C C . ASP D 1 186 ? 11.588 19.770 20.370 1.00 35.55 296 ASP G C 1
ATOM 14676 O O . ASP D 1 186 ? 11.539 18.618 19.919 1.00 35.68 296 ASP G O 1
ATOM 14681 N N . ASN D 1 187 ? 10.503 20.476 20.698 1.00 35.54 297 ASN G N 1
ATOM 14682 C CA . ASN D 1 187 ? 9.117 20.052 20.432 1.00 35.48 297 ASN G CA 1
ATOM 14683 C C . ASN D 1 187 ? 8.633 18.771 21.116 1.00 35.25 297 ASN G C 1
ATOM 14684 O O . ASN D 1 187 ? 7.629 18.170 20.717 1.00 35.30 297 ASN G O 1
ATOM 14689 N N . THR D 1 188 ? 9.339 18.344 22.151 1.00 35.11 298 THR G N 1
ATOM 14690 C CA . THR D 1 188 ? 8.860 17.217 22.946 1.00 34.66 298 THR G CA 1
ATOM 14691 C C . THR D 1 188 ? 8.061 17.808 24.094 1.00 34.86 298 THR G C 1
ATOM 14692 O O . THR D 1 188 ? 8.293 18.950 24.493 1.00 34.61 298 THR G O 1
ATOM 14696 N N . VAL D 1 189 ? 7.112 17.043 24.611 1.00 35.38 299 VAL G N 1
ATOM 14697 C CA . VAL D 1 189 ? 6.162 17.586 25.592 1.00 35.48 299 VAL G CA 1
ATOM 14698 C C . VAL D 1 189 ? 6.827 18.101 26.857 1.00 35.54 299 VAL G C 1
ATOM 14699 O O . VAL D 1 189 ? 6.507 19.201 27.287 1.00 35.69 299 VAL G O 1
ATOM 14703 N N . ASP D 1 190 ? 7.752 17.323 27.432 1.00 35.62 300 ASP G N 1
ATOM 14704 C CA . ASP D 1 190 ? 8.493 17.762 28.619 1.00 35.45 300 ASP G CA 1
ATOM 14705 C C . ASP D 1 190 ? 9.457 18.904 28.326 1.00 35.69 300 ASP G C 1
ATOM 14706 O O . ASP D 1 190 ? 9.806 19.652 29.245 1.00 35.84 300 ASP G O 1
ATOM 14711 N N . ASN D 1 191 ? 9.861 19.050 27.053 1.00 35.91 301 ASN G N 1
ATOM 14712 C CA . ASN D 1 191 ? 10.761 20.137 26.628 1.00 35.99 301 ASN G CA 1
ATOM 14713 C C . ASN D 1 191 ? 10.056 21.457 26.637 1.00 36.07 301 ASN G C 1
ATOM 14714 O O . ASN D 1 191 ? 10.527 22.398 27.264 1.00 36.19 301 ASN G O 1
ATOM 14719 N N . THR D 1 192 ? 8.952 21.519 25.897 1.00 36.53 302 THR G N 1
ATOM 14720 C CA . THR D 1 192 ? 8.033 22.641 25.906 1.00 37.03 302 THR G CA 1
ATOM 14721 C C . THR D 1 192 ? 7.765 23.051 27.338 1.00 37.36 302 THR G C 1
ATOM 14722 O O . THR D 1 192 ? 8.034 24.194 27.724 1.00 37.68 302 THR G O 1
ATOM 14726 N N . LYS D 1 193 ? 7.263 22.107 28.133 1.00 37.71 303 LYS G N 1
ATOM 14727 C CA . LYS D 1 193 ? 6.900 22.366 29.517 1.00 38.27 303 LYS G CA 1
ATOM 14728 C C . LYS D 1 193 ? 7.983 23.116 30.276 1.00 37.43 303 LYS G C 1
ATOM 14729 O O . LYS D 1 193 ? 7.702 24.156 30.824 1.00 37.31 303 LYS G O 1
ATOM 14735 N N . PHE D 1 194 ? 9.217 22.615 30.285 1.00 37.33 304 PHE G N 1
ATOM 14736 C CA . PHE D 1 194 ? 10.293 23.302 31.019 1.00 37.43 304 PHE G CA 1
ATOM 14737 C C . PHE D 1 194 ? 10.715 24.655 30.419 1.00 37.02 304 PHE G C 1
ATOM 14738 O O . PHE D 1 194 ? 10.944 25.602 31.166 1.00 36.53 304 PHE G O 1
ATOM 14746 N N . VAL D 1 195 ? 10.817 24.737 29.088 1.00 36.86 305 VAL G N 1
ATOM 14747 C CA . VAL D 1 195 ? 11.219 25.987 28.438 1.00 37.33 305 VAL G CA 1
ATOM 14748 C C . VAL D 1 195 ? 10.156 27.026 28.696 1.00 37.78 305 VAL G C 1
ATOM 14749 O O . VAL D 1 195 ? 10.430 28.155 29.078 1.00 38.04 305 VAL G O 1
ATOM 14753 N N . THR D 1 196 ? 8.926 26.595 28.517 1.00 38.67 306 THR G N 1
ATOM 14754 C CA . THR D 1 196 ? 7.764 27.445 28.605 1.00 39.10 306 THR G CA 1
ATOM 14755 C C . THR D 1 196 ? 7.699 28.235 29.936 1.00 39.31 306 THR G C 1
ATOM 14756 O O . THR D 1 196 ? 7.405 29.418 29.952 1.00 39.36 306 THR G O 1
ATOM 14760 N N . SER D 1 197 ? 8.024 27.586 31.042 1.00 39.48 307 SER G N 1
ATOM 14761 C CA . SER D 1 197 ? 7.828 28.179 32.343 1.00 39.53 307 SER G CA 1
ATOM 14762 C C . SER D 1 197 ? 9.100 28.838 32.826 1.00 39.22 307 SER G C 1
ATOM 14763 O O . SER D 1 197 ? 9.064 29.765 33.631 1.00 39.80 307 SER G O 1
ATOM 14766 N N . MET D 1 198 ? 10.234 28.345 32.360 1.00 38.61 308 MET G N 1
ATOM 14767 C CA . MET D 1 198 ? 11.466 29.067 32.593 1.00 38.33 308 MET G CA 1
ATOM 14768 C C . MET D 1 198 ? 11.387 30.400 31.877 1.00 37.59 308 MET G C 1
ATOM 14769 O O . MET D 1 198 ? 11.831 31.407 32.401 1.00 37.64 308 MET G O 1
ATOM 14774 N N . TYR D 1 199 ? 10.789 30.395 30.698 1.00 37.06 309 TYR G N 1
ATOM 14775 C CA . TYR D 1 199 ? 10.514 31.628 29.950 1.00 37.16 309 TYR G CA 1
ATOM 14776 C C . TYR D 1 199 ? 9.661 32.564 30.819 1.00 36.66 309 TYR G C 1
ATOM 14777 O O . TYR D 1 199 ? 10.057 33.694 31.125 1.00 36.33 309 TYR G O 1
ATOM 14786 N N . ASN D 1 200 ? 8.497 32.058 31.221 1.00 36.13 310 ASN G N 1
ATOM 14787 C CA . ASN D 1 200 ? 7.603 32.700 32.189 1.00 35.67 310 ASN G CA 1
ATOM 14788 C C . ASN D 1 200 ? 8.363 33.294 33.353 1.00 35.02 310 ASN G C 1
ATOM 14789 O O . ASN D 1 200 ? 8.232 34.469 33.662 1.00 34.58 310 ASN G O 1
ATOM 14794 N N . GLU D 1 201 ? 9.193 32.468 33.971 1.00 34.86 311 GLU G N 1
ATOM 14795 C CA . GLU D 1 201 ? 10.001 32.889 35.101 1.00 34.91 311 GLU G CA 1
ATOM 14796 C C . GLU D 1 201 ? 10.901 34.071 34.823 1.00 34.47 311 GLU G C 1
ATOM 14797 O O . GLU D 1 201 ? 11.065 34.939 35.667 1.00 34.49 311 GLU G O 1
ATOM 14803 N N . ILE D 1 202 ? 11.508 34.077 33.650 1.00 34.43 312 ILE G N 1
ATOM 14804 C CA . ILE D 1 202 ? 12.408 35.157 33.259 1.00 34.08 312 ILE G CA 1
ATOM 14805 C C . ILE D 1 202 ? 11.650 36.459 33.142 1.00 33.76 312 ILE G C 1
ATOM 14806 O O . ILE D 1 202 ? 12.125 37.508 33.582 1.00 33.16 312 ILE G O 1
ATOM 14811 N N . LEU D 1 203 ? 10.463 36.376 32.545 1.00 33.86 313 LEU G N 1
ATOM 14812 C CA . LEU D 1 203 ? 9.648 37.553 32.353 1.00 33.99 313 LEU G CA 1
ATOM 14813 C C . LEU D 1 203 ? 9.206 38.104 33.707 1.00 34.81 313 LEU G C 1
ATOM 14814 O O . LEU D 1 203 ? 9.386 39.297 33.968 1.00 35.41 313 LEU G O 1
ATOM 14819 N N . ILE D 1 204 ? 8.707 37.226 34.584 1.00 35.08 314 ILE G N 1
ATOM 14820 C CA . ILE D 1 204 ? 8.300 37.620 35.937 1.00 35.14 314 ILE G CA 1
ATOM 14821 C C . ILE D 1 204 ? 9.438 38.342 36.661 1.00 35.43 314 ILE G C 1
ATOM 14822 O O . ILE D 1 204 ? 9.201 39.266 37.442 1.00 36.07 314 ILE G O 1
ATOM 14827 N N . LEU D 1 205 ? 10.666 37.911 36.399 1.00 35.37 315 LEU G N 1
ATOM 14828 C CA . LEU D 1 205 ? 11.840 38.478 37.044 1.00 35.44 315 LEU G CA 1
ATOM 14829 C C . LEU D 1 205 ? 12.226 39.789 36.387 1.00 35.70 315 LEU G C 1
ATOM 14830 O O . LEU D 1 205 ? 12.718 40.698 37.048 1.00 35.55 315 LEU G O 1
ATOM 14835 N N . GLY D 1 206 ? 12.014 39.870 35.077 1.00 36.01 316 GLY G N 1
ATOM 14836 C CA . GLY D 1 206 ? 12.271 41.086 34.341 1.00 36.12 316 GLY G CA 1
ATOM 14837 C C . GLY D 1 206 ? 11.395 42.181 34.893 1.00 36.42 316 GLY G C 1
ATOM 14838 O O . GLY D 1 206 ? 11.899 43.222 35.313 1.00 36.66 316 GLY G O 1
ATOM 14839 N N . ALA D 1 207 ? 10.085 41.923 34.912 1.00 36.32 317 ALA G N 1
ATOM 14840 C CA . ALA D 1 207 ? 9.075 42.854 35.410 1.00 36.19 317 ALA G CA 1
ATOM 14841 C C . ALA D 1 207 ? 9.196 43.212 36.899 1.00 36.17 317 ALA G C 1
ATOM 14842 O O . ALA D 1 207 ? 8.860 44.334 37.314 1.00 36.66 317 ALA G O 1
ATOM 14844 N N . LYS D 1 208 ? 9.663 42.262 37.710 1.00 35.86 318 LYS G N 1
ATOM 14845 C CA . LYS D 1 208 ? 9.889 42.533 39.123 1.00 35.39 318 LYS G CA 1
ATOM 14846 C C . LYS D 1 208 ? 11.084 43.464 39.266 1.00 35.49 318 LYS G C 1
ATOM 14847 O O . LYS D 1 208 ? 10.960 44.558 39.787 1.00 35.14 318 LYS G O 1
ATOM 14853 N N . LEU D 1 209 ? 12.228 43.021 38.756 1.00 35.90 319 LEU G N 1
ATOM 14854 C CA . LEU D 1 209 ? 13.506 43.713 38.917 1.00 36.33 319 LEU G CA 1
ATOM 14855 C C . LEU D 1 209 ? 13.692 44.968 38.041 1.00 37.06 319 LEU G C 1
ATOM 14856 O O . LEU D 1 209 ? 14.204 45.992 38.513 1.00 37.33 319 LEU G O 1
ATOM 14861 N N . HIS D 1 210 ? 13.301 44.894 36.770 1.00 37.30 320 HIS G N 1
ATOM 14862 C CA . HIS D 1 210 ? 13.585 45.987 35.847 1.00 37.59 320 HIS G CA 1
ATOM 14863 C C . HIS D 1 210 ? 12.420 46.197 34.915 1.00 37.84 320 HIS G C 1
ATOM 14864 O O . HIS D 1 210 ? 12.454 45.723 33.791 1.00 38.14 320 HIS G O 1
ATOM 14871 N N . PRO D 1 211 ? 11.389 46.929 35.375 1.00 38.21 321 PRO G N 1
ATOM 14872 C CA . PRO D 1 211 ? 10.039 46.981 34.774 1.00 38.61 321 PRO G CA 1
ATOM 14873 C C . PRO D 1 211 ? 9.965 47.681 33.417 1.00 39.13 321 PRO G C 1
ATOM 14874 O O . PRO D 1 211 ? 9.063 47.406 32.613 1.00 39.01 321 PRO G O 1
ATOM 14878 N N . THR D 1 212 ? 10.913 48.585 33.188 1.00 40.11 322 THR G N 1
ATOM 14879 C CA . THR D 1 212 ? 10.978 49.416 31.986 1.00 40.57 322 THR G CA 1
ATOM 14880 C C . THR D 1 212 ? 11.336 48.616 30.736 1.00 41.42 322 THR G C 1
ATOM 14881 O O . THR D 1 212 ? 11.042 49.060 29.624 1.00 41.51 322 THR G O 1
ATOM 14885 N N . LEU D 1 213 ? 11.961 47.447 30.934 1.00 42.09 323 LEU G N 1
ATOM 14886 C CA . LEU D 1 213 ? 12.553 46.663 29.848 1.00 43.00 323 LEU G CA 1
ATOM 14887 C C . LEU D 1 213 ? 11.515 45.853 29.103 1.00 43.40 323 LEU G C 1
ATOM 14888 O O . LEU D 1 213 ? 10.854 44.990 29.681 1.00 43.62 323 LEU G O 1
ATOM 14893 N N . LYS D 1 214 ? 11.350 46.158 27.822 1.00 43.96 324 LYS G N 1
ATOM 14894 C CA . LYS D 1 214 ? 10.453 45.379 26.972 1.00 44.34 324 LYS G CA 1
ATOM 14895 C C . LYS D 1 214 ? 11.242 44.207 26.365 1.00 44.17 324 LYS G C 1
ATOM 14896 O O . LYS D 1 214 ? 11.755 44.280 25.245 1.00 44.41 324 LYS G O 1
ATOM 14902 N N . LEU D 1 215 ? 11.342 43.134 27.146 1.00 43.78 325 LEU G N 1
ATOM 14903 C CA . LEU D 1 215 ? 12.195 42.002 26.835 1.00 42.83 325 LEU G CA 1
ATOM 14904 C C . LEU D 1 215 ? 11.845 41.282 25.555 1.00 42.54 325 LEU G C 1
ATOM 14905 O O . LEU D 1 215 ? 12.731 40.865 24.824 1.00 42.49 325 LEU G O 1
ATOM 14910 N N . GLU D 1 216 ? 10.559 41.126 25.277 1.00 42.52 326 GLU G N 1
ATOM 14911 C CA . GLU D 1 216 ? 10.177 40.257 24.170 1.00 42.43 326 GLU G CA 1
ATOM 14912 C C . GLU D 1 216 ? 10.320 40.945 22.831 1.00 42.37 326 GLU G C 1
ATOM 14913 O O . GLU D 1 216 ? 10.147 40.325 21.781 1.00 42.67 326 GLU G O 1
ATOM 14919 N N . GLU D 1 217 ? 10.650 42.227 22.869 1.00 42.14 327 GLU G N 1
ATOM 14920 C CA . GLU D 1 217 ? 10.852 42.992 21.654 1.00 42.71 327 GLU G CA 1
ATOM 14921 C C . GLU D 1 217 ? 12.304 42.989 21.124 1.00 42.18 327 GLU G C 1
ATOM 14922 O O . GLU D 1 217 ? 12.551 43.409 19.980 1.00 41.87 327 GLU G O 1
ATOM 14928 N N . ILE D 1 218 ? 13.244 42.508 21.942 1.00 41.59 328 ILE G N 1
ATOM 14929 C CA . ILE D 1 218 ? 14.680 42.520 21.611 1.00 40.96 328 ILE G CA 1
ATOM 14930 C C . ILE D 1 218 ? 15.065 41.513 20.517 1.00 40.45 328 ILE G C 1
ATOM 14931 O O . ILE D 1 218 ? 14.903 40.297 20.692 1.00 40.35 328 ILE G O 1
ATOM 14936 N N . THR D 1 219 ? 15.620 42.045 19.422 1.00 39.85 329 THR G N 1
ATOM 14937 C CA . THR D 1 219 ? 15.974 41.306 18.199 1.00 39.26 329 THR G CA 1
ATOM 14938 C C . THR D 1 219 ? 17.385 40.690 18.233 1.00 39.24 329 THR G C 1
ATOM 14939 O O . THR D 1 219 ? 18.357 41.363 18.594 1.00 39.32 329 THR G O 1
ATOM 14943 N N . ASN D 1 220 ? 17.494 39.418 17.846 1.00 39.03 330 ASN G N 1
ATOM 14944 C CA . ASN D 1 220 ? 18.804 38.759 17.684 1.00 38.49 330 ASN G CA 1
ATOM 14945 C C . ASN D 1 220 ? 19.515 39.279 16.431 1.00 38.73 330 ASN G C 1
ATOM 14946 O O . ASN D 1 220 ? 18.926 40.065 15.686 1.00 39.12 330 ASN G O 1
ATOM 14951 N N . ARG D 1 221 ? 20.767 38.919 16.203 1.00 38.84 331 ARG G N 1
ATOM 14952 C CA . ARG D 1 221 ? 21.468 39.489 15.056 1.00 39.07 331 ARG G CA 1
ATOM 14953 C C . ARG D 1 221 ? 20.585 39.535 13.807 1.00 38.96 331 ARG G C 1
ATOM 14954 O O . ARG D 1 221 ? 20.557 40.538 13.092 1.00 38.93 331 ARG G O 1
ATOM 14962 N N . LYS D 1 222 ? 19.894 38.442 13.508 1.00 39.20 332 LYS G N 1
ATOM 14963 C CA . LYS D 1 222 ? 19.163 38.335 12.240 1.00 39.52 332 LYS G CA 1
ATOM 14964 C C . LYS D 1 222 ? 17.876 39.155 12.176 1.00 39.12 332 LYS G C 1
ATOM 14965 O O . LYS D 1 222 ? 17.124 39.056 11.212 1.00 38.79 332 LYS G O 1
ATOM 14971 N N . GLY D 1 223 ? 17.631 39.967 13.198 1.00 39.06 333 GLY G N 1
ATOM 14972 C CA . GLY D 1 223 ? 16.429 40.801 13.263 1.00 38.52 333 GLY G CA 1
ATOM 14973 C C . GLY D 1 223 ? 15.211 40.148 13.896 1.00 38.03 333 GLY G C 1
ATOM 14974 O O . GLY D 1 223 ? 14.110 40.671 13.769 1.00 38.36 333 GLY G O 1
ATOM 14975 N N . LEU D 1 224 ? 15.412 39.035 14.598 1.00 37.34 334 LEU G N 1
ATOM 14976 C CA . LEU D 1 224 ? 14.308 38.243 15.116 1.00 36.85 334 LEU G CA 1
ATOM 14977 C C . LEU D 1 224 ? 14.056 38.459 16.592 1.00 36.97 334 LEU G C 1
ATOM 14978 O O . LEU D 1 224 ? 14.959 38.286 17.408 1.00 36.82 334 LEU G O 1
ATOM 14983 N N . THR D 1 225 ? 12.822 38.822 16.929 1.00 36.89 335 THR G N 1
ATOM 14984 C CA . THR D 1 225 ? 12.340 38.706 18.299 1.00 36.74 335 THR G CA 1
ATOM 14985 C C . THR D 1 225 ? 12.307 37.219 18.650 1.00 36.68 335 THR G C 1
ATOM 14986 O O . THR D 1 225 ? 12.273 36.389 17.733 1.00 36.82 335 THR G O 1
ATOM 14990 N N . PRO D 1 226 ? 12.278 36.879 19.967 1.00 36.46 336 PRO G N 1
ATOM 14991 C CA . PRO D 1 226 ? 12.184 35.472 20.389 1.00 35.71 336 PRO G CA 1
ATOM 14992 C C . PRO D 1 226 ? 11.048 34.769 19.683 1.00 35.26 336 PRO G C 1
ATOM 14993 O O . PRO D 1 226 ? 11.260 33.732 19.067 1.00 35.27 336 PRO G O 1
ATOM 14997 N N . LEU D 1 227 ? 9.853 35.349 19.736 1.00 35.26 337 LEU G N 1
ATOM 14998 C CA . LEU D 1 227 ? 8.705 34.817 18.997 1.00 34.53 337 LEU G CA 1
ATOM 14999 C C . LEU D 1 227 ? 9.069 34.514 17.547 1.00 34.37 337 LEU G C 1
ATOM 15000 O O . LEU D 1 227 ? 8.848 33.401 17.073 1.00 34.02 337 LEU G O 1
ATOM 15005 N N . ALA D 1 228 ? 9.622 35.499 16.848 1.00 33.95 338 ALA G N 1
ATOM 15006 C CA . ALA D 1 228 ? 9.854 35.325 15.420 1.00 34.02 338 ALA G CA 1
ATOM 15007 C C . ALA D 1 228 ? 10.886 34.252 15.114 1.00 34.07 338 ALA G C 1
ATOM 15008 O O . ALA D 1 228 ? 10.780 33.587 14.084 1.00 34.62 338 ALA G O 1
ATOM 15010 N N . LEU D 1 229 ? 11.864 34.087 16.004 1.00 33.85 339 LEU G N 1
ATOM 15011 C CA . LEU D 1 229 ? 12.797 32.968 15.943 1.00 33.53 339 LEU G CA 1
ATOM 15012 C C . LEU D 1 229 ? 12.029 31.669 16.111 1.00 33.66 339 LEU G C 1
ATOM 15013 O O . LEU D 1 229 ? 12.106 30.796 15.264 1.00 34.18 339 LEU G O 1
ATOM 15018 N N . ALA D 1 230 ? 11.267 31.549 17.198 1.00 33.60 340 ALA G N 1
ATOM 15019 C CA . ALA D 1 230 ? 10.464 30.361 17.443 1.00 33.36 340 ALA G CA 1
ATOM 15020 C C . ALA D 1 230 ? 9.800 29.867 16.163 1.00 33.23 340 ALA G C 1
ATOM 15021 O O . ALA D 1 230 ? 9.866 28.683 15.833 1.00 33.09 340 ALA G O 1
ATOM 15023 N N . ALA D 1 231 ? 9.185 30.809 15.446 1.00 33.42 341 ALA G N 1
ATOM 15024 C CA . ALA D 1 231 ? 8.394 30.543 14.248 1.00 33.00 341 ALA G CA 1
ATOM 15025 C C . ALA D 1 231 ? 9.263 30.280 13.031 1.00 33.03 341 ALA G C 1
ATOM 15026 O O . ALA D 1 231 ? 8.897 29.475 12.163 1.00 33.45 341 ALA G O 1
ATOM 15028 N N . SER D 1 232 ? 10.409 30.954 12.963 1.00 32.96 342 SER G N 1
ATOM 15029 C CA . SER D 1 232 ? 11.391 30.662 11.914 1.00 32.56 342 SER G CA 1
ATOM 15030 C C . SER D 1 232 ? 11.932 29.239 12.052 1.00 32.96 342 SER G C 1
ATOM 15031 O O . SER D 1 232 ? 12.207 28.601 11.033 1.00 33.30 342 SER G O 1
ATOM 15034 N N . SER D 1 233 ? 12.041 28.717 13.283 1.00 32.75 343 SER G N 1
ATOM 15035 C CA . SER D 1 233 ? 12.630 27.377 13.468 1.00 32.98 343 SER G CA 1
ATOM 15036 C C . SER D 1 233 ? 11.646 26.255 13.872 1.00 33.17 343 SER G C 1
ATOM 15037 O O . SER D 1 233 ? 12.065 25.214 14.401 1.00 32.85 343 SER G O 1
ATOM 15040 N N . GLY D 1 234 ? 10.356 26.460 13.605 1.00 33.56 344 GLY G N 1
ATOM 15041 C CA . GLY D 1 234 ? 9.322 25.446 13.874 1.00 34.45 344 GLY G CA 1
ATOM 15042 C C . GLY D 1 234 ? 9.272 24.913 15.303 1.00 35.18 344 GLY G C 1
ATOM 15043 O O . GLY D 1 234 ? 9.115 23.695 15.517 1.00 35.31 344 GLY G O 1
ATOM 15044 N N . LYS D 1 235 ? 9.473 25.822 16.254 1.00 35.75 345 LYS G N 1
ATOM 15045 C CA . LYS D 1 235 ? 9.378 25.527 17.676 1.00 36.22 345 LYS G CA 1
ATOM 15046 C C . LYS D 1 235 ? 7.980 25.864 18.168 1.00 36.63 345 LYS G C 1
ATOM 15047 O O . LYS D 1 235 ? 7.762 26.870 18.844 1.00 36.92 345 LYS G O 1
ATOM 15053 N N . ILE D 1 236 ? 7.038 25.001 17.814 1.00 36.53 346 ILE G N 1
ATOM 15054 C CA . ILE D 1 236 ? 5.627 25.341 17.747 1.00 36.02 346 ILE G CA 1
ATOM 15055 C C . ILE D 1 236 ? 4.993 25.472 19.130 1.00 36.09 346 ILE G C 1
ATOM 15056 O O . ILE D 1 236 ? 4.238 26.436 19.392 1.00 36.19 346 ILE G O 1
ATOM 15061 N N . GLY D 1 237 ? 5.312 24.523 20.011 1.00 35.51 347 GLY G N 1
ATOM 15062 C CA . GLY D 1 237 ? 4.716 24.503 21.347 1.00 35.19 347 GLY G CA 1
ATOM 15063 C C . GLY D 1 237 ? 4.978 25.822 22.050 1.00 34.92 347 GLY G C 1
ATOM 15064 O O . GLY D 1 237 ? 4.103 26.354 22.761 1.00 34.78 347 GLY G O 1
ATOM 15065 N N . VAL D 1 238 ? 6.184 26.343 21.823 1.00 34.20 348 VAL G N 1
ATOM 15066 C CA . VAL D 1 238 ? 6.663 27.547 22.473 1.00 33.89 348 VAL G CA 1
ATOM 15067 C C . VAL D 1 238 ? 6.063 28.767 21.810 1.00 34.13 348 VAL G C 1
ATOM 15068 O O . VAL D 1 238 ? 5.578 29.683 22.480 1.00 34.36 348 VAL G O 1
ATOM 15072 N N . LEU D 1 239 ? 6.091 28.782 20.481 1.00 34.10 349 LEU G N 1
ATOM 15073 C CA . LEU D 1 239 ? 5.338 29.766 19.713 1.00 33.94 349 LEU G CA 1
ATOM 15074 C C . LEU D 1 239 ? 3.924 29.930 20.263 1.00 33.11 349 LEU G C 1
ATOM 15075 O O . LEU D 1 239 ? 3.512 31.032 20.623 1.00 32.65 349 LEU G O 1
ATOM 15080 N N . ALA D 1 240 ? 3.186 28.828 20.323 1.00 32.35 350 ALA G N 1
ATOM 15081 C CA . ALA D 1 240 ? 1.843 28.822 20.933 1.00 31.91 350 ALA G CA 1
ATOM 15082 C C . ALA D 1 240 ? 1.824 29.355 22.369 1.00 31.54 350 ALA G C 1
ATOM 15083 O O . ALA D 1 240 ? 0.892 30.058 22.776 1.00 31.60 350 ALA G O 1
ATOM 15085 N N . TYR D 1 241 ? 2.845 28.999 23.144 1.00 30.99 351 TYR G N 1
ATOM 15086 C CA . TYR D 1 241 ? 2.972 29.477 24.522 1.00 30.59 351 TYR G CA 1
ATOM 15087 C C . TYR D 1 241 ? 3.174 30.995 24.629 1.00 31.05 351 TYR G C 1
ATOM 15088 O O . TYR D 1 241 ? 2.581 31.649 25.486 1.00 31.61 351 TYR G O 1
ATOM 15097 N N . ILE D 1 242 ? 4.015 31.541 23.759 1.00 30.80 352 ILE G N 1
ATOM 15098 C CA . ILE D 1 242 ? 4.367 32.958 23.793 1.00 30.99 352 ILE G CA 1
ATOM 15099 C C . ILE D 1 242 ? 3.203 33.806 23.361 1.00 31.33 352 ILE G C 1
ATOM 15100 O O . ILE D 1 242 ? 3.029 34.909 23.884 1.00 32.20 352 ILE G O 1
ATOM 15105 N N . LEU D 1 243 ? 2.402 33.310 22.425 1.00 30.90 353 LEU G N 1
ATOM 15106 C CA . LEU D 1 243 ? 1.319 34.132 21.924 1.00 30.99 353 LEU G CA 1
ATOM 15107 C C . LEU D 1 243 ? 0.143 34.065 22.868 1.00 31.13 353 LEU G C 1
ATOM 15108 O O . LEU D 1 243 ? -0.629 35.012 22.968 1.00 31.12 353 LEU G O 1
ATOM 15113 N N . GLN D 1 244 ? -0.061 32.867 23.407 1.00 31.81 354 GLN G N 1
ATOM 15114 C CA . GLN D 1 244 ? -1.247 32.518 24.174 1.00 32.41 354 GLN G CA 1
ATOM 15115 C C . GLN D 1 244 ? -0.931 32.342 25.647 1.00 33.15 354 GLN G C 1
ATOM 15116 O O . GLN D 1 244 ? -1.736 31.796 26.400 1.00 33.51 354 GLN G O 1
ATOM 15122 N N . ARG D 1 245 ? 0.245 32.797 26.060 1.00 34.49 355 ARG G N 1
ATOM 15123 C CA . ARG D 1 245 ? 0.657 32.602 27.435 1.00 35.92 355 ARG G CA 1
ATOM 15124 C C . ARG D 1 245 ? -0.015 33.686 28.251 1.00 36.56 355 ARG G C 1
ATOM 15125 O O . ARG D 1 245 ? 0.625 34.624 28.726 1.00 37.15 355 ARG G O 1
ATOM 15127 N N . GLU D 1 246 ? -1.327 33.538 28.400 1.00 30.00 356 GLU G N 1
ATOM 15128 C CA . GLU D 1 246 ? -2.125 34.486 29.156 1.00 30.00 356 GLU G CA 1
ATOM 15129 C C . GLU D 1 246 ? -1.686 34.454 30.606 1.00 30.00 356 GLU G C 1
ATOM 15130 O O . GLU D 1 246 ? -1.402 33.393 31.161 1.00 30.00 356 GLU G O 1
ATOM 15132 N N . ILE D 1 247 ? -1.630 35.629 31.215 1.00 30.00 357 ILE G N 1
ATOM 15133 C CA . ILE D 1 247 ? -1.185 35.755 32.597 1.00 30.00 357 ILE G CA 1
ATOM 15134 C C . ILE D 1 247 ? -2.233 36.442 33.461 1.00 30.00 357 ILE G C 1
ATOM 15135 O O . ILE D 1 247 ? -2.794 37.462 33.063 1.00 30.00 357 ILE G O 1
ATOM 15137 N N . HIS D 1 248 ? -2.490 35.896 34.646 1.00 30.00 358 HIS G N 1
ATOM 15138 C CA . HIS D 1 248 ? -3.386 36.569 35.582 1.00 30.00 358 HIS G CA 1
ATOM 15139 C C . HIS D 1 248 ? -2.779 36.699 36.979 1.00 30.00 358 HIS G C 1
ATOM 15140 O O . HIS D 1 248 ? -2.710 35.732 37.734 1.00 30.00 358 HIS G O 1
ATOM 15147 N N . GLU D 1 249 ? -2.352 37.914 37.310 1.00 30.00 359 GLU G N 1
ATOM 15148 C CA . GLU D 1 249 ? -1.889 38.277 38.645 1.00 30.00 359 GLU G CA 1
ATOM 15149 C C . GLU D 1 249 ? -1.795 39.792 38.635 1.00 30.00 359 GLU G C 1
ATOM 15150 O O . GLU D 1 249 ? -1.851 40.388 37.562 1.00 30.00 359 GLU G O 1
ATOM 15156 N N . PRO D 1 250 ? -1.539 40.433 39.767 1.00 30.00 360 PRO G N 1
ATOM 15157 C CA . PRO D 1 250 ? -1.415 41.888 39.694 1.00 30.00 360 PRO G CA 1
ATOM 15158 C C . PRO D 1 250 ? -0.302 42.201 38.701 1.00 30.00 360 PRO G C 1
ATOM 15159 O O . PRO D 1 250 ? 0.772 41.605 38.776 1.00 30.00 360 PRO G O 1
ATOM 15163 N N . GLU D 1 251 ? -0.569 43.122 37.778 1.00 30.00 361 GLU G N 1
ATOM 15164 C CA . GLU D 1 251 ? 0.376 43.472 36.719 1.00 30.00 361 GLU G CA 1
ATOM 15165 C C . GLU D 1 251 ? 0.352 42.449 35.582 1.00 30.00 361 GLU G C 1
ATOM 15166 O O . GLU D 1 251 ? 1.144 42.530 34.643 1.00 30.00 361 GLU G O 1
ATOM 15168 N N . CYS D 1 252 ? -0.563 41.489 35.678 1.00 30.00 362 CYS G N 1
ATOM 15169 C CA . CYS D 1 252 ? -0.689 40.408 34.698 1.00 30.00 362 CYS G CA 1
ATOM 15170 C C . CYS D 1 252 ? -1.082 40.857 33.289 1.00 30.00 362 CYS G C 1
ATOM 15171 O O . CYS D 1 252 ? -0.581 40.327 32.298 1.00 30.00 362 CYS G O 1
ATOM 15174 N N . ARG D 1 253 ? -1.991 41.823 33.209 1.00 30.00 363 ARG G N 1
ATOM 15175 C CA . ARG D 1 253 ? -2.632 42.192 31.951 1.00 30.00 363 ARG G CA 1
ATOM 15176 C C . ARG D 1 253 ? -1.663 42.701 30.887 1.00 30.00 363 ARG G C 1
ATOM 15177 O O . ARG D 1 253 ? -1.809 42.384 29.708 1.00 30.00 363 ARG G O 1
ATOM 15179 N N . HIS D 1 254 ? -0.679 43.492 31.305 1.00 30.00 364 HIS G N 1
ATOM 15180 C CA . HIS D 1 254 ? 0.289 44.064 30.374 1.00 30.00 364 HIS G CA 1
ATOM 15181 C C . HIS D 1 254 ? 1.098 42.973 29.681 1.00 30.00 364 HIS G C 1
ATOM 15182 O O . HIS D 1 254 ? 1.361 43.044 28.480 1.00 30.00 364 HIS G O 1
ATOM 15189 N N . LEU D 1 255 ? 1.486 41.962 30.450 1.00 30.00 365 LEU G N 1
ATOM 15190 C CA . LEU D 1 255 ? 2.217 40.811 29.923 1.00 30.00 365 LEU G CA 1
ATOM 15191 C C . LEU D 1 255 ? 1.438 39.861 29.003 1.00 30.00 365 LEU G C 1
ATOM 15192 O O . LEU D 1 255 ? 1.961 39.414 27.982 1.00 30.00 365 LEU G O 1
ATOM 15194 N N . SER D 1 256 ? 0.195 39.556 29.364 1.00 30.00 366 SER G N 1
ATOM 15195 C CA . SER D 1 256 ? -0.564 38.504 28.694 1.00 30.00 366 SER G CA 1
ATOM 15196 C C . SER D 1 256 ? -0.878 38.742 27.218 1.00 30.00 366 SER G C 1
ATOM 15197 O O . SER D 1 256 ? -1.184 39.858 26.798 1.00 30.00 366 SER G O 1
ATOM 15200 N N . ARG D 1 257 ? -0.805 37.661 26.447 1.00 30.00 367 ARG G N 1
ATOM 15201 C CA . ARG D 1 257 ? -1.223 37.634 25.041 1.00 30.00 367 ARG G CA 1
ATOM 15202 C C . ARG D 1 257 ? -2.708 37.341 24.800 1.00 30.00 367 ARG G C 1
ATOM 15203 O O . ARG D 1 257 ? -3.349 37.986 23.971 1.00 30.00 367 ARG G O 1
ATOM 15211 N N . LYS D 1 258 ? -3.241 36.367 25.529 1.00 30.00 368 LYS G N 1
ATOM 15212 C CA . LYS D 1 258 ? -4.650 36.000 25.447 1.00 30.00 368 LYS G CA 1
ATOM 15213 C C . LYS D 1 258 ? -5.461 36.228 26.718 1.00 30.00 368 LYS G C 1
ATOM 15214 O O . LYS D 1 258 ? -5.082 35.800 27.806 1.00 30.00 368 LYS G O 1
ATOM 15216 N N . PHE D 1 259 ? -6.617 36.866 26.552 1.00 30.00 369 PHE G N 1
ATOM 15217 C CA . PHE D 1 259 ? -7.642 36.919 27.589 1.00 30.00 369 PHE G CA 1
ATOM 15218 C C . PHE D 1 259 ? -8.899 36.248 27.035 1.00 30.00 369 PHE G C 1
ATOM 15219 O O . PHE D 1 259 ? -9.369 36.603 25.957 1.00 30.00 369 PHE G O 1
ATOM 15227 N N . THR D 1 260 ? -9.432 35.275 27.768 1.00 30.00 370 THR G N 1
ATOM 15228 C CA . THR D 1 260 ? -10.686 34.616 27.403 1.00 30.00 370 THR G CA 1
ATOM 15229 C C . THR D 1 260 ? -11.649 34.834 28.569 1.00 30.00 370 THR G C 1
ATOM 15230 O O . THR D 1 260 ? -11.270 34.654 29.720 1.00 30.00 370 THR G O 1
ATOM 15232 N N . GLU D 1 261 ? -12.869 35.285 28.302 1.00 30.00 371 GLU G N 1
ATOM 15233 C CA . GLU D 1 261 ? -13.833 35.419 29.395 1.00 30.00 371 GLU G CA 1
ATOM 15234 C C . GLU D 1 261 ? -15.293 35.266 28.997 1.00 30.00 371 GLU G C 1
ATOM 15235 O O . GLU D 1 261 ? -15.992 36.243 29.003 1.00 30.00 371 GLU G O 1
ATOM 15237 N N . TRP D 1 262 ? -15.763 34.078 28.627 1.00 30.00 372 TRP G N 1
ATOM 15238 C CA . TRP D 1 262 ? -17.198 33.929 28.336 1.00 30.00 372 TRP G CA 1
ATOM 15239 C C . TRP D 1 262 ? -17.750 32.528 28.481 1.00 30.00 372 TRP G C 1
ATOM 15240 O O . TRP D 1 262 ? -17.938 31.877 27.479 1.00 30.00 372 TRP G O 1
ATOM 15251 N N . ALA D 1 263 ? -18.036 32.069 29.697 1.00 30.00 373 ALA G N 1
ATOM 15252 C CA . ALA D 1 263 ? -18.409 30.663 29.886 1.00 30.00 373 ALA G CA 1
ATOM 15253 C C . ALA D 1 263 ? -19.858 30.370 30.300 1.00 30.00 373 ALA G C 1
ATOM 15254 O O . ALA D 1 263 ? -20.368 30.913 31.280 1.00 30.00 373 ALA G O 1
ATOM 15256 N N . TYR D 1 264 ? -20.499 29.478 29.549 1.00 30.00 374 TYR G N 1
ATOM 15257 C CA . TYR D 1 264 ? -21.813 28.944 29.891 1.00 30.00 374 TYR G CA 1
ATOM 15258 C C . TYR D 1 264 ? -21.685 27.461 30.231 1.00 30.00 374 TYR G C 1
ATOM 15259 O O . TYR D 1 264 ? -20.774 26.781 29.759 1.00 30.00 374 TYR G O 1
ATOM 15261 N N . GLY D 1 265 ? -22.589 26.975 31.072 1.00 30.00 375 GLY G N 1
ATOM 15262 C CA . GLY D 1 265 ? -22.424 25.709 31.756 1.00 30.00 375 GLY G CA 1
ATOM 15263 C C . GLY D 1 265 ? -21.723 24.729 30.835 1.00 30.00 375 GLY G C 1
ATOM 15264 O O . GLY D 1 265 ? -20.869 23.958 31.270 1.00 30.00 375 GLY G O 1
ATOM 15265 N N . PRO D 1 266 ? -22.082 24.763 29.556 1.00 30.00 376 PRO G N 1
ATOM 15266 C CA . PRO D 1 266 ? -21.443 23.896 28.544 1.00 30.00 376 PRO G CA 1
ATOM 15267 C C . PRO D 1 266 ? -20.000 24.254 28.232 1.00 30.00 376 PRO G C 1
ATOM 15268 O O . PRO D 1 266 ? -19.131 23.393 28.144 1.00 30.00 376 PRO G O 1
ATOM 15272 N N . VAL D 1 267 ? -19.753 25.552 28.155 1.00 30.00 377 VAL G N 1
ATOM 15273 C CA . VAL D 1 267 ? -19.328 26.282 26.975 1.00 30.00 377 VAL G CA 1
ATOM 15274 C C . VAL D 1 267 ? -18.088 27.077 27.342 1.00 30.00 377 VAL G C 1
ATOM 15275 O O . VAL D 1 267 ? -17.827 27.314 28.519 1.00 30.00 377 VAL G O 1
ATOM 15277 N N . HIS D 1 268 ? -17.325 27.496 26.344 1.00 30.00 378 HIS G N 1
ATOM 15278 C CA . HIS D 1 268 ? -16.156 28.314 26.613 1.00 30.00 378 HIS G CA 1
ATOM 15279 C C . HIS D 1 268 ? -15.815 29.229 25.446 1.00 30.00 378 HIS G C 1
ATOM 15280 O O . HIS D 1 268 ? -16.236 29.000 24.316 1.00 30.00 378 HIS G O 1
ATOM 15282 N N . SER D 1 269 ? -15.137 30.323 25.769 1.00 30.00 379 SER G N 1
ATOM 15283 C CA . SER D 1 269 ? -14.693 31.276 24.773 1.00 30.00 379 SER G CA 1
ATOM 15284 C C . SER D 1 269 ? -13.241 31.612 25.064 1.00 30.00 379 SER G C 1
ATOM 15285 O O . SER D 1 269 ? -12.848 31.737 26.221 1.00 30.00 379 SER G O 1
ATOM 15288 N N . SER D 1 270 ? -12.444 31.754 24.014 1.00 30.00 380 SER G N 1
ATOM 15289 C CA . SER D 1 270 ? -11.044 32.110 24.169 1.00 30.00 380 SER G CA 1
ATOM 15290 C C . SER D 1 270 ? -10.749 33.377 23.385 1.00 30.00 380 SER G C 1
ATOM 15291 O O . SER D 1 270 ? -11.214 33.538 22.259 1.00 30.00 380 SER G O 1
ATOM 15293 N N . LEU D 1 271 ? -9.976 34.285 23.973 1.00 30.00 381 LEU G N 1
ATOM 15294 C CA . LEU D 1 271 ? -9.650 35.555 23.323 1.00 30.00 381 LEU G CA 1
ATOM 15295 C C . LEU D 1 271 ? -8.148 35.687 23.086 1.00 30.00 381 LEU G C 1
ATOM 15296 O O . LEU D 1 271 ? -7.351 35.402 23.979 1.00 30.00 381 LEU G O 1
ATOM 15301 N N . TYR D 1 272 ? -7.758 36.106 21.883 1.00 30.00 382 TYR G N 1
ATOM 15302 C CA . TYR D 1 272 ? -6.322 36.152 21.534 1.00 30.00 382 TYR G CA 1
ATOM 15303 C C . TYR D 1 272 ? -5.853 37.568 21.153 1.00 30.00 382 TYR G C 1
ATOM 15304 O O . TYR D 1 272 ? -6.654 38.386 20.704 1.00 30.00 382 TYR G O 1
ATOM 15313 N N . ASP D 1 273 ? -4.583 37.905 21.379 1.00 30.00 383 ASP G N 1
ATOM 15314 C CA . ASP D 1 273 ? -4.310 39.332 21.574 1.00 30.00 383 ASP G CA 1
ATOM 15315 C C . ASP D 1 273 ? -4.653 40.380 20.494 1.00 30.00 383 ASP G C 1
ATOM 15316 O O . ASP D 1 273 ? -5.344 41.346 20.816 1.00 30.00 383 ASP G O 1
ATOM 15321 N N . LEU D 1 274 ? -4.218 40.215 19.249 1.00 30.00 384 LEU G N 1
ATOM 15322 C CA . LEU D 1 274 ? -3.162 39.303 18.875 1.00 30.00 384 LEU G CA 1
ATOM 15323 C C . LEU D 1 274 ? -2.054 40.143 18.250 1.00 30.00 384 LEU G C 1
ATOM 15324 O O . LEU D 1 274 ? -2.289 40.928 17.333 1.00 30.00 384 LEU G O 1
ATOM 15329 N N . SER D 1 275 ? -0.847 39.971 18.765 1.00 30.00 385 SER G N 1
ATOM 15330 C CA . SER D 1 275 ? 0.339 40.683 18.292 1.00 30.00 385 SER G CA 1
ATOM 15331 C C . SER D 1 275 ? 0.838 40.267 16.911 1.00 30.00 385 SER G C 1
ATOM 15332 O O . SER D 1 275 ? 1.297 41.103 16.133 1.00 30.00 385 SER G O 1
ATOM 15335 N N . CYS D 1 276 ? 0.744 38.976 16.610 1.00 30.00 386 CYS G N 1
ATOM 15336 C CA . CYS D 1 276 ? 1.381 38.417 15.424 1.00 30.00 386 CYS G CA 1
ATOM 15337 C C . CYS D 1 276 ? 0.832 39.072 14.170 1.00 30.00 386 CYS G C 1
ATOM 15338 O O . CYS D 1 276 ? 1.575 39.366 13.234 1.00 30.00 386 CYS G O 1
ATOM 15341 N N . ILE D 1 277 ? -0.472 39.306 14.158 1.00 30.00 387 ILE G N 1
ATOM 15342 C CA . ILE D 1 277 ? -1.094 40.038 13.067 1.00 30.00 387 ILE G CA 1
ATOM 15343 C C . ILE D 1 277 ? -0.519 41.450 13.037 1.00 30.00 387 ILE G C 1
ATOM 15344 O O . ILE D 1 277 ? -0.261 42.005 11.969 1.00 30.00 387 ILE G O 1
ATOM 15346 N N . ASP D 1 278 ? -0.321 42.022 14.221 1.00 30.00 388 ASP G N 1
ATOM 15347 C CA . ASP D 1 278 ? 0.211 43.375 14.347 1.00 30.00 388 ASP G CA 1
ATOM 15348 C C . ASP D 1 278 ? 1.625 43.498 13.782 1.00 30.00 388 ASP G C 1
ATOM 15349 O O . ASP D 1 278 ? 1.947 44.481 13.115 1.00 30.00 388 ASP G O 1
ATOM 15351 N N . THR D 1 279 ? 2.474 42.498 13.984 1.00 30.00 389 THR G N 1
ATOM 15352 C CA . THR D 1 279 ? 3.837 42.638 13.484 1.00 30.00 389 THR G CA 1
ATOM 15353 C C . THR D 1 279 ? 3.784 42.830 11.971 1.00 30.00 389 THR G C 1
ATOM 15354 O O . THR D 1 279 ? 3.085 42.100 11.269 1.00 30.00 389 THR G O 1
ATOM 15356 N N . CYS D 1 280 ? 4.495 43.840 11.476 1.00 30.00 390 CYS G N 1
ATOM 15357 C CA . CYS D 1 280 ? 4.495 44.134 10.045 1.00 30.00 390 CYS G CA 1
ATOM 15358 C C . CYS D 1 280 ? 5.881 44.422 9.464 1.00 30.00 390 CYS G C 1
ATOM 15359 O O . CYS D 1 280 ? 6.396 43.647 8.659 1.00 30.00 390 CYS G O 1
ATOM 15362 N N . GLU D 1 281 ? 6.478 45.540 9.871 1.00 30.00 391 GLU G N 1
ATOM 15363 C CA . GLU D 1 281 ? 7.749 45.974 9.300 1.00 30.00 391 GLU G CA 1
ATOM 15364 C C . GLU D 1 281 ? 8.814 44.914 9.530 1.00 30.00 391 GLU G C 1
ATOM 15365 O O . GLU D 1 281 ? 9.621 44.621 8.648 1.00 30.00 391 GLU G O 1
ATOM 15367 N N . LYS D 1 282 ? 8.800 44.340 10.727 1.00 30.00 392 LYS G N 1
ATOM 15368 C CA . LYS D 1 282 ? 9.527 43.118 11.014 1.00 30.00 392 LYS G CA 1
ATOM 15369 C C . LYS D 1 282 ? 8.759 41.994 10.334 1.00 30.00 392 LYS G C 1
ATOM 15370 O O . LYS D 1 282 ? 7.568 42.138 10.060 1.00 30.00 392 LYS G O 1
ATOM 15372 N N . ASN D 1 283 ? 9.421 40.873 10.069 1.00 30.00 393 ASN G N 1
ATOM 15373 C CA . ASN D 1 283 ? 8.755 39.765 9.396 1.00 30.00 393 ASN G CA 1
ATOM 15374 C C . ASN D 1 283 ? 7.601 39.275 10.255 1.00 30.00 393 ASN G C 1
ATOM 15375 O O . ASN D 1 283 ? 6.523 38.955 9.753 1.00 30.00 393 ASN G O 1
ATOM 15380 N N . SER D 1 284 ? 7.839 39.231 11.559 1.00 30.00 394 SER G N 1
ATOM 15381 C CA . SER D 1 284 ? 6.789 38.978 12.538 1.00 30.00 394 SER G CA 1
ATOM 15382 C C . SER D 1 284 ? 6.462 37.499 12.697 1.00 30.00 394 SER G C 1
ATOM 15383 O O . SER D 1 284 ? 7.012 36.646 12.001 1.00 30.00 394 SER G O 1
ATOM 15385 N N . VAL D 1 285 ? 5.675 37.165 13.715 1.00 30.00 395 VAL G N 1
ATOM 15386 C CA . VAL D 1 285 ? 5.268 35.776 13.881 1.00 30.00 395 VAL G CA 1
ATOM 15387 C C . VAL D 1 285 ? 4.360 35.353 12.735 1.00 30.00 395 VAL G C 1
ATOM 15388 O O . VAL D 1 285 ? 4.542 34.292 12.125 1.00 30.00 395 VAL G O 1
ATOM 15390 N N . LEU D 1 286 ? 3.396 36.215 12.428 1.00 30.00 396 LEU G N 1
ATOM 15391 C CA . LEU D 1 286 ? 2.466 35.954 11.345 1.00 30.00 396 LEU G CA 1
ATOM 15392 C C . LEU D 1 286 ? 3.191 35.939 10.015 1.00 30.00 396 LEU G C 1
ATOM 15393 O O . LEU D 1 286 ? 2.972 35.059 9.191 1.00 30.00 396 LEU G O 1
ATOM 15395 N N . GLU D 1 287 ? 4.078 36.909 9.822 1.00 30.00 397 GLU G N 1
ATOM 15396 C CA . GLU D 1 287 ? 4.800 37.022 8.565 1.00 30.00 397 GLU G CA 1
ATOM 15397 C C . GLU D 1 287 ? 5.681 35.804 8.354 1.00 30.00 397 GLU G C 1
ATOM 15398 O O . GLU D 1 287 ? 5.720 35.234 7.266 1.00 30.00 397 GLU G O 1
ATOM 15400 N N . VAL D 1 288 ? 6.364 35.389 9.414 1.00 30.00 398 VAL G N 1
ATOM 15401 C CA . VAL D 1 288 ? 7.240 34.235 9.330 1.00 30.00 398 VAL G CA 1
ATOM 15402 C C . VAL D 1 288 ? 6.420 32.997 9.009 1.00 30.00 398 VAL G C 1
ATOM 15403 O O . VAL D 1 288 ? 6.813 32.181 8.175 1.00 30.00 398 VAL G O 1
ATOM 15405 N N . ILE D 1 289 ? 5.266 32.871 9.656 1.00 30.00 399 ILE G N 1
ATOM 15406 C CA . ILE D 1 289 ? 4.428 31.702 9.427 1.00 30.00 399 ILE G CA 1
ATOM 15407 C C . ILE D 1 289 ? 3.962 31.670 7.973 1.00 30.00 399 ILE G C 1
ATOM 15408 O O . ILE D 1 289 ? 3.938 30.618 7.334 1.00 30.00 399 ILE G O 1
ATOM 15413 N N . ALA D 1 290 ? 3.602 32.843 7.462 1.00 30.00 400 ALA G N 1
ATOM 15414 C CA . ALA D 1 290 ? 3.128 32.995 6.094 1.00 30.00 400 ALA G CA 1
ATOM 15415 C C . ALA D 1 290 ? 4.217 32.631 5.100 1.00 30.00 400 ALA G C 1
ATOM 15416 O O . ALA D 1 290 ? 3.954 32.012 4.069 1.00 30.00 400 ALA G O 1
ATOM 15418 N N . TYR D 1 291 ? 5.385 33.232 5.308 1.00 30.00 401 TYR G N 1
ATOM 15419 C CA . TYR D 1 291 ? 6.570 33.019 4.473 1.00 30.00 401 TYR G CA 1
ATOM 15420 C C . TYR D 1 291 ? 7.268 31.663 4.553 1.00 30.00 401 TYR G C 1
ATOM 15421 O O . TYR D 1 291 ? 7.732 31.135 3.544 1.00 30.00 401 TYR G O 1
ATOM 15430 N N . SER D 1 292 ? 7.362 31.118 5.761 1.00 30.00 402 SER G N 1
ATOM 15431 C CA . SER D 1 292 ? 8.320 30.059 6.055 1.00 30.00 402 SER G CA 1
ATOM 15432 C C . SER D 1 292 ? 8.115 28.804 5.216 1.00 30.00 402 SER G C 1
ATOM 15433 O O . SER D 1 292 ? 6.990 28.344 5.021 1.00 30.00 402 SER G O 1
ATOM 15436 N N . SER D 1 293 ? 9.222 28.257 4.719 1.00 30.00 403 SER G N 1
ATOM 15437 C CA . SER D 1 293 ? 9.171 27.085 3.855 1.00 30.00 403 SER G CA 1
ATOM 15438 C C . SER D 1 293 ? 10.368 26.140 3.986 1.00 30.00 403 SER G C 1
ATOM 15439 O O . SER D 1 293 ? 11.458 26.531 4.404 1.00 30.00 403 SER G O 1
ATOM 15442 N N . SER D 1 294 ? 10.127 24.891 3.608 1.00 30.00 404 SER G N 1
ATOM 15443 C CA . SER D 1 294 ? 11.126 23.831 3.536 1.00 30.00 404 SER G CA 1
ATOM 15444 C C . SER D 1 294 ? 11.721 23.456 4.891 1.00 30.00 404 SER G C 1
ATOM 15445 O O . SER D 1 294 ? 12.657 22.659 4.962 1.00 30.00 404 SER G O 1
ATOM 15448 N N . GLU D 1 295 ? 11.182 24.026 5.963 1.00 30.00 405 GLU G N 1
ATOM 15449 C CA . GLU D 1 295 ? 11.645 23.684 7.304 1.00 30.00 405 GLU G CA 1
ATOM 15450 C C . GLU D 1 295 ? 11.288 22.238 7.640 1.00 30.00 405 GLU G C 1
ATOM 15451 O O . GLU D 1 295 ? 12.081 21.513 8.241 1.00 30.00 405 GLU G O 1
ATOM 15453 N N . THR D 1 296 ? 10.080 21.841 7.249 1.00 30.00 406 THR G N 1
ATOM 15454 C CA . THR D 1 296 ? 9.567 20.483 7.440 1.00 30.00 406 THR G CA 1
ATOM 15455 C C . THR D 1 296 ? 8.874 20.274 8.788 1.00 30.00 406 THR G C 1
ATOM 15456 O O . THR D 1 296 ? 8.296 19.208 9.028 1.00 30.00 406 THR G O 1
ATOM 15458 N N . PRO D 1 297 ? 8.931 21.349 9.689 1.00 30.00 407 PRO G N 1
ATOM 15459 C CA . PRO D 1 297 ? 8.109 21.156 10.887 1.00 30.00 407 PRO G CA 1
ATOM 15460 C C . PRO D 1 297 ? 6.848 22.004 10.777 1.00 30.00 407 PRO G C 1
ATOM 15461 O O . PRO D 1 297 ? 6.102 22.151 11.745 1.00 30.00 407 PRO G O 1
ATOM 15465 N N . ASN D 1 298 ? 6.635 22.570 9.594 1.00 30.00 408 ASN G N 1
ATOM 15466 C CA . ASN D 1 298 ? 5.645 23.617 9.385 1.00 30.00 408 ASN G CA 1
ATOM 15467 C C . ASN D 1 298 ? 4.191 23.244 9.658 1.00 30.00 408 ASN G C 1
ATOM 15468 O O . ASN D 1 298 ? 3.452 24.045 10.229 1.00 30.00 408 ASN G O 1
ATOM 15473 N N . ARG D 1 299 ? 3.763 22.051 9.256 1.00 30.00 409 ARG G N 1
ATOM 15474 C CA . ARG D 1 299 ? 2.353 21.728 9.431 1.00 30.00 409 ARG G CA 1
ATOM 15475 C C . ARG D 1 299 ? 1.854 22.235 10.783 1.00 30.00 409 ARG G C 1
ATOM 15476 O O . ARG D 1 299 ? 0.765 22.797 10.888 1.00 30.00 409 ARG G O 1
ATOM 15478 N N . HIS D 1 300 ? 2.669 22.024 11.812 1.00 30.00 410 HIS G N 1
ATOM 15479 C CA . HIS D 1 300 ? 2.328 22.405 13.179 1.00 30.00 410 HIS G CA 1
ATOM 15480 C C . HIS D 1 300 ? 2.186 23.911 13.403 1.00 30.00 410 HIS G C 1
ATOM 15481 O O . HIS D 1 300 ? 1.279 24.360 14.102 1.00 30.00 410 HIS G O 1
ATOM 15483 N N . ASP D 1 301 ? 3.091 24.684 12.812 1.00 30.00 411 ASP G N 1
ATOM 15484 C CA . ASP D 1 301 ? 3.139 26.119 13.052 1.00 30.00 411 ASP G CA 1
ATOM 15485 C C . ASP D 1 301 ? 1.944 26.801 12.405 1.00 30.00 411 ASP G C 1
ATOM 15486 O O . ASP D 1 301 ? 1.338 27.699 12.985 1.00 30.00 411 ASP G O 1
ATOM 15488 N N . MET D 1 302 ? 1.606 26.362 11.196 1.00 30.00 412 MET G N 1
ATOM 15489 C CA . MET D 1 302 ? 0.464 26.915 10.481 1.00 30.00 412 MET G CA 1
ATOM 15490 C C . MET D 1 302 ? -0.818 26.639 11.255 1.00 30.00 412 MET G C 1
ATOM 15491 O O . MET D 1 302 ? -1.695 27.499 11.353 1.00 30.00 412 MET G O 1
ATOM 15493 N N . LEU D 1 303 ? -0.876 25.444 11.828 1.00 30.00 413 LEU G N 1
ATOM 15494 C CA . LEU D 1 303 ? -2.032 24.942 12.562 1.00 30.00 413 LEU G CA 1
ATOM 15495 C C . LEU D 1 303 ? -2.327 25.754 13.813 1.00 30.00 413 LEU G C 1
ATOM 15496 O O . LEU D 1 303 ? -3.454 25.756 14.308 1.00 30.00 413 LEU G O 1
ATOM 15501 N N . LEU D 1 304 ? -1.326 26.487 14.288 1.00 30.00 414 LEU G N 1
ATOM 15502 C CA . LEU D 1 304 ? -1.397 27.119 15.598 1.00 30.00 414 LEU G CA 1
ATOM 15503 C C . LEU D 1 304 ? -2.567 28.086 15.696 1.00 30.00 414 LEU G C 1
ATOM 15504 O O . LEU D 1 304 ? -2.868 28.826 14.759 1.00 30.00 414 LEU G O 1
ATOM 15509 N N . VAL D 1 305 ? -3.229 28.055 16.848 1.00 30.00 415 VAL G N 1
ATOM 15510 C CA . VAL D 1 305 ? -4.455 28.809 17.067 1.00 30.00 415 VAL G CA 1
ATOM 15511 C C . VAL D 1 305 ? -4.450 29.358 18.488 1.00 30.00 415 VAL G C 1
ATOM 15512 O O . VAL D 1 305 ? -3.575 29.010 19.278 1.00 30.00 415 VAL G O 1
ATOM 15514 N N . GLU D 1 306 ? -5.408 30.219 18.819 1.00 30.00 416 GLU G N 1
ATOM 15515 C CA . GLU D 1 306 ? -6.477 30.634 17.914 1.00 30.00 416 GLU G CA 1
ATOM 15516 C C . GLU D 1 306 ? -6.060 31.467 16.702 1.00 30.00 416 GLU G C 1
ATOM 15517 O O . GLU D 1 306 ? -6.593 31.277 15.604 1.00 30.00 416 GLU G O 1
ATOM 15519 N N . PRO D 1 307 ? -5.083 32.449 16.943 1.00 30.00 417 PRO G N 1
ATOM 15520 C CA . PRO D 1 307 ? -4.987 33.432 15.846 1.00 30.00 417 PRO G CA 1
ATOM 15521 C C . PRO D 1 307 ? -4.554 32.891 14.487 1.00 30.00 417 PRO G C 1
ATOM 15522 O O . PRO D 1 307 ? -5.183 33.241 13.488 1.00 30.00 417 PRO G O 1
ATOM 15526 N N . LEU D 1 308 ? -3.518 32.069 14.403 1.00 30.00 418 LEU G N 1
ATOM 15527 C CA . LEU D 1 308 ? -3.078 31.725 13.065 1.00 30.00 418 LEU G CA 1
ATOM 15528 C C . LEU D 1 308 ? -4.210 31.023 12.327 1.00 30.00 418 LEU G C 1
ATOM 15529 O O . LEU D 1 308 ? -4.560 31.409 11.207 1.00 30.00 418 LEU G O 1
ATOM 15531 N N . ASN D 1 309 ? -4.829 30.036 12.968 1.00 30.00 419 ASN G N 1
ATOM 15532 C CA . ASN D 1 309 ? -6.028 29.429 12.405 1.00 30.00 419 ASN G CA 1
ATOM 15533 C C . ASN D 1 309 ? -7.215 30.384 12.410 1.00 30.00 419 ASN G C 1
ATOM 15534 O O . ASN D 1 309 ? -7.916 30.544 11.407 1.00 30.00 419 ASN G O 1
ATOM 15536 N N . ARG D 1 310 ? -7.409 31.043 13.550 1.00 30.00 420 ARG G N 1
ATOM 15537 C CA . ARG D 1 310 ? -8.513 31.975 13.715 1.00 30.00 420 ARG G CA 1
ATOM 15538 C C . ARG D 1 310 ? -8.342 33.162 12.789 1.00 30.00 420 ARG G C 1
ATOM 15539 O O . ARG D 1 310 ? -9.287 33.600 12.136 1.00 30.00 420 ARG G O 1
ATOM 15541 N N . LEU D 1 311 ? -7.135 33.705 12.715 1.00 30.00 421 LEU G N 1
ATOM 15542 C CA . LEU D 1 311 ? -6.925 34.922 11.938 1.00 30.00 421 LEU G CA 1
ATOM 15543 C C . LEU D 1 311 ? -7.235 34.724 10.455 1.00 30.00 421 LEU G C 1
ATOM 15544 O O . LEU D 1 311 ? -7.862 35.579 9.815 1.00 30.00 421 LEU G O 1
ATOM 15549 N N . LEU D 1 312 ? -6.812 33.588 9.913 1.00 30.00 422 LEU G N 1
ATOM 15550 C CA . LEU D 1 312 ? -6.993 33.315 8.494 1.00 30.00 422 LEU G CA 1
ATOM 15551 C C . LEU D 1 312 ? -8.467 33.250 8.116 1.00 30.00 422 LEU G C 1
ATOM 15552 O O . LEU D 1 312 ? -8.877 33.790 7.088 1.00 30.00 422 LEU G O 1
ATOM 15554 N N . GLN D 1 313 ? -9.264 32.598 8.955 1.00 30.00 423 GLN G N 1
ATOM 15555 C CA . GLN D 1 313 ? -10.691 32.459 8.692 1.00 30.00 423 GLN G CA 1
ATOM 15556 C C . GLN D 1 313 ? -11.373 33.822 8.661 1.00 30.00 423 GLN G C 1
ATOM 15557 O O . GLN D 1 313 ? -12.229 34.079 7.816 1.00 30.00 423 GLN G O 1
ATOM 15563 N N . ASP D 1 314 ? -10.982 34.694 9.585 1.00 30.00 424 ASP G N 1
ATOM 15564 C CA . ASP D 1 314 ? -11.519 36.047 9.638 1.00 30.00 424 ASP G CA 1
ATOM 15565 C C . ASP D 1 314 ? -11.123 36.842 8.399 1.00 30.00 424 ASP G C 1
ATOM 15566 O O . ASP D 1 314 ? -11.930 37.584 7.842 1.00 30.00 424 ASP G O 1
ATOM 15568 N N . LYS D 1 315 ? -9.874 36.683 7.974 1.00 0.00 425 LYS G N 1
ATOM 15569 C CA . LYS D 1 315 ? -9.377 37.395 6.800 1.00 0.00 425 LYS G CA 1
ATOM 15570 C C . LYS D 1 315 ? -10.093 37.005 5.505 1.00 0.00 425 LYS G C 1
ATOM 15571 O O . LYS D 1 315 ? -10.361 37.848 4.651 1.00 0.00 425 LYS G O 1
ATOM 15577 N N . TRP D 1 316 ? -10.383 35.716 5.368 1.00 0.00 426 TRP G N 1
ATOM 15578 C CA . TRP D 1 316 ? -10.857 35.130 4.112 1.00 0.00 426 TRP G CA 1
ATOM 15579 C C . TRP D 1 316 ? -12.348 34.848 4.025 1.00 0.00 426 TRP G C 1
ATOM 15580 O O . TRP D 1 316 ? -12.975 35.093 2.997 1.00 0.00 426 TRP G O 1
ATOM 15591 N N . ASP D 1 317 ? -12.931 34.356 5.110 1.00 30.00 427 ASP G N 1
ATOM 15592 C CA . ASP D 1 317 ? -14.350 34.074 5.073 1.00 30.00 427 ASP G CA 1
ATOM 15593 C C . ASP D 1 317 ? -15.034 35.401 4.794 1.00 30.00 427 ASP G C 1
ATOM 15594 O O . ASP D 1 317 ? -15.973 35.475 4.003 1.00 30.00 427 ASP G O 1
ATOM 15596 N N . ARG D 1 318 ? -14.572 36.456 5.456 1.00 30.00 428 ARG G N 1
ATOM 15597 C CA . ARG D 1 318 ? -15.166 37.773 5.261 1.00 30.00 428 ARG G CA 1
ATOM 15598 C C . ARG D 1 318 ? -15.010 38.352 3.850 1.00 30.00 428 ARG G C 1
ATOM 15599 O O . ARG D 1 318 ? -15.974 38.872 3.290 1.00 30.00 428 ARG G O 1
ATOM 15601 N N . PHE D 1 319 ? -13.812 38.270 3.274 1.00 30.00 429 PHE G N 1
ATOM 15602 C CA . PHE D 1 319 ? -13.601 38.852 1.944 1.00 30.00 429 PHE G CA 1
ATOM 15603 C C . PHE D 1 319 ? -12.636 38.146 0.982 1.00 30.00 429 PHE G C 1
ATOM 15604 O O . PHE D 1 319 ? -12.778 38.264 -0.235 1.00 30.00 429 PHE G O 1
ATOM 15612 N N . VAL D 1 320 ? -11.650 37.435 1.518 1.00 30.00 430 VAL G N 1
ATOM 15613 C CA . VAL D 1 320 ? -10.542 36.931 0.703 1.00 30.00 430 VAL G CA 1
ATOM 15614 C C . VAL D 1 320 ? -10.944 35.934 -0.385 1.00 30.00 430 VAL G C 1
ATOM 15615 O O . VAL D 1 320 ? -10.453 35.999 -1.511 1.00 30.00 430 VAL G O 1
ATOM 15619 N N . LYS D 1 321 ? -11.840 35.020 -0.039 1.00 0.00 431 LYS G N 1
ATOM 15620 C CA . LYS D 1 321 ? -12.305 33.986 -0.949 1.00 0.00 431 LYS G CA 1
ATOM 15621 C C . LYS D 1 321 ? -12.884 34.623 -2.202 1.00 0.00 431 LYS G C 1
ATOM 15622 O O . LYS D 1 321 ? -12.646 34.154 -3.314 1.00 0.00 431 LYS G O 1
ATOM 15624 N N . ARG D 1 322 ? -13.636 35.703 -2.020 1.00 0.00 432 ARG G N 1
ATOM 15625 C CA . ARG D 1 322 ? -14.212 36.418 -3.150 1.00 0.00 432 ARG G CA 1
ATOM 15626 C C . ARG D 1 322 ? -13.125 37.008 -4.042 1.00 0.00 432 ARG G C 1
ATOM 15627 O O . ARG D 1 322 ? -13.224 36.957 -5.268 1.00 0.00 432 ARG G O 1
ATOM 15629 N N . ILE D 1 323 ? -12.091 37.566 -3.424 1.00 0.00 433 ILE G N 1
ATOM 15630 C CA . ILE D 1 323 ? -11.010 38.203 -4.170 1.00 0.00 433 ILE G CA 1
ATOM 15631 C C . ILE D 1 323 ? -10.234 37.229 -5.055 1.00 0.00 433 ILE G C 1
ATOM 15632 O O . ILE D 1 323 ? -9.876 37.560 -6.185 1.00 0.00 433 ILE G O 1
ATOM 15637 N N . PHE D 1 324 ? -9.975 36.031 -4.541 1.00 0.00 434 PHE G N 1
ATOM 15638 C CA . PHE D 1 324 ? -9.201 35.047 -5.290 1.00 0.00 434 PHE G CA 1
ATOM 15639 C C . PHE D 1 324 ? -9.903 34.543 -6.550 1.00 0.00 434 PHE G C 1
ATOM 15640 O O . PHE D 1 324 ? -9.279 34.408 -7.602 1.00 0.00 434 PHE G O 1
ATOM 15648 N N . TYR D 1 325 ? -11.201 34.276 -6.443 1.00 0.00 435 TYR G N 1
ATOM 15649 C CA . TYR D 1 325 ? -11.966 33.788 -7.577 1.00 0.00 435 TYR G CA 1
ATOM 15650 C C . TYR D 1 325 ? -11.966 34.795 -8.718 1.00 0.00 435 TYR G C 1
ATOM 15651 O O . TYR D 1 325 ? -11.845 34.418 -9.881 1.00 0.00 435 TYR G O 1
ATOM 15660 N N . PHE D 1 326 ? -12.062 36.075 -8.375 1.00 0.00 436 PHE G N 1
ATOM 15661 C CA . PHE D 1 326 ? -12.015 37.120 -9.382 1.00 0.00 436 PHE G CA 1
ATOM 15662 C C . PHE D 1 326 ? -10.667 37.080 -10.085 1.00 0.00 436 PHE G C 1
ATOM 15663 O O . PHE D 1 326 ? -10.587 37.242 -11.302 1.00 0.00 436 PHE G O 1
ATOM 15671 N N . ASN D 1 327 ? -9.605 36.854 -9.318 1.00 30.00 437 ASN G N 1
ATOM 15672 C CA . ASN D 1 327 ? -8.280 36.754 -9.911 1.00 30.00 437 ASN G CA 1
ATOM 15673 C C . ASN D 1 327 ? -8.187 35.553 -10.845 1.00 30.00 437 ASN G C 1
ATOM 15674 O O . ASN D 1 327 ? -7.643 35.641 -11.949 1.00 30.00 437 ASN G O 1
ATOM 15679 N N . PHE D 1 328 ? -8.736 34.430 -10.400 1.00 0.00 438 PHE G N 1
ATOM 15680 C CA . PHE D 1 328 ? -8.713 33.210 -11.187 1.00 0.00 438 PHE G CA 1
ATOM 15681 C C . PHE D 1 328 ? -9.490 33.394 -12.483 1.00 0.00 438 PHE G C 1
ATOM 15682 O O . PHE D 1 328 ? -9.014 33.037 -13.556 1.00 0.00 438 PHE G O 1
ATOM 15690 N N . PHE D 1 329 ? -10.684 33.972 -12.377 1.00 0.00 439 PHE G N 1
ATOM 15691 C CA . PHE D 1 329 ? -11.524 34.205 -13.544 1.00 0.00 439 PHE G CA 1
ATOM 15692 C C . PHE D 1 329 ? -10.861 35.162 -14.530 1.00 0.00 439 PHE G C 1
ATOM 15693 O O . PHE D 1 329 ? -10.903 34.944 -15.742 1.00 0.00 439 PHE G O 1
ATOM 15701 N N . VAL D 1 330 ? -10.237 36.211 -14.008 1.00 0.00 440 VAL G N 1
ATOM 15702 C CA . VAL D 1 330 ? -9.549 37.179 -14.844 1.00 0.00 440 VAL G CA 1
ATOM 15703 C C . VAL D 1 330 ? -8.407 36.504 -15.578 1.00 0.00 440 VAL G C 1
ATOM 15704 O O . VAL D 1 330 ? -8.177 36.773 -16.753 1.00 0.00 440 VAL G O 1
ATOM 15708 N N . TYR D 1 331 ? -7.689 35.625 -14.889 1.00 0.00 441 TYR G N 1
ATOM 15709 C CA . TYR D 1 331 ? -6.586 34.909 -15.514 1.00 0.00 441 TYR G CA 1
ATOM 15710 C C . TYR D 1 331 ? -7.079 34.024 -16.640 1.00 0.00 441 TYR G C 1
ATOM 15711 O O . TYR D 1 331 ? -6.428 33.903 -17.672 1.00 0.00 441 TYR G O 1
ATOM 15720 N N . CYS D 1 332 ? -8.234 33.401 -16.431 1.00 0.00 442 CYS G N 1
ATOM 15721 C CA . CYS D 1 332 ? -8.756 32.425 -17.376 1.00 0.00 442 CYS G CA 1
ATOM 15722 C C . CYS D 1 332 ? -9.021 33.065 -18.729 1.00 0.00 442 CYS G C 1
ATOM 15723 O O . CYS D 1 332 ? -8.723 32.484 -19.770 1.00 0.00 442 CYS G O 1
ATOM 15726 N N . LEU D 1 333 ? -9.572 34.271 -18.707 1.00 0.00 443 LEU G N 1
ATOM 15727 C CA . LEU D 1 333 ? -9.840 34.992 -19.941 1.00 0.00 443 LEU G CA 1
ATOM 15728 C C . LEU D 1 333 ? -8.533 35.294 -20.650 1.00 0.00 443 LEU G C 1
ATOM 15729 O O . LEU D 1 333 ? -8.435 35.170 -21.866 1.00 0.00 443 LEU G O 1
ATOM 15731 N N . TYR D 1 334 ? -7.498 35.618 -19.891 1.00 0.00 444 TYR G N 1
ATOM 15732 C CA . TYR D 1 334 ? -6.228 35.937 -20.518 1.00 0.00 444 TYR G CA 1
ATOM 15733 C C . TYR D 1 334 ? -5.783 34.714 -21.305 1.00 0.00 444 TYR G C 1
ATOM 15734 O O . TYR D 1 334 ? -5.271 34.831 -22.420 1.00 0.00 444 TYR G O 1
ATOM 15743 N N . MET D 1 335 ? -5.990 33.539 -20.723 1.00 0.00 445 MET G N 1
ATOM 15744 C CA . MET D 1 335 ? -5.640 32.282 -21.376 1.00 0.00 445 MET G CA 1
ATOM 15745 C C . MET D 1 335 ? -6.428 32.028 -22.661 1.00 0.00 445 MET G C 1
ATOM 15746 O O . MET D 1 335 ? -5.866 31.575 -23.658 1.00 0.00 445 MET G O 1
ATOM 15751 N N . ILE D 1 336 ? -7.725 32.321 -22.641 1.00 0.00 446 ILE G N 1
ATOM 15752 C CA . ILE D 1 336 ? -8.576 32.074 -23.804 1.00 0.00 446 ILE G CA 1
ATOM 15753 C C . ILE D 1 336 ? -8.103 32.919 -24.976 1.00 0.00 446 ILE G C 1
ATOM 15754 O O . ILE D 1 336 ? -8.036 32.460 -26.116 1.00 0.00 446 ILE G O 1
ATOM 15759 N N . ILE D 1 337 ? -7.768 34.162 -24.663 1.00 0.00 447 ILE G N 1
ATOM 15760 C CA . ILE D 1 337 ? -7.247 35.125 -25.616 1.00 0.00 447 ILE G CA 1
ATOM 15761 C C . ILE D 1 337 ? -5.872 34.732 -26.183 1.00 0.00 447 ILE G C 1
ATOM 15762 O O . ILE D 1 337 ? -5.656 34.845 -27.386 1.00 0.00 447 ILE G O 1
ATOM 15767 N N . PHE D 1 338 ? -4.950 34.291 -25.335 1.00 0.00 448 PHE G N 1
ATOM 15768 C CA . PHE D 1 338 ? -3.605 33.950 -25.799 1.00 0.00 448 PHE G CA 1
ATOM 15769 C C . PHE D 1 338 ? -3.628 32.792 -26.800 1.00 0.00 448 PHE G C 1
ATOM 15770 O O . PHE D 1 338 ? -2.954 32.826 -27.829 1.00 0.00 448 PHE G O 1
ATOM 15778 N N . THR D 1 339 ? -4.438 31.784 -26.493 1.00 30.00 449 THR G N 1
ATOM 15779 C CA . THR D 1 339 ? -4.712 30.659 -27.372 1.00 30.00 449 THR G CA 1
ATOM 15780 C C . THR D 1 339 ? -5.498 31.056 -28.619 1.00 30.00 449 THR G C 1
ATOM 15781 O O . THR D 1 339 ? -5.212 30.565 -29.707 1.00 30.00 449 THR G O 1
ATOM 15783 N N . ALA D 1 340 ? -6.490 31.940 -28.468 1.00 30.00 450 ALA G N 1
ATOM 15784 C CA . ALA D 1 340 ? -7.336 32.290 -29.596 1.00 30.00 450 ALA G CA 1
ATOM 15785 C C . ALA D 1 340 ? -6.572 32.987 -30.702 1.00 30.00 450 ALA G C 1
ATOM 15786 O O . ALA D 1 340 ? -6.738 32.665 -31.878 1.00 30.00 450 ALA G O 1
ATOM 15788 N N . ALA D 1 341 ? -5.724 33.938 -30.329 1.00 30.00 451 ALA G N 1
ATOM 15789 C CA . ALA D 1 341 ? -4.918 34.605 -31.327 1.00 30.00 451 ALA G CA 1
ATOM 15790 C C . ALA D 1 341 ? -3.985 33.578 -31.934 1.00 30.00 451 ALA G C 1
ATOM 15791 O O . ALA D 1 341 ? -3.871 33.469 -33.152 1.00 30.00 451 ALA G O 1
ATOM 15793 N N . ALA D 1 342 ? -3.370 32.774 -31.072 1.00 30.00 452 ALA G N 1
ATOM 15794 C CA . ALA D 1 342 ? -2.418 31.772 -31.523 1.00 30.00 452 ALA G CA 1
ATOM 15795 C C . ALA D 1 342 ? -3.114 30.740 -32.394 1.00 30.00 452 ALA G C 1
ATOM 15796 O O . ALA D 1 342 ? -2.593 30.337 -33.433 1.00 30.00 452 ALA G O 1
ATOM 15798 N N . TYR D 1 343 ? -4.312 30.342 -31.982 1.00 30.00 453 TYR G N 1
ATOM 15799 C CA . TYR D 1 343 ? -5.101 29.369 -32.728 1.00 30.00 453 TYR G CA 1
ATOM 15800 C C . TYR D 1 343 ? -5.462 29.898 -34.112 1.00 30.00 453 TYR G C 1
ATOM 15801 O O . TYR D 1 343 ? -5.441 29.160 -35.096 1.00 30.00 453 TYR G O 1
ATOM 15810 N N . TYR D 1 344 ? -5.803 31.178 -34.169 1.00 30.00 454 TYR G N 1
ATOM 15811 C CA . TYR D 1 344 ? -6.291 31.810 -35.392 1.00 30.00 454 TYR G CA 1
ATOM 15812 C C . TYR D 1 344 ? -5.263 32.690 -36.089 1.00 30.00 454 TYR G C 1
ATOM 15813 O O . TYR D 1 344 ? -5.602 33.450 -36.990 1.00 30.00 454 TYR G O 1
ATOM 15822 N N . ARG D 1 345 ? -4.008 32.590 -35.671 1.00 30.00 455 ARG G N 1
ATOM 15823 C CA . ARG D 1 345 ? -2.964 33.438 -36.225 1.00 30.00 455 ARG G CA 1
ATOM 15824 C C . ARG D 1 345 ? -2.849 33.186 -37.729 1.00 30.00 455 ARG G C 1
ATOM 15825 O O . ARG D 1 345 ? -3.030 32.056 -38.190 1.00 30.00 455 ARG G O 1
ATOM 15833 N N . PRO D 1 346 ? -2.560 34.240 -38.482 1.00 30.00 456 PRO G N 1
ATOM 15834 C CA . PRO D 1 346 ? -2.443 34.136 -39.939 1.00 30.00 456 PRO G CA 1
ATOM 15835 C C . PRO D 1 346 ? -1.087 33.580 -40.355 1.00 30.00 456 PRO G C 1
ATOM 15836 O O . PRO D 1 346 ? -0.060 34.007 -39.828 1.00 30.00 456 PRO G O 1
ATOM 15840 N N . VAL D 1 347 ? -1.098 32.637 -41.291 1.00 30.00 457 VAL G N 1
ATOM 15841 C CA . VAL D 1 347 ? 0.120 31.977 -41.747 1.00 30.00 457 VAL G CA 1
ATOM 15842 C C . VAL D 1 347 ? 1.106 32.933 -42.412 1.00 30.00 457 VAL G C 1
ATOM 15843 O O . VAL D 1 347 ? 2.312 32.822 -42.210 1.00 30.00 457 VAL G O 1
ATOM 15845 N N . GLU D 1 348 ? 0.590 33.859 -43.215 1.00 30.00 458 GLU G N 1
ATOM 15846 C CA . GLU D 1 348 ? 1.429 34.807 -43.945 1.00 30.00 458 GLU G CA 1
ATOM 15847 C C . GLU D 1 348 ? 2.421 34.056 -44.831 1.00 30.00 458 GLU G C 1
ATOM 15848 O O . GLU D 1 348 ? 2.047 33.089 -45.495 1.00 30.00 458 GLU G O 1
ATOM 15849 N N . GLY D 1 349 ? 3.691 34.459 -44.811 1.00 30.00 459 GLY G N 1
ATOM 15850 C CA . GLY D 1 349 ? 4.141 35.673 -44.150 1.00 30.00 459 GLY G CA 1
ATOM 15851 C C . GLY D 1 349 ? 4.597 35.479 -42.717 1.00 30.00 459 GLY G C 1
ATOM 15852 O O . GLY D 1 349 ? 4.217 34.513 -42.061 1.00 30.00 459 GLY G O 1
ATOM 15853 N N . LEU D 1 350 ? 5.415 36.403 -42.226 1.00 30.00 460 LEU G N 1
ATOM 15854 C CA . LEU D 1 350 ? 5.825 36.379 -40.828 1.00 30.00 460 LEU G CA 1
ATOM 15855 C C . LEU D 1 350 ? 5.507 37.706 -40.152 1.00 30.00 460 LEU G C 1
ATOM 15856 O O . LEU D 1 350 ? 5.930 38.764 -40.618 1.00 30.00 460 LEU G O 1
ATOM 15858 N N . PRO D 1 351 ? 4.768 37.650 -39.049 1.00 30.00 461 PRO G N 1
ATOM 15859 C CA . PRO D 1 351 ? 4.472 38.858 -38.275 1.00 30.00 461 PRO G CA 1
ATOM 15860 C C . PRO D 1 351 ? 3.832 39.927 -39.163 1.00 30.00 461 PRO G C 1
ATOM 15861 O O . PRO D 1 351 ? 2.896 39.630 -39.906 1.00 30.00 461 PRO G O 1
ATOM 15863 N N . PRO D 1 352 ? 4.344 41.152 -39.089 1.00 30.00 462 PRO G N 1
ATOM 15864 C CA . PRO D 1 352 ? 3.917 42.242 -39.970 1.00 30.00 462 PRO G CA 1
ATOM 15865 C C . PRO D 1 352 ? 4.448 42.027 -41.386 1.00 30.00 462 PRO G C 1
ATOM 15866 O O . PRO D 1 352 ? 5.430 41.304 -41.548 1.00 30.00 462 PRO G O 1
ATOM 15868 N N . TYR D 1 353 ? 3.815 42.628 -42.392 1.00 30.00 463 TYR G N 1
ATOM 15869 C CA . TYR D 1 353 ? 2.664 43.505 -42.202 1.00 30.00 463 TYR G CA 1
ATOM 15870 C C . TYR D 1 353 ? 1.392 42.768 -41.796 1.00 30.00 463 TYR G C 1
ATOM 15871 O O . TYR D 1 353 ? 1.120 41.665 -42.269 1.00 30.00 463 TYR G O 1
ATOM 15872 N N . LYS D 1 354 ? 0.611 43.397 -40.924 1.00 30.00 464 LYS G N 1
ATOM 15873 C CA . LYS D 1 354 ? -0.709 42.898 -40.561 1.00 30.00 464 LYS G CA 1
ATOM 15874 C C . LYS D 1 354 ? -1.727 43.976 -40.916 1.00 30.00 464 LYS G C 1
ATOM 15875 O O . LYS D 1 354 ? -1.552 45.139 -40.554 1.00 30.00 464 LYS G O 1
ATOM 15876 N N . LEU D 1 355 ? -2.753 43.597 -41.672 1.00 30.00 465 LEU G N 1
ATOM 15877 C CA . LEU D 1 355 ? -3.733 44.557 -42.167 1.00 30.00 465 LEU G CA 1
ATOM 15878 C C . LEU D 1 355 ? -4.520 45.240 -41.055 1.00 30.00 465 LEU G C 1
ATOM 15879 O O . LEU D 1 355 ? -4.759 46.446 -41.104 1.00 30.00 465 LEU G O 1
ATOM 15884 N N . LYS D 1 356 ? -4.923 44.465 -40.054 1.00 30.00 466 LYS G N 1
ATOM 15885 C CA . LYS D 1 356 ? -5.698 45.003 -38.944 1.00 30.00 466 LYS G CA 1
ATOM 15886 C C . LYS D 1 356 ? -6.960 45.681 -39.468 1.00 30.00 466 LYS G C 1
ATOM 15887 O O . LYS D 1 356 ? -7.370 46.725 -38.961 1.00 30.00 466 LYS G O 1
ATOM 15888 N N . ASN D 1 357 ? -7.570 45.084 -40.487 1.00 30.00 467 ASN G N 1
ATOM 15889 C CA . ASN D 1 357 ? -8.756 45.660 -41.110 1.00 30.00 467 ASN G CA 1
ATOM 15890 C C . ASN D 1 357 ? -9.990 44.771 -41.003 1.00 30.00 467 ASN G C 1
ATOM 15891 O O . ASN D 1 357 ? -9.945 43.584 -41.325 1.00 30.00 467 ASN G O 1
ATOM 15896 N N . THR D 1 358 ? -11.093 45.358 -40.551 1.00 30.00 468 THR G N 1
ATOM 15897 C CA . THR D 1 358 ? -12.354 44.639 -40.417 1.00 30.00 468 THR G CA 1
ATOM 15898 C C . THR D 1 358 ? -12.413 43.873 -39.101 1.00 30.00 468 THR G C 1
ATOM 15899 O O . THR D 1 358 ? -11.461 43.889 -38.320 1.00 30.00 468 THR G O 1
ATOM 15900 N N . VAL D 1 359 ? -13.534 43.202 -38.859 1.00 30.00 469 VAL G N 1
ATOM 15901 C CA . VAL D 1 359 ? -13.705 42.424 -37.640 1.00 30.00 469 VAL G CA 1
ATOM 15902 C C . VAL D 1 359 ? -12.711 41.270 -37.561 1.00 30.00 469 VAL G C 1
ATOM 15903 O O . VAL D 1 359 ? -12.142 41.001 -36.502 1.00 30.00 469 VAL G O 1
ATOM 15904 N N . GLY D 1 360 ? -12.505 40.591 -38.685 1.00 30.00 470 GLY G N 1
ATOM 15905 C CA . GLY D 1 360 ? -11.584 39.470 -38.732 1.00 30.00 470 GLY G CA 1
ATOM 15906 C C . GLY D 1 360 ? -10.154 39.881 -38.446 1.00 30.00 470 GLY G C 1
ATOM 15907 O O . GLY D 1 360 ? -9.433 39.198 -37.720 1.00 30.00 470 GLY G O 1
ATOM 15908 N N . ASP D 1 361 ? -9.746 41.008 -39.019 1.00 30.00 471 ASP G N 1
ATOM 15909 C CA . ASP D 1 361 ? -8.412 41.545 -38.790 1.00 30.00 471 ASP G CA 1
ATOM 15910 C C . ASP D 1 361 ? -8.401 42.424 -37.547 1.00 30.00 471 ASP G C 1
ATOM 15911 O O . ASP D 1 361 ? -7.345 42.865 -37.093 1.00 30.00 471 ASP G O 1
ATOM 15913 N N . TYR D 1 362 ? -9.586 42.677 -37.003 1.00 0.00 472 TYR G N 1
ATOM 15914 C CA . TYR D 1 362 ? -9.723 43.553 -35.844 1.00 0.00 472 TYR G CA 1
ATOM 15915 C C . TYR D 1 362 ? -9.799 42.790 -34.522 1.00 0.00 472 TYR G C 1
ATOM 15916 O O . TYR D 1 362 ? -9.192 43.196 -33.531 1.00 0.00 472 TYR G O 1
ATOM 15925 N N . PHE D 1 363 ? -10.541 41.686 -34.508 1.00 0.00 473 PHE G N 1
ATOM 15926 C CA . PHE D 1 363 ? -10.669 40.880 -33.299 1.00 0.00 473 PHE G CA 1
ATOM 15927 C C . PHE D 1 363 ? -9.360 40.199 -32.910 1.00 0.00 473 PHE G C 1
ATOM 15928 O O . PHE D 1 363 ? -8.974 40.209 -31.742 1.00 0.00 473 PHE G O 1
ATOM 15936 N N . ARG D 1 364 ? -8.687 39.605 -33.891 1.00 30.00 474 ARG G N 1
ATOM 15937 C CA . ARG D 1 364 ? -7.420 38.920 -33.651 1.00 30.00 474 ARG G CA 1
ATOM 15938 C C . ARG D 1 364 ? -6.325 39.869 -33.164 1.00 30.00 474 ARG G C 1
ATOM 15939 O O . ARG D 1 364 ? -5.553 39.532 -32.267 1.00 30.00 474 ARG G O 1
ATOM 15947 N N . VAL D 1 365 ? -6.266 41.056 -33.757 1.00 0.00 475 VAL G N 1
ATOM 15948 C CA . VAL D 1 365 ? -5.262 42.051 -33.392 1.00 0.00 475 VAL G CA 1
ATOM 15949 C C . VAL D 1 365 ? -5.426 42.525 -31.953 1.00 0.00 475 VAL G C 1
ATOM 15950 O O . VAL D 1 365 ? -4.440 42.728 -31.247 1.00 0.00 475 VAL G O 1
ATOM 15954 N N . THR D 1 366 ? -6.663 42.689 -31.517 1.00 0.00 476 THR G N 1
ATOM 15955 C CA . THR D 1 366 ? -6.913 43.069 -30.139 1.00 0.00 476 THR G CA 1
ATOM 15956 C C . THR D 1 366 ? -6.392 41.975 -29.228 1.00 0.00 476 THR G C 1
ATOM 15957 O O . THR D 1 366 ? -5.766 42.250 -28.214 1.00 0.00 476 THR G O 1
ATOM 15959 N N . GLY D 1 367 ? -6.655 40.729 -29.598 1.00 0.00 477 GLY G N 1
ATOM 15960 C CA . GLY D 1 367 ? -6.195 39.608 -28.805 1.00 0.00 477 GLY G CA 1
ATOM 15961 C C . GLY D 1 367 ? -4.685 39.559 -28.668 1.00 0.00 477 GLY G C 1
ATOM 15962 O O . GLY D 1 367 ? -4.167 39.283 -27.588 1.00 0.00 477 GLY G O 1
ATOM 15963 N N . GLU D 1 368 ? -3.985 39.791 -29.769 1.00 0.00 478 GLU G N 1
ATOM 15964 C CA . GLU D 1 368 ? -2.527 39.740 -29.771 1.00 0.00 478 GLU G CA 1
ATOM 15965 C C . GLU D 1 368 ? -1.950 40.812 -28.860 1.00 0.00 478 GLU G C 1
ATOM 15966 O O . GLU D 1 368 ? -1.001 40.567 -28.119 1.00 0.00 478 GLU G O 1
ATOM 15968 N N . ILE D 1 369 ? -2.493 42.019 -28.950 1.00 0.00 479 ILE G N 1
ATOM 15969 C CA . ILE D 1 369 ? -2.075 43.095 -28.063 1.00 0.00 479 ILE G CA 1
ATOM 15970 C C . ILE D 1 369 ? -2.427 42.780 -26.613 1.00 0.00 479 ILE G C 1
ATOM 15971 O O . ILE D 1 369 ? -1.635 43.018 -25.705 1.00 0.00 479 ILE G O 1
ATOM 15973 N N . LEU D 1 370 ? -3.622 42.240 -26.404 1.00 0.00 480 LEU G N 1
ATOM 15974 C CA . LEU D 1 370 ? -4.075 41.914 -25.061 1.00 0.00 480 LEU G CA 1
ATOM 15975 C C . LEU D 1 370 ? -3.201 40.847 -24.419 1.00 0.00 480 LEU G C 1
ATOM 15976 O O . LEU D 1 370 ? -2.852 40.946 -23.249 1.00 0.00 480 LEU G O 1
ATOM 15978 N N . SER D 1 371 ? -2.845 39.823 -25.192 1.00 0.00 481 SER G N 1
ATOM 15979 C CA . SER D 1 371 ? -2.013 38.743 -24.677 1.00 0.00 481 SER G CA 1
ATOM 15980 C C . SER D 1 371 ? -0.633 39.240 -24.284 1.00 0.00 481 SER G C 1
ATOM 15981 O O . SER D 1 371 ? -0.113 38.880 -23.232 1.00 0.00 481 SER G O 1
ATOM 15983 N N . VAL D 1 372 ? -0.017 40.074 -25.109 1.00 0.00 482 VAL G N 1
ATOM 15984 C CA . VAL D 1 372 ? 1.290 40.615 -24.747 1.00 0.00 482 VAL G CA 1
ATOM 15985 C C . VAL D 1 372 ? 1.185 41.470 -23.483 1.00 0.00 482 VAL G C 1
ATOM 15986 O O . VAL D 1 372 ? 2.033 41.394 -22.584 1.00 0.00 482 VAL G O 1
ATOM 15990 N N . SER D 1 373 ? 0.123 42.265 -23.420 1.00 0.00 483 SER G N 1
ATOM 15991 C CA . SER D 1 373 ? -0.118 43.135 -22.275 1.00 0.00 483 SER G CA 1
ATOM 15992 C C . SER D 1 373 ? -0.304 42.269 -21.043 1.00 0.00 483 SER G C 1
ATOM 15993 O O . SER D 1 373 ? 0.188 42.594 -19.962 1.00 0.00 483 SER G O 1
ATOM 15995 N N . GLY D 1 374 ? -1.000 41.157 -21.223 1.00 0.00 484 GLY G N 1
ATOM 15996 C CA . GLY D 1 374 ? -1.194 40.199 -20.158 1.00 0.00 484 GLY G CA 1
ATOM 15997 C C . GLY D 1 374 ? 0.165 39.681 -19.741 1.00 0.00 484 GLY G C 1
ATOM 15998 O O . GLY D 1 374 ? 0.423 39.455 -18.564 1.00 0.00 484 GLY G O 1
ATOM 15999 N N . GLY D 1 375 ? 1.034 39.494 -20.725 1.00 0.00 485 GLY G N 1
ATOM 16000 C CA . GLY D 1 375 ? 2.375 39.013 -20.471 1.00 0.00 485 GLY G CA 1
ATOM 16001 C C . GLY D 1 375 ? 3.190 39.951 -19.604 1.00 0.00 485 GLY G C 1
ATOM 16002 O O . GLY D 1 375 ? 3.942 39.496 -18.745 1.00 0.00 485 GLY G O 1
ATOM 16003 N N . VAL D 1 376 ? 3.061 41.255 -19.815 1.00 0.00 486 VAL G N 1
ATOM 16004 C CA . VAL D 1 376 ? 3.858 42.229 -19.066 1.00 0.00 486 VAL G CA 1
ATOM 16005 C C . VAL D 1 376 ? 3.570 42.181 -17.565 1.00 0.00 486 VAL G C 1
ATOM 16006 O O . VAL D 1 376 ? 4.474 42.337 -16.736 1.00 0.00 486 VAL G O 1
ATOM 16008 N N . TYR D 1 377 ? 2.311 41.965 -17.203 1.00 0.00 487 TYR G N 1
ATOM 16009 C CA . TYR D 1 377 ? 1.927 42.023 -15.798 1.00 0.00 487 TYR G CA 1
ATOM 16010 C C . TYR D 1 377 ? 2.669 40.963 -14.994 1.00 0.00 487 TYR G C 1
ATOM 16011 O O . TYR D 1 377 ? 3.139 41.225 -13.887 1.00 0.00 487 TYR G O 1
ATOM 16020 N N . PHE D 1 378 ? 2.785 39.770 -15.562 1.00 0.00 488 PHE G N 1
ATOM 16021 C CA . PHE D 1 378 ? 3.508 38.687 -14.911 1.00 0.00 488 PHE G CA 1
ATOM 16022 C C . PHE D 1 378 ? 4.982 39.035 -14.743 1.00 0.00 488 PHE G C 1
ATOM 16023 O O . PHE D 1 378 ? 5.587 38.736 -13.715 1.00 0.00 488 PHE G O 1
ATOM 16031 N N . PHE D 1 379 ? 5.555 39.669 -15.761 1.00 0.00 489 PHE G N 1
ATOM 16032 C CA . PHE D 1 379 ? 6.963 40.039 -15.729 1.00 0.00 489 PHE G CA 1
ATOM 16033 C C . PHE D 1 379 ? 7.211 41.110 -14.675 1.00 0.00 489 PHE G C 1
ATOM 16034 O O . PHE D 1 379 ? 8.177 41.035 -13.914 1.00 0.00 489 PHE G O 1
ATOM 16036 N N . PHE D 1 380 ? 6.337 42.111 -14.630 1.00 0.00 490 PHE G N 1
ATOM 16037 C CA . PHE D 1 380 ? 6.415 43.150 -13.605 1.00 0.00 490 PHE G CA 1
ATOM 16038 C C . PHE D 1 380 ? 6.187 42.615 -12.188 1.00 0.00 490 PHE G C 1
ATOM 16039 O O . PHE D 1 380 ? 6.888 43.000 -11.254 1.00 0.00 490 PHE G O 1
ATOM 16047 N N . ARG D 1 381 ? 5.209 41.725 -12.037 1.00 0.00 491 ARG G N 1
ATOM 16048 C CA . ARG D 1 381 ? 4.897 41.133 -10.736 1.00 0.00 491 ARG G CA 1
ATOM 16049 C C . ARG D 1 381 ? 6.043 40.248 -10.269 1.00 0.00 491 ARG G C 1
ATOM 16050 O O . ARG D 1 381 ? 6.406 40.215 -9.096 1.00 0.00 491 ARG G O 1
ATOM 16052 N N . GLY D 1 382 ? 6.610 39.495 -11.207 1.00 0.00 492 GLY G N 1
ATOM 16053 C CA . GLY D 1 382 ? 7.709 38.591 -10.908 1.00 0.00 492 GLY G CA 1
ATOM 16054 C C . GLY D 1 382 ? 8.973 39.280 -10.429 1.00 0.00 492 GLY G C 1
ATOM 16055 O O . GLY D 1 382 ? 9.652 38.807 -9.510 1.00 0.00 492 GLY G O 1
ATOM 16056 N N . ILE D 1 383 ? 9.289 40.409 -11.054 1.00 30.00 493 ILE G N 1
ATOM 16057 C CA . ILE D 1 383 ? 10.512 41.138 -10.750 1.00 30.00 493 ILE G CA 1
ATOM 16058 C C . ILE D 1 383 ? 10.502 41.597 -9.300 1.00 30.00 493 ILE G C 1
ATOM 16059 O O . ILE D 1 383 ? 11.523 41.547 -8.616 1.00 30.00 493 ILE G O 1
ATOM 16061 N N . GLN D 1 384 ? 9.339 42.038 -8.835 1.00 30.00 494 GLN G N 1
ATOM 16062 C CA . GLN D 1 384 ? 9.190 42.470 -7.454 1.00 30.00 494 GLN G CA 1
ATOM 16063 C C . GLN D 1 384 ? 9.466 41.301 -6.518 1.00 30.00 494 GLN G C 1
ATOM 16064 O O . GLN D 1 384 ? 10.100 41.465 -5.476 1.00 30.00 494 GLN G O 1
ATOM 16066 N N . TYR D 1 385 ? 8.985 40.121 -6.895 1.00 30.00 495 TYR G N 1
ATOM 16067 C CA . TYR D 1 385 ? 9.213 38.923 -6.099 1.00 30.00 495 TYR G CA 1
ATOM 16068 C C . TYR D 1 385 ? 10.703 38.606 -6.022 1.00 30.00 495 TYR G C 1
ATOM 16069 O O . TYR D 1 385 ? 11.217 38.261 -4.958 1.00 30.00 495 TYR G O 1
ATOM 16078 N N . PHE D 1 386 ? 11.393 38.697 -7.154 1.00 30.00 496 PHE G N 1
ATOM 16079 C CA . PHE D 1 386 ? 12.850 38.636 -7.162 1.00 30.00 496 PHE G CA 1
ATOM 16080 C C . PHE D 1 386 ? 13.457 39.840 -6.436 1.00 30.00 496 PHE G C 1
ATOM 16081 O O . PHE D 1 386 ? 14.429 39.712 -5.691 1.00 30.00 496 PHE G O 1
ATOM 16089 N N . LEU D 1 387 ? 12.867 41.009 -6.667 1.00 30.00 497 LEU G N 1
ATOM 16090 C CA . LEU D 1 387 ? 13.320 42.264 -6.065 1.00 30.00 497 LEU G CA 1
ATOM 16091 C C . LEU D 1 387 ? 13.090 42.388 -4.558 1.00 30.00 497 LEU G C 1
ATOM 16092 O O . LEU D 1 387 ? 13.963 42.853 -3.827 1.00 30.00 497 LEU G O 1
ATOM 16094 N N . GLN D 1 388 ? 11.903 42.009 -4.096 1.00 30.00 498 GLN G N 1
ATOM 16095 C CA . GLN D 1 388 ? 11.578 42.122 -2.677 1.00 30.00 498 GLN G CA 1
ATOM 16096 C C . GLN D 1 388 ? 12.491 41.237 -1.835 1.00 30.00 498 GLN G C 1
ATOM 16097 O O . GLN D 1 388 ? 12.934 41.624 -0.754 1.00 30.00 498 GLN G O 1
ATOM 16103 N N . ARG D 1 389 ? 12.759 40.044 -2.349 1.00 30.00 499 ARG G N 1
ATOM 16104 C CA . ARG D 1 389 ? 13.585 39.049 -1.675 1.00 30.00 499 ARG G CA 1
ATOM 16105 C C . ARG D 1 389 ? 14.590 38.436 -2.644 1.00 30.00 499 ARG G C 1
ATOM 16106 O O . ARG D 1 389 ? 14.326 37.402 -3.256 1.00 30.00 499 ARG G O 1
ATOM 16114 N N . ARG D 1 390 ? 15.743 39.082 -2.777 1.00 30.00 500 ARG G N 1
ATOM 16115 C CA . ARG D 1 390 ? 16.777 38.637 -3.704 1.00 30.00 500 ARG G CA 1
ATOM 16116 C C . ARG D 1 390 ? 17.330 37.257 -3.360 1.00 30.00 500 ARG G C 1
ATOM 16117 O O . ARG D 1 390 ? 17.582 36.443 -4.248 1.00 30.00 500 ARG G O 1
ATOM 16119 N N . PRO D 1 391 ? 17.524 36.997 -2.071 1.00 30.00 501 PRO G N 1
ATOM 16120 C CA . PRO D 1 391 ? 18.119 35.731 -1.629 1.00 30.00 501 PRO G CA 1
ATOM 16121 C C . PRO D 1 391 ? 17.250 34.528 -1.979 1.00 30.00 501 PRO G C 1
ATOM 16122 O O . PRO D 1 391 ? 16.028 34.589 -1.844 1.00 30.00 501 PRO G O 1
ATOM 16124 N N . SER D 1 392 ? 17.890 33.446 -2.414 1.00 30.00 502 SER G N 1
ATOM 16125 C CA . SER D 1 392 ? 17.194 32.220 -2.794 1.00 30.00 502 SER G CA 1
ATOM 16126 C C . SER D 1 392 ? 15.897 32.497 -3.551 1.00 30.00 502 SER G C 1
ATOM 16127 O O . SER D 1 392 ? 14.968 31.690 -3.529 1.00 30.00 502 SER G O 1
ATOM 16130 N N . VAL D 1 398 ? 12.898 25.275 -6.176 1.00 30.00 508 VAL G N 1
ATOM 16131 C CA . VAL D 1 398 ? 11.930 24.526 -5.384 1.00 30.00 508 VAL G CA 1
ATOM 16132 C C . VAL D 1 398 ? 10.771 25.415 -4.945 1.00 30.00 508 VAL G C 1
ATOM 16133 O O . VAL D 1 398 ? 9.781 25.560 -5.662 1.00 30.00 508 VAL G O 1
ATOM 16137 N N . ASP D 1 399 ? 10.922 26.042 -3.783 1.00 30.00 509 ASP G N 1
ATOM 16138 C CA . ASP D 1 399 ? 9.879 26.898 -3.229 1.00 30.00 509 ASP G CA 1
ATOM 16139 C C . ASP D 1 399 ? 10.260 28.379 -3.321 1.00 30.00 509 ASP G C 1
ATOM 16140 O O . ASP D 1 399 ? 11.375 28.752 -2.956 1.00 30.00 509 ASP G O 1
ATOM 16142 N N . SER D 1 400 ? 9.354 29.221 -3.824 1.00 30.00 510 SER G N 1
ATOM 16143 C CA . SER D 1 400 ? 8.007 28.807 -4.215 1.00 30.00 510 SER G CA 1
ATOM 16144 C C . SER D 1 400 ? 7.985 28.286 -5.646 1.00 30.00 510 SER G C 1
ATOM 16145 O O . SER D 1 400 ? 8.430 28.958 -6.575 1.00 30.00 510 SER G O 1
ATOM 16148 N N . TYR D 1 401 ? 7.471 27.073 -5.804 1.00 30.00 511 TYR G N 1
ATOM 16149 C CA . TYR D 1 401 ? 7.421 26.410 -7.100 1.00 30.00 511 TYR G CA 1
ATOM 16150 C C . TYR D 1 401 ? 6.547 27.104 -8.144 1.00 30.00 511 TYR G C 1
ATOM 16151 O O . TYR D 1 401 ? 6.913 27.163 -9.317 1.00 30.00 511 TYR G O 1
ATOM 16160 N N . SER D 1 402 ? 5.389 27.613 -7.731 1.00 30.00 512 SER G N 1
ATOM 16161 C CA . SER D 1 402 ? 4.390 28.038 -8.703 1.00 30.00 512 SER G CA 1
ATOM 16162 C C . SER D 1 402 ? 4.660 29.447 -9.206 1.00 30.00 512 SER G C 1
ATOM 16163 O O . SER D 1 402 ? 4.512 29.728 -10.395 1.00 30.00 512 SER G O 1
ATOM 16166 N N . GLU D 1 403 ? 5.060 30.332 -8.301 1.00 30.00 513 GLU G N 1
ATOM 16167 C CA . GLU D 1 403 ? 5.359 31.700 -8.676 1.00 30.00 513 GLU G CA 1
ATOM 16168 C C . GLU D 1 403 ? 6.476 31.631 -9.702 1.00 30.00 513 GLU G C 1
ATOM 16169 O O . GLU D 1 403 ? 6.503 32.403 -10.659 1.00 30.00 513 GLU G O 1
ATOM 16175 N N . ILE D 1 404 ? 7.412 30.713 -9.491 1.00 0.00 514 ILE G N 1
ATOM 16176 C CA . ILE D 1 404 ? 8.583 30.614 -10.352 1.00 0.00 514 ILE G CA 1
ATOM 16177 C C . ILE D 1 404 ? 8.177 30.284 -11.782 1.00 0.00 514 ILE G C 1
ATOM 16178 O O . ILE D 1 404 ? 8.731 30.827 -12.736 1.00 0.00 514 ILE G O 1
ATOM 16183 N N . LEU D 1 405 ? 7.208 29.390 -11.923 1.00 0.00 515 LEU G N 1
ATOM 16184 C CA . LEU D 1 405 ? 6.711 29.009 -13.237 1.00 0.00 515 LEU G CA 1
ATOM 16185 C C . LEU D 1 405 ? 6.068 30.186 -13.962 1.00 0.00 515 LEU G C 1
ATOM 16186 O O . LEU D 1 405 ? 6.238 30.349 -15.170 1.00 0.00 515 LEU G O 1
ATOM 16191 N N . PHE D 1 406 ? 5.361 31.030 -13.219 1.00 0.00 516 PHE G N 1
ATOM 16192 C CA . PHE D 1 406 ? 4.658 32.155 -13.821 1.00 0.00 516 PHE G CA 1
ATOM 16193 C C . PHE D 1 406 ? 5.643 33.095 -14.502 1.00 0.00 516 PHE G C 1
ATOM 16194 O O . PHE D 1 406 ? 5.383 33.597 -15.595 1.00 0.00 516 PHE G O 1
ATOM 16202 N N . PHE D 1 407 ? 6.779 33.326 -13.854 1.00 0.00 517 PHE G N 1
ATOM 16203 C CA . PHE D 1 407 ? 7.810 34.202 -14.401 1.00 0.00 517 PHE G CA 1
ATOM 16204 C C . PHE D 1 407 ? 8.363 33.637 -15.718 1.00 0.00 517 PHE G C 1
ATOM 16205 O O . PHE D 1 407 ? 8.617 34.380 -16.665 1.00 0.00 517 PHE G O 1
ATOM 16213 N N . VAL D 1 408 ? 8.547 32.323 -15.759 1.00 0.00 518 VAL G N 1
ATOM 16214 C CA . VAL D 1 408 ? 9.119 31.660 -16.925 1.00 0.00 518 VAL G CA 1
ATOM 16215 C C . VAL D 1 408 ? 8.250 31.819 -18.169 1.00 0.00 518 VAL G C 1
ATOM 16216 O O . VAL D 1 408 ? 8.757 32.014 -19.273 1.00 0.00 518 VAL G O 1
ATOM 16220 N N . GLN D 1 409 ? 6.948 31.614 -17.992 1.00 0.00 519 GLN G N 1
ATOM 16221 C CA . GLN D 1 409 ? 5.982 31.729 -19.081 1.00 0.00 519 GLN G CA 1
ATOM 16222 C C . GLN D 1 409 ? 5.844 33.145 -19.633 1.00 0.00 519 GLN G C 1
ATOM 16223 O O . GLN D 1 409 ? 5.790 33.345 -20.846 1.00 0.00 519 GLN G O 1
ATOM 16229 N N . SER D 1 410 ? 5.772 34.119 -18.732 1.00 0.00 520 SER G N 1
ATOM 16230 C CA . SER D 1 410 ? 5.629 35.514 -19.127 1.00 0.00 520 SER G CA 1
ATOM 16231 C C . SER D 1 410 ? 6.845 35.953 -19.926 1.00 0.00 520 SER G C 1
ATOM 16232 O O . SER D 1 410 ? 6.724 36.660 -20.926 1.00 0.00 520 SER G O 1
ATOM 16235 N N . LEU D 1 411 ? 8.019 35.523 -19.480 1.00 0.00 521 LEU G N 1
ATOM 16236 C CA . LEU D 1 411 ? 9.257 35.821 -20.183 1.00 0.00 521 LEU G CA 1
ATOM 16237 C C . LEU D 1 411 ? 9.224 35.183 -21.565 1.00 0.00 521 LEU G C 1
ATOM 16238 O O . LEU D 1 411 ? 9.668 35.775 -22.547 1.00 0.00 521 LEU G O 1
ATOM 16243 N N . PHE D 1 412 ? 8.678 33.975 -21.641 1.00 0.00 522 PHE G N 1
ATOM 16244 C CA . PHE D 1 412 ? 8.642 33.249 -22.901 1.00 0.00 522 PHE G CA 1
ATOM 16245 C C . PHE D 1 412 ? 7.828 34.031 -23.920 1.00 0.00 522 PHE G C 1
ATOM 16246 O O . PHE D 1 412 ? 8.193 34.113 -25.091 1.00 0.00 522 PHE G O 1
ATOM 16254 N N . MET D 1 413 ? 6.725 34.612 -23.464 1.00 0.00 523 MET G N 1
ATOM 16255 C CA . MET D 1 413 ? 5.897 35.447 -24.320 1.00 0.00 523 MET G CA 1
ATOM 16256 C C . MET D 1 413 ? 6.672 36.674 -24.790 1.00 0.00 523 MET G C 1
ATOM 16257 O O . MET D 1 413 ? 6.572 37.076 -25.949 1.00 0.00 523 MET G O 1
ATOM 16262 N N . LEU D 1 414 ? 7.448 37.254 -23.880 1.00 0.00 524 LEU G N 1
ATOM 16263 C CA . LEU D 1 414 ? 8.247 38.431 -24.186 1.00 0.00 524 LEU G CA 1
ATOM 16264 C C . LEU D 1 414 ? 9.270 38.101 -25.262 1.00 0.00 524 LEU G C 1
ATOM 16265 O O . LEU D 1 414 ? 9.518 38.900 -26.165 1.00 0.00 524 LEU G O 1
ATOM 16267 N N . VAL D 1 415 ? 9.858 36.914 -25.165 1.00 0.00 525 VAL G N 1
ATOM 16268 C CA . VAL D 1 415 ? 10.838 36.474 -26.146 1.00 0.00 525 VAL G CA 1
ATOM 16269 C C . VAL D 1 415 ? 10.174 36.384 -27.511 1.00 0.00 525 VAL G C 1
ATOM 16270 O O . VAL D 1 415 ? 10.756 36.769 -28.525 1.00 0.00 525 VAL G O 1
ATOM 16274 N N . SER D 1 416 ? 8.947 35.875 -27.529 1.00 0.00 526 SER G N 1
ATOM 16275 C CA . SER D 1 416 ? 8.178 35.778 -28.762 1.00 0.00 526 SER G CA 1
ATOM 16276 C C . SER D 1 416 ? 7.888 37.159 -29.341 1.00 0.00 526 SER G C 1
ATOM 16277 O O . SER D 1 416 ? 7.963 37.363 -30.553 1.00 0.00 526 SER G O 1
ATOM 16280 N N . VAL D 1 417 ? 7.559 38.107 -28.468 1.00 30.00 527 VAL G N 1
ATOM 16281 C CA . VAL D 1 417 ? 7.199 39.449 -28.902 1.00 30.00 527 VAL G CA 1
ATOM 16282 C C . VAL D 1 417 ? 8.387 40.138 -29.563 1.00 30.00 527 VAL G C 1
ATOM 16283 O O . VAL D 1 417 ? 8.238 40.793 -30.594 1.00 30.00 527 VAL G O 1
ATOM 16285 N N . VAL D 1 418 ? 9.563 39.983 -28.965 1.00 0.00 528 VAL G N 1
ATOM 16286 C CA . VAL D 1 418 ? 10.775 40.555 -29.528 1.00 0.00 528 VAL G CA 1
ATOM 16287 C C . VAL D 1 418 ? 11.020 39.920 -30.887 1.00 0.00 528 VAL G C 1
ATOM 16288 O O . VAL D 1 418 ? 11.406 40.592 -31.842 1.00 0.00 528 VAL G O 1
ATOM 16290 N N . LEU D 1 419 ? 10.785 38.615 -30.963 1.00 0.00 529 LEU G N 1
ATOM 16291 C CA . LEU D 1 419 ? 10.917 37.884 -32.214 1.00 0.00 529 LEU G CA 1
ATOM 16292 C C . LEU D 1 419 ? 9.915 38.385 -33.247 1.00 0.00 529 LEU G C 1
ATOM 16293 O O . LEU D 1 419 ? 10.240 38.512 -34.427 1.00 0.00 529 LEU G O 1
ATOM 16295 N N . TYR D 1 420 ? 8.698 38.665 -32.792 1.00 0.00 530 TYR G N 1
ATOM 16296 C CA . TYR D 1 420 ? 7.649 39.141 -33.680 1.00 0.00 530 TYR G CA 1
ATOM 16297 C C . TYR D 1 420 ? 8.052 40.475 -34.288 1.00 0.00 530 TYR G C 1
ATOM 16298 O O . TYR D 1 420 ? 7.856 40.704 -35.481 1.00 0.00 530 TYR G O 1
ATOM 16307 N N . PHE D 1 421 ? 8.620 41.355 -33.470 1.00 0.00 531 PHE G N 1
ATOM 16308 C CA . PHE D 1 421 ? 9.157 42.611 -33.976 1.00 0.00 531 PHE G CA 1
ATOM 16309 C C . PHE D 1 421 ? 10.294 42.286 -34.934 1.00 0.00 531 PHE G C 1
ATOM 16310 O O . PHE D 1 421 ? 10.424 42.891 -35.997 1.00 0.00 531 PHE G O 1
ATOM 16318 N N . SER D 1 422 ? 11.105 41.306 -34.548 1.00 30.00 532 SER G N 1
ATOM 16319 C CA . SER D 1 422 ? 12.115 40.742 -35.428 1.00 30.00 532 SER G CA 1
ATOM 16320 C C . SER D 1 422 ? 11.412 40.042 -36.581 1.00 30.00 532 SER G C 1
ATOM 16321 O O . SER D 1 422 ? 11.838 40.124 -37.732 1.00 30.00 532 SER G O 1
ATOM 16324 N N . GLN D 1 423 ? 10.278 39.420 -36.276 1.00 30.00 533 GLN G N 1
ATOM 16325 C CA . GLN D 1 423 ? 9.363 38.926 -37.303 1.00 30.00 533 GLN G CA 1
ATOM 16326 C C . GLN D 1 423 ? 9.733 37.568 -37.889 1.00 30.00 533 GLN G C 1
ATOM 16327 O O . GLN D 1 423 ? 9.095 37.102 -38.833 1.00 30.00 533 GLN G O 1
ATOM 16329 N N . ARG D 1 424 ? 10.730 36.926 -37.290 1.00 30.00 534 ARG G N 1
ATOM 16330 C CA . ARG D 1 424 ? 11.126 35.585 -37.693 1.00 30.00 534 ARG G CA 1
ATOM 16331 C C . ARG D 1 424 ? 10.000 34.590 -37.429 1.00 30.00 534 ARG G C 1
ATOM 16332 O O . ARG D 1 424 ? 9.306 34.669 -36.415 1.00 30.00 534 ARG G O 1
ATOM 16340 N N . LYS D 1 425 ? 9.830 33.656 -38.356 1.00 30.00 535 LYS G N 1
ATOM 16341 C CA . LYS D 1 425 ? 8.795 32.627 -38.269 1.00 30.00 535 LYS G CA 1
ATOM 16342 C C . LYS D 1 425 ? 8.982 31.755 -37.036 1.00 30.00 535 LYS G C 1
ATOM 16343 O O . LYS D 1 425 ? 8.016 31.294 -36.429 1.00 30.00 535 LYS G O 1
ATOM 16345 N N . GLU D 1 426 ? 10.241 31.532 -36.681 1.00 30.00 536 GLU G N 1
ATOM 16346 C CA . GLU D 1 426 ? 10.612 30.632 -35.601 1.00 30.00 536 GLU G CA 1
ATOM 16347 C C . GLU D 1 426 ? 10.033 31.134 -34.286 1.00 30.00 536 GLU G C 1
ATOM 16348 O O . GLU D 1 426 ? 9.914 30.378 -33.322 1.00 30.00 536 GLU G O 1
ATOM 16350 N N . TYR D 1 427 ? 9.677 32.413 -34.248 1.00 30.00 537 TYR G N 1
ATOM 16351 C CA . TYR D 1 427 ? 9.192 33.026 -33.022 1.00 30.00 537 TYR G CA 1
ATOM 16352 C C . TYR D 1 427 ? 7.946 32.305 -32.513 1.00 30.00 537 TYR G C 1
ATOM 16353 O O . TYR D 1 427 ? 7.813 32.082 -31.310 1.00 30.00 537 TYR G O 1
ATOM 16362 N N . VAL D 1 428 ? 7.038 31.924 -33.409 1.00 30.00 538 VAL G N 1
ATOM 16363 C CA . VAL D 1 428 ? 5.922 31.095 -32.977 1.00 30.00 538 VAL G CA 1
ATOM 16364 C C . VAL D 1 428 ? 6.299 30.041 -31.945 1.00 30.00 538 VAL G C 1
ATOM 16365 O O . VAL D 1 428 ? 5.773 30.041 -30.833 1.00 30.00 538 VAL G O 1
ATOM 16369 N N . ALA D 1 429 ? 7.199 29.135 -32.313 1.00 0.00 539 ALA G N 1
ATOM 16370 C CA . ALA D 1 429 ? 7.477 27.995 -31.454 1.00 0.00 539 ALA G CA 1
ATOM 16371 C C . ALA D 1 429 ? 7.562 28.459 -30.004 1.00 0.00 539 ALA G C 1
ATOM 16372 O O . ALA D 1 429 ? 7.031 27.810 -29.104 1.00 0.00 539 ALA G O 1
ATOM 16374 N N . SER D 1 430 ? 8.215 29.596 -29.784 1.00 0.00 540 SER G N 1
ATOM 16375 C CA . SER D 1 430 ? 8.341 30.153 -28.442 1.00 0.00 540 SER G CA 1
ATOM 16376 C C . SER D 1 430 ? 6.985 30.529 -27.863 1.00 0.00 540 SER G C 1
ATOM 16377 O O . SER D 1 430 ? 6.715 30.296 -26.686 1.00 0.00 540 SER G O 1
ATOM 16379 N N . MET D 1 431 ? 6.134 31.115 -28.698 1.00 0.00 541 MET G N 1
ATOM 16380 C CA . MET D 1 431 ? 4.790 31.493 -28.283 1.00 0.00 541 MET G CA 1
ATOM 16381 C C . MET D 1 431 ? 3.996 30.251 -27.914 1.00 0.00 541 MET G C 1
ATOM 16382 O O . MET D 1 431 ? 3.232 30.247 -26.949 1.00 0.00 541 MET G O 1
ATOM 16384 N N . VAL D 1 432 ? 4.189 29.196 -28.696 1.00 0.00 542 VAL G N 1
ATOM 16385 C CA . VAL D 1 432 ? 3.467 27.954 -28.512 1.00 0.00 542 VAL G CA 1
ATOM 16386 C C . VAL D 1 432 ? 3.822 27.415 -27.145 1.00 0.00 542 VAL G C 1
ATOM 16387 O O . VAL D 1 432 ? 2.949 26.938 -26.424 1.00 0.00 542 VAL G O 1
ATOM 16391 N N . PHE D 1 433 ? 5.077 27.535 -26.742 1.00 0.00 543 PHE G N 1
ATOM 16392 C CA . PHE D 1 433 ? 5.435 27.135 -25.390 1.00 0.00 543 PHE G CA 1
ATOM 16393 C C . PHE D 1 433 ? 4.675 28.008 -24.394 1.00 0.00 543 PHE G C 1
ATOM 16394 O O . PHE D 1 433 ? 4.204 27.527 -23.366 1.00 0.00 543 PHE G O 1
ATOM 16402 N N . SER D 1 434 ? 4.564 29.295 -24.704 1.00 0.00 544 SER G N 1
ATOM 16403 C CA . SER D 1 434 ? 3.892 30.248 -23.826 1.00 0.00 544 SER G CA 1
ATOM 16404 C C . SER D 1 434 ? 2.405 29.966 -23.621 1.00 0.00 544 SER G C 1
ATOM 16405 O O . SER D 1 434 ? 1.899 30.073 -22.506 1.00 0.00 544 SER G O 1
ATOM 16408 N N . LEU D 1 435 ? 1.705 29.607 -24.693 1.00 0.00 545 LEU G N 1
ATOM 16409 C CA . LEU D 1 435 ? 0.265 29.325 -24.604 1.00 0.00 545 LEU G CA 1
ATOM 16410 C C . LEU D 1 435 ? -0.117 28.118 -23.731 1.00 0.00 545 LEU G C 1
ATOM 16411 O O . LEU D 1 435 ? -1.074 28.168 -22.961 1.00 0.00 545 LEU G O 1
ATOM 16416 N N . ALA D 1 436 ? 0.650 27.046 -23.875 1.00 0.00 546 ALA G N 1
ATOM 16417 C CA . ALA D 1 436 ? 0.477 25.787 -23.165 1.00 0.00 546 ALA G CA 1
ATOM 16418 C C . ALA D 1 436 ? 0.942 25.916 -21.726 1.00 0.00 546 ALA G C 1
ATOM 16419 O O . ALA D 1 436 ? 0.299 25.419 -20.797 1.00 0.00 546 ALA G O 1
ATOM 16421 N N . MET D 1 437 ? 2.076 26.582 -21.540 1.00 0.00 547 MET G N 1
ATOM 16422 C CA . MET D 1 437 ? 2.630 26.769 -20.210 1.00 0.00 547 MET G CA 1
ATOM 16423 C C . MET D 1 437 ? 1.670 27.585 -19.359 1.00 0.00 547 MET G C 1
ATOM 16424 O O . MET D 1 437 ? 1.481 27.299 -18.179 1.00 0.00 547 MET G O 1
ATOM 16429 N N . GLY D 1 438 ? 1.065 28.605 -19.956 1.00 0.00 548 GLY G N 1
ATOM 16430 C CA . GLY D 1 438 ? 0.124 29.418 -19.213 1.00 0.00 548 GLY G CA 1
ATOM 16431 C C . GLY D 1 438 ? -1.069 28.593 -18.788 1.00 0.00 548 GLY G C 1
ATOM 16432 O O . GLY D 1 438 ? -1.542 28.683 -17.642 1.00 0.00 548 GLY G O 1
ATOM 16433 N N . TRP D 1 439 ? -1.547 27.753 -19.700 1.00 0.00 549 TRP G N 1
ATOM 16434 C CA . TRP D 1 439 ? -2.689 26.915 -19.362 1.00 0.00 549 TRP G CA 1
ATOM 16435 C C . TRP D 1 439 ? -2.347 25.973 -18.207 1.00 0.00 549 TRP G C 1
ATOM 16436 O O . TRP D 1 439 ? -3.133 25.826 -17.273 1.00 0.00 549 TRP G O 1
ATOM 16447 N N . THR D 1 440 ? -1.164 25.364 -18.253 1.00 0.00 550 THR G N 1
ATOM 16448 C CA . THR D 1 440 ? -0.750 24.447 -17.186 1.00 0.00 550 THR G CA 1
ATOM 16449 C C . THR D 1 440 ? -0.615 25.194 -15.864 1.00 0.00 550 THR G C 1
ATOM 16450 O O . THR D 1 440 ? -0.965 24.690 -14.798 1.00 0.00 550 THR G O 1
ATOM 16454 N N . ASN D 1 441 ? -0.161 26.440 -15.966 1.00 0.00 551 ASN G N 1
ATOM 16455 C CA . ASN D 1 441 ? -0.066 27.363 -14.837 1.00 0.00 551 ASN G CA 1
ATOM 16456 C C . ASN D 1 441 ? -1.430 27.680 -14.227 1.00 0.00 551 ASN G C 1
ATOM 16457 O O . ASN D 1 441 ? -1.560 27.848 -13.016 1.00 0.00 551 ASN G O 1
ATOM 16459 N N . MET D 1 442 ? -2.439 27.766 -15.084 1.00 30.00 552 MET G N 1
ATOM 16460 C CA . MET D 1 442 ? -3.782 28.188 -14.699 1.00 30.00 552 MET G CA 1
ATOM 16461 C C . MET D 1 442 ? -4.372 27.259 -13.647 1.00 30.00 552 MET G C 1
ATOM 16462 O O . MET D 1 442 ? -5.159 27.678 -12.801 1.00 30.00 552 MET G O 1
ATOM 16467 N N . LEU D 1 443 ? -3.988 25.993 -13.713 1.00 30.00 553 LEU G N 1
ATOM 16468 C CA . LEU D 1 443 ? -4.521 24.964 -12.832 1.00 30.00 553 LEU G CA 1
ATOM 16469 C C . LEU D 1 443 ? -4.200 25.241 -11.366 1.00 30.00 553 LEU G C 1
ATOM 16470 O O . LEU D 1 443 ? -4.865 24.718 -10.472 1.00 30.00 553 LEU G O 1
ATOM 16475 N N . TYR D 1 444 ? -3.219 26.117 -11.158 1.00 30.00 554 TYR G N 1
ATOM 16476 C CA . TYR D 1 444 ? -2.737 26.540 -9.842 1.00 30.00 554 TYR G CA 1
ATOM 16477 C C . TYR D 1 444 ? -3.812 27.259 -9.015 1.00 30.00 554 TYR G C 1
ATOM 16478 O O . TYR D 1 444 ? -3.872 27.110 -7.796 1.00 30.00 554 TYR G O 1
ATOM 16487 N N . TYR D 1 445 ? -4.647 28.041 -9.688 1.00 30.00 555 TYR G N 1
ATOM 16488 C CA . TYR D 1 445 ? -5.591 28.937 -9.029 1.00 30.00 555 TYR G CA 1
ATOM 16489 C C . TYR D 1 445 ? -6.562 28.142 -8.169 1.00 30.00 555 TYR G C 1
ATOM 16490 O O . TYR D 1 445 ? -7.158 28.671 -7.232 1.00 30.00 555 TYR G O 1
ATOM 16499 N N . THR D 1 446 ? -6.705 26.865 -8.495 1.00 30.00 556 THR G N 1
ATOM 16500 C CA . THR D 1 446 ? -7.566 25.961 -7.750 1.00 30.00 556 THR G CA 1
ATOM 16501 C C . THR D 1 446 ? -7.064 25.846 -6.314 1.00 30.00 556 THR G C 1
ATOM 16502 O O . THR D 1 446 ? -7.810 25.464 -5.414 1.00 30.00 556 THR G O 1
ATOM 16504 N N . ARG D 1 447 ? -5.791 26.170 -6.108 1.00 30.00 557 ARG G N 1
ATOM 16505 C CA . ARG D 1 447 ? -5.148 26.007 -4.807 1.00 30.00 557 ARG G CA 1
ATOM 16506 C C . ARG D 1 447 ? -5.805 26.814 -3.680 1.00 30.00 557 ARG G C 1
ATOM 16507 O O . ARG D 1 447 ? -6.284 27.930 -3.873 1.00 30.00 557 ARG G O 1
ATOM 16515 N N . GLY D 1 448 ? -5.811 26.195 -2.505 1.00 30.00 558 GLY G N 1
ATOM 16516 C CA . GLY D 1 448 ? -6.570 26.581 -1.331 1.00 30.00 558 GLY G CA 1
ATOM 16517 C C . GLY D 1 448 ? -7.829 25.753 -1.167 1.00 30.00 558 GLY G C 1
ATOM 16518 O O . GLY D 1 448 ? -8.647 26.009 -0.283 1.00 30.00 558 GLY G O 1
ATOM 16519 N N . PHE D 1 449 ? -7.980 24.750 -2.023 1.00 30.00 559 PHE G N 1
ATOM 16520 C CA . PHE D 1 449 ? -9.135 23.867 -1.977 1.00 30.00 559 PHE G CA 1
ATOM 16521 C C . PHE D 1 449 ? -8.663 22.460 -1.638 1.00 30.00 559 PHE G C 1
ATOM 16522 O O . PHE D 1 449 ? -7.727 21.950 -2.253 1.00 30.00 559 PHE G O 1
ATOM 16530 N N . GLN D 1 450 ? -9.281 21.880 -0.612 1.00 30.00 560 GLN G N 1
ATOM 16531 C CA . GLN D 1 450 ? -8.745 20.694 0.035 1.00 30.00 560 GLN G CA 1
ATOM 16532 C C . GLN D 1 450 ? -8.657 19.511 -0.906 1.00 30.00 560 GLN G C 1
ATOM 16533 O O . GLN D 1 450 ? -7.638 18.819 -0.932 1.00 30.00 560 GLN G O 1
ATOM 16539 N N . GLN D 1 451 ? -9.701 19.275 -1.692 1.00 30.00 561 GLN G N 1
ATOM 16540 C CA . GLN D 1 451 ? -9.590 18.259 -2.718 1.00 30.00 561 GLN G CA 1
ATOM 16541 C C . GLN D 1 451 ? -8.536 18.745 -3.695 1.00 30.00 561 GLN G C 1
ATOM 16542 O O . GLN D 1 451 ? -7.606 18.020 -4.043 1.00 30.00 561 GLN G O 1
ATOM 16544 N N . MET D 1 452 ? -8.781 19.930 -4.250 1.00 30.00 562 MET G N 1
ATOM 16545 C CA . MET D 1 452 ? -7.940 20.498 -5.300 1.00 30.00 562 MET G CA 1
ATOM 16546 C C . MET D 1 452 ? -6.524 20.820 -4.842 1.00 30.00 562 MET G C 1
ATOM 16547 O O . MET D 1 452 ? -5.552 20.561 -5.554 1.00 30.00 562 MET G O 1
ATOM 16552 N N . GLY D 1 453 ? -6.413 21.383 -3.645 1.00 30.00 563 GLY G N 1
ATOM 16553 C CA . GLY D 1 453 ? -5.121 21.787 -3.138 1.00 30.00 563 GLY G CA 1
ATOM 16554 C C . GLY D 1 453 ? -4.247 20.566 -2.997 1.00 30.00 563 GLY G C 1
ATOM 16555 O O . GLY D 1 453 ? -3.066 20.590 -3.341 1.00 30.00 563 GLY G O 1
ATOM 16556 N N . ILE D 1 454 ? -4.820 19.435 -2.615 1.00 30.00 564 ILE G N 1
ATOM 16557 C CA . ILE D 1 454 ? -4.001 18.230 -2.514 1.00 30.00 564 ILE G CA 1
ATOM 16558 C C . ILE D 1 454 ? -3.385 17.818 -3.861 1.00 30.00 564 ILE G C 1
ATOM 16559 O O . ILE D 1 454 ? -2.201 17.463 -3.926 1.00 30.00 564 ILE G O 1
ATOM 16564 N N . TYR D 1 455 ? -4.169 17.879 -4.934 1.00 30.00 565 TYR G N 1
ATOM 16565 C CA . TYR D 1 455 ? -3.687 17.437 -6.241 1.00 30.00 565 TYR G CA 1
ATOM 16566 C C . TYR D 1 455 ? -2.520 18.266 -6.769 1.00 30.00 565 TYR G C 1
ATOM 16567 O O . TYR D 1 455 ? -1.531 17.721 -7.262 1.00 30.00 565 TYR G O 1
ATOM 16576 N N . ALA D 1 456 ? -2.625 19.581 -6.641 1.00 30.00 566 ALA G N 1
ATOM 16577 C CA . ALA D 1 456 ? -1.569 20.456 -7.124 1.00 30.00 566 ALA G CA 1
ATOM 16578 C C . ALA D 1 456 ? -0.295 20.183 -6.345 1.00 30.00 566 ALA G C 1
ATOM 16579 O O . ALA D 1 456 ? 0.792 20.110 -6.914 1.00 30.00 566 ALA G O 1
ATOM 16581 N N . VAL D 1 457 ? -0.438 20.003 -5.040 1.00 30.00 567 VAL G N 1
ATOM 16582 C CA . VAL D 1 457 ? 0.720 19.756 -4.204 1.00 30.00 567 VAL G CA 1
ATOM 16583 C C . VAL D 1 457 ? 1.387 18.462 -4.631 1.00 30.00 567 VAL G C 1
ATOM 16584 O O . VAL D 1 457 ? 2.610 18.397 -4.756 1.00 30.00 567 VAL G O 1
ATOM 16588 N N . MET D 1 458 ? 0.581 17.435 -4.889 1.00 30.00 568 MET G N 1
ATOM 16589 C CA . MET D 1 458 ? 1.143 16.154 -5.293 1.00 30.00 568 MET G CA 1
ATOM 16590 C C . MET D 1 458 ? 1.879 16.272 -6.623 1.00 30.00 568 MET G C 1
ATOM 16591 O O . MET D 1 458 ? 2.969 15.712 -6.797 1.00 30.00 568 MET G O 1
ATOM 16596 N N . ILE D 1 459 ? 1.299 17.019 -7.560 1.00 30.00 569 ILE G N 1
ATOM 16597 C CA . ILE D 1 459 ? 1.949 17.195 -8.853 1.00 30.00 569 ILE G CA 1
ATOM 16598 C C . ILE D 1 459 ? 3.277 17.919 -8.686 1.00 30.00 569 ILE G C 1
ATOM 16599 O O . ILE D 1 459 ? 4.275 17.556 -9.306 1.00 30.00 569 ILE G O 1
ATOM 16604 N N . GLU D 1 460 ? 3.292 18.939 -7.837 1.00 0.00 570 GLU G N 1
ATOM 16605 C CA . GLU D 1 460 ? 4.511 19.698 -7.600 1.00 0.00 570 GLU G CA 1
ATOM 16606 C C . GLU D 1 460 ? 5.572 18.783 -7.005 1.00 0.00 570 GLU G C 1
ATOM 16607 O O . GLU D 1 460 ? 6.748 18.863 -7.359 1.00 0.00 570 GLU G O 1
ATOM 16613 N N . LYS D 1 461 ? 5.145 17.908 -6.102 1.00 0.00 571 LYS G N 1
ATOM 16614 C CA . LYS D 1 461 ? 6.046 16.956 -5.470 1.00 0.00 571 LYS G CA 1
ATOM 16615 C C . LYS D 1 461 ? 6.652 15.979 -6.473 1.00 0.00 571 LYS G C 1
ATOM 16616 O O . LYS D 1 461 ? 7.835 15.654 -6.382 1.00 0.00 571 LYS G O 1
ATOM 16622 N N . MET D 1 462 ? 5.855 15.509 -7.430 1.00 0.00 572 MET G N 1
ATOM 16623 C CA . MET D 1 462 ? 6.366 14.533 -8.396 1.00 0.00 572 MET G CA 1
ATOM 16624 C C . MET D 1 462 ? 7.510 15.110 -9.231 1.00 0.00 572 MET G C 1
ATOM 16625 O O . MET D 1 462 ? 8.489 14.430 -9.531 1.00 0.00 572 MET G O 1
ATOM 16630 N N . ILE D 1 463 ? 7.356 16.374 -9.597 1.00 0.00 573 ILE G N 1
ATOM 16631 C CA . ILE D 1 463 ? 8.264 17.124 -10.454 1.00 0.00 573 ILE G CA 1
ATOM 16632 C C . ILE D 1 463 ? 9.469 17.715 -9.718 1.00 0.00 573 ILE G C 1
ATOM 16633 O O . ILE D 1 463 ? 10.593 17.644 -10.208 1.00 0.00 573 ILE G O 1
ATOM 16638 N N . LEU D 1 464 ? 9.295 18.259 -8.526 1.00 0.00 574 LEU G N 1
ATOM 16639 C CA . LEU D 1 464 ? 10.512 18.624 -7.829 1.00 0.00 574 LEU G CA 1
ATOM 16640 C C . LEU D 1 464 ? 11.329 17.363 -7.524 1.00 0.00 574 LEU G C 1
ATOM 16641 O O . LEU D 1 464 ? 12.514 17.280 -7.866 1.00 0.00 574 LEU G O 1
ATOM 16646 N N . ARG D 1 465 ? 10.727 16.353 -6.909 1.00 0.00 575 ARG G N 1
ATOM 16647 C CA . ARG D 1 465 ? 11.543 15.218 -6.479 1.00 0.00 575 ARG G CA 1
ATOM 16648 C C . ARG D 1 465 ? 11.575 13.992 -7.399 1.00 0.00 575 ARG G C 1
ATOM 16649 O O . ARG D 1 465 ? 12.602 13.705 -8.030 1.00 0.00 575 ARG G O 1
ATOM 16657 N N . ASP D 1 466 ? 10.494 13.220 -7.405 1.00 30.00 576 ASP G N 1
ATOM 16658 C CA . ASP D 1 466 ? 10.538 11.892 -8.006 1.00 30.00 576 ASP G CA 1
ATOM 16659 C C . ASP D 1 466 ? 10.829 11.874 -9.504 1.00 30.00 576 ASP G C 1
ATOM 16660 O O . ASP D 1 466 ? 11.671 11.098 -9.968 1.00 30.00 576 ASP G O 1
ATOM 16665 N N . LEU D 1 467 ? 10.161 12.736 -10.261 1.00 0.00 577 LEU G N 1
ATOM 16666 C CA . LEU D 1 467 ? 10.428 12.797 -11.687 1.00 0.00 577 LEU G CA 1
ATOM 16667 C C . LEU D 1 467 ? 11.849 13.270 -11.914 1.00 0.00 577 LEU G C 1
ATOM 16668 O O . LEU D 1 467 ? 12.588 12.700 -12.714 1.00 0.00 577 LEU G O 1
ATOM 16673 N N . CYS D 1 468 ? 12.241 14.295 -11.167 1.00 0.00 578 CYS G N 1
ATOM 16674 C CA . CYS D 1 468 ? 13.549 14.896 -11.349 1.00 0.00 578 CYS G CA 1
ATOM 16675 C C . CYS D 1 468 ? 14.633 13.884 -11.039 1.00 0.00 578 CYS G C 1
ATOM 16676 O O . CYS D 1 468 ? 15.628 13.789 -11.755 1.00 0.00 578 CYS G O 1
ATOM 16679 N N . ARG D 1 469 ? 14.441 13.129 -9.964 1.00 0.00 579 ARG G N 1
ATOM 16680 C CA . ARG D 1 469 ? 15.397 12.094 -9.613 1.00 0.00 579 ARG G CA 1
ATOM 16681 C C . ARG D 1 469 ? 15.465 10.984 -10.658 1.00 0.00 579 ARG G C 1
ATOM 16682 O O . ARG D 1 469 ? 16.552 10.563 -11.045 1.00 0.00 579 ARG G O 1
ATOM 16690 N N . PHE D 1 470 ? 14.310 10.511 -11.121 1.00 0.00 580 PHE G N 1
ATOM 16691 C CA . PHE D 1 470 ? 14.309 9.434 -12.112 1.00 0.00 580 PHE G CA 1
ATOM 16692 C C . PHE D 1 470 ? 14.874 9.841 -13.469 1.00 0.00 580 PHE G C 1
ATOM 16693 O O . PHE D 1 470 ? 15.627 9.099 -14.096 1.00 0.00 580 PHE G O 1
ATOM 16701 N N . MET D 1 471 ? 14.578 11.079 -13.835 1.00 0.00 581 MET G N 1
ATOM 16702 C CA . MET D 1 471 ? 14.929 11.584 -15.136 1.00 0.00 581 MET G CA 1
ATOM 16703 C C . MET D 1 471 ? 16.423 11.429 -15.198 1.00 0.00 581 MET G C 1
ATOM 16704 O O . MET D 1 471 ? 16.967 11.097 -16.248 1.00 0.00 581 MET G O 1
ATOM 16709 N N . PHE D 1 472 ? 17.109 11.653 -14.083 1.00 0.00 582 PHE G N 1
ATOM 16710 C CA . PHE D 1 472 ? 18.548 11.413 -14.166 1.00 0.00 582 PHE G CA 1
ATOM 16711 C C . PHE D 1 472 ? 18.890 9.947 -14.495 1.00 0.00 582 PHE G C 1
ATOM 16712 O O . PHE D 1 472 ? 19.686 9.668 -15.404 1.00 0.00 582 PHE G O 1
ATOM 16720 N N . VAL D 1 473 ? 18.254 9.017 -13.784 1.00 0.00 583 VAL G N 1
ATOM 16721 C CA . VAL D 1 473 ? 18.486 7.590 -14.009 1.00 0.00 583 VAL G CA 1
ATOM 16722 C C . VAL D 1 473 ? 17.988 7.093 -15.362 1.00 0.00 583 VAL G C 1
ATOM 16723 O O . VAL D 1 473 ? 18.681 6.356 -16.059 1.00 0.00 583 VAL G O 1
ATOM 16727 N N . TYR D 1 474 ? 16.786 7.513 -15.733 1.00 0.00 584 TYR G N 1
ATOM 16728 C CA . TYR D 1 474 ? 16.227 7.114 -17.015 1.00 0.00 584 TYR G CA 1
ATOM 16729 C C . TYR D 1 474 ? 17.078 7.685 -18.127 1.00 0.00 584 TYR G C 1
ATOM 16730 O O . TYR D 1 474 ? 17.304 7.041 -19.148 1.00 0.00 584 TYR G O 1
ATOM 16739 N N . LEU D 1 475 ? 17.531 8.915 -17.925 1.00 0.00 585 LEU G N 1
ATOM 16740 C CA . LEU D 1 475 ? 18.358 9.581 -18.909 1.00 0.00 585 LEU G CA 1
ATOM 16741 C C . LEU D 1 475 ? 19.650 8.813 -19.091 1.00 0.00 585 LEU G C 1
ATOM 16742 O O . LEU D 1 475 ? 20.110 8.632 -20.216 1.00 0.00 585 LEU G O 1
ATOM 16747 N N . VAL D 1 476 ? 20.239 8.347 -17.994 1.00 0.00 586 VAL G N 1
ATOM 16748 C CA . VAL D 1 476 ? 21.446 7.536 -18.126 1.00 0.00 586 VAL G CA 1
ATOM 16749 C C . VAL D 1 476 ? 21.171 6.223 -18.860 1.00 0.00 586 VAL G C 1
ATOM 16750 O O . VAL D 1 476 ? 21.957 5.793 -19.703 1.00 0.00 586 VAL G O 1
ATOM 16754 N N . PHE D 1 477 ? 20.118 5.520 -18.460 1.00 0.00 587 PHE G N 1
ATOM 16755 C CA . PHE D 1 477 ? 19.829 4.241 -19.087 1.00 0.00 587 PHE G CA 1
ATOM 16756 C C . PHE D 1 477 ? 19.499 4.452 -20.553 1.00 0.00 587 PHE G C 1
ATOM 16757 O O . PHE D 1 477 ? 20.009 3.750 -21.436 1.00 0.00 587 PHE G O 1
ATOM 16765 N N . LEU D 1 478 ? 18.662 5.449 -20.810 1.00 0.00 588 LEU G N 1
ATOM 16766 C CA . LEU D 1 478 ? 18.250 5.733 -22.170 1.00 0.00 588 LEU G CA 1
ATOM 16767 C C . LEU D 1 478 ? 19.445 6.167 -22.995 1.00 0.00 588 LEU G C 1
ATOM 16768 O O . LEU D 1 478 ? 19.647 5.680 -24.098 1.00 0.00 588 LEU G O 1
ATOM 16773 N N . PHE D 1 479 ? 20.265 7.049 -22.438 1.00 0.00 589 PHE G N 1
ATOM 16774 C CA . PHE D 1 479 ? 21.381 7.579 -23.201 1.00 0.00 589 PHE G CA 1
ATOM 16775 C C . PHE D 1 479 ? 22.349 6.466 -23.564 1.00 0.00 589 PHE G C 1
ATOM 16776 O O . PHE D 1 479 ? 22.762 6.340 -24.718 1.00 0.00 589 PHE G O 1
ATOM 16784 N N . GLY D 1 480 ? 22.660 5.618 -22.591 1.00 0.00 590 GLY G N 1
ATOM 16785 C CA . GLY D 1 480 ? 23.598 4.546 -22.836 1.00 0.00 590 GLY G CA 1
ATOM 16786 C C . GLY D 1 480 ? 23.049 3.604 -23.880 1.00 0.00 590 GLY G C 1
ATOM 16787 O O . GLY D 1 480 ? 23.757 3.194 -24.805 1.00 0.00 590 GLY G O 1
ATOM 16788 N N . PHE D 1 481 ? 21.766 3.279 -23.757 1.00 0.00 591 PHE G N 1
ATOM 16789 C CA . PHE D 1 481 ? 21.182 2.344 -24.704 1.00 0.00 591 PHE G CA 1
ATOM 16790 C C . PHE D 1 481 ? 21.181 2.918 -26.116 1.00 0.00 591 PHE G C 1
ATOM 16791 O O . PHE D 1 481 ? 21.432 2.207 -27.087 1.00 0.00 591 PHE G O 1
ATOM 16799 N N . SER D 1 482 ? 20.896 4.210 -26.216 1.00 0.00 592 SER G N 1
ATOM 16800 C CA . SER D 1 482 ? 20.870 4.889 -27.498 1.00 0.00 592 SER G CA 1
ATOM 16801 C C . SER D 1 482 ? 22.251 4.867 -28.123 1.00 0.00 592 SER G C 1
ATOM 16802 O O . SER D 1 482 ? 22.392 4.622 -29.317 1.00 0.00 592 SER G O 1
ATOM 16805 N N . THR D 1 483 ? 23.276 5.104 -27.310 1.00 30.00 593 THR G N 1
ATOM 16806 C CA . THR D 1 483 ? 24.635 5.092 -27.828 1.00 30.00 593 THR G CA 1
ATOM 16807 C C . THR D 1 483 ? 24.951 3.701 -28.345 1.00 30.00 593 THR G C 1
ATOM 16808 O O . THR D 1 483 ? 25.528 3.543 -29.421 1.00 30.00 593 THR G O 1
ATOM 16812 N N . ALA D 1 484 ? 24.532 2.687 -27.595 1.00 30.00 594 ALA G N 1
ATOM 16813 C CA . ALA D 1 484 ? 24.809 1.318 -27.997 1.00 30.00 594 ALA G CA 1
ATOM 16814 C C . ALA D 1 484 ? 24.141 1.016 -29.331 1.00 30.00 594 ALA G C 1
ATOM 16815 O O . ALA D 1 484 ? 24.732 0.381 -30.200 1.00 30.00 594 ALA G O 1
ATOM 16817 N N . VAL D 1 485 ? 22.900 1.457 -29.492 1.00 30.00 595 VAL G N 1
ATOM 16818 C CA . VAL D 1 485 ? 22.191 1.255 -30.749 1.00 30.00 595 VAL G CA 1
ATOM 16819 C C . VAL D 1 485 ? 22.839 1.987 -31.925 1.00 30.00 595 VAL G C 1
ATOM 16820 O O . VAL D 1 485 ? 22.920 1.449 -33.029 1.00 30.00 595 VAL G O 1
ATOM 16824 N N . VAL D 1 486 ? 23.287 3.215 -31.692 1.00 30.00 596 VAL G N 1
ATOM 16825 C CA . VAL D 1 486 ? 23.798 4.051 -32.771 1.00 30.00 596 VAL G CA 1
ATOM 16826 C C . VAL D 1 486 ? 25.015 3.411 -33.419 1.00 30.00 596 VAL G C 1
ATOM 16827 O O . VAL D 1 486 ? 25.166 3.432 -34.640 1.00 30.00 596 VAL G O 1
ATOM 16831 N N . THR D 1 487 ? 25.902 2.853 -32.606 1.00 30.00 597 THR G N 1
ATOM 16832 C CA . THR D 1 487 ? 27.044 2.114 -33.135 1.00 30.00 597 THR G CA 1
ATOM 16833 C C . THR D 1 487 ? 26.659 0.835 -33.893 1.00 30.00 597 THR G C 1
ATOM 16834 O O . THR D 1 487 ? 27.234 0.522 -34.934 1.00 30.00 597 THR G O 1
ATOM 16838 N N . LEU D 1 488 ? 25.695 0.099 -33.348 1.00 30.00 598 LEU G N 1
ATOM 16839 C CA . LEU D 1 488 ? 25.386 -1.257 -33.807 1.00 30.00 598 LEU G CA 1
ATOM 16840 C C . LEU D 1 488 ? 24.866 -1.441 -35.237 1.00 30.00 598 LEU G C 1
ATOM 16841 O O . LEU D 1 488 ? 25.281 -2.369 -35.931 1.00 30.00 598 LEU G O 1
ATOM 16846 N N . ILE D 1 489 ? 23.990 -0.538 -35.661 1.00 30.00 599 ILE G N 1
ATOM 16847 C CA . ILE D 1 489 ? 23.467 -0.534 -37.020 1.00 30.00 599 ILE G CA 1
ATOM 16848 C C . ILE D 1 489 ? 22.761 0.787 -37.290 1.00 30.00 599 ILE G C 1
ATOM 16849 O O . ILE D 1 489 ? 21.758 1.103 -36.653 1.00 30.00 599 ILE G O 1
ATOM 16854 N N . GLU D 1 490 ? 23.288 1.563 -38.231 1.00 30.00 600 GLU G N 1
ATOM 16855 C CA . GLU D 1 490 ? 22.699 2.857 -38.537 1.00 30.00 600 GLU G CA 1
ATOM 16856 C C . GLU D 1 490 ? 21.275 2.649 -39.045 1.00 30.00 600 GLU G C 1
ATOM 16857 O O . GLU D 1 490 ? 20.357 3.368 -38.652 1.00 30.00 600 GLU G O 1
ATOM 16863 N N . ASP D 1 491 ? 21.097 1.664 -39.916 1.00 30.00 601 ASP G N 1
ATOM 16864 C CA . ASP D 1 491 ? 19.767 1.271 -40.359 1.00 30.00 601 ASP G CA 1
ATOM 16865 C C . ASP D 1 491 ? 19.008 2.478 -40.891 1.00 30.00 601 ASP G C 1
ATOM 16866 O O . ASP D 1 491 ? 19.532 3.266 -41.676 1.00 30.00 601 ASP G O 1
ATOM 16867 N N . GLY D 1 492 ? 17.736 2.574 -40.515 1.00 30.00 602 GLY G N 1
ATOM 16868 C CA . GLY D 1 492 ? 16.927 3.721 -40.869 1.00 30.00 602 GLY G CA 1
ATOM 16869 C C . GLY D 1 492 ? 16.295 4.356 -39.649 1.00 30.00 602 GLY G C 1
ATOM 16870 O O . GLY D 1 492 ? 15.592 3.695 -38.885 1.00 30.00 602 GLY G O 1
ATOM 16871 N N . LYS D 1 493 ? 16.559 5.644 -39.464 1.00 30.00 603 LYS G N 1
ATOM 16872 C CA . LYS D 1 493 ? 15.948 6.429 -38.401 1.00 30.00 603 LYS G CA 1
ATOM 16873 C C . LYS D 1 493 ? 16.696 6.200 -37.093 1.00 30.00 603 LYS G C 1
ATOM 16874 O O . LYS D 1 493 ? 16.419 6.846 -36.084 1.00 30.00 603 LYS G O 1
ATOM 16880 N N . TYR D 1 494 ? 17.655 5.280 -37.124 1.00 30.00 627 TYR G N 1
ATOM 16881 C CA . TYR D 1 494 ? 18.522 5.044 -35.980 1.00 30.00 627 TYR G CA 1
ATOM 16882 C C . TYR D 1 494 ? 19.883 5.681 -36.214 1.00 30.00 627 TYR G C 1
ATOM 16883 O O . TYR D 1 494 ? 20.761 5.640 -35.354 1.00 30.00 627 TYR G O 1
ATOM 16892 N N . ASN D 1 495 ? 20.046 6.275 -37.391 1.00 30.00 628 ASN G N 1
ATOM 16893 C CA . ASN D 1 495 ? 21.295 6.918 -37.759 1.00 30.00 628 ASN G CA 1
ATOM 16894 C C . ASN D 1 495 ? 21.591 8.085 -36.832 1.00 30.00 628 ASN G C 1
ATOM 16895 O O . ASN D 1 495 ? 22.733 8.296 -36.425 1.00 30.00 628 ASN G O 1
ATOM 16900 N N . SER D 1 496 ? 20.552 8.840 -36.496 1.00 30.00 629 SER G N 1
ATOM 16901 C CA . SER D 1 496 ? 20.709 9.969 -35.593 1.00 30.00 629 SER G CA 1
ATOM 16902 C C . SER D 1 496 ? 20.502 9.587 -34.135 1.00 30.00 629 SER G C 1
ATOM 16903 O O . SER D 1 496 ? 19.645 8.770 -33.809 1.00 30.00 629 SER G O 1
ATOM 16906 N N . LEU D 1 497 ? 21.284 10.203 -33.256 1.00 30.00 630 LEU G N 1
ATOM 16907 C CA . LEU D 1 497 ? 21.039 10.117 -31.817 1.00 30.00 630 LEU G CA 1
ATOM 16908 C C . LEU D 1 497 ? 19.794 10.866 -31.340 1.00 30.00 630 LEU G C 1
ATOM 16909 O O . LEU D 1 497 ? 19.046 10.366 -30.502 1.00 30.00 630 LEU G O 1
ATOM 16914 N N . TYR D 1 498 ? 19.522 12.040 -31.897 1.00 30.00 631 TYR G N 1
ATOM 16915 C CA . TYR D 1 498 ? 18.301 12.754 -31.520 1.00 30.00 631 TYR G CA 1
ATOM 16916 C C . TYR D 1 498 ? 17.037 11.978 -31.892 1.00 30.00 631 TYR G C 1
ATOM 16917 O O . TYR D 1 498 ? 16.086 11.921 -31.118 1.00 30.00 631 TYR G O 1
ATOM 16926 N N . SER D 1 499 ? 17.038 11.382 -33.080 1.00 30.00 632 SER G N 1
ATOM 16927 C CA . SER D 1 499 ? 15.941 10.529 -33.535 1.00 30.00 632 SER G CA 1
ATOM 16928 C C . SER D 1 499 ? 15.886 9.187 -32.809 1.00 30.00 632 SER G C 1
ATOM 16929 O O . SER D 1 499 ? 14.815 8.721 -32.412 1.00 30.00 632 SER G O 1
ATOM 16932 N N . THR D 1 500 ? 17.045 8.562 -32.650 1.00 30.00 633 THR G N 1
ATOM 16933 C CA . THR D 1 500 ? 17.113 7.266 -31.993 1.00 30.00 633 THR G CA 1
ATOM 16934 C C . THR D 1 500 ? 16.651 7.377 -30.548 1.00 30.00 633 THR G C 1
ATOM 16935 O O . THR D 1 500 ? 15.946 6.505 -30.047 1.00 30.00 633 THR G O 1
ATOM 16939 N N . CYS D 1 501 ? 17.043 8.458 -29.885 1.00 30.00 634 CYS G N 1
ATOM 16940 C CA . CYS D 1 501 ? 16.611 8.692 -28.516 1.00 30.00 634 CYS G CA 1
ATOM 16941 C C . CYS D 1 501 ? 15.097 8.845 -28.491 1.00 30.00 634 CYS G C 1
ATOM 16942 O O . CYS D 1 501 ? 14.426 8.323 -27.603 1.00 30.00 634 CYS G O 1
ATOM 16945 N N . LEU D 1 502 ? 14.563 9.560 -29.473 1.00 30.00 635 LEU G N 1
ATOM 16946 C CA . LEU D 1 502 ? 13.123 9.735 -29.589 1.00 30.00 635 LEU G CA 1
ATOM 16947 C C . LEU D 1 502 ? 12.468 8.386 -29.820 1.00 30.00 635 LEU G C 1
ATOM 16948 O O . LEU D 1 502 ? 11.412 8.089 -29.265 1.00 30.00 635 LEU G O 1
ATOM 16953 N N . GLU D 1 503 ? 13.112 7.566 -30.641 1.00 30.00 636 GLU G N 1
ATOM 16954 C CA . GLU D 1 503 ? 12.631 6.221 -30.906 1.00 30.00 636 GLU G CA 1
ATOM 16955 C C . GLU D 1 503 ? 12.646 5.408 -29.621 1.00 30.00 636 GLU G C 1
ATOM 16956 O O . GLU D 1 503 ? 11.737 4.621 -29.361 1.00 30.00 636 GLU G O 1
ATOM 16962 N N . LEU D 1 504 ? 13.688 5.599 -28.819 1.00 30.00 637 LEU G N 1
ATOM 16963 C CA . LEU D 1 504 ? 13.845 4.835 -27.589 1.00 30.00 637 LEU G CA 1
ATOM 16964 C C . LEU D 1 504 ? 12.911 5.309 -26.480 1.00 30.00 637 LEU G C 1
ATOM 16965 O O . LEU D 1 504 ? 12.335 4.500 -25.758 1.00 30.00 637 LEU G O 1
ATOM 16970 N N . PHE D 1 505 ? 12.720 6.620 -26.394 1.00 30.00 638 PHE G N 1
ATOM 16971 C CA . PHE D 1 505 ? 11.807 7.195 -25.415 1.00 30.00 638 PHE G CA 1
ATOM 16972 C C . PHE D 1 505 ? 10.395 6.695 -25.676 1.00 30.00 638 PHE G C 1
ATOM 16973 O O . PHE D 1 505 ? 9.639 6.426 -24.745 1.00 30.00 638 PHE G O 1
ATOM 16981 N N . LYS D 1 506 ? 10.052 6.553 -26.951 1.00 30.00 639 LYS G N 1
ATOM 16982 C CA . LYS D 1 506 ? 8.729 6.080 -27.326 1.00 30.00 639 LYS G CA 1
ATOM 16983 C C . LYS D 1 506 ? 8.554 4.681 -26.762 1.00 30.00 639 LYS G C 1
ATOM 16984 O O . LYS D 1 506 ? 7.483 4.322 -26.281 1.00 30.00 639 LYS G O 1
ATOM 16990 N N . PHE D 1 507 ? 9.623 3.899 -26.827 1.00 30.00 640 PHE G N 1
ATOM 16991 C CA . PHE D 1 507 ? 9.622 2.558 -26.259 1.00 30.00 640 PHE G CA 1
ATOM 16992 C C . PHE D 1 507 ? 9.435 2.582 -24.744 1.00 30.00 640 PHE G C 1
ATOM 16993 O O . PHE D 1 507 ? 8.722 1.745 -24.192 1.00 30.00 640 PHE G O 1
ATOM 17001 N N . THR D 1 508 ? 10.075 3.534 -24.074 1.00 30.00 641 THR G N 1
ATOM 17002 C CA . THR D 1 508 ? 9.960 3.620 -22.624 1.00 30.00 641 THR G CA 1
ATOM 17003 C C . THR D 1 508 ? 8.562 4.026 -22.153 1.00 30.00 641 THR G C 1
ATOM 17004 O O . THR D 1 508 ? 8.059 3.484 -21.171 1.00 30.00 641 THR G O 1
ATOM 17008 N N . ILE D 1 509 ? 7.928 4.905 -22.921 1.00 30.00 642 ILE G N 1
ATOM 17009 C CA . ILE D 1 509 ? 6.561 5.332 -22.668 1.00 30.00 642 ILE G CA 1
ATOM 17010 C C . ILE D 1 509 ? 5.633 4.135 -22.815 1.00 30.00 642 ILE G C 1
ATOM 17011 O O . ILE D 1 509 ? 4.520 4.132 -22.296 1.00 30.00 642 ILE G O 1
ATOM 17016 N N . GLY D 1 510 ? 6.104 3.121 -23.533 1.00 30.00 643 GLY G N 1
ATOM 17017 C CA . GLY D 1 510 ? 5.320 1.924 -23.772 1.00 30.00 643 GLY G CA 1
ATOM 17018 C C . GLY D 1 510 ? 4.570 1.882 -25.086 1.00 30.00 643 GLY G C 1
ATOM 17019 O O . GLY D 1 510 ? 3.799 0.954 -25.333 1.00 30.00 643 GLY G O 1
ATOM 17020 N N . MET D 1 511 ? 4.795 2.871 -25.942 1.00 30.00 644 MET G N 1
ATOM 17021 C CA . MET D 1 511 ? 4.269 2.805 -27.297 1.00 30.00 644 MET G CA 1
ATOM 17022 C C . MET D 1 511 ? 5.416 2.513 -28.255 1.00 30.00 644 MET G C 1
ATOM 17023 O O . MET D 1 511 ? 6.359 3.296 -28.365 1.00 30.00 644 MET G O 1
ATOM 17028 N N . GLY D 1 512 ? 5.331 1.379 -28.943 1.00 30.00 645 GLY G N 1
ATOM 17029 C CA . GLY D 1 512 ? 6.372 0.955 -29.860 1.00 30.00 645 GLY G CA 1
ATOM 17030 C C . GLY D 1 512 ? 5.876 -0.031 -30.899 1.00 30.00 645 GLY G C 1
ATOM 17031 O O . GLY D 1 512 ? 4.829 -0.649 -30.726 1.00 30.00 645 GLY G O 1
ATOM 17032 N N . ASP D 1 513 ? 6.628 -0.145 -31.985 1.00 30.00 646 ASP G N 1
ATOM 17033 C CA . ASP D 1 513 ? 6.370 -1.153 -32.988 1.00 30.00 646 ASP G CA 1
ATOM 17034 C C . ASP D 1 513 ? 7.563 -2.084 -32.936 1.00 30.00 646 ASP G C 1
ATOM 17035 O O . ASP D 1 513 ? 8.708 -1.642 -33.002 1.00 30.00 646 ASP G O 1
ATOM 17040 N N . LEU D 1 514 ? 7.313 -3.379 -32.786 1.00 30.00 647 LEU G N 1
ATOM 17041 C CA . LEU D 1 514 ? 8.375 -4.301 -32.398 1.00 30.00 647 LEU G CA 1
ATOM 17042 C C . LEU D 1 514 ? 8.829 -5.317 -33.444 1.00 30.00 647 LEU G C 1
ATOM 17043 O O . LEU D 1 514 ? 8.023 -5.894 -34.173 1.00 30.00 647 LEU G O 1
ATOM 17048 N N . GLU D 1 515 ? 10.143 -5.518 -33.493 1.00 30.00 648 GLU G N 1
ATOM 17049 C CA . GLU D 1 515 ? 10.767 -6.533 -34.335 1.00 30.00 648 GLU G CA 1
ATOM 17050 C C . GLU D 1 515 ? 10.480 -6.378 -35.822 1.00 30.00 648 GLU G C 1
ATOM 17051 O O . GLU D 1 515 ? 10.298 -7.366 -36.533 1.00 30.00 648 GLU G O 1
ATOM 17057 N N . PHE D 1 516 ? 10.453 -5.137 -36.292 1.00 30.00 649 PHE G N 1
ATOM 17058 C CA . PHE D 1 516 ? 10.313 -4.888 -37.717 1.00 30.00 649 PHE G CA 1
ATOM 17059 C C . PHE D 1 516 ? 11.524 -5.486 -38.420 1.00 30.00 649 PHE G C 1
ATOM 17060 O O . PHE D 1 516 ? 11.404 -6.092 -39.484 1.00 30.00 649 PHE G O 1
ATOM 17068 N N . THR D 1 517 ? 12.691 -5.316 -37.807 1.00 30.00 650 THR G N 1
ATOM 17069 C CA . THR D 1 517 ? 13.916 -5.915 -38.318 1.00 30.00 650 THR G CA 1
ATOM 17070 C C . THR D 1 517 ? 14.385 -5.202 -39.577 1.00 30.00 650 THR G C 1
ATOM 17071 O O . THR D 1 517 ? 15.510 -4.706 -39.648 1.00 30.00 650 THR G O 1
ATOM 17075 N N . GLU D 1 518 ? 13.518 -5.076 -40.569 1.00 30.00 651 GLU G N 1
ATOM 17076 C CA . GLU D 1 518 ? 13.944 -5.074 -41.955 1.00 30.00 651 GLU G CA 1
ATOM 17077 C C . GLU D 1 518 ? 15.060 -4.061 -42.193 1.00 30.00 651 GLU G C 1
ATOM 17078 O O . GLU D 1 518 ? 15.048 -2.959 -41.649 1.00 30.00 651 GLU G O 1
ATOM 17084 N N . ASN D 1 519 ? 16.035 -4.482 -43.001 1.00 30.00 652 ASN G N 1
ATOM 17085 C CA . ASN D 1 519 ? 17.337 -3.825 -43.150 1.00 30.00 652 ASN G CA 1
ATOM 17086 C C . ASN D 1 519 ? 18.183 -3.782 -41.868 1.00 30.00 652 ASN G C 1
ATOM 17087 O O . ASN D 1 519 ? 18.877 -2.802 -41.596 1.00 30.00 652 ASN G O 1
ATOM 17092 N N . TYR D 1 520 ? 18.129 -4.864 -41.093 1.00 30.00 653 TYR G N 1
ATOM 17093 C CA . TYR D 1 520 ? 18.810 -4.927 -39.806 1.00 30.00 653 TYR G CA 1
ATOM 17094 C C . TYR D 1 520 ? 19.906 -5.980 -39.711 1.00 30.00 653 TYR G C 1
ATOM 17095 O O . TYR D 1 520 ? 19.722 -7.139 -40.082 1.00 30.00 653 TYR G O 1
ATOM 17104 N N . ASP D 1 521 ? 21.053 -5.539 -39.211 1.00 30.00 654 ASP G N 1
ATOM 17105 C CA . ASP D 1 521 ? 22.234 -6.375 -39.051 1.00 30.00 654 ASP G CA 1
ATOM 17106 C C . ASP D 1 521 ? 22.375 -6.749 -37.581 1.00 30.00 654 ASP G C 1
ATOM 17107 O O . ASP D 1 521 ? 22.201 -5.910 -36.698 1.00 30.00 654 ASP G O 1
ATOM 17112 N N . PHE D 1 522 ? 22.673 -8.018 -37.321 1.00 30.00 655 PHE G N 1
ATOM 17113 C CA . PHE D 1 522 ? 22.657 -8.538 -35.964 1.00 30.00 655 PHE G CA 1
ATOM 17114 C C . PHE D 1 522 ? 21.253 -8.400 -35.394 1.00 30.00 655 PHE G C 1
ATOM 17115 O O . PHE D 1 522 ? 21.076 -8.130 -34.208 1.00 30.00 655 PHE G O 1
ATOM 17123 N N . LYS D 1 523 ? 20.255 -8.591 -36.251 1.00 30.00 656 LYS G N 1
ATOM 17124 C CA . LYS D 1 523 ? 18.867 -8.467 -35.833 1.00 30.00 656 LYS G CA 1
ATOM 17125 C C . LYS D 1 523 ? 18.557 -9.505 -34.764 1.00 30.00 656 LYS G C 1
ATOM 17126 O O . LYS D 1 523 ? 17.888 -9.205 -33.777 1.00 30.00 656 LYS G O 1
ATOM 17127 N N . ALA D 1 524 ? 19.054 -10.723 -34.953 1.00 30.00 657 ALA G N 1
ATOM 17128 C CA . ALA D 1 524 ? 18.918 -11.749 -33.928 1.00 30.00 657 ALA G CA 1
ATOM 17129 C C . ALA D 1 524 ? 19.676 -11.281 -32.699 1.00 30.00 657 ALA G C 1
ATOM 17130 O O . ALA D 1 524 ? 19.204 -11.412 -31.572 1.00 30.00 657 ALA G O 1
ATOM 17132 N N . VAL D 1 525 ? 20.858 -10.724 -32.935 1.00 30.00 658 VAL G N 1
ATOM 17133 C CA . VAL D 1 525 ? 21.617 -10.052 -31.895 1.00 30.00 658 VAL G CA 1
ATOM 17134 C C . VAL D 1 525 ? 20.829 -8.837 -31.438 1.00 30.00 658 VAL G C 1
ATOM 17135 O O . VAL D 1 525 ? 20.793 -8.508 -30.253 1.00 30.00 658 VAL G O 1
ATOM 17139 N N . PHE D 1 526 ? 20.211 -8.165 -32.402 1.00 30.00 659 PHE G N 1
ATOM 17140 C CA . PHE D 1 526 ? 19.501 -6.917 -32.139 1.00 30.00 659 PHE G CA 1
ATOM 17141 C C . PHE D 1 526 ? 18.162 -7.104 -31.433 1.00 30.00 659 PHE G C 1
ATOM 17142 O O . PHE D 1 526 ? 17.830 -6.348 -30.523 1.00 30.00 659 PHE G O 1
ATOM 17150 N N . ILE D 1 527 ? 17.391 -8.109 -31.841 1.00 30.00 660 ILE G N 1
ATOM 17151 C CA . ILE D 1 527 ? 16.102 -8.342 -31.222 1.00 30.00 660 ILE G CA 1
ATOM 17152 C C . ILE D 1 527 ? 16.352 -8.612 -29.751 1.00 30.00 660 ILE G C 1
ATOM 17153 O O . ILE D 1 527 ? 15.604 -8.156 -28.891 1.00 30.00 660 ILE G O 1
ATOM 17158 N N . ILE D 1 528 ? 17.422 -9.345 -29.466 1.00 30.00 661 ILE G N 1
ATOM 17159 C CA . ILE D 1 528 ? 17.782 -9.647 -28.092 1.00 30.00 661 ILE G CA 1
ATOM 17160 C C . ILE D 1 528 ? 18.081 -8.360 -27.337 1.00 30.00 661 ILE G C 1
ATOM 17161 O O . ILE D 1 528 ? 17.665 -8.194 -26.193 1.00 30.00 661 ILE G O 1
ATOM 17166 N N . LEU D 1 529 ? 18.784 -7.441 -27.988 1.00 30.00 662 LEU G N 1
ATOM 17167 C CA . LEU D 1 529 ? 19.123 -6.166 -27.370 1.00 30.00 662 LEU G CA 1
ATOM 17168 C C . LEU D 1 529 ? 17.867 -5.370 -27.044 1.00 30.00 662 LEU G C 1
ATOM 17169 O O . LEU D 1 529 ? 17.767 -4.755 -25.984 1.00 30.00 662 LEU G O 1
ATOM 17174 N N . LEU D 1 530 ? 16.905 -5.393 -27.958 1.00 30.00 663 LEU G N 1
ATOM 17175 C CA . LEU D 1 530 ? 15.637 -4.705 -27.757 1.00 30.00 663 LEU G CA 1
ATOM 17176 C C . LEU D 1 530 ? 14.855 -5.323 -26.608 1.00 30.00 663 LEU G C 1
ATOM 17177 O O . LEU D 1 530 ? 14.218 -4.618 -25.830 1.00 30.00 663 LEU G O 1
ATOM 17182 N N . LEU D 1 531 ? 14.888 -6.648 -26.520 1.00 30.00 664 LEU G N 1
ATOM 17183 C CA . LEU D 1 531 ? 14.216 -7.359 -25.442 1.00 30.00 664 LEU G CA 1
ATOM 17184 C C . LEU D 1 531 ? 14.837 -6.985 -24.106 1.00 30.00 664 LEU G C 1
ATOM 17185 O O . LEU D 1 531 ? 14.135 -6.806 -23.112 1.00 30.00 664 LEU G O 1
ATOM 17190 N N . ALA D 1 532 ? 16.159 -6.866 -24.096 1.00 30.00 665 ALA G N 1
ATOM 17191 C CA . ALA D 1 532 ? 16.880 -6.486 -22.892 1.00 30.00 665 ALA G CA 1
ATOM 17192 C C . ALA D 1 532 ? 16.445 -5.093 -22.480 1.00 30.00 665 ALA G C 1
ATOM 17193 O O . ALA D 1 532 ? 16.261 -4.813 -21.299 1.00 30.00 665 ALA G O 1
ATOM 17195 N N . TYR D 1 533 ? 16.609 -4.143 -23.391 1.00 30.00 666 TYR G N 1
ATOM 17196 C CA . TYR D 1 533 ? 16.385 -2.757 -23.006 1.00 30.00 666 TYR G CA 1
ATOM 17197 C C . TYR D 1 533 ? 14.933 -2.420 -22.731 1.00 30.00 666 TYR G C 1
ATOM 17198 O O . TYR D 1 533 ? 14.609 -1.792 -21.725 1.00 30.00 666 TYR G O 1
ATOM 17207 N N . VAL D 1 534 ? 14.057 -2.846 -23.634 1.00 30.00 667 VAL G N 1
ATOM 17208 C CA . VAL D 1 534 ? 12.657 -2.512 -23.493 1.00 30.00 667 VAL G CA 1
ATOM 17209 C C . VAL D 1 534 ? 12.097 -3.177 -22.259 1.00 30.00 667 VAL G C 1
ATOM 17210 O O . VAL D 1 534 ? 11.453 -2.533 -21.430 1.00 30.00 667 VAL G O 1
ATOM 17214 N N . ILE D 1 535 ? 12.396 -4.461 -22.104 1.00 0.00 668 ILE G N 1
ATOM 17215 C CA . ILE D 1 535 ? 11.787 -5.184 -21.012 1.00 0.00 668 ILE G CA 1
ATOM 17216 C C . ILE D 1 535 ? 12.260 -4.568 -19.715 1.00 0.00 668 ILE G C 1
ATOM 17217 O O . ILE D 1 535 ? 11.455 -4.195 -18.889 1.00 0.00 668 ILE G O 1
ATOM 17222 N N . LEU D 1 536 ? 13.560 -4.346 -19.592 1.00 0.00 669 LEU G N 1
ATOM 17223 C CA . LEU D 1 536 ? 14.078 -3.859 -18.329 1.00 0.00 669 LEU G CA 1
ATOM 17224 C C . LEU D 1 536 ? 13.476 -2.501 -18.045 1.00 0.00 669 LEU G C 1
ATOM 17225 O O . LEU D 1 536 ? 13.016 -2.235 -16.935 1.00 0.00 669 LEU G O 1
ATOM 17230 N N . THR D 1 537 ? 13.441 -1.649 -19.062 1.00 0.00 670 THR G N 1
ATOM 17231 C CA . THR D 1 537 ? 12.985 -0.290 -18.833 1.00 0.00 670 THR G CA 1
ATOM 17232 C C . THR D 1 537 ? 11.526 -0.241 -18.407 1.00 0.00 670 THR G C 1
ATOM 17233 O O . THR D 1 537 ? 11.173 0.505 -17.494 1.00 0.00 670 THR G O 1
ATOM 17237 N N . TYR D 1 538 ? 10.672 -1.017 -19.070 1.00 0.00 671 TYR G N 1
ATOM 17238 C CA . TYR D 1 538 ? 9.266 -0.990 -18.694 1.00 0.00 671 TYR G CA 1
ATOM 17239 C C . TYR D 1 538 ? 9.138 -1.584 -17.309 1.00 0.00 671 TYR G C 1
ATOM 17240 O O . TYR D 1 538 ? 8.431 -1.084 -16.438 1.00 0.00 671 TYR G O 1
ATOM 17249 N N . ILE D 1 539 ? 9.846 -2.691 -17.153 1.00 0.00 672 ILE G N 1
ATOM 17250 C CA . ILE D 1 539 ? 9.849 -3.504 -15.958 1.00 0.00 672 ILE G CA 1
ATOM 17251 C C . ILE D 1 539 ? 10.485 -2.898 -14.722 1.00 0.00 672 ILE G C 1
ATOM 17252 O O . ILE D 1 539 ? 9.919 -3.031 -13.639 1.00 0.00 672 ILE G O 1
ATOM 17257 N N . LEU D 1 540 ? 11.639 -2.237 -14.822 1.00 30.00 673 LEU G N 1
ATOM 17258 C CA . LEU D 1 540 ? 12.162 -1.826 -13.530 1.00 30.00 673 LEU G CA 1
ATOM 17259 C C . LEU D 1 540 ? 12.128 -0.334 -13.286 1.00 30.00 673 LEU G C 1
ATOM 17260 O O . LEU D 1 540 ? 11.777 0.103 -12.193 1.00 30.00 673 LEU G O 1
ATOM 17265 N N . LEU D 1 541 ? 12.488 0.458 -14.287 1.00 30.00 674 LEU G N 1
ATOM 17266 C CA . LEU D 1 541 ? 12.468 1.897 -14.053 1.00 30.00 674 LEU G CA 1
ATOM 17267 C C . LEU D 1 541 ? 11.063 2.467 -13.882 1.00 30.00 674 LEU G C 1
ATOM 17268 O O . LEU D 1 541 ? 10.781 3.158 -12.904 1.00 30.00 674 LEU G O 1
ATOM 17273 N N . LEU D 1 542 ? 10.163 2.119 -14.794 1.00 0.00 675 LEU G N 1
ATOM 17274 C CA . LEU D 1 542 ? 8.825 2.697 -14.757 1.00 0.00 675 LEU G CA 1
ATOM 17275 C C . LEU D 1 542 ? 8.047 2.268 -13.525 1.00 0.00 675 LEU G C 1
ATOM 17276 O O . LEU D 1 542 ? 7.419 3.086 -12.860 1.00 0.00 675 LEU G O 1
ATOM 17281 N N . ASN D 1 543 ? 8.086 0.973 -13.239 1.00 0.00 676 ASN G N 1
ATOM 17282 C CA . ASN D 1 543 ? 7.485 0.433 -12.030 1.00 0.00 676 ASN G CA 1
ATOM 17283 C C . ASN D 1 543 ? 8.170 0.969 -10.776 1.00 0.00 676 ASN G C 1
ATOM 17284 O O . ASN D 1 543 ? 7.513 1.282 -9.785 1.00 0.00 676 ASN G O 1
ATOM 17289 N N . MET D 1 544 ? 9.495 1.073 -10.827 1.00 0.00 677 MET G N 1
ATOM 17290 C CA . MET D 1 544 ? 10.264 1.562 -9.693 1.00 0.00 677 MET G CA 1
ATOM 17291 C C . MET D 1 544 ? 9.953 3.014 -9.486 1.00 0.00 677 MET G C 1
ATOM 17292 O O . MET D 1 544 ? 9.766 3.445 -8.351 1.00 0.00 677 MET G O 1
ATOM 17297 N N . LEU D 1 545 ? 9.868 3.787 -10.564 1.00 0.00 678 LEU G N 1
ATOM 17298 C CA . LEU D 1 545 ? 9.449 5.158 -10.296 1.00 0.00 678 LEU G CA 1
ATOM 17299 C C . LEU D 1 545 ? 8.000 5.218 -9.803 1.00 0.00 678 LEU G C 1
ATOM 17300 O O . LEU D 1 545 ? 7.671 5.935 -8.852 1.00 0.00 678 LEU G O 1
ATOM 17305 N N . ILE D 1 546 ? 7.146 4.433 -10.454 1.00 0.00 679 ILE G N 1
ATOM 17306 C CA . ILE D 1 546 ? 5.720 4.380 -10.139 1.00 0.00 679 ILE G CA 1
ATOM 17307 C C . ILE D 1 546 ? 5.461 3.855 -8.733 1.00 0.00 679 ILE G C 1
ATOM 17308 O O . ILE D 1 546 ? 4.528 4.288 -8.066 1.00 0.00 679 ILE G O 1
ATOM 17313 N N . ALA D 1 547 ? 6.263 2.888 -8.308 1.00 0.00 680 ALA G N 1
ATOM 17314 C CA . ALA D 1 547 ? 6.180 2.375 -6.949 1.00 0.00 680 ALA G CA 1
ATOM 17315 C C . ALA D 1 547 ? 6.511 3.494 -5.970 1.00 0.00 680 ALA G C 1
ATOM 17316 O O . ALA D 1 547 ? 5.890 3.616 -4.916 1.00 0.00 680 ALA G O 1
ATOM 17318 N N . LEU D 1 548 ? 7.497 4.307 -6.331 1.00 0.00 681 LEU G N 1
ATOM 17319 C CA . LEU D 1 548 ? 7.898 5.456 -5.528 1.00 0.00 681 LEU G CA 1
ATOM 17320 C C . LEU D 1 548 ? 6.751 6.449 -5.423 1.00 0.00 681 LEU G C 1
ATOM 17321 O O . LEU D 1 548 ? 6.546 7.077 -4.384 1.00 0.00 681 LEU G O 1
ATOM 17326 N N . MET D 1 549 ? 6.012 6.596 -6.515 1.00 0.00 682 MET G N 1
ATOM 17327 C CA . MET D 1 549 ? 4.945 7.586 -6.592 1.00 0.00 682 MET G CA 1
ATOM 17328 C C . MET D 1 549 ? 3.809 7.413 -5.576 1.00 0.00 682 MET G C 1
ATOM 17329 O O . MET D 1 549 ? 3.345 8.408 -5.026 1.00 0.00 682 MET G O 1
ATOM 17334 N N . GLY D 1 550 ? 3.345 6.192 -5.311 1.00 0.00 683 GLY G N 1
ATOM 17335 C CA . GLY D 1 550 ? 2.244 6.077 -4.379 1.00 0.00 683 GLY G CA 1
ATOM 17336 C C . GLY D 1 550 ? 2.553 6.758 -3.058 1.00 0.00 683 GLY G C 1
ATOM 17337 O O . GLY D 1 550 ? 1.683 7.403 -2.472 1.00 0.00 683 GLY G O 1
ATOM 17338 N N . GLU D 1 551 ? 3.797 6.632 -2.603 1.00 0.00 684 GLU G N 1
ATOM 17339 C CA . GLU D 1 551 ? 4.213 7.167 -1.308 1.00 0.00 684 GLU G CA 1
ATOM 17340 C C . GLU D 1 551 ? 4.115 8.693 -1.195 1.00 0.00 684 GLU G C 1
ATOM 17341 O O . GLU D 1 551 ? 3.657 9.215 -0.179 1.00 0.00 684 GLU G O 1
ATOM 17347 N N . THR D 1 552 ? 4.570 9.392 -2.229 1.00 0.00 685 THR G N 1
ATOM 17348 C CA . THR D 1 552 ? 4.411 10.837 -2.280 1.00 0.00 685 THR G CA 1
ATOM 17349 C C . THR D 1 552 ? 2.929 11.184 -2.340 1.00 0.00 685 THR G C 1
ATOM 17350 O O . THR D 1 552 ? 2.467 12.102 -1.660 1.00 0.00 685 THR G O 1
ATOM 17354 N N . VAL D 1 553 ? 2.171 10.434 -3.130 1.00 0.00 686 VAL G N 1
ATOM 17355 C CA . VAL D 1 553 ? 0.726 10.619 -3.166 1.00 0.00 686 VAL G CA 1
ATOM 17356 C C . VAL D 1 553 ? 0.072 10.299 -1.816 1.00 0.00 686 VAL G C 1
ATOM 17357 O O . VAL D 1 553 ? -0.809 11.029 -1.356 1.00 0.00 686 VAL G O 1
ATOM 17361 N N . ASN D 1 554 ? 0.497 9.208 -1.188 1.00 0.00 687 ASN G N 1
ATOM 17362 C CA . ASN D 1 554 ? -0.045 8.832 0.116 1.00 0.00 687 ASN G CA 1
ATOM 17363 C C . ASN D 1 554 ? 0.284 9.832 1.221 1.00 0.00 687 ASN G C 1
ATOM 17364 O O . ASN D 1 554 ? -0.578 10.199 2.032 1.00 0.00 687 ASN G O 1
ATOM 17369 N N . LYS D 1 555 ? 1.535 10.279 1.243 1.00 0.00 688 LYS G N 1
ATOM 17370 C CA . LYS D 1 555 ? 1.979 11.252 2.232 1.00 0.00 688 LYS G CA 1
ATOM 17371 C C . LYS D 1 555 ? 1.238 12.563 2.033 1.00 0.00 688 LYS G C 1
ATOM 17372 O O . LYS D 1 555 ? 0.814 13.206 2.995 1.00 0.00 688 LYS G O 1
ATOM 17378 N N . ILE D 1 556 ? 1.074 12.943 0.771 1.00 0.00 689 ILE G N 1
ATOM 17379 C CA . ILE D 1 556 ? 0.374 14.172 0.426 1.00 0.00 689 ILE G CA 1
ATOM 17380 C C . ILE D 1 556 ? -1.070 14.057 0.908 1.00 0.00 689 ILE G C 1
ATOM 17381 O O . ILE D 1 556 ? -1.634 15.018 1.426 1.00 0.00 689 ILE G O 1
ATOM 17386 N N . ALA D 1 557 ? -1.662 12.882 0.739 1.00 30.00 690 ALA G N 1
ATOM 17387 C CA . ALA D 1 557 ? -3.020 12.661 1.221 1.00 30.00 690 ALA G CA 1
ATOM 17388 C C . ALA D 1 557 ? -3.130 12.780 2.744 1.00 30.00 690 ALA G C 1
ATOM 17389 O O . ALA D 1 557 ? -4.072 13.387 3.251 1.00 30.00 690 ALA G O 1
ATOM 17391 N N . GLN D 1 558 ? -2.193 12.198 3.487 1.00 30.00 691 GLN G N 1
ATOM 17392 C CA . GLN D 1 558 ? -2.228 12.304 4.950 1.00 30.00 691 GLN G CA 1
ATOM 17393 C C . GLN D 1 558 ? -2.055 13.745 5.454 1.00 30.00 691 GLN G C 1
ATOM 17394 O O . GLN D 1 558 ? -2.754 14.193 6.362 1.00 30.00 691 GLN G O 1
ATOM 17400 N N . GLU D 1 559 ? -1.126 14.454 4.827 1.00 30.00 692 GLU G N 1
ATOM 17401 C CA . GLU D 1 559 ? -0.905 15.876 5.055 1.00 30.00 692 GLU G CA 1
ATOM 17402 C C . GLU D 1 559 ? -2.073 16.779 4.645 1.00 30.00 692 GLU G C 1
ATOM 17403 O O . GLU D 1 559 ? -2.349 17.783 5.300 1.00 30.00 692 GLU G O 1
ATOM 17409 N N . SER D 1 560 ? -2.740 16.428 3.550 1.00 30.00 693 SER G N 1
ATOM 17410 C CA . SER D 1 560 ? -3.569 17.363 2.792 1.00 30.00 693 SER G CA 1
ATOM 17411 C C . SER D 1 560 ? -4.737 18.007 3.546 1.00 30.00 693 SER G C 1
ATOM 17412 O O . SER D 1 560 ? -4.975 19.204 3.399 1.00 30.00 693 SER G O 1
ATOM 17415 N N . LYS D 1 561 ? -5.284 17.441 4.597 1.00 30.00 694 LYS G N 1
ATOM 17416 C CA . LYS D 1 561 ? -6.081 18.420 5.328 1.00 30.00 694 LYS G CA 1
ATOM 17417 C C . LYS D 1 561 ? -5.130 19.577 5.770 1.00 30.00 694 LYS G C 1
ATOM 17418 O O . LYS D 1 561 ? -5.380 20.775 5.501 1.00 30.00 694 LYS G O 1
ATOM 17424 N N . ASN D 1 562 ? -3.996 19.199 6.361 1.00 30.00 695 ASN G N 1
ATOM 17425 C CA . ASN D 1 562 ? -2.980 20.151 6.837 1.00 30.00 695 ASN G CA 1
ATOM 17426 C C . ASN D 1 562 ? -2.224 20.961 5.774 1.00 30.00 695 ASN G C 1
ATOM 17427 O O . ASN D 1 562 ? -1.965 22.169 5.939 1.00 30.00 695 ASN G O 1
ATOM 17432 N N . ILE D 1 563 ? -1.840 20.280 4.699 1.00 30.00 696 ILE G N 1
ATOM 17433 C CA . ILE D 1 563 ? -1.135 20.931 3.608 1.00 30.00 696 ILE G CA 1
ATOM 17434 C C . ILE D 1 563 ? -2.067 21.954 2.995 1.00 30.00 696 ILE G C 1
ATOM 17435 O O . ILE D 1 563 ? -1.679 23.090 2.719 1.00 30.00 696 ILE G O 1
ATOM 17440 N N . TRP D 1 564 ? -3.322 21.553 2.836 1.00 30.00 697 TRP G N 1
ATOM 17441 C CA . TRP D 1 564 ? -4.307 22.428 2.232 1.00 30.00 697 TRP G CA 1
ATOM 17442 C C . TRP D 1 564 ? -4.423 23.644 3.118 1.00 30.00 697 TRP G C 1
ATOM 17443 O O . TRP D 1 564 ? -4.523 24.769 2.628 1.00 30.00 697 TRP G O 1
ATOM 17454 N N . LYS D 1 565 ? -4.403 23.430 4.430 1.00 30.00 698 LYS G N 1
ATOM 17455 C CA . LYS D 1 565 ? -4.418 24.580 5.333 1.00 30.00 698 LYS G CA 1
ATOM 17456 C C . LYS D 1 565 ? -3.216 25.558 5.261 1.00 30.00 698 LYS G C 1
ATOM 17457 O O . LYS D 1 565 ? -3.431 26.768 5.243 1.00 30.00 698 LYS G O 1
ATOM 17459 N N . LEU D 1 566 ? -1.970 25.070 5.223 1.00 30.00 699 LEU G N 1
ATOM 17460 C CA . LEU D 1 566 ? -0.807 26.002 5.283 1.00 30.00 699 LEU G CA 1
ATOM 17461 C C . LEU D 1 566 ? -0.577 26.968 4.090 1.00 30.00 699 LEU G C 1
ATOM 17462 O O . LEU D 1 566 ? -0.318 28.161 4.247 1.00 30.00 699 LEU G O 1
ATOM 17467 N N . GLN D 1 567 ? -0.687 26.376 2.915 1.00 30.00 700 GLN G N 1
ATOM 17468 C CA . GLN D 1 567 ? -0.645 26.897 1.554 1.00 30.00 700 GLN G CA 1
ATOM 17469 C C . GLN D 1 567 ? -1.709 27.972 1.356 1.00 30.00 700 GLN G C 1
ATOM 17470 O O . GLN D 1 567 ? -1.459 29.006 0.730 1.00 30.00 700 GLN G O 1
ATOM 17472 N N . ARG D 1 568 ? -2.901 27.717 1.880 1.00 30.00 701 ARG G N 1
ATOM 17473 C CA . ARG D 1 568 ? -3.957 28.706 1.804 1.00 30.00 701 ARG G CA 1
ATOM 17474 C C . ARG D 1 568 ? -3.449 29.966 2.469 1.00 30.00 701 ARG G C 1
ATOM 17475 O O . ARG D 1 568 ? -3.484 31.047 1.887 1.00 30.00 701 ARG G O 1
ATOM 17483 N N . ALA D 1 569 ? -2.960 29.814 3.694 1.00 30.00 702 ALA G N 1
ATOM 17484 C CA . ALA D 1 569 ? -2.511 30.958 4.473 1.00 30.00 702 ALA G CA 1
ATOM 17485 C C . ALA D 1 569 ? -1.489 31.765 3.685 1.00 30.00 702 ALA G C 1
ATOM 17486 O O . ALA D 1 569 ? -1.506 32.994 3.701 1.00 30.00 702 ALA G O 1
ATOM 17488 N N . ILE D 1 570 ? -0.598 31.063 2.993 1.00 30.00 703 ILE G N 1
ATOM 17489 C CA . ILE D 1 570 ? 0.409 31.719 2.174 1.00 30.00 703 ILE G CA 1
ATOM 17490 C C . ILE D 1 570 ? -0.266 32.507 1.060 1.00 30.00 703 ILE G C 1
ATOM 17491 O O . ILE D 1 570 ? 0.120 33.639 0.764 1.00 30.00 703 ILE G O 1
ATOM 17493 N N . THR D 1 571 ? -1.290 31.913 0.459 1.00 30.00 704 THR G N 1
ATOM 17494 C CA . THR D 1 571 ? -2.023 32.578 -0.610 1.00 30.00 704 THR G CA 1
ATOM 17495 C C . THR D 1 571 ? -2.679 33.840 -0.073 1.00 30.00 704 THR G C 1
ATOM 17496 O O . THR D 1 571 ? -2.690 34.879 -0.728 1.00 30.00 704 THR G O 1
ATOM 17498 N N . ILE D 1 572 ? -3.274 33.747 1.111 1.00 30.00 705 ILE G N 1
ATOM 17499 C CA . ILE D 1 572 ? -3.916 34.910 1.708 1.00 30.00 705 ILE G CA 1
ATOM 17500 C C . ILE D 1 572 ? -2.907 36.012 2.022 1.00 30.00 705 ILE G C 1
ATOM 17501 O O . ILE D 1 572 ? -3.156 37.193 1.763 1.00 30.00 705 ILE G O 1
ATOM 17506 N N . LEU D 1 573 ? -1.764 35.619 2.575 1.00 30.00 706 LEU G N 1
ATOM 17507 C CA . LEU D 1 573 ? -0.760 36.584 2.998 1.00 30.00 706 LEU G CA 1
ATOM 17508 C C . LEU D 1 573 ? -0.177 37.384 1.840 1.00 30.00 706 LEU G C 1
ATOM 17509 O O . LEU D 1 573 ? -0.026 38.601 1.934 1.00 30.00 706 LEU G O 1
ATOM 17511 N N . ASP D 1 574 ? 0.134 36.703 0.742 1.00 30.00 707 ASP G N 1
ATOM 17512 C CA . ASP D 1 574 ? 0.729 37.379 -0.402 1.00 30.00 707 ASP G CA 1
ATOM 17513 C C . ASP D 1 574 ? -0.240 38.400 -0.973 1.00 30.00 707 ASP G C 1
ATOM 17514 O O . ASP D 1 574 ? 0.136 39.534 -1.274 1.00 30.00 707 ASP G O 1
ATOM 17516 N N . THR D 1 575 ? -1.502 38.001 -1.083 1.00 30.00 708 THR G N 1
ATOM 17517 C CA . THR D 1 575 ? -2.524 38.885 -1.613 1.00 30.00 708 THR G CA 1
ATOM 17518 C C . THR D 1 575 ? -2.673 40.085 -0.698 1.00 30.00 708 THR G C 1
ATOM 17519 O O . THR D 1 575 ? -2.783 41.221 -1.159 1.00 30.00 708 THR G O 1
ATOM 17521 N N . GLU D 1 576 ? -2.649 39.833 0.606 1.00 30.00 709 GLU G N 1
ATOM 17522 C CA . GLU D 1 576 ? -2.811 40.914 1.564 1.00 30.00 709 GLU G CA 1
ATOM 17523 C C . GLU D 1 576 ? -1.670 41.911 1.426 1.00 30.00 709 GLU G C 1
ATOM 17524 O O . GLU D 1 576 ? -1.882 43.121 1.473 1.00 30.00 709 GLU G O 1
ATOM 17526 N N . LYS D 1 577 ? -0.456 41.396 1.267 1.00 30.00 710 LYS G N 1
ATOM 17527 C CA . LYS D 1 577 ? 0.715 42.246 1.093 1.00 30.00 710 LYS G CA 1
ATOM 17528 C C . LYS D 1 577 ? 0.639 43.071 -0.190 1.00 30.00 710 LYS G C 1
ATOM 17529 O O . LYS D 1 577 ? 1.007 44.246 -0.205 1.00 30.00 710 LYS G O 1
ATOM 17535 N N . SER D 1 578 ? 0.162 42.448 -1.263 1.00 30.00 711 SER G N 1
ATOM 17536 C CA . SER D 1 578 ? 0.118 43.097 -2.568 1.00 30.00 711 SER G CA 1
ATOM 17537 C C . SER D 1 578 ? -1.204 43.800 -2.864 1.00 30.00 711 SER G C 1
ATOM 17538 O O . SER D 1 578 ? -1.354 44.421 -3.916 1.00 30.00 711 SER G O 1
ATOM 17541 N N . PHE D 1 579 ? -2.163 43.696 -1.953 1.00 30.00 712 PHE G N 1
ATOM 17542 C CA . PHE D 1 579 ? -3.490 44.238 -2.221 1.00 30.00 712 PHE G CA 1
ATOM 17543 C C . PHE D 1 579 ? -3.510 45.742 -1.976 1.00 30.00 712 PHE G C 1
ATOM 17544 O O . PHE D 1 579 ? -4.581 46.343 -1.864 1.00 30.00 712 PHE G O 1
ATOM 17546 N N . LEU D 1 580 ? -2.317 46.323 -1.894 1.00 30.00 713 LEU G N 1
ATOM 17547 C CA . LEU D 1 580 ? -2.151 47.728 -1.558 1.00 30.00 713 LEU G CA 1
ATOM 17548 C C . LEU D 1 580 ? -2.179 47.979 -0.050 1.00 30.00 713 LEU G C 1
ATOM 17549 O O . LEU D 1 580 ? -2.221 49.130 0.383 1.00 30.00 713 LEU G O 1
ATOM 17554 N N . LYS D 1 581 ? -2.159 46.915 0.752 1.00 30.00 714 LYS G N 1
ATOM 17555 C CA . LYS D 1 581 ? -2.225 47.099 2.190 1.00 30.00 714 LYS G CA 1
ATOM 17556 C C . LYS D 1 581 ? -3.433 47.992 2.397 1.00 30.00 714 LYS G C 1
ATOM 17557 O O . LYS D 1 581 ? -3.419 48.909 3.216 1.00 30.00 714 LYS G O 1
ATOM 17559 N N . CYS D 1 582 ? -4.479 47.708 1.631 1.00 30.00 715 CYS G N 1
ATOM 17560 C CA . CYS D 1 582 ? -5.696 48.502 1.628 1.00 30.00 715 CYS G CA 1
ATOM 17561 C C . CYS D 1 582 ? -6.384 48.272 2.954 1.00 30.00 715 CYS G C 1
ATOM 17562 O O . CYS D 1 582 ? -6.094 47.289 3.634 1.00 30.00 715 CYS G O 1
ATOM 17564 N N . MET D 1 583 ? -7.319 49.143 3.305 1.00 30.00 716 MET G N 1
ATOM 17565 C CA . MET D 1 583 ? -7.913 49.065 4.618 1.00 30.00 716 MET G CA 1
ATOM 17566 C C . MET D 1 583 ? -8.491 47.670 4.740 1.00 30.00 716 MET G C 1
ATOM 17567 O O . MET D 1 583 ? -9.167 47.180 3.837 1.00 30.00 716 MET G O 1
ATOM 17569 N N . ARG D 1 584 ? -8.206 47.039 5.872 1.00 30.00 717 ARG G N 1
ATOM 17570 C CA . ARG D 1 584 ? -8.580 45.659 6.123 1.00 30.00 717 ARG G CA 1
ATOM 17571 C C . ARG D 1 584 ? -8.533 45.487 7.625 1.00 30.00 717 ARG G C 1
ATOM 17572 O O . ARG D 1 584 ? -8.038 46.368 8.328 1.00 30.00 717 ARG G O 1
ATOM 17574 N N . LYS D 1 585 ? -9.037 44.369 8.133 1.00 30.00 718 LYS G N 1
ATOM 17575 C CA . LYS D 1 585 ? -9.049 44.193 9.574 1.00 30.00 718 LYS G CA 1
ATOM 17576 C C . LYS D 1 585 ? -7.609 44.310 10.057 1.00 30.00 718 LYS G C 1
ATOM 17577 O O . LYS D 1 585 ? -6.694 43.711 9.497 1.00 30.00 718 LYS G O 1
ATOM 17579 N N . ALA D 1 586 ? -7.432 45.097 11.110 1.00 30.00 719 ALA G N 1
ATOM 17580 C CA . ALA D 1 586 ? -6.127 45.320 11.719 1.00 30.00 719 ALA G CA 1
ATOM 17581 C C . ALA D 1 586 ? -6.088 46.641 12.480 1.00 30.00 719 ALA G C 1
ATOM 17582 O O . ALA D 1 586 ? -6.645 46.758 13.572 1.00 30.00 719 ALA G O 1
ATOM 17584 N N . UNK D 1 618 ? -8.959 41.688 18.217 1.00 30.00 752 UNK G N 1
ATOM 17585 C CA . UNK D 1 618 ? -9.666 40.601 18.904 1.00 30.00 752 UNK G CA 1
ATOM 17586 C C . UNK D 1 618 ? -9.750 39.336 18.037 1.00 30.00 752 UNK G C 1
ATOM 17587 O O . UNK D 1 618 ? -10.161 39.393 16.877 1.00 30.00 752 UNK G O 1
ATOM 17589 N N . UNK D 1 619 ? -9.341 38.210 18.623 1.00 30.00 753 UNK G N 1
ATOM 17590 C CA . UNK D 1 619 ? -9.511 36.863 18.091 1.00 30.00 753 UNK G CA 1
ATOM 17591 C C . UNK D 1 619 ? -10.013 36.141 19.347 1.00 30.00 753 UNK G C 1
ATOM 17592 O O . UNK D 1 619 ? -9.779 36.603 20.463 1.00 30.00 753 UNK G O 1
ATOM 17594 N N . UNK D 1 620 ? -10.941 35.229 19.101 1.00 30.00 754 UNK G N 1
ATOM 17595 C CA . UNK D 1 620 ? -11.497 34.350 20.100 1.00 30.00 754 UNK G CA 1
ATOM 17596 C C . UNK D 1 620 ? -12.122 33.236 19.304 1.00 30.00 754 UNK G C 1
ATOM 17597 O O . UNK D 1 620 ? -12.502 33.439 18.155 1.00 30.00 754 UNK G O 1
ATOM 17598 N N . UNK D 1 621 ? -12.263 32.068 19.905 1.00 30.00 755 UNK G N 1
ATOM 17599 C CA . UNK D 1 621 ? -12.880 30.959 19.211 1.00 30.00 755 UNK G CA 1
ATOM 17600 C C . UNK D 1 621 ? -14.055 30.475 20.022 1.00 30.00 755 UNK G C 1
ATOM 17601 O O . UNK D 1 621 ? -13.919 30.216 21.214 1.00 30.00 755 UNK G O 1
ATOM 17603 N N . UNK D 1 622 ? -15.211 30.329 19.388 1.00 30.00 756 UNK G N 1
ATOM 17604 C CA . UNK D 1 622 ? -16.341 29.765 20.097 1.00 30.00 756 UNK G CA 1
ATOM 17605 C C . UNK D 1 622 ? -15.917 28.357 20.454 1.00 30.00 756 UNK G C 1
ATOM 17606 O O . UNK D 1 622 ? -15.380 27.634 19.616 1.00 30.00 756 UNK G O 1
ATOM 17608 N N . UNK D 1 623 ? -16.145 27.972 21.699 1.00 30.00 757 UNK G N 1
ATOM 17609 C CA . UNK D 1 623 ? -15.719 26.664 22.162 1.00 30.00 757 UNK G CA 1
ATOM 17610 C C . UNK D 1 623 ? -16.787 26.069 23.051 1.00 30.00 757 UNK G C 1
ATOM 17611 O O . UNK D 1 623 ? -17.564 26.789 23.672 1.00 30.00 757 UNK G O 1
ATOM 17613 N N . UNK D 1 624 ? -16.822 24.746 23.112 1.00 30.00 758 UNK G N 1
ATOM 17614 C CA . UNK D 1 624 ? -17.770 24.073 23.979 1.00 30.00 758 UNK G CA 1
ATOM 17615 C C . UNK D 1 624 ? -17.471 22.616 24.281 1.00 30.00 758 UNK G C 1
ATOM 17616 O O . UNK D 1 624 ? -18.171 21.732 23.801 1.00 30.00 758 UNK G O 1
ATOM 17618 N N . UNK D 1 625 ? -16.442 22.358 25.085 1.00 30.00 759 UNK G N 1
ATOM 17619 C CA . UNK D 1 625 ? -16.125 20.994 25.474 1.00 30.00 759 UNK G CA 1
ATOM 17620 C C . UNK D 1 625 ? -16.112 20.760 26.974 1.00 30.00 759 UNK G C 1
ATOM 17621 O O . UNK D 1 625 ? -15.430 21.470 27.712 1.00 30.00 759 UNK G O 1
ATOM 17622 N N . UNK D 1 626 ? -16.869 19.762 27.422 1.00 30.00 760 UNK G N 1
ATOM 17623 C CA . UNK D 1 626 ? -16.913 19.377 28.833 1.00 30.00 760 UNK G CA 1
ATOM 17624 C C . UNK D 1 626 ? -16.587 17.900 29.056 1.00 30.00 760 UNK G C 1
ATOM 17625 O O . UNK D 1 626 ? -17.184 17.029 28.431 1.00 30.00 760 UNK G O 1
ATOM 17627 N N . UNK D 1 627 ? -15.664 17.615 29.976 1.00 30.00 761 UNK G N 1
ATOM 17628 C CA . UNK D 1 627 ? -14.891 18.641 30.676 1.00 30.00 761 UNK G CA 1
ATOM 17629 C C . UNK D 1 627 ? -15.729 19.451 31.662 1.00 30.00 761 UNK G C 1
ATOM 17630 O O . UNK D 1 627 ? -15.312 20.516 32.114 1.00 30.00 761 UNK G O 1
ATOM 17632 N N . UNK D 1 628 ? -16.909 18.938 31.998 1.00 30.00 762 UNK G N 1
ATOM 17633 C CA . UNK D 1 628 ? -17.801 19.616 32.931 1.00 30.00 762 UNK G CA 1
ATOM 17634 C C . UNK D 1 628 ? -19.029 18.768 33.244 1.00 30.00 762 UNK G C 1
ATOM 17635 O O . UNK D 1 628 ? -19.330 18.501 34.410 1.00 30.00 762 UNK G O 1
ATOM 17637 N N . GLU E 2 1 ? 8.363 28.967 -47.567 1.00 0.00 1 GLU A N 1
ATOM 17638 C CA . GLU E 2 1 ? 9.311 28.515 -48.578 1.00 0.00 1 GLU A CA 1
ATOM 17639 C C . GLU E 2 1 ? 9.840 27.127 -48.235 1.00 0.00 1 GLU A C 1
ATOM 17640 O O . GLU E 2 1 ? 9.367 26.486 -47.298 1.00 0.00 1 GLU A O 1
ATOM 17643 N N . CYS E 2 2 ? 10.824 26.668 -49.002 1.00 0.00 2 CYS A N 1
ATOM 17644 C CA . CYS E 2 2 ? 11.421 25.358 -48.779 1.00 0.00 2 CYS A CA 1
ATOM 17645 C C . CYS E 2 2 ? 12.850 25.497 -48.268 1.00 0.00 2 CYS A C 1
ATOM 17646 O O . CYS E 2 2 ? 13.667 26.200 -48.863 1.00 0.00 2 CYS A O 1
ATOM 17653 N N . ARG E 2 3 ? 13.146 24.822 -47.163 1.00 0.00 3 ARG A N 1
ATOM 17654 C CA . ARG E 2 3 ? 14.470 24.892 -46.597 1.00 0.00 3 ARG A CA 1
ATOM 17655 C C . ARG E 2 3 ? 15.385 23.939 -47.326 1.00 0.00 3 ARG A C 1
ATOM 17656 O O . ARG E 2 3 ? 15.448 22.746 -47.028 1.00 0.00 3 ARG A O 1
ATOM 17660 N N . LYS E 2 4 ? 16.084 24.490 -48.297 1.00 0.00 4 LYS A N 1
ATOM 17661 C CA . LYS E 2 4 ? 17.009 23.721 -49.112 1.00 0.00 4 LYS A CA 1
ATOM 17662 C C . LYS E 2 4 ? 17.973 22.950 -48.213 1.00 0.00 4 LYS A C 1
ATOM 17663 O O . LYS E 2 4 ? 17.773 22.871 -47.000 1.00 0.00 4 LYS A O 1
ATOM 17667 N N . MET E 2 5 ? 19.021 22.392 -48.804 1.00 0.00 5 MET A N 1
ATOM 17668 C CA . MET E 2 5 ? 20.011 21.640 -48.040 1.00 0.00 5 MET A CA 1
ATOM 17669 C C . MET E 2 5 ? 20.654 22.517 -46.968 1.00 0.00 5 MET A C 1
ATOM 17670 O O . MET E 2 5 ? 21.332 23.495 -47.278 1.00 0.00 5 MET A O 1
ATOM 17674 N N . PHE E 2 6 ? 20.697 22.032 -45.737 1.00 0.00 6 PHE A N 1
ATOM 17675 C CA . PHE E 2 6 ? 21.328 22.816 -44.682 1.00 0.00 6 PHE A CA 1
ATOM 17676 C C . PHE E 2 6 ? 20.342 23.834 -44.129 1.00 0.00 6 PHE A C 1
ATOM 17677 O O . PHE E 2 6 ? 20.720 24.827 -43.481 1.00 0.00 6 PHE A O 1
ATOM 17681 N N . GLY E 2 7 ? 19.068 23.583 -44.406 1.00 0.00 7 GLY A N 1
ATOM 17682 C CA . GLY E 2 7 ? 18.016 24.450 -43.960 1.00 0.00 7 GLY A CA 1
ATOM 17683 C C . GLY E 2 7 ? 17.236 23.846 -42.823 1.00 0.00 7 GLY A C 1
ATOM 17684 O O . GLY E 2 7 ? 16.770 22.672 -42.858 1.00 0.00 7 GLY A O 1
ATOM 17688 N N . GLY E 2 8 ? 17.096 24.696 -41.812 1.00 0.00 8 GLY A N 1
ATOM 17689 C CA . GLY E 2 8 ? 16.605 24.304 -40.520 1.00 0.00 8 GLY A CA 1
ATOM 17690 C C . GLY E 2 8 ? 15.159 24.613 -40.289 1.00 0.00 8 GLY A C 1
ATOM 17691 O O . GLY E 2 8 ? 14.703 25.771 -40.303 1.00 0.00 8 GLY A O 1
ATOM 17695 N N . CYS E 2 9 ? 14.473 23.519 -39.996 1.00 0.00 9 CYS A N 1
ATOM 17696 C CA . CYS E 2 9 ? 13.043 23.413 -40.038 1.00 0.00 9 CYS A CA 1
ATOM 17697 C C . CYS E 2 9 ? 12.457 23.461 -38.656 1.00 0.00 9 CYS A C 1
ATOM 17698 O O . CYS E 2 9 ? 11.340 22.999 -38.459 1.00 0.00 9 CYS A O 1
ATOM 17705 N N . SER E 2 10 ? 13.187 24.001 -37.685 1.00 0.00 10 SER A N 1
ATOM 17706 C CA . SER E 2 10 ? 12.578 24.075 -36.367 1.00 0.00 10 SER A CA 1
ATOM 17707 C C . SER E 2 10 ? 11.178 24.638 -36.547 1.00 0.00 10 SER A C 1
ATOM 17708 O O . SER E 2 10 ? 10.216 24.165 -35.942 1.00 0.00 10 SER A O 1
ATOM 17712 N N . VAL E 2 11 ? 11.080 25.651 -37.401 1.00 30.00 11 VAL A N 1
ATOM 17713 C CA . VAL E 2 11 ? 9.808 26.230 -37.785 1.00 30.00 11 VAL A CA 1
ATOM 17714 C C . VAL E 2 11 ? 9.862 26.751 -39.208 1.00 30.00 11 VAL A C 1
ATOM 17715 O O . VAL E 2 11 ? 10.932 27.103 -39.705 1.00 30.00 11 VAL A O 1
ATOM 17716 N N . ASP E 2 12 ? 8.708 26.806 -39.864 1.00 30.00 12 ASP A N 1
ATOM 17717 C CA . ASP E 2 12 ? 8.609 27.403 -41.193 1.00 30.00 12 ASP A CA 1
ATOM 17718 C C . ASP E 2 12 ? 9.052 26.473 -42.319 1.00 30.00 12 ASP A C 1
ATOM 17719 O O . ASP E 2 12 ? 9.121 26.886 -43.476 1.00 30.00 12 ASP A O 1
ATOM 17721 N N . SER E 2 13 ? 9.351 25.221 -41.987 1.00 30.00 13 SER A N 1
ATOM 17722 C CA . SER E 2 13 ? 9.712 24.242 -43.006 1.00 30.00 13 SER A CA 1
ATOM 17723 C C . SER E 2 13 ? 8.683 23.115 -43.040 1.00 30.00 13 SER A C 1
ATOM 17724 O O . SER E 2 13 ? 8.421 22.488 -42.014 1.00 30.00 13 SER A O 1
ATOM 17726 N N . ASP E 2 14 ? 8.098 22.849 -44.208 1.00 0.00 14 ASP A N 1
ATOM 17727 C CA . ASP E 2 14 ? 8.375 23.588 -45.442 1.00 0.00 14 ASP A CA 1
ATOM 17728 C C . ASP E 2 14 ? 9.772 23.326 -46.003 1.00 0.00 14 ASP A C 1
ATOM 17729 O O . ASP E 2 14 ? 10.324 24.156 -46.726 1.00 0.00 14 ASP A O 1
ATOM 17733 N N . CYS E 2 15 ? 10.333 22.166 -45.679 1.00 0.00 15 CYS A N 1
ATOM 17734 C CA . CYS E 2 15 ? 11.582 21.727 -46.286 1.00 0.00 15 CYS A CA 1
ATOM 17735 C C . CYS E 2 15 ? 11.318 21.525 -47.773 1.00 0.00 15 CYS A C 1
ATOM 17736 O O . CYS E 2 15 ? 10.230 21.093 -48.154 1.00 0.00 15 CYS A O 1
ATOM 17743 N N . CYS E 2 16 ? 12.293 21.843 -48.619 1.00 0.00 16 CYS A N 1
ATOM 17744 C CA . CYS E 2 16 ? 12.046 21.762 -50.047 1.00 0.00 16 CYS A CA 1
ATOM 17745 C C . CYS E 2 16 ? 11.496 20.406 -50.458 1.00 0.00 16 CYS A C 1
ATOM 17746 O O . CYS E 2 16 ? 10.720 19.789 -49.730 1.00 0.00 16 CYS A O 1
ATOM 17753 N N . ALA E 2 17 ? 11.866 19.972 -51.644 1.00 0.00 17 ALA A N 1
ATOM 17754 C CA . ALA E 2 17 ? 11.372 18.712 -52.181 1.00 0.00 17 ALA A CA 1
ATOM 17755 C C . ALA E 2 17 ? 12.291 17.547 -51.853 1.00 0.00 17 ALA A C 1
ATOM 17756 O O . ALA E 2 17 ? 11.948 16.674 -51.055 1.00 0.00 17 ALA A O 1
ATOM 17760 N N . HIS E 2 18 ? 13.445 17.527 -52.497 1.00 0.00 18 HIS A N 1
ATOM 17761 C CA . HIS E 2 18 ? 14.406 16.457 -52.310 1.00 0.00 18 HIS A CA 1
ATOM 17762 C C . HIS E 2 18 ? 14.896 16.373 -50.871 1.00 0.00 18 HIS A C 1
ATOM 17763 O O . HIS E 2 18 ? 15.564 15.412 -50.490 1.00 0.00 18 HIS A O 1
ATOM 17767 N N . LEU E 2 19 ? 14.584 17.386 -50.086 1.00 0.00 19 LEU A N 1
ATOM 17768 C CA . LEU E 2 19 ? 15.020 17.427 -48.696 1.00 0.00 19 LEU A CA 1
ATOM 17769 C C . LEU E 2 19 ? 13.972 16.894 -47.731 1.00 0.00 19 LEU A C 1
ATOM 17770 O O . LEU E 2 19 ? 12.775 16.898 -48.014 1.00 0.00 19 LEU A O 1
ATOM 17774 N N . GLY E 2 20 ? 14.456 16.455 -46.574 1.00 0.00 20 GLY A N 1
ATOM 17775 C CA . GLY E 2 20 ? 13.592 15.934 -45.532 1.00 0.00 20 GLY A CA 1
ATOM 17776 C C . GLY E 2 20 ? 14.109 16.310 -44.157 1.00 0.00 20 GLY A C 1
ATOM 17777 O O . GLY E 2 20 ? 15.291 16.121 -43.862 1.00 0.00 20 GLY A O 1
ATOM 17781 N N . CYS E 2 21 ? 13.238 16.862 -43.317 1.00 0.00 21 CYS A N 1
ATOM 17782 C CA . CYS E 2 21 ? 13.635 17.277 -41.979 1.00 0.00 21 CYS A CA 1
ATOM 17783 C C . CYS E 2 21 ? 13.760 16.083 -41.040 1.00 0.00 21 CYS A C 1
ATOM 17784 O O . CYS E 2 21 ? 12.811 15.320 -40.858 1.00 0.00 21 CYS A O 1
ATOM 17791 N N . LYS E 2 22 ? 14.939 15.928 -40.449 1.00 0.00 22 LYS A N 1
ATOM 17792 C CA . LYS E 2 22 ? 15.195 14.827 -39.526 1.00 0.00 22 LYS A CA 1
ATOM 17793 C C . LYS E 2 22 ? 15.249 15.325 -38.085 1.00 0.00 22 LYS A C 1
ATOM 17794 O O . LYS E 2 22 ? 16.112 16.125 -37.724 1.00 0.00 22 LYS A O 1
ATOM 17798 N N . PRO E 2 23 ? 14.379 14.806 -37.229 1.00 0.00 23 PRO A N 1
ATOM 17799 C CA . PRO E 2 23 ? 14.050 15.508 -36.003 1.00 0.00 23 PRO A CA 1
ATOM 17800 C C . PRO E 2 23 ? 15.113 15.336 -34.932 1.00 0.00 23 PRO A C 1
ATOM 17801 O O . PRO E 2 23 ? 14.886 14.721 -33.891 1.00 0.00 23 PRO A O 1
ATOM 17805 N N . THR E 2 24 ? 16.278 15.914 -35.208 1.00 0.00 24 THR A N 1
ATOM 17806 C CA . THR E 2 24 ? 17.304 16.147 -34.207 1.00 0.00 24 THR A CA 1
ATOM 17807 C C . THR E 2 24 ? 17.886 17.544 -34.419 1.00 0.00 24 THR A C 1
ATOM 17808 O O . THR E 2 24 ? 17.646 18.459 -33.630 1.00 0.00 24 THR A O 1
ATOM 17812 N N . LEU E 2 25 ? 18.652 17.690 -35.497 1.00 0.00 25 LEU A N 1
ATOM 17813 C CA . LEU E 2 25 ? 19.220 18.980 -35.901 1.00 0.00 25 LEU A CA 1
ATOM 17814 C C . LEU E 2 25 ? 18.152 19.992 -36.316 1.00 0.00 25 LEU A C 1
ATOM 17815 O O . LEU E 2 25 ? 18.255 21.176 -36.000 1.00 0.00 25 LEU A O 1
ATOM 17819 N N . LYS E 2 26 ? 17.147 19.504 -37.041 1.00 0.00 26 LYS A N 1
ATOM 17820 C CA . LYS E 2 26 ? 16.080 20.332 -37.610 1.00 0.00 26 LYS A CA 1
ATOM 17821 C C . LYS E 2 26 ? 16.501 20.960 -38.943 1.00 0.00 26 LYS A C 1
ATOM 17822 O O . LYS E 2 26 ? 15.743 21.717 -39.550 1.00 0.00 26 LYS A O 1
ATOM 17826 N N . TYR E 2 27 ? 17.707 20.627 -39.396 1.00 0.00 27 TYR A N 1
ATOM 17827 C CA . TYR E 2 27 ? 18.194 21.024 -40.715 1.00 0.00 27 TYR A CA 1
ATOM 17828 C C . TYR E 2 27 ? 17.560 20.120 -41.768 1.00 0.00 27 TYR A C 1
ATOM 17829 O O . TYR E 2 27 ? 16.987 19.087 -41.422 1.00 0.00 27 TYR A O 1
ATOM 17833 N N . CYS E 2 28 ? 17.650 20.489 -43.044 1.00 0.00 28 CYS A N 1
ATOM 17834 C CA . CYS E 2 28 ? 17.050 19.660 -44.076 1.00 0.00 28 CYS A CA 1
ATOM 17835 C C . CYS E 2 28 ? 18.131 18.868 -44.798 1.00 0.00 28 CYS A C 1
ATOM 17836 O O . CYS E 2 28 ? 19.090 19.432 -45.321 1.00 0.00 28 CYS A O 1
ATOM 17843 N N . ALA E 2 29 ? 17.961 17.552 -44.816 1.00 0.00 29 ALA A N 1
ATOM 17844 C CA . ALA E 2 29 ? 18.898 16.685 -45.515 1.00 0.00 29 ALA A CA 1
ATOM 17845 C C . ALA E 2 29 ? 18.186 15.878 -46.592 1.00 0.00 29 ALA A C 1
ATOM 17846 O O . ALA E 2 29 ? 17.030 15.485 -46.425 1.00 0.00 29 ALA A O 1
ATOM 17853 N N . TRP E 2 30 ? 18.874 15.640 -47.704 1.00 0.00 30 TRP A N 1
ATOM 17854 C CA . TRP E 2 30 ? 18.288 14.903 -48.817 1.00 0.00 30 TRP A CA 1
ATOM 17855 C C . TRP E 2 30 ? 19.225 13.804 -49.302 1.00 0.00 30 TRP A C 1
ATOM 17856 O O . TRP E 2 30 ? 20.222 13.497 -48.648 1.00 0.00 30 TRP A O 1
ATOM 17860 N N . ASP E 2 31 ? 18.889 13.222 -50.452 1.00 0.00 31 ASP A N 1
ATOM 17861 C CA . ASP E 2 31 ? 19.672 12.149 -51.062 1.00 0.00 31 ASP A CA 1
ATOM 17862 C C . ASP E 2 31 ? 19.343 10.795 -50.438 1.00 0.00 31 ASP A C 1
ATOM 17863 O O . ASP E 2 31 ? 18.989 9.844 -51.140 1.00 0.00 31 ASP A O 1
ATOM 17867 N N . GLU F 2 1 ? -28.948 8.361 -47.579 1.00 0.00 1 GLU C N 1
ATOM 17868 C CA . GLU F 2 1 ? -28.495 9.308 -48.589 1.00 0.00 1 GLU C CA 1
ATOM 17869 C C . GLU F 2 1 ? -27.107 9.836 -48.247 1.00 0.00 1 GLU C C 1
ATOM 17870 O O . GLU F 2 1 ? -26.466 9.363 -47.310 1.00 0.00 1 GLU C O 1
ATOM 17873 N N . CYS F 2 2 ? -26.648 10.821 -49.014 1.00 0.00 2 CYS C N 1
ATOM 17874 C CA . CYS F 2 2 ? -25.338 11.417 -48.791 1.00 0.00 2 CYS C CA 1
ATOM 17875 C C . CYS F 2 2 ? -25.477 12.847 -48.280 1.00 0.00 2 CYS C C 1
ATOM 17876 O O . CYS F 2 2 ? -26.179 13.664 -48.875 1.00 0.00 2 CYS C O 1
ATOM 17883 N N . ARG F 2 3 ? -24.801 13.142 -47.175 1.00 0.00 3 ARG C N 1
ATOM 17884 C CA . ARG F 2 3 ? -24.871 14.466 -46.609 1.00 0.00 3 ARG C CA 1
ATOM 17885 C C . ARG F 2 3 ? -23.918 15.381 -47.339 1.00 0.00 3 ARG C C 1
ATOM 17886 O O . ARG F 2 3 ? -22.725 15.444 -47.041 1.00 0.00 3 ARG C O 1
ATOM 17890 N N . LYS F 2 4 ? -24.469 16.080 -48.310 1.00 0.00 4 LYS C N 1
ATOM 17891 C CA . LYS F 2 4 ? -23.700 17.005 -49.125 1.00 0.00 4 LYS C CA 1
ATOM 17892 C C . LYS F 2 4 ? -22.929 17.969 -48.226 1.00 0.00 4 LYS C C 1
ATOM 17893 O O . LYS F 2 4 ? -22.850 17.769 -47.013 1.00 0.00 4 LYS C O 1
ATOM 17897 N N . MET F 2 5 ? -22.371 19.017 -48.816 1.00 0.00 5 MET C N 1
ATOM 17898 C CA . MET F 2 5 ? -21.618 20.007 -48.052 1.00 0.00 5 MET C CA 1
ATOM 17899 C C . MET F 2 5 ? -22.495 20.650 -46.980 1.00 0.00 5 MET C C 1
ATOM 17900 O O . MET F 2 5 ? -23.473 21.328 -47.290 1.00 0.00 5 MET C O 1
ATOM 17904 N N . PHE F 2 6 ? -22.010 20.693 -45.749 1.00 0.00 6 PHE C N 1
ATOM 17905 C CA . PHE F 2 6 ? -22.794 21.324 -44.694 1.00 0.00 6 PHE C CA 1
ATOM 17906 C C . PHE F 2 6 ? -23.812 20.338 -44.141 1.00 0.00 6 PHE C C 1
ATOM 17907 O O . PHE F 2 6 ? -24.805 20.716 -43.494 1.00 0.00 6 PHE C O 1
ATOM 17911 N N . GLY F 2 7 ? -23.561 19.064 -44.419 1.00 0.00 7 GLY C N 1
ATOM 17912 C CA . GLY F 2 7 ? -24.429 18.013 -43.973 1.00 0.00 7 GLY C CA 1
ATOM 17913 C C . GLY F 2 7 ? -23.824 17.232 -42.836 1.00 0.00 7 GLY C C 1
ATOM 17914 O O . GLY F 2 7 ? -22.651 16.766 -42.871 1.00 0.00 7 GLY C O 1
ATOM 17918 N N . GLY F 2 8 ? -24.675 17.093 -41.825 1.00 0.00 8 GLY C N 1
ATOM 17919 C CA . GLY F 2 8 ? -24.283 16.602 -40.533 1.00 0.00 8 GLY C CA 1
ATOM 17920 C C . GLY F 2 8 ? -24.592 15.156 -40.301 1.00 0.00 8 GLY C C 1
ATOM 17921 O O . GLY F 2 8 ? -25.750 14.700 -40.315 1.00 0.00 8 GLY C O 1
ATOM 17925 N N . CYS F 2 9 ? -23.499 14.470 -40.008 1.00 0.00 9 CYS C N 1
ATOM 17926 C CA . CYS F 2 9 ? -23.392 13.040 -40.050 1.00 0.00 9 CYS C CA 1
ATOM 17927 C C . CYS F 2 9 ? -23.440 12.454 -38.668 1.00 0.00 9 CYS C C 1
ATOM 17928 O O . CYS F 2 9 ? -22.979 11.337 -38.471 1.00 0.00 9 CYS C O 1
ATOM 17935 N N . SER F 2 10 ? -23.980 13.183 -37.697 1.00 0.00 10 SER C N 1
ATOM 17936 C CA . SER F 2 10 ? -24.054 12.575 -36.379 1.00 0.00 10 SER C CA 1
ATOM 17937 C C . SER F 2 10 ? -24.618 11.175 -36.559 1.00 0.00 10 SER C C 1
ATOM 17938 O O . SER F 2 10 ? -24.145 10.213 -35.954 1.00 0.00 10 SER C O 1
ATOM 17942 N N . VAL F 2 11 ? -25.631 11.077 -37.413 1.00 30.00 11 VAL C N 1
ATOM 17943 C CA . VAL F 2 11 ? -26.210 9.805 -37.797 1.00 30.00 11 VAL C CA 1
ATOM 17944 C C . VAL F 2 11 ? -26.731 9.859 -39.220 1.00 30.00 11 VAL C C 1
ATOM 17945 O O . VAL F 2 11 ? -27.083 10.929 -39.717 1.00 30.00 11 VAL C O 1
ATOM 17946 N N . ASP F 2 12 ? -26.787 8.706 -39.876 1.00 30.00 12 ASP C N 1
ATOM 17947 C CA . ASP F 2 12 ? -27.384 8.607 -41.204 1.00 30.00 12 ASP C CA 1
ATOM 17948 C C . ASP F 2 12 ? -26.453 9.049 -42.331 1.00 30.00 12 ASP C C 1
ATOM 17949 O O . ASP F 2 12 ? -26.867 9.118 -43.488 1.00 30.00 12 ASP C O 1
ATOM 17951 N N . SER F 2 13 ? -25.201 9.348 -41.999 1.00 30.00 13 SER C N 1
ATOM 17952 C CA . SER F 2 13 ? -24.222 9.708 -43.018 1.00 30.00 13 SER C CA 1
ATOM 17953 C C . SER F 2 13 ? -23.095 8.679 -43.052 1.00 30.00 13 SER C C 1
ATOM 17954 O O . SER F 2 13 ? -22.468 8.417 -42.026 1.00 30.00 13 SER C O 1
ATOM 17956 N N . ASP F 2 14 ? -22.829 8.094 -44.220 1.00 0.00 14 ASP C N 1
ATOM 17957 C CA . ASP F 2 14 ? -23.569 8.371 -45.454 1.00 0.00 14 ASP C CA 1
ATOM 17958 C C . ASP F 2 14 ? -23.306 9.769 -46.015 1.00 0.00 14 ASP C C 1
ATOM 17959 O O . ASP F 2 14 ? -24.136 10.320 -46.738 1.00 0.00 14 ASP C O 1
ATOM 17963 N N . CYS F 2 15 ? -22.146 10.329 -45.691 1.00 0.00 15 CYS C N 1
ATOM 17964 C CA . CYS F 2 15 ? -21.707 11.578 -46.298 1.00 0.00 15 CYS C CA 1
ATOM 17965 C C . CYS F 2 15 ? -21.505 11.314 -47.785 1.00 0.00 15 CYS C C 1
ATOM 17966 O O . CYS F 2 15 ? -21.073 10.226 -48.166 1.00 0.00 15 CYS C O 1
ATOM 17973 N N . CYS F 2 16 ? -21.823 12.289 -48.631 1.00 0.00 16 CYS C N 1
ATOM 17974 C CA . CYS F 2 16 ? -21.742 12.042 -50.059 1.00 0.00 16 CYS C CA 1
ATOM 17975 C C . CYS F 2 16 ? -20.386 11.492 -50.471 1.00 0.00 16 CYS C C 1
ATOM 17976 O O . CYS F 2 16 ? -19.769 10.716 -49.742 1.00 0.00 16 CYS C O 1
ATOM 17983 N N . ALA F 2 17 ? -19.952 11.861 -51.657 1.00 0.00 17 ALA C N 1
ATOM 17984 C CA . ALA F 2 17 ? -18.692 11.367 -52.193 1.00 0.00 17 ALA C CA 1
ATOM 17985 C C . ALA F 2 17 ? -17.526 12.286 -51.865 1.00 0.00 17 ALA C C 1
ATOM 17986 O O . ALA F 2 17 ? -16.654 11.942 -51.067 1.00 0.00 17 ALA C O 1
ATOM 17990 N N . HIS F 2 18 ? -17.506 13.440 -52.509 1.00 0.00 18 HIS C N 1
ATOM 17991 C CA . HIS F 2 18 ? -16.436 14.401 -52.322 1.00 0.00 18 HIS C CA 1
ATOM 17992 C C . HIS F 2 18 ? -16.352 14.891 -50.883 1.00 0.00 18 HIS C C 1
ATOM 17993 O O . HIS F 2 18 ? -15.391 15.559 -50.502 1.00 0.00 18 HIS C O 1
ATOM 17997 N N . LEU F 2 19 ? -17.365 14.578 -50.098 1.00 0.00 19 LEU C N 1
ATOM 17998 C CA . LEU F 2 19 ? -17.406 15.015 -48.708 1.00 0.00 19 LEU C CA 1
ATOM 17999 C C . LEU F 2 19 ? -16.874 13.966 -47.743 1.00 0.00 19 LEU C C 1
ATOM 18000 O O . LEU F 2 19 ? -16.878 12.769 -48.026 1.00 0.00 19 LEU C O 1
ATOM 18004 N N . GLY F 2 20 ? -16.434 14.450 -46.586 1.00 0.00 20 GLY C N 1
ATOM 18005 C CA . GLY F 2 20 ? -15.914 13.587 -45.544 1.00 0.00 20 GLY C CA 1
ATOM 18006 C C . GLY F 2 20 ? -16.290 14.104 -44.169 1.00 0.00 20 GLY C C 1
ATOM 18007 O O . GLY F 2 20 ? -16.100 15.286 -43.874 1.00 0.00 20 GLY C O 1
ATOM 18011 N N . CYS F 2 21 ? -16.841 13.233 -43.329 1.00 0.00 21 CYS C N 1
ATOM 18012 C CA . CYS F 2 21 ? -17.257 13.630 -41.991 1.00 0.00 21 CYS C CA 1
ATOM 18013 C C . CYS F 2 21 ? -16.063 13.755 -41.052 1.00 0.00 21 CYS C C 1
ATOM 18014 O O . CYS F 2 21 ? -15.299 12.806 -40.870 1.00 0.00 21 CYS C O 1
ATOM 18021 N N . LYS F 2 22 ? -15.907 14.934 -40.461 1.00 0.00 22 LYS C N 1
ATOM 18022 C CA . LYS F 2 22 ? -14.806 15.190 -39.538 1.00 0.00 22 LYS C CA 1
ATOM 18023 C C . LYS F 2 22 ? -15.304 15.244 -38.097 1.00 0.00 22 LYS C C 1
ATOM 18024 O O . LYS F 2 22 ? -16.104 16.107 -37.736 1.00 0.00 22 LYS C O 1
ATOM 18028 N N . PRO F 2 23 ? -14.785 14.374 -37.241 1.00 0.00 23 PRO C N 1
ATOM 18029 C CA . PRO F 2 23 ? -15.488 14.045 -36.015 1.00 0.00 23 PRO C CA 1
ATOM 18030 C C . PRO F 2 23 ? -15.315 15.108 -34.944 1.00 0.00 23 PRO C C 1
ATOM 18031 O O . PRO F 2 23 ? -14.700 14.881 -33.903 1.00 0.00 23 PRO C O 1
ATOM 18035 N N . THR F 2 24 ? -15.893 16.273 -35.220 1.00 0.00 24 THR C N 1
ATOM 18036 C CA . THR F 2 24 ? -16.125 17.299 -34.220 1.00 0.00 24 THR C CA 1
ATOM 18037 C C . THR F 2 24 ? -17.522 17.882 -34.431 1.00 0.00 24 THR C C 1
ATOM 18038 O O . THR F 2 24 ? -18.437 17.641 -33.642 1.00 0.00 24 THR C O 1
ATOM 18042 N N . LEU F 2 25 ? -17.669 18.647 -35.510 1.00 0.00 25 LEU C N 1
ATOM 18043 C CA . LEU F 2 25 ? -18.958 19.215 -35.913 1.00 0.00 25 LEU C CA 1
ATOM 18044 C C . LEU F 2 25 ? -19.970 18.148 -36.328 1.00 0.00 25 LEU C C 1
ATOM 18045 O O . LEU F 2 25 ? -21.154 18.251 -36.012 1.00 0.00 25 LEU C O 1
ATOM 18049 N N . LYS F 2 26 ? -19.483 17.142 -37.053 1.00 0.00 26 LYS C N 1
ATOM 18050 C CA . LYS F 2 26 ? -20.311 16.076 -37.622 1.00 0.00 26 LYS C CA 1
ATOM 18051 C C . LYS F 2 26 ? -20.939 16.497 -38.955 1.00 0.00 26 LYS C C 1
ATOM 18052 O O . LYS F 2 26 ? -21.696 15.739 -39.563 1.00 0.00 26 LYS C O 1
ATOM 18056 N N . TYR F 2 27 ? -20.606 17.703 -39.408 1.00 0.00 27 TYR C N 1
ATOM 18057 C CA . TYR F 2 27 ? -21.003 18.190 -40.727 1.00 0.00 27 TYR C CA 1
ATOM 18058 C C . TYR F 2 27 ? -20.099 17.556 -41.780 1.00 0.00 27 TYR C C 1
ATOM 18059 O O . TYR F 2 27 ? -19.066 16.983 -41.434 1.00 0.00 27 TYR C O 1
ATOM 18063 N N . CYS F 2 28 ? -20.468 17.645 -43.056 1.00 0.00 28 CYS C N 1
ATOM 18064 C CA . CYS F 2 28 ? -19.639 17.045 -44.088 1.00 0.00 28 CYS C CA 1
ATOM 18065 C C . CYS F 2 28 ? -18.847 18.127 -44.810 1.00 0.00 28 CYS C C 1
ATOM 18066 O O . CYS F 2 28 ? -19.410 19.086 -45.333 1.00 0.00 28 CYS C O 1
ATOM 18073 N N . ALA F 2 29 ? -17.531 17.956 -44.828 1.00 0.00 29 ALA C N 1
ATOM 18074 C CA . ALA F 2 29 ? -16.663 18.893 -45.528 1.00 0.00 29 ALA C CA 1
ATOM 18075 C C . ALA F 2 29 ? -15.856 18.180 -46.605 1.00 0.00 29 ALA C C 1
ATOM 18076 O O . ALA F 2 29 ? -15.463 17.025 -46.438 1.00 0.00 29 ALA C O 1
ATOM 18083 N N . TRP F 2 30 ? -15.618 18.868 -47.717 1.00 0.00 30 TRP C N 1
ATOM 18084 C CA . TRP F 2 30 ? -14.882 18.282 -48.830 1.00 0.00 30 TRP C CA 1
ATOM 18085 C C . TRP F 2 30 ? -13.782 19.219 -49.315 1.00 0.00 30 TRP C C 1
ATOM 18086 O O . TRP F 2 30 ? -13.475 20.216 -48.661 1.00 0.00 30 TRP C O 1
ATOM 18090 N N . ASP F 2 31 ? -13.201 18.883 -50.465 1.00 0.00 31 ASP C N 1
ATOM 18091 C CA . ASP F 2 31 ? -12.127 19.666 -51.074 1.00 0.00 31 ASP C CA 1
ATOM 18092 C C . ASP F 2 31 ? -10.773 19.337 -50.450 1.00 0.00 31 ASP C C 1
ATOM 18093 O O . ASP F 2 31 ? -9.822 18.982 -51.152 1.00 0.00 31 ASP C O 1
ATOM 18097 N N . GLU G 2 1 ? -8.359 -28.961 -47.564 1.00 0.00 1 GLU F N 1
ATOM 18098 C CA . GLU G 2 1 ? -9.306 -28.509 -48.575 1.00 0.00 1 GLU F CA 1
ATOM 18099 C C . GLU G 2 1 ? -9.835 -27.121 -48.232 1.00 0.00 1 GLU F C 1
ATOM 18100 O O . GLU G 2 1 ? -9.362 -26.480 -47.295 1.00 0.00 1 GLU F O 1
ATOM 18103 N N . CYS G 2 2 ? -10.819 -26.662 -48.999 1.00 0.00 2 CYS F N 1
ATOM 18104 C CA . CYS G 2 2 ? -11.416 -25.352 -48.776 1.00 0.00 2 CYS F CA 1
ATOM 18105 C C . CYS G 2 2 ? -12.845 -25.491 -48.264 1.00 0.00 2 CYS F C 1
ATOM 18106 O O . CYS G 2 2 ? -13.663 -26.194 -48.859 1.00 0.00 2 CYS F O 1
ATOM 18113 N N . ARG G 2 3 ? -13.141 -24.816 -47.159 1.00 0.00 3 ARG F N 1
ATOM 18114 C CA . ARG G 2 3 ? -14.465 -24.886 -46.593 1.00 0.00 3 ARG F CA 1
ATOM 18115 C C . ARG G 2 3 ? -15.380 -23.933 -47.323 1.00 0.00 3 ARG F C 1
ATOM 18116 O O . ARG G 2 3 ? -15.443 -22.740 -47.025 1.00 0.00 3 ARG F O 1
ATOM 18120 N N . LYS G 2 4 ? -16.079 -24.484 -48.294 1.00 0.00 4 LYS F N 1
ATOM 18121 C CA . LYS G 2 4 ? -17.005 -23.715 -49.108 1.00 0.00 4 LYS F CA 1
ATOM 18122 C C . LYS G 2 4 ? -17.968 -22.944 -48.209 1.00 0.00 4 LYS F C 1
ATOM 18123 O O . LYS G 2 4 ? -17.768 -22.865 -46.996 1.00 0.00 4 LYS F O 1
ATOM 18127 N N . MET G 2 5 ? -19.016 -22.386 -48.800 1.00 0.00 5 MET F N 1
ATOM 18128 C CA . MET G 2 5 ? -20.006 -21.634 -48.036 1.00 0.00 5 MET F CA 1
ATOM 18129 C C . MET G 2 5 ? -20.649 -22.511 -46.963 1.00 0.00 5 MET F C 1
ATOM 18130 O O . MET G 2 5 ? -21.327 -23.489 -47.273 1.00 0.00 5 MET F O 1
ATOM 18134 N N . PHE G 2 6 ? -20.692 -22.026 -45.732 1.00 0.00 6 PHE F N 1
ATOM 18135 C CA . PHE G 2 6 ? -21.322 -22.810 -44.677 1.00 0.00 6 PHE F CA 1
ATOM 18136 C C . PHE G 2 6 ? -20.337 -23.827 -44.125 1.00 0.00 6 PHE F C 1
ATOM 18137 O O . PHE G 2 6 ? -20.714 -24.821 -43.477 1.00 0.00 6 PHE F O 1
ATOM 18141 N N . GLY G 2 7 ? -19.062 -23.576 -44.402 1.00 0.00 7 GLY F N 1
ATOM 18142 C CA . GLY G 2 7 ? -18.011 -24.444 -43.956 1.00 0.00 7 GLY F CA 1
ATOM 18143 C C . GLY G 2 7 ? -17.230 -23.839 -42.819 1.00 0.00 7 GLY F C 1
ATOM 18144 O O . GLY G 2 7 ? -16.764 -22.666 -42.854 1.00 0.00 7 GLY F O 1
ATOM 18148 N N . GLY G 2 8 ? -17.090 -24.690 -41.808 1.00 0.00 8 GLY F N 1
ATOM 18149 C CA . GLY G 2 8 ? -16.599 -24.298 -40.517 1.00 0.00 8 GLY F CA 1
ATOM 18150 C C . GLY G 2 8 ? -15.153 -24.607 -40.285 1.00 0.00 8 GLY F C 1
ATOM 18151 O O . GLY G 2 8 ? -14.697 -25.765 -40.299 1.00 0.00 8 GLY F O 1
ATOM 18155 N N . CYS G 2 9 ? -14.467 -23.513 -39.992 1.00 0.00 9 CYS F N 1
ATOM 18156 C CA . CYS G 2 9 ? -13.037 -23.406 -40.034 1.00 0.00 9 CYS F CA 1
ATOM 18157 C C . CYS G 2 9 ? -12.451 -23.454 -38.652 1.00 0.00 9 CYS F C 1
ATOM 18158 O O . CYS G 2 9 ? -11.334 -22.993 -38.456 1.00 0.00 9 CYS F O 1
ATOM 18165 N N . SER G 2 10 ? -13.180 -23.994 -37.681 1.00 0.00 10 SER F N 1
ATOM 18166 C CA . SER G 2 10 ? -12.571 -24.068 -36.363 1.00 0.00 10 SER F CA 1
ATOM 18167 C C . SER G 2 10 ? -11.171 -24.631 -36.544 1.00 0.00 10 SER F C 1
ATOM 18168 O O . SER G 2 10 ? -10.209 -24.159 -35.939 1.00 0.00 10 SER F O 1
ATOM 18172 N N . VAL G 2 11 ? -11.074 -25.645 -37.398 1.00 30.00 11 VAL F N 1
ATOM 18173 C CA . VAL G 2 11 ? -9.802 -26.224 -37.782 1.00 30.00 11 VAL F CA 1
ATOM 18174 C C . VAL G 2 11 ? -9.856 -26.744 -39.205 1.00 30.00 11 VAL F C 1
ATOM 18175 O O . VAL G 2 11 ? -10.926 -27.097 -39.702 1.00 30.00 11 VAL F O 1
ATOM 18176 N N . ASP G 2 12 ? -8.702 -26.800 -39.862 1.00 30.00 12 ASP F N 1
ATOM 18177 C CA . ASP G 2 12 ? -8.604 -27.397 -41.190 1.00 30.00 12 ASP F CA 1
ATOM 18178 C C . ASP G 2 12 ? -9.046 -26.467 -42.316 1.00 30.00 12 ASP F C 1
ATOM 18179 O O . ASP G 2 12 ? -9.115 -26.880 -43.473 1.00 30.00 12 ASP F O 1
ATOM 18181 N N . SER G 2 13 ? -9.345 -25.215 -41.984 1.00 30.00 13 SER F N 1
ATOM 18182 C CA . SER G 2 13 ? -9.706 -24.236 -43.003 1.00 30.00 13 SER F CA 1
ATOM 18183 C C . SER G 2 13 ? -8.677 -23.109 -43.037 1.00 30.00 13 SER F C 1
ATOM 18184 O O . SER G 2 13 ? -8.415 -22.482 -42.011 1.00 30.00 13 SER F O 1
ATOM 18186 N N . ASP G 2 14 ? -8.092 -22.843 -44.206 1.00 0.00 14 ASP F N 1
ATOM 18187 C CA . ASP G 2 14 ? -8.370 -23.583 -45.440 1.00 0.00 14 ASP F CA 1
ATOM 18188 C C . ASP G 2 14 ? -9.767 -23.320 -46.000 1.00 0.00 14 ASP F C 1
ATOM 18189 O O . ASP G 2 14 ? -10.319 -24.150 -46.723 1.00 0.00 14 ASP F O 1
ATOM 18193 N N . CYS G 2 15 ? -10.327 -22.160 -45.676 1.00 0.00 15 CYS F N 1
ATOM 18194 C CA . CYS G 2 15 ? -11.577 -21.721 -46.283 1.00 0.00 15 CYS F CA 1
ATOM 18195 C C . CYS G 2 15 ? -11.313 -21.520 -47.770 1.00 0.00 15 CYS F C 1
ATOM 18196 O O . CYS G 2 15 ? -10.225 -21.087 -48.151 1.00 0.00 15 CYS F O 1
ATOM 18203 N N . CYS G 2 16 ? -12.289 -21.837 -48.615 1.00 0.00 16 CYS F N 1
ATOM 18204 C CA . CYS G 2 16 ? -12.042 -21.756 -50.044 1.00 0.00 16 CYS F CA 1
ATOM 18205 C C . CYS G 2 16 ? -11.492 -20.400 -50.456 1.00 0.00 16 CYS F C 1
ATOM 18206 O O . CYS G 2 16 ? -10.715 -19.784 -49.727 1.00 0.00 16 CYS F O 1
ATOM 18213 N N . ALA G 2 17 ? -11.861 -19.967 -51.641 1.00 0.00 17 ALA F N 1
ATOM 18214 C CA . ALA G 2 17 ? -11.367 -18.706 -52.179 1.00 0.00 17 ALA F CA 1
ATOM 18215 C C . ALA G 2 17 ? -12.286 -17.541 -51.850 1.00 0.00 17 ALA F C 1
ATOM 18216 O O . ALA G 2 17 ? -11.943 -16.668 -51.052 1.00 0.00 17 ALA F O 1
ATOM 18220 N N . HIS G 2 18 ? -13.441 -17.521 -52.494 1.00 0.00 18 HIS F N 1
ATOM 18221 C CA . HIS G 2 18 ? -14.402 -16.451 -52.307 1.00 0.00 18 HIS F CA 1
ATOM 18222 C C . HIS G 2 18 ? -14.891 -16.367 -50.868 1.00 0.00 18 HIS F C 1
ATOM 18223 O O . HIS G 2 18 ? -15.560 -15.406 -50.486 1.00 0.00 18 HIS F O 1
ATOM 18227 N N . LEU G 2 19 ? -14.579 -17.380 -50.083 1.00 0.00 19 LEU F N 1
ATOM 18228 C CA . LEU G 2 19 ? -15.015 -17.421 -48.693 1.00 0.00 19 LEU F CA 1
ATOM 18229 C C . LEU G 2 19 ? -13.966 -16.888 -47.728 1.00 0.00 19 LEU F C 1
ATOM 18230 O O . LEU G 2 19 ? -12.769 -16.892 -48.011 1.00 0.00 19 LEU F O 1
ATOM 18234 N N . GLY G 2 20 ? -14.450 -16.449 -46.571 1.00 0.00 20 GLY F N 1
ATOM 18235 C CA . GLY G 2 20 ? -13.586 -15.928 -45.529 1.00 0.00 20 GLY F CA 1
ATOM 18236 C C . GLY G 2 20 ? -14.104 -16.304 -44.154 1.00 0.00 20 GLY F C 1
ATOM 18237 O O . GLY G 2 20 ? -15.285 -16.114 -43.858 1.00 0.00 20 GLY F O 1
ATOM 18241 N N . CYS G 2 21 ? -13.232 -16.856 -43.314 1.00 0.00 21 CYS F N 1
ATOM 18242 C CA . CYS G 2 21 ? -13.629 -17.271 -41.976 1.00 0.00 21 CYS F CA 1
ATOM 18243 C C . CYS G 2 21 ? -13.753 -16.077 -41.037 1.00 0.00 21 CYS F C 1
ATOM 18244 O O . CYS G 2 21 ? -12.805 -15.314 -40.855 1.00 0.00 21 CYS F O 1
ATOM 18251 N N . LYS G 2 22 ? -14.933 -15.921 -40.446 1.00 0.00 22 LYS F N 1
ATOM 18252 C CA . LYS G 2 22 ? -15.189 -14.821 -39.522 1.00 0.00 22 LYS F CA 1
ATOM 18253 C C . LYS G 2 22 ? -15.242 -15.319 -38.081 1.00 0.00 22 LYS F C 1
ATOM 18254 O O . LYS G 2 22 ? -16.106 -16.118 -37.720 1.00 0.00 22 LYS F O 1
ATOM 18258 N N . PRO G 2 23 ? -14.372 -14.799 -37.226 1.00 0.00 23 PRO F N 1
ATOM 18259 C CA . PRO G 2 23 ? -14.043 -15.502 -36.000 1.00 0.00 23 PRO F CA 1
ATOM 18260 C C . PRO G 2 23 ? -15.106 -15.329 -34.928 1.00 0.00 23 PRO F C 1
ATOM 18261 O O . PRO G 2 23 ? -14.878 -14.715 -33.887 1.00 0.00 23 PRO F O 1
ATOM 18265 N N . THR G 2 24 ? -16.271 -15.907 -35.204 1.00 0.00 24 THR F N 1
ATOM 18266 C CA . THR G 2 24 ? -17.297 -16.140 -34.204 1.00 0.00 24 THR F CA 1
ATOM 18267 C C . THR G 2 24 ? -17.879 -17.537 -34.415 1.00 0.00 24 THR F C 1
ATOM 18268 O O . THR G 2 24 ? -17.638 -18.452 -33.626 1.00 0.00 24 THR F O 1
ATOM 18272 N N . LEU G 2 25 ? -18.645 -17.683 -35.494 1.00 0.00 25 LEU F N 1
ATOM 18273 C CA . LEU G 2 25 ? -19.213 -18.974 -35.897 1.00 0.00 25 LEU F CA 1
ATOM 18274 C C . LEU G 2 25 ? -18.146 -19.985 -36.312 1.00 0.00 25 LEU F C 1
ATOM 18275 O O . LEU G 2 25 ? -18.248 -21.169 -35.996 1.00 0.00 25 LEU F O 1
ATOM 18279 N N . LYS G 2 26 ? -17.140 -19.498 -37.037 1.00 0.00 26 LYS F N 1
ATOM 18280 C CA . LYS G 2 26 ? -16.073 -20.325 -37.606 1.00 0.00 26 LYS F CA 1
ATOM 18281 C C . LYS G 2 26 ? -16.495 -20.954 -38.939 1.00 0.00 26 LYS F C 1
ATOM 18282 O O . LYS G 2 26 ? -15.737 -21.711 -39.547 1.00 0.00 26 LYS F O 1
ATOM 18286 N N . TYR G 2 27 ? -17.700 -20.621 -39.392 1.00 0.00 27 TYR F N 1
ATOM 18287 C CA . TYR G 2 27 ? -18.188 -21.018 -40.711 1.00 0.00 27 TYR F CA 1
ATOM 18288 C C . TYR G 2 27 ? -17.554 -20.114 -41.764 1.00 0.00 27 TYR F C 1
ATOM 18289 O O . TYR G 2 27 ? -16.981 -19.081 -41.418 1.00 0.00 27 TYR F O 1
ATOM 18293 N N . CYS G 2 28 ? -17.644 -20.483 -43.040 1.00 0.00 28 CYS F N 1
ATOM 18294 C CA . CYS G 2 28 ? -17.044 -19.654 -44.072 1.00 0.00 28 CYS F CA 1
ATOM 18295 C C . CYS G 2 28 ? -18.126 -18.862 -44.794 1.00 0.00 28 CYS F C 1
ATOM 18296 O O . CYS G 2 28 ? -19.085 -19.425 -45.317 1.00 0.00 28 CYS F O 1
ATOM 18303 N N . ALA G 2 29 ? -17.956 -17.546 -44.812 1.00 0.00 29 ALA F N 1
ATOM 18304 C CA . ALA G 2 29 ? -18.892 -16.679 -45.512 1.00 0.00 29 ALA F CA 1
ATOM 18305 C C . ALA G 2 29 ? -18.180 -15.872 -46.589 1.00 0.00 29 ALA F C 1
ATOM 18306 O O . ALA G 2 29 ? -17.025 -15.479 -46.422 1.00 0.00 29 ALA F O 1
ATOM 18313 N N . TRP G 2 30 ? -18.868 -15.633 -47.701 1.00 0.00 30 TRP F N 1
ATOM 18314 C CA . TRP G 2 30 ? -18.282 -14.897 -48.814 1.00 0.00 30 TRP F CA 1
ATOM 18315 C C . TRP G 2 30 ? -19.220 -13.798 -49.298 1.00 0.00 30 TRP F C 1
ATOM 18316 O O . TRP G 2 30 ? -20.217 -13.491 -48.644 1.00 0.00 30 TRP F O 1
ATOM 18320 N N . ASP G 2 31 ? -18.884 -13.216 -50.448 1.00 0.00 31 ASP F N 1
ATOM 18321 C CA . ASP G 2 31 ? -19.668 -12.143 -51.058 1.00 0.00 31 ASP F CA 1
ATOM 18322 C C . ASP G 2 31 ? -19.338 -10.789 -50.434 1.00 0.00 31 ASP F C 1
ATOM 18323 O O . ASP G 2 31 ? -18.984 -9.838 -51.136 1.00 0.00 31 ASP F O 1
ATOM 18327 N N . GLU H 2 1 ? 29.043 -8.352 -47.526 1.00 0.00 1 GLU H N 1
ATOM 18328 C CA . GLU H 2 1 ? 28.592 -9.300 -48.537 1.00 0.00 1 GLU H CA 1
ATOM 18329 C C . GLU H 2 1 ? 27.205 -9.831 -48.195 1.00 0.00 1 GLU H C 1
ATOM 18330 O O . GLU H 2 1 ? 26.563 -9.359 -47.258 1.00 0.00 1 GLU H O 1
ATOM 18333 N N . CYS H 2 2 ? 26.748 -10.816 -48.962 1.00 0.00 2 CYS H N 1
ATOM 18334 C CA . CYS H 2 2 ? 25.439 -11.415 -48.739 1.00 0.00 2 CYS H CA 1
ATOM 18335 C C . CYS H 2 2 ? 25.580 -12.844 -48.228 1.00 0.00 2 CYS H C 1
ATOM 18336 O O . CYS H 2 2 ? 26.284 -13.660 -48.823 1.00 0.00 2 CYS H O 1
ATOM 18343 N N . ARG H 2 3 ? 24.905 -13.141 -47.123 1.00 0.00 3 ARG H N 1
ATOM 18344 C CA . ARG H 2 3 ? 24.977 -14.465 -46.557 1.00 0.00 3 ARG H CA 1
ATOM 18345 C C . ARG H 2 3 ? 24.026 -15.381 -47.287 1.00 0.00 3 ARG H C 1
ATOM 18346 O O . ARG H 2 3 ? 22.833 -15.446 -46.989 1.00 0.00 3 ARG H O 1
ATOM 18350 N N . LYS H 2 4 ? 24.578 -16.079 -48.258 1.00 0.00 4 LYS H N 1
ATOM 18351 C CA . LYS H 2 4 ? 23.811 -17.006 -49.073 1.00 0.00 4 LYS H CA 1
ATOM 18352 C C . LYS H 2 4 ? 23.041 -17.971 -48.174 1.00 0.00 4 LYS H C 1
ATOM 18353 O O . LYS H 2 4 ? 22.962 -17.771 -46.961 1.00 0.00 4 LYS H O 1
ATOM 18357 N N . MET H 2 5 ? 22.485 -19.020 -48.765 1.00 0.00 5 MET H N 1
ATOM 18358 C CA . MET H 2 5 ? 21.734 -20.011 -48.001 1.00 0.00 5 MET H CA 1
ATOM 18359 C C . MET H 2 5 ? 22.612 -20.653 -46.929 1.00 0.00 5 MET H C 1
ATOM 18360 O O . MET H 2 5 ? 23.591 -21.329 -47.239 1.00 0.00 5 MET H O 1
ATOM 18364 N N . PHE H 2 6 ? 22.127 -20.697 -45.698 1.00 0.00 6 PHE H N 1
ATOM 18365 C CA . PHE H 2 6 ? 22.912 -21.326 -44.643 1.00 0.00 6 PHE H CA 1
ATOM 18366 C C . PHE H 2 6 ? 23.928 -20.339 -44.090 1.00 0.00 6 PHE H C 1
ATOM 18367 O O . PHE H 2 6 ? 24.922 -20.715 -43.442 1.00 0.00 6 PHE H O 1
ATOM 18371 N N . GLY H 2 7 ? 23.675 -19.065 -44.367 1.00 0.00 7 GLY H N 1
ATOM 18372 C CA . GLY H 2 7 ? 24.541 -18.012 -43.921 1.00 0.00 7 GLY H CA 1
ATOM 18373 C C . GLY H 2 7 ? 23.935 -17.233 -42.784 1.00 0.00 7 GLY H C 1
ATOM 18374 O O . GLY H 2 7 ? 22.761 -16.769 -42.819 1.00 0.00 7 GLY H O 1
ATOM 18378 N N . GLY H 2 8 ? 24.785 -17.092 -41.773 1.00 0.00 8 GLY H N 1
ATOM 18379 C CA . GLY H 2 8 ? 24.392 -16.602 -40.481 1.00 0.00 8 GLY H CA 1
ATOM 18380 C C . GLY H 2 8 ? 24.699 -15.155 -40.249 1.00 0.00 8 GLY H C 1
ATOM 18381 O O . GLY H 2 8 ? 25.856 -14.697 -40.263 1.00 0.00 8 GLY H O 1
ATOM 18385 N N . CYS H 2 9 ? 23.604 -14.471 -39.956 1.00 0.00 9 CYS H N 1
ATOM 18386 C CA . CYS H 2 9 ? 23.495 -13.041 -39.998 1.00 0.00 9 CYS H CA 1
ATOM 18387 C C . CYS H 2 9 ? 23.542 -12.455 -38.616 1.00 0.00 9 CYS H C 1
ATOM 18388 O O . CYS H 2 9 ? 23.079 -11.339 -38.419 1.00 0.00 9 CYS H O 1
ATOM 18395 N N . SER H 2 10 ? 24.083 -13.184 -37.645 1.00 0.00 10 SER H N 1
ATOM 18396 C CA . SER H 2 10 ? 24.156 -12.575 -36.327 1.00 0.00 10 SER H CA 1
ATOM 18397 C C . SER H 2 10 ? 24.717 -11.174 -36.507 1.00 0.00 10 SER H C 1
ATOM 18398 O O . SER H 2 10 ? 24.243 -10.213 -35.902 1.00 0.00 10 SER H O 1
ATOM 18402 N N . VAL H 2 11 ? 25.730 -11.075 -37.361 1.00 30.00 11 VAL H N 1
ATOM 18403 C CA . VAL H 2 11 ? 26.307 -9.802 -37.745 1.00 30.00 11 VAL H CA 1
ATOM 18404 C C . VAL H 2 11 ? 26.828 -9.855 -39.168 1.00 30.00 11 VAL H C 1
ATOM 18405 O O . VAL H 2 11 ? 27.182 -10.924 -39.665 1.00 30.00 11 VAL H O 1
ATOM 18406 N N . ASP H 2 12 ? 26.882 -8.701 -39.824 1.00 30.00 12 ASP H N 1
ATOM 18407 C CA . ASP H 2 12 ? 27.479 -8.601 -41.152 1.00 30.00 12 ASP H CA 1
ATOM 18408 C C . ASP H 2 12 ? 26.549 -9.045 -42.279 1.00 30.00 12 ASP H C 1
ATOM 18409 O O . ASP H 2 12 ? 26.963 -9.113 -43.436 1.00 30.00 12 ASP H O 1
ATOM 18411 N N . SER H 2 13 ? 25.298 -9.346 -41.947 1.00 30.00 13 SER H N 1
ATOM 18412 C CA . SER H 2 13 ? 24.319 -9.708 -42.966 1.00 30.00 13 SER H CA 1
ATOM 18413 C C . SER H 2 13 ? 23.191 -8.681 -43.000 1.00 30.00 13 SER H C 1
ATOM 18414 O O . SER H 2 13 ? 22.563 -8.420 -41.974 1.00 30.00 13 SER H O 1
ATOM 18416 N N . ASP H 2 14 ? 22.924 -8.096 -44.168 1.00 0.00 14 ASP H N 1
ATOM 18417 C CA . ASP H 2 14 ? 23.664 -8.372 -45.402 1.00 0.00 14 ASP H CA 1
ATOM 18418 C C . ASP H 2 14 ? 23.404 -9.770 -45.963 1.00 0.00 14 ASP H C 1
ATOM 18419 O O . ASP H 2 14 ? 24.235 -10.320 -46.686 1.00 0.00 14 ASP H O 1
ATOM 18423 N N . CYS H 2 15 ? 22.245 -10.332 -45.639 1.00 0.00 15 CYS H N 1
ATOM 18424 C CA . CYS H 2 15 ? 21.808 -11.582 -46.246 1.00 0.00 15 CYS H CA 1
ATOM 18425 C C . CYS H 2 15 ? 21.606 -11.318 -47.733 1.00 0.00 15 CYS H C 1
ATOM 18426 O O . CYS H 2 15 ? 21.172 -10.231 -48.114 1.00 0.00 15 CYS H O 1
ATOM 18433 N N . CYS H 2 16 ? 21.925 -12.293 -48.579 1.00 0.00 16 CYS H N 1
ATOM 18434 C CA . CYS H 2 16 ? 21.844 -12.046 -50.007 1.00 0.00 16 CYS H CA 1
ATOM 18435 C C . CYS H 2 16 ? 20.487 -11.498 -50.419 1.00 0.00 16 CYS H C 1
ATOM 18436 O O . CYS H 2 16 ? 19.869 -10.723 -49.690 1.00 0.00 16 CYS H O 1
ATOM 18443 N N . ALA H 2 17 ? 20.054 -11.868 -51.605 1.00 0.00 17 ALA H N 1
ATOM 18444 C CA . ALA H 2 17 ? 18.793 -11.376 -52.142 1.00 0.00 17 ALA H CA 1
ATOM 18445 C C . ALA H 2 17 ? 17.629 -12.297 -51.814 1.00 0.00 17 ALA H C 1
ATOM 18446 O O . ALA H 2 17 ? 16.756 -11.955 -51.016 1.00 0.00 17 ALA H O 1
ATOM 18450 N N . HIS H 2 18 ? 17.611 -13.451 -52.458 1.00 0.00 18 HIS H N 1
ATOM 18451 C CA . HIS H 2 18 ? 16.543 -14.414 -52.271 1.00 0.00 18 HIS H CA 1
ATOM 18452 C C . HIS H 2 18 ? 16.459 -14.904 -50.832 1.00 0.00 18 HIS H C 1
ATOM 18453 O O . HIS H 2 18 ? 15.499 -15.574 -50.451 1.00 0.00 18 HIS H O 1
ATOM 18457 N N . LEU H 2 19 ? 17.472 -14.590 -50.047 1.00 0.00 19 LEU H N 1
ATOM 18458 C CA . LEU H 2 19 ? 17.513 -15.027 -48.657 1.00 0.00 19 LEU H CA 1
ATOM 18459 C C . LEU H 2 19 ? 16.979 -13.979 -47.692 1.00 0.00 19 LEU H C 1
ATOM 18460 O O . LEU H 2 19 ? 16.981 -12.782 -47.975 1.00 0.00 19 LEU H O 1
ATOM 18464 N N . GLY H 2 20 ? 16.540 -14.464 -46.535 1.00 0.00 20 GLY H N 1
ATOM 18465 C CA . GLY H 2 20 ? 16.018 -13.601 -45.493 1.00 0.00 20 GLY H CA 1
ATOM 18466 C C . GLY H 2 20 ? 16.395 -14.118 -44.118 1.00 0.00 20 GLY H C 1
ATOM 18467 O O . GLY H 2 20 ? 16.207 -15.300 -43.823 1.00 0.00 20 GLY H O 1
ATOM 18471 N N . CYS H 2 21 ? 16.945 -13.246 -43.278 1.00 0.00 21 CYS H N 1
ATOM 18472 C CA . CYS H 2 21 ? 17.361 -13.642 -41.940 1.00 0.00 21 CYS H CA 1
ATOM 18473 C C . CYS H 2 21 ? 16.167 -13.769 -41.001 1.00 0.00 21 CYS H C 1
ATOM 18474 O O . CYS H 2 21 ? 15.402 -12.822 -40.819 1.00 0.00 21 CYS H O 1
ATOM 18481 N N . LYS H 2 22 ? 16.013 -14.949 -40.410 1.00 0.00 22 LYS H N 1
ATOM 18482 C CA . LYS H 2 22 ? 14.913 -15.207 -39.487 1.00 0.00 22 LYS H CA 1
ATOM 18483 C C . LYS H 2 22 ? 15.411 -15.260 -38.046 1.00 0.00 22 LYS H C 1
ATOM 18484 O O . LYS H 2 22 ? 16.212 -16.122 -37.685 1.00 0.00 22 LYS H O 1
ATOM 18488 N N . PRO H 2 23 ? 14.890 -14.391 -37.190 1.00 0.00 23 PRO H N 1
ATOM 18489 C CA . PRO H 2 23 ? 15.592 -14.061 -35.964 1.00 0.00 23 PRO H CA 1
ATOM 18490 C C . PRO H 2 23 ? 15.421 -15.124 -34.893 1.00 0.00 23 PRO H C 1
ATOM 18491 O O . PRO H 2 23 ? 14.806 -14.898 -33.852 1.00 0.00 23 PRO H O 1
ATOM 18495 N N . THR H 2 24 ? 16.001 -16.288 -35.169 1.00 0.00 24 THR H N 1
ATOM 18496 C CA . THR H 2 24 ? 16.235 -17.314 -34.169 1.00 0.00 24 THR H CA 1
ATOM 18497 C C . THR H 2 24 ? 17.633 -17.894 -34.380 1.00 0.00 24 THR H C 1
ATOM 18498 O O . THR H 2 24 ? 18.548 -17.652 -33.591 1.00 0.00 24 THR H O 1
ATOM 18502 N N . LEU H 2 25 ? 17.781 -18.659 -35.459 1.00 0.00 25 LEU H N 1
ATOM 18503 C CA . LEU H 2 25 ? 19.072 -19.225 -35.862 1.00 0.00 25 LEU H CA 1
ATOM 18504 C C . LEU H 2 25 ? 20.082 -18.156 -36.277 1.00 0.00 25 LEU H C 1
ATOM 18505 O O . LEU H 2 25 ? 21.266 -18.257 -35.961 1.00 0.00 25 LEU H O 1
ATOM 18509 N N . LYS H 2 26 ? 19.593 -17.151 -37.002 1.00 0.00 26 LYS H N 1
ATOM 18510 C CA . LYS H 2 26 ? 20.419 -16.083 -37.571 1.00 0.00 26 LYS H CA 1
ATOM 18511 C C . LYS H 2 26 ? 21.048 -16.503 -38.904 1.00 0.00 26 LYS H C 1
ATOM 18512 O O . LYS H 2 26 ? 21.804 -15.744 -39.511 1.00 0.00 26 LYS H O 1
ATOM 18516 N N . TYR H 2 27 ? 20.717 -17.709 -39.357 1.00 0.00 27 TYR H N 1
ATOM 18517 C CA . TYR H 2 27 ? 21.115 -18.196 -40.676 1.00 0.00 27 TYR H CA 1
ATOM 18518 C C . TYR H 2 27 ? 20.210 -17.563 -41.729 1.00 0.00 27 TYR H C 1
ATOM 18519 O O . TYR H 2 27 ? 19.176 -16.992 -41.383 1.00 0.00 27 TYR H O 1
ATOM 18523 N N . CYS H 2 28 ? 20.579 -17.652 -43.005 1.00 0.00 28 CYS H N 1
ATOM 18524 C CA . CYS H 2 28 ? 19.749 -17.053 -44.037 1.00 0.00 28 CYS H CA 1
ATOM 18525 C C . CYS H 2 28 ? 18.959 -18.136 -44.759 1.00 0.00 28 CYS H C 1
ATOM 18526 O O . CYS H 2 28 ? 19.524 -19.094 -45.282 1.00 0.00 28 CYS H O 1
ATOM 18533 N N . ALA H 2 29 ? 17.643 -17.968 -44.777 1.00 0.00 29 ALA H N 1
ATOM 18534 C CA . ALA H 2 29 ? 16.777 -18.906 -45.477 1.00 0.00 29 ALA H CA 1
ATOM 18535 C C . ALA H 2 29 ? 15.969 -18.195 -46.554 1.00 0.00 29 ALA H C 1
ATOM 18536 O O . ALA H 2 29 ? 15.574 -17.040 -46.387 1.00 0.00 29 ALA H O 1
ATOM 18543 N N . TRP H 2 30 ? 15.732 -18.883 -47.666 1.00 0.00 30 TRP H N 1
ATOM 18544 C CA . TRP H 2 30 ? 14.995 -18.298 -48.779 1.00 0.00 30 TRP H CA 1
ATOM 18545 C C . TRP H 2 30 ? 13.897 -19.237 -49.264 1.00 0.00 30 TRP H C 1
ATOM 18546 O O . TRP H 2 30 ? 13.592 -20.235 -48.610 1.00 0.00 30 TRP H O 1
ATOM 18550 N N . ASP H 2 31 ? 13.315 -18.902 -50.414 1.00 0.00 31 ASP H N 1
ATOM 18551 C CA . ASP H 2 31 ? 12.243 -19.687 -51.024 1.00 0.00 31 ASP H CA 1
ATOM 18552 C C . ASP H 2 31 ? 10.888 -19.360 -50.400 1.00 0.00 31 ASP H C 1
ATOM 18553 O O . ASP H 2 31 ? 9.937 -19.007 -51.102 1.00 0.00 31 ASP H O 1
#

CATH classification: 1.25.40.20

B-factor: mean 30.46, std 7.61, range [20.0, 53.17]

GO terms:
  GO:0005576 extracellular region (C, EXP)